Protein 1WGY (pdb70)

Secondary structure (DSSP, 8-state):
------SS---EEEE-SSS-EEEE---TT-BSHHHHHHHHHHHTS-GGGEEEEEE-SS----B--TTSBSS--SS-SS-EEEEEE--SSS--------------

Solvent-accessible surface area: 7558 Å² total; per-residue (Å²): 124,119,95,71,97,90,49,95,126,64,83,6,106,0,58,37,35,144,176,43,118,13,61,2,130,12,76,77,73,6,61,1,57,66,0,5,84,32,0,2,121,107,35,159,82,36,49,142,56,6,18,6,0,25,31,41,182,96,50,114,121,124,81,70,108,55,84,57,59,7,35,66,129,100,155,105,97,88,34,103,22,27,0,6,103,118,70,177,56,162,84,16,76,78,46,90,139,122,102,61,133,101,125,117

CATH classification: 3.10.20.90

Structure (mmCIF, N/CA/C/O backbone):
data_1WGY
#
_entry.id   1WGY
#
loop_
_atom_site.group_PDB
_atom_site.id
_atom_site.type_symbol
_atom_site.label_atom_id
_atom_site.label_alt_id
_atom_site.label_comp_id
_atom_site.label_asym_id
_atom_site.label_entity_id
_atom_site.label_seq_id
_atom_site.pdbx_PDB_ins_code
_atom_site.Cartn_x
_atom_site.Cartn_y
_atom_site.Cartn_z
_atom_site.occupancy
_atom_site.B_iso_or_equiv
_atom_site.auth_seq_id
_atom_site.auth_comp_id
_atom_site.auth_asym_id
_atom_site.auth_atom_id
_atom_site.pdbx_PDB_model_num
ATOM 1 N N . GLY A 1 1 ? -22.688 -6.578 -5.994 1.00 0.00 1 GLY A N 1
ATOM 2 C CA . GLY A 1 1 ? -22.685 -6.491 -4.543 1.00 0.00 1 GLY A CA 1
ATOM 3 C C . GLY A 1 1 ? -22.384 -7.852 -3.913 1.00 0.00 1 GLY A C 1
ATOM 4 O O . GLY A 1 1 ? -22.849 -8.882 -4.399 1.00 0.00 1 GLY A O 1
ATOM 8 N N . SER A 1 2 ? -21.607 -7.813 -2.840 1.00 0.00 2 SER A N 1
ATOM 9 C CA . SER A 1 2 ? -21.238 -9.030 -2.139 1.00 0.00 2 SER A CA 1
ATOM 10 C C . SER A 1 2 ? -20.325 -9.886 -3.019 1.00 0.00 2 SER A C 1
ATOM 11 O O . SER A 1 2 ? -20.364 -9.783 -4.244 1.00 0.00 2 SER A O 1
ATOM 19 N N . SER A 1 3 ? -19.525 -10.712 -2.360 1.00 0.00 3 SER A N 1
ATOM 20 C CA . SER A 1 3 ? -18.604 -11.584 -3.068 1.00 0.00 3 SER A CA 1
ATOM 21 C C . SER A 1 3 ? -18.048 -12.643 -2.113 1.00 0.00 3 SER A C 1
ATOM 22 O O . SER A 1 3 ? -17.154 -12.358 -1.317 1.00 0.00 3 SER A O 1
ATOM 30 N N . GLY A 1 4 ? -18.599 -13.842 -2.224 1.00 0.00 4 GLY A N 1
ATOM 31 C CA . GLY A 1 4 ? -18.169 -14.944 -1.380 1.00 0.00 4 GLY A CA 1
ATOM 32 C C . GLY A 1 4 ? -16.738 -15.367 -1.717 1.00 0.00 4 GLY A C 1
ATOM 33 O O . GLY A 1 4 ? -16.359 -15.413 -2.886 1.00 0.00 4 GLY A O 1
ATOM 37 N N . SER A 1 5 ? -15.981 -15.664 -0.671 1.00 0.00 5 SER A N 1
ATOM 38 C CA . SER A 1 5 ? -14.600 -16.081 -0.841 1.00 0.00 5 SER A CA 1
ATOM 39 C C . SER A 1 5 ? -14.536 -17.587 -1.104 1.00 0.00 5 SER A C 1
ATOM 40 O O . SER A 1 5 ? -15.019 -18.382 -0.300 1.00 0.00 5 SER A O 1
ATOM 48 N N . SER A 1 6 ? -13.936 -17.933 -2.233 1.00 0.00 6 SER A N 1
ATOM 49 C CA . SER A 1 6 ? -13.803 -19.330 -2.613 1.00 0.00 6 SER A CA 1
ATOM 50 C C . SER A 1 6 ? -12.759 -19.473 -3.722 1.00 0.00 6 SER A C 1
ATOM 51 O O . SER A 1 6 ? -12.889 -18.866 -4.783 1.00 0.00 6 SER A O 1
ATOM 59 N N . GLY A 1 7 ? -11.748 -20.281 -3.438 1.00 0.00 7 GLY A N 1
ATOM 60 C CA . GLY A 1 7 ? -10.682 -20.513 -4.398 1.00 0.00 7 GLY A CA 1
ATOM 61 C C . GLY A 1 7 ? -9.871 -19.237 -4.635 1.00 0.00 7 GLY A C 1
ATOM 62 O O . GLY A 1 7 ? -10.156 -18.197 -4.043 1.00 0.00 7 GLY A O 1
ATOM 66 N N . GLU A 1 8 ? -8.876 -19.359 -5.501 1.00 0.00 8 GLU A N 1
ATOM 67 C CA . GLU A 1 8 ? -8.021 -18.229 -5.823 1.00 0.00 8 GLU A CA 1
ATOM 68 C C . GLU A 1 8 ? -7.811 -17.353 -4.586 1.00 0.00 8 GLU A C 1
ATOM 69 O O . GLU A 1 8 ? -7.823 -16.127 -4.680 1.00 0.00 8 GLU A O 1
ATOM 81 N N . GLU A 1 9 ? -7.623 -18.017 -3.455 1.00 0.00 9 GLU A N 1
ATOM 82 C CA . GLU A 1 9 ? -7.411 -17.315 -2.201 1.00 0.00 9 GLU A CA 1
ATOM 83 C C . GLU A 1 9 ? -5.956 -16.853 -2.092 1.00 0.00 9 GLU A C 1
ATOM 84 O O . GLU A 1 9 ? -5.038 -17.672 -2.119 1.00 0.00 9 GLU A O 1
ATOM 96 N N . ILE A 1 10 ? -5.791 -15.544 -1.970 1.00 0.00 10 ILE A N 1
ATOM 97 C CA . ILE A 1 10 ? -4.464 -14.965 -1.856 1.00 0.00 10 ILE A CA 1
ATOM 98 C C . ILE A 1 10 ? -4.535 -13.706 -0.988 1.00 0.00 10 ILE A C 1
ATOM 99 O O . ILE A 1 10 ? -5.612 -13.317 -0.540 1.00 0.00 10 ILE A O 1
ATOM 115 N N . PHE A 1 11 ? -3.373 -13.105 -0.778 1.00 0.00 11 PHE A N 1
ATOM 116 C CA . PHE A 1 11 ? -3.289 -11.899 0.028 1.00 0.00 11 PHE A CA 1
ATOM 117 C C . PHE A 1 11 ? -2.401 -10.851 -0.645 1.00 0.00 11 PHE A C 1
ATOM 118 O O . PHE A 1 11 ? -1.478 -11.194 -1.382 1.00 0.00 11 PHE A O 1
ATOM 135 N N . CYS A 1 12 ? -2.710 -9.592 -0.367 1.00 0.00 12 CYS A N 1
ATOM 136 C CA . CYS A 1 12 ? -1.951 -8.492 -0.936 1.00 0.00 12 CYS A CA 1
ATOM 137 C C . CYS A 1 12 ? -1.172 -7.812 0.192 1.00 0.00 12 CYS A C 1
ATOM 138 O O . CYS A 1 12 ? -1.757 -7.385 1.186 1.00 0.00 12 CYS A O 1
ATOM 146 N N . HIS A 1 13 ? 0.136 -7.732 -0.001 1.00 0.00 13 HIS A N 1
ATOM 147 C CA . HIS A 1 13 ? 1.002 -7.112 0.988 1.00 0.00 13 HIS A CA 1
ATOM 148 C C . HIS A 1 13 ? 1.097 -5.609 0.715 1.00 0.00 13 HIS A C 1
ATOM 149 O O . HIS A 1 13 ? 1.538 -5.195 -0.356 1.00 0.00 13 HIS A O 1
ATOM 163 N N . VAL A 1 14 ? 0.675 -4.833 1.703 1.00 0.00 14 VAL A N 1
ATOM 164 C CA . VAL A 1 14 ? 0.708 -3.386 1.584 1.00 0.00 14 VAL A CA 1
ATOM 165 C C . VAL A 1 14 ? 1.562 -2.804 2.712 1.00 0.00 14 VAL A C 1
ATOM 166 O O . VAL A 1 14 ? 1.138 -2.778 3.866 1.00 0.00 14 VAL A O 1
ATOM 179 N N . TYR A 1 15 ? 2.750 -2.350 2.338 1.00 0.00 15 TYR A N 1
ATOM 180 C CA . TYR A 1 15 ? 3.667 -1.770 3.304 1.00 0.00 15 TYR A CA 1
ATOM 181 C C . TYR A 1 15 ? 3.314 -0.309 3.586 1.00 0.00 15 TYR A C 1
ATOM 182 O O . TYR A 1 15 ? 3.275 0.512 2.671 1.00 0.00 15 TYR A O 1
ATOM 200 N N . ILE A 1 16 ? 3.066 -0.028 4.857 1.00 0.00 16 ILE A N 1
ATOM 201 C CA . ILE A 1 16 ? 2.718 1.320 5.271 1.00 0.00 16 ILE A CA 1
ATOM 202 C C . ILE A 1 16 ? 3.996 2.146 5.433 1.00 0.00 16 ILE A C 1
ATOM 203 O O . ILE A 1 16 ? 4.151 3.188 4.799 1.00 0.00 16 ILE A O 1
ATOM 219 N N . THR A 1 17 ? 4.879 1.649 6.287 1.00 0.00 17 THR A N 1
ATOM 220 C CA . THR A 1 17 ? 6.139 2.327 6.541 1.00 0.00 17 THR A CA 1
ATOM 221 C C . THR A 1 17 ? 7.310 1.483 6.035 1.00 0.00 17 THR A C 1
ATOM 222 O O . THR A 1 17 ? 7.230 0.882 4.964 1.00 0.00 17 THR A O 1
ATOM 233 N N . GLU A 1 18 ? 8.371 1.464 6.829 1.00 0.00 18 GLU A N 1
ATOM 234 C CA . GLU A 1 18 ? 9.557 0.704 6.475 1.00 0.00 18 GLU A CA 1
ATOM 235 C C . GLU A 1 18 ? 9.449 -0.727 7.006 1.00 0.00 18 GLU A C 1
ATOM 236 O O . GLU A 1 18 ? 9.896 -1.670 6.356 1.00 0.00 18 GLU A O 1
ATOM 248 N N . HIS A 1 19 ? 8.853 -0.843 8.184 1.00 0.00 19 HIS A N 1
ATOM 249 C CA . HIS A 1 19 ? 8.680 -2.142 8.810 1.00 0.00 19 HIS A CA 1
ATOM 250 C C . HIS A 1 19 ? 7.224 -2.311 9.249 1.00 0.00 19 HIS A C 1
ATOM 251 O O . HIS A 1 19 ? 6.951 -2.886 10.301 1.00 0.00 19 HIS A O 1
ATOM 265 N N . SER A 1 20 ? 6.326 -1.800 8.419 1.00 0.00 20 SER A N 1
ATOM 266 C CA . SER A 1 20 ? 4.905 -1.887 8.708 1.00 0.00 20 SER A CA 1
ATOM 267 C C . SER A 1 20 ? 4.130 -2.209 7.428 1.00 0.00 20 SER A C 1
ATOM 268 O O . SER A 1 20 ? 4.501 -1.761 6.344 1.00 0.00 20 SER A O 1
ATOM 276 N N . TYR A 1 21 ? 3.068 -2.982 7.597 1.00 0.00 21 TYR A N 1
ATOM 277 C CA . TYR A 1 21 ? 2.237 -3.369 6.469 1.00 0.00 21 TYR A CA 1
ATOM 278 C C . TYR A 1 21 ? 0.847 -3.806 6.936 1.00 0.00 21 TYR A C 1
ATOM 279 O O . TYR A 1 21 ? 0.550 -3.773 8.129 1.00 0.00 21 TYR A O 1
ATOM 297 N N . VAL A 1 22 ? 0.032 -4.206 5.971 1.00 0.00 22 VAL A N 1
ATOM 298 C CA . VAL A 1 22 ? -1.319 -4.649 6.268 1.00 0.00 22 VAL A CA 1
ATOM 299 C C . VAL A 1 22 ? -1.688 -5.806 5.338 1.00 0.00 22 VAL A C 1
ATOM 300 O O . VAL A 1 22 ? -1.636 -5.667 4.117 1.00 0.00 22 VAL A O 1
ATOM 313 N N . SER A 1 23 ? -2.053 -6.923 5.951 1.00 0.00 23 SER A N 1
ATOM 314 C CA . SER A 1 23 ? -2.431 -8.104 5.193 1.00 0.00 23 SER A CA 1
ATOM 315 C C . SER A 1 23 ? -3.857 -7.949 4.660 1.00 0.00 23 SER A C 1
ATOM 316 O O . SER A 1 23 ? -4.801 -7.803 5.435 1.00 0.00 23 SER A O 1
ATOM 324 N N . VAL A 1 24 ? -3.968 -7.988 3.340 1.00 0.00 24 VAL A N 1
ATOM 325 C CA . VAL A 1 24 ? -5.263 -7.854 2.694 1.00 0.00 24 VAL A CA 1
ATOM 326 C C . VAL A 1 24 ? -5.562 -9.123 1.893 1.00 0.00 24 VAL A C 1
ATOM 327 O O . VAL A 1 24 ? -4.728 -9.579 1.113 1.00 0.00 24 VAL A O 1
ATOM 340 N N . LYS A 1 25 ? -6.754 -9.656 2.114 1.00 0.00 25 LYS A N 1
ATOM 341 C CA . LYS A 1 25 ? -7.173 -10.864 1.422 1.00 0.00 25 LYS A CA 1
ATOM 342 C C . LYS A 1 25 ? -8.032 -10.482 0.215 1.00 0.00 25 LYS A C 1
ATOM 343 O O . LYS A 1 25 ? -9.220 -10.200 0.357 1.00 0.00 25 LYS A O 1
ATOM 362 N N . ALA A 1 26 ? -7.396 -10.486 -0.948 1.00 0.00 26 ALA A N 1
ATOM 363 C CA . ALA A 1 26 ? -8.086 -10.144 -2.180 1.00 0.00 26 ALA A CA 1
ATOM 364 C C . ALA A 1 26 ? -7.953 -11.301 -3.172 1.00 0.00 26 ALA A C 1
ATOM 365 O O . ALA A 1 26 ? -7.318 -12.311 -2.872 1.00 0.00 26 ALA A O 1
ATOM 372 N N . LYS A 1 27 ? -8.561 -11.115 -4.334 1.00 0.00 27 LYS A N 1
ATOM 373 C CA . LYS A 1 27 ? -8.519 -12.131 -5.372 1.00 0.00 27 LYS A CA 1
ATOM 374 C C . LYS A 1 27 ? -7.124 -12.151 -6.002 1.00 0.00 27 LYS A C 1
ATOM 375 O O . LYS A 1 27 ? -6.273 -11.332 -5.661 1.00 0.00 27 LYS A O 1
ATOM 394 N N . VAL A 1 28 ? -6.935 -13.097 -6.911 1.00 0.00 28 VAL A N 1
ATOM 395 C CA . VAL A 1 28 ? -5.658 -13.235 -7.592 1.00 0.00 28 VAL A CA 1
ATOM 396 C C . VAL A 1 28 ? -5.582 -12.221 -8.734 1.00 0.00 28 VAL A C 1
ATOM 397 O O . VAL A 1 28 ? -4.519 -12.017 -9.318 1.00 0.00 28 VAL A O 1
ATOM 410 N N . SER A 1 29 ? -6.724 -11.612 -9.019 1.00 0.00 29 SER A N 1
ATOM 411 C CA . SER A 1 29 ? -6.800 -10.623 -10.082 1.00 0.00 29 SER A CA 1
ATOM 412 C C . SER A 1 29 ? -7.588 -9.402 -9.605 1.00 0.00 29 SER A C 1
ATOM 413 O O . SER A 1 29 ? -8.280 -8.759 -10.393 1.00 0.00 29 SER A O 1
ATOM 421 N N . SER A 1 30 ? -7.458 -9.119 -8.317 1.00 0.00 30 SER A N 1
ATOM 422 C CA . SER A 1 30 ? -8.150 -7.987 -7.726 1.00 0.00 30 SER A CA 1
ATOM 423 C C . SER A 1 30 ? -7.348 -6.705 -7.957 1.00 0.00 30 SER A C 1
ATOM 424 O O . SER A 1 30 ? -6.124 -6.705 -7.842 1.00 0.00 30 SER A O 1
ATOM 432 N N . ILE A 1 31 ? -8.071 -5.642 -8.280 1.00 0.00 31 ILE A N 1
ATOM 433 C CA . ILE A 1 31 ? -7.442 -4.356 -8.529 1.00 0.00 31 ILE A CA 1
ATOM 434 C C . ILE A 1 31 ? -6.854 -3.820 -7.222 1.00 0.00 31 ILE A C 1
ATOM 435 O O . ILE A 1 31 ? -7.194 -4.299 -6.141 1.00 0.00 31 ILE A O 1
ATOM 451 N N . ALA A 1 32 ? -5.982 -2.833 -7.364 1.00 0.00 32 ALA A N 1
ATOM 452 C CA . ALA A 1 32 ? -5.343 -2.226 -6.208 1.00 0.00 32 ALA A CA 1
ATOM 453 C C . ALA A 1 32 ? -6.414 -1.615 -5.302 1.00 0.00 32 ALA A C 1
ATOM 454 O O . ALA A 1 32 ? -6.366 -1.775 -4.083 1.00 0.00 32 ALA A O 1
ATOM 461 N N . GLN A 1 33 ? -7.355 -0.927 -5.932 1.00 0.00 33 GLN A N 1
ATOM 462 C CA . GLN A 1 33 ? -8.435 -0.292 -5.197 1.00 0.00 33 GLN A CA 1
ATOM 463 C C . GLN A 1 33 ? -9.046 -1.274 -4.196 1.00 0.00 33 GLN A C 1
ATOM 464 O O . GLN A 1 33 ? -9.327 -0.908 -3.055 1.00 0.00 33 GLN A O 1
ATOM 478 N N . GLU A 1 34 ? -9.234 -2.501 -4.658 1.00 0.00 34 GLU A N 1
ATOM 479 C CA . GLU A 1 34 ? -9.806 -3.538 -3.817 1.00 0.00 34 GLU A CA 1
ATOM 480 C C . GLU A 1 34 ? -8.971 -3.713 -2.547 1.00 0.00 34 GLU A C 1
ATOM 481 O O . GLU A 1 34 ? -9.457 -4.239 -1.547 1.00 0.00 34 GLU A O 1
ATOM 493 N N . ILE A 1 35 ? -7.728 -3.260 -2.627 1.00 0.00 35 ILE A N 1
ATOM 494 C CA . ILE A 1 35 ? -6.821 -3.360 -1.496 1.00 0.00 35 ILE A CA 1
ATOM 495 C C . ILE A 1 35 ? -6.812 -2.031 -0.737 1.00 0.00 35 ILE A C 1
ATOM 496 O O . ILE A 1 35 ? -6.916 -2.012 0.488 1.00 0.00 35 ILE A O 1
ATOM 512 N N . LEU A 1 36 ? -6.687 -0.953 -1.497 1.00 0.00 36 LEU A N 1
ATOM 513 C CA . LEU A 1 36 ? -6.663 0.376 -0.911 1.00 0.00 36 LEU A CA 1
ATOM 514 C C . LEU A 1 36 ? -7.918 0.576 -0.059 1.00 0.00 36 LEU A C 1
ATOM 515 O O . LEU A 1 36 ? -7.845 1.118 1.043 1.00 0.00 36 LEU A O 1
ATOM 531 N N . LYS A 1 37 ? -9.041 0.128 -0.602 1.00 0.00 37 LYS A N 1
ATOM 532 C CA . LYS A 1 37 ? -10.310 0.251 0.094 1.00 0.00 37 LYS A CA 1
ATOM 533 C C . LYS A 1 37 ? -10.241 -0.523 1.412 1.00 0.00 37 LYS A C 1
ATOM 534 O O . LYS A 1 37 ? -10.902 -0.161 2.384 1.00 0.00 37 LYS A O 1
ATOM 553 N N . VAL A 1 38 ? -9.435 -1.575 1.402 1.00 0.00 38 VAL A N 1
ATOM 554 C CA . VAL A 1 38 ? -9.271 -2.403 2.584 1.00 0.00 38 VAL A CA 1
ATOM 555 C C . VAL A 1 38 ? -8.242 -1.759 3.515 1.00 0.00 38 VAL A C 1
ATOM 556 O O . VAL A 1 38 ? -8.538 -1.479 4.675 1.00 0.00 38 VAL A O 1
ATOM 569 N N . VAL A 1 39 ? -7.053 -1.542 2.970 1.00 0.00 39 VAL A N 1
ATOM 570 C CA . VAL A 1 39 ? -5.978 -0.936 3.737 1.00 0.00 39 VAL A CA 1
ATOM 571 C C . VAL A 1 39 ? -6.480 0.363 4.372 1.00 0.00 39 VAL A C 1
ATOM 572 O O . VAL A 1 39 ? -6.359 0.554 5.581 1.00 0.00 39 VAL A O 1
ATOM 585 N N . ALA A 1 40 ? -7.033 1.222 3.528 1.00 0.00 40 ALA A N 1
ATOM 586 C CA . ALA A 1 40 ? -7.553 2.497 3.991 1.00 0.00 40 ALA A CA 1
ATOM 587 C C . ALA A 1 40 ? -8.211 2.307 5.359 1.00 0.00 40 ALA A C 1
ATOM 588 O O . ALA A 1 40 ? -7.959 3.077 6.285 1.00 0.00 40 ALA A O 1
ATOM 595 N N . GLU A 1 41 ? -9.041 1.278 5.444 1.00 0.00 41 GLU A N 1
ATOM 596 C CA . GLU A 1 41 ? -9.737 0.978 6.683 1.00 0.00 41 GLU A CA 1
ATOM 597 C C . GLU A 1 41 ? -8.763 0.404 7.713 1.00 0.00 41 GLU A C 1
ATOM 598 O O . GLU A 1 41 ? -8.800 0.777 8.885 1.00 0.00 41 GLU A O 1
ATOM 610 N N . LYS A 1 42 ? -7.913 -0.496 7.240 1.00 0.00 42 LYS A N 1
ATOM 611 C CA . LYS A 1 42 ? -6.930 -1.126 8.105 1.00 0.00 42 LYS A CA 1
ATOM 612 C C . LYS A 1 42 ? -6.020 -0.051 8.702 1.00 0.00 42 LYS A C 1
ATOM 613 O O . LYS A 1 42 ? -5.339 -0.292 9.698 1.00 0.00 42 LYS A O 1
ATOM 632 N N . ILE A 1 43 ? -6.037 1.113 8.069 1.00 0.00 43 ILE A N 1
ATOM 633 C CA . ILE A 1 43 ? -5.222 2.226 8.526 1.00 0.00 43 ILE A CA 1
ATOM 634 C C . ILE A 1 43 ? -6.131 3.329 9.071 1.00 0.00 43 ILE A C 1
ATOM 635 O O . ILE A 1 43 ? -5.669 4.231 9.767 1.00 0.00 43 ILE A O 1
ATOM 651 N N . GLN A 1 44 ? -7.408 3.220 8.733 1.00 0.00 44 GLN A N 1
ATOM 652 C CA . GLN A 1 44 ? -8.386 4.197 9.180 1.00 0.00 44 GLN A CA 1
ATOM 653 C C . GLN A 1 44 ? -8.222 5.505 8.404 1.00 0.00 44 GLN A C 1
ATOM 654 O O . GLN A 1 44 ? -7.966 6.554 8.994 1.00 0.00 44 GLN A O 1
ATOM 668 N N . TYR A 1 45 ? -8.376 5.401 7.092 1.00 0.00 45 TYR A N 1
ATOM 669 C CA . TYR A 1 45 ? -8.249 6.563 6.229 1.00 0.00 45 TYR A CA 1
ATOM 670 C C . TYR A 1 45 ? -9.250 6.500 5.074 1.00 0.00 45 TYR A C 1
ATOM 671 O O . TYR A 1 45 ? -10.227 5.756 5.134 1.00 0.00 45 TYR A O 1
ATOM 689 N N . ALA A 1 46 ? -8.972 7.292 4.049 1.00 0.00 46 ALA A N 1
ATOM 690 C CA . ALA A 1 46 ? -9.837 7.336 2.881 1.00 0.00 46 ALA A CA 1
ATOM 691 C C . ALA A 1 46 ? -9.064 6.832 1.661 1.00 0.00 46 ALA A C 1
ATOM 692 O O . ALA A 1 46 ? -8.170 7.515 1.162 1.00 0.00 46 ALA A O 1
ATOM 699 N N . GLU A 1 47 ? -9.436 5.642 1.215 1.00 0.00 47 GLU A N 1
ATOM 700 C CA . GLU A 1 47 ? -8.789 5.038 0.062 1.00 0.00 47 GLU A CA 1
ATOM 701 C C . GLU A 1 47 ? -8.658 6.061 -1.068 1.00 0.00 47 GLU A C 1
ATOM 702 O O . GLU A 1 47 ? -7.624 6.130 -1.731 1.00 0.00 47 GLU A O 1
ATOM 714 N N . GLU A 1 48 ? -9.720 6.830 -1.254 1.00 0.00 48 GLU A N 1
ATOM 715 C CA . GLU A 1 48 ? -9.737 7.846 -2.293 1.00 0.00 48 GLU A CA 1
ATOM 716 C C . GLU A 1 48 ? -8.627 8.872 -2.050 1.00 0.00 48 GLU A C 1
ATOM 717 O O . GLU A 1 48 ? -8.112 9.469 -2.993 1.00 0.00 48 GLU A O 1
ATOM 729 N N . ASP A 1 49 ? -8.292 9.043 -0.780 1.00 0.00 49 ASP A N 1
ATOM 730 C CA . ASP A 1 49 ? -7.254 9.986 -0.401 1.00 0.00 49 ASP A CA 1
ATOM 731 C C . ASP A 1 49 ? -5.907 9.261 -0.347 1.00 0.00 49 ASP A C 1
ATOM 732 O O . ASP A 1 49 ? -4.870 9.885 -0.128 1.00 0.00 49 ASP A O 1
ATOM 741 N N . LEU A 1 50 ? -5.967 7.953 -0.552 1.00 0.00 50 LEU A N 1
ATOM 742 C CA . LEU A 1 50 ? -4.766 7.137 -0.530 1.00 0.00 50 LEU A CA 1
ATOM 743 C C . LEU A 1 50 ? -4.434 6.686 -1.954 1.00 0.00 50 LEU A C 1
ATOM 744 O O . LEU A 1 50 ? -5.180 6.974 -2.889 1.00 0.00 50 LEU A O 1
ATOM 760 N N . ALA A 1 51 ? -3.316 5.987 -2.074 1.00 0.00 51 ALA A N 1
ATOM 761 C CA . ALA A 1 51 ? -2.877 5.493 -3.368 1.00 0.00 51 ALA A CA 1
ATOM 762 C C . ALA A 1 51 ? -1.832 4.394 -3.163 1.00 0.00 51 ALA A C 1
ATOM 763 O O . ALA A 1 51 ? -1.068 4.431 -2.200 1.00 0.00 51 ALA A O 1
ATOM 770 N N . LEU A 1 52 ? -1.833 3.442 -4.084 1.00 0.00 52 LEU A N 1
ATOM 771 C CA . LEU A 1 52 ? -0.895 2.334 -4.016 1.00 0.00 52 LEU A CA 1
ATOM 772 C C . LEU A 1 52 ? 0.436 2.759 -4.639 1.00 0.00 52 LEU A C 1
ATOM 773 O O . LEU A 1 52 ? 0.501 3.052 -5.832 1.00 0.00 52 LEU A O 1
ATOM 789 N N . VAL A 1 53 ? 1.464 2.780 -3.804 1.00 0.00 53 VAL A N 1
ATOM 790 C CA . VAL A 1 53 ? 2.789 3.165 -4.258 1.00 0.00 53 VAL A CA 1
ATOM 791 C C . VAL A 1 53 ? 3.642 1.909 -4.452 1.00 0.00 53 VAL A C 1
ATOM 792 O O . VAL A 1 53 ? 3.981 1.230 -3.485 1.00 0.00 53 VAL A O 1
ATOM 805 N N . ALA A 1 54 ? 3.962 1.639 -5.709 1.00 0.00 54 ALA A N 1
ATOM 806 C CA . ALA A 1 54 ? 4.768 0.477 -6.042 1.00 0.00 54 ALA A CA 1
ATOM 807 C C . ALA A 1 54 ? 6.242 0.885 -6.105 1.00 0.00 54 ALA A C 1
ATOM 808 O O . ALA A 1 54 ? 6.621 1.732 -6.911 1.00 0.00 54 ALA A O 1
ATOM 815 N N . ILE A 1 55 ? 7.032 0.262 -5.243 1.00 0.00 55 ILE A N 1
ATOM 816 C CA . ILE A 1 55 ? 8.455 0.549 -5.190 1.00 0.00 55 ILE A CA 1
ATOM 817 C C . ILE A 1 55 ? 9.239 -0.700 -5.598 1.00 0.00 55 ILE A C 1
ATOM 818 O O . ILE A 1 55 ? 8.745 -1.818 -5.464 1.00 0.00 55 ILE A O 1
ATOM 834 N N . THR A 1 56 ? 10.447 -0.467 -6.090 1.00 0.00 56 THR A N 1
ATOM 835 C CA . THR A 1 56 ? 11.304 -1.559 -6.519 1.00 0.00 56 THR A CA 1
ATOM 836 C C . THR A 1 56 ? 12.453 -1.757 -5.528 1.00 0.00 56 THR A C 1
ATOM 837 O O . THR A 1 56 ? 12.582 -1.005 -4.563 1.00 0.00 56 THR A O 1
ATOM 848 N N . PHE A 1 57 ? 13.259 -2.772 -5.801 1.00 0.00 57 PHE A N 1
ATOM 849 C CA . PHE A 1 57 ? 14.394 -3.078 -4.946 1.00 0.00 57 PHE A CA 1
ATOM 850 C C . PHE A 1 57 ? 15.349 -1.886 -4.855 1.00 0.00 57 PHE A C 1
ATOM 851 O O . PHE A 1 57 ? 15.635 -1.398 -3.762 1.00 0.00 57 PHE A O 1
ATOM 868 N N . SER A 1 58 ? 15.815 -1.452 -6.016 1.00 0.00 58 SER A N 1
ATOM 869 C CA . SER A 1 58 ? 16.732 -0.326 -6.081 1.00 0.00 58 SER A CA 1
ATOM 870 C C . SER A 1 58 ? 16.286 0.768 -5.110 1.00 0.00 58 SER A C 1
ATOM 871 O O . SER A 1 58 ? 17.105 1.333 -4.387 1.00 0.00 58 SER A O 1
ATOM 879 N N . GLY A 1 59 ? 14.988 1.035 -5.124 1.00 0.00 59 GLY A N 1
ATOM 880 C CA . GLY A 1 59 ? 14.424 2.052 -4.253 1.00 0.00 59 GLY A CA 1
ATOM 881 C C . GLY A 1 59 ? 13.899 3.239 -5.064 1.00 0.00 59 GLY A C 1
ATOM 882 O O . GLY A 1 59 ? 14.548 4.280 -5.139 1.00 0.00 59 GLY A O 1
ATOM 886 N N . GLU A 1 60 ? 12.727 3.041 -5.651 1.00 0.00 60 GLU A N 1
ATOM 887 C CA . GLU A 1 60 ? 12.108 4.081 -6.454 1.00 0.00 60 GLU A CA 1
ATOM 888 C C . GLU A 1 60 ? 10.589 4.064 -6.265 1.00 0.00 60 GLU A C 1
ATOM 889 O O . GLU A 1 60 ? 9.943 3.045 -6.501 1.00 0.00 60 GLU A O 1
ATOM 901 N N . LYS A 1 61 ? 10.065 5.204 -5.842 1.00 0.00 61 LYS A N 1
ATOM 902 C CA . LYS A 1 61 ? 8.635 5.333 -5.619 1.00 0.00 61 LYS A CA 1
ATOM 903 C C . LYS A 1 61 ? 7.912 5.350 -6.967 1.00 0.00 61 LYS A C 1
ATOM 904 O O . LYS A 1 61 ? 8.412 5.920 -7.936 1.00 0.00 61 LYS A O 1
ATOM 923 N N . HIS A 1 62 ? 6.747 4.719 -6.986 1.00 0.00 62 HIS A N 1
ATOM 924 C CA . HIS A 1 62 ? 5.951 4.655 -8.200 1.00 0.00 62 HIS A CA 1
ATOM 925 C C . HIS A 1 62 ? 4.467 4.564 -7.836 1.00 0.00 62 HIS A C 1
ATOM 926 O O . HIS A 1 62 ? 4.102 3.899 -6.868 1.00 0.00 62 HIS A O 1
ATOM 940 N N . GLU A 1 63 ? 3.653 5.242 -8.631 1.00 0.00 63 GLU A N 1
ATOM 941 C CA . GLU A 1 63 ? 2.218 5.246 -8.405 1.00 0.00 63 GLU A CA 1
ATOM 942 C C . GLU A 1 63 ? 1.488 4.661 -9.616 1.00 0.00 63 GLU A C 1
ATOM 943 O O . GLU A 1 63 ? 1.941 4.810 -10.750 1.00 0.00 63 GLU A O 1
ATOM 955 N N . LEU A 1 64 ? 0.371 4.006 -9.334 1.00 0.00 64 LEU A N 1
ATOM 956 C CA . LEU A 1 64 ? -0.425 3.398 -10.386 1.00 0.00 64 LEU A CA 1
ATOM 957 C C . LEU A 1 64 ? -1.874 3.875 -10.263 1.00 0.00 64 LEU A C 1
ATOM 958 O O . LEU A 1 64 ? -2.139 4.920 -9.671 1.00 0.00 64 LEU A O 1
ATOM 974 N N . GLN A 1 65 ? -2.773 3.086 -10.833 1.00 0.00 65 GLN A N 1
ATOM 975 C CA . GLN A 1 65 ? -4.188 3.414 -10.795 1.00 0.00 65 GLN A CA 1
ATOM 976 C C . GLN A 1 65 ? -4.918 2.504 -9.804 1.00 0.00 65 GLN A C 1
ATOM 977 O O . GLN A 1 65 ? -4.394 1.462 -9.411 1.00 0.00 65 GLN A O 1
ATOM 991 N N . PRO A 1 66 ? -6.147 2.941 -9.419 1.00 0.00 66 PRO A N 1
ATOM 992 C CA . PRO A 1 66 ? -6.953 2.178 -8.483 1.00 0.00 66 PRO A CA 1
ATOM 993 C C . PRO A 1 66 ? -7.565 0.949 -9.160 1.00 0.00 66 PRO A C 1
ATOM 994 O O . PRO A 1 66 ? -8.205 0.129 -8.504 1.00 0.00 66 PRO A O 1
ATOM 1005 N N . ASN A 1 67 ? -7.345 0.862 -10.463 1.00 0.00 67 ASN A N 1
ATOM 1006 C CA . ASN A 1 67 ? -7.866 -0.253 -11.237 1.00 0.00 67 ASN A CA 1
ATOM 1007 C C . ASN A 1 67 ? -6.713 -1.177 -11.633 1.00 0.00 67 ASN A C 1
ATOM 1008 O O . ASN A 1 67 ? -6.934 -2.233 -12.224 1.00 0.00 67 ASN A O 1
ATOM 1019 N N . ASP A 1 68 ? -5.508 -0.746 -11.291 1.00 0.00 68 ASP A N 1
ATOM 1020 C CA . ASP A 1 68 ? -4.319 -1.521 -11.604 1.00 0.00 68 ASP A CA 1
ATOM 1021 C C . ASP A 1 68 ? -4.243 -2.729 -10.667 1.00 0.00 68 ASP A C 1
ATOM 1022 O O . ASP A 1 68 ? -4.520 -2.613 -9.475 1.00 0.00 68 ASP A O 1
ATOM 1031 N N . LEU A 1 69 ? -3.866 -3.861 -11.243 1.00 0.00 69 LEU A N 1
ATOM 1032 C CA . LEU A 1 69 ? -3.749 -5.089 -10.475 1.00 0.00 69 LEU A CA 1
ATOM 1033 C C . LEU A 1 69 ? -2.731 -4.887 -9.351 1.00 0.00 69 LEU A C 1
ATOM 1034 O O . LEU A 1 69 ? -1.859 -4.026 -9.445 1.00 0.00 69 LEU A O 1
ATOM 1050 N N . VAL A 1 70 ? -2.877 -5.697 -8.312 1.00 0.00 70 VAL A N 1
ATOM 1051 C CA . VAL A 1 70 ? -1.982 -5.618 -7.170 1.00 0.00 70 VAL A CA 1
ATOM 1052 C C . VAL A 1 70 ? -1.101 -6.869 -7.132 1.00 0.00 70 VAL A C 1
ATOM 1053 O O . VAL A 1 70 ? 0.096 -6.781 -6.862 1.00 0.00 70 VAL A O 1
ATOM 1066 N N . ILE A 1 71 ? -1.727 -8.004 -7.405 1.00 0.00 71 ILE A N 1
ATOM 1067 C CA . ILE A 1 71 ? -1.015 -9.270 -7.405 1.00 0.00 71 ILE A CA 1
ATOM 1068 C C . ILE A 1 71 ? -0.973 -9.827 -8.830 1.00 0.00 71 ILE A C 1
ATOM 1069 O O . ILE A 1 71 ? -1.640 -10.815 -9.134 1.00 0.00 71 ILE A O 1
ATOM 1085 N N . SER A 1 72 ? -0.182 -9.168 -9.665 1.00 0.00 72 SER A N 1
ATOM 1086 C CA . SER A 1 72 ? -0.044 -9.585 -11.050 1.00 0.00 72 SER A CA 1
ATOM 1087 C C . SER A 1 72 ? 1.340 -10.196 -11.277 1.00 0.00 72 SER A C 1
ATOM 1088 O O . SER A 1 72 ? 1.453 -11.334 -11.730 1.00 0.00 72 SER A O 1
ATOM 1096 N N . LYS A 1 73 ? 2.358 -9.412 -10.953 1.00 0.00 73 LYS A N 1
ATOM 1097 C CA . LYS A 1 73 ? 3.730 -9.862 -11.116 1.00 0.00 73 LYS A CA 1
ATOM 1098 C C . LYS A 1 73 ? 3.941 -10.330 -12.557 1.00 0.00 73 LYS A C 1
ATOM 1099 O O . LYS A 1 73 ? 3.879 -11.525 -12.841 1.00 0.00 73 LYS A O 1
ATOM 1118 N N . SER A 1 74 ? 4.185 -9.363 -13.430 1.00 0.00 74 SER A N 1
ATOM 1119 C CA . SER A 1 74 ? 4.405 -9.661 -14.835 1.00 0.00 74 SER A CA 1
ATOM 1120 C C . SER A 1 74 ? 5.860 -10.079 -15.059 1.00 0.00 74 SER A C 1
ATOM 1121 O O . SER A 1 74 ? 6.125 -11.158 -15.588 1.00 0.00 74 SER A O 1
ATOM 1129 N N . LEU A 1 75 ? 6.764 -9.204 -14.645 1.00 0.00 75 LEU A N 1
ATOM 1130 C CA . LEU A 1 75 ? 8.185 -9.469 -14.795 1.00 0.00 75 LEU A CA 1
ATOM 1131 C C . LEU A 1 75 ? 8.972 -8.553 -13.855 1.00 0.00 75 LEU A C 1
ATOM 1132 O O . LEU A 1 75 ? 9.471 -7.510 -14.273 1.00 0.00 75 LEU A O 1
ATOM 1148 N N . GLU A 1 76 ? 9.058 -8.977 -12.603 1.00 0.00 76 GLU A N 1
ATOM 1149 C CA . GLU A 1 76 ? 9.775 -8.208 -11.600 1.00 0.00 76 GLU A CA 1
ATOM 1150 C C . GLU A 1 76 ? 10.110 -9.088 -10.395 1.00 0.00 76 GLU A C 1
ATOM 1151 O O . GLU A 1 76 ? 9.224 -9.455 -9.624 1.00 0.00 76 GLU A O 1
ATOM 1163 N N . ALA A 1 77 ? 11.391 -9.403 -10.269 1.00 0.00 77 ALA A N 1
ATOM 1164 C CA . ALA A 1 77 ? 11.854 -10.234 -9.171 1.00 0.00 77 ALA A CA 1
ATOM 1165 C C . ALA A 1 77 ? 11.627 -9.497 -7.849 1.00 0.00 77 ALA A C 1
ATOM 1166 O O . ALA A 1 77 ? 12.314 -8.522 -7.552 1.00 0.00 77 ALA A O 1
ATOM 1173 N N . SER A 1 78 ? 10.659 -9.993 -7.091 1.00 0.00 78 SER A N 1
ATOM 1174 C CA . SER A 1 78 ? 10.333 -9.394 -5.808 1.00 0.00 78 SER A CA 1
ATOM 1175 C C . SER A 1 78 ? 9.684 -8.025 -6.020 1.00 0.00 78 SER A C 1
ATOM 1176 O O . SER A 1 78 ? 9.871 -7.399 -7.062 1.00 0.00 78 SER A O 1
ATOM 1184 N N . GLY A 1 79 ? 8.933 -7.599 -5.014 1.00 0.00 79 GLY A N 1
ATOM 1185 C CA . GLY A 1 79 ? 8.255 -6.316 -5.077 1.00 0.00 79 GLY A CA 1
ATOM 1186 C C . GLY A 1 79 ? 7.407 -6.082 -3.826 1.00 0.00 79 GLY A C 1
ATOM 1187 O O . GLY A 1 79 ? 6.913 -7.032 -3.220 1.00 0.00 79 GLY A O 1
ATOM 1191 N N . ARG A 1 80 ? 7.263 -4.812 -3.475 1.00 0.00 80 ARG A N 1
ATOM 1192 C CA . ARG A 1 80 ? 6.482 -4.442 -2.307 1.00 0.00 80 ARG A CA 1
ATOM 1193 C C . ARG A 1 80 ? 5.734 -3.132 -2.563 1.00 0.00 80 ARG A C 1
ATOM 1194 O O . ARG A 1 80 ? 6.351 -2.102 -2.830 1.00 0.00 80 ARG A O 1
ATOM 1215 N N . ILE A 1 81 ? 4.414 -3.215 -2.471 1.00 0.00 81 ILE A N 1
ATOM 1216 C CA . ILE A 1 81 ? 3.575 -2.049 -2.689 1.00 0.00 81 ILE A CA 1
ATOM 1217 C C . ILE A 1 81 ? 3.427 -1.280 -1.374 1.00 0.00 81 ILE A C 1
ATOM 1218 O O . ILE A 1 81 ? 3.624 -1.840 -0.297 1.00 0.00 81 ILE A O 1
ATOM 1234 N N . TYR A 1 82 ? 3.081 -0.008 -1.506 1.00 0.00 82 TYR A N 1
ATOM 1235 C CA . TYR A 1 82 ? 2.904 0.844 -0.342 1.00 0.00 82 TYR A CA 1
ATOM 1236 C C . TYR A 1 82 ? 1.672 1.737 -0.498 1.00 0.00 82 TYR A C 1
ATOM 1237 O O . TYR A 1 82 ? 1.005 1.707 -1.532 1.00 0.00 82 TYR A O 1
ATOM 1255 N N . VAL A 1 83 ? 1.406 2.512 0.543 1.00 0.00 83 VAL A N 1
ATOM 1256 C CA . VAL A 1 83 ? 0.266 3.412 0.534 1.00 0.00 83 VAL A CA 1
ATOM 1257 C C . VAL A 1 83 ? 0.686 4.766 1.110 1.00 0.00 83 VAL A C 1
ATOM 1258 O O . VAL A 1 83 ? 1.246 4.833 2.204 1.00 0.00 83 VAL A O 1
ATOM 1271 N N . TYR A 1 84 ? 0.399 5.812 0.349 1.00 0.00 84 TYR A N 1
ATOM 1272 C CA . TYR A 1 84 ? 0.740 7.160 0.771 1.00 0.00 84 TYR A CA 1
ATOM 1273 C C . TYR A 1 84 ? -0.516 8.021 0.925 1.00 0.00 84 TYR A C 1
ATOM 1274 O O . TYR A 1 84 ? -1.568 7.694 0.376 1.00 0.00 84 TYR A O 1
ATOM 1292 N N . ARG A 1 85 ? -0.365 9.103 1.674 1.00 0.00 85 ARG A N 1
ATOM 1293 C CA . ARG A 1 85 ? -1.474 10.013 1.907 1.00 0.00 85 ARG A CA 1
ATOM 1294 C C . ARG A 1 85 ? -1.457 11.145 0.877 1.00 0.00 85 ARG A C 1
ATOM 1295 O O . ARG A 1 85 ? -0.456 11.845 0.736 1.00 0.00 85 ARG A O 1
ATOM 1316 N N . LYS A 1 86 ? -2.577 11.289 0.185 1.00 0.00 86 LYS A N 1
ATOM 1317 C CA . LYS A 1 86 ? -2.704 12.324 -0.827 1.00 0.00 86 LYS A CA 1
ATOM 1318 C C . LYS A 1 86 ? -2.617 13.697 -0.159 1.00 0.00 86 LYS A C 1
ATOM 1319 O O . LYS A 1 86 ? -3.506 14.080 0.600 1.00 0.00 86 LYS A O 1
ATOM 1338 N N . ASP A 1 87 ? -1.538 14.402 -0.466 1.00 0.00 87 ASP A N 1
ATOM 1339 C CA . ASP A 1 87 ? -1.323 15.725 0.095 1.00 0.00 87 ASP A CA 1
ATOM 1340 C C . ASP A 1 87 ? -1.775 16.782 -0.915 1.00 0.00 87 ASP A C 1
ATOM 1341 O O . ASP A 1 87 ? -2.467 16.466 -1.882 1.00 0.00 87 ASP A O 1
ATOM 1350 N N . LEU A 1 88 ? -1.366 18.015 -0.655 1.00 0.00 88 LEU A N 1
ATOM 1351 C CA . LEU A 1 88 ? -1.721 19.120 -1.529 1.00 0.00 88 LEU A CA 1
ATOM 1352 C C . LEU A 1 88 ? -0.590 19.355 -2.532 1.00 0.00 88 LEU A C 1
ATOM 1353 O O . LEU A 1 88 ? -0.605 20.338 -3.271 1.00 0.00 88 LEU A O 1
ATOM 1369 N N . ALA A 1 89 ? 0.364 18.435 -2.526 1.00 0.00 89 ALA A N 1
ATOM 1370 C CA . ALA A 1 89 ? 1.501 18.530 -3.426 1.00 0.00 89 ALA A CA 1
ATOM 1371 C C . ALA A 1 89 ? 1.579 17.261 -4.277 1.00 0.00 89 ALA A C 1
ATOM 1372 O O . ALA A 1 89 ? 1.290 16.167 -3.794 1.00 0.00 89 ALA A O 1
ATOM 1379 N N . ASP A 1 90 ? 1.970 17.450 -5.529 1.00 0.00 90 ASP A N 1
ATOM 1380 C CA . ASP A 1 90 ? 2.090 16.334 -6.451 1.00 0.00 90 ASP A CA 1
ATOM 1381 C C . ASP A 1 90 ? 2.691 15.133 -5.718 1.00 0.00 90 ASP A C 1
ATOM 1382 O O . ASP A 1 90 ? 2.257 13.999 -5.915 1.00 0.00 90 ASP A O 1
ATOM 1391 N N . THR A 1 91 ? 3.682 15.423 -4.887 1.00 0.00 91 THR A N 1
ATOM 1392 C CA . THR A 1 91 ? 4.348 14.382 -4.124 1.00 0.00 91 THR A CA 1
ATOM 1393 C C . THR A 1 91 ? 3.338 13.632 -3.252 1.00 0.00 91 THR A C 1
ATOM 1394 O O . THR A 1 91 ? 2.196 14.065 -3.106 1.00 0.00 91 THR A O 1
ATOM 1405 N N . LEU A 1 92 ? 3.796 12.520 -2.695 1.00 0.00 92 LEU A N 1
ATOM 1406 C CA . LEU A 1 92 ? 2.947 11.706 -1.842 1.00 0.00 92 LEU A CA 1
ATOM 1407 C C . LEU A 1 92 ? 3.555 11.641 -0.439 1.00 0.00 92 LEU A C 1
ATOM 1408 O O . LEU A 1 92 ? 2.878 11.923 0.548 1.00 0.00 92 LEU A O 1
ATOM 1424 N N . ASN A 1 93 ? 4.825 11.267 -0.396 1.00 0.00 93 ASN A N 1
ATOM 1425 C CA . ASN A 1 93 ? 5.532 11.161 0.869 1.00 0.00 93 ASN A CA 1
ATOM 1426 C C . ASN A 1 93 ? 4.853 10.102 1.740 1.00 0.00 93 ASN A C 1
ATOM 1427 O O . ASN A 1 93 ? 3.627 10.003 1.760 1.00 0.00 93 ASN A O 1
ATOM 1438 N N . PRO A 1 94 ? 5.701 9.318 2.457 1.00 0.00 94 PRO A N 1
ATOM 1439 C CA . PRO A 1 94 ? 5.195 8.270 3.328 1.00 0.00 94 PRO A CA 1
ATOM 1440 C C . PRO A 1 94 ? 4.603 8.861 4.609 1.00 0.00 94 PRO A C 1
ATOM 1441 O O . PRO A 1 94 ? 4.366 10.065 4.690 1.00 0.00 94 PRO A O 1
ATOM 1452 N N . PHE A 1 95 ? 4.380 7.985 5.579 1.00 0.00 95 PHE A N 1
ATOM 1453 C CA . PHE A 1 95 ? 3.820 8.405 6.852 1.00 0.00 95 PHE A CA 1
ATOM 1454 C C . PHE A 1 95 ? 4.890 8.415 7.945 1.00 0.00 95 PHE A C 1
ATOM 1455 O O . PHE A 1 95 ? 6.068 8.194 7.668 1.00 0.00 95 PHE A O 1
ATOM 1472 N N . ALA A 1 96 ? 4.442 8.675 9.165 1.00 0.00 96 ALA A N 1
ATOM 1473 C CA . ALA A 1 96 ? 5.347 8.716 10.301 1.00 0.00 96 ALA A CA 1
ATOM 1474 C C . ALA A 1 96 ? 4.991 7.589 11.272 1.00 0.00 96 ALA A C 1
ATOM 1475 O O . ALA A 1 96 ? 5.845 6.777 11.626 1.00 0.00 96 ALA A O 1
ATOM 1482 N N . GLU A 1 97 ? 3.730 7.575 11.677 1.00 0.00 97 GLU A N 1
ATOM 1483 C CA . GLU A 1 97 ? 3.251 6.560 12.600 1.00 0.00 97 GLU A CA 1
ATOM 1484 C C . GLU A 1 97 ? 1.742 6.703 12.810 1.00 0.00 97 GLU A C 1
ATOM 1485 O O . GLU A 1 97 ? 0.983 5.776 12.531 1.00 0.00 97 GLU A O 1
ATOM 1497 N N . ASN A 1 98 ? 1.352 7.871 13.299 1.00 0.00 98 ASN A N 1
ATOM 1498 C CA . ASN A 1 98 ? -0.052 8.147 13.549 1.00 0.00 98 ASN A CA 1
ATOM 1499 C C . ASN A 1 98 ? -0.709 6.909 14.164 1.00 0.00 98 ASN A C 1
ATOM 1500 O O . ASN A 1 98 ? -1.270 6.080 13.450 1.00 0.00 98 ASN A O 1
ATOM 1511 N N . SER A 1 99 ? -0.616 6.824 15.483 1.00 0.00 99 SER A N 1
ATOM 1512 C CA . SER A 1 99 ? -1.194 5.701 16.202 1.00 0.00 99 SER A CA 1
ATOM 1513 C C . SER A 1 99 ? -0.953 5.862 17.704 1.00 0.00 99 SER A C 1
ATOM 1514 O O . SER A 1 99 ? -0.160 6.704 18.123 1.00 0.00 99 SER A O 1
ATOM 1522 N N . GLY A 1 100 ? -1.652 5.042 18.475 1.00 0.00 100 GLY A N 1
ATOM 1523 C CA . GLY A 1 100 ? -1.523 5.082 19.922 1.00 0.00 100 GLY A CA 1
ATOM 1524 C C . GLY A 1 100 ? -1.015 3.745 20.465 1.00 0.00 100 GLY A C 1
ATOM 1525 O O . GLY A 1 100 ? -0.720 2.831 19.697 1.00 0.00 100 GLY A O 1
ATOM 1529 N N . PRO A 1 101 ? -0.924 3.673 21.820 1.00 0.00 101 PRO A N 1
ATOM 1530 C CA . PRO A 1 101 ? -0.456 2.463 22.475 1.00 0.00 101 PRO A CA 1
ATOM 1531 C C . PRO A 1 101 ? -1.533 1.376 22.454 1.00 0.00 101 PRO A C 1
ATOM 1532 O O . PRO A 1 101 ? -2.720 1.676 22.330 1.00 0.00 101 PRO A O 1
ATOM 1543 N N . SER A 1 102 ? -1.081 0.137 22.577 1.00 0.00 102 SER A N 1
ATOM 1544 C CA . SER A 1 102 ? -1.991 -0.996 22.573 1.00 0.00 102 SER A CA 1
ATOM 1545 C C . SER A 1 102 ? -1.429 -2.121 23.444 1.00 0.00 102 SER A C 1
ATOM 1546 O O . SER A 1 102 ? -0.215 -2.307 23.517 1.00 0.00 102 SER A O 1
ATOM 1554 N N . SER A 1 103 ? -2.339 -2.842 24.083 1.00 0.00 103 SER A N 1
ATOM 1555 C CA . SER A 1 103 ? -1.949 -3.944 24.946 1.00 0.00 103 SER A CA 1
ATOM 1556 C C . SER A 1 103 ? -0.697 -3.569 25.741 1.00 0.00 103 SER A C 1
ATOM 1557 O O . SER A 1 103 ? 0.423 -3.805 25.290 1.00 0.00 103 SER A O 1
ATOM 1565 N N . GLY A 1 104 ? -0.929 -2.990 26.910 1.00 0.00 104 GLY A N 1
ATOM 1566 C CA . GLY A 1 104 ? 0.167 -2.580 27.772 1.00 0.00 104 GLY A CA 1
ATOM 1567 C C . GLY A 1 104 ? 0.882 -1.353 27.203 1.00 0.00 104 GLY A C 1
ATOM 1568 O O . GLY A 1 104 ? 0.414 -0.227 27.364 1.00 0.00 104 GLY A O 1
ATOM 1572 N N . GLY A 1 1 ? -10.076 -12.494 -21.317 1.00 0.00 1 GLY A N 2
ATOM 1573 C CA . GLY A 1 1 ? -10.541 -13.172 -20.119 1.00 0.00 1 GLY A CA 2
ATOM 1574 C C . GLY A 1 1 ? -11.631 -14.192 -20.455 1.00 0.00 1 GLY A C 2
ATOM 1575 O O . GLY A 1 1 ? -12.693 -13.828 -20.958 1.00 0.00 1 GLY A O 2
ATOM 1579 N N . SER A 1 2 ? -11.331 -15.449 -20.162 1.00 0.00 2 SER A N 2
ATOM 1580 C CA . SER A 1 2 ? -12.272 -16.524 -20.426 1.00 0.00 2 SER A CA 2
ATOM 1581 C C . SER A 1 2 ? -12.229 -17.548 -19.290 1.00 0.00 2 SER A C 2
ATOM 1582 O O . SER A 1 2 ? -13.244 -17.810 -18.647 1.00 0.00 2 SER A O 2
ATOM 1590 N N . SER A 1 3 ? -11.043 -18.100 -19.079 1.00 0.00 3 SER A N 2
ATOM 1591 C CA . SER A 1 3 ? -10.854 -19.090 -18.032 1.00 0.00 3 SER A CA 2
ATOM 1592 C C . SER A 1 3 ? -10.873 -18.411 -16.661 1.00 0.00 3 SER A C 2
ATOM 1593 O O . SER A 1 3 ? -10.338 -17.316 -16.499 1.00 0.00 3 SER A O 2
ATOM 1601 N N . GLY A 1 4 ? -11.495 -19.091 -15.708 1.00 0.00 4 GLY A N 2
ATOM 1602 C CA . GLY A 1 4 ? -11.590 -18.568 -14.356 1.00 0.00 4 GLY A CA 2
ATOM 1603 C C . GLY A 1 4 ? -12.719 -19.251 -13.582 1.00 0.00 4 GLY A C 2
ATOM 1604 O O . GLY A 1 4 ? -13.050 -20.405 -13.850 1.00 0.00 4 GLY A O 2
ATOM 1608 N N . SER A 1 5 ? -13.279 -18.509 -12.638 1.00 0.00 5 SER A N 2
ATOM 1609 C CA . SER A 1 5 ? -14.364 -19.029 -11.823 1.00 0.00 5 SER A CA 2
ATOM 1610 C C . SER A 1 5 ? -13.874 -20.219 -10.996 1.00 0.00 5 SER A C 2
ATOM 1611 O O . SER A 1 5 ? -14.229 -21.363 -11.275 1.00 0.00 5 SER A O 2
ATOM 1619 N N . SER A 1 6 ? -13.064 -19.908 -9.994 1.00 0.00 6 SER A N 2
ATOM 1620 C CA . SER A 1 6 ? -12.521 -20.938 -9.124 1.00 0.00 6 SER A CA 2
ATOM 1621 C C . SER A 1 6 ? -11.823 -20.294 -7.924 1.00 0.00 6 SER A C 2
ATOM 1622 O O . SER A 1 6 ? -11.831 -19.072 -7.779 1.00 0.00 6 SER A O 2
ATOM 1630 N N . GLY A 1 7 ? -11.237 -21.144 -7.095 1.00 0.00 7 GLY A N 2
ATOM 1631 C CA . GLY A 1 7 ? -10.536 -20.674 -5.912 1.00 0.00 7 GLY A CA 2
ATOM 1632 C C . GLY A 1 7 ? -9.613 -19.502 -6.251 1.00 0.00 7 GLY A C 2
ATOM 1633 O O . GLY A 1 7 ? -8.978 -19.493 -7.305 1.00 0.00 7 GLY A O 2
ATOM 1637 N N . GLU A 1 8 ? -9.568 -18.542 -5.339 1.00 0.00 8 GLU A N 2
ATOM 1638 C CA . GLU A 1 8 ? -8.733 -17.368 -5.529 1.00 0.00 8 GLU A CA 2
ATOM 1639 C C . GLU A 1 8 ? -8.043 -16.990 -4.217 1.00 0.00 8 GLU A C 2
ATOM 1640 O O . GLU A 1 8 ? -8.259 -15.899 -3.690 1.00 0.00 8 GLU A O 2
ATOM 1652 N N . GLU A 1 9 ? -7.228 -17.912 -3.726 1.00 0.00 9 GLU A N 2
ATOM 1653 C CA . GLU A 1 9 ? -6.506 -17.688 -2.485 1.00 0.00 9 GLU A CA 2
ATOM 1654 C C . GLU A 1 9 ? -5.219 -16.905 -2.753 1.00 0.00 9 GLU A C 2
ATOM 1655 O O . GLU A 1 9 ? -4.307 -17.408 -3.407 1.00 0.00 9 GLU A O 2
ATOM 1667 N N . ILE A 1 10 ? -5.187 -15.686 -2.235 1.00 0.00 10 ILE A N 2
ATOM 1668 C CA . ILE A 1 10 ? -4.027 -14.829 -2.410 1.00 0.00 10 ILE A CA 2
ATOM 1669 C C . ILE A 1 10 ? -4.118 -13.651 -1.438 1.00 0.00 10 ILE A C 2
ATOM 1670 O O . ILE A 1 10 ? -5.198 -13.330 -0.944 1.00 0.00 10 ILE A O 2
ATOM 1686 N N . PHE A 1 11 ? -2.969 -13.037 -1.193 1.00 0.00 11 PHE A N 2
ATOM 1687 C CA . PHE A 1 11 ? -2.905 -11.902 -0.289 1.00 0.00 11 PHE A CA 2
ATOM 1688 C C . PHE A 1 11 ? -2.139 -10.739 -0.924 1.00 0.00 11 PHE A C 2
ATOM 1689 O O . PHE A 1 11 ? -1.164 -10.952 -1.642 1.00 0.00 11 PHE A O 2
ATOM 1706 N N . CYS A 1 12 ? -2.610 -9.534 -0.635 1.00 0.00 12 CYS A N 2
ATOM 1707 C CA . CYS A 1 12 ? -1.982 -8.338 -1.168 1.00 0.00 12 CYS A CA 2
ATOM 1708 C C . CYS A 1 12 ? -1.244 -7.634 -0.028 1.00 0.00 12 CYS A C 2
ATOM 1709 O O . CYS A 1 12 ? -1.864 -6.973 0.803 1.00 0.00 12 CYS A O 2
ATOM 1717 N N . HIS A 1 13 ? 0.071 -7.800 -0.025 1.00 0.00 13 HIS A N 2
ATOM 1718 C CA . HIS A 1 13 ? 0.900 -7.190 1.000 1.00 0.00 13 HIS A CA 2
ATOM 1719 C C . HIS A 1 13 ? 1.007 -5.685 0.744 1.00 0.00 13 HIS A C 2
ATOM 1720 O O . HIS A 1 13 ? 1.506 -5.262 -0.297 1.00 0.00 13 HIS A O 2
ATOM 1734 N N . VAL A 1 14 ? 0.529 -4.917 1.713 1.00 0.00 14 VAL A N 2
ATOM 1735 C CA . VAL A 1 14 ? 0.564 -3.469 1.606 1.00 0.00 14 VAL A CA 2
ATOM 1736 C C . VAL A 1 14 ? 1.404 -2.897 2.750 1.00 0.00 14 VAL A C 2
ATOM 1737 O O . VAL A 1 14 ? 0.941 -2.820 3.887 1.00 0.00 14 VAL A O 2
ATOM 1750 N N . TYR A 1 15 ? 2.625 -2.512 2.410 1.00 0.00 15 TYR A N 2
ATOM 1751 C CA . TYR A 1 15 ? 3.534 -1.950 3.394 1.00 0.00 15 TYR A CA 2
ATOM 1752 C C . TYR A 1 15 ? 3.181 -0.492 3.697 1.00 0.00 15 TYR A C 2
ATOM 1753 O O . TYR A 1 15 ? 3.057 0.323 2.784 1.00 0.00 15 TYR A O 2
ATOM 1771 N N . ILE A 1 16 ? 3.029 -0.208 4.982 1.00 0.00 16 ILE A N 2
ATOM 1772 C CA . ILE A 1 16 ? 2.693 1.137 5.417 1.00 0.00 16 ILE A CA 2
ATOM 1773 C C . ILE A 1 16 ? 3.979 1.943 5.608 1.00 0.00 16 ILE A C 2
ATOM 1774 O O . ILE A 1 16 ? 4.135 3.017 5.028 1.00 0.00 16 ILE A O 2
ATOM 1790 N N . THR A 1 17 ? 4.868 1.394 6.422 1.00 0.00 17 THR A N 2
ATOM 1791 C CA . THR A 1 17 ? 6.136 2.049 6.697 1.00 0.00 17 THR A CA 2
ATOM 1792 C C . THR A 1 17 ? 7.300 1.188 6.201 1.00 0.00 17 THR A C 2
ATOM 1793 O O . THR A 1 17 ? 7.223 0.594 5.126 1.00 0.00 17 THR A O 2
ATOM 1804 N N . GLU A 1 18 ? 8.349 1.146 7.008 1.00 0.00 18 GLU A N 2
ATOM 1805 C CA . GLU A 1 18 ? 9.527 0.368 6.664 1.00 0.00 18 GLU A CA 2
ATOM 1806 C C . GLU A 1 18 ? 9.350 -1.086 7.109 1.00 0.00 18 GLU A C 2
ATOM 1807 O O . GLU A 1 18 ? 9.689 -2.010 6.371 1.00 0.00 18 GLU A O 2
ATOM 1819 N N . HIS A 1 19 ? 8.820 -1.243 8.313 1.00 0.00 19 HIS A N 2
ATOM 1820 C CA . HIS A 1 19 ? 8.594 -2.568 8.864 1.00 0.00 19 HIS A CA 2
ATOM 1821 C C . HIS A 1 19 ? 7.131 -2.705 9.287 1.00 0.00 19 HIS A C 2
ATOM 1822 O O . HIS A 1 19 ? 6.827 -3.362 10.282 1.00 0.00 19 HIS A O 2
ATOM 1836 N N . SER A 1 20 ? 6.262 -2.075 8.511 1.00 0.00 20 SER A N 2
ATOM 1837 C CA . SER A 1 20 ? 4.837 -2.118 8.793 1.00 0.00 20 SER A CA 2
ATOM 1838 C C . SER A 1 20 ? 4.057 -2.402 7.507 1.00 0.00 20 SER A C 2
ATOM 1839 O O . SER A 1 20 ? 4.431 -1.932 6.434 1.00 0.00 20 SER A O 2
ATOM 1847 N N . TYR A 1 21 ? 2.988 -3.170 7.658 1.00 0.00 21 TYR A N 2
ATOM 1848 C CA . TYR A 1 21 ? 2.153 -3.521 6.523 1.00 0.00 21 TYR A CA 2
ATOM 1849 C C . TYR A 1 21 ? 0.759 -3.955 6.981 1.00 0.00 21 TYR A C 2
ATOM 1850 O O . TYR A 1 21 ? 0.462 -3.942 8.175 1.00 0.00 21 TYR A O 2
ATOM 1868 N N . VAL A 1 22 ? -0.060 -4.327 6.008 1.00 0.00 22 VAL A N 2
ATOM 1869 C CA . VAL A 1 22 ? -1.415 -4.763 6.297 1.00 0.00 22 VAL A CA 2
ATOM 1870 C C . VAL A 1 22 ? -1.802 -5.886 5.332 1.00 0.00 22 VAL A C 2
ATOM 1871 O O . VAL A 1 22 ? -1.769 -5.702 4.116 1.00 0.00 22 VAL A O 2
ATOM 1884 N N . SER A 1 23 ? -2.158 -7.023 5.910 1.00 0.00 23 SER A N 2
ATOM 1885 C CA . SER A 1 23 ? -2.550 -8.176 5.116 1.00 0.00 23 SER A CA 2
ATOM 1886 C C . SER A 1 23 ? -3.954 -7.965 4.546 1.00 0.00 23 SER A C 2
ATOM 1887 O O . SER A 1 23 ? -4.887 -7.649 5.283 1.00 0.00 23 SER A O 2
ATOM 1895 N N . VAL A 1 24 ? -4.061 -8.148 3.238 1.00 0.00 24 VAL A N 2
ATOM 1896 C CA . VAL A 1 24 ? -5.336 -7.983 2.561 1.00 0.00 24 VAL A CA 2
ATOM 1897 C C . VAL A 1 24 ? -5.606 -9.207 1.684 1.00 0.00 24 VAL A C 2
ATOM 1898 O O . VAL A 1 24 ? -4.803 -9.542 0.815 1.00 0.00 24 VAL A O 2
ATOM 1911 N N . LYS A 1 25 ? -6.739 -9.842 1.944 1.00 0.00 25 LYS A N 2
ATOM 1912 C CA . LYS A 1 25 ? -7.125 -11.023 1.189 1.00 0.00 25 LYS A CA 2
ATOM 1913 C C . LYS A 1 25 ? -7.992 -10.602 0.001 1.00 0.00 25 LYS A C 2
ATOM 1914 O O . LYS A 1 25 ? -9.191 -10.374 0.152 1.00 0.00 25 LYS A O 2
ATOM 1933 N N . ALA A 1 26 ? -7.351 -10.513 -1.156 1.00 0.00 26 ALA A N 2
ATOM 1934 C CA . ALA A 1 26 ? -8.048 -10.124 -2.370 1.00 0.00 26 ALA A CA 2
ATOM 1935 C C . ALA A 1 26 ? -8.098 -11.316 -3.328 1.00 0.00 26 ALA A C 2
ATOM 1936 O O . ALA A 1 26 ? -7.596 -12.393 -3.011 1.00 0.00 26 ALA A O 2
ATOM 1943 N N . LYS A 1 27 ? -8.710 -11.083 -4.480 1.00 0.00 27 LYS A N 2
ATOM 1944 C CA . LYS A 1 27 ? -8.832 -12.123 -5.486 1.00 0.00 27 LYS A CA 2
ATOM 1945 C C . LYS A 1 27 ? -7.539 -12.195 -6.300 1.00 0.00 27 LYS A C 2
ATOM 1946 O O . LYS A 1 27 ? -6.628 -11.394 -6.096 1.00 0.00 27 LYS A O 2
ATOM 1965 N N . VAL A 1 28 ? -7.500 -13.161 -7.206 1.00 0.00 28 VAL A N 2
ATOM 1966 C CA . VAL A 1 28 ? -6.333 -13.347 -8.052 1.00 0.00 28 VAL A CA 2
ATOM 1967 C C . VAL A 1 28 ? -6.294 -12.243 -9.111 1.00 0.00 28 VAL A C 2
ATOM 1968 O O . VAL A 1 28 ? -5.248 -11.980 -9.702 1.00 0.00 28 VAL A O 2
ATOM 1981 N N . SER A 1 29 ? -7.448 -11.625 -9.318 1.00 0.00 29 SER A N 2
ATOM 1982 C CA . SER A 1 29 ? -7.560 -10.556 -10.295 1.00 0.00 29 SER A CA 2
ATOM 1983 C C . SER A 1 29 ? -8.042 -9.273 -9.614 1.00 0.00 29 SER A C 2
ATOM 1984 O O . SER A 1 29 ? -8.483 -8.339 -10.283 1.00 0.00 29 SER A O 2
ATOM 1992 N N . SER A 1 30 ? -7.941 -9.269 -8.293 1.00 0.00 30 SER A N 2
ATOM 1993 C CA . SER A 1 30 ? -8.362 -8.116 -7.515 1.00 0.00 30 SER A CA 2
ATOM 1994 C C . SER A 1 30 ? -7.521 -6.895 -7.892 1.00 0.00 30 SER A C 2
ATOM 1995 O O . SER A 1 30 ? -6.330 -7.019 -8.172 1.00 0.00 30 SER A O 2
ATOM 2003 N N . ILE A 1 31 ? -8.174 -5.742 -7.888 1.00 0.00 31 ILE A N 2
ATOM 2004 C CA . ILE A 1 31 ? -7.502 -4.499 -8.226 1.00 0.00 31 ILE A CA 2
ATOM 2005 C C . ILE A 1 31 ? -6.893 -3.893 -6.960 1.00 0.00 31 ILE A C 2
ATOM 2006 O O . ILE A 1 31 ? -7.247 -4.283 -5.849 1.00 0.00 31 ILE A O 2
ATOM 2022 N N . ALA A 1 32 ? -5.988 -2.948 -7.171 1.00 0.00 32 ALA A N 2
ATOM 2023 C CA . ALA A 1 32 ? -5.327 -2.284 -6.061 1.00 0.00 32 ALA A CA 2
ATOM 2024 C C . ALA A 1 32 ? -6.380 -1.636 -5.160 1.00 0.00 32 ALA A C 2
ATOM 2025 O O . ALA A 1 32 ? -6.264 -1.675 -3.936 1.00 0.00 32 ALA A O 2
ATOM 2032 N N . GLN A 1 33 ? -7.384 -1.055 -5.800 1.00 0.00 33 GLN A N 2
ATOM 2033 C CA . GLN A 1 33 ? -8.457 -0.399 -5.072 1.00 0.00 33 GLN A CA 2
ATOM 2034 C C . GLN A 1 33 ? -9.069 -1.359 -4.051 1.00 0.00 33 GLN A C 2
ATOM 2035 O O . GLN A 1 33 ? -9.374 -0.964 -2.927 1.00 0.00 33 GLN A O 2
ATOM 2049 N N . GLU A 1 34 ? -9.232 -2.602 -4.479 1.00 0.00 34 GLU A N 2
ATOM 2050 C CA . GLU A 1 34 ? -9.803 -3.622 -3.616 1.00 0.00 34 GLU A CA 2
ATOM 2051 C C . GLU A 1 34 ? -8.952 -3.788 -2.355 1.00 0.00 34 GLU A C 2
ATOM 2052 O O . GLU A 1 34 ? -9.395 -4.389 -1.378 1.00 0.00 34 GLU A O 2
ATOM 2064 N N . ILE A 1 35 ? -7.745 -3.245 -2.419 1.00 0.00 35 ILE A N 2
ATOM 2065 C CA . ILE A 1 35 ? -6.828 -3.325 -1.295 1.00 0.00 35 ILE A CA 2
ATOM 2066 C C . ILE A 1 35 ? -6.794 -1.977 -0.572 1.00 0.00 35 ILE A C 2
ATOM 2067 O O . ILE A 1 35 ? -6.903 -1.922 0.652 1.00 0.00 35 ILE A O 2
ATOM 2083 N N . LEU A 1 36 ? -6.643 -0.923 -1.360 1.00 0.00 36 LEU A N 2
ATOM 2084 C CA . LEU A 1 36 ? -6.594 0.421 -0.810 1.00 0.00 36 LEU A CA 2
ATOM 2085 C C . LEU A 1 36 ? -7.874 0.691 -0.018 1.00 0.00 36 LEU A C 2
ATOM 2086 O O . LEU A 1 36 ? -7.834 1.317 1.040 1.00 0.00 36 LEU A O 2
ATOM 2102 N N . LYS A 1 37 ? -8.981 0.205 -0.560 1.00 0.00 37 LYS A N 2
ATOM 2103 C CA . LYS A 1 37 ? -10.272 0.386 0.083 1.00 0.00 37 LYS A CA 2
ATOM 2104 C C . LYS A 1 37 ? -10.275 -0.350 1.425 1.00 0.00 37 LYS A C 2
ATOM 2105 O O . LYS A 1 37 ? -10.955 0.065 2.362 1.00 0.00 37 LYS A O 2
ATOM 2124 N N . VAL A 1 38 ? -9.508 -1.429 1.474 1.00 0.00 38 VAL A N 2
ATOM 2125 C CA . VAL A 1 38 ? -9.414 -2.225 2.685 1.00 0.00 38 VAL A CA 2
ATOM 2126 C C . VAL A 1 38 ? -8.360 -1.616 3.611 1.00 0.00 38 VAL A C 2
ATOM 2127 O O . VAL A 1 38 ? -8.633 -1.353 4.782 1.00 0.00 38 VAL A O 2
ATOM 2140 N N . VAL A 1 39 ? -7.176 -1.407 3.053 1.00 0.00 39 VAL A N 2
ATOM 2141 C CA . VAL A 1 39 ? -6.080 -0.833 3.814 1.00 0.00 39 VAL A CA 2
ATOM 2142 C C . VAL A 1 39 ? -6.530 0.495 4.425 1.00 0.00 39 VAL A C 2
ATOM 2143 O O . VAL A 1 39 ? -6.398 0.704 5.630 1.00 0.00 39 VAL A O 2
ATOM 2156 N N . ALA A 1 40 ? -7.052 1.359 3.567 1.00 0.00 40 ALA A N 2
ATOM 2157 C CA . ALA A 1 40 ? -7.522 2.661 4.007 1.00 0.00 40 ALA A CA 2
ATOM 2158 C C . ALA A 1 40 ? -8.197 2.520 5.373 1.00 0.00 40 ALA A C 2
ATOM 2159 O O . ALA A 1 40 ? -7.937 3.306 6.282 1.00 0.00 40 ALA A O 2
ATOM 2166 N N . GLU A 1 41 ? -9.050 1.511 5.474 1.00 0.00 41 GLU A N 2
ATOM 2167 C CA . GLU A 1 41 ? -9.764 1.256 6.714 1.00 0.00 41 GLU A CA 2
ATOM 2168 C C . GLU A 1 41 ? -8.811 0.688 7.768 1.00 0.00 41 GLU A C 2
ATOM 2169 O O . GLU A 1 41 ? -8.863 1.080 8.933 1.00 0.00 41 GLU A O 2
ATOM 2181 N N . LYS A 1 42 ? -7.964 -0.227 7.321 1.00 0.00 42 LYS A N 2
ATOM 2182 C CA . LYS A 1 42 ? -7.001 -0.854 8.211 1.00 0.00 42 LYS A CA 2
ATOM 2183 C C . LYS A 1 42 ? -6.072 0.218 8.786 1.00 0.00 42 LYS A C 2
ATOM 2184 O O . LYS A 1 42 ? -5.408 -0.009 9.796 1.00 0.00 42 LYS A O 2
ATOM 2203 N N . ILE A 1 43 ? -6.055 1.361 8.118 1.00 0.00 43 ILE A N 2
ATOM 2204 C CA . ILE A 1 43 ? -5.219 2.468 8.549 1.00 0.00 43 ILE A CA 2
ATOM 2205 C C . ILE A 1 43 ? -6.108 3.606 9.055 1.00 0.00 43 ILE A C 2
ATOM 2206 O O . ILE A 1 43 ? -5.624 4.537 9.698 1.00 0.00 43 ILE A O 2
ATOM 2222 N N . GLN A 1 44 ? -7.391 3.495 8.746 1.00 0.00 44 GLN A N 2
ATOM 2223 C CA . GLN A 1 44 ? -8.352 4.503 9.161 1.00 0.00 44 GLN A CA 2
ATOM 2224 C C . GLN A 1 44 ? -8.156 5.787 8.352 1.00 0.00 44 GLN A C 2
ATOM 2225 O O . GLN A 1 44 ? -7.876 6.843 8.915 1.00 0.00 44 GLN A O 2
ATOM 2239 N N . TYR A 1 45 ? -8.313 5.653 7.043 1.00 0.00 45 TYR A N 2
ATOM 2240 C CA . TYR A 1 45 ? -8.158 6.789 6.151 1.00 0.00 45 TYR A CA 2
ATOM 2241 C C . TYR A 1 45 ? -9.150 6.714 4.989 1.00 0.00 45 TYR A C 2
ATOM 2242 O O . TYR A 1 45 ? -10.128 5.970 5.050 1.00 0.00 45 TYR A O 2
ATOM 2260 N N . ALA A 1 46 ? -8.865 7.495 3.957 1.00 0.00 46 ALA A N 2
ATOM 2261 C CA . ALA A 1 46 ? -9.721 7.527 2.783 1.00 0.00 46 ALA A CA 2
ATOM 2262 C C . ALA A 1 46 ? -8.948 6.984 1.580 1.00 0.00 46 ALA A C 2
ATOM 2263 O O . ALA A 1 46 ? -8.062 7.656 1.052 1.00 0.00 46 ALA A O 2
ATOM 2270 N N . GLU A 1 47 ? -9.311 5.775 1.180 1.00 0.00 47 GLU A N 2
ATOM 2271 C CA . GLU A 1 47 ? -8.663 5.135 0.048 1.00 0.00 47 GLU A CA 2
ATOM 2272 C C . GLU A 1 47 ? -8.513 6.126 -1.108 1.00 0.00 47 GLU A C 2
ATOM 2273 O O . GLU A 1 47 ? -7.478 6.157 -1.773 1.00 0.00 47 GLU A O 2
ATOM 2285 N N . GLU A 1 48 ? -9.561 6.910 -1.312 1.00 0.00 48 GLU A N 2
ATOM 2286 C CA . GLU A 1 48 ? -9.559 7.900 -2.376 1.00 0.00 48 GLU A CA 2
ATOM 2287 C C . GLU A 1 48 ? -8.431 8.911 -2.158 1.00 0.00 48 GLU A C 2
ATOM 2288 O O . GLU A 1 48 ? -7.850 9.414 -3.119 1.00 0.00 48 GLU A O 2
ATOM 2300 N N . ASP A 1 49 ? -8.157 9.179 -0.890 1.00 0.00 49 ASP A N 2
ATOM 2301 C CA . ASP A 1 49 ? -7.110 10.122 -0.534 1.00 0.00 49 ASP A CA 2
ATOM 2302 C C . ASP A 1 49 ? -5.771 9.385 -0.458 1.00 0.00 49 ASP A C 2
ATOM 2303 O O . ASP A 1 49 ? -4.728 10.005 -0.258 1.00 0.00 49 ASP A O 2
ATOM 2312 N N . LEU A 1 50 ? -5.844 8.072 -0.622 1.00 0.00 50 LEU A N 2
ATOM 2313 C CA . LEU A 1 50 ? -4.651 7.245 -0.574 1.00 0.00 50 LEU A CA 2
ATOM 2314 C C . LEU A 1 50 ? -4.313 6.763 -1.986 1.00 0.00 50 LEU A C 2
ATOM 2315 O O . LEU A 1 50 ? -5.012 7.093 -2.943 1.00 0.00 50 LEU A O 2
ATOM 2331 N N . ALA A 1 51 ? -3.240 5.991 -2.073 1.00 0.00 51 ALA A N 2
ATOM 2332 C CA . ALA A 1 51 ? -2.800 5.460 -3.352 1.00 0.00 51 ALA A CA 2
ATOM 2333 C C . ALA A 1 51 ? -1.778 4.348 -3.114 1.00 0.00 51 ALA A C 2
ATOM 2334 O O . ALA A 1 51 ? -1.026 4.388 -2.141 1.00 0.00 51 ALA A O 2
ATOM 2341 N N . LEU A 1 52 ? -1.782 3.380 -4.019 1.00 0.00 52 LEU A N 2
ATOM 2342 C CA . LEU A 1 52 ? -0.864 2.258 -3.919 1.00 0.00 52 LEU A CA 2
ATOM 2343 C C . LEU A 1 52 ? 0.484 2.653 -4.525 1.00 0.00 52 LEU A C 2
ATOM 2344 O O . LEU A 1 52 ? 0.581 2.895 -5.727 1.00 0.00 52 LEU A O 2
ATOM 2360 N N . VAL A 1 53 ? 1.491 2.705 -3.665 1.00 0.00 53 VAL A N 2
ATOM 2361 C CA . VAL A 1 53 ? 2.829 3.067 -4.101 1.00 0.00 53 VAL A CA 2
ATOM 2362 C C . VAL A 1 53 ? 3.669 1.798 -4.258 1.00 0.00 53 VAL A C 2
ATOM 2363 O O . VAL A 1 53 ? 3.922 1.092 -3.283 1.00 0.00 53 VAL A O 2
ATOM 2376 N N . ALA A 1 54 ? 4.078 1.547 -5.493 1.00 0.00 54 ALA A N 2
ATOM 2377 C CA . ALA A 1 54 ? 4.884 0.375 -5.791 1.00 0.00 54 ALA A CA 2
ATOM 2378 C C . ALA A 1 54 ? 6.342 0.800 -5.980 1.00 0.00 54 ALA A C 2
ATOM 2379 O O . ALA A 1 54 ? 6.689 1.407 -6.992 1.00 0.00 54 ALA A O 2
ATOM 2386 N N . ILE A 1 55 ? 7.157 0.463 -4.991 1.00 0.00 55 ILE A N 2
ATOM 2387 C CA . ILE A 1 55 ? 8.569 0.801 -5.036 1.00 0.00 55 ILE A CA 2
ATOM 2388 C C . ILE A 1 55 ? 9.327 -0.291 -5.792 1.00 0.00 55 ILE A C 2
ATOM 2389 O O . ILE A 1 55 ? 8.851 -1.421 -5.901 1.00 0.00 55 ILE A O 2
ATOM 2405 N N . THR A 1 56 ? 10.494 0.083 -6.296 1.00 0.00 56 THR A N 2
ATOM 2406 C CA . THR A 1 56 ? 11.323 -0.852 -7.039 1.00 0.00 56 THR A CA 2
ATOM 2407 C C . THR A 1 56 ? 12.536 -1.268 -6.205 1.00 0.00 56 THR A C 2
ATOM 2408 O O . THR A 1 56 ? 12.823 -0.661 -5.174 1.00 0.00 56 THR A O 2
ATOM 2419 N N . PHE A 1 57 ? 13.215 -2.301 -6.682 1.00 0.00 57 PHE A N 2
ATOM 2420 C CA . PHE A 1 57 ? 14.391 -2.806 -5.993 1.00 0.00 57 PHE A CA 2
ATOM 2421 C C . PHE A 1 57 ? 15.350 -1.667 -5.639 1.00 0.00 57 PHE A C 2
ATOM 2422 O O . PHE A 1 57 ? 15.635 -1.433 -4.466 1.00 0.00 57 PHE A O 2
ATOM 2439 N N . SER A 1 58 ? 15.821 -0.990 -6.676 1.00 0.00 58 SER A N 2
ATOM 2440 C CA . SER A 1 58 ? 16.743 0.118 -6.489 1.00 0.00 58 SER A CA 2
ATOM 2441 C C . SER A 1 58 ? 16.328 0.943 -5.269 1.00 0.00 58 SER A C 2
ATOM 2442 O O . SER A 1 58 ? 17.038 0.971 -4.264 1.00 0.00 58 SER A O 2
ATOM 2450 N N . GLY A 1 59 ? 15.182 1.594 -5.396 1.00 0.00 59 GLY A N 2
ATOM 2451 C CA . GLY A 1 59 ? 14.665 2.418 -4.316 1.00 0.00 59 GLY A CA 2
ATOM 2452 C C . GLY A 1 59 ? 13.982 3.673 -4.863 1.00 0.00 59 GLY A C 2
ATOM 2453 O O . GLY A 1 59 ? 14.516 4.775 -4.747 1.00 0.00 59 GLY A O 2
ATOM 2457 N N . GLU A 1 60 ? 12.811 3.465 -5.446 1.00 0.00 60 GLU A N 2
ATOM 2458 C CA . GLU A 1 60 ? 12.049 4.566 -6.011 1.00 0.00 60 GLU A CA 2
ATOM 2459 C C . GLU A 1 60 ? 10.552 4.256 -5.962 1.00 0.00 60 GLU A C 2
ATOM 2460 O O . GLU A 1 60 ? 10.121 3.188 -6.394 1.00 0.00 60 GLU A O 2
ATOM 2472 N N . LYS A 1 61 ? 9.800 5.209 -5.431 1.00 0.00 61 LYS A N 2
ATOM 2473 C CA . LYS A 1 61 ? 8.360 5.051 -5.320 1.00 0.00 61 LYS A CA 2
ATOM 2474 C C . LYS A 1 61 ? 7.730 5.162 -6.710 1.00 0.00 61 LYS A C 2
ATOM 2475 O O . LYS A 1 61 ? 8.262 5.845 -7.584 1.00 0.00 61 LYS A O 2
ATOM 2494 N N . HIS A 1 62 ? 6.606 4.479 -6.871 1.00 0.00 62 HIS A N 2
ATOM 2495 C CA . HIS A 1 62 ? 5.898 4.492 -8.140 1.00 0.00 62 HIS A CA 2
ATOM 2496 C C . HIS A 1 62 ? 4.401 4.288 -7.895 1.00 0.00 62 HIS A C 2
ATOM 2497 O O . HIS A 1 62 ? 3.991 3.257 -7.364 1.00 0.00 62 HIS A O 2
ATOM 2511 N N . GLU A 1 63 ? 3.627 5.287 -8.293 1.00 0.00 63 GLU A N 2
ATOM 2512 C CA . GLU A 1 63 ? 2.185 5.229 -8.123 1.00 0.00 63 GLU A CA 2
ATOM 2513 C C . GLU A 1 63 ? 1.527 4.643 -9.374 1.00 0.00 63 GLU A C 2
ATOM 2514 O O . GLU A 1 63 ? 2.036 4.804 -10.482 1.00 0.00 63 GLU A O 2
ATOM 2526 N N . LEU A 1 64 ? 0.404 3.974 -9.154 1.00 0.00 64 LEU A N 2
ATOM 2527 C CA . LEU A 1 64 ? -0.330 3.363 -10.249 1.00 0.00 64 LEU A CA 2
ATOM 2528 C C . LEU A 1 64 ? -1.802 3.767 -10.159 1.00 0.00 64 LEU A C 2
ATOM 2529 O O . LEU A 1 64 ? -2.138 4.763 -9.519 1.00 0.00 64 LEU A O 2
ATOM 2545 N N . GLN A 1 65 ? -2.641 2.974 -10.809 1.00 0.00 65 GLN A N 2
ATOM 2546 C CA . GLN A 1 65 ? -4.070 3.238 -10.811 1.00 0.00 65 GLN A CA 2
ATOM 2547 C C . GLN A 1 65 ? -4.783 2.303 -9.831 1.00 0.00 65 GLN A C 2
ATOM 2548 O O . GLN A 1 65 ? -4.215 1.302 -9.397 1.00 0.00 65 GLN A O 2
ATOM 2562 N N . PRO A 1 66 ? -6.050 2.674 -9.502 1.00 0.00 66 PRO A N 2
ATOM 2563 C CA . PRO A 1 66 ? -6.846 1.880 -8.581 1.00 0.00 66 PRO A CA 2
ATOM 2564 C C . PRO A 1 66 ? -7.357 0.606 -9.256 1.00 0.00 66 PRO A C 2
ATOM 2565 O O . PRO A 1 66 ? -8.014 -0.217 -8.620 1.00 0.00 66 PRO A O 2
ATOM 2576 N N . ASN A 1 67 ? -7.036 0.482 -10.535 1.00 0.00 67 ASN A N 2
ATOM 2577 C CA . ASN A 1 67 ? -7.454 -0.678 -11.303 1.00 0.00 67 ASN A CA 2
ATOM 2578 C C . ASN A 1 67 ? -6.291 -1.152 -12.177 1.00 0.00 67 ASN A C 2
ATOM 2579 O O . ASN A 1 67 ? -6.477 -1.452 -13.355 1.00 0.00 67 ASN A O 2
ATOM 2590 N N . ASP A 1 68 ? -5.117 -1.206 -11.565 1.00 0.00 68 ASP A N 2
ATOM 2591 C CA . ASP A 1 68 ? -3.924 -1.639 -12.272 1.00 0.00 68 ASP A CA 2
ATOM 2592 C C . ASP A 1 68 ? -3.690 -3.127 -12.006 1.00 0.00 68 ASP A C 2
ATOM 2593 O O . ASP A 1 68 ? -2.881 -3.763 -12.681 1.00 0.00 68 ASP A O 2
ATOM 2602 N N . LEU A 1 69 ? -4.412 -3.640 -11.021 1.00 0.00 69 LEU A N 2
ATOM 2603 C CA . LEU A 1 69 ? -4.293 -5.042 -10.657 1.00 0.00 69 LEU A CA 2
ATOM 2604 C C . LEU A 1 69 ? -3.120 -5.216 -9.691 1.00 0.00 69 LEU A C 2
ATOM 2605 O O . LEU A 1 69 ? -2.012 -4.756 -9.965 1.00 0.00 69 LEU A O 2
ATOM 2621 N N . VAL A 1 70 ? -3.402 -5.882 -8.581 1.00 0.00 70 VAL A N 2
ATOM 2622 C CA . VAL A 1 70 ? -2.384 -6.123 -7.573 1.00 0.00 70 VAL A CA 2
ATOM 2623 C C . VAL A 1 70 ? -1.973 -7.596 -7.611 1.00 0.00 70 VAL A C 2
ATOM 2624 O O . VAL A 1 70 ? -1.856 -8.239 -6.569 1.00 0.00 70 VAL A O 2
ATOM 2637 N N . ILE A 1 71 ? -1.765 -8.088 -8.824 1.00 0.00 71 ILE A N 2
ATOM 2638 C CA . ILE A 1 71 ? -1.370 -9.474 -9.011 1.00 0.00 71 ILE A CA 2
ATOM 2639 C C . ILE A 1 71 ? -1.246 -9.766 -10.508 1.00 0.00 71 ILE A C 2
ATOM 2640 O O . ILE A 1 71 ? -1.800 -10.748 -11.000 1.00 0.00 71 ILE A O 2
ATOM 2656 N N . SER A 1 72 ? -0.514 -8.897 -11.190 1.00 0.00 72 SER A N 2
ATOM 2657 C CA . SER A 1 72 ? -0.310 -9.050 -12.620 1.00 0.00 72 SER A CA 2
ATOM 2658 C C . SER A 1 72 ? 0.580 -7.922 -13.145 1.00 0.00 72 SER A C 2
ATOM 2659 O O . SER A 1 72 ? 0.108 -6.810 -13.376 1.00 0.00 72 SER A O 2
ATOM 2667 N N . LYS A 1 73 ? 1.853 -8.247 -13.318 1.00 0.00 73 LYS A N 2
ATOM 2668 C CA . LYS A 1 73 ? 2.813 -7.275 -13.812 1.00 0.00 73 LYS A CA 2
ATOM 2669 C C . LYS A 1 73 ? 3.906 -8.000 -14.599 1.00 0.00 73 LYS A C 2
ATOM 2670 O O . LYS A 1 73 ? 5.094 -7.755 -14.390 1.00 0.00 73 LYS A O 2
ATOM 2689 N N . SER A 1 74 ? 3.467 -8.878 -15.489 1.00 0.00 74 SER A N 2
ATOM 2690 C CA . SER A 1 74 ? 4.394 -9.639 -16.309 1.00 0.00 74 SER A CA 2
ATOM 2691 C C . SER A 1 74 ? 5.599 -10.072 -15.472 1.00 0.00 74 SER A C 2
ATOM 2692 O O . SER A 1 74 ? 6.734 -10.033 -15.946 1.00 0.00 74 SER A O 2
ATOM 2700 N N . LEU A 1 75 ? 5.312 -10.474 -14.243 1.00 0.00 75 LEU A N 2
ATOM 2701 C CA . LEU A 1 75 ? 6.359 -10.914 -13.336 1.00 0.00 75 LEU A CA 2
ATOM 2702 C C . LEU A 1 75 ? 5.731 -11.694 -12.179 1.00 0.00 75 LEU A C 2
ATOM 2703 O O . LEU A 1 75 ? 6.156 -12.807 -11.873 1.00 0.00 75 LEU A O 2
ATOM 2719 N N . GLU A 1 76 ? 4.729 -11.079 -11.568 1.00 0.00 76 GLU A N 2
ATOM 2720 C CA . GLU A 1 76 ? 4.038 -11.703 -10.452 1.00 0.00 76 GLU A CA 2
ATOM 2721 C C . GLU A 1 76 ? 4.994 -11.886 -9.272 1.00 0.00 76 GLU A C 2
ATOM 2722 O O . GLU A 1 76 ? 6.208 -11.957 -9.457 1.00 0.00 76 GLU A O 2
ATOM 2734 N N . ALA A 1 77 ? 4.410 -11.958 -8.084 1.00 0.00 77 ALA A N 2
ATOM 2735 C CA . ALA A 1 77 ? 5.195 -12.132 -6.874 1.00 0.00 77 ALA A CA 2
ATOM 2736 C C . ALA A 1 77 ? 6.300 -11.074 -6.831 1.00 0.00 77 ALA A C 2
ATOM 2737 O O . ALA A 1 77 ? 6.426 -10.266 -7.750 1.00 0.00 77 ALA A O 2
ATOM 2744 N N . SER A 1 78 ? 7.071 -11.114 -5.755 1.00 0.00 78 SER A N 2
ATOM 2745 C CA . SER A 1 78 ? 8.161 -10.169 -5.580 1.00 0.00 78 SER A CA 2
ATOM 2746 C C . SER A 1 78 ? 7.610 -8.743 -5.505 1.00 0.00 78 SER A C 2
ATOM 2747 O O . SER A 1 78 ? 6.455 -8.501 -5.852 1.00 0.00 78 SER A O 2
ATOM 2755 N N . GLY A 1 79 ? 8.463 -7.837 -5.049 1.00 0.00 79 GLY A N 2
ATOM 2756 C CA . GLY A 1 79 ? 8.076 -6.442 -4.924 1.00 0.00 79 GLY A CA 2
ATOM 2757 C C . GLY A 1 79 ? 7.310 -6.200 -3.621 1.00 0.00 79 GLY A C 2
ATOM 2758 O O . GLY A 1 79 ? 6.893 -7.148 -2.957 1.00 0.00 79 GLY A O 2
ATOM 2762 N N . ARG A 1 80 ? 7.147 -4.926 -3.296 1.00 0.00 80 ARG A N 2
ATOM 2763 C CA . ARG A 1 80 ? 6.438 -4.548 -2.085 1.00 0.00 80 ARG A CA 2
ATOM 2764 C C . ARG A 1 80 ? 5.631 -3.270 -2.320 1.00 0.00 80 ARG A C 2
ATOM 2765 O O . ARG A 1 80 ? 6.201 -2.193 -2.488 1.00 0.00 80 ARG A O 2
ATOM 2786 N N . ILE A 1 81 ? 4.316 -3.431 -2.323 1.00 0.00 81 ILE A N 2
ATOM 2787 C CA . ILE A 1 81 ? 3.424 -2.303 -2.534 1.00 0.00 81 ILE A CA 2
ATOM 2788 C C . ILE A 1 81 ? 3.316 -1.494 -1.240 1.00 0.00 81 ILE A C 2
ATOM 2789 O O . ILE A 1 81 ? 3.535 -2.025 -0.152 1.00 0.00 81 ILE A O 2
ATOM 2805 N N . TYR A 1 82 ? 2.978 -0.223 -1.400 1.00 0.00 82 TYR A N 2
ATOM 2806 C CA . TYR A 1 82 ? 2.838 0.664 -0.258 1.00 0.00 82 TYR A CA 2
ATOM 2807 C C . TYR A 1 82 ? 1.619 1.575 -0.417 1.00 0.00 82 TYR A C 2
ATOM 2808 O O . TYR A 1 82 ? 0.937 1.532 -1.440 1.00 0.00 82 TYR A O 2
ATOM 2826 N N . VAL A 1 83 ? 1.383 2.378 0.610 1.00 0.00 83 VAL A N 2
ATOM 2827 C CA . VAL A 1 83 ? 0.258 3.299 0.596 1.00 0.00 83 VAL A CA 2
ATOM 2828 C C . VAL A 1 83 ? 0.716 4.664 1.114 1.00 0.00 83 VAL A C 2
ATOM 2829 O O . VAL A 1 83 ? 1.405 4.747 2.129 1.00 0.00 83 VAL A O 2
ATOM 2842 N N . TYR A 1 84 ? 0.314 5.700 0.392 1.00 0.00 84 TYR A N 2
ATOM 2843 C CA . TYR A 1 84 ? 0.674 7.057 0.766 1.00 0.00 84 TYR A CA 2
ATOM 2844 C C . TYR A 1 84 ? -0.565 7.950 0.847 1.00 0.00 84 TYR A C 2
ATOM 2845 O O . TYR A 1 84 ? -1.652 7.550 0.432 1.00 0.00 84 TYR A O 2
ATOM 2863 N N . ARG A 1 85 ? -0.361 9.144 1.384 1.00 0.00 85 ARG A N 2
ATOM 2864 C CA . ARG A 1 85 ? -1.448 10.098 1.524 1.00 0.00 85 ARG A CA 2
ATOM 2865 C C . ARG A 1 85 ? -1.441 11.087 0.356 1.00 0.00 85 ARG A C 2
ATOM 2866 O O . ARG A 1 85 ? -0.384 11.569 -0.047 1.00 0.00 85 ARG A O 2
ATOM 2887 N N . LYS A 1 86 ? -2.633 11.360 -0.153 1.00 0.00 86 LYS A N 2
ATOM 2888 C CA . LYS A 1 86 ? -2.778 12.282 -1.267 1.00 0.00 86 LYS A CA 2
ATOM 2889 C C . LYS A 1 86 ? -3.405 13.585 -0.766 1.00 0.00 86 LYS A C 2
ATOM 2890 O O . LYS A 1 86 ? -4.428 13.563 -0.083 1.00 0.00 86 LYS A O 2
ATOM 2909 N N . ASP A 1 87 ? -2.765 14.688 -1.124 1.00 0.00 87 ASP A N 2
ATOM 2910 C CA . ASP A 1 87 ? -3.247 15.998 -0.720 1.00 0.00 87 ASP A CA 2
ATOM 2911 C C . ASP A 1 87 ? -2.405 17.079 -1.400 1.00 0.00 87 ASP A C 2
ATOM 2912 O O . ASP A 1 87 ? -1.450 16.771 -2.112 1.00 0.00 87 ASP A O 2
ATOM 2921 N N . LEU A 1 88 ? -2.789 18.323 -1.158 1.00 0.00 88 LEU A N 2
ATOM 2922 C CA . LEU A 1 88 ? -2.082 19.452 -1.738 1.00 0.00 88 LEU A CA 2
ATOM 2923 C C . LEU A 1 88 ? -0.575 19.192 -1.673 1.00 0.00 88 LEU A C 2
ATOM 2924 O O . LEU A 1 88 ? 0.048 19.389 -0.631 1.00 0.00 88 LEU A O 2
ATOM 2940 N N . ALA A 1 89 ? -0.034 18.753 -2.800 1.00 0.00 89 ALA A N 2
ATOM 2941 C CA . ALA A 1 89 ? 1.388 18.464 -2.884 1.00 0.00 89 ALA A CA 2
ATOM 2942 C C . ALA A 1 89 ? 1.651 17.564 -4.093 1.00 0.00 89 ALA A C 2
ATOM 2943 O O . ALA A 1 89 ? 2.739 17.589 -4.664 1.00 0.00 89 ALA A O 2
ATOM 2950 N N . ASP A 1 90 ? 0.634 16.791 -4.447 1.00 0.00 90 ASP A N 2
ATOM 2951 C CA . ASP A 1 90 ? 0.742 15.885 -5.578 1.00 0.00 90 ASP A CA 2
ATOM 2952 C C . ASP A 1 90 ? 1.643 14.709 -5.199 1.00 0.00 90 ASP A C 2
ATOM 2953 O O . ASP A 1 90 ? 1.213 13.557 -5.231 1.00 0.00 90 ASP A O 2
ATOM 2962 N N . THR A 1 91 ? 2.878 15.039 -4.849 1.00 0.00 91 THR A N 2
ATOM 2963 C CA . THR A 1 91 ? 3.844 14.024 -4.465 1.00 0.00 91 THR A CA 2
ATOM 2964 C C . THR A 1 91 ? 3.264 13.121 -3.374 1.00 0.00 91 THR A C 2
ATOM 2965 O O . THR A 1 91 ? 2.148 13.345 -2.907 1.00 0.00 91 THR A O 2
ATOM 2976 N N . LEU A 1 92 ? 4.047 12.120 -3.001 1.00 0.00 92 LEU A N 2
ATOM 2977 C CA . LEU A 1 92 ? 3.625 11.183 -1.974 1.00 0.00 92 LEU A CA 2
ATOM 2978 C C . LEU A 1 92 ? 4.773 10.964 -0.986 1.00 0.00 92 LEU A C 2
ATOM 2979 O O . LEU A 1 92 ? 5.881 10.610 -1.385 1.00 0.00 92 LEU A O 2
ATOM 2995 N N . ASN A 1 93 ? 4.469 11.185 0.284 1.00 0.00 93 ASN A N 2
ATOM 2996 C CA . ASN A 1 93 ? 5.461 11.017 1.332 1.00 0.00 93 ASN A CA 2
ATOM 2997 C C . ASN A 1 93 ? 5.137 9.758 2.138 1.00 0.00 93 ASN A C 2
ATOM 2998 O O . ASN A 1 93 ? 3.976 9.366 2.245 1.00 0.00 93 ASN A O 2
ATOM 3009 N N . PRO A 1 94 ? 6.212 9.142 2.700 1.00 0.00 94 PRO A N 2
ATOM 3010 C CA . PRO A 1 94 ? 6.053 7.935 3.493 1.00 0.00 94 PRO A CA 2
ATOM 3011 C C . PRO A 1 94 ? 5.474 8.258 4.872 1.00 0.00 94 PRO A C 2
ATOM 3012 O O . PRO A 1 94 ? 5.647 9.365 5.379 1.00 0.00 94 PRO A O 2
ATOM 3023 N N . PHE A 1 95 ? 4.797 7.270 5.440 1.00 0.00 95 PHE A N 2
ATOM 3024 C CA . PHE A 1 95 ? 4.191 7.435 6.750 1.00 0.00 95 PHE A CA 2
ATOM 3025 C C . PHE A 1 95 ? 5.238 7.310 7.858 1.00 0.00 95 PHE A C 2
ATOM 3026 O O . PHE A 1 95 ? 6.424 7.139 7.580 1.00 0.00 95 PHE A O 2
ATOM 3043 N N . ALA A 1 96 ? 4.762 7.399 9.091 1.00 0.00 96 ALA A N 2
ATOM 3044 C CA . ALA A 1 96 ? 5.643 7.297 10.243 1.00 0.00 96 ALA A CA 2
ATOM 3045 C C . ALA A 1 96 ? 6.901 8.131 9.992 1.00 0.00 96 ALA A C 2
ATOM 3046 O O . ALA A 1 96 ? 7.961 7.586 9.689 1.00 0.00 96 ALA A O 2
ATOM 3053 N N . GLU A 1 97 ? 6.742 9.440 10.128 1.00 0.00 97 GLU A N 2
ATOM 3054 C CA . GLU A 1 97 ? 7.851 10.354 9.920 1.00 0.00 97 GLU A CA 2
ATOM 3055 C C . GLU A 1 97 ? 8.469 10.753 11.262 1.00 0.00 97 GLU A C 2
ATOM 3056 O O . GLU A 1 97 ? 8.344 11.899 11.691 1.00 0.00 97 GLU A O 2
ATOM 3068 N N . ASN A 1 98 ? 9.123 9.785 11.887 1.00 0.00 98 ASN A N 2
ATOM 3069 C CA . ASN A 1 98 ? 9.761 10.021 13.171 1.00 0.00 98 ASN A CA 2
ATOM 3070 C C . ASN A 1 98 ? 11.144 9.367 13.177 1.00 0.00 98 ASN A C 2
ATOM 3071 O O . ASN A 1 98 ? 12.148 10.031 13.432 1.00 0.00 98 ASN A O 2
ATOM 3082 N N . SER A 1 99 ? 11.153 8.073 12.892 1.00 0.00 99 SER A N 2
ATOM 3083 C CA . SER A 1 99 ? 12.396 7.322 12.861 1.00 0.00 99 SER A CA 2
ATOM 3084 C C . SER A 1 99 ? 12.852 7.123 11.414 1.00 0.00 99 SER A C 2
ATOM 3085 O O . SER A 1 99 ? 12.049 7.226 10.487 1.00 0.00 99 SER A O 2
ATOM 3093 N N . GLY A 1 100 ? 14.138 6.843 11.265 1.00 0.00 100 GLY A N 2
ATOM 3094 C CA . GLY A 1 100 ? 14.710 6.629 9.946 1.00 0.00 100 GLY A CA 2
ATOM 3095 C C . GLY A 1 100 ? 15.818 7.644 9.658 1.00 0.00 100 GLY A C 2
ATOM 3096 O O . GLY A 1 100 ? 15.920 8.666 10.334 1.00 0.00 100 GLY A O 2
ATOM 3100 N N . PRO A 1 101 ? 16.642 7.317 8.627 1.00 0.00 101 PRO A N 2
ATOM 3101 C CA . PRO A 1 101 ? 17.740 8.188 8.241 1.00 0.00 101 PRO A CA 2
ATOM 3102 C C . PRO A 1 101 ? 17.226 9.416 7.486 1.00 0.00 101 PRO A C 2
ATOM 3103 O O . PRO A 1 101 ? 16.021 9.567 7.287 1.00 0.00 101 PRO A O 2
ATOM 3114 N N . SER A 1 102 ? 18.164 10.261 7.087 1.00 0.00 102 SER A N 2
ATOM 3115 C CA . SER A 1 102 ? 17.821 11.471 6.359 1.00 0.00 102 SER A CA 2
ATOM 3116 C C . SER A 1 102 ? 18.133 11.292 4.872 1.00 0.00 102 SER A C 2
ATOM 3117 O O . SER A 1 102 ? 19.160 10.720 4.513 1.00 0.00 102 SER A O 2
ATOM 3125 N N . SER A 1 103 ? 17.226 11.793 4.046 1.00 0.00 103 SER A N 2
ATOM 3126 C CA . SER A 1 103 ? 17.390 11.696 2.605 1.00 0.00 103 SER A CA 2
ATOM 3127 C C . SER A 1 103 ? 18.702 12.361 2.183 1.00 0.00 103 SER A C 2
ATOM 3128 O O . SER A 1 103 ? 19.035 13.444 2.660 1.00 0.00 103 SER A O 2
ATOM 3136 N N . GLY A 1 104 ? 19.411 11.683 1.292 1.00 0.00 104 GLY A N 2
ATOM 3137 C CA . GLY A 1 104 ? 20.679 12.194 0.800 1.00 0.00 104 GLY A CA 2
ATOM 3138 C C . GLY A 1 104 ? 21.028 11.581 -0.558 1.00 0.00 104 GLY A C 2
ATOM 3139 O O . GLY A 1 104 ? 21.726 10.570 -0.625 1.00 0.00 104 GLY A O 2
ATOM 3143 N N . GLY A 1 1 ? -11.337 -8.412 -12.361 1.00 0.00 1 GLY A N 3
ATOM 3144 C CA . GLY A 1 1 ? -12.131 -9.295 -13.198 1.00 0.00 1 GLY A CA 3
ATOM 3145 C C . GLY A 1 1 ? -12.212 -10.698 -12.591 1.00 0.00 1 GLY A C 3
ATOM 3146 O O . GLY A 1 1 ? -11.442 -11.583 -12.958 1.00 0.00 1 GLY A O 3
ATOM 3150 N N . SER A 1 2 ? -13.154 -10.856 -11.672 1.00 0.00 2 SER A N 3
ATOM 3151 C CA . SER A 1 2 ? -13.346 -12.135 -11.010 1.00 0.00 2 SER A CA 3
ATOM 3152 C C . SER A 1 2 ? -14.214 -13.048 -11.879 1.00 0.00 2 SER A C 3
ATOM 3153 O O . SER A 1 2 ? -15.203 -12.602 -12.459 1.00 0.00 2 SER A O 3
ATOM 3161 N N . SER A 1 3 ? -13.813 -14.309 -11.941 1.00 0.00 3 SER A N 3
ATOM 3162 C CA . SER A 1 3 ? -14.542 -15.288 -12.729 1.00 0.00 3 SER A CA 3
ATOM 3163 C C . SER A 1 3 ? -15.393 -16.169 -11.812 1.00 0.00 3 SER A C 3
ATOM 3164 O O . SER A 1 3 ? -16.611 -16.241 -11.969 1.00 0.00 3 SER A O 3
ATOM 3172 N N . GLY A 1 4 ? -14.718 -16.818 -10.874 1.00 0.00 4 GLY A N 3
ATOM 3173 C CA . GLY A 1 4 ? -15.397 -17.691 -9.932 1.00 0.00 4 GLY A CA 3
ATOM 3174 C C . GLY A 1 4 ? -14.678 -17.705 -8.582 1.00 0.00 4 GLY A C 3
ATOM 3175 O O . GLY A 1 4 ? -13.667 -18.387 -8.420 1.00 0.00 4 GLY A O 3
ATOM 3179 N N . SER A 1 5 ? -15.227 -16.944 -7.647 1.00 0.00 5 SER A N 3
ATOM 3180 C CA . SER A 1 5 ? -14.651 -16.861 -6.316 1.00 0.00 5 SER A CA 3
ATOM 3181 C C . SER A 1 5 ? -14.691 -18.233 -5.641 1.00 0.00 5 SER A C 3
ATOM 3182 O O . SER A 1 5 ? -15.719 -18.629 -5.093 1.00 0.00 5 SER A O 3
ATOM 3190 N N . SER A 1 6 ? -13.561 -18.921 -5.702 1.00 0.00 6 SER A N 3
ATOM 3191 C CA . SER A 1 6 ? -13.454 -20.241 -5.104 1.00 0.00 6 SER A CA 3
ATOM 3192 C C . SER A 1 6 ? -11.988 -20.674 -5.049 1.00 0.00 6 SER A C 3
ATOM 3193 O O . SER A 1 6 ? -11.457 -20.947 -3.974 1.00 0.00 6 SER A O 3
ATOM 3201 N N . GLY A 1 7 ? -11.374 -20.722 -6.223 1.00 0.00 7 GLY A N 3
ATOM 3202 C CA . GLY A 1 7 ? -9.979 -21.117 -6.322 1.00 0.00 7 GLY A CA 3
ATOM 3203 C C . GLY A 1 7 ? -9.112 -19.950 -6.798 1.00 0.00 7 GLY A C 3
ATOM 3204 O O . GLY A 1 7 ? -8.766 -19.869 -7.975 1.00 0.00 7 GLY A O 3
ATOM 3208 N N . GLU A 1 8 ? -8.785 -19.076 -5.857 1.00 0.00 8 GLU A N 3
ATOM 3209 C CA . GLU A 1 8 ? -7.964 -17.917 -6.166 1.00 0.00 8 GLU A CA 3
ATOM 3210 C C . GLU A 1 8 ? -7.516 -17.226 -4.876 1.00 0.00 8 GLU A C 3
ATOM 3211 O O . GLU A 1 8 ? -7.671 -16.015 -4.731 1.00 0.00 8 GLU A O 3
ATOM 3223 N N . GLU A 1 9 ? -6.969 -18.027 -3.973 1.00 0.00 9 GLU A N 3
ATOM 3224 C CA . GLU A 1 9 ? -6.497 -17.508 -2.701 1.00 0.00 9 GLU A CA 3
ATOM 3225 C C . GLU A 1 9 ? -5.191 -16.735 -2.894 1.00 0.00 9 GLU A C 3
ATOM 3226 O O . GLU A 1 9 ? -4.230 -17.264 -3.451 1.00 0.00 9 GLU A O 3
ATOM 3238 N N . ILE A 1 10 ? -5.198 -15.497 -2.424 1.00 0.00 10 ILE A N 3
ATOM 3239 C CA . ILE A 1 10 ? -4.025 -14.646 -2.538 1.00 0.00 10 ILE A CA 3
ATOM 3240 C C . ILE A 1 10 ? -4.166 -13.458 -1.584 1.00 0.00 10 ILE A C 3
ATOM 3241 O O . ILE A 1 10 ? -5.280 -13.049 -1.258 1.00 0.00 10 ILE A O 3
ATOM 3257 N N . PHE A 1 11 ? -3.023 -12.939 -1.163 1.00 0.00 11 PHE A N 3
ATOM 3258 C CA . PHE A 1 11 ? -3.005 -11.806 -0.253 1.00 0.00 11 PHE A CA 3
ATOM 3259 C C . PHE A 1 11 ? -2.212 -10.640 -0.844 1.00 0.00 11 PHE A C 3
ATOM 3260 O O . PHE A 1 11 ? -1.350 -10.840 -1.699 1.00 0.00 11 PHE A O 3
ATOM 3277 N N . CYS A 1 12 ? -2.530 -9.446 -0.366 1.00 0.00 12 CYS A N 3
ATOM 3278 C CA . CYS A 1 12 ? -1.858 -8.247 -0.837 1.00 0.00 12 CYS A CA 3
ATOM 3279 C C . CYS A 1 12 ? -1.243 -7.536 0.370 1.00 0.00 12 CYS A C 3
ATOM 3280 O O . CYS A 1 12 ? -1.963 -7.030 1.230 1.00 0.00 12 CYS A O 3
ATOM 3288 N N . HIS A 1 13 ? 0.081 -7.519 0.395 1.00 0.00 13 HIS A N 3
ATOM 3289 C CA . HIS A 1 13 ? 0.801 -6.878 1.483 1.00 0.00 13 HIS A CA 3
ATOM 3290 C C . HIS A 1 13 ? 0.975 -5.390 1.176 1.00 0.00 13 HIS A C 3
ATOM 3291 O O . HIS A 1 13 ? 1.573 -5.026 0.164 1.00 0.00 13 HIS A O 3
ATOM 3305 N N . VAL A 1 14 ? 0.442 -4.568 2.068 1.00 0.00 14 VAL A N 3
ATOM 3306 C CA . VAL A 1 14 ? 0.531 -3.127 1.906 1.00 0.00 14 VAL A CA 3
ATOM 3307 C C . VAL A 1 14 ? 1.396 -2.544 3.025 1.00 0.00 14 VAL A C 3
ATOM 3308 O O . VAL A 1 14 ? 0.919 -2.336 4.139 1.00 0.00 14 VAL A O 3
ATOM 3321 N N . TYR A 1 15 ? 2.654 -2.298 2.690 1.00 0.00 15 TYR A N 3
ATOM 3322 C CA . TYR A 1 15 ? 3.590 -1.743 3.652 1.00 0.00 15 TYR A CA 3
ATOM 3323 C C . TYR A 1 15 ? 3.301 -0.263 3.909 1.00 0.00 15 TYR A C 3
ATOM 3324 O O . TYR A 1 15 ? 3.603 0.587 3.072 1.00 0.00 15 TYR A O 3
ATOM 3342 N N . ILE A 1 16 ? 2.718 0.001 5.069 1.00 0.00 16 ILE A N 3
ATOM 3343 C CA . ILE A 1 16 ? 2.384 1.364 5.446 1.00 0.00 16 ILE A CA 3
ATOM 3344 C C . ILE A 1 16 ? 3.669 2.186 5.563 1.00 0.00 16 ILE A C 3
ATOM 3345 O O . ILE A 1 16 ? 3.836 3.186 4.867 1.00 0.00 16 ILE A O 3
ATOM 3361 N N . THR A 1 17 ? 4.544 1.733 6.449 1.00 0.00 17 THR A N 3
ATOM 3362 C CA . THR A 1 17 ? 5.809 2.414 6.666 1.00 0.00 17 THR A CA 3
ATOM 3363 C C . THR A 1 17 ? 6.977 1.515 6.255 1.00 0.00 17 THR A C 3
ATOM 3364 O O . THR A 1 17 ? 6.907 0.826 5.239 1.00 0.00 17 THR A O 3
ATOM 3375 N N . GLU A 1 18 ? 8.023 1.549 7.068 1.00 0.00 18 GLU A N 3
ATOM 3376 C CA . GLU A 1 18 ? 9.204 0.745 6.802 1.00 0.00 18 GLU A CA 3
ATOM 3377 C C . GLU A 1 18 ? 9.125 -0.580 7.562 1.00 0.00 18 GLU A C 3
ATOM 3378 O O . GLU A 1 18 ? 9.596 -1.607 7.076 1.00 0.00 18 GLU A O 3
ATOM 3390 N N . HIS A 1 19 ? 8.527 -0.514 8.742 1.00 0.00 19 HIS A N 3
ATOM 3391 C CA . HIS A 1 19 ? 8.381 -1.697 9.574 1.00 0.00 19 HIS A CA 3
ATOM 3392 C C . HIS A 1 19 ? 6.901 -1.923 9.889 1.00 0.00 19 HIS A C 3
ATOM 3393 O O . HIS A 1 19 ? 6.561 -2.435 10.955 1.00 0.00 19 HIS A O 3
ATOM 3407 N N . SER A 1 20 ? 6.061 -1.532 8.942 1.00 0.00 20 SER A N 3
ATOM 3408 C CA . SER A 1 20 ? 4.626 -1.686 9.105 1.00 0.00 20 SER A CA 3
ATOM 3409 C C . SER A 1 20 ? 3.995 -2.138 7.786 1.00 0.00 20 SER A C 3
ATOM 3410 O O . SER A 1 20 ? 4.438 -1.735 6.712 1.00 0.00 20 SER A O 3
ATOM 3418 N N . TYR A 1 21 ? 2.971 -2.969 7.911 1.00 0.00 21 TYR A N 3
ATOM 3419 C CA . TYR A 1 21 ? 2.275 -3.480 6.743 1.00 0.00 21 TYR A CA 3
ATOM 3420 C C . TYR A 1 21 ? 0.878 -3.983 7.113 1.00 0.00 21 TYR A C 3
ATOM 3421 O O . TYR A 1 21 ? 0.494 -3.955 8.281 1.00 0.00 21 TYR A O 3
ATOM 3439 N N . VAL A 1 22 ? 0.157 -4.433 6.096 1.00 0.00 22 VAL A N 3
ATOM 3440 C CA . VAL A 1 22 ? -1.188 -4.942 6.300 1.00 0.00 22 VAL A CA 3
ATOM 3441 C C . VAL A 1 22 ? -1.411 -6.159 5.400 1.00 0.00 22 VAL A C 3
ATOM 3442 O O . VAL A 1 22 ? -0.981 -6.169 4.247 1.00 0.00 22 VAL A O 3
ATOM 3455 N N . SER A 1 23 ? -2.081 -7.155 5.960 1.00 0.00 23 SER A N 3
ATOM 3456 C CA . SER A 1 23 ? -2.365 -8.374 5.223 1.00 0.00 23 SER A CA 3
ATOM 3457 C C . SER A 1 23 ? -3.767 -8.303 4.615 1.00 0.00 23 SER A C 3
ATOM 3458 O O . SER A 1 23 ? -4.753 -8.614 5.281 1.00 0.00 23 SER A O 3
ATOM 3466 N N . VAL A 1 24 ? -3.811 -7.892 3.356 1.00 0.00 24 VAL A N 3
ATOM 3467 C CA . VAL A 1 24 ? -5.076 -7.776 2.651 1.00 0.00 24 VAL A CA 3
ATOM 3468 C C . VAL A 1 24 ? -5.304 -9.034 1.810 1.00 0.00 24 VAL A C 3
ATOM 3469 O O . VAL A 1 24 ? -4.351 -9.643 1.327 1.00 0.00 24 VAL A O 3
ATOM 3482 N N . LYS A 1 25 ? -6.573 -9.386 1.662 1.00 0.00 25 LYS A N 3
ATOM 3483 C CA . LYS A 1 25 ? -6.938 -10.561 0.889 1.00 0.00 25 LYS A CA 3
ATOM 3484 C C . LYS A 1 25 ? -7.366 -10.129 -0.515 1.00 0.00 25 LYS A C 3
ATOM 3485 O O . LYS A 1 25 ? -8.503 -9.707 -0.719 1.00 0.00 25 LYS A O 3
ATOM 3504 N N . ALA A 1 26 ? -6.432 -10.250 -1.447 1.00 0.00 26 ALA A N 3
ATOM 3505 C CA . ALA A 1 26 ? -6.699 -9.878 -2.826 1.00 0.00 26 ALA A CA 3
ATOM 3506 C C . ALA A 1 26 ? -7.000 -11.137 -3.641 1.00 0.00 26 ALA A C 3
ATOM 3507 O O . ALA A 1 26 ? -6.986 -12.245 -3.106 1.00 0.00 26 ALA A O 3
ATOM 3514 N N . LYS A 1 27 ? -7.265 -10.925 -4.922 1.00 0.00 27 LYS A N 3
ATOM 3515 C CA . LYS A 1 27 ? -7.569 -12.030 -5.816 1.00 0.00 27 LYS A CA 3
ATOM 3516 C C . LYS A 1 27 ? -6.488 -12.119 -6.895 1.00 0.00 27 LYS A C 3
ATOM 3517 O O . LYS A 1 27 ? -5.575 -11.295 -6.935 1.00 0.00 27 LYS A O 3
ATOM 3536 N N . VAL A 1 28 ? -6.626 -13.127 -7.744 1.00 0.00 28 VAL A N 3
ATOM 3537 C CA . VAL A 1 28 ? -5.672 -13.335 -8.820 1.00 0.00 28 VAL A CA 3
ATOM 3538 C C . VAL A 1 28 ? -5.888 -12.272 -9.899 1.00 0.00 28 VAL A C 3
ATOM 3539 O O . VAL A 1 28 ? -5.068 -12.126 -10.804 1.00 0.00 28 VAL A O 3
ATOM 3552 N N . SER A 1 29 ? -6.995 -11.557 -9.767 1.00 0.00 29 SER A N 3
ATOM 3553 C CA . SER A 1 29 ? -7.329 -10.511 -10.719 1.00 0.00 29 SER A CA 3
ATOM 3554 C C . SER A 1 29 ? -8.077 -9.379 -10.013 1.00 0.00 29 SER A C 3
ATOM 3555 O O . SER A 1 29 ? -9.104 -8.910 -10.501 1.00 0.00 29 SER A O 3
ATOM 3563 N N . SER A 1 30 ? -7.533 -8.973 -8.875 1.00 0.00 30 SER A N 3
ATOM 3564 C CA . SER A 1 30 ? -8.136 -7.905 -8.096 1.00 0.00 30 SER A CA 3
ATOM 3565 C C . SER A 1 30 ? -7.360 -6.603 -8.305 1.00 0.00 30 SER A C 3
ATOM 3566 O O . SER A 1 30 ? -6.131 -6.609 -8.348 1.00 0.00 30 SER A O 3
ATOM 3574 N N . ILE A 1 31 ? -8.110 -5.518 -8.429 1.00 0.00 31 ILE A N 3
ATOM 3575 C CA . ILE A 1 31 ? -7.508 -4.211 -8.632 1.00 0.00 31 ILE A CA 3
ATOM 3576 C C . ILE A 1 31 ? -6.909 -3.720 -7.313 1.00 0.00 31 ILE A C 3
ATOM 3577 O O . ILE A 1 31 ? -7.242 -4.234 -6.247 1.00 0.00 31 ILE A O 3
ATOM 3593 N N . ALA A 1 32 ? -6.036 -2.730 -7.429 1.00 0.00 32 ALA A N 3
ATOM 3594 C CA . ALA A 1 32 ? -5.387 -2.164 -6.259 1.00 0.00 32 ALA A CA 3
ATOM 3595 C C . ALA A 1 32 ? -6.449 -1.578 -5.326 1.00 0.00 32 ALA A C 3
ATOM 3596 O O . ALA A 1 32 ? -6.367 -1.736 -4.109 1.00 0.00 32 ALA A O 3
ATOM 3603 N N . GLN A 1 33 ? -7.422 -0.913 -5.933 1.00 0.00 33 GLN A N 3
ATOM 3604 C CA . GLN A 1 33 ? -8.498 -0.302 -5.172 1.00 0.00 33 GLN A CA 3
ATOM 3605 C C . GLN A 1 33 ? -9.081 -1.307 -4.176 1.00 0.00 33 GLN A C 3
ATOM 3606 O O . GLN A 1 33 ? -9.333 -0.968 -3.021 1.00 0.00 33 GLN A O 3
ATOM 3620 N N . GLU A 1 34 ? -9.278 -2.525 -4.660 1.00 0.00 34 GLU A N 3
ATOM 3621 C CA . GLU A 1 34 ? -9.826 -3.582 -3.828 1.00 0.00 34 GLU A CA 3
ATOM 3622 C C . GLU A 1 34 ? -8.969 -3.769 -2.574 1.00 0.00 34 GLU A C 3
ATOM 3623 O O . GLU A 1 34 ? -9.427 -4.335 -1.583 1.00 0.00 34 GLU A O 3
ATOM 3635 N N . ILE A 1 35 ? -7.740 -3.281 -2.659 1.00 0.00 35 ILE A N 3
ATOM 3636 C CA . ILE A 1 35 ? -6.815 -3.387 -1.543 1.00 0.00 35 ILE A CA 3
ATOM 3637 C C . ILE A 1 35 ? -6.766 -2.052 -0.798 1.00 0.00 35 ILE A C 3
ATOM 3638 O O . ILE A 1 35 ? -6.859 -2.018 0.428 1.00 0.00 35 ILE A O 3
ATOM 3654 N N . LEU A 1 36 ? -6.620 -0.985 -1.569 1.00 0.00 36 LEU A N 3
ATOM 3655 C CA . LEU A 1 36 ? -6.558 0.349 -0.997 1.00 0.00 36 LEU A CA 3
ATOM 3656 C C . LEU A 1 36 ? -7.814 0.599 -0.160 1.00 0.00 36 LEU A C 3
ATOM 3657 O O . LEU A 1 36 ? -7.742 1.205 0.908 1.00 0.00 36 LEU A O 3
ATOM 3673 N N . LYS A 1 37 ? -8.936 0.120 -0.676 1.00 0.00 37 LYS A N 3
ATOM 3674 C CA . LYS A 1 37 ? -10.206 0.284 0.010 1.00 0.00 37 LYS A CA 3
ATOM 3675 C C . LYS A 1 37 ? -10.163 -0.471 1.340 1.00 0.00 37 LYS A C 3
ATOM 3676 O O . LYS A 1 37 ? -10.802 -0.065 2.310 1.00 0.00 37 LYS A O 3
ATOM 3695 N N . VAL A 1 38 ? -9.404 -1.557 1.343 1.00 0.00 38 VAL A N 3
ATOM 3696 C CA . VAL A 1 38 ? -9.269 -2.373 2.538 1.00 0.00 38 VAL A CA 3
ATOM 3697 C C . VAL A 1 38 ? -8.209 -1.757 3.454 1.00 0.00 38 VAL A C 3
ATOM 3698 O O . VAL A 1 38 ? -8.465 -1.518 4.632 1.00 0.00 38 VAL A O 3
ATOM 3711 N N . VAL A 1 39 ? -7.040 -1.520 2.876 1.00 0.00 39 VAL A N 3
ATOM 3712 C CA . VAL A 1 39 ? -5.940 -0.937 3.625 1.00 0.00 39 VAL A CA 3
ATOM 3713 C C . VAL A 1 39 ? -6.401 0.375 4.262 1.00 0.00 39 VAL A C 3
ATOM 3714 O O . VAL A 1 39 ? -6.247 0.572 5.467 1.00 0.00 39 VAL A O 3
ATOM 3727 N N . ALA A 1 40 ? -6.957 1.239 3.426 1.00 0.00 40 ALA A N 3
ATOM 3728 C CA . ALA A 1 40 ? -7.442 2.527 3.892 1.00 0.00 40 ALA A CA 3
ATOM 3729 C C . ALA A 1 40 ? -8.091 2.355 5.267 1.00 0.00 40 ALA A C 3
ATOM 3730 O O . ALA A 1 40 ? -7.837 3.140 6.180 1.00 0.00 40 ALA A O 3
ATOM 3737 N N . GLU A 1 41 ? -8.916 1.324 5.372 1.00 0.00 41 GLU A N 3
ATOM 3738 C CA . GLU A 1 41 ? -9.604 1.039 6.620 1.00 0.00 41 GLU A CA 3
ATOM 3739 C C . GLU A 1 41 ? -8.622 0.480 7.651 1.00 0.00 41 GLU A C 3
ATOM 3740 O O . GLU A 1 41 ? -8.654 0.868 8.818 1.00 0.00 41 GLU A O 3
ATOM 3752 N N . LYS A 1 42 ? -7.773 -0.423 7.183 1.00 0.00 42 LYS A N 3
ATOM 3753 C CA . LYS A 1 42 ? -6.784 -1.040 8.051 1.00 0.00 42 LYS A CA 3
ATOM 3754 C C . LYS A 1 42 ? -5.879 0.045 8.637 1.00 0.00 42 LYS A C 3
ATOM 3755 O O . LYS A 1 42 ? -5.201 -0.181 9.639 1.00 0.00 42 LYS A O 3
ATOM 3774 N N . ILE A 1 43 ? -5.896 1.200 7.988 1.00 0.00 43 ILE A N 3
ATOM 3775 C CA . ILE A 1 43 ? -5.086 2.321 8.433 1.00 0.00 43 ILE A CA 3
ATOM 3776 C C . ILE A 1 43 ? -6.000 3.426 8.965 1.00 0.00 43 ILE A C 3
ATOM 3777 O O . ILE A 1 43 ? -5.546 4.327 9.670 1.00 0.00 43 ILE A O 3
ATOM 3793 N N . GLN A 1 44 ? -7.271 3.322 8.608 1.00 0.00 44 GLN A N 3
ATOM 3794 C CA . GLN A 1 44 ? -8.253 4.302 9.040 1.00 0.00 44 GLN A CA 3
ATOM 3795 C C . GLN A 1 44 ? -8.074 5.610 8.268 1.00 0.00 44 GLN A C 3
ATOM 3796 O O . GLN A 1 44 ? -7.810 6.655 8.861 1.00 0.00 44 GLN A O 3
ATOM 3810 N N . TYR A 1 45 ? -8.223 5.510 6.955 1.00 0.00 45 TYR A N 3
ATOM 3811 C CA . TYR A 1 45 ? -8.081 6.673 6.095 1.00 0.00 45 TYR A CA 3
ATOM 3812 C C . TYR A 1 45 ? -9.093 6.634 4.948 1.00 0.00 45 TYR A C 3
ATOM 3813 O O . TYR A 1 45 ? -10.083 5.906 5.014 1.00 0.00 45 TYR A O 3
ATOM 3831 N N . ALA A 1 46 ? -8.811 7.426 3.925 1.00 0.00 46 ALA A N 3
ATOM 3832 C CA . ALA A 1 46 ? -9.685 7.491 2.766 1.00 0.00 46 ALA A CA 3
ATOM 3833 C C . ALA A 1 46 ? -8.945 6.943 1.544 1.00 0.00 46 ALA A C 3
ATOM 3834 O O . ALA A 1 46 ? -8.079 7.614 0.985 1.00 0.00 46 ALA A O 3
ATOM 3841 N N . GLU A 1 47 ? -9.314 5.728 1.164 1.00 0.00 47 GLU A N 3
ATOM 3842 C CA . GLU A 1 47 ? -8.696 5.082 0.019 1.00 0.00 47 GLU A CA 3
ATOM 3843 C C . GLU A 1 47 ? -8.575 6.068 -1.145 1.00 0.00 47 GLU A C 3
ATOM 3844 O O . GLU A 1 47 ? -7.565 6.085 -1.846 1.00 0.00 47 GLU A O 3
ATOM 3856 N N . GLU A 1 48 ? -9.620 6.865 -1.315 1.00 0.00 48 GLU A N 3
ATOM 3857 C CA . GLU A 1 48 ? -9.643 7.851 -2.382 1.00 0.00 48 GLU A CA 3
ATOM 3858 C C . GLU A 1 48 ? -8.493 8.845 -2.211 1.00 0.00 48 GLU A C 3
ATOM 3859 O O . GLU A 1 48 ? -7.911 9.302 -3.194 1.00 0.00 48 GLU A O 3
ATOM 3871 N N . ASP A 1 49 ? -8.199 9.152 -0.956 1.00 0.00 49 ASP A N 3
ATOM 3872 C CA . ASP A 1 49 ? -7.128 10.083 -0.644 1.00 0.00 49 ASP A CA 3
ATOM 3873 C C . ASP A 1 49 ? -5.805 9.320 -0.553 1.00 0.00 49 ASP A C 3
ATOM 3874 O O . ASP A 1 49 ? -4.746 9.924 -0.385 1.00 0.00 49 ASP A O 3
ATOM 3883 N N . LEU A 1 50 ? -5.908 8.004 -0.667 1.00 0.00 50 LEU A N 3
ATOM 3884 C CA . LEU A 1 50 ? -4.732 7.153 -0.600 1.00 0.00 50 LEU A CA 3
ATOM 3885 C C . LEU A 1 50 ? -4.425 6.604 -1.994 1.00 0.00 50 LEU A C 3
ATOM 3886 O O . LEU A 1 50 ? -5.127 6.913 -2.956 1.00 0.00 50 LEU A O 3
ATOM 3902 N N . ALA A 1 51 ? -3.374 5.799 -2.060 1.00 0.00 51 ALA A N 3
ATOM 3903 C CA . ALA A 1 51 ? -2.965 5.205 -3.321 1.00 0.00 51 ALA A CA 3
ATOM 3904 C C . ALA A 1 51 ? -1.918 4.122 -3.054 1.00 0.00 51 ALA A C 3
ATOM 3905 O O . ALA A 1 51 ? -1.114 4.246 -2.132 1.00 0.00 51 ALA A O 3
ATOM 3912 N N . LEU A 1 52 ? -1.962 3.085 -3.877 1.00 0.00 52 LEU A N 3
ATOM 3913 C CA . LEU A 1 52 ? -1.027 1.981 -3.741 1.00 0.00 52 LEU A CA 3
ATOM 3914 C C . LEU A 1 52 ? 0.282 2.337 -4.448 1.00 0.00 52 LEU A C 3
ATOM 3915 O O . LEU A 1 52 ? 0.319 2.453 -5.672 1.00 0.00 52 LEU A O 3
ATOM 3931 N N . VAL A 1 53 ? 1.325 2.500 -3.647 1.00 0.00 53 VAL A N 3
ATOM 3932 C CA . VAL A 1 53 ? 2.633 2.841 -4.182 1.00 0.00 53 VAL A CA 3
ATOM 3933 C C . VAL A 1 53 ? 3.508 1.587 -4.213 1.00 0.00 53 VAL A C 3
ATOM 3934 O O . VAL A 1 53 ? 3.648 0.898 -3.203 1.00 0.00 53 VAL A O 3
ATOM 3947 N N . ALA A 1 54 ? 4.075 1.328 -5.382 1.00 0.00 54 ALA A N 3
ATOM 3948 C CA . ALA A 1 54 ? 4.934 0.169 -5.558 1.00 0.00 54 ALA A CA 3
ATOM 3949 C C . ALA A 1 54 ? 6.391 0.627 -5.641 1.00 0.00 54 ALA A C 3
ATOM 3950 O O . ALA A 1 54 ? 6.676 1.714 -6.142 1.00 0.00 54 ALA A O 3
ATOM 3957 N N . ILE A 1 55 ? 7.275 -0.225 -5.144 1.00 0.00 55 ILE A N 3
ATOM 3958 C CA . ILE A 1 55 ? 8.696 0.079 -5.156 1.00 0.00 55 ILE A CA 3
ATOM 3959 C C . ILE A 1 55 ? 9.409 -0.875 -6.117 1.00 0.00 55 ILE A C 3
ATOM 3960 O O . ILE A 1 55 ? 8.978 -2.013 -6.301 1.00 0.00 55 ILE A O 3
ATOM 3976 N N . THR A 1 56 ? 10.487 -0.376 -6.704 1.00 0.00 56 THR A N 3
ATOM 3977 C CA . THR A 1 56 ? 11.263 -1.170 -7.641 1.00 0.00 56 THR A CA 3
ATOM 3978 C C . THR A 1 56 ? 12.707 -1.309 -7.154 1.00 0.00 56 THR A C 3
ATOM 3979 O O . THR A 1 56 ? 13.057 -0.808 -6.087 1.00 0.00 56 THR A O 3
ATOM 3990 N N . PHE A 1 57 ? 13.506 -1.992 -7.961 1.00 0.00 57 PHE A N 3
ATOM 3991 C CA . PHE A 1 57 ? 14.904 -2.204 -7.625 1.00 0.00 57 PHE A CA 3
ATOM 3992 C C . PHE A 1 57 ? 15.585 -0.885 -7.254 1.00 0.00 57 PHE A C 3
ATOM 3993 O O . PHE A 1 57 ? 15.074 0.190 -7.564 1.00 0.00 57 PHE A O 3
ATOM 4010 N N . SER A 1 58 ? 16.727 -1.010 -6.594 1.00 0.00 58 SER A N 3
ATOM 4011 C CA . SER A 1 58 ? 17.483 0.159 -6.177 1.00 0.00 58 SER A CA 3
ATOM 4012 C C . SER A 1 58 ? 16.751 0.877 -5.042 1.00 0.00 58 SER A C 3
ATOM 4013 O O . SER A 1 58 ? 17.249 0.939 -3.919 1.00 0.00 58 SER A O 3
ATOM 4021 N N . GLY A 1 59 ? 15.580 1.402 -5.374 1.00 0.00 59 GLY A N 3
ATOM 4022 C CA . GLY A 1 59 ? 14.775 2.114 -4.396 1.00 0.00 59 GLY A CA 3
ATOM 4023 C C . GLY A 1 59 ? 14.019 3.273 -5.048 1.00 0.00 59 GLY A C 3
ATOM 4024 O O . GLY A 1 59 ? 14.362 4.436 -4.844 1.00 0.00 59 GLY A O 3
ATOM 4028 N N . GLU A 1 60 ? 13.003 2.915 -5.821 1.00 0.00 60 GLU A N 3
ATOM 4029 C CA . GLU A 1 60 ? 12.196 3.911 -6.504 1.00 0.00 60 GLU A CA 3
ATOM 4030 C C . GLU A 1 60 ? 10.711 3.554 -6.398 1.00 0.00 60 GLU A C 3
ATOM 4031 O O . GLU A 1 60 ? 10.264 2.567 -6.979 1.00 0.00 60 GLU A O 3
ATOM 4043 N N . LYS A 1 61 ? 9.990 4.378 -5.652 1.00 0.00 61 LYS A N 3
ATOM 4044 C CA . LYS A 1 61 ? 8.565 4.161 -5.462 1.00 0.00 61 LYS A CA 3
ATOM 4045 C C . LYS A 1 61 ? 7.808 4.678 -6.688 1.00 0.00 61 LYS A C 3
ATOM 4046 O O . LYS A 1 61 ? 8.279 5.580 -7.378 1.00 0.00 61 LYS A O 3
ATOM 4065 N N . HIS A 1 62 ? 6.647 4.083 -6.920 1.00 0.00 62 HIS A N 3
ATOM 4066 C CA . HIS A 1 62 ? 5.820 4.472 -8.050 1.00 0.00 62 HIS A CA 3
ATOM 4067 C C . HIS A 1 62 ? 4.353 4.522 -7.618 1.00 0.00 62 HIS A C 3
ATOM 4068 O O . HIS A 1 62 ? 3.964 3.869 -6.652 1.00 0.00 62 HIS A O 3
ATOM 4082 N N . GLU A 1 63 ? 3.579 5.304 -8.357 1.00 0.00 63 GLU A N 3
ATOM 4083 C CA . GLU A 1 63 ? 2.163 5.448 -8.063 1.00 0.00 63 GLU A CA 3
ATOM 4084 C C . GLU A 1 63 ? 1.323 4.948 -9.239 1.00 0.00 63 GLU A C 3
ATOM 4085 O O . GLU A 1 63 ? 1.366 5.523 -10.326 1.00 0.00 63 GLU A O 3
ATOM 4097 N N . LEU A 1 64 ? 0.579 3.882 -8.983 1.00 0.00 64 LEU A N 3
ATOM 4098 C CA . LEU A 1 64 ? -0.270 3.298 -10.008 1.00 0.00 64 LEU A CA 3
ATOM 4099 C C . LEU A 1 64 ? -1.688 3.855 -9.868 1.00 0.00 64 LEU A C 3
ATOM 4100 O O . LEU A 1 64 ? -1.888 4.908 -9.266 1.00 0.00 64 LEU A O 3
ATOM 4116 N N . GLN A 1 65 ? -2.636 3.122 -10.433 1.00 0.00 65 GLN A N 3
ATOM 4117 C CA . GLN A 1 65 ? -4.029 3.529 -10.379 1.00 0.00 65 GLN A CA 3
ATOM 4118 C C . GLN A 1 65 ? -4.824 2.581 -9.478 1.00 0.00 65 GLN A C 3
ATOM 4119 O O . GLN A 1 65 ? -4.364 1.485 -9.164 1.00 0.00 65 GLN A O 3
ATOM 4133 N N . PRO A 1 66 ? -6.036 3.051 -9.077 1.00 0.00 66 PRO A N 3
ATOM 4134 C CA . PRO A 1 66 ? -6.900 2.258 -8.219 1.00 0.00 66 PRO A CA 3
ATOM 4135 C C . PRO A 1 66 ? -7.560 1.123 -9.004 1.00 0.00 66 PRO A C 3
ATOM 4136 O O . PRO A 1 66 ? -8.312 0.329 -8.440 1.00 0.00 66 PRO A O 3
ATOM 4147 N N . ASN A 1 67 ? -7.256 1.082 -10.293 1.00 0.00 67 ASN A N 3
ATOM 4148 C CA . ASN A 1 67 ? -7.811 0.058 -11.161 1.00 0.00 67 ASN A CA 3
ATOM 4149 C C . ASN A 1 67 ? -6.694 -0.890 -11.603 1.00 0.00 67 ASN A C 3
ATOM 4150 O O . ASN A 1 67 ? -6.958 -1.925 -12.213 1.00 0.00 67 ASN A O 3
ATOM 4161 N N . ASP A 1 68 ? -5.469 -0.502 -11.278 1.00 0.00 68 ASP A N 3
ATOM 4162 C CA . ASP A 1 68 ? -4.311 -1.304 -11.634 1.00 0.00 68 ASP A CA 3
ATOM 4163 C C . ASP A 1 68 ? -4.304 -2.583 -10.795 1.00 0.00 68 ASP A C 3
ATOM 4164 O O . ASP A 1 68 ? -4.415 -2.527 -9.571 1.00 0.00 68 ASP A O 3
ATOM 4173 N N . LEU A 1 69 ? -4.172 -3.705 -11.485 1.00 0.00 69 LEU A N 3
ATOM 4174 C CA . LEU A 1 69 ? -4.149 -4.996 -10.819 1.00 0.00 69 LEU A CA 3
ATOM 4175 C C . LEU A 1 69 ? -3.022 -5.011 -9.784 1.00 0.00 69 LEU A C 3
ATOM 4176 O O . LEU A 1 69 ? -1.977 -4.396 -9.991 1.00 0.00 69 LEU A O 3
ATOM 4192 N N . VAL A 1 70 ? -3.272 -5.720 -8.694 1.00 0.00 70 VAL A N 3
ATOM 4193 C CA . VAL A 1 70 ? -2.291 -5.823 -7.627 1.00 0.00 70 VAL A CA 3
ATOM 4194 C C . VAL A 1 70 ? -1.687 -7.229 -7.629 1.00 0.00 70 VAL A C 3
ATOM 4195 O O . VAL A 1 70 ? -1.368 -7.773 -6.573 1.00 0.00 70 VAL A O 3
ATOM 4208 N N . ILE A 1 71 ? -1.547 -7.776 -8.828 1.00 0.00 71 ILE A N 3
ATOM 4209 C CA . ILE A 1 71 ? -0.987 -9.108 -8.982 1.00 0.00 71 ILE A CA 3
ATOM 4210 C C . ILE A 1 71 ? -0.394 -9.248 -10.385 1.00 0.00 71 ILE A C 3
ATOM 4211 O O . ILE A 1 71 ? -0.692 -10.208 -11.095 1.00 0.00 71 ILE A O 3
ATOM 4227 N N . SER A 1 72 ? 0.433 -8.278 -10.743 1.00 0.00 72 SER A N 3
ATOM 4228 C CA . SER A 1 72 ? 1.070 -8.281 -12.050 1.00 0.00 72 SER A CA 3
ATOM 4229 C C . SER A 1 72 ? 2.218 -7.270 -12.075 1.00 0.00 72 SER A C 3
ATOM 4230 O O . SER A 1 72 ? 2.082 -6.158 -11.568 1.00 0.00 72 SER A O 3
ATOM 4238 N N . LYS A 1 73 ? 3.324 -7.693 -12.670 1.00 0.00 73 LYS A N 3
ATOM 4239 C CA . LYS A 1 73 ? 4.495 -6.839 -12.767 1.00 0.00 73 LYS A CA 3
ATOM 4240 C C . LYS A 1 73 ? 5.240 -7.148 -14.067 1.00 0.00 73 LYS A C 3
ATOM 4241 O O . LYS A 1 73 ? 5.046 -8.209 -14.660 1.00 0.00 73 LYS A O 3
ATOM 4260 N N . SER A 1 74 ? 6.076 -6.204 -14.472 1.00 0.00 74 SER A N 3
ATOM 4261 C CA . SER A 1 74 ? 6.851 -6.362 -15.691 1.00 0.00 74 SER A CA 3
ATOM 4262 C C . SER A 1 74 ? 7.596 -7.698 -15.667 1.00 0.00 74 SER A C 3
ATOM 4263 O O . SER A 1 74 ? 7.385 -8.547 -16.533 1.00 0.00 74 SER A O 3
ATOM 4271 N N . LEU A 1 75 ? 8.452 -7.844 -14.667 1.00 0.00 75 LEU A N 3
ATOM 4272 C CA . LEU A 1 75 ? 9.230 -9.062 -14.519 1.00 0.00 75 LEU A CA 3
ATOM 4273 C C . LEU A 1 75 ? 9.990 -9.019 -13.191 1.00 0.00 75 LEU A C 3
ATOM 4274 O O . LEU A 1 75 ? 11.189 -9.289 -13.150 1.00 0.00 75 LEU A O 3
ATOM 4290 N N . GLU A 1 76 ? 9.260 -8.677 -12.140 1.00 0.00 76 GLU A N 3
ATOM 4291 C CA . GLU A 1 76 ? 9.851 -8.595 -10.814 1.00 0.00 76 GLU A CA 3
ATOM 4292 C C . GLU A 1 76 ? 9.526 -9.855 -10.010 1.00 0.00 76 GLU A C 3
ATOM 4293 O O . GLU A 1 76 ? 8.563 -10.558 -10.313 1.00 0.00 76 GLU A O 3
ATOM 4305 N N . ALA A 1 77 ? 10.347 -10.102 -9.000 1.00 0.00 77 ALA A N 3
ATOM 4306 C CA . ALA A 1 77 ? 10.159 -11.264 -8.149 1.00 0.00 77 ALA A CA 3
ATOM 4307 C C . ALA A 1 77 ? 9.767 -10.805 -6.743 1.00 0.00 77 ALA A C 3
ATOM 4308 O O . ALA A 1 77 ? 8.633 -11.011 -6.313 1.00 0.00 77 ALA A O 3
ATOM 4315 N N . SER A 1 78 ? 10.726 -10.190 -6.067 1.00 0.00 78 SER A N 3
ATOM 4316 C CA . SER A 1 78 ? 10.495 -9.699 -4.719 1.00 0.00 78 SER A CA 3
ATOM 4317 C C . SER A 1 78 ? 9.953 -8.269 -4.769 1.00 0.00 78 SER A C 3
ATOM 4318 O O . SER A 1 78 ? 10.115 -7.575 -5.771 1.00 0.00 78 SER A O 3
ATOM 4326 N N . GLY A 1 79 ? 9.322 -7.871 -3.674 1.00 0.00 79 GLY A N 3
ATOM 4327 C CA . GLY A 1 79 ? 8.756 -6.537 -3.580 1.00 0.00 79 GLY A CA 3
ATOM 4328 C C . GLY A 1 79 ? 7.323 -6.585 -3.047 1.00 0.00 79 GLY A C 3
ATOM 4329 O O . GLY A 1 79 ? 6.665 -7.623 -3.119 1.00 0.00 79 GLY A O 3
ATOM 4333 N N . ARG A 1 80 ? 6.880 -5.451 -2.525 1.00 0.00 80 ARG A N 3
ATOM 4334 C CA . ARG A 1 80 ? 5.537 -5.351 -1.981 1.00 0.00 80 ARG A CA 3
ATOM 4335 C C . ARG A 1 80 ? 4.861 -4.068 -2.467 1.00 0.00 80 ARG A C 3
ATOM 4336 O O . ARG A 1 80 ? 5.318 -3.446 -3.425 1.00 0.00 80 ARG A O 3
ATOM 4357 N N . ILE A 1 81 ? 3.782 -3.710 -1.786 1.00 0.00 81 ILE A N 3
ATOM 4358 C CA . ILE A 1 81 ? 3.038 -2.512 -2.137 1.00 0.00 81 ILE A CA 3
ATOM 4359 C C . ILE A 1 81 ? 2.939 -1.602 -0.912 1.00 0.00 81 ILE A C 3
ATOM 4360 O O . ILE A 1 81 ? 2.942 -2.078 0.222 1.00 0.00 81 ILE A O 3
ATOM 4376 N N . TYR A 1 82 ? 2.853 -0.307 -1.182 1.00 0.00 82 TYR A N 3
ATOM 4377 C CA . TYR A 1 82 ? 2.752 0.674 -0.115 1.00 0.00 82 TYR A CA 3
ATOM 4378 C C . TYR A 1 82 ? 1.499 1.537 -0.280 1.00 0.00 82 TYR A C 3
ATOM 4379 O O . TYR A 1 82 ? 0.761 1.386 -1.252 1.00 0.00 82 TYR A O 3
ATOM 4397 N N . VAL A 1 83 ? 1.298 2.422 0.685 1.00 0.00 83 VAL A N 3
ATOM 4398 C CA . VAL A 1 83 ? 0.147 3.309 0.659 1.00 0.00 83 VAL A CA 3
ATOM 4399 C C . VAL A 1 83 ? 0.570 4.700 1.134 1.00 0.00 83 VAL A C 3
ATOM 4400 O O . VAL A 1 83 ? 1.224 4.835 2.167 1.00 0.00 83 VAL A O 3
ATOM 4413 N N . TYR A 1 84 ? 0.178 5.700 0.358 1.00 0.00 84 TYR A N 3
ATOM 4414 C CA . TYR A 1 84 ? 0.508 7.076 0.688 1.00 0.00 84 TYR A CA 3
ATOM 4415 C C . TYR A 1 84 ? -0.750 7.945 0.740 1.00 0.00 84 TYR A C 3
ATOM 4416 O O . TYR A 1 84 ? -1.732 7.664 0.053 1.00 0.00 84 TYR A O 3
ATOM 4434 N N . ARG A 1 85 ? -0.681 8.982 1.561 1.00 0.00 85 ARG A N 3
ATOM 4435 C CA . ARG A 1 85 ? -1.803 9.893 1.712 1.00 0.00 85 ARG A CA 3
ATOM 4436 C C . ARG A 1 85 ? -1.662 11.073 0.748 1.00 0.00 85 ARG A C 3
ATOM 4437 O O . ARG A 1 85 ? -0.586 11.655 0.627 1.00 0.00 85 ARG A O 3
ATOM 4458 N N . LYS A 1 86 ? -2.766 11.390 0.087 1.00 0.00 86 LYS A N 3
ATOM 4459 C CA . LYS A 1 86 ? -2.779 12.489 -0.863 1.00 0.00 86 LYS A CA 3
ATOM 4460 C C . LYS A 1 86 ? -3.047 13.798 -0.118 1.00 0.00 86 LYS A C 3
ATOM 4461 O O . LYS A 1 86 ? -3.840 13.831 0.822 1.00 0.00 86 LYS A O 3
ATOM 4480 N N . ASP A 1 87 ? -2.370 14.846 -0.565 1.00 0.00 87 ASP A N 3
ATOM 4481 C CA . ASP A 1 87 ? -2.525 16.154 0.048 1.00 0.00 87 ASP A CA 3
ATOM 4482 C C . ASP A 1 87 ? -1.786 17.197 -0.792 1.00 0.00 87 ASP A C 3
ATOM 4483 O O . ASP A 1 87 ? -2.409 17.966 -1.523 1.00 0.00 87 ASP A O 3
ATOM 4492 N N . LEU A 1 88 ? -0.467 17.189 -0.661 1.00 0.00 88 LEU A N 3
ATOM 4493 C CA . LEU A 1 88 ? 0.364 18.125 -1.399 1.00 0.00 88 LEU A CA 3
ATOM 4494 C C . LEU A 1 88 ? 0.361 17.744 -2.881 1.00 0.00 88 LEU A C 3
ATOM 4495 O O . LEU A 1 88 ? 1.140 16.892 -3.308 1.00 0.00 88 LEU A O 3
ATOM 4511 N N . ALA A 1 89 ? -0.523 18.393 -3.625 1.00 0.00 89 ALA A N 3
ATOM 4512 C CA . ALA A 1 89 ? -0.637 18.132 -5.050 1.00 0.00 89 ALA A CA 3
ATOM 4513 C C . ALA A 1 89 ? -0.791 16.627 -5.278 1.00 0.00 89 ALA A C 3
ATOM 4514 O O . ALA A 1 89 ? -1.439 15.939 -4.490 1.00 0.00 89 ALA A O 3
ATOM 4521 N N . ASP A 1 90 ? -0.184 16.159 -6.359 1.00 0.00 90 ASP A N 3
ATOM 4522 C CA . ASP A 1 90 ? -0.246 14.748 -6.700 1.00 0.00 90 ASP A CA 3
ATOM 4523 C C . ASP A 1 90 ? 1.008 14.046 -6.177 1.00 0.00 90 ASP A C 3
ATOM 4524 O O . ASP A 1 90 ? 1.476 13.077 -6.774 1.00 0.00 90 ASP A O 3
ATOM 4533 N N . THR A 1 91 ? 1.517 14.561 -5.068 1.00 0.00 91 THR A N 3
ATOM 4534 C CA . THR A 1 91 ? 2.708 13.996 -4.457 1.00 0.00 91 THR A CA 3
ATOM 4535 C C . THR A 1 91 ? 2.325 12.943 -3.415 1.00 0.00 91 THR A C 3
ATOM 4536 O O . THR A 1 91 ? 1.152 12.801 -3.074 1.00 0.00 91 THR A O 3
ATOM 4547 N N . LEU A 1 92 ? 3.336 12.232 -2.939 1.00 0.00 92 LEU A N 3
ATOM 4548 C CA . LEU A 1 92 ? 3.120 11.196 -1.943 1.00 0.00 92 LEU A CA 3
ATOM 4549 C C . LEU A 1 92 ? 4.379 11.047 -1.087 1.00 0.00 92 LEU A C 3
ATOM 4550 O O . LEU A 1 92 ? 5.472 10.843 -1.614 1.00 0.00 92 LEU A O 3
ATOM 4566 N N . ASN A 1 93 ? 4.184 11.154 0.219 1.00 0.00 93 ASN A N 3
ATOM 4567 C CA . ASN A 1 93 ? 5.290 11.034 1.153 1.00 0.00 93 ASN A CA 3
ATOM 4568 C C . ASN A 1 93 ? 5.027 9.861 2.100 1.00 0.00 93 ASN A C 3
ATOM 4569 O O . ASN A 1 93 ? 3.876 9.518 2.365 1.00 0.00 93 ASN A O 3
ATOM 4580 N N . PRO A 1 94 ? 6.143 9.262 2.596 1.00 0.00 94 PRO A N 3
ATOM 4581 C CA . PRO A 1 94 ? 6.044 8.135 3.508 1.00 0.00 94 PRO A CA 3
ATOM 4582 C C . PRO A 1 94 ? 5.627 8.595 4.906 1.00 0.00 94 PRO A C 3
ATOM 4583 O O . PRO A 1 94 ? 6.322 9.391 5.535 1.00 0.00 94 PRO A O 3
ATOM 4594 N N . PHE A 1 95 ? 4.493 8.073 5.351 1.00 0.00 95 PHE A N 3
ATOM 4595 C CA . PHE A 1 95 ? 3.975 8.420 6.664 1.00 0.00 95 PHE A CA 3
ATOM 4596 C C . PHE A 1 95 ? 5.101 8.489 7.697 1.00 0.00 95 PHE A C 3
ATOM 4597 O O . PHE A 1 95 ? 5.369 9.549 8.260 1.00 0.00 95 PHE A O 3
ATOM 4614 N N . ALA A 1 96 ? 5.730 7.343 7.917 1.00 0.00 96 ALA A N 3
ATOM 4615 C CA . ALA A 1 96 ? 6.820 7.260 8.873 1.00 0.00 96 ALA A CA 3
ATOM 4616 C C . ALA A 1 96 ? 7.951 6.418 8.279 1.00 0.00 96 ALA A C 3
ATOM 4617 O O . ALA A 1 96 ? 8.076 5.234 8.587 1.00 0.00 96 ALA A O 3
ATOM 4624 N N . GLU A 1 97 ? 8.746 7.062 7.436 1.00 0.00 97 GLU A N 3
ATOM 4625 C CA . GLU A 1 97 ? 9.862 6.387 6.796 1.00 0.00 97 GLU A CA 3
ATOM 4626 C C . GLU A 1 97 ? 10.831 5.848 7.849 1.00 0.00 97 GLU A C 3
ATOM 4627 O O . GLU A 1 97 ? 11.025 4.638 7.958 1.00 0.00 97 GLU A O 3
ATOM 4639 N N . ASN A 1 98 ? 11.415 6.771 8.599 1.00 0.00 98 ASN A N 3
ATOM 4640 C CA . ASN A 1 98 ? 12.359 6.403 9.640 1.00 0.00 98 ASN A CA 3
ATOM 4641 C C . ASN A 1 98 ? 11.634 6.354 10.986 1.00 0.00 98 ASN A C 3
ATOM 4642 O O . ASN A 1 98 ? 11.328 7.393 11.569 1.00 0.00 98 ASN A O 3
ATOM 4653 N N . SER A 1 99 ? 11.381 5.135 11.440 1.00 0.00 99 SER A N 3
ATOM 4654 C CA . SER A 1 99 ? 10.697 4.936 12.707 1.00 0.00 99 SER A CA 3
ATOM 4655 C C . SER A 1 99 ? 10.472 3.443 12.951 1.00 0.00 99 SER A C 3
ATOM 4656 O O . SER A 1 99 ? 9.547 2.853 12.395 1.00 0.00 99 SER A O 3
ATOM 4664 N N . GLY A 1 100 ? 11.332 2.875 13.783 1.00 0.00 100 GLY A N 3
ATOM 4665 C CA . GLY A 1 100 ? 11.238 1.462 14.107 1.00 0.00 100 GLY A CA 3
ATOM 4666 C C . GLY A 1 100 ? 12.230 1.085 15.210 1.00 0.00 100 GLY A C 3
ATOM 4667 O O . GLY A 1 100 ? 12.971 1.935 15.701 1.00 0.00 100 GLY A O 3
ATOM 4671 N N . PRO A 1 101 ? 12.212 -0.225 15.576 1.00 0.00 101 PRO A N 3
ATOM 4672 C CA . PRO A 1 101 ? 13.100 -0.724 16.612 1.00 0.00 101 PRO A CA 3
ATOM 4673 C C . PRO A 1 101 ? 14.532 -0.855 16.089 1.00 0.00 101 PRO A C 3
ATOM 4674 O O . PRO A 1 101 ? 15.485 -0.516 16.789 1.00 0.00 101 PRO A O 3
ATOM 4685 N N . SER A 1 102 ? 14.638 -1.347 14.864 1.00 0.00 102 SER A N 3
ATOM 4686 C CA . SER A 1 102 ? 15.938 -1.527 14.240 1.00 0.00 102 SER A CA 3
ATOM 4687 C C . SER A 1 102 ? 16.250 -0.338 13.329 1.00 0.00 102 SER A C 3
ATOM 4688 O O . SER A 1 102 ? 15.351 0.411 12.951 1.00 0.00 102 SER A O 3
ATOM 4696 N N . SER A 1 103 ? 17.527 -0.202 13.002 1.00 0.00 103 SER A N 3
ATOM 4697 C CA . SER A 1 103 ? 17.968 0.883 12.143 1.00 0.00 103 SER A CA 3
ATOM 4698 C C . SER A 1 103 ? 17.268 2.184 12.541 1.00 0.00 103 SER A C 3
ATOM 4699 O O . SER A 1 103 ? 16.277 2.573 11.925 1.00 0.00 103 SER A O 3
ATOM 4707 N N . GLY A 1 104 ? 17.812 2.820 13.568 1.00 0.00 104 GLY A N 3
ATOM 4708 C CA . GLY A 1 104 ? 17.252 4.069 14.056 1.00 0.00 104 GLY A CA 3
ATOM 4709 C C . GLY A 1 104 ? 17.312 4.137 15.583 1.00 0.00 104 GLY A C 3
ATOM 4710 O O . GLY A 1 104 ? 16.459 3.575 16.267 1.00 0.00 104 GLY A O 3
ATOM 4714 N N . GLY A 1 1 ? -22.464 -10.946 -5.310 1.00 0.00 1 GLY A N 4
ATOM 4715 C CA . GLY A 1 1 ? -22.308 -11.568 -6.614 1.00 0.00 1 GLY A CA 4
ATOM 4716 C C . GLY A 1 1 ? -23.204 -12.801 -6.745 1.00 0.00 1 GLY A C 4
ATOM 4717 O O . GLY A 1 1 ? -24.411 -12.723 -6.518 1.00 0.00 1 GLY A O 4
ATOM 4721 N N . SER A 1 2 ? -22.579 -13.911 -7.110 1.00 0.00 2 SER A N 4
ATOM 4722 C CA . SER A 1 2 ? -23.305 -15.159 -7.273 1.00 0.00 2 SER A CA 4
ATOM 4723 C C . SER A 1 2 ? -23.007 -16.095 -6.100 1.00 0.00 2 SER A C 4
ATOM 4724 O O . SER A 1 2 ? -22.120 -15.822 -5.293 1.00 0.00 2 SER A O 4
ATOM 4732 N N . SER A 1 3 ? -23.764 -17.181 -6.043 1.00 0.00 3 SER A N 4
ATOM 4733 C CA . SER A 1 3 ? -23.592 -18.159 -4.983 1.00 0.00 3 SER A CA 4
ATOM 4734 C C . SER A 1 3 ? -23.115 -19.489 -5.570 1.00 0.00 3 SER A C 4
ATOM 4735 O O . SER A 1 3 ? -23.928 -20.332 -5.948 1.00 0.00 3 SER A O 4
ATOM 4743 N N . GLY A 1 4 ? -21.800 -19.636 -5.629 1.00 0.00 4 GLY A N 4
ATOM 4744 C CA . GLY A 1 4 ? -21.206 -20.849 -6.163 1.00 0.00 4 GLY A CA 4
ATOM 4745 C C . GLY A 1 4 ? -20.002 -21.285 -5.326 1.00 0.00 4 GLY A C 4
ATOM 4746 O O . GLY A 1 4 ? -19.975 -21.075 -4.114 1.00 0.00 4 GLY A O 4
ATOM 4750 N N . SER A 1 5 ? -19.035 -21.884 -6.005 1.00 0.00 5 SER A N 4
ATOM 4751 C CA . SER A 1 5 ? -17.831 -22.352 -5.338 1.00 0.00 5 SER A CA 4
ATOM 4752 C C . SER A 1 5 ? -16.609 -22.088 -6.220 1.00 0.00 5 SER A C 4
ATOM 4753 O O . SER A 1 5 ? -16.263 -22.907 -7.070 1.00 0.00 5 SER A O 4
ATOM 4761 N N . SER A 1 6 ? -15.988 -20.940 -5.987 1.00 0.00 6 SER A N 4
ATOM 4762 C CA . SER A 1 6 ? -14.811 -20.558 -6.750 1.00 0.00 6 SER A CA 4
ATOM 4763 C C . SER A 1 6 ? -13.576 -20.570 -5.847 1.00 0.00 6 SER A C 4
ATOM 4764 O O . SER A 1 6 ? -13.670 -20.275 -4.656 1.00 0.00 6 SER A O 4
ATOM 4772 N N . GLY A 1 7 ? -12.447 -20.913 -6.448 1.00 0.00 7 GLY A N 4
ATOM 4773 C CA . GLY A 1 7 ? -11.194 -20.967 -5.713 1.00 0.00 7 GLY A CA 4
ATOM 4774 C C . GLY A 1 7 ? -10.201 -19.933 -6.246 1.00 0.00 7 GLY A C 4
ATOM 4775 O O . GLY A 1 7 ? -9.859 -19.946 -7.427 1.00 0.00 7 GLY A O 4
ATOM 4779 N N . GLU A 1 8 ? -9.765 -19.061 -5.348 1.00 0.00 8 GLU A N 4
ATOM 4780 C CA . GLU A 1 8 ? -8.818 -18.021 -5.714 1.00 0.00 8 GLU A CA 4
ATOM 4781 C C . GLU A 1 8 ? -8.504 -17.140 -4.503 1.00 0.00 8 GLU A C 4
ATOM 4782 O O . GLU A 1 8 ? -8.749 -15.935 -4.528 1.00 0.00 8 GLU A O 4
ATOM 4794 N N . GLU A 1 9 ? -7.968 -17.775 -3.471 1.00 0.00 9 GLU A N 4
ATOM 4795 C CA . GLU A 1 9 ? -7.619 -17.064 -2.254 1.00 0.00 9 GLU A CA 4
ATOM 4796 C C . GLU A 1 9 ? -6.172 -16.570 -2.324 1.00 0.00 9 GLU A C 4
ATOM 4797 O O . GLU A 1 9 ? -5.265 -17.337 -2.641 1.00 0.00 9 GLU A O 4
ATOM 4809 N N . ILE A 1 10 ? -6.002 -15.291 -2.022 1.00 0.00 10 ILE A N 4
ATOM 4810 C CA . ILE A 1 10 ? -4.681 -14.685 -2.047 1.00 0.00 10 ILE A CA 4
ATOM 4811 C C . ILE A 1 10 ? -4.659 -13.482 -1.102 1.00 0.00 10 ILE A C 4
ATOM 4812 O O . ILE A 1 10 ? -5.704 -13.046 -0.622 1.00 0.00 10 ILE A O 4
ATOM 4828 N N . PHE A 1 11 ? -3.457 -12.979 -0.864 1.00 0.00 11 PHE A N 4
ATOM 4829 C CA . PHE A 1 11 ? -3.284 -11.834 0.014 1.00 0.00 11 PHE A CA 4
ATOM 4830 C C . PHE A 1 11 ? -2.339 -10.804 -0.607 1.00 0.00 11 PHE A C 4
ATOM 4831 O O . PHE A 1 11 ? -1.316 -11.165 -1.187 1.00 0.00 11 PHE A O 4
ATOM 4848 N N . CYS A 1 12 ? -2.715 -9.541 -0.465 1.00 0.00 12 CYS A N 4
ATOM 4849 C CA . CYS A 1 12 ? -1.913 -8.456 -1.005 1.00 0.00 12 CYS A CA 4
ATOM 4850 C C . CYS A 1 12 ? -1.157 -7.797 0.151 1.00 0.00 12 CYS A C 4
ATOM 4851 O O . CYS A 1 12 ? -1.757 -7.426 1.158 1.00 0.00 12 CYS A O 4
ATOM 4859 N N . HIS A 1 13 ? 0.148 -7.671 -0.034 1.00 0.00 13 HIS A N 4
ATOM 4860 C CA . HIS A 1 13 ? 0.993 -7.062 0.980 1.00 0.00 13 HIS A CA 4
ATOM 4861 C C . HIS A 1 13 ? 1.108 -5.559 0.717 1.00 0.00 13 HIS A C 4
ATOM 4862 O O . HIS A 1 13 ? 1.755 -5.141 -0.242 1.00 0.00 13 HIS A O 4
ATOM 4876 N N . VAL A 1 14 ? 0.471 -4.789 1.587 1.00 0.00 14 VAL A N 4
ATOM 4877 C CA . VAL A 1 14 ? 0.495 -3.341 1.461 1.00 0.00 14 VAL A CA 4
ATOM 4878 C C . VAL A 1 14 ? 1.295 -2.746 2.621 1.00 0.00 14 VAL A C 4
ATOM 4879 O O . VAL A 1 14 ? 0.803 -2.674 3.746 1.00 0.00 14 VAL A O 4
ATOM 4892 N N . TYR A 1 15 ? 2.514 -2.333 2.307 1.00 0.00 15 TYR A N 4
ATOM 4893 C CA . TYR A 1 15 ? 3.387 -1.746 3.310 1.00 0.00 15 TYR A CA 4
ATOM 4894 C C . TYR A 1 15 ? 3.000 -0.293 3.590 1.00 0.00 15 TYR A C 4
ATOM 4895 O O . TYR A 1 15 ? 2.586 0.429 2.684 1.00 0.00 15 TYR A O 4
ATOM 4913 N N . ILE A 1 16 ? 3.148 0.093 4.849 1.00 0.00 16 ILE A N 4
ATOM 4914 C CA . ILE A 1 16 ? 2.819 1.448 5.260 1.00 0.00 16 ILE A CA 4
ATOM 4915 C C . ILE A 1 16 ? 4.111 2.225 5.521 1.00 0.00 16 ILE A C 4
ATOM 4916 O O . ILE A 1 16 ? 4.341 3.273 4.920 1.00 0.00 16 ILE A O 4
ATOM 4932 N N . THR A 1 17 ? 4.920 1.681 6.417 1.00 0.00 17 THR A N 4
ATOM 4933 C CA . THR A 1 17 ? 6.183 2.310 6.765 1.00 0.00 17 THR A CA 4
ATOM 4934 C C . THR A 1 17 ? 7.356 1.466 6.261 1.00 0.00 17 THR A C 4
ATOM 4935 O O . THR A 1 17 ? 7.322 0.953 5.144 1.00 0.00 17 THR A O 4
ATOM 4946 N N . GLU A 1 18 ? 8.366 1.348 7.111 1.00 0.00 18 GLU A N 4
ATOM 4947 C CA . GLU A 1 18 ? 9.547 0.575 6.766 1.00 0.00 18 GLU A CA 4
ATOM 4948 C C . GLU A 1 18 ? 9.391 -0.872 7.238 1.00 0.00 18 GLU A C 4
ATOM 4949 O O . GLU A 1 18 ? 9.931 -1.791 6.624 1.00 0.00 18 GLU A O 4
ATOM 4961 N N . HIS A 1 19 ? 8.650 -1.030 8.325 1.00 0.00 19 HIS A N 4
ATOM 4962 C CA . HIS A 1 19 ? 8.416 -2.349 8.887 1.00 0.00 19 HIS A CA 4
ATOM 4963 C C . HIS A 1 19 ? 6.944 -2.486 9.281 1.00 0.00 19 HIS A C 4
ATOM 4964 O O . HIS A 1 19 ? 6.628 -3.042 10.331 1.00 0.00 19 HIS A O 4
ATOM 4978 N N . SER A 1 20 ? 6.083 -1.969 8.416 1.00 0.00 20 SER A N 4
ATOM 4979 C CA . SER A 1 20 ? 4.652 -2.026 8.661 1.00 0.00 20 SER A CA 4
ATOM 4980 C C . SER A 1 20 ? 3.912 -2.351 7.362 1.00 0.00 20 SER A C 4
ATOM 4981 O O . SER A 1 20 ? 4.287 -1.871 6.293 1.00 0.00 20 SER A O 4
ATOM 4989 N N . TYR A 1 21 ? 2.874 -3.164 7.497 1.00 0.00 21 TYR A N 4
ATOM 4990 C CA . TYR A 1 21 ? 2.079 -3.558 6.347 1.00 0.00 21 TYR A CA 4
ATOM 4991 C C . TYR A 1 21 ? 0.694 -4.045 6.779 1.00 0.00 21 TYR A C 4
ATOM 4992 O O . TYR A 1 21 ? 0.371 -4.035 7.966 1.00 0.00 21 TYR A O 4
ATOM 5010 N N . VAL A 1 22 ? -0.087 -4.461 5.793 1.00 0.00 22 VAL A N 4
ATOM 5011 C CA . VAL A 1 22 ? -1.429 -4.951 6.057 1.00 0.00 22 VAL A CA 4
ATOM 5012 C C . VAL A 1 22 ? -1.732 -6.124 5.122 1.00 0.00 22 VAL A C 4
ATOM 5013 O O . VAL A 1 22 ? -1.473 -6.048 3.922 1.00 0.00 22 VAL A O 4
ATOM 5026 N N . SER A 1 23 ? -2.276 -7.180 5.708 1.00 0.00 23 SER A N 4
ATOM 5027 C CA . SER A 1 23 ? -2.617 -8.367 4.943 1.00 0.00 23 SER A CA 4
ATOM 5028 C C . SER A 1 23 ? -4.050 -8.258 4.419 1.00 0.00 23 SER A C 4
ATOM 5029 O O . SER A 1 23 ? -5.005 -8.485 5.160 1.00 0.00 23 SER A O 4
ATOM 5037 N N . VAL A 1 24 ? -4.156 -7.912 3.144 1.00 0.00 24 VAL A N 4
ATOM 5038 C CA . VAL A 1 24 ? -5.457 -7.770 2.512 1.00 0.00 24 VAL A CA 4
ATOM 5039 C C . VAL A 1 24 ? -5.772 -9.037 1.715 1.00 0.00 24 VAL A C 4
ATOM 5040 O O . VAL A 1 24 ? -5.008 -9.426 0.833 1.00 0.00 24 VAL A O 4
ATOM 5053 N N . LYS A 1 25 ? -6.899 -9.646 2.054 1.00 0.00 25 LYS A N 4
ATOM 5054 C CA . LYS A 1 25 ? -7.325 -10.861 1.381 1.00 0.00 25 LYS A CA 4
ATOM 5055 C C . LYS A 1 25 ? -8.240 -10.496 0.210 1.00 0.00 25 LYS A C 4
ATOM 5056 O O . LYS A 1 25 ? -9.430 -10.249 0.401 1.00 0.00 25 LYS A O 4
ATOM 5075 N N . ALA A 1 26 ? -7.650 -10.474 -0.976 1.00 0.00 26 ALA A N 4
ATOM 5076 C CA . ALA A 1 26 ? -8.397 -10.143 -2.177 1.00 0.00 26 ALA A CA 4
ATOM 5077 C C . ALA A 1 26 ? -8.384 -11.342 -3.127 1.00 0.00 26 ALA A C 4
ATOM 5078 O O . ALA A 1 26 ? -7.801 -12.379 -2.815 1.00 0.00 26 ALA A O 4
ATOM 5085 N N . LYS A 1 27 ? -9.033 -11.161 -4.268 1.00 0.00 27 LYS A N 4
ATOM 5086 C CA . LYS A 1 27 ? -9.103 -12.215 -5.266 1.00 0.00 27 LYS A CA 4
ATOM 5087 C C . LYS A 1 27 ? -7.756 -12.322 -5.984 1.00 0.00 27 LYS A C 4
ATOM 5088 O O . LYS A 1 27 ? -6.846 -11.535 -5.724 1.00 0.00 27 LYS A O 4
ATOM 5107 N N . VAL A 1 28 ? -7.671 -13.301 -6.872 1.00 0.00 28 VAL A N 4
ATOM 5108 C CA . VAL A 1 28 ? -6.451 -13.520 -7.630 1.00 0.00 28 VAL A CA 4
ATOM 5109 C C . VAL A 1 28 ? -6.398 -12.537 -8.800 1.00 0.00 28 VAL A C 4
ATOM 5110 O O . VAL A 1 28 ? -5.416 -12.499 -9.540 1.00 0.00 28 VAL A O 4
ATOM 5123 N N . SER A 1 29 ? -7.466 -11.764 -8.931 1.00 0.00 29 SER A N 4
ATOM 5124 C CA . SER A 1 29 ? -7.554 -10.783 -9.999 1.00 0.00 29 SER A CA 4
ATOM 5125 C C . SER A 1 29 ? -8.146 -9.478 -9.463 1.00 0.00 29 SER A C 4
ATOM 5126 O O . SER A 1 29 ? -8.754 -8.714 -10.212 1.00 0.00 29 SER A O 4
ATOM 5134 N N . SER A 1 30 ? -7.946 -9.262 -8.171 1.00 0.00 30 SER A N 4
ATOM 5135 C CA . SER A 1 30 ? -8.452 -8.062 -7.526 1.00 0.00 30 SER A CA 4
ATOM 5136 C C . SER A 1 30 ? -7.584 -6.860 -7.903 1.00 0.00 30 SER A C 4
ATOM 5137 O O . SER A 1 30 ? -6.381 -7.001 -8.116 1.00 0.00 30 SER A O 4
ATOM 5145 N N . ILE A 1 31 ? -8.228 -5.704 -7.972 1.00 0.00 31 ILE A N 4
ATOM 5146 C CA . ILE A 1 31 ? -7.529 -4.478 -8.319 1.00 0.00 31 ILE A CA 4
ATOM 5147 C C . ILE A 1 31 ? -6.948 -3.850 -7.050 1.00 0.00 31 ILE A C 4
ATOM 5148 O O . ILE A 1 31 ? -7.338 -4.212 -5.941 1.00 0.00 31 ILE A O 4
ATOM 5164 N N . ALA A 1 32 ? -6.026 -2.922 -7.256 1.00 0.00 32 ALA A N 4
ATOM 5165 C CA . ALA A 1 32 ? -5.388 -2.241 -6.143 1.00 0.00 32 ALA A CA 4
ATOM 5166 C C . ALA A 1 32 ? -6.461 -1.602 -5.258 1.00 0.00 32 ALA A C 4
ATOM 5167 O O . ALA A 1 32 ? -6.375 -1.659 -4.033 1.00 0.00 32 ALA A O 4
ATOM 5174 N N . GLN A 1 33 ? -7.448 -1.009 -5.915 1.00 0.00 33 GLN A N 4
ATOM 5175 C CA . GLN A 1 33 ? -8.536 -0.361 -5.203 1.00 0.00 33 GLN A CA 4
ATOM 5176 C C . GLN A 1 33 ? -9.177 -1.334 -4.212 1.00 0.00 33 GLN A C 4
ATOM 5177 O O . GLN A 1 33 ? -9.534 -0.947 -3.100 1.00 0.00 33 GLN A O 4
ATOM 5191 N N . GLU A 1 34 ? -9.302 -2.578 -4.650 1.00 0.00 34 GLU A N 4
ATOM 5192 C CA . GLU A 1 34 ? -9.893 -3.610 -3.814 1.00 0.00 34 GLU A CA 4
ATOM 5193 C C . GLU A 1 34 ? -9.040 -3.834 -2.564 1.00 0.00 34 GLU A C 4
ATOM 5194 O O . GLU A 1 34 ? -9.471 -4.502 -1.626 1.00 0.00 34 GLU A O 4
ATOM 5206 N N . ILE A 1 35 ? -7.845 -3.262 -2.592 1.00 0.00 35 ILE A N 4
ATOM 5207 C CA . ILE A 1 35 ? -6.928 -3.391 -1.472 1.00 0.00 35 ILE A CA 4
ATOM 5208 C C . ILE A 1 35 ? -6.845 -2.056 -0.730 1.00 0.00 35 ILE A C 4
ATOM 5209 O O . ILE A 1 35 ? -6.880 -2.022 0.500 1.00 0.00 35 ILE A O 4
ATOM 5225 N N . LEU A 1 36 ? -6.738 -0.988 -1.507 1.00 0.00 36 LEU A N 4
ATOM 5226 C CA . LEU A 1 36 ? -6.650 0.346 -0.938 1.00 0.00 36 LEU A CA 4
ATOM 5227 C C . LEU A 1 36 ? -7.894 0.616 -0.088 1.00 0.00 36 LEU A C 4
ATOM 5228 O O . LEU A 1 36 ? -7.801 1.215 0.982 1.00 0.00 36 LEU A O 4
ATOM 5244 N N . LYS A 1 37 ? -9.029 0.160 -0.597 1.00 0.00 37 LYS A N 4
ATOM 5245 C CA . LYS A 1 37 ? -10.290 0.345 0.102 1.00 0.00 37 LYS A CA 4
ATOM 5246 C C . LYS A 1 37 ? -10.226 -0.364 1.456 1.00 0.00 37 LYS A C 4
ATOM 5247 O O . LYS A 1 37 ? -10.856 0.071 2.419 1.00 0.00 37 LYS A O 4
ATOM 5266 N N . VAL A 1 38 ? -9.458 -1.444 1.487 1.00 0.00 38 VAL A N 4
ATOM 5267 C CA . VAL A 1 38 ? -9.304 -2.217 2.708 1.00 0.00 38 VAL A CA 4
ATOM 5268 C C . VAL A 1 38 ? -8.248 -1.555 3.596 1.00 0.00 38 VAL A C 4
ATOM 5269 O O . VAL A 1 38 ? -8.529 -1.199 4.739 1.00 0.00 38 VAL A O 4
ATOM 5282 N N . VAL A 1 39 ? -7.057 -1.410 3.035 1.00 0.00 39 VAL A N 4
ATOM 5283 C CA . VAL A 1 39 ? -5.958 -0.797 3.762 1.00 0.00 39 VAL A CA 4
ATOM 5284 C C . VAL A 1 39 ? -6.444 0.497 4.417 1.00 0.00 39 VAL A C 4
ATOM 5285 O O . VAL A 1 39 ? -6.314 0.672 5.628 1.00 0.00 39 VAL A O 4
ATOM 5298 N N . ALA A 1 40 ? -6.995 1.372 3.588 1.00 0.00 40 ALA A N 4
ATOM 5299 C CA . ALA A 1 40 ? -7.502 2.645 4.072 1.00 0.00 40 ALA A CA 4
ATOM 5300 C C . ALA A 1 40 ? -8.192 2.435 5.421 1.00 0.00 40 ALA A C 4
ATOM 5301 O O . ALA A 1 40 ? -8.013 3.228 6.344 1.00 0.00 40 ALA A O 4
ATOM 5308 N N . GLU A 1 41 ? -8.967 1.363 5.492 1.00 0.00 41 GLU A N 4
ATOM 5309 C CA . GLU A 1 41 ? -9.685 1.039 6.713 1.00 0.00 41 GLU A CA 4
ATOM 5310 C C . GLU A 1 41 ? -8.716 0.518 7.776 1.00 0.00 41 GLU A C 4
ATOM 5311 O O . GLU A 1 41 ? -8.806 0.898 8.943 1.00 0.00 41 GLU A O 4
ATOM 5323 N N . LYS A 1 42 ? -7.811 -0.344 7.336 1.00 0.00 42 LYS A N 4
ATOM 5324 C CA . LYS A 1 42 ? -6.827 -0.921 8.235 1.00 0.00 42 LYS A CA 4
ATOM 5325 C C . LYS A 1 42 ? -6.041 0.203 8.913 1.00 0.00 42 LYS A C 4
ATOM 5326 O O . LYS A 1 42 ? -5.505 0.020 10.004 1.00 0.00 42 LYS A O 4
ATOM 5345 N N . ILE A 1 43 ? -5.997 1.342 8.237 1.00 0.00 43 ILE A N 4
ATOM 5346 C CA . ILE A 1 43 ? -5.285 2.495 8.760 1.00 0.00 43 ILE A CA 4
ATOM 5347 C C . ILE A 1 43 ? -6.297 3.542 9.231 1.00 0.00 43 ILE A C 4
ATOM 5348 O O . ILE A 1 43 ? -5.953 4.442 9.996 1.00 0.00 43 ILE A O 4
ATOM 5364 N N . GLN A 1 44 ? -7.523 3.390 8.753 1.00 0.00 44 GLN A N 4
ATOM 5365 C CA . GLN A 1 44 ? -8.587 4.312 9.116 1.00 0.00 44 GLN A CA 4
ATOM 5366 C C . GLN A 1 44 ? -8.413 5.640 8.377 1.00 0.00 44 GLN A C 4
ATOM 5367 O O . GLN A 1 44 ? -8.284 6.691 9.004 1.00 0.00 44 GLN A O 4
ATOM 5381 N N . TYR A 1 45 ? -8.415 5.550 7.055 1.00 0.00 45 TYR A N 4
ATOM 5382 C CA . TYR A 1 45 ? -8.260 6.732 6.224 1.00 0.00 45 TYR A CA 4
ATOM 5383 C C . TYR A 1 45 ? -9.228 6.701 5.040 1.00 0.00 45 TYR A C 4
ATOM 5384 O O . TYR A 1 45 ? -10.206 5.954 5.052 1.00 0.00 45 TYR A O 4
ATOM 5402 N N . ALA A 1 46 ? -8.923 7.521 4.045 1.00 0.00 46 ALA A N 4
ATOM 5403 C CA . ALA A 1 46 ? -9.754 7.597 2.856 1.00 0.00 46 ALA A CA 4
ATOM 5404 C C . ALA A 1 46 ? -8.987 7.019 1.665 1.00 0.00 46 ALA A C 4
ATOM 5405 O O . ALA A 1 46 ? -8.094 7.669 1.123 1.00 0.00 46 ALA A O 4
ATOM 5412 N N . GLU A 1 47 ? -9.363 5.804 1.294 1.00 0.00 47 GLU A N 4
ATOM 5413 C CA . GLU A 1 47 ? -8.721 5.131 0.177 1.00 0.00 47 GLU A CA 4
ATOM 5414 C C . GLU A 1 47 ? -8.533 6.102 -0.991 1.00 0.00 47 GLU A C 4
ATOM 5415 O O . GLU A 1 47 ? -7.493 6.094 -1.647 1.00 0.00 47 GLU A O 4
ATOM 5427 N N . GLU A 1 48 ? -9.555 6.915 -1.214 1.00 0.00 48 GLU A N 4
ATOM 5428 C CA . GLU A 1 48 ? -9.515 7.889 -2.291 1.00 0.00 48 GLU A CA 4
ATOM 5429 C C . GLU A 1 48 ? -8.349 8.859 -2.086 1.00 0.00 48 GLU A C 4
ATOM 5430 O O . GLU A 1 48 ? -7.700 9.266 -3.048 1.00 0.00 48 GLU A O 4
ATOM 5442 N N . ASP A 1 49 ? -8.119 9.200 -0.827 1.00 0.00 49 ASP A N 4
ATOM 5443 C CA . ASP A 1 49 ? -7.043 10.114 -0.483 1.00 0.00 49 ASP A CA 4
ATOM 5444 C C . ASP A 1 49 ? -5.717 9.350 -0.465 1.00 0.00 49 ASP A C 4
ATOM 5445 O O . ASP A 1 49 ? -4.652 9.952 -0.339 1.00 0.00 49 ASP A O 4
ATOM 5454 N N . LEU A 1 50 ? -5.827 8.036 -0.592 1.00 0.00 50 LEU A N 4
ATOM 5455 C CA . LEU A 1 50 ? -4.650 7.183 -0.591 1.00 0.00 50 LEU A CA 4
ATOM 5456 C C . LEU A 1 50 ? -4.407 6.655 -2.006 1.00 0.00 50 LEU A C 4
ATOM 5457 O O . LEU A 1 50 ? -5.199 6.911 -2.913 1.00 0.00 50 LEU A O 4
ATOM 5473 N N . ALA A 1 51 ? -3.309 5.928 -2.152 1.00 0.00 51 ALA A N 4
ATOM 5474 C CA . ALA A 1 51 ? -2.952 5.362 -3.442 1.00 0.00 51 ALA A CA 4
ATOM 5475 C C . ALA A 1 51 ? -1.905 4.265 -3.240 1.00 0.00 51 ALA A C 4
ATOM 5476 O O . ALA A 1 51 ? -1.014 4.399 -2.403 1.00 0.00 51 ALA A O 4
ATOM 5483 N N . LEU A 1 52 ? -2.048 3.204 -4.021 1.00 0.00 52 LEU A N 4
ATOM 5484 C CA . LEU A 1 52 ? -1.126 2.084 -3.938 1.00 0.00 52 LEU A CA 4
ATOM 5485 C C . LEU A 1 52 ? 0.109 2.382 -4.792 1.00 0.00 52 LEU A C 4
ATOM 5486 O O . LEU A 1 52 ? 0.016 2.470 -6.015 1.00 0.00 52 LEU A O 4
ATOM 5502 N N . VAL A 1 53 ? 1.237 2.529 -4.112 1.00 0.00 53 VAL A N 4
ATOM 5503 C CA . VAL A 1 53 ? 2.488 2.816 -4.793 1.00 0.00 53 VAL A CA 4
ATOM 5504 C C . VAL A 1 53 ? 3.456 1.650 -4.583 1.00 0.00 53 VAL A C 4
ATOM 5505 O O . VAL A 1 53 ? 3.623 1.170 -3.462 1.00 0.00 53 VAL A O 4
ATOM 5518 N N . ALA A 1 54 ? 4.070 1.227 -5.678 1.00 0.00 54 ALA A N 4
ATOM 5519 C CA . ALA A 1 54 ? 5.017 0.126 -5.628 1.00 0.00 54 ALA A CA 4
ATOM 5520 C C . ALA A 1 54 ? 6.432 0.666 -5.840 1.00 0.00 54 ALA A C 4
ATOM 5521 O O . ALA A 1 54 ? 6.648 1.540 -6.678 1.00 0.00 54 ALA A O 4
ATOM 5528 N N . ILE A 1 55 ? 7.360 0.125 -5.065 1.00 0.00 55 ILE A N 4
ATOM 5529 C CA . ILE A 1 55 ? 8.749 0.542 -5.157 1.00 0.00 55 ILE A CA 4
ATOM 5530 C C . ILE A 1 55 ? 9.553 -0.536 -5.887 1.00 0.00 55 ILE A C 4
ATOM 5531 O O . ILE A 1 55 ? 9.184 -1.709 -5.871 1.00 0.00 55 ILE A O 4
ATOM 5547 N N . THR A 1 56 ? 10.638 -0.099 -6.509 1.00 0.00 56 THR A N 4
ATOM 5548 C CA . THR A 1 56 ? 11.498 -1.012 -7.244 1.00 0.00 56 THR A CA 4
ATOM 5549 C C . THR A 1 56 ? 12.885 -1.071 -6.601 1.00 0.00 56 THR A C 4
ATOM 5550 O O . THR A 1 56 ? 13.116 -0.466 -5.555 1.00 0.00 56 THR A O 4
ATOM 5561 N N . PHE A 1 57 ? 13.774 -1.806 -7.254 1.00 0.00 57 PHE A N 4
ATOM 5562 C CA . PHE A 1 57 ? 15.132 -1.952 -6.760 1.00 0.00 57 PHE A CA 4
ATOM 5563 C C . PHE A 1 57 ? 15.759 -0.587 -6.468 1.00 0.00 57 PHE A C 4
ATOM 5564 O O . PHE A 1 57 ? 15.250 0.441 -6.909 1.00 0.00 57 PHE A O 4
ATOM 5581 N N . SER A 1 58 ? 16.856 -0.622 -5.725 1.00 0.00 58 SER A N 4
ATOM 5582 C CA . SER A 1 58 ? 17.558 0.599 -5.368 1.00 0.00 58 SER A CA 4
ATOM 5583 C C . SER A 1 58 ? 16.716 1.419 -4.388 1.00 0.00 58 SER A C 4
ATOM 5584 O O . SER A 1 58 ? 17.101 1.599 -3.234 1.00 0.00 58 SER A O 4
ATOM 5592 N N . GLY A 1 59 ? 15.583 1.895 -4.885 1.00 0.00 59 GLY A N 4
ATOM 5593 C CA . GLY A 1 59 ? 14.684 2.691 -4.067 1.00 0.00 59 GLY A CA 4
ATOM 5594 C C . GLY A 1 59 ? 13.996 3.773 -4.903 1.00 0.00 59 GLY A C 4
ATOM 5595 O O . GLY A 1 59 ? 14.474 4.904 -4.976 1.00 0.00 59 GLY A O 4
ATOM 5599 N N . GLU A 1 60 ? 12.885 3.386 -5.513 1.00 0.00 60 GLU A N 4
ATOM 5600 C CA . GLU A 1 60 ? 12.127 4.309 -6.341 1.00 0.00 60 GLU A CA 4
ATOM 5601 C C . GLU A 1 60 ? 10.630 4.010 -6.234 1.00 0.00 60 GLU A C 4
ATOM 5602 O O . GLU A 1 60 ? 10.184 2.920 -6.587 1.00 0.00 60 GLU A O 4
ATOM 5614 N N . LYS A 1 61 ? 9.896 4.999 -5.745 1.00 0.00 61 LYS A N 4
ATOM 5615 C CA . LYS A 1 61 ? 8.459 4.856 -5.587 1.00 0.00 61 LYS A CA 4
ATOM 5616 C C . LYS A 1 61 ? 7.797 4.846 -6.966 1.00 0.00 61 LYS A C 4
ATOM 5617 O O . LYS A 1 61 ? 8.323 5.424 -7.916 1.00 0.00 61 LYS A O 4
ATOM 5636 N N . HIS A 1 62 ? 6.652 4.181 -7.033 1.00 0.00 62 HIS A N 4
ATOM 5637 C CA . HIS A 1 62 ? 5.913 4.087 -8.281 1.00 0.00 62 HIS A CA 4
ATOM 5638 C C . HIS A 1 62 ? 4.417 3.974 -7.983 1.00 0.00 62 HIS A C 4
ATOM 5639 O O . HIS A 1 62 ? 3.956 2.953 -7.475 1.00 0.00 62 HIS A O 4
ATOM 5653 N N . GLU A 1 63 ? 3.699 5.038 -8.313 1.00 0.00 63 GLU A N 4
ATOM 5654 C CA . GLU A 1 63 ? 2.264 5.071 -8.087 1.00 0.00 63 GLU A CA 4
ATOM 5655 C C . GLU A 1 63 ? 1.524 4.470 -9.284 1.00 0.00 63 GLU A C 4
ATOM 5656 O O . GLU A 1 63 ? 1.801 4.821 -10.430 1.00 0.00 63 GLU A O 4
ATOM 5668 N N . LEU A 1 64 ? 0.597 3.574 -8.977 1.00 0.00 64 LEU A N 4
ATOM 5669 C CA . LEU A 1 64 ? -0.184 2.921 -10.013 1.00 0.00 64 LEU A CA 4
ATOM 5670 C C . LEU A 1 64 ? -1.616 3.460 -9.983 1.00 0.00 64 LEU A C 4
ATOM 5671 O O . LEU A 1 64 ? -1.862 4.548 -9.465 1.00 0.00 64 LEU A O 4
ATOM 5687 N N . GLN A 1 65 ? -2.522 2.674 -10.545 1.00 0.00 65 GLN A N 4
ATOM 5688 C CA . GLN A 1 65 ? -3.922 3.058 -10.589 1.00 0.00 65 GLN A CA 4
ATOM 5689 C C . GLN A 1 65 ? -4.739 2.199 -9.621 1.00 0.00 65 GLN A C 4
ATOM 5690 O O . GLN A 1 65 ? -4.277 1.151 -9.175 1.00 0.00 65 GLN A O 4
ATOM 5704 N N . PRO A 1 66 ? -5.971 2.689 -9.318 1.00 0.00 66 PRO A N 4
ATOM 5705 C CA . PRO A 1 66 ? -6.857 1.978 -8.412 1.00 0.00 66 PRO A CA 4
ATOM 5706 C C . PRO A 1 66 ? -7.473 0.755 -9.094 1.00 0.00 66 PRO A C 4
ATOM 5707 O O . PRO A 1 66 ? -8.194 -0.015 -8.462 1.00 0.00 66 PRO A O 4
ATOM 5718 N N . ASN A 1 67 ? -7.166 0.614 -10.375 1.00 0.00 67 ASN A N 4
ATOM 5719 C CA . ASN A 1 67 ? -7.680 -0.502 -11.150 1.00 0.00 67 ASN A CA 4
ATOM 5720 C C . ASN A 1 67 ? -6.523 -1.427 -11.534 1.00 0.00 67 ASN A C 4
ATOM 5721 O O . ASN A 1 67 ? -6.729 -2.442 -12.197 1.00 0.00 67 ASN A O 4
ATOM 5732 N N . ASP A 1 68 ? -5.331 -1.042 -11.100 1.00 0.00 68 ASP A N 4
ATOM 5733 C CA . ASP A 1 68 ? -4.142 -1.825 -11.390 1.00 0.00 68 ASP A CA 4
ATOM 5734 C C . ASP A 1 68 ? -4.188 -3.130 -10.594 1.00 0.00 68 ASP A C 4
ATOM 5735 O O . ASP A 1 68 ? -4.624 -3.145 -9.444 1.00 0.00 68 ASP A O 4
ATOM 5744 N N . LEU A 1 69 ? -3.733 -4.195 -11.237 1.00 0.00 69 LEU A N 4
ATOM 5745 C CA . LEU A 1 69 ? -3.717 -5.502 -10.603 1.00 0.00 69 LEU A CA 4
ATOM 5746 C C . LEU A 1 69 ? -2.652 -5.519 -9.505 1.00 0.00 69 LEU A C 4
ATOM 5747 O O . LEU A 1 69 ? -1.533 -5.052 -9.714 1.00 0.00 69 LEU A O 4
ATOM 5763 N N . VAL A 1 70 ? -3.037 -6.063 -8.360 1.00 0.00 70 VAL A N 4
ATOM 5764 C CA . VAL A 1 70 ? -2.128 -6.147 -7.229 1.00 0.00 70 VAL A CA 4
ATOM 5765 C C . VAL A 1 70 ? -1.677 -7.598 -7.050 1.00 0.00 70 VAL A C 4
ATOM 5766 O O . VAL A 1 70 ? -1.405 -8.034 -5.932 1.00 0.00 70 VAL A O 4
ATOM 5779 N N . ILE A 1 71 ? -1.610 -8.306 -8.168 1.00 0.00 71 ILE A N 4
ATOM 5780 C CA . ILE A 1 71 ? -1.196 -9.699 -8.148 1.00 0.00 71 ILE A CA 4
ATOM 5781 C C . ILE A 1 71 ? -0.928 -10.167 -9.580 1.00 0.00 71 ILE A C 4
ATOM 5782 O O . ILE A 1 71 ? -1.632 -11.034 -10.095 1.00 0.00 71 ILE A O 4
ATOM 5798 N N . SER A 1 72 ? 0.091 -9.572 -10.182 1.00 0.00 72 SER A N 4
ATOM 5799 C CA . SER A 1 72 ? 0.461 -9.917 -11.544 1.00 0.00 72 SER A CA 4
ATOM 5800 C C . SER A 1 72 ? 1.983 -10.002 -11.668 1.00 0.00 72 SER A C 4
ATOM 5801 O O . SER A 1 72 ? 2.514 -10.982 -12.189 1.00 0.00 72 SER A O 4
ATOM 5809 N N . LYS A 1 73 ? 2.644 -8.963 -11.179 1.00 0.00 73 LYS A N 4
ATOM 5810 C CA . LYS A 1 73 ? 4.095 -8.907 -11.228 1.00 0.00 73 LYS A CA 4
ATOM 5811 C C . LYS A 1 73 ? 4.670 -10.209 -10.666 1.00 0.00 73 LYS A C 4
ATOM 5812 O O . LYS A 1 73 ? 4.499 -10.508 -9.485 1.00 0.00 73 LYS A O 4
ATOM 5831 N N . SER A 1 74 ? 5.339 -10.949 -11.538 1.00 0.00 74 SER A N 4
ATOM 5832 C CA . SER A 1 74 ? 5.940 -12.211 -11.144 1.00 0.00 74 SER A CA 4
ATOM 5833 C C . SER A 1 74 ? 7.260 -12.418 -11.889 1.00 0.00 74 SER A C 4
ATOM 5834 O O . SER A 1 74 ? 7.422 -13.401 -12.611 1.00 0.00 74 SER A O 4
ATOM 5842 N N . LEU A 1 75 ? 8.169 -11.476 -11.689 1.00 0.00 75 LEU A N 4
ATOM 5843 C CA . LEU A 1 75 ? 9.470 -11.543 -12.333 1.00 0.00 75 LEU A CA 4
ATOM 5844 C C . LEU A 1 75 ? 10.448 -10.629 -11.593 1.00 0.00 75 LEU A C 4
ATOM 5845 O O . LEU A 1 75 ? 10.900 -9.624 -12.140 1.00 0.00 75 LEU A O 4
ATOM 5861 N N . GLU A 1 76 ? 10.747 -11.010 -10.360 1.00 0.00 76 GLU A N 4
ATOM 5862 C CA . GLU A 1 76 ? 11.664 -10.237 -9.539 1.00 0.00 76 GLU A CA 4
ATOM 5863 C C . GLU A 1 76 ? 11.797 -10.870 -8.152 1.00 0.00 76 GLU A C 4
ATOM 5864 O O . GLU A 1 76 ? 12.907 -11.128 -7.688 1.00 0.00 76 GLU A O 4
ATOM 5876 N N . ALA A 1 77 ? 10.651 -11.102 -7.530 1.00 0.00 77 ALA A N 4
ATOM 5877 C CA . ALA A 1 77 ? 10.626 -11.699 -6.206 1.00 0.00 77 ALA A CA 4
ATOM 5878 C C . ALA A 1 77 ? 11.369 -10.789 -5.226 1.00 0.00 77 ALA A C 4
ATOM 5879 O O . ALA A 1 77 ? 12.288 -11.231 -4.538 1.00 0.00 77 ALA A O 4
ATOM 5886 N N . SER A 1 78 ? 10.944 -9.535 -5.194 1.00 0.00 78 SER A N 4
ATOM 5887 C CA . SER A 1 78 ? 11.558 -8.559 -4.309 1.00 0.00 78 SER A CA 4
ATOM 5888 C C . SER A 1 78 ? 10.859 -7.206 -4.458 1.00 0.00 78 SER A C 4
ATOM 5889 O O . SER A 1 78 ? 11.468 -6.234 -4.901 1.00 0.00 78 SER A O 4
ATOM 5897 N N . GLY A 1 79 ? 9.589 -7.187 -4.078 1.00 0.00 79 GLY A N 4
ATOM 5898 C CA . GLY A 1 79 ? 8.801 -5.969 -4.164 1.00 0.00 79 GLY A CA 4
ATOM 5899 C C . GLY A 1 79 ? 7.665 -5.979 -3.138 1.00 0.00 79 GLY A C 4
ATOM 5900 O O . GLY A 1 79 ? 7.469 -6.967 -2.433 1.00 0.00 79 GLY A O 4
ATOM 5904 N N . ARG A 1 80 ? 6.947 -4.866 -3.088 1.00 0.00 80 ARG A N 4
ATOM 5905 C CA . ARG A 1 80 ? 5.836 -4.734 -2.161 1.00 0.00 80 ARG A CA 4
ATOM 5906 C C . ARG A 1 80 ? 5.071 -3.437 -2.432 1.00 0.00 80 ARG A C 4
ATOM 5907 O O . ARG A 1 80 ? 5.675 -2.390 -2.656 1.00 0.00 80 ARG A O 4
ATOM 5928 N N . ILE A 1 81 ? 3.751 -3.550 -2.403 1.00 0.00 81 ILE A N 4
ATOM 5929 C CA . ILE A 1 81 ? 2.896 -2.400 -2.643 1.00 0.00 81 ILE A CA 4
ATOM 5930 C C . ILE A 1 81 ? 2.822 -1.551 -1.372 1.00 0.00 81 ILE A C 4
ATOM 5931 O O . ILE A 1 81 ? 2.774 -2.086 -0.265 1.00 0.00 81 ILE A O 4
ATOM 5947 N N . TYR A 1 82 ? 2.815 -0.241 -1.573 1.00 0.00 82 TYR A N 4
ATOM 5948 C CA . TYR A 1 82 ? 2.748 0.687 -0.457 1.00 0.00 82 TYR A CA 4
ATOM 5949 C C . TYR A 1 82 ? 1.543 1.620 -0.591 1.00 0.00 82 TYR A C 4
ATOM 5950 O O . TYR A 1 82 ? 0.811 1.556 -1.578 1.00 0.00 82 TYR A O 4
ATOM 5968 N N . VAL A 1 83 ? 1.373 2.464 0.416 1.00 0.00 83 VAL A N 4
ATOM 5969 C CA . VAL A 1 83 ? 0.269 3.409 0.422 1.00 0.00 83 VAL A CA 4
ATOM 5970 C C . VAL A 1 83 ? 0.740 4.732 1.028 1.00 0.00 83 VAL A C 4
ATOM 5971 O O . VAL A 1 83 ? 1.288 4.755 2.129 1.00 0.00 83 VAL A O 4
ATOM 5984 N N . TYR A 1 84 ? 0.509 5.803 0.283 1.00 0.00 84 TYR A N 4
ATOM 5985 C CA . TYR A 1 84 ? 0.903 7.128 0.733 1.00 0.00 84 TYR A CA 4
ATOM 5986 C C . TYR A 1 84 ? -0.314 8.045 0.868 1.00 0.00 84 TYR A C 4
ATOM 5987 O O . TYR A 1 84 ? -1.337 7.824 0.222 1.00 0.00 84 TYR A O 4
ATOM 6005 N N . ARG A 1 85 ? -0.162 9.055 1.712 1.00 0.00 85 ARG A N 4
ATOM 6006 C CA . ARG A 1 85 ? -1.236 10.007 1.940 1.00 0.00 85 ARG A CA 4
ATOM 6007 C C . ARG A 1 85 ? -1.153 11.153 0.929 1.00 0.00 85 ARG A C 4
ATOM 6008 O O . ARG A 1 85 ? -0.085 11.724 0.719 1.00 0.00 85 ARG A O 4
ATOM 6029 N N . LYS A 1 86 ? -2.296 11.454 0.330 1.00 0.00 86 LYS A N 4
ATOM 6030 C CA . LYS A 1 86 ? -2.366 12.521 -0.654 1.00 0.00 86 LYS A CA 4
ATOM 6031 C C . LYS A 1 86 ? -2.400 13.871 0.066 1.00 0.00 86 LYS A C 4
ATOM 6032 O O . LYS A 1 86 ? -3.037 14.006 1.110 1.00 0.00 86 LYS A O 4
ATOM 6051 N N . ASP A 1 87 ? -1.707 14.836 -0.521 1.00 0.00 87 ASP A N 4
ATOM 6052 C CA . ASP A 1 87 ? -1.650 16.170 0.051 1.00 0.00 87 ASP A CA 4
ATOM 6053 C C . ASP A 1 87 ? -2.625 17.083 -0.694 1.00 0.00 87 ASP A C 4
ATOM 6054 O O . ASP A 1 87 ? -3.542 17.640 -0.093 1.00 0.00 87 ASP A O 4
ATOM 6063 N N . LEU A 1 88 ? -2.395 17.207 -1.993 1.00 0.00 88 LEU A N 4
ATOM 6064 C CA . LEU A 1 88 ? -3.242 18.042 -2.827 1.00 0.00 88 LEU A CA 4
ATOM 6065 C C . LEU A 1 88 ? -2.782 17.934 -4.283 1.00 0.00 88 LEU A C 4
ATOM 6066 O O . LEU A 1 88 ? -3.604 17.913 -5.197 1.00 0.00 88 LEU A O 4
ATOM 6082 N N . ALA A 1 89 ? -1.470 17.870 -4.452 1.00 0.00 89 ALA A N 4
ATOM 6083 C CA . ALA A 1 89 ? -0.891 17.766 -5.781 1.00 0.00 89 ALA A CA 4
ATOM 6084 C C . ALA A 1 89 ? -0.627 16.293 -6.103 1.00 0.00 89 ALA A C 4
ATOM 6085 O O . ALA A 1 89 ? -1.343 15.413 -5.629 1.00 0.00 89 ALA A O 4
ATOM 6092 N N . ASP A 1 90 ? 0.402 16.071 -6.907 1.00 0.00 90 ASP A N 4
ATOM 6093 C CA . ASP A 1 90 ? 0.769 14.721 -7.298 1.00 0.00 90 ASP A CA 4
ATOM 6094 C C . ASP A 1 90 ? 1.976 14.266 -6.475 1.00 0.00 90 ASP A C 4
ATOM 6095 O O . ASP A 1 90 ? 2.924 13.701 -7.018 1.00 0.00 90 ASP A O 4
ATOM 6104 N N . THR A 1 91 ? 1.900 14.529 -5.179 1.00 0.00 91 THR A N 4
ATOM 6105 C CA . THR A 1 91 ? 2.975 14.154 -4.275 1.00 0.00 91 THR A CA 4
ATOM 6106 C C . THR A 1 91 ? 2.478 13.131 -3.252 1.00 0.00 91 THR A C 4
ATOM 6107 O O . THR A 1 91 ? 1.302 13.128 -2.892 1.00 0.00 91 THR A O 4
ATOM 6118 N N . LEU A 1 92 ? 3.399 12.286 -2.812 1.00 0.00 92 LEU A N 4
ATOM 6119 C CA . LEU A 1 92 ? 3.070 11.261 -1.837 1.00 0.00 92 LEU A CA 4
ATOM 6120 C C . LEU A 1 92 ? 4.109 11.278 -0.714 1.00 0.00 92 LEU A C 4
ATOM 6121 O O . LEU A 1 92 ? 5.310 11.311 -0.975 1.00 0.00 92 LEU A O 4
ATOM 6137 N N . ASN A 1 93 ? 3.608 11.254 0.513 1.00 0.00 93 ASN A N 4
ATOM 6138 C CA . ASN A 1 93 ? 4.478 11.267 1.676 1.00 0.00 93 ASN A CA 4
ATOM 6139 C C . ASN A 1 93 ? 4.409 9.907 2.374 1.00 0.00 93 ASN A C 4
ATOM 6140 O O . ASN A 1 93 ? 3.323 9.374 2.598 1.00 0.00 93 ASN A O 4
ATOM 6151 N N . PRO A 1 94 ? 5.613 9.370 2.706 1.00 0.00 94 PRO A N 4
ATOM 6152 C CA . PRO A 1 94 ? 5.700 8.082 3.373 1.00 0.00 94 PRO A CA 4
ATOM 6153 C C . PRO A 1 94 ? 5.308 8.201 4.847 1.00 0.00 94 PRO A C 4
ATOM 6154 O O . PRO A 1 94 ? 5.793 9.083 5.553 1.00 0.00 94 PRO A O 4
ATOM 6165 N N . PHE A 1 95 ? 4.433 7.299 5.268 1.00 0.00 95 PHE A N 4
ATOM 6166 C CA . PHE A 1 95 ? 3.970 7.292 6.646 1.00 0.00 95 PHE A CA 4
ATOM 6167 C C . PHE A 1 95 ? 5.149 7.323 7.620 1.00 0.00 95 PHE A C 4
ATOM 6168 O O . PHE A 1 95 ? 6.226 6.815 7.314 1.00 0.00 95 PHE A O 4
ATOM 6185 N N . ALA A 1 96 ? 4.904 7.924 8.776 1.00 0.00 96 ALA A N 4
ATOM 6186 C CA . ALA A 1 96 ? 5.932 8.029 9.797 1.00 0.00 96 ALA A CA 4
ATOM 6187 C C . ALA A 1 96 ? 5.621 7.048 10.930 1.00 0.00 96 ALA A C 4
ATOM 6188 O O . ALA A 1 96 ? 4.523 7.062 11.484 1.00 0.00 96 ALA A O 4
ATOM 6195 N N . GLU A 1 97 ? 6.607 6.219 11.239 1.00 0.00 97 GLU A N 4
ATOM 6196 C CA . GLU A 1 97 ? 6.452 5.233 12.295 1.00 0.00 97 GLU A CA 4
ATOM 6197 C C . GLU A 1 97 ? 5.910 5.895 13.564 1.00 0.00 97 GLU A C 4
ATOM 6198 O O . GLU A 1 97 ? 6.300 7.011 13.901 1.00 0.00 97 GLU A O 4
ATOM 6210 N N . ASN A 1 98 ? 5.018 5.178 14.232 1.00 0.00 98 ASN A N 4
ATOM 6211 C CA . ASN A 1 98 ? 4.418 5.682 15.456 1.00 0.00 98 ASN A CA 4
ATOM 6212 C C . ASN A 1 98 ? 3.941 4.504 16.307 1.00 0.00 98 ASN A C 4
ATOM 6213 O O . ASN A 1 98 ? 3.180 3.660 15.836 1.00 0.00 98 ASN A O 4
ATOM 6224 N N . SER A 1 99 ? 4.408 4.483 17.547 1.00 0.00 99 SER A N 4
ATOM 6225 C CA . SER A 1 99 ? 4.039 3.423 18.469 1.00 0.00 99 SER A CA 4
ATOM 6226 C C . SER A 1 99 ? 4.594 2.085 17.976 1.00 0.00 99 SER A C 4
ATOM 6227 O O . SER A 1 99 ? 4.241 1.624 16.891 1.00 0.00 99 SER A O 4
ATOM 6235 N N . GLY A 1 100 ? 5.453 1.498 18.797 1.00 0.00 100 GLY A N 4
ATOM 6236 C CA . GLY A 1 100 ? 6.059 0.222 18.458 1.00 0.00 100 GLY A CA 4
ATOM 6237 C C . GLY A 1 100 ? 5.718 -0.842 19.503 1.00 0.00 100 GLY A C 4
ATOM 6238 O O . GLY A 1 100 ? 4.799 -0.662 20.300 1.00 0.00 100 GLY A O 4
ATOM 6242 N N . PRO A 1 101 ? 6.497 -1.956 19.464 1.00 0.00 101 PRO A N 4
ATOM 6243 C CA . PRO A 1 101 ? 6.286 -3.050 20.397 1.00 0.00 101 PRO A CA 4
ATOM 6244 C C . PRO A 1 101 ? 6.809 -2.690 21.790 1.00 0.00 101 PRO A C 4
ATOM 6245 O O . PRO A 1 101 ? 7.652 -1.805 21.931 1.00 0.00 101 PRO A O 4
ATOM 6256 N N . SER A 1 102 ? 6.289 -3.396 22.783 1.00 0.00 102 SER A N 4
ATOM 6257 C CA . SER A 1 102 ? 6.693 -3.163 24.159 1.00 0.00 102 SER A CA 4
ATOM 6258 C C . SER A 1 102 ? 6.334 -1.735 24.575 1.00 0.00 102 SER A C 4
ATOM 6259 O O . SER A 1 102 ? 7.001 -0.782 24.175 1.00 0.00 102 SER A O 4
ATOM 6267 N N . SER A 1 103 ? 5.281 -1.632 25.372 1.00 0.00 103 SER A N 4
ATOM 6268 C CA . SER A 1 103 ? 4.826 -0.336 25.847 1.00 0.00 103 SER A CA 4
ATOM 6269 C C . SER A 1 103 ? 5.928 0.338 26.666 1.00 0.00 103 SER A C 4
ATOM 6270 O O . SER A 1 103 ? 6.372 1.435 26.331 1.00 0.00 103 SER A O 4
ATOM 6278 N N . GLY A 1 104 ? 6.337 -0.346 27.724 1.00 0.00 104 GLY A N 4
ATOM 6279 C CA . GLY A 1 104 ? 7.378 0.173 28.594 1.00 0.00 104 GLY A CA 4
ATOM 6280 C C . GLY A 1 104 ? 8.413 -0.907 28.916 1.00 0.00 104 GLY A C 4
ATOM 6281 O O . GLY A 1 104 ? 9.349 -0.668 29.677 1.00 0.00 104 GLY A O 4
ATOM 6285 N N . GLY A 1 1 ? -18.188 -6.466 0.759 1.00 0.00 1 GLY A N 5
ATOM 6286 C CA . GLY A 1 1 ? -17.883 -6.942 2.098 1.00 0.00 1 GLY A CA 5
ATOM 6287 C C . GLY A 1 1 ? -16.903 -8.116 2.051 1.00 0.00 1 GLY A C 5
ATOM 6288 O O . GLY A 1 1 ? -16.501 -8.552 0.974 1.00 0.00 1 GLY A O 5
ATOM 6292 N N . SER A 1 2 ? -16.546 -8.595 3.234 1.00 0.00 2 SER A N 5
ATOM 6293 C CA . SER A 1 2 ? -15.621 -9.710 3.342 1.00 0.00 2 SER A CA 5
ATOM 6294 C C . SER A 1 2 ? -16.135 -10.718 4.372 1.00 0.00 2 SER A C 5
ATOM 6295 O O . SER A 1 2 ? -15.944 -10.536 5.574 1.00 0.00 2 SER A O 5
ATOM 6303 N N . SER A 1 3 ? -16.778 -11.760 3.865 1.00 0.00 3 SER A N 5
ATOM 6304 C CA . SER A 1 3 ? -17.320 -12.797 4.725 1.00 0.00 3 SER A CA 5
ATOM 6305 C C . SER A 1 3 ? -17.325 -14.138 3.990 1.00 0.00 3 SER A C 5
ATOM 6306 O O . SER A 1 3 ? -17.994 -14.288 2.969 1.00 0.00 3 SER A O 5
ATOM 6314 N N . GLY A 1 4 ? -16.570 -15.080 4.538 1.00 0.00 4 GLY A N 5
ATOM 6315 C CA . GLY A 1 4 ? -16.478 -16.404 3.946 1.00 0.00 4 GLY A CA 5
ATOM 6316 C C . GLY A 1 4 ? -15.658 -16.372 2.655 1.00 0.00 4 GLY A C 5
ATOM 6317 O O . GLY A 1 4 ? -14.582 -15.777 2.613 1.00 0.00 4 GLY A O 5
ATOM 6321 N N . SER A 1 5 ? -16.197 -17.020 1.633 1.00 0.00 5 SER A N 5
ATOM 6322 C CA . SER A 1 5 ? -15.529 -17.073 0.344 1.00 0.00 5 SER A CA 5
ATOM 6323 C C . SER A 1 5 ? -14.251 -17.907 0.452 1.00 0.00 5 SER A C 5
ATOM 6324 O O . SER A 1 5 ? -13.697 -18.064 1.539 1.00 0.00 5 SER A O 5
ATOM 6332 N N . SER A 1 6 ? -13.820 -18.421 -0.691 1.00 0.00 6 SER A N 5
ATOM 6333 C CA . SER A 1 6 ? -12.617 -19.235 -0.739 1.00 0.00 6 SER A CA 5
ATOM 6334 C C . SER A 1 6 ? -12.140 -19.379 -2.185 1.00 0.00 6 SER A C 5
ATOM 6335 O O . SER A 1 6 ? -12.837 -18.977 -3.116 1.00 0.00 6 SER A O 5
ATOM 6343 N N . GLY A 1 7 ? -10.955 -19.954 -2.330 1.00 0.00 7 GLY A N 5
ATOM 6344 C CA . GLY A 1 7 ? -10.376 -20.156 -3.647 1.00 0.00 7 GLY A CA 5
ATOM 6345 C C . GLY A 1 7 ? -9.250 -19.154 -3.910 1.00 0.00 7 GLY A C 5
ATOM 6346 O O . GLY A 1 7 ? -9.090 -18.185 -3.170 1.00 0.00 7 GLY A O 5
ATOM 6350 N N . GLU A 1 8 ? -8.497 -19.423 -4.967 1.00 0.00 8 GLU A N 5
ATOM 6351 C CA . GLU A 1 8 ? -7.390 -18.558 -5.337 1.00 0.00 8 GLU A CA 5
ATOM 6352 C C . GLU A 1 8 ? -6.294 -18.613 -4.271 1.00 0.00 8 GLU A C 5
ATOM 6353 O O . GLU A 1 8 ? -5.196 -19.105 -4.530 1.00 0.00 8 GLU A O 5
ATOM 6365 N N . GLU A 1 9 ? -6.629 -18.102 -3.096 1.00 0.00 9 GLU A N 5
ATOM 6366 C CA . GLU A 1 9 ? -5.687 -18.087 -1.990 1.00 0.00 9 GLU A CA 5
ATOM 6367 C C . GLU A 1 9 ? -4.512 -17.158 -2.306 1.00 0.00 9 GLU A C 5
ATOM 6368 O O . GLU A 1 9 ? -3.543 -17.572 -2.940 1.00 0.00 9 GLU A O 5
ATOM 6380 N N . ILE A 1 10 ? -4.638 -15.921 -1.850 1.00 0.00 10 ILE A N 5
ATOM 6381 C CA . ILE A 1 10 ? -3.599 -14.931 -2.076 1.00 0.00 10 ILE A CA 5
ATOM 6382 C C . ILE A 1 10 ? -3.853 -13.718 -1.179 1.00 0.00 10 ILE A C 5
ATOM 6383 O O . ILE A 1 10 ? -4.988 -13.463 -0.780 1.00 0.00 10 ILE A O 5
ATOM 6399 N N . PHE A 1 11 ? -2.776 -13.002 -0.888 1.00 0.00 11 PHE A N 5
ATOM 6400 C CA . PHE A 1 11 ? -2.868 -11.821 -0.045 1.00 0.00 11 PHE A CA 5
ATOM 6401 C C . PHE A 1 11 ? -2.121 -10.642 -0.671 1.00 0.00 11 PHE A C 5
ATOM 6402 O O . PHE A 1 11 ? -1.133 -10.833 -1.377 1.00 0.00 11 PHE A O 5
ATOM 6419 N N . CYS A 1 12 ? -2.623 -9.448 -0.389 1.00 0.00 12 CYS A N 5
ATOM 6420 C CA . CYS A 1 12 ? -2.015 -8.238 -0.915 1.00 0.00 12 CYS A CA 5
ATOM 6421 C C . CYS A 1 12 ? -1.332 -7.502 0.240 1.00 0.00 12 CYS A C 5
ATOM 6422 O O . CYS A 1 12 ? -1.989 -6.813 1.018 1.00 0.00 12 CYS A O 5
ATOM 6430 N N . HIS A 1 13 ? -0.020 -7.674 0.315 1.00 0.00 13 HIS A N 5
ATOM 6431 C CA . HIS A 1 13 ? 0.760 -7.035 1.361 1.00 0.00 13 HIS A CA 5
ATOM 6432 C C . HIS A 1 13 ? 0.977 -5.562 1.012 1.00 0.00 13 HIS A C 5
ATOM 6433 O O . HIS A 1 13 ? 1.675 -5.243 0.051 1.00 0.00 13 HIS A O 5
ATOM 6447 N N . VAL A 1 14 ? 0.365 -4.701 1.813 1.00 0.00 14 VAL A N 5
ATOM 6448 C CA . VAL A 1 14 ? 0.482 -3.268 1.601 1.00 0.00 14 VAL A CA 5
ATOM 6449 C C . VAL A 1 14 ? 1.329 -2.659 2.721 1.00 0.00 14 VAL A C 5
ATOM 6450 O O . VAL A 1 14 ? 0.827 -2.400 3.813 1.00 0.00 14 VAL A O 5
ATOM 6463 N N . TYR A 1 15 ? 2.600 -2.449 2.410 1.00 0.00 15 TYR A N 5
ATOM 6464 C CA . TYR A 1 15 ? 3.521 -1.875 3.376 1.00 0.00 15 TYR A CA 5
ATOM 6465 C C . TYR A 1 15 ? 3.231 -0.389 3.595 1.00 0.00 15 TYR A C 5
ATOM 6466 O O . TYR A 1 15 ? 3.551 0.442 2.747 1.00 0.00 15 TYR A O 5
ATOM 6484 N N . ILE A 1 16 ? 2.626 -0.100 4.738 1.00 0.00 16 ILE A N 5
ATOM 6485 C CA . ILE A 1 16 ? 2.289 1.271 5.080 1.00 0.00 16 ILE A CA 5
ATOM 6486 C C . ILE A 1 16 ? 3.574 2.090 5.213 1.00 0.00 16 ILE A C 5
ATOM 6487 O O . ILE A 1 16 ? 3.753 3.087 4.515 1.00 0.00 16 ILE A O 5
ATOM 6503 N N . THR A 1 17 ? 4.435 1.639 6.113 1.00 0.00 17 THR A N 5
ATOM 6504 C CA . THR A 1 17 ? 5.699 2.318 6.346 1.00 0.00 17 THR A CA 5
ATOM 6505 C C . THR A 1 17 ? 6.869 1.416 5.949 1.00 0.00 17 THR A C 5
ATOM 6506 O O . THR A 1 17 ? 6.814 0.735 4.927 1.00 0.00 17 THR A O 5
ATOM 6517 N N . GLU A 1 18 ? 7.902 1.442 6.780 1.00 0.00 18 GLU A N 5
ATOM 6518 C CA . GLU A 1 18 ? 9.084 0.635 6.528 1.00 0.00 18 GLU A CA 5
ATOM 6519 C C . GLU A 1 18 ? 8.979 -0.703 7.262 1.00 0.00 18 GLU A C 5
ATOM 6520 O O . GLU A 1 18 ? 9.458 -1.724 6.770 1.00 0.00 18 GLU A O 5
ATOM 6532 N N . HIS A 1 19 ? 8.349 -0.656 8.427 1.00 0.00 19 HIS A N 5
ATOM 6533 C CA . HIS A 1 19 ? 8.175 -1.852 9.233 1.00 0.00 19 HIS A CA 5
ATOM 6534 C C . HIS A 1 19 ? 6.690 -2.053 9.540 1.00 0.00 19 HIS A C 5
ATOM 6535 O O . HIS A 1 19 ? 6.335 -2.561 10.602 1.00 0.00 19 HIS A O 5
ATOM 6549 N N . SER A 1 20 ? 5.861 -1.642 8.590 1.00 0.00 20 SER A N 5
ATOM 6550 C CA . SER A 1 20 ? 4.422 -1.770 8.746 1.00 0.00 20 SER A CA 5
ATOM 6551 C C . SER A 1 20 ? 3.790 -2.206 7.423 1.00 0.00 20 SER A C 5
ATOM 6552 O O . SER A 1 20 ? 4.229 -1.788 6.353 1.00 0.00 20 SER A O 5
ATOM 6560 N N . TYR A 1 21 ? 2.768 -3.042 7.539 1.00 0.00 21 TYR A N 5
ATOM 6561 C CA . TYR A 1 21 ? 2.071 -3.539 6.365 1.00 0.00 21 TYR A CA 5
ATOM 6562 C C . TYR A 1 21 ? 0.677 -4.053 6.732 1.00 0.00 21 TYR A C 5
ATOM 6563 O O . TYR A 1 21 ? 0.292 -4.032 7.900 1.00 0.00 21 TYR A O 5
ATOM 6581 N N . VAL A 1 22 ? -0.041 -4.501 5.713 1.00 0.00 22 VAL A N 5
ATOM 6582 C CA . VAL A 1 22 ? -1.383 -5.019 5.913 1.00 0.00 22 VAL A CA 5
ATOM 6583 C C . VAL A 1 22 ? -1.635 -6.166 4.932 1.00 0.00 22 VAL A C 5
ATOM 6584 O O . VAL A 1 22 ? -1.442 -6.010 3.727 1.00 0.00 22 VAL A O 5
ATOM 6597 N N . SER A 1 23 ? -2.062 -7.292 5.485 1.00 0.00 23 SER A N 5
ATOM 6598 C CA . SER A 1 23 ? -2.342 -8.464 4.673 1.00 0.00 23 SER A CA 5
ATOM 6599 C C . SER A 1 23 ? -3.809 -8.462 4.239 1.00 0.00 23 SER A C 5
ATOM 6600 O O . SER A 1 23 ? -4.684 -8.879 4.996 1.00 0.00 23 SER A O 5
ATOM 6608 N N . VAL A 1 24 ? -4.032 -7.989 3.022 1.00 0.00 24 VAL A N 5
ATOM 6609 C CA . VAL A 1 24 ? -5.378 -7.927 2.478 1.00 0.00 24 VAL A CA 5
ATOM 6610 C C . VAL A 1 24 ? -5.624 -9.153 1.597 1.00 0.00 24 VAL A C 5
ATOM 6611 O O . VAL A 1 24 ? -4.894 -9.387 0.634 1.00 0.00 24 VAL A O 5
ATOM 6624 N N . LYS A 1 25 ? -6.654 -9.904 1.957 1.00 0.00 25 LYS A N 5
ATOM 6625 C CA . LYS A 1 25 ? -7.005 -11.100 1.211 1.00 0.00 25 LYS A CA 5
ATOM 6626 C C . LYS A 1 25 ? -7.909 -10.717 0.037 1.00 0.00 25 LYS A C 5
ATOM 6627 O O . LYS A 1 25 ? -9.113 -10.534 0.210 1.00 0.00 25 LYS A O 5
ATOM 6646 N N . ALA A 1 26 ? -7.294 -10.608 -1.131 1.00 0.00 26 ALA A N 5
ATOM 6647 C CA . ALA A 1 26 ? -8.027 -10.250 -2.333 1.00 0.00 26 ALA A CA 5
ATOM 6648 C C . ALA A 1 26 ? -7.972 -11.413 -3.324 1.00 0.00 26 ALA A C 5
ATOM 6649 O O . ALA A 1 26 ? -7.367 -12.446 -3.042 1.00 0.00 26 ALA A O 5
ATOM 6656 N N . LYS A 1 27 ? -8.612 -11.207 -4.466 1.00 0.00 27 LYS A N 5
ATOM 6657 C CA . LYS A 1 27 ? -8.644 -12.226 -5.501 1.00 0.00 27 LYS A CA 5
ATOM 6658 C C . LYS A 1 27 ? -7.295 -12.255 -6.223 1.00 0.00 27 LYS A C 5
ATOM 6659 O O . LYS A 1 27 ? -6.417 -11.443 -5.938 1.00 0.00 27 LYS A O 5
ATOM 6678 N N . VAL A 1 28 ? -7.174 -13.200 -7.144 1.00 0.00 28 VAL A N 5
ATOM 6679 C CA . VAL A 1 28 ? -5.947 -13.346 -7.909 1.00 0.00 28 VAL A CA 5
ATOM 6680 C C . VAL A 1 28 ? -5.930 -12.314 -9.038 1.00 0.00 28 VAL A C 5
ATOM 6681 O O . VAL A 1 28 ? -4.905 -12.118 -9.690 1.00 0.00 28 VAL A O 5
ATOM 6694 N N . SER A 1 29 ? -7.077 -11.681 -9.236 1.00 0.00 29 SER A N 5
ATOM 6695 C CA . SER A 1 29 ? -7.206 -10.674 -10.275 1.00 0.00 29 SER A CA 5
ATOM 6696 C C . SER A 1 29 ? -7.902 -9.431 -9.716 1.00 0.00 29 SER A C 5
ATOM 6697 O O . SER A 1 29 ? -8.599 -8.725 -10.443 1.00 0.00 29 SER A O 5
ATOM 6705 N N . SER A 1 30 ? -7.689 -9.201 -8.429 1.00 0.00 30 SER A N 5
ATOM 6706 C CA . SER A 1 30 ? -8.286 -8.056 -7.764 1.00 0.00 30 SER A CA 5
ATOM 6707 C C . SER A 1 30 ? -7.460 -6.799 -8.042 1.00 0.00 30 SER A C 5
ATOM 6708 O O . SER A 1 30 ? -6.240 -6.872 -8.181 1.00 0.00 30 SER A O 5
ATOM 6716 N N . ILE A 1 31 ? -8.158 -5.675 -8.114 1.00 0.00 31 ILE A N 5
ATOM 6717 C CA . ILE A 1 31 ? -7.504 -4.403 -8.374 1.00 0.00 31 ILE A CA 5
ATOM 6718 C C . ILE A 1 31 ? -6.926 -3.856 -7.067 1.00 0.00 31 ILE A C 5
ATOM 6719 O O . ILE A 1 31 ? -7.282 -4.320 -5.984 1.00 0.00 31 ILE A O 5
ATOM 6735 N N . ALA A 1 32 ? -6.046 -2.876 -7.210 1.00 0.00 32 ALA A N 5
ATOM 6736 C CA . ALA A 1 32 ? -5.417 -2.260 -6.054 1.00 0.00 32 ALA A CA 5
ATOM 6737 C C . ALA A 1 32 ? -6.490 -1.601 -5.185 1.00 0.00 32 ALA A C 5
ATOM 6738 O O . ALA A 1 32 ? -6.452 -1.707 -3.960 1.00 0.00 32 ALA A O 5
ATOM 6745 N N . GLN A 1 33 ? -7.421 -0.936 -5.853 1.00 0.00 33 GLN A N 5
ATOM 6746 C CA . GLN A 1 33 ? -8.503 -0.261 -5.157 1.00 0.00 33 GLN A CA 5
ATOM 6747 C C . GLN A 1 33 ? -9.144 -1.200 -4.134 1.00 0.00 33 GLN A C 5
ATOM 6748 O O . GLN A 1 33 ? -9.431 -0.796 -3.008 1.00 0.00 33 GLN A O 5
ATOM 6762 N N . GLU A 1 34 ? -9.351 -2.437 -4.562 1.00 0.00 34 GLU A N 5
ATOM 6763 C CA . GLU A 1 34 ? -9.954 -3.437 -3.698 1.00 0.00 34 GLU A CA 5
ATOM 6764 C C . GLU A 1 34 ? -9.130 -3.599 -2.419 1.00 0.00 34 GLU A C 5
ATOM 6765 O O . GLU A 1 34 ? -9.651 -4.027 -1.390 1.00 0.00 34 GLU A O 5
ATOM 6777 N N . ILE A 1 35 ? -7.857 -3.248 -2.525 1.00 0.00 35 ILE A N 5
ATOM 6778 C CA . ILE A 1 35 ? -6.956 -3.349 -1.389 1.00 0.00 35 ILE A CA 5
ATOM 6779 C C . ILE A 1 35 ? -6.912 -2.006 -0.657 1.00 0.00 35 ILE A C 5
ATOM 6780 O O . ILE A 1 35 ? -7.086 -1.952 0.559 1.00 0.00 35 ILE A O 5
ATOM 6796 N N . LEU A 1 36 ? -6.679 -0.955 -1.429 1.00 0.00 36 LEU A N 5
ATOM 6797 C CA . LEU A 1 36 ? -6.610 0.384 -0.869 1.00 0.00 36 LEU A CA 5
ATOM 6798 C C . LEU A 1 36 ? -7.848 0.635 -0.006 1.00 0.00 36 LEU A C 5
ATOM 6799 O O . LEU A 1 36 ? -7.742 1.174 1.094 1.00 0.00 36 LEU A O 5
ATOM 6815 N N . LYS A 1 37 ? -8.993 0.233 -0.539 1.00 0.00 37 LYS A N 5
ATOM 6816 C CA . LYS A 1 37 ? -10.249 0.408 0.169 1.00 0.00 37 LYS A CA 5
ATOM 6817 C C . LYS A 1 37 ? -10.184 -0.333 1.506 1.00 0.00 37 LYS A C 5
ATOM 6818 O O . LYS A 1 37 ? -10.805 0.085 2.482 1.00 0.00 37 LYS A O 5
ATOM 6837 N N . VAL A 1 38 ? -9.427 -1.420 1.507 1.00 0.00 38 VAL A N 5
ATOM 6838 C CA . VAL A 1 38 ? -9.273 -2.224 2.708 1.00 0.00 38 VAL A CA 5
ATOM 6839 C C . VAL A 1 38 ? -8.253 -1.558 3.634 1.00 0.00 38 VAL A C 5
ATOM 6840 O O . VAL A 1 38 ? -8.594 -1.138 4.739 1.00 0.00 38 VAL A O 5
ATOM 6853 N N . VAL A 1 39 ? -7.022 -1.483 3.150 1.00 0.00 39 VAL A N 5
ATOM 6854 C CA . VAL A 1 39 ? -5.951 -0.876 3.920 1.00 0.00 39 VAL A CA 5
ATOM 6855 C C . VAL A 1 39 ? -6.451 0.430 4.541 1.00 0.00 39 VAL A C 5
ATOM 6856 O O . VAL A 1 39 ? -6.349 0.625 5.752 1.00 0.00 39 VAL A O 5
ATOM 6869 N N . ALA A 1 40 ? -6.982 1.290 3.685 1.00 0.00 40 ALA A N 5
ATOM 6870 C CA . ALA A 1 40 ? -7.499 2.571 4.134 1.00 0.00 40 ALA A CA 5
ATOM 6871 C C . ALA A 1 40 ? -8.235 2.382 5.462 1.00 0.00 40 ALA A C 5
ATOM 6872 O O . ALA A 1 40 ? -8.080 3.184 6.382 1.00 0.00 40 ALA A O 5
ATOM 6879 N N . GLU A 1 41 ? -9.020 1.316 5.520 1.00 0.00 41 GLU A N 5
ATOM 6880 C CA . GLU A 1 41 ? -9.781 1.012 6.720 1.00 0.00 41 GLU A CA 5
ATOM 6881 C C . GLU A 1 41 ? -8.851 0.502 7.823 1.00 0.00 41 GLU A C 5
ATOM 6882 O O . GLU A 1 41 ? -8.963 0.917 8.975 1.00 0.00 41 GLU A O 5
ATOM 6894 N N . LYS A 1 42 ? -7.953 -0.390 7.431 1.00 0.00 42 LYS A N 5
ATOM 6895 C CA . LYS A 1 42 ? -7.004 -0.961 8.371 1.00 0.00 42 LYS A CA 5
ATOM 6896 C C . LYS A 1 42 ? -6.255 0.168 9.081 1.00 0.00 42 LYS A C 5
ATOM 6897 O O . LYS A 1 42 ? -5.768 -0.010 10.197 1.00 0.00 42 LYS A O 5
ATOM 6916 N N . ILE A 1 43 ? -6.185 1.306 8.405 1.00 0.00 43 ILE A N 5
ATOM 6917 C CA . ILE A 1 43 ? -5.503 2.464 8.957 1.00 0.00 43 ILE A CA 5
ATOM 6918 C C . ILE A 1 43 ? -6.538 3.513 9.367 1.00 0.00 43 ILE A C 5
ATOM 6919 O O . ILE A 1 43 ? -6.240 4.411 10.153 1.00 0.00 43 ILE A O 5
ATOM 6935 N N . GLN A 1 44 ? -7.734 3.364 8.816 1.00 0.00 44 GLN A N 5
ATOM 6936 C CA . GLN A 1 44 ? -8.816 4.288 9.115 1.00 0.00 44 GLN A CA 5
ATOM 6937 C C . GLN A 1 44 ? -8.596 5.615 8.386 1.00 0.00 44 GLN A C 5
ATOM 6938 O O . GLN A 1 44 ? -8.528 6.669 9.017 1.00 0.00 44 GLN A O 5
ATOM 6952 N N . TYR A 1 45 ? -8.492 5.521 7.069 1.00 0.00 45 TYR A N 5
ATOM 6953 C CA . TYR A 1 45 ? -8.282 6.701 6.248 1.00 0.00 45 TYR A CA 5
ATOM 6954 C C . TYR A 1 45 ? -9.217 6.700 5.037 1.00 0.00 45 TYR A C 5
ATOM 6955 O O . TYR A 1 45 ? -10.221 5.989 5.023 1.00 0.00 45 TYR A O 5
ATOM 6973 N N . ALA A 1 46 ? -8.853 7.504 4.048 1.00 0.00 46 ALA A N 5
ATOM 6974 C CA . ALA A 1 46 ? -9.647 7.605 2.835 1.00 0.00 46 ALA A CA 5
ATOM 6975 C C . ALA A 1 46 ? -8.854 7.024 1.663 1.00 0.00 46 ALA A C 5
ATOM 6976 O O . ALA A 1 46 ? -7.953 7.675 1.135 1.00 0.00 46 ALA A O 5
ATOM 6983 N N . GLU A 1 47 ? -9.217 5.806 1.290 1.00 0.00 47 GLU A N 5
ATOM 6984 C CA . GLU A 1 47 ? -8.551 5.130 0.190 1.00 0.00 47 GLU A CA 5
ATOM 6985 C C . GLU A 1 47 ? -8.288 6.111 -0.955 1.00 0.00 47 GLU A C 5
ATOM 6986 O O . GLU A 1 47 ? -7.211 6.103 -1.549 1.00 0.00 47 GLU A O 5
ATOM 6998 N N . GLU A 1 48 ? -9.291 6.932 -1.230 1.00 0.00 48 GLU A N 5
ATOM 6999 C CA . GLU A 1 48 ? -9.182 7.917 -2.292 1.00 0.00 48 GLU A CA 5
ATOM 7000 C C . GLU A 1 48 ? -7.996 8.848 -2.033 1.00 0.00 48 GLU A C 5
ATOM 7001 O O . GLU A 1 48 ? -7.258 9.191 -2.957 1.00 0.00 48 GLU A O 5
ATOM 7013 N N . ASP A 1 49 ? -7.848 9.230 -0.773 1.00 0.00 49 ASP A N 5
ATOM 7014 C CA . ASP A 1 49 ? -6.764 10.115 -0.382 1.00 0.00 49 ASP A CA 5
ATOM 7015 C C . ASP A 1 49 ? -5.458 9.320 -0.327 1.00 0.00 49 ASP A C 5
ATOM 7016 O O . ASP A 1 49 ? -4.385 9.893 -0.142 1.00 0.00 49 ASP A O 5
ATOM 7025 N N . LEU A 1 50 ? -5.591 8.012 -0.492 1.00 0.00 50 LEU A N 5
ATOM 7026 C CA . LEU A 1 50 ? -4.434 7.132 -0.463 1.00 0.00 50 LEU A CA 5
ATOM 7027 C C . LEU A 1 50 ? -4.139 6.640 -1.881 1.00 0.00 50 LEU A C 5
ATOM 7028 O O . LEU A 1 50 ? -4.878 6.945 -2.815 1.00 0.00 50 LEU A O 5
ATOM 7044 N N . ALA A 1 51 ? -3.056 5.885 -1.997 1.00 0.00 51 ALA A N 5
ATOM 7045 C CA . ALA A 1 51 ? -2.653 5.347 -3.286 1.00 0.00 51 ALA A CA 5
ATOM 7046 C C . ALA A 1 51 ? -1.643 4.219 -3.069 1.00 0.00 51 ALA A C 5
ATOM 7047 O O . ALA A 1 51 ? -0.860 4.255 -2.121 1.00 0.00 51 ALA A O 5
ATOM 7054 N N . LEU A 1 52 ? -1.692 3.244 -3.965 1.00 0.00 52 LEU A N 5
ATOM 7055 C CA . LEU A 1 52 ? -0.790 2.107 -3.883 1.00 0.00 52 LEU A CA 5
ATOM 7056 C C . LEU A 1 52 ? 0.549 2.477 -4.525 1.00 0.00 52 LEU A C 5
ATOM 7057 O O . LEU A 1 52 ? 0.620 2.713 -5.730 1.00 0.00 52 LEU A O 5
ATOM 7073 N N . VAL A 1 53 ? 1.578 2.516 -3.691 1.00 0.00 53 VAL A N 5
ATOM 7074 C CA . VAL A 1 53 ? 2.910 2.853 -4.162 1.00 0.00 53 VAL A CA 5
ATOM 7075 C C . VAL A 1 53 ? 3.731 1.572 -4.318 1.00 0.00 53 VAL A C 5
ATOM 7076 O O . VAL A 1 53 ? 3.950 0.849 -3.347 1.00 0.00 53 VAL A O 5
ATOM 7089 N N . ALA A 1 54 ? 4.162 1.329 -5.547 1.00 0.00 54 ALA A N 5
ATOM 7090 C CA . ALA A 1 54 ? 4.954 0.147 -5.842 1.00 0.00 54 ALA A CA 5
ATOM 7091 C C . ALA A 1 54 ? 6.409 0.559 -6.078 1.00 0.00 54 ALA A C 5
ATOM 7092 O O . ALA A 1 54 ? 6.729 1.163 -7.100 1.00 0.00 54 ALA A O 5
ATOM 7099 N N . ILE A 1 55 ? 7.251 0.214 -5.115 1.00 0.00 55 ILE A N 5
ATOM 7100 C CA . ILE A 1 55 ? 8.664 0.540 -5.205 1.00 0.00 55 ILE A CA 5
ATOM 7101 C C . ILE A 1 55 ? 9.408 -0.615 -5.878 1.00 0.00 55 ILE A C 5
ATOM 7102 O O . ILE A 1 55 ? 8.930 -1.749 -5.879 1.00 0.00 55 ILE A O 5
ATOM 7118 N N . THR A 1 56 ? 10.565 -0.288 -6.434 1.00 0.00 56 THR A N 5
ATOM 7119 C CA . THR A 1 56 ? 11.380 -1.285 -7.108 1.00 0.00 56 THR A CA 5
ATOM 7120 C C . THR A 1 56 ? 12.739 -1.418 -6.419 1.00 0.00 56 THR A C 5
ATOM 7121 O O . THR A 1 56 ? 13.048 -0.666 -5.496 1.00 0.00 56 THR A O 5
ATOM 7132 N N . PHE A 1 57 ? 13.515 -2.382 -6.893 1.00 0.00 57 PHE A N 5
ATOM 7133 C CA . PHE A 1 57 ? 14.834 -2.624 -6.333 1.00 0.00 57 PHE A CA 5
ATOM 7134 C C . PHE A 1 57 ? 15.786 -1.469 -6.653 1.00 0.00 57 PHE A C 5
ATOM 7135 O O . PHE A 1 57 ? 16.821 -1.670 -7.286 1.00 0.00 57 PHE A O 5
ATOM 7152 N N . SER A 1 58 ? 15.400 -0.285 -6.201 1.00 0.00 58 SER A N 5
ATOM 7153 C CA . SER A 1 58 ? 16.206 0.902 -6.431 1.00 0.00 58 SER A CA 5
ATOM 7154 C C . SER A 1 58 ? 15.595 2.100 -5.701 1.00 0.00 58 SER A C 5
ATOM 7155 O O . SER A 1 58 ? 15.660 3.228 -6.188 1.00 0.00 58 SER A O 5
ATOM 7163 N N . GLY A 1 59 ? 15.014 1.814 -4.546 1.00 0.00 59 GLY A N 5
ATOM 7164 C CA . GLY A 1 59 ? 14.391 2.853 -3.744 1.00 0.00 59 GLY A CA 5
ATOM 7165 C C . GLY A 1 59 ? 13.690 3.884 -4.631 1.00 0.00 59 GLY A C 5
ATOM 7166 O O . GLY A 1 59 ? 13.916 5.085 -4.491 1.00 0.00 59 GLY A O 5
ATOM 7170 N N . GLU A 1 60 ? 12.853 3.377 -5.524 1.00 0.00 60 GLU A N 5
ATOM 7171 C CA . GLU A 1 60 ? 12.117 4.239 -6.434 1.00 0.00 60 GLU A CA 5
ATOM 7172 C C . GLU A 1 60 ? 10.614 3.982 -6.310 1.00 0.00 60 GLU A C 5
ATOM 7173 O O . GLU A 1 60 ? 10.132 2.912 -6.677 1.00 0.00 60 GLU A O 5
ATOM 7185 N N . LYS A 1 61 ? 9.916 4.981 -5.792 1.00 0.00 61 LYS A N 5
ATOM 7186 C CA . LYS A 1 61 ? 8.477 4.877 -5.615 1.00 0.00 61 LYS A CA 5
ATOM 7187 C C . LYS A 1 61 ? 7.796 4.911 -6.984 1.00 0.00 61 LYS A C 5
ATOM 7188 O O . LYS A 1 61 ? 8.191 5.680 -7.859 1.00 0.00 61 LYS A O 5
ATOM 7207 N N . HIS A 1 62 ? 6.783 4.069 -7.127 1.00 0.00 62 HIS A N 5
ATOM 7208 C CA . HIS A 1 62 ? 6.043 3.993 -8.375 1.00 0.00 62 HIS A CA 5
ATOM 7209 C C . HIS A 1 62 ? 4.546 3.884 -8.078 1.00 0.00 62 HIS A C 5
ATOM 7210 O O . HIS A 1 62 ? 4.100 2.912 -7.470 1.00 0.00 62 HIS A O 5
ATOM 7224 N N . GLU A 1 63 ? 3.812 4.894 -8.521 1.00 0.00 63 GLU A N 5
ATOM 7225 C CA . GLU A 1 63 ? 2.375 4.924 -8.311 1.00 0.00 63 GLU A CA 5
ATOM 7226 C C . GLU A 1 63 ? 1.651 4.298 -9.504 1.00 0.00 63 GLU A C 5
ATOM 7227 O O . GLU A 1 63 ? 2.165 4.308 -10.622 1.00 0.00 63 GLU A O 5
ATOM 7239 N N . LEU A 1 64 ? 0.467 3.770 -9.227 1.00 0.00 64 LEU A N 5
ATOM 7240 C CA . LEU A 1 64 ? -0.333 3.142 -10.265 1.00 0.00 64 LEU A CA 5
ATOM 7241 C C . LEU A 1 64 ? -1.771 3.656 -10.175 1.00 0.00 64 LEU A C 5
ATOM 7242 O O . LEU A 1 64 ? -2.021 4.712 -9.597 1.00 0.00 64 LEU A O 5
ATOM 7258 N N . GLN A 1 65 ? -2.679 2.884 -10.755 1.00 0.00 65 GLN A N 5
ATOM 7259 C CA . GLN A 1 65 ? -4.085 3.249 -10.748 1.00 0.00 65 GLN A CA 5
ATOM 7260 C C . GLN A 1 65 ? -4.859 2.358 -9.773 1.00 0.00 65 GLN A C 5
ATOM 7261 O O . GLN A 1 65 ? -4.372 1.304 -9.369 1.00 0.00 65 GLN A O 5
ATOM 7275 N N . PRO A 1 66 ? -6.084 2.828 -9.414 1.00 0.00 66 PRO A N 5
ATOM 7276 C CA . PRO A 1 66 ? -6.930 2.086 -8.494 1.00 0.00 66 PRO A CA 5
ATOM 7277 C C . PRO A 1 66 ? -7.558 0.874 -9.184 1.00 0.00 66 PRO A C 5
ATOM 7278 O O . PRO A 1 66 ? -8.261 0.089 -8.549 1.00 0.00 66 PRO A O 5
ATOM 7289 N N . ASN A 1 67 ? -7.283 0.759 -10.475 1.00 0.00 67 ASN A N 5
ATOM 7290 C CA . ASN A 1 67 ? -7.813 -0.344 -11.258 1.00 0.00 67 ASN A CA 5
ATOM 7291 C C . ASN A 1 67 ? -6.665 -1.262 -11.681 1.00 0.00 67 ASN A C 5
ATOM 7292 O O . ASN A 1 67 ? -6.882 -2.256 -12.372 1.00 0.00 67 ASN A O 5
ATOM 7303 N N . ASP A 1 68 ? -5.467 -0.896 -11.247 1.00 0.00 68 ASP A N 5
ATOM 7304 C CA . ASP A 1 68 ? -4.284 -1.675 -11.572 1.00 0.00 68 ASP A CA 5
ATOM 7305 C C . ASP A 1 68 ? -4.212 -2.894 -10.650 1.00 0.00 68 ASP A C 5
ATOM 7306 O O . ASP A 1 68 ? -4.293 -2.760 -9.430 1.00 0.00 68 ASP A O 5
ATOM 7315 N N . LEU A 1 69 ? -4.061 -4.056 -11.269 1.00 0.00 69 LEU A N 5
ATOM 7316 C CA . LEU A 1 69 ? -3.977 -5.298 -10.519 1.00 0.00 69 LEU A CA 5
ATOM 7317 C C . LEU A 1 69 ? -2.896 -5.168 -9.444 1.00 0.00 69 LEU A C 5
ATOM 7318 O O . LEU A 1 69 ? -1.920 -4.441 -9.625 1.00 0.00 69 LEU A O 5
ATOM 7334 N N . VAL A 1 70 ? -3.106 -5.884 -8.349 1.00 0.00 70 VAL A N 5
ATOM 7335 C CA . VAL A 1 70 ? -2.161 -5.858 -7.246 1.00 0.00 70 VAL A CA 5
ATOM 7336 C C . VAL A 1 70 ? -1.474 -7.220 -7.136 1.00 0.00 70 VAL A C 5
ATOM 7337 O O . VAL A 1 70 ? -0.686 -7.450 -6.220 1.00 0.00 70 VAL A O 5
ATOM 7350 N N . ILE A 1 71 ? -1.799 -8.089 -8.082 1.00 0.00 71 ILE A N 5
ATOM 7351 C CA . ILE A 1 71 ? -1.222 -9.423 -8.103 1.00 0.00 71 ILE A CA 5
ATOM 7352 C C . ILE A 1 71 ? -0.314 -9.562 -9.327 1.00 0.00 71 ILE A C 5
ATOM 7353 O O . ILE A 1 71 ? 0.887 -9.789 -9.190 1.00 0.00 71 ILE A O 5
ATOM 7369 N N . SER A 1 72 ? -0.923 -9.420 -10.495 1.00 0.00 72 SER A N 5
ATOM 7370 C CA . SER A 1 72 ? -0.185 -9.527 -11.742 1.00 0.00 72 SER A CA 5
ATOM 7371 C C . SER A 1 72 ? 0.637 -10.818 -11.753 1.00 0.00 72 SER A C 5
ATOM 7372 O O . SER A 1 72 ? 0.413 -11.709 -10.936 1.00 0.00 72 SER A O 5
ATOM 7380 N N . LYS A 1 73 ? 1.573 -10.877 -12.690 1.00 0.00 73 LYS A N 5
ATOM 7381 C CA . LYS A 1 73 ? 2.430 -12.044 -12.819 1.00 0.00 73 LYS A CA 5
ATOM 7382 C C . LYS A 1 73 ? 3.575 -11.944 -11.809 1.00 0.00 73 LYS A C 5
ATOM 7383 O O . LYS A 1 73 ? 3.582 -11.055 -10.959 1.00 0.00 73 LYS A O 5
ATOM 7402 N N . SER A 1 74 ? 4.515 -12.869 -11.936 1.00 0.00 74 SER A N 5
ATOM 7403 C CA . SER A 1 74 ? 5.663 -12.896 -11.045 1.00 0.00 74 SER A CA 5
ATOM 7404 C C . SER A 1 74 ? 6.958 -12.860 -11.859 1.00 0.00 74 SER A C 5
ATOM 7405 O O . SER A 1 74 ? 7.722 -13.824 -11.860 1.00 0.00 74 SER A O 5
ATOM 7413 N N . LEU A 1 75 ? 7.165 -11.738 -12.533 1.00 0.00 75 LEU A N 5
ATOM 7414 C CA . LEU A 1 75 ? 8.354 -11.563 -13.349 1.00 0.00 75 LEU A CA 5
ATOM 7415 C C . LEU A 1 75 ? 9.147 -10.359 -12.837 1.00 0.00 75 LEU A C 5
ATOM 7416 O O . LEU A 1 75 ? 9.797 -9.663 -13.615 1.00 0.00 75 LEU A O 5
ATOM 7432 N N . GLU A 1 76 ? 9.066 -10.150 -11.531 1.00 0.00 76 GLU A N 5
ATOM 7433 C CA . GLU A 1 76 ? 9.768 -9.042 -10.906 1.00 0.00 76 GLU A CA 5
ATOM 7434 C C . GLU A 1 76 ? 10.355 -9.476 -9.561 1.00 0.00 76 GLU A C 5
ATOM 7435 O O . GLU A 1 76 ? 9.918 -10.468 -8.980 1.00 0.00 76 GLU A O 5
ATOM 7447 N N . ALA A 1 77 ? 11.337 -8.712 -9.106 1.00 0.00 77 ALA A N 5
ATOM 7448 C CA . ALA A 1 77 ? 11.989 -9.005 -7.841 1.00 0.00 77 ALA A CA 5
ATOM 7449 C C . ALA A 1 77 ? 10.940 -9.043 -6.728 1.00 0.00 77 ALA A C 5
ATOM 7450 O O . ALA A 1 77 ? 9.756 -8.820 -6.978 1.00 0.00 77 ALA A O 5
ATOM 7457 N N . SER A 1 78 ? 11.412 -9.328 -5.523 1.00 0.00 78 SER A N 5
ATOM 7458 C CA . SER A 1 78 ? 10.529 -9.398 -4.371 1.00 0.00 78 SER A CA 5
ATOM 7459 C C . SER A 1 78 ? 9.482 -8.285 -4.446 1.00 0.00 78 SER A C 5
ATOM 7460 O O . SER A 1 78 ? 8.283 -8.549 -4.356 1.00 0.00 78 SER A O 5
ATOM 7468 N N . GLY A 1 79 ? 9.971 -7.065 -4.611 1.00 0.00 79 GLY A N 5
ATOM 7469 C CA . GLY A 1 79 ? 9.093 -5.912 -4.699 1.00 0.00 79 GLY A CA 5
ATOM 7470 C C . GLY A 1 79 ? 8.207 -5.801 -3.456 1.00 0.00 79 GLY A C 5
ATOM 7471 O O . GLY A 1 79 ? 8.251 -6.663 -2.580 1.00 0.00 79 GLY A O 5
ATOM 7475 N N . ARG A 1 80 ? 7.424 -4.732 -3.420 1.00 0.00 80 ARG A N 5
ATOM 7476 C CA . ARG A 1 80 ? 6.530 -4.497 -2.299 1.00 0.00 80 ARG A CA 5
ATOM 7477 C C . ARG A 1 80 ? 5.661 -3.266 -2.563 1.00 0.00 80 ARG A C 5
ATOM 7478 O O . ARG A 1 80 ? 6.153 -2.244 -3.039 1.00 0.00 80 ARG A O 5
ATOM 7499 N N . ILE A 1 81 ? 4.383 -3.404 -2.242 1.00 0.00 81 ILE A N 5
ATOM 7500 C CA . ILE A 1 81 ? 3.440 -2.316 -2.438 1.00 0.00 81 ILE A CA 5
ATOM 7501 C C . ILE A 1 81 ? 3.307 -1.521 -1.137 1.00 0.00 81 ILE A C 5
ATOM 7502 O O . ILE A 1 81 ? 3.429 -2.081 -0.048 1.00 0.00 81 ILE A O 5
ATOM 7518 N N . TYR A 1 82 ? 3.060 -0.229 -1.293 1.00 0.00 82 TYR A N 5
ATOM 7519 C CA . TYR A 1 82 ? 2.909 0.648 -0.145 1.00 0.00 82 TYR A CA 5
ATOM 7520 C C . TYR A 1 82 ? 1.708 1.580 -0.320 1.00 0.00 82 TYR A C 5
ATOM 7521 O O . TYR A 1 82 ? 1.049 1.560 -1.358 1.00 0.00 82 TYR A O 5
ATOM 7539 N N . VAL A 1 83 ? 1.461 2.374 0.711 1.00 0.00 83 VAL A N 5
ATOM 7540 C CA . VAL A 1 83 ? 0.351 3.312 0.684 1.00 0.00 83 VAL A CA 5
ATOM 7541 C C . VAL A 1 83 ? 0.807 4.652 1.264 1.00 0.00 83 VAL A C 5
ATOM 7542 O O . VAL A 1 83 ? 1.341 4.704 2.371 1.00 0.00 83 VAL A O 5
ATOM 7555 N N . TYR A 1 84 ? 0.580 5.703 0.490 1.00 0.00 84 TYR A N 5
ATOM 7556 C CA . TYR A 1 84 ? 0.961 7.040 0.913 1.00 0.00 84 TYR A CA 5
ATOM 7557 C C . TYR A 1 84 ? -0.253 7.971 0.947 1.00 0.00 84 TYR A C 5
ATOM 7558 O O . TYR A 1 84 ? -1.244 7.730 0.260 1.00 0.00 84 TYR A O 5
ATOM 7576 N N . ARG A 1 85 ? -0.135 9.015 1.754 1.00 0.00 85 ARG A N 5
ATOM 7577 C CA . ARG A 1 85 ? -1.211 9.983 1.887 1.00 0.00 85 ARG A CA 5
ATOM 7578 C C . ARG A 1 85 ? -1.113 11.040 0.785 1.00 0.00 85 ARG A C 5
ATOM 7579 O O . ARG A 1 85 ? -0.145 11.797 0.730 1.00 0.00 85 ARG A O 5
ATOM 7600 N N . LYS A 1 86 ? -2.128 11.057 -0.066 1.00 0.00 86 LYS A N 5
ATOM 7601 C CA . LYS A 1 86 ? -2.168 12.008 -1.164 1.00 0.00 86 LYS A CA 5
ATOM 7602 C C . LYS A 1 86 ? -2.268 13.427 -0.600 1.00 0.00 86 LYS A C 5
ATOM 7603 O O . LYS A 1 86 ? -3.086 13.694 0.279 1.00 0.00 86 LYS A O 5
ATOM 7622 N N . ASP A 1 87 ? -1.424 14.300 -1.130 1.00 0.00 87 ASP A N 5
ATOM 7623 C CA . ASP A 1 87 ? -1.406 15.685 -0.690 1.00 0.00 87 ASP A CA 5
ATOM 7624 C C . ASP A 1 87 ? -1.200 16.597 -1.901 1.00 0.00 87 ASP A C 5
ATOM 7625 O O . ASP A 1 87 ? -1.271 16.145 -3.043 1.00 0.00 87 ASP A O 5
ATOM 7634 N N . LEU A 1 88 ? -0.948 17.865 -1.610 1.00 0.00 88 LEU A N 5
ATOM 7635 C CA . LEU A 1 88 ? -0.731 18.845 -2.661 1.00 0.00 88 LEU A CA 5
ATOM 7636 C C . LEU A 1 88 ? 0.766 19.136 -2.780 1.00 0.00 88 LEU A C 5
ATOM 7637 O O . LEU A 1 88 ? 1.350 19.774 -1.906 1.00 0.00 88 LEU A O 5
ATOM 7653 N N . ALA A 1 89 ? 1.345 18.653 -3.870 1.00 0.00 89 ALA A N 5
ATOM 7654 C CA . ALA A 1 89 ? 2.763 18.853 -4.115 1.00 0.00 89 ALA A CA 5
ATOM 7655 C C . ALA A 1 89 ? 3.155 18.152 -5.417 1.00 0.00 89 ALA A C 5
ATOM 7656 O O . ALA A 1 89 ? 3.320 18.800 -6.450 1.00 0.00 89 ALA A O 5
ATOM 7663 N N . ASP A 1 90 ? 3.293 16.838 -5.326 1.00 0.00 90 ASP A N 5
ATOM 7664 C CA . ASP A 1 90 ? 3.663 16.042 -6.484 1.00 0.00 90 ASP A CA 5
ATOM 7665 C C . ASP A 1 90 ? 4.108 14.653 -6.022 1.00 0.00 90 ASP A C 5
ATOM 7666 O O . ASP A 1 90 ? 3.717 13.645 -6.608 1.00 0.00 90 ASP A O 5
ATOM 7675 N N . THR A 1 91 ? 4.920 14.645 -4.975 1.00 0.00 91 THR A N 5
ATOM 7676 C CA . THR A 1 91 ? 5.423 13.396 -4.427 1.00 0.00 91 THR A CA 5
ATOM 7677 C C . THR A 1 91 ? 4.518 12.909 -3.294 1.00 0.00 91 THR A C 5
ATOM 7678 O O . THR A 1 91 ? 3.745 13.685 -2.735 1.00 0.00 91 THR A O 5
ATOM 7689 N N . LEU A 1 92 ? 4.645 11.626 -2.988 1.00 0.00 92 LEU A N 5
ATOM 7690 C CA . LEU A 1 92 ? 3.849 11.025 -1.931 1.00 0.00 92 LEU A CA 5
ATOM 7691 C C . LEU A 1 92 ? 4.661 11.007 -0.635 1.00 0.00 92 LEU A C 5
ATOM 7692 O O . LEU A 1 92 ? 5.889 10.953 -0.668 1.00 0.00 92 LEU A O 5
ATOM 7708 N N . ASN A 1 93 ? 3.941 11.054 0.477 1.00 0.00 93 ASN A N 5
ATOM 7709 C CA . ASN A 1 93 ? 4.580 11.043 1.782 1.00 0.00 93 ASN A CA 5
ATOM 7710 C C . ASN A 1 93 ? 3.968 9.930 2.635 1.00 0.00 93 ASN A C 5
ATOM 7711 O O . ASN A 1 93 ? 2.748 9.782 2.687 1.00 0.00 93 ASN A O 5
ATOM 7722 N N . PRO A 1 94 ? 4.867 9.156 3.301 1.00 0.00 94 PRO A N 5
ATOM 7723 C CA . PRO A 1 94 ? 4.428 8.062 4.150 1.00 0.00 94 PRO A CA 5
ATOM 7724 C C . PRO A 1 94 ? 3.851 8.585 5.466 1.00 0.00 94 PRO A C 5
ATOM 7725 O O . PRO A 1 94 ? 3.533 9.768 5.582 1.00 0.00 94 PRO A O 5
ATOM 7736 N N . PHE A 1 95 ? 3.734 7.679 6.426 1.00 0.00 95 PHE A N 5
ATOM 7737 C CA . PHE A 1 95 ? 3.201 8.035 7.730 1.00 0.00 95 PHE A CA 5
ATOM 7738 C C . PHE A 1 95 ? 4.261 7.866 8.820 1.00 0.00 95 PHE A C 5
ATOM 7739 O O . PHE A 1 95 ? 5.428 7.617 8.522 1.00 0.00 95 PHE A O 5
ATOM 7756 N N . ALA A 1 96 ? 3.817 8.010 10.060 1.00 0.00 96 ALA A N 5
ATOM 7757 C CA . ALA A 1 96 ? 4.713 7.877 11.196 1.00 0.00 96 ALA A CA 5
ATOM 7758 C C . ALA A 1 96 ? 4.611 6.457 11.757 1.00 0.00 96 ALA A C 5
ATOM 7759 O O . ALA A 1 96 ? 3.515 5.917 11.893 1.00 0.00 96 ALA A O 5
ATOM 7766 N N . GLU A 1 97 ? 5.769 5.893 12.067 1.00 0.00 97 GLU A N 5
ATOM 7767 C CA . GLU A 1 97 ? 5.824 4.546 12.610 1.00 0.00 97 GLU A CA 5
ATOM 7768 C C . GLU A 1 97 ? 7.273 4.056 12.668 1.00 0.00 97 GLU A C 5
ATOM 7769 O O . GLU A 1 97 ? 8.176 4.718 12.160 1.00 0.00 97 GLU A O 5
ATOM 7781 N N . ASN A 1 98 ? 7.448 2.900 13.291 1.00 0.00 98 ASN A N 5
ATOM 7782 C CA . ASN A 1 98 ? 8.771 2.313 13.422 1.00 0.00 98 ASN A CA 5
ATOM 7783 C C . ASN A 1 98 ? 8.669 1.006 14.211 1.00 0.00 98 ASN A C 5
ATOM 7784 O O . ASN A 1 98 ? 7.629 0.712 14.799 1.00 0.00 98 ASN A O 5
ATOM 7795 N N . SER A 1 99 ? 9.762 0.258 14.198 1.00 0.00 99 SER A N 5
ATOM 7796 C CA . SER A 1 99 ? 9.808 -1.011 14.905 1.00 0.00 99 SER A CA 5
ATOM 7797 C C . SER A 1 99 ? 8.807 -1.990 14.289 1.00 0.00 99 SER A C 5
ATOM 7798 O O . SER A 1 99 ? 7.785 -1.578 13.745 1.00 0.00 99 SER A O 5
ATOM 7806 N N . GLY A 1 100 ? 9.138 -3.269 14.396 1.00 0.00 100 GLY A N 5
ATOM 7807 C CA . GLY A 1 100 ? 8.280 -4.311 13.856 1.00 0.00 100 GLY A CA 5
ATOM 7808 C C . GLY A 1 100 ? 9.110 -5.455 13.271 1.00 0.00 100 GLY A C 5
ATOM 7809 O O . GLY A 1 100 ? 10.293 -5.284 12.981 1.00 0.00 100 GLY A O 5
ATOM 7813 N N . PRO A 1 101 ? 8.440 -6.628 13.111 1.00 0.00 101 PRO A N 5
ATOM 7814 C CA . PRO A 1 101 ? 9.102 -7.800 12.566 1.00 0.00 101 PRO A CA 5
ATOM 7815 C C . PRO A 1 101 ? 9.299 -7.666 11.054 1.00 0.00 101 PRO A C 5
ATOM 7816 O O . PRO A 1 101 ? 9.179 -6.573 10.504 1.00 0.00 101 PRO A O 5
ATOM 7827 N N . SER A 1 102 ? 9.597 -8.794 10.426 1.00 0.00 102 SER A N 5
ATOM 7828 C CA . SER A 1 102 ? 9.811 -8.817 8.989 1.00 0.00 102 SER A CA 5
ATOM 7829 C C . SER A 1 102 ? 9.725 -10.253 8.470 1.00 0.00 102 SER A C 5
ATOM 7830 O O . SER A 1 102 ? 9.766 -11.203 9.250 1.00 0.00 102 SER A O 5
ATOM 7838 N N . SER A 1 103 ? 9.607 -10.367 7.155 1.00 0.00 103 SER A N 5
ATOM 7839 C CA . SER A 1 103 ? 9.515 -11.671 6.522 1.00 0.00 103 SER A CA 5
ATOM 7840 C C . SER A 1 103 ? 9.698 -11.533 5.009 1.00 0.00 103 SER A C 5
ATOM 7841 O O . SER A 1 103 ? 9.270 -10.544 4.416 1.00 0.00 103 SER A O 5
ATOM 7849 N N . GLY A 1 104 ? 10.334 -12.539 4.427 1.00 0.00 104 GLY A N 5
ATOM 7850 C CA . GLY A 1 104 ? 10.578 -12.542 2.995 1.00 0.00 104 GLY A CA 5
ATOM 7851 C C . GLY A 1 104 ? 12.030 -12.171 2.686 1.00 0.00 104 GLY A C 5
ATOM 7852 O O . GLY A 1 104 ? 12.502 -11.109 3.089 1.00 0.00 104 GLY A O 5
ATOM 7856 N N . GLY A 1 1 ? -29.005 -5.344 -2.925 1.00 0.00 1 GLY A N 6
ATOM 7857 C CA . GLY A 1 1 ? -28.061 -6.121 -3.710 1.00 0.00 1 GLY A CA 6
ATOM 7858 C C . GLY A 1 1 ? -26.870 -6.563 -2.856 1.00 0.00 1 GLY A C 6
ATOM 7859 O O . GLY A 1 1 ? -26.192 -5.732 -2.255 1.00 0.00 1 GLY A O 6
ATOM 7863 N N . SER A 1 2 ? -26.653 -7.869 -2.831 1.00 0.00 2 SER A N 6
ATOM 7864 C CA . SER A 1 2 ? -25.557 -8.431 -2.061 1.00 0.00 2 SER A CA 6
ATOM 7865 C C . SER A 1 2 ? -24.567 -9.132 -2.994 1.00 0.00 2 SER A C 6
ATOM 7866 O O . SER A 1 2 ? -24.947 -9.606 -4.064 1.00 0.00 2 SER A O 6
ATOM 7874 N N . SER A 1 3 ? -23.318 -9.175 -2.555 1.00 0.00 3 SER A N 6
ATOM 7875 C CA . SER A 1 3 ? -22.271 -9.810 -3.338 1.00 0.00 3 SER A CA 6
ATOM 7876 C C . SER A 1 3 ? -21.367 -10.642 -2.426 1.00 0.00 3 SER A C 6
ATOM 7877 O O . SER A 1 3 ? -21.224 -10.338 -1.242 1.00 0.00 3 SER A O 6
ATOM 7885 N N . GLY A 1 4 ? -20.781 -11.676 -3.010 1.00 0.00 4 GLY A N 6
ATOM 7886 C CA . GLY A 1 4 ? -19.895 -12.554 -2.265 1.00 0.00 4 GLY A CA 6
ATOM 7887 C C . GLY A 1 4 ? -19.692 -13.881 -3.000 1.00 0.00 4 GLY A C 6
ATOM 7888 O O . GLY A 1 4 ? -20.660 -14.548 -3.362 1.00 0.00 4 GLY A O 6
ATOM 7892 N N . SER A 1 5 ? -18.428 -14.223 -3.198 1.00 0.00 5 SER A N 6
ATOM 7893 C CA . SER A 1 5 ? -18.085 -15.458 -3.884 1.00 0.00 5 SER A CA 6
ATOM 7894 C C . SER A 1 5 ? -16.726 -15.966 -3.399 1.00 0.00 5 SER A C 6
ATOM 7895 O O . SER A 1 5 ? -15.885 -15.181 -2.964 1.00 0.00 5 SER A O 6
ATOM 7903 N N . SER A 1 6 ? -16.553 -17.276 -3.489 1.00 0.00 6 SER A N 6
ATOM 7904 C CA . SER A 1 6 ? -15.310 -17.898 -3.065 1.00 0.00 6 SER A CA 6
ATOM 7905 C C . SER A 1 6 ? -14.515 -18.365 -4.287 1.00 0.00 6 SER A C 6
ATOM 7906 O O . SER A 1 6 ? -14.982 -18.245 -5.418 1.00 0.00 6 SER A O 6
ATOM 7914 N N . GLY A 1 7 ? -13.328 -18.886 -4.016 1.00 0.00 7 GLY A N 6
ATOM 7915 C CA . GLY A 1 7 ? -12.463 -19.370 -5.078 1.00 0.00 7 GLY A CA 6
ATOM 7916 C C . GLY A 1 7 ? -11.482 -18.285 -5.525 1.00 0.00 7 GLY A C 6
ATOM 7917 O O . GLY A 1 7 ? -11.852 -17.118 -5.640 1.00 0.00 7 GLY A O 6
ATOM 7921 N N . GLU A 1 8 ? -10.249 -18.708 -5.764 1.00 0.00 8 GLU A N 6
ATOM 7922 C CA . GLU A 1 8 ? -9.212 -17.787 -6.195 1.00 0.00 8 GLU A CA 6
ATOM 7923 C C . GLU A 1 8 ? -8.998 -16.698 -5.142 1.00 0.00 8 GLU A C 6
ATOM 7924 O O . GLU A 1 8 ? -9.437 -15.562 -5.319 1.00 0.00 8 GLU A O 6
ATOM 7936 N N . GLU A 1 9 ? -8.323 -17.082 -4.068 1.00 0.00 9 GLU A N 6
ATOM 7937 C CA . GLU A 1 9 ? -8.046 -16.152 -2.986 1.00 0.00 9 GLU A CA 6
ATOM 7938 C C . GLU A 1 9 ? -6.536 -16.009 -2.783 1.00 0.00 9 GLU A C 6
ATOM 7939 O O . GLU A 1 9 ? -5.789 -16.970 -2.958 1.00 0.00 9 GLU A O 6
ATOM 7951 N N . ILE A 1 10 ? -6.133 -14.801 -2.418 1.00 0.00 10 ILE A N 6
ATOM 7952 C CA . ILE A 1 10 ? -4.726 -14.520 -2.189 1.00 0.00 10 ILE A CA 6
ATOM 7953 C C . ILE A 1 10 ? -4.595 -13.393 -1.163 1.00 0.00 10 ILE A C 6
ATOM 7954 O O . ILE A 1 10 ? -5.598 -12.863 -0.687 1.00 0.00 10 ILE A O 6
ATOM 7970 N N . PHE A 1 11 ? -3.351 -13.059 -0.852 1.00 0.00 11 PHE A N 6
ATOM 7971 C CA . PHE A 1 11 ? -3.077 -12.005 0.109 1.00 0.00 11 PHE A CA 6
ATOM 7972 C C . PHE A 1 11 ? -2.238 -10.892 -0.522 1.00 0.00 11 PHE A C 6
ATOM 7973 O O . PHE A 1 11 ? -1.294 -11.165 -1.262 1.00 0.00 11 PHE A O 6
ATOM 7990 N N . CYS A 1 12 ? -2.614 -9.661 -0.208 1.00 0.00 12 CYS A N 6
ATOM 7991 C CA . CYS A 1 12 ? -1.908 -8.505 -0.735 1.00 0.00 12 CYS A CA 6
ATOM 7992 C C . CYS A 1 12 ? -1.172 -7.824 0.420 1.00 0.00 12 CYS A C 6
ATOM 7993 O O . CYS A 1 12 ? -1.791 -7.419 1.402 1.00 0.00 12 CYS A O 6
ATOM 8001 N N . HIS A 1 13 ? 0.140 -7.718 0.263 1.00 0.00 13 HIS A N 6
ATOM 8002 C CA . HIS A 1 13 ? 0.967 -7.092 1.280 1.00 0.00 13 HIS A CA 6
ATOM 8003 C C . HIS A 1 13 ? 1.093 -5.595 0.990 1.00 0.00 13 HIS A C 6
ATOM 8004 O O . HIS A 1 13 ? 1.687 -5.201 -0.012 1.00 0.00 13 HIS A O 6
ATOM 8018 N N . VAL A 1 14 ? 0.524 -4.802 1.886 1.00 0.00 14 VAL A N 6
ATOM 8019 C CA . VAL A 1 14 ? 0.565 -3.357 1.739 1.00 0.00 14 VAL A CA 6
ATOM 8020 C C . VAL A 1 14 ? 1.333 -2.750 2.915 1.00 0.00 14 VAL A C 6
ATOM 8021 O O . VAL A 1 14 ? 0.782 -2.585 4.002 1.00 0.00 14 VAL A O 6
ATOM 8034 N N . TYR A 1 15 ? 2.594 -2.435 2.658 1.00 0.00 15 TYR A N 6
ATOM 8035 C CA . TYR A 1 15 ? 3.443 -1.851 3.682 1.00 0.00 15 TYR A CA 6
ATOM 8036 C C . TYR A 1 15 ? 3.082 -0.383 3.922 1.00 0.00 15 TYR A C 6
ATOM 8037 O O . TYR A 1 15 ? 3.052 0.414 2.986 1.00 0.00 15 TYR A O 6
ATOM 8055 N N . ILE A 1 16 ? 2.816 -0.071 5.182 1.00 0.00 16 ILE A N 6
ATOM 8056 C CA . ILE A 1 16 ? 2.458 1.286 5.557 1.00 0.00 16 ILE A CA 6
ATOM 8057 C C . ILE A 1 16 ? 3.733 2.091 5.821 1.00 0.00 16 ILE A C 6
ATOM 8058 O O . ILE A 1 16 ? 3.949 3.136 5.209 1.00 0.00 16 ILE A O 6
ATOM 8074 N N . THR A 1 17 ? 4.543 1.573 6.733 1.00 0.00 17 THR A N 6
ATOM 8075 C CA . THR A 1 17 ? 5.790 2.231 7.085 1.00 0.00 17 THR A CA 6
ATOM 8076 C C . THR A 1 17 ? 6.982 1.342 6.724 1.00 0.00 17 THR A C 6
ATOM 8077 O O . THR A 1 17 ? 7.008 0.737 5.653 1.00 0.00 17 THR A O 6
ATOM 8088 N N . GLU A 1 18 ? 7.939 1.291 7.639 1.00 0.00 18 GLU A N 6
ATOM 8089 C CA . GLU A 1 18 ? 9.131 0.486 7.430 1.00 0.00 18 GLU A CA 6
ATOM 8090 C C . GLU A 1 18 ? 8.881 -0.957 7.873 1.00 0.00 18 GLU A C 6
ATOM 8091 O O . GLU A 1 18 ? 9.273 -1.899 7.185 1.00 0.00 18 GLU A O 6
ATOM 8103 N N . HIS A 1 19 ? 8.230 -1.086 9.020 1.00 0.00 19 HIS A N 6
ATOM 8104 C CA . HIS A 1 19 ? 7.923 -2.399 9.563 1.00 0.00 19 HIS A CA 6
ATOM 8105 C C . HIS A 1 19 ? 6.427 -2.489 9.872 1.00 0.00 19 HIS A C 6
ATOM 8106 O O . HIS A 1 19 ? 6.036 -3.010 10.915 1.00 0.00 19 HIS A O 6
ATOM 8120 N N . SER A 1 20 ? 5.632 -1.975 8.945 1.00 0.00 20 SER A N 6
ATOM 8121 C CA . SER A 1 20 ? 4.188 -1.991 9.105 1.00 0.00 20 SER A CA 6
ATOM 8122 C C . SER A 1 20 ? 3.517 -2.324 7.771 1.00 0.00 20 SER A C 6
ATOM 8123 O O . SER A 1 20 ? 3.947 -1.849 6.721 1.00 0.00 20 SER A O 6
ATOM 8131 N N . TYR A 1 21 ? 2.475 -3.138 7.856 1.00 0.00 21 TYR A N 6
ATOM 8132 C CA . TYR A 1 21 ? 1.741 -3.540 6.668 1.00 0.00 21 TYR A CA 6
ATOM 8133 C C . TYR A 1 21 ? 0.338 -4.031 7.031 1.00 0.00 21 TYR A C 6
ATOM 8134 O O . TYR A 1 21 ? -0.044 -4.021 8.200 1.00 0.00 21 TYR A O 6
ATOM 8152 N N . VAL A 1 22 ? -0.391 -4.448 6.007 1.00 0.00 22 VAL A N 6
ATOM 8153 C CA . VAL A 1 22 ? -1.744 -4.942 6.203 1.00 0.00 22 VAL A CA 6
ATOM 8154 C C . VAL A 1 22 ? -1.999 -6.111 5.250 1.00 0.00 22 VAL A C 6
ATOM 8155 O O . VAL A 1 22 ? -1.751 -6.003 4.049 1.00 0.00 22 VAL A O 6
ATOM 8168 N N . SER A 1 23 ? -2.490 -7.201 5.820 1.00 0.00 23 SER A N 6
ATOM 8169 C CA . SER A 1 23 ? -2.780 -8.390 5.036 1.00 0.00 23 SER A CA 6
ATOM 8170 C C . SER A 1 23 ? -4.201 -8.312 4.475 1.00 0.00 23 SER A C 6
ATOM 8171 O O . SER A 1 23 ? -5.172 -8.528 5.199 1.00 0.00 23 SER A O 6
ATOM 8179 N N . VAL A 1 24 ? -4.280 -8.001 3.189 1.00 0.00 24 VAL A N 6
ATOM 8180 C CA . VAL A 1 24 ? -5.566 -7.892 2.522 1.00 0.00 24 VAL A CA 6
ATOM 8181 C C . VAL A 1 24 ? -5.779 -9.116 1.630 1.00 0.00 24 VAL A C 6
ATOM 8182 O O . VAL A 1 24 ? -4.953 -9.411 0.767 1.00 0.00 24 VAL A O 6
ATOM 8195 N N . LYS A 1 25 ? -6.890 -9.796 1.868 1.00 0.00 25 LYS A N 6
ATOM 8196 C CA . LYS A 1 25 ? -7.222 -10.982 1.096 1.00 0.00 25 LYS A CA 6
ATOM 8197 C C . LYS A 1 25 ? -7.836 -10.560 -0.240 1.00 0.00 25 LYS A C 6
ATOM 8198 O O . LYS A 1 25 ? -9.021 -10.240 -0.310 1.00 0.00 25 LYS A O 6
ATOM 8217 N N . ALA A 1 26 ? -7.001 -10.573 -1.269 1.00 0.00 26 ALA A N 6
ATOM 8218 C CA . ALA A 1 26 ? -7.446 -10.196 -2.600 1.00 0.00 26 ALA A CA 6
ATOM 8219 C C . ALA A 1 26 ? -7.551 -11.449 -3.472 1.00 0.00 26 ALA A C 6
ATOM 8220 O O . ALA A 1 26 ? -7.139 -12.532 -3.060 1.00 0.00 26 ALA A O 6
ATOM 8227 N N . LYS A 1 27 ? -8.106 -11.259 -4.660 1.00 0.00 27 LYS A N 6
ATOM 8228 C CA . LYS A 1 27 ? -8.270 -12.360 -5.594 1.00 0.00 27 LYS A CA 6
ATOM 8229 C C . LYS A 1 27 ? -7.009 -12.490 -6.450 1.00 0.00 27 LYS A C 6
ATOM 8230 O O . LYS A 1 27 ? -6.093 -11.677 -6.339 1.00 0.00 27 LYS A O 6
ATOM 8249 N N . VAL A 1 28 ? -7.003 -13.518 -7.285 1.00 0.00 28 VAL A N 6
ATOM 8250 C CA . VAL A 1 28 ? -5.869 -13.765 -8.160 1.00 0.00 28 VAL A CA 6
ATOM 8251 C C . VAL A 1 28 ? -5.856 -12.720 -9.277 1.00 0.00 28 VAL A C 6
ATOM 8252 O O . VAL A 1 28 ? -4.870 -12.593 -10.001 1.00 0.00 28 VAL A O 6
ATOM 8265 N N . SER A 1 29 ? -6.963 -11.999 -9.383 1.00 0.00 29 SER A N 6
ATOM 8266 C CA . SER A 1 29 ? -7.091 -10.970 -10.400 1.00 0.00 29 SER A CA 6
ATOM 8267 C C . SER A 1 29 ? -7.835 -9.760 -9.830 1.00 0.00 29 SER A C 6
ATOM 8268 O O . SER A 1 29 ? -8.698 -9.188 -10.494 1.00 0.00 29 SER A O 6
ATOM 8276 N N . SER A 1 30 ? -7.474 -9.407 -8.605 1.00 0.00 30 SER A N 6
ATOM 8277 C CA . SER A 1 30 ? -8.096 -8.276 -7.938 1.00 0.00 30 SER A CA 6
ATOM 8278 C C . SER A 1 30 ? -7.302 -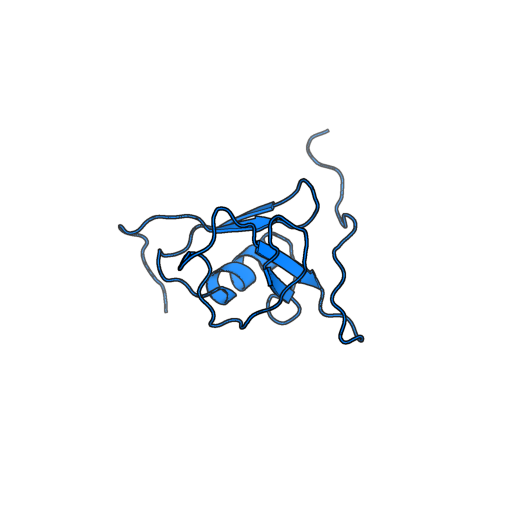7.000 -8.220 1.00 0.00 30 SER A C 6
ATOM 8279 O O . SER A 1 30 ? -6.104 -7.058 -8.497 1.00 0.00 30 SER A O 6
ATOM 8287 N N . ILE A 1 31 ? -7.999 -5.876 -8.140 1.00 0.00 31 ILE A N 6
ATOM 8288 C CA . ILE A 1 31 ? -7.374 -4.588 -8.383 1.00 0.00 31 ILE A CA 6
ATOM 8289 C C . ILE A 1 31 ? -6.796 -4.051 -7.072 1.00 0.00 31 ILE A C 6
ATOM 8290 O O . ILE A 1 31 ? -7.127 -4.544 -5.995 1.00 0.00 31 ILE A O 6
ATOM 8306 N N . ALA A 1 32 ? -5.942 -3.047 -7.207 1.00 0.00 32 ALA A N 6
ATOM 8307 C CA . ALA A 1 32 ? -5.315 -2.437 -6.046 1.00 0.00 32 ALA A CA 6
ATOM 8308 C C . ALA A 1 32 ? -6.392 -1.800 -5.166 1.00 0.00 32 ALA A C 6
ATOM 8309 O O . ALA A 1 32 ? -6.348 -1.917 -3.942 1.00 0.00 32 ALA A O 6
ATOM 8316 N N . GLN A 1 33 ? -7.334 -1.139 -5.823 1.00 0.00 33 GLN A N 6
ATOM 8317 C CA . GLN A 1 33 ? -8.420 -0.483 -5.116 1.00 0.00 33 GLN A CA 6
ATOM 8318 C C . GLN A 1 33 ? -9.037 -1.435 -4.089 1.00 0.00 33 GLN A C 6
ATOM 8319 O O . GLN A 1 33 ? -9.332 -1.035 -2.964 1.00 0.00 33 GLN A O 6
ATOM 8333 N N . GLU A 1 34 ? -9.214 -2.678 -4.514 1.00 0.00 34 GLU A N 6
ATOM 8334 C CA . GLU A 1 34 ? -9.790 -3.691 -3.646 1.00 0.00 34 GLU A CA 6
ATOM 8335 C C . GLU A 1 34 ? -8.961 -3.829 -2.368 1.00 0.00 34 GLU A C 6
ATOM 8336 O O . GLU A 1 34 ? -9.427 -4.392 -1.379 1.00 0.00 34 GLU A O 6
ATOM 8348 N N . ILE A 1 35 ? -7.746 -3.304 -2.429 1.00 0.00 35 ILE A N 6
ATOM 8349 C CA . ILE A 1 35 ? -6.847 -3.362 -1.289 1.00 0.00 35 ILE A CA 6
ATOM 8350 C C . ILE A 1 35 ? -6.821 -1.998 -0.596 1.00 0.00 35 ILE A C 6
ATOM 8351 O O . ILE A 1 35 ? -6.985 -1.912 0.620 1.00 0.00 35 ILE A O 6
ATOM 8367 N N . LEU A 1 36 ? -6.613 -0.966 -1.400 1.00 0.00 36 LEU A N 6
ATOM 8368 C CA . LEU A 1 36 ? -6.563 0.390 -0.880 1.00 0.00 36 LEU A CA 6
ATOM 8369 C C . LEU A 1 36 ? -7.851 0.684 -0.109 1.00 0.00 36 LEU A C 6
ATOM 8370 O O . LEU A 1 36 ? -7.820 1.334 0.935 1.00 0.00 36 LEU A O 6
ATOM 8386 N N . LYS A 1 37 ? -8.954 0.191 -0.654 1.00 0.00 37 LYS A N 6
ATOM 8387 C CA . LYS A 1 37 ? -10.251 0.393 -0.030 1.00 0.00 37 LYS A CA 6
ATOM 8388 C C . LYS A 1 37 ? -10.266 -0.293 1.337 1.00 0.00 37 LYS A C 6
ATOM 8389 O O . LYS A 1 37 ? -10.936 0.170 2.260 1.00 0.00 37 LYS A O 6
ATOM 8408 N N . VAL A 1 38 ? -9.521 -1.384 1.425 1.00 0.00 38 VAL A N 6
ATOM 8409 C CA . VAL A 1 38 ? -9.440 -2.138 2.665 1.00 0.00 38 VAL A CA 6
ATOM 8410 C C . VAL A 1 38 ? -8.392 -1.499 3.578 1.00 0.00 38 VAL A C 6
ATOM 8411 O O . VAL A 1 38 ? -8.681 -1.175 4.729 1.00 0.00 38 VAL A O 6
ATOM 8424 N N . VAL A 1 39 ? -7.197 -1.338 3.030 1.00 0.00 39 VAL A N 6
ATOM 8425 C CA . VAL A 1 39 ? -6.104 -0.743 3.781 1.00 0.00 39 VAL A CA 6
ATOM 8426 C C . VAL A 1 39 ? -6.579 0.565 4.416 1.00 0.00 39 VAL A C 6
ATOM 8427 O O . VAL A 1 39 ? -6.474 0.745 5.628 1.00 0.00 39 VAL A O 6
ATOM 8440 N N . ALA A 1 40 ? -7.092 1.445 3.568 1.00 0.00 40 ALA A N 6
ATOM 8441 C CA . ALA A 1 40 ? -7.583 2.731 4.031 1.00 0.00 40 ALA A CA 6
ATOM 8442 C C . ALA A 1 40 ? -8.317 2.544 5.361 1.00 0.00 40 ALA A C 6
ATOM 8443 O O . ALA A 1 40 ? -8.072 3.276 6.318 1.00 0.00 40 ALA A O 6
ATOM 8450 N N . GLU A 1 41 ? -9.203 1.559 5.377 1.00 0.00 41 GLU A N 6
ATOM 8451 C CA . GLU A 1 41 ? -9.974 1.265 6.573 1.00 0.00 41 GLU A CA 6
ATOM 8452 C C . GLU A 1 41 ? -9.069 0.675 7.657 1.00 0.00 41 GLU A C 6
ATOM 8453 O O . GLU A 1 41 ? -9.160 1.057 8.822 1.00 0.00 41 GLU A O 6
ATOM 8465 N N . LYS A 1 42 ? -8.217 -0.247 7.233 1.00 0.00 42 LYS A N 6
ATOM 8466 C CA . LYS A 1 42 ? -7.297 -0.894 8.153 1.00 0.00 42 LYS A CA 6
ATOM 8467 C C . LYS A 1 42 ? -6.507 0.174 8.912 1.00 0.00 42 LYS A C 6
ATOM 8468 O O . LYS A 1 42 ? -6.006 -0.080 10.006 1.00 0.00 42 LYS A O 6
ATOM 8487 N N . ILE A 1 43 ? -6.419 1.346 8.301 1.00 0.00 43 ILE A N 6
ATOM 8488 C CA . ILE A 1 43 ? -5.698 2.453 8.905 1.00 0.00 43 ILE A CA 6
ATOM 8489 C C . ILE A 1 43 ? -6.695 3.532 9.334 1.00 0.00 43 ILE A C 6
ATOM 8490 O O . ILE A 1 43 ? -6.373 4.389 10.156 1.00 0.00 43 ILE A O 6
ATOM 8506 N N . GLN A 1 44 ? -7.886 3.455 8.758 1.00 0.00 44 GLN A N 6
ATOM 8507 C CA . GLN A 1 44 ? -8.932 4.414 9.070 1.00 0.00 44 GLN A CA 6
ATOM 8508 C C . GLN A 1 44 ? -8.693 5.724 8.316 1.00 0.00 44 GLN A C 6
ATOM 8509 O O . GLN A 1 44 ? -8.615 6.789 8.926 1.00 0.00 44 GLN A O 6
ATOM 8523 N N . TYR A 1 45 ? -8.583 5.601 7.001 1.00 0.00 45 TYR A N 6
ATOM 8524 C CA . TYR A 1 45 ? -8.355 6.762 6.158 1.00 0.00 45 TYR A CA 6
ATOM 8525 C C . TYR A 1 45 ? -9.284 6.749 4.943 1.00 0.00 45 TYR A C 6
ATOM 8526 O O . TYR A 1 45 ? -10.294 6.046 4.937 1.00 0.00 45 TYR A O 6
ATOM 8544 N N . ALA A 1 46 ? -8.910 7.533 3.943 1.00 0.00 46 ALA A N 6
ATOM 8545 C CA . ALA A 1 46 ? -9.697 7.620 2.725 1.00 0.00 46 ALA A CA 6
ATOM 8546 C C . ALA A 1 46 ? -8.897 7.030 1.562 1.00 0.00 46 ALA A C 6
ATOM 8547 O O . ALA A 1 46 ? -7.977 7.667 1.050 1.00 0.00 46 ALA A O 6
ATOM 8554 N N . GLU A 1 47 ? -9.275 5.819 1.179 1.00 0.00 47 GLU A N 6
ATOM 8555 C CA . GLU A 1 47 ? -8.604 5.136 0.086 1.00 0.00 47 GLU A CA 6
ATOM 8556 C C . GLU A 1 47 ? -8.401 6.091 -1.092 1.00 0.00 47 GLU A C 6
ATOM 8557 O O . GLU A 1 47 ? -7.361 6.060 -1.749 1.00 0.00 47 GLU A O 6
ATOM 8569 N N . GLU A 1 48 ? -9.410 6.918 -1.323 1.00 0.00 48 GLU A N 6
ATOM 8570 C CA . GLU A 1 48 ? -9.355 7.881 -2.410 1.00 0.00 48 GLU A CA 6
ATOM 8571 C C . GLU A 1 48 ? -8.197 8.857 -2.197 1.00 0.00 48 GLU A C 6
ATOM 8572 O O . GLU A 1 48 ? -7.569 9.301 -3.157 1.00 0.00 48 GLU A O 6
ATOM 8584 N N . ASP A 1 49 ? -7.948 9.163 -0.932 1.00 0.00 49 ASP A N 6
ATOM 8585 C CA . ASP A 1 49 ? -6.876 10.079 -0.580 1.00 0.00 49 ASP A CA 6
ATOM 8586 C C . ASP A 1 49 ? -5.556 9.309 -0.506 1.00 0.00 49 ASP A C 6
ATOM 8587 O O . ASP A 1 49 ? -4.498 9.902 -0.304 1.00 0.00 49 ASP A O 6
ATOM 8596 N N . LEU A 1 50 ? -5.662 7.999 -0.675 1.00 0.00 50 LEU A N 6
ATOM 8597 C CA . LEU A 1 50 ? -4.490 7.141 -0.630 1.00 0.00 50 LEU A CA 6
ATOM 8598 C C . LEU A 1 50 ? -4.174 6.644 -2.042 1.00 0.00 50 LEU A C 6
ATOM 8599 O O . LEU A 1 50 ? -4.870 6.987 -2.996 1.00 0.00 50 LEU A O 6
ATOM 8615 N N . ALA A 1 51 ? -3.122 5.843 -2.131 1.00 0.00 51 ALA A N 6
ATOM 8616 C CA . ALA A 1 51 ? -2.704 5.296 -3.411 1.00 0.00 51 ALA A CA 6
ATOM 8617 C C . ALA A 1 51 ? -1.653 4.208 -3.176 1.00 0.00 51 ALA A C 6
ATOM 8618 O O . ALA A 1 51 ? -0.897 4.269 -2.208 1.00 0.00 51 ALA A O 6
ATOM 8625 N N . LEU A 1 52 ? -1.640 3.239 -4.080 1.00 0.00 52 LEU A N 6
ATOM 8626 C CA . LEU A 1 52 ? -0.695 2.140 -3.984 1.00 0.00 52 LEU A CA 6
ATOM 8627 C C . LEU A 1 52 ? 0.639 2.564 -4.602 1.00 0.00 52 LEU A C 6
ATOM 8628 O O . LEU A 1 52 ? 0.710 2.855 -5.795 1.00 0.00 52 LEU A O 6
ATOM 8644 N N . VAL A 1 53 ? 1.664 2.586 -3.762 1.00 0.00 53 VAL A N 6
ATOM 8645 C CA . VAL A 1 53 ? 2.991 2.970 -4.211 1.00 0.00 53 VAL A CA 6
ATOM 8646 C C . VAL A 1 53 ? 3.876 1.725 -4.298 1.00 0.00 53 VAL A C 6
ATOM 8647 O O . VAL A 1 53 ? 3.991 0.972 -3.331 1.00 0.00 53 VAL A O 6
ATOM 8660 N N . ALA A 1 54 ? 4.477 1.545 -5.464 1.00 0.00 54 ALA A N 6
ATOM 8661 C CA . ALA A 1 54 ? 5.348 0.404 -5.690 1.00 0.00 54 ALA A CA 6
ATOM 8662 C C . ALA A 1 54 ? 6.802 0.877 -5.728 1.00 0.00 54 ALA A C 6
ATOM 8663 O O . ALA A 1 54 ? 7.102 1.930 -6.289 1.00 0.00 54 ALA A O 6
ATOM 8670 N N . ILE A 1 55 ? 7.668 0.076 -5.125 1.00 0.00 55 ILE A N 6
ATOM 8671 C CA . ILE A 1 55 ? 9.084 0.399 -5.084 1.00 0.00 55 ILE A CA 6
ATOM 8672 C C . ILE A 1 55 ? 9.856 -0.596 -5.952 1.00 0.00 55 ILE A C 6
ATOM 8673 O O . ILE A 1 55 ? 9.739 -1.807 -5.768 1.00 0.00 55 ILE A O 6
ATOM 8689 N N . THR A 1 56 ? 10.628 -0.049 -6.879 1.00 0.00 56 THR A N 6
ATOM 8690 C CA . THR A 1 56 ? 11.419 -0.874 -7.777 1.00 0.00 56 THR A CA 6
ATOM 8691 C C . THR A 1 56 ? 12.795 -1.156 -7.168 1.00 0.00 56 THR A C 6
ATOM 8692 O O . THR A 1 56 ? 13.103 -0.683 -6.076 1.00 0.00 56 THR A O 6
ATOM 8703 N N . PHE A 1 57 ? 13.584 -1.926 -7.903 1.00 0.00 57 PHE A N 6
ATOM 8704 C CA . PHE A 1 57 ? 14.920 -2.276 -7.449 1.00 0.00 57 PHE A CA 6
ATOM 8705 C C . PHE A 1 57 ? 15.786 -1.027 -7.276 1.00 0.00 57 PHE A C 6
ATOM 8706 O O . PHE A 1 57 ? 16.544 -0.921 -6.313 1.00 0.00 57 PHE A O 6
ATOM 8723 N N . SER A 1 58 ? 15.644 -0.112 -8.224 1.00 0.00 58 SER A N 6
ATOM 8724 C CA . SER A 1 58 ? 16.404 1.126 -8.189 1.00 0.00 58 SER A CA 6
ATOM 8725 C C . SER A 1 58 ? 16.160 1.852 -6.864 1.00 0.00 58 SER A C 6
ATOM 8726 O O . SER A 1 58 ? 16.971 2.677 -6.446 1.00 0.00 58 SER A O 6
ATOM 8734 N N . GLY A 1 59 ? 15.038 1.520 -6.242 1.00 0.00 59 GLY A N 6
ATOM 8735 C CA . GLY A 1 59 ? 14.677 2.130 -4.974 1.00 0.00 59 GLY A CA 6
ATOM 8736 C C . GLY A 1 59 ? 13.558 3.157 -5.159 1.00 0.00 59 GLY A C 6
ATOM 8737 O O . GLY A 1 59 ? 12.840 3.475 -4.212 1.00 0.00 59 GLY A O 6
ATOM 8741 N N . GLU A 1 60 ? 13.445 3.647 -6.384 1.00 0.00 60 GLU A N 6
ATOM 8742 C CA . GLU A 1 60 ? 12.425 4.631 -6.705 1.00 0.00 60 GLU A CA 6
ATOM 8743 C C . GLU A 1 60 ? 11.030 4.043 -6.481 1.00 0.00 60 GLU A C 6
ATOM 8744 O O . GLU A 1 60 ? 10.844 2.830 -6.561 1.00 0.00 60 GLU A O 6
ATOM 8756 N N . LYS A 1 61 ? 10.086 4.931 -6.205 1.00 0.00 61 LYS A N 6
ATOM 8757 C CA . LYS A 1 61 ? 8.714 4.515 -5.969 1.00 0.00 61 LYS A CA 6
ATOM 8758 C C . LYS A 1 61 ? 7.847 4.932 -7.159 1.00 0.00 61 LYS A C 6
ATOM 8759 O O . LYS A 1 61 ? 8.227 5.812 -7.930 1.00 0.00 61 LYS A O 6
ATOM 8778 N N . HIS A 1 62 ? 6.699 4.280 -7.271 1.00 0.00 62 HIS A N 6
ATOM 8779 C CA . HIS A 1 62 ? 5.775 4.572 -8.354 1.00 0.00 62 HIS A CA 6
ATOM 8780 C C . HIS A 1 62 ? 4.337 4.457 -7.846 1.00 0.00 62 HIS A C 6
ATOM 8781 O O . HIS A 1 62 ? 4.020 3.560 -7.067 1.00 0.00 62 HIS A O 6
ATOM 8795 N N . GLU A 1 63 ? 3.504 5.378 -8.309 1.00 0.00 63 GLU A N 6
ATOM 8796 C CA . GLU A 1 63 ? 2.106 5.391 -7.912 1.00 0.00 63 GLU A CA 6
ATOM 8797 C C . GLU A 1 63 ? 1.228 4.850 -9.042 1.00 0.00 63 GLU A C 6
ATOM 8798 O O . GLU A 1 63 ? 0.957 5.554 -10.013 1.00 0.00 63 GLU A O 6
ATOM 8810 N N . LEU A 1 64 ? 0.809 3.604 -8.878 1.00 0.00 64 LEU A N 6
ATOM 8811 C CA . LEU A 1 64 ? -0.033 2.960 -9.873 1.00 0.00 64 LEU A CA 6
ATOM 8812 C C . LEU A 1 64 ? -1.453 3.520 -9.771 1.00 0.00 64 LEU A C 6
ATOM 8813 O O . LEU A 1 64 ? -1.665 4.583 -9.190 1.00 0.00 64 LEU A O 6
ATOM 8829 N N . GLN A 1 65 ? -2.389 2.778 -10.345 1.00 0.00 65 GLN A N 6
ATOM 8830 C CA . GLN A 1 65 ? -3.783 3.187 -10.327 1.00 0.00 65 GLN A CA 6
ATOM 8831 C C . GLN A 1 65 ? -4.594 2.268 -9.410 1.00 0.00 65 GLN A C 6
ATOM 8832 O O . GLN A 1 65 ? -4.139 1.181 -9.056 1.00 0.00 65 GLN A O 6
ATOM 8846 N N . PRO A 1 66 ? -5.811 2.750 -9.043 1.00 0.00 66 PRO A N 6
ATOM 8847 C CA . PRO A 1 66 ? -6.689 1.984 -8.175 1.00 0.00 66 PRO A CA 6
ATOM 8848 C C . PRO A 1 66 ? -7.338 0.826 -8.936 1.00 0.00 66 PRO A C 6
ATOM 8849 O O . PRO A 1 66 ? -8.103 0.053 -8.361 1.00 0.00 66 PRO A O 6
ATOM 8860 N N . ASN A 1 67 ? -7.010 0.744 -10.217 1.00 0.00 67 ASN A N 6
ATOM 8861 C CA . ASN A 1 67 ? -7.552 -0.306 -11.062 1.00 0.00 67 ASN A CA 6
ATOM 8862 C C . ASN A 1 67 ? -6.440 -1.296 -11.414 1.00 0.00 67 ASN A C 6
ATOM 8863 O O . ASN A 1 67 ? -6.698 -2.335 -12.021 1.00 0.00 67 ASN A O 6
ATOM 8874 N N . ASP A 1 68 ? -5.227 -0.939 -11.019 1.00 0.00 68 ASP A N 6
ATOM 8875 C CA . ASP A 1 68 ? -4.075 -1.783 -11.285 1.00 0.00 68 ASP A CA 6
ATOM 8876 C C . ASP A 1 68 ? -4.183 -3.064 -10.456 1.00 0.00 68 ASP A C 6
ATOM 8877 O O . ASP A 1 68 ? -4.567 -3.021 -9.288 1.00 0.00 68 ASP A O 6
ATOM 8886 N N . LEU A 1 69 ? -3.838 -4.174 -11.092 1.00 0.00 69 LEU A N 6
ATOM 8887 C CA . LEU A 1 69 ? -3.893 -5.465 -10.427 1.00 0.00 69 LEU A CA 6
ATOM 8888 C C . LEU A 1 69 ? -2.812 -5.523 -9.345 1.00 0.00 69 LEU A C 6
ATOM 8889 O O . LEU A 1 69 ? -1.721 -4.983 -9.523 1.00 0.00 69 LEU A O 6
ATOM 8905 N N . VAL A 1 70 ? -3.153 -6.182 -8.248 1.00 0.00 70 VAL A N 6
ATOM 8906 C CA . VAL A 1 70 ? -2.226 -6.318 -7.137 1.00 0.00 70 VAL A CA 6
ATOM 8907 C C . VAL A 1 70 ? -1.767 -7.774 -7.036 1.00 0.00 70 VAL A C 6
ATOM 8908 O O . VAL A 1 70 ? -1.577 -8.294 -5.938 1.00 0.00 70 VAL A O 6
ATOM 8921 N N . ILE A 1 71 ? -1.602 -8.391 -8.197 1.00 0.00 71 ILE A N 6
ATOM 8922 C CA . ILE A 1 71 ? -1.168 -9.776 -8.253 1.00 0.00 71 ILE A CA 6
ATOM 8923 C C . ILE A 1 71 ? -0.576 -10.066 -9.634 1.00 0.00 71 ILE A C 6
ATOM 8924 O O . ILE A 1 71 ? -1.034 -10.968 -10.333 1.00 0.00 71 ILE A O 6
ATOM 8940 N N . SER A 1 72 ? 0.434 -9.283 -9.985 1.00 0.00 72 SER A N 6
ATOM 8941 C CA . SER A 1 72 ? 1.094 -9.444 -11.269 1.00 0.00 72 SER A CA 6
ATOM 8942 C C . SER A 1 72 ? 2.519 -8.893 -11.198 1.00 0.00 72 SER A C 6
ATOM 8943 O O . SER A 1 72 ? 2.803 -7.997 -10.405 1.00 0.00 72 SER A O 6
ATOM 8951 N N . LYS A 1 73 ? 3.379 -9.452 -12.038 1.00 0.00 73 LYS A N 6
ATOM 8952 C CA . LYS A 1 73 ? 4.768 -9.027 -12.080 1.00 0.00 73 LYS A CA 6
ATOM 8953 C C . LYS A 1 73 ? 5.089 -8.487 -13.475 1.00 0.00 73 LYS A C 6
ATOM 8954 O O . LYS A 1 73 ? 5.177 -9.251 -14.435 1.00 0.00 73 LYS A O 6
ATOM 8973 N N . SER A 1 74 ? 5.256 -7.174 -13.542 1.00 0.00 74 SER A N 6
ATOM 8974 C CA . SER A 1 74 ? 5.566 -6.523 -14.803 1.00 0.00 74 SER A CA 6
ATOM 8975 C C . SER A 1 74 ? 6.936 -6.982 -15.307 1.00 0.00 74 SER A C 6
ATOM 8976 O O . SER A 1 74 ? 7.029 -7.672 -16.320 1.00 0.00 74 SER A O 6
ATOM 8984 N N . LEU A 1 75 ? 7.964 -6.580 -14.575 1.00 0.00 75 LEU A N 6
ATOM 8985 C CA . LEU A 1 75 ? 9.325 -6.942 -14.934 1.00 0.00 75 LEU A CA 6
ATOM 8986 C C . LEU A 1 75 ? 10.209 -6.889 -13.686 1.00 0.00 75 LEU A C 6
ATOM 8987 O O . LEU A 1 75 ? 11.024 -5.981 -13.536 1.00 0.00 75 LEU A O 6
ATOM 9003 N N . GLU A 1 76 ? 10.017 -7.876 -12.822 1.00 0.00 76 GLU A N 6
ATOM 9004 C CA . GLU A 1 76 ? 10.786 -7.953 -11.592 1.00 0.00 76 GLU A CA 6
ATOM 9005 C C . GLU A 1 76 ? 10.584 -9.315 -10.925 1.00 0.00 76 GLU A C 6
ATOM 9006 O O . GLU A 1 76 ? 9.659 -10.049 -11.270 1.00 0.00 76 GLU A O 6
ATOM 9018 N N . ALA A 1 77 ? 11.465 -9.612 -9.981 1.00 0.00 77 ALA A N 6
ATOM 9019 C CA . ALA A 1 77 ? 11.395 -10.873 -9.262 1.00 0.00 77 ALA A CA 6
ATOM 9020 C C . ALA A 1 77 ? 10.369 -10.755 -8.132 1.00 0.00 77 ALA A C 6
ATOM 9021 O O . ALA A 1 77 ? 9.381 -11.488 -8.107 1.00 0.00 77 ALA A O 6
ATOM 9028 N N . SER A 1 78 ? 10.639 -9.828 -7.226 1.00 0.00 78 SER A N 6
ATOM 9029 C CA . SER A 1 78 ? 9.752 -9.604 -6.097 1.00 0.00 78 SER A CA 6
ATOM 9030 C C . SER A 1 78 ? 9.919 -8.176 -5.575 1.00 0.00 78 SER A C 6
ATOM 9031 O O . SER A 1 78 ? 10.964 -7.558 -5.770 1.00 0.00 78 SER A O 6
ATOM 9039 N N . GLY A 1 79 ? 8.872 -7.692 -4.922 1.00 0.00 79 GLY A N 6
ATOM 9040 C CA . GLY A 1 79 ? 8.889 -6.348 -4.370 1.00 0.00 79 GLY A CA 6
ATOM 9041 C C . GLY A 1 79 ? 7.872 -6.208 -3.236 1.00 0.00 79 GLY A C 6
ATOM 9042 O O . GLY A 1 79 ? 7.417 -7.205 -2.678 1.00 0.00 79 GLY A O 6
ATOM 9046 N N . ARG A 1 80 ? 7.545 -4.961 -2.929 1.00 0.00 80 ARG A N 6
ATOM 9047 C CA . ARG A 1 80 ? 6.590 -4.677 -1.871 1.00 0.00 80 ARG A CA 6
ATOM 9048 C C . ARG A 1 80 ? 5.842 -3.376 -2.167 1.00 0.00 80 ARG A C 6
ATOM 9049 O O . ARG A 1 80 ? 6.462 -2.340 -2.404 1.00 0.00 80 ARG A O 6
ATOM 9070 N N . ILE A 1 81 ? 4.521 -3.471 -2.143 1.00 0.00 81 ILE A N 6
ATOM 9071 C CA . ILE A 1 81 ? 3.682 -2.314 -2.405 1.00 0.00 81 ILE A CA 6
ATOM 9072 C C . ILE A 1 81 ? 3.493 -1.522 -1.110 1.00 0.00 81 ILE A C 6
ATOM 9073 O O . ILE A 1 81 ? 3.649 -2.066 -0.017 1.00 0.00 81 ILE A O 6
ATOM 9089 N N . TYR A 1 82 ? 3.160 -0.250 -1.274 1.00 0.00 82 TYR A N 6
ATOM 9090 C CA . TYR A 1 82 ? 2.949 0.622 -0.132 1.00 0.00 82 TYR A CA 6
ATOM 9091 C C . TYR A 1 82 ? 1.759 1.555 -0.367 1.00 0.00 82 TYR A C 6
ATOM 9092 O O . TYR A 1 82 ? 1.154 1.538 -1.438 1.00 0.00 82 TYR A O 6
ATOM 9110 N N . VAL A 1 83 ? 1.460 2.348 0.651 1.00 0.00 83 VAL A N 6
ATOM 9111 C CA . VAL A 1 83 ? 0.354 3.287 0.569 1.00 0.00 83 VAL A CA 6
ATOM 9112 C C . VAL A 1 83 ? 0.787 4.632 1.156 1.00 0.00 83 VAL A C 6
ATOM 9113 O O . VAL A 1 83 ? 1.308 4.688 2.268 1.00 0.00 83 VAL A O 6
ATOM 9126 N N . TYR A 1 84 ? 0.554 5.682 0.382 1.00 0.00 84 TYR A N 6
ATOM 9127 C CA . TYR A 1 84 ? 0.914 7.022 0.812 1.00 0.00 84 TYR A CA 6
ATOM 9128 C C . TYR A 1 84 ? -0.322 7.920 0.898 1.00 0.00 84 TYR A C 6
ATOM 9129 O O . TYR A 1 84 ? -1.349 7.630 0.286 1.00 0.00 84 TYR A O 6
ATOM 9147 N N . ARG A 1 85 ? -0.182 8.994 1.662 1.00 0.00 85 ARG A N 6
ATOM 9148 C CA . ARG A 1 85 ? -1.274 9.936 1.836 1.00 0.00 85 ARG A CA 6
ATOM 9149 C C . ARG A 1 85 ? -1.193 11.043 0.783 1.00 0.00 85 ARG A C 6
ATOM 9150 O O . ARG A 1 85 ? -0.104 11.404 0.339 1.00 0.00 85 ARG A O 6
ATOM 9171 N N . LYS A 1 86 ? -2.359 11.551 0.413 1.00 0.00 86 LYS A N 6
ATOM 9172 C CA . LYS A 1 86 ? -2.434 12.610 -0.580 1.00 0.00 86 LYS A CA 6
ATOM 9173 C C . LYS A 1 86 ? -2.775 13.930 0.114 1.00 0.00 86 LYS A C 6
ATOM 9174 O O . LYS A 1 86 ? -3.854 14.073 0.688 1.00 0.00 86 LYS A O 6
ATOM 9193 N N . ASP A 1 87 ? -1.837 14.862 0.037 1.00 0.00 87 ASP A N 6
ATOM 9194 C CA . ASP A 1 87 ? -2.025 16.166 0.651 1.00 0.00 87 ASP A CA 6
ATOM 9195 C C . ASP A 1 87 ? -2.303 17.202 -0.440 1.00 0.00 87 ASP A C 6
ATOM 9196 O O . ASP A 1 87 ? -3.288 17.936 -0.367 1.00 0.00 87 ASP A O 6
ATOM 9205 N N . LEU A 1 88 ? -1.418 17.229 -1.426 1.00 0.00 88 LEU A N 6
ATOM 9206 C CA . LEU A 1 88 ? -1.557 18.163 -2.530 1.00 0.00 88 LEU A CA 6
ATOM 9207 C C . LEU A 1 88 ? -0.548 17.806 -3.624 1.00 0.00 88 LEU A C 6
ATOM 9208 O O . LEU A 1 88 ? 0.448 17.135 -3.360 1.00 0.00 88 LEU A O 6
ATOM 9224 N N . ALA A 1 89 ? -0.843 18.270 -4.830 1.00 0.00 89 ALA A N 6
ATOM 9225 C CA . ALA A 1 89 ? 0.026 18.008 -5.965 1.00 0.00 89 ALA A CA 6
ATOM 9226 C C . ALA A 1 89 ? 0.069 16.502 -6.231 1.00 0.00 89 ALA A C 6
ATOM 9227 O O . ALA A 1 89 ? -0.798 15.761 -5.770 1.00 0.00 89 ALA A O 6
ATOM 9234 N N . ASP A 1 90 ? 1.088 16.093 -6.973 1.00 0.00 90 ASP A N 6
ATOM 9235 C CA . ASP A 1 90 ? 1.255 14.689 -7.306 1.00 0.00 90 ASP A CA 6
ATOM 9236 C C . ASP A 1 90 ? 2.401 14.106 -6.477 1.00 0.00 90 ASP A C 6
ATOM 9237 O O . ASP A 1 90 ? 3.185 13.300 -6.975 1.00 0.00 90 ASP A O 6
ATOM 9246 N N . THR A 1 91 ? 2.462 14.536 -5.225 1.00 0.00 91 THR A N 6
ATOM 9247 C CA . THR A 1 91 ? 3.498 14.067 -4.322 1.00 0.00 91 THR A CA 6
ATOM 9248 C C . THR A 1 91 ? 2.911 13.099 -3.293 1.00 0.00 91 THR A C 6
ATOM 9249 O O . THR A 1 91 ? 1.714 13.134 -3.014 1.00 0.00 91 THR A O 6
ATOM 9260 N N . LEU A 1 92 ? 3.782 12.257 -2.756 1.00 0.00 92 LEU A N 6
ATOM 9261 C CA . LEU A 1 92 ? 3.364 11.281 -1.763 1.00 0.00 92 LEU A CA 6
ATOM 9262 C C . LEU A 1 92 ? 4.411 11.213 -0.650 1.00 0.00 92 LEU A C 6
ATOM 9263 O O . LEU A 1 92 ? 5.611 11.250 -0.917 1.00 0.00 92 LEU A O 6
ATOM 9279 N N . ASN A 1 93 ? 3.918 11.115 0.576 1.00 0.00 93 ASN A N 6
ATOM 9280 C CA . ASN A 1 93 ? 4.796 11.041 1.732 1.00 0.00 93 ASN A CA 6
ATOM 9281 C C . ASN A 1 93 ? 4.864 9.594 2.224 1.00 0.00 93 ASN A C 6
ATOM 9282 O O . ASN A 1 93 ? 3.837 8.934 2.367 1.00 0.00 93 ASN A O 6
ATOM 9293 N N . PRO A 1 94 ? 6.118 9.132 2.476 1.00 0.00 94 PRO A N 6
ATOM 9294 C CA . PRO A 1 94 ? 6.334 7.775 2.949 1.00 0.00 94 PRO A CA 6
ATOM 9295 C C . PRO A 1 94 ? 5.951 7.641 4.424 1.00 0.00 94 PRO A C 6
ATOM 9296 O O . PRO A 1 94 ? 6.761 7.210 5.243 1.00 0.00 94 PRO A O 6
ATOM 9307 N N . PHE A 1 95 ? 4.715 8.018 4.718 1.00 0.00 95 PHE A N 6
ATOM 9308 C CA . PHE A 1 95 ? 4.214 7.945 6.080 1.00 0.00 95 PHE A CA 6
ATOM 9309 C C . PHE A 1 95 ? 5.285 8.380 7.082 1.00 0.00 95 PHE A C 6
ATOM 9310 O O . PHE A 1 95 ? 6.261 9.031 6.710 1.00 0.00 95 PHE A O 6
ATOM 9327 N N . ALA A 1 96 ? 5.067 8.003 8.333 1.00 0.00 96 ALA A N 6
ATOM 9328 C CA . ALA A 1 96 ? 6.002 8.346 9.392 1.00 0.00 96 ALA A CA 6
ATOM 9329 C C . ALA A 1 96 ? 6.396 9.819 9.260 1.00 0.00 96 ALA A C 6
ATOM 9330 O O . ALA A 1 96 ? 7.562 10.135 9.031 1.00 0.00 96 ALA A O 6
ATOM 9337 N N . GLU A 1 97 ? 5.401 10.680 9.411 1.00 0.00 97 GLU A N 6
ATOM 9338 C CA . GLU A 1 97 ? 5.629 12.112 9.313 1.00 0.00 97 GLU A CA 6
ATOM 9339 C C . GLU A 1 97 ? 4.779 12.858 10.343 1.00 0.00 97 GLU A C 6
ATOM 9340 O O . GLU A 1 97 ? 3.625 13.190 10.077 1.00 0.00 97 GLU A O 6
ATOM 9352 N N . ASN A 1 98 ? 5.381 13.098 11.498 1.00 0.00 98 ASN A N 6
ATOM 9353 C CA . ASN A 1 98 ? 4.694 13.798 12.570 1.00 0.00 98 ASN A CA 6
ATOM 9354 C C . ASN A 1 98 ? 3.500 12.962 13.035 1.00 0.00 98 ASN A C 6
ATOM 9355 O O . ASN A 1 98 ? 2.496 12.861 12.331 1.00 0.00 98 ASN A O 6
ATOM 9366 N N . SER A 1 99 ? 3.648 12.384 14.218 1.00 0.00 99 SER A N 6
ATOM 9367 C CA . SER A 1 99 ? 2.594 11.560 14.786 1.00 0.00 99 SER A CA 6
ATOM 9368 C C . SER A 1 99 ? 1.429 12.442 15.242 1.00 0.00 99 SER A C 6
ATOM 9369 O O . SER A 1 99 ? 1.392 12.881 16.391 1.00 0.00 99 SER A O 6
ATOM 9377 N N . GLY A 1 100 ? 0.507 12.674 14.320 1.00 0.00 100 GLY A N 6
ATOM 9378 C CA . GLY A 1 100 ? -0.655 13.494 14.613 1.00 0.00 100 GLY A CA 6
ATOM 9379 C C . GLY A 1 100 ? -1.531 12.842 15.684 1.00 0.00 100 GLY A C 6
ATOM 9380 O O . GLY A 1 100 ? -1.026 12.152 16.569 1.00 0.00 100 GLY A O 6
ATOM 9384 N N . PRO A 1 101 ? -2.863 13.089 15.567 1.00 0.00 101 PRO A N 6
ATOM 9385 C CA . PRO A 1 101 ? -3.814 12.534 16.515 1.00 0.00 101 PRO A CA 6
ATOM 9386 C C . PRO A 1 101 ? -4.034 11.041 16.260 1.00 0.00 101 PRO A C 6
ATOM 9387 O O . PRO A 1 101 ? -4.626 10.661 15.251 1.00 0.00 101 PRO A O 6
ATOM 9398 N N . SER A 1 102 ? -3.545 10.236 17.192 1.00 0.00 102 SER A N 6
ATOM 9399 C CA . SER A 1 102 ? -3.680 8.794 17.080 1.00 0.00 102 SER A CA 6
ATOM 9400 C C . SER A 1 102 ? -2.956 8.295 15.829 1.00 0.00 102 SER A C 6
ATOM 9401 O O . SER A 1 102 ? -3.529 8.278 14.741 1.00 0.00 102 SER A O 6
ATOM 9409 N N . SER A 1 103 ? -1.706 7.901 16.024 1.00 0.00 103 SER A N 6
ATOM 9410 C CA . SER A 1 103 ? -0.897 7.403 14.925 1.00 0.00 103 SER A CA 6
ATOM 9411 C C . SER A 1 103 ? -1.477 6.088 14.402 1.00 0.00 103 SER A C 6
ATOM 9412 O O . SER A 1 103 ? -1.064 5.010 14.827 1.00 0.00 103 SER A O 6
ATOM 9420 N N . GLY A 1 104 ? -2.427 6.219 13.487 1.00 0.00 104 GLY A N 6
ATOM 9421 C CA . GLY A 1 104 ? -3.068 5.054 12.902 1.00 0.00 104 GLY A CA 6
ATOM 9422 C C . GLY A 1 104 ? -3.655 5.384 11.528 1.00 0.00 104 GLY A C 6
ATOM 9423 O O . GLY A 1 104 ? -4.471 6.295 11.399 1.00 0.00 104 GLY A O 6
ATOM 9427 N N . GLY A 1 1 ? -2.798 -25.113 -2.607 1.00 0.00 1 GLY A N 7
ATOM 9428 C CA . GLY A 1 1 ? -2.624 -24.162 -3.692 1.00 0.00 1 GLY A CA 7
ATOM 9429 C C . GLY A 1 1 ? -3.398 -24.603 -4.936 1.00 0.00 1 GLY A C 7
ATOM 9430 O O . GLY A 1 1 ? -3.908 -25.721 -4.990 1.00 0.00 1 GLY A O 7
ATOM 9434 N N . SER A 1 2 ? -3.460 -23.702 -5.905 1.00 0.00 2 SER A N 7
ATOM 9435 C CA . SER A 1 2 ? -4.163 -23.984 -7.145 1.00 0.00 2 SER A CA 7
ATOM 9436 C C . SER A 1 2 ? -3.765 -22.965 -8.215 1.00 0.00 2 SER A C 7
ATOM 9437 O O . SER A 1 2 ? -3.141 -21.950 -7.910 1.00 0.00 2 SER A O 7
ATOM 9445 N N . SER A 1 3 ? -4.143 -23.271 -9.448 1.00 0.00 3 SER A N 7
ATOM 9446 C CA . SER A 1 3 ? -3.834 -22.394 -10.565 1.00 0.00 3 SER A CA 7
ATOM 9447 C C . SER A 1 3 ? -4.873 -22.573 -11.673 1.00 0.00 3 SER A C 7
ATOM 9448 O O . SER A 1 3 ? -5.544 -23.601 -11.740 1.00 0.00 3 SER A O 7
ATOM 9456 N N . GLY A 1 4 ? -4.973 -21.555 -12.516 1.00 0.00 4 GLY A N 7
ATOM 9457 C CA . GLY A 1 4 ? -5.920 -21.586 -13.618 1.00 0.00 4 GLY A CA 7
ATOM 9458 C C . GLY A 1 4 ? -7.328 -21.222 -13.142 1.00 0.00 4 GLY A C 7
ATOM 9459 O O . GLY A 1 4 ? -7.530 -20.169 -12.540 1.00 0.00 4 GLY A O 7
ATOM 9463 N N . SER A 1 5 ? -8.264 -22.114 -13.431 1.00 0.00 5 SER A N 7
ATOM 9464 C CA . SER A 1 5 ? -9.647 -21.900 -13.040 1.00 0.00 5 SER A CA 7
ATOM 9465 C C . SER A 1 5 ? -9.905 -22.521 -11.666 1.00 0.00 5 SER A C 7
ATOM 9466 O O . SER A 1 5 ? -10.036 -23.738 -11.545 1.00 0.00 5 SER A O 7
ATOM 9474 N N . SER A 1 6 ? -9.969 -21.656 -10.664 1.00 0.00 6 SER A N 7
ATOM 9475 C CA . SER A 1 6 ? -10.209 -22.105 -9.302 1.00 0.00 6 SER A CA 7
ATOM 9476 C C . SER A 1 6 ? -10.361 -20.899 -8.373 1.00 0.00 6 SER A C 7
ATOM 9477 O O . SER A 1 6 ? -10.203 -19.757 -8.802 1.00 0.00 6 SER A O 7
ATOM 9485 N N . GLY A 1 7 ? -10.667 -21.194 -7.118 1.00 0.00 7 GLY A N 7
ATOM 9486 C CA . GLY A 1 7 ? -10.842 -20.148 -6.125 1.00 0.00 7 GLY A CA 7
ATOM 9487 C C . GLY A 1 7 ? -9.826 -19.023 -6.328 1.00 0.00 7 GLY A C 7
ATOM 9488 O O . GLY A 1 7 ? -10.194 -17.851 -6.380 1.00 0.00 7 GLY A O 7
ATOM 9492 N N . GLU A 1 8 ? -8.566 -19.419 -6.437 1.00 0.00 8 GLU A N 7
ATOM 9493 C CA . GLU A 1 8 ? -7.493 -18.459 -6.633 1.00 0.00 8 GLU A CA 7
ATOM 9494 C C . GLU A 1 8 ? -7.414 -17.501 -5.443 1.00 0.00 8 GLU A C 7
ATOM 9495 O O . GLU A 1 8 ? -7.621 -16.298 -5.595 1.00 0.00 8 GLU A O 7
ATOM 9507 N N . GLU A 1 9 ? -7.115 -18.071 -4.285 1.00 0.00 9 GLU A N 7
ATOM 9508 C CA . GLU A 1 9 ? -7.006 -17.283 -3.069 1.00 0.00 9 GLU A CA 7
ATOM 9509 C C . GLU A 1 9 ? -5.573 -16.778 -2.891 1.00 0.00 9 GLU A C 7
ATOM 9510 O O . GLU A 1 9 ? -4.618 -17.475 -3.230 1.00 0.00 9 GLU A O 7
ATOM 9522 N N . ILE A 1 10 ? -5.467 -15.569 -2.358 1.00 0.00 10 ILE A N 7
ATOM 9523 C CA . ILE A 1 10 ? -4.166 -14.962 -2.131 1.00 0.00 10 ILE A CA 7
ATOM 9524 C C . ILE A 1 10 ? -4.326 -13.756 -1.204 1.00 0.00 10 ILE A C 7
ATOM 9525 O O . ILE A 1 10 ? -5.439 -13.423 -0.798 1.00 0.00 10 ILE A O 7
ATOM 9541 N N . PHE A 1 11 ? -3.198 -13.133 -0.895 1.00 0.00 11 PHE A N 7
ATOM 9542 C CA . PHE A 1 11 ? -3.199 -11.971 -0.024 1.00 0.00 11 PHE A CA 7
ATOM 9543 C C . PHE A 1 11 ? -2.313 -10.859 -0.590 1.00 0.00 11 PHE A C 7
ATOM 9544 O O . PHE A 1 11 ? -1.314 -11.134 -1.254 1.00 0.00 11 PHE A O 7
ATOM 9561 N N . CYS A 1 12 ? -2.711 -9.627 -0.309 1.00 0.00 12 CYS A N 7
ATOM 9562 C CA . CYS A 1 12 ? -1.966 -8.474 -0.782 1.00 0.00 12 CYS A CA 7
ATOM 9563 C C . CYS A 1 12 ? -1.302 -7.803 0.423 1.00 0.00 12 CYS A C 7
ATOM 9564 O O . CYS A 1 12 ? -1.986 -7.322 1.325 1.00 0.00 12 CYS A O 7
ATOM 9572 N N . HIS A 1 13 ? 0.023 -7.793 0.398 1.00 0.00 13 HIS A N 7
ATOM 9573 C CA . HIS A 1 13 ? 0.787 -7.190 1.477 1.00 0.00 13 HIS A CA 7
ATOM 9574 C C . HIS A 1 13 ? 1.186 -5.765 1.089 1.00 0.00 13 HIS A C 7
ATOM 9575 O O . HIS A 1 13 ? 1.978 -5.568 0.169 1.00 0.00 13 HIS A O 7
ATOM 9589 N N . VAL A 1 14 ? 0.619 -4.808 1.809 1.00 0.00 14 VAL A N 7
ATOM 9590 C CA . VAL A 1 14 ? 0.906 -3.408 1.551 1.00 0.00 14 VAL A CA 7
ATOM 9591 C C . VAL A 1 14 ? 1.619 -2.806 2.764 1.00 0.00 14 VAL A C 7
ATOM 9592 O O . VAL A 1 14 ? 1.022 -2.658 3.829 1.00 0.00 14 VAL A O 7
ATOM 9605 N N . TYR A 1 15 ? 2.886 -2.475 2.562 1.00 0.00 15 TYR A N 7
ATOM 9606 C CA . TYR A 1 15 ? 3.686 -1.893 3.625 1.00 0.00 15 TYR A CA 7
ATOM 9607 C C . TYR A 1 15 ? 3.518 -0.373 3.669 1.00 0.00 15 TYR A C 7
ATOM 9608 O O . TYR A 1 15 ? 3.591 0.293 2.637 1.00 0.00 15 TYR A O 7
ATOM 9626 N N . ILE A 1 16 ? 3.297 0.132 4.874 1.00 0.00 16 ILE A N 7
ATOM 9627 C CA . ILE A 1 16 ? 3.118 1.561 5.065 1.00 0.00 16 ILE A CA 7
ATOM 9628 C C . ILE A 1 16 ? 4.465 2.197 5.414 1.00 0.00 16 ILE A C 7
ATOM 9629 O O . ILE A 1 16 ? 4.813 3.252 4.886 1.00 0.00 16 ILE A O 7
ATOM 9645 N N . THR A 1 17 ? 5.186 1.529 6.302 1.00 0.00 17 THR A N 7
ATOM 9646 C CA . THR A 1 17 ? 6.487 2.016 6.728 1.00 0.00 17 THR A CA 7
ATOM 9647 C C . THR A 1 17 ? 7.510 0.877 6.725 1.00 0.00 17 THR A C 7
ATOM 9648 O O . THR A 1 17 ? 7.513 0.043 5.821 1.00 0.00 17 THR A O 7
ATOM 9659 N N . GLU A 1 18 ? 8.353 0.879 7.748 1.00 0.00 18 GLU A N 7
ATOM 9660 C CA . GLU A 1 18 ? 9.378 -0.143 7.874 1.00 0.00 18 GLU A CA 7
ATOM 9661 C C . GLU A 1 18 ? 8.841 -1.337 8.666 1.00 0.00 18 GLU A C 7
ATOM 9662 O O . GLU A 1 18 ? 9.241 -2.475 8.427 1.00 0.00 18 GLU A O 7
ATOM 9674 N N . HIS A 1 19 ? 7.944 -1.037 9.594 1.00 0.00 19 HIS A N 7
ATOM 9675 C CA . HIS A 1 19 ? 7.349 -2.071 10.422 1.00 0.00 19 HIS A CA 7
ATOM 9676 C C . HIS A 1 19 ? 5.825 -1.934 10.399 1.00 0.00 19 HIS A C 7
ATOM 9677 O O . HIS A 1 19 ? 5.160 -2.195 11.401 1.00 0.00 19 HIS A O 7
ATOM 9691 N N . SER A 1 20 ? 5.317 -1.524 9.247 1.00 0.00 20 SER A N 7
ATOM 9692 C CA . SER A 1 20 ? 3.884 -1.348 9.080 1.00 0.00 20 SER A CA 7
ATOM 9693 C C . SER A 1 20 ? 3.437 -1.939 7.742 1.00 0.00 20 SER A C 7
ATOM 9694 O O . SER A 1 20 ? 4.057 -1.688 6.710 1.00 0.00 20 SER A O 7
ATOM 9702 N N . TYR A 1 21 ? 2.363 -2.713 7.802 1.00 0.00 21 TYR A N 7
ATOM 9703 C CA . TYR A 1 21 ? 1.825 -3.341 6.608 1.00 0.00 21 TYR A CA 7
ATOM 9704 C C . TYR A 1 21 ? 0.375 -3.780 6.824 1.00 0.00 21 TYR A C 7
ATOM 9705 O O . TYR A 1 21 ? -0.168 -3.624 7.917 1.00 0.00 21 TYR A O 7
ATOM 9723 N N . VAL A 1 22 ? -0.211 -4.320 5.766 1.00 0.00 22 VAL A N 7
ATOM 9724 C CA . VAL A 1 22 ? -1.587 -4.782 5.826 1.00 0.00 22 VAL A CA 7
ATOM 9725 C C . VAL A 1 22 ? -1.749 -6.008 4.925 1.00 0.00 22 VAL A C 7
ATOM 9726 O O . VAL A 1 22 ? -1.275 -6.015 3.790 1.00 0.00 22 VAL A O 7
ATOM 9739 N N . SER A 1 23 ? -2.420 -7.015 5.464 1.00 0.00 23 SER A N 7
ATOM 9740 C CA . SER A 1 23 ? -2.650 -8.243 4.723 1.00 0.00 23 SER A CA 7
ATOM 9741 C C . SER A 1 23 ? -4.092 -8.283 4.213 1.00 0.00 23 SER A C 7
ATOM 9742 O O . SER A 1 23 ? -4.995 -8.719 4.926 1.00 0.00 23 SER A O 7
ATOM 9750 N N . VAL A 1 24 ? -4.264 -7.823 2.982 1.00 0.00 24 VAL A N 7
ATOM 9751 C CA . VAL A 1 24 ? -5.581 -7.801 2.368 1.00 0.00 24 VAL A CA 7
ATOM 9752 C C . VAL A 1 24 ? -5.763 -9.060 1.518 1.00 0.00 24 VAL A C 7
ATOM 9753 O O . VAL A 1 24 ? -5.016 -9.286 0.568 1.00 0.00 24 VAL A O 7
ATOM 9766 N N . LYS A 1 25 ? -6.762 -9.848 1.891 1.00 0.00 25 LYS A N 7
ATOM 9767 C CA . LYS A 1 25 ? -7.052 -11.078 1.175 1.00 0.00 25 LYS A CA 7
ATOM 9768 C C . LYS A 1 25 ? -7.934 -10.763 -0.035 1.00 0.00 25 LYS A C 7
ATOM 9769 O O . LYS A 1 25 ? -9.148 -10.614 0.100 1.00 0.00 25 LYS A O 7
ATOM 9788 N N . ALA A 1 26 ? -7.291 -10.672 -1.189 1.00 0.00 26 ALA A N 7
ATOM 9789 C CA . ALA A 1 26 ? -8.002 -10.377 -2.421 1.00 0.00 26 ALA A CA 7
ATOM 9790 C C . ALA A 1 26 ? -7.792 -11.523 -3.413 1.00 0.00 26 ALA A C 7
ATOM 9791 O O . ALA A 1 26 ? -7.114 -12.501 -3.102 1.00 0.00 26 ALA A O 7
ATOM 9798 N N . LYS A 1 27 ? -8.386 -11.364 -4.586 1.00 0.00 27 LYS A N 7
ATOM 9799 C CA . LYS A 1 27 ? -8.273 -12.374 -5.625 1.00 0.00 27 LYS A CA 7
ATOM 9800 C C . LYS A 1 27 ? -6.906 -12.251 -6.302 1.00 0.00 27 LYS A C 7
ATOM 9801 O O . LYS A 1 27 ? -6.128 -11.355 -5.980 1.00 0.00 27 LYS A O 7
ATOM 9820 N N . VAL A 1 28 ? -6.656 -13.165 -7.228 1.00 0.00 28 VAL A N 7
ATOM 9821 C CA . VAL A 1 28 ? -5.397 -13.171 -7.953 1.00 0.00 28 VAL A CA 7
ATOM 9822 C C . VAL A 1 28 ? -5.481 -12.186 -9.121 1.00 0.00 28 VAL A C 7
ATOM 9823 O O . VAL A 1 28 ? -4.483 -11.924 -9.790 1.00 0.00 28 VAL A O 7
ATOM 9836 N N . SER A 1 29 ? -6.682 -11.667 -9.330 1.00 0.00 29 SER A N 7
ATOM 9837 C CA . SER A 1 29 ? -6.910 -10.717 -10.406 1.00 0.00 29 SER A CA 7
ATOM 9838 C C . SER A 1 29 ? -7.690 -9.510 -9.880 1.00 0.00 29 SER A C 7
ATOM 9839 O O . SER A 1 29 ? -8.438 -8.878 -10.625 1.00 0.00 29 SER A O 7
ATOM 9847 N N . SER A 1 30 ? -7.487 -9.225 -8.602 1.00 0.00 30 SER A N 7
ATOM 9848 C CA . SER A 1 30 ? -8.161 -8.105 -7.969 1.00 0.00 30 SER A CA 7
ATOM 9849 C C . SER A 1 30 ? -7.402 -6.807 -8.255 1.00 0.00 30 SER A C 7
ATOM 9850 O O . SER A 1 30 ? -6.211 -6.836 -8.562 1.00 0.00 30 SER A O 7
ATOM 9858 N N . ILE A 1 31 ? -8.122 -5.701 -8.144 1.00 0.00 31 ILE A N 7
ATOM 9859 C CA . ILE A 1 31 ? -7.531 -4.396 -8.386 1.00 0.00 31 ILE A CA 7
ATOM 9860 C C . ILE A 1 31 ? -6.968 -3.844 -7.075 1.00 0.00 31 ILE A C 7
ATOM 9861 O O . ILE A 1 31 ? -7.279 -4.352 -5.999 1.00 0.00 31 ILE A O 7
ATOM 9877 N N . ALA A 1 32 ? -6.148 -2.812 -7.208 1.00 0.00 32 ALA A N 7
ATOM 9878 C CA . ALA A 1 32 ? -5.538 -2.186 -6.047 1.00 0.00 32 ALA A CA 7
ATOM 9879 C C . ALA A 1 32 ? -6.636 -1.625 -5.140 1.00 0.00 32 ALA A C 7
ATOM 9880 O O . ALA A 1 32 ? -6.581 -1.785 -3.922 1.00 0.00 32 ALA A O 7
ATOM 9887 N N . GLN A 1 33 ? -7.606 -0.979 -5.770 1.00 0.00 33 GLN A N 7
ATOM 9888 C CA . GLN A 1 33 ? -8.714 -0.393 -5.035 1.00 0.00 33 GLN A CA 7
ATOM 9889 C C . GLN A 1 33 ? -9.273 -1.399 -4.026 1.00 0.00 33 GLN A C 7
ATOM 9890 O O . GLN A 1 33 ? -9.527 -1.051 -2.874 1.00 0.00 33 GLN A O 7
ATOM 9904 N N . GLU A 1 34 ? -9.447 -2.625 -4.496 1.00 0.00 34 GLU A N 7
ATOM 9905 C CA . GLU A 1 34 ? -9.970 -3.684 -3.649 1.00 0.00 34 GLU A CA 7
ATOM 9906 C C . GLU A 1 34 ? -9.104 -3.839 -2.397 1.00 0.00 34 GLU A C 7
ATOM 9907 O O . GLU A 1 34 ? -9.558 -4.372 -1.386 1.00 0.00 34 GLU A O 7
ATOM 9919 N N . ILE A 1 35 ? -7.872 -3.365 -2.507 1.00 0.00 35 ILE A N 7
ATOM 9920 C CA . ILE A 1 35 ? -6.938 -3.444 -1.396 1.00 0.00 35 ILE A CA 7
ATOM 9921 C C . ILE A 1 35 ? -6.888 -2.094 -0.679 1.00 0.00 35 ILE A C 7
ATOM 9922 O O . ILE A 1 35 ? -7.010 -2.031 0.543 1.00 0.00 35 ILE A O 7
ATOM 9938 N N . LEU A 1 36 ? -6.710 -1.046 -1.470 1.00 0.00 36 LEU A N 7
ATOM 9939 C CA . LEU A 1 36 ? -6.643 0.299 -0.926 1.00 0.00 36 LEU A CA 7
ATOM 9940 C C . LEU A 1 36 ? -7.901 0.575 -0.101 1.00 0.00 36 LEU A C 7
ATOM 9941 O O . LEU A 1 36 ? -7.828 1.178 0.969 1.00 0.00 36 LEU A O 7
ATOM 9957 N N . LYS A 1 37 ? -9.028 0.119 -0.630 1.00 0.00 37 LYS A N 7
ATOM 9958 C CA . LYS A 1 37 ? -10.301 0.309 0.044 1.00 0.00 37 LYS A CA 7
ATOM 9959 C C . LYS A 1 37 ? -10.266 -0.399 1.400 1.00 0.00 37 LYS A C 7
ATOM 9960 O O . LYS A 1 37 ? -10.897 0.050 2.356 1.00 0.00 37 LYS A O 7
ATOM 9979 N N . VAL A 1 38 ? -9.522 -1.495 1.441 1.00 0.00 38 VAL A N 7
ATOM 9980 C CA . VAL A 1 38 ? -9.396 -2.269 2.663 1.00 0.00 38 VAL A CA 7
ATOM 9981 C C . VAL A 1 38 ? -8.341 -1.625 3.564 1.00 0.00 38 VAL A C 7
ATOM 9982 O O . VAL A 1 38 ? -8.635 -1.244 4.696 1.00 0.00 38 VAL A O 7
ATOM 9995 N N . VAL A 1 39 ? -7.134 -1.523 3.028 1.00 0.00 39 VAL A N 7
ATOM 9996 C CA . VAL A 1 39 ? -6.033 -0.931 3.769 1.00 0.00 39 VAL A CA 7
ATOM 9997 C C . VAL A 1 39 ? -6.499 0.380 4.405 1.00 0.00 39 VAL A C 7
ATOM 9998 O O . VAL A 1 39 ? -6.376 0.566 5.614 1.00 0.00 39 VAL A O 7
ATOM 10011 N N . ALA A 1 40 ? -7.023 1.256 3.561 1.00 0.00 40 ALA A N 7
ATOM 10012 C CA . ALA A 1 40 ? -7.508 2.545 4.025 1.00 0.00 40 ALA A CA 7
ATOM 10013 C C . ALA A 1 40 ? -8.222 2.364 5.366 1.00 0.00 40 ALA A C 7
ATOM 10014 O O . ALA A 1 40 ? -8.005 3.137 6.298 1.00 0.00 40 ALA A O 7
ATOM 10021 N N . GLU A 1 41 ? -9.059 1.338 5.421 1.00 0.00 41 GLU A N 7
ATOM 10022 C CA . GLU A 1 41 ? -9.806 1.045 6.632 1.00 0.00 41 GLU A CA 7
ATOM 10023 C C . GLU A 1 41 ? -8.864 0.542 7.728 1.00 0.00 41 GLU A C 7
ATOM 10024 O O . GLU A 1 41 ? -8.958 0.971 8.877 1.00 0.00 41 GLU A O 7
ATOM 10036 N N . LYS A 1 42 ? -7.977 -0.360 7.333 1.00 0.00 42 LYS A N 7
ATOM 10037 C CA . LYS A 1 42 ? -7.019 -0.926 8.268 1.00 0.00 42 LYS A CA 7
ATOM 10038 C C . LYS A 1 42 ? -6.284 0.207 8.986 1.00 0.00 42 LYS A C 7
ATOM 10039 O O . LYS A 1 42 ? -5.860 0.049 10.130 1.00 0.00 42 LYS A O 7
ATOM 10058 N N . ILE A 1 43 ? -6.154 1.323 8.285 1.00 0.00 43 ILE A N 7
ATOM 10059 C CA . ILE A 1 43 ? -5.477 2.482 8.841 1.00 0.00 43 ILE A CA 7
ATOM 10060 C C . ILE A 1 43 ? -6.518 3.518 9.271 1.00 0.00 43 ILE A C 7
ATOM 10061 O O . ILE A 1 43 ? -6.219 4.412 10.063 1.00 0.00 43 ILE A O 7
ATOM 10077 N N . GLN A 1 44 ? -7.717 3.364 8.731 1.00 0.00 44 GLN A N 7
ATOM 10078 C CA . GLN A 1 44 ? -8.804 4.275 9.049 1.00 0.00 44 GLN A CA 7
ATOM 10079 C C . GLN A 1 44 ? -8.633 5.591 8.288 1.00 0.00 44 GLN A C 7
ATOM 10080 O O . GLN A 1 44 ? -8.609 6.663 8.891 1.00 0.00 44 GLN A O 7
ATOM 10094 N N . TYR A 1 45 ? -8.520 5.467 6.973 1.00 0.00 45 TYR A N 7
ATOM 10095 C CA . TYR A 1 45 ? -8.352 6.633 6.123 1.00 0.00 45 TYR A CA 7
ATOM 10096 C C . TYR A 1 45 ? -9.286 6.569 4.914 1.00 0.00 45 TYR A C 7
ATOM 10097 O O . TYR A 1 45 ? -10.231 5.782 4.896 1.00 0.00 45 TYR A O 7
ATOM 10115 N N . ALA A 1 46 ? -8.990 7.409 3.932 1.00 0.00 46 ALA A N 7
ATOM 10116 C CA . ALA A 1 46 ? -9.792 7.457 2.722 1.00 0.00 46 ALA A CA 7
ATOM 10117 C C . ALA A 1 46 ? -8.970 6.922 1.548 1.00 0.00 46 ALA A C 7
ATOM 10118 O O . ALA A 1 46 ? -8.096 7.616 1.031 1.00 0.00 46 ALA A O 7
ATOM 10125 N N . GLU A 1 47 ? -9.279 5.693 1.162 1.00 0.00 47 GLU A N 7
ATOM 10126 C CA . GLU A 1 47 ? -8.579 5.056 0.060 1.00 0.00 47 GLU A CA 7
ATOM 10127 C C . GLU A 1 47 ? -8.309 6.071 -1.054 1.00 0.00 47 GLU A C 7
ATOM 10128 O O . GLU A 1 47 ? -7.275 6.009 -1.718 1.00 0.00 47 GLU A O 7
ATOM 10140 N N . GLU A 1 48 ? -9.256 6.981 -1.224 1.00 0.00 48 GLU A N 7
ATOM 10141 C CA . GLU A 1 48 ? -9.134 8.007 -2.245 1.00 0.00 48 GLU A CA 7
ATOM 10142 C C . GLU A 1 48 ? -7.893 8.865 -1.989 1.00 0.00 48 GLU A C 7
ATOM 10143 O O . GLU A 1 48 ? -7.101 9.105 -2.900 1.00 0.00 48 GLU A O 7
ATOM 10155 N N . ASP A 1 49 ? -7.763 9.304 -0.746 1.00 0.00 49 ASP A N 7
ATOM 10156 C CA . ASP A 1 49 ? -6.632 10.131 -0.359 1.00 0.00 49 ASP A CA 7
ATOM 10157 C C . ASP A 1 49 ? -5.371 9.267 -0.301 1.00 0.00 49 ASP A C 7
ATOM 10158 O O . ASP A 1 49 ? -4.272 9.779 -0.095 1.00 0.00 49 ASP A O 7
ATOM 10167 N N . LEU A 1 50 ? -5.571 7.970 -0.486 1.00 0.00 50 LEU A N 7
ATOM 10168 C CA . LEU A 1 50 ? -4.464 7.030 -0.457 1.00 0.00 50 LEU A CA 7
ATOM 10169 C C . LEU A 1 50 ? -4.178 6.542 -1.879 1.00 0.00 50 LEU A C 7
ATOM 10170 O O . LEU A 1 50 ? -4.899 6.885 -2.814 1.00 0.00 50 LEU A O 7
ATOM 10186 N N . ALA A 1 51 ? -3.123 5.749 -1.997 1.00 0.00 51 ALA A N 7
ATOM 10187 C CA . ALA A 1 51 ? -2.732 5.210 -3.288 1.00 0.00 51 ALA A CA 7
ATOM 10188 C C . ALA A 1 51 ? -1.672 4.126 -3.085 1.00 0.00 51 ALA A C 7
ATOM 10189 O O . ALA A 1 51 ? -0.882 4.194 -2.144 1.00 0.00 51 ALA A O 7
ATOM 10196 N N . LEU A 1 52 ? -1.690 3.150 -3.981 1.00 0.00 52 LEU A N 7
ATOM 10197 C CA . LEU A 1 52 ? -0.740 2.053 -3.912 1.00 0.00 52 LEU A CA 7
ATOM 10198 C C . LEU A 1 52 ? 0.572 2.477 -4.575 1.00 0.00 52 LEU A C 7
ATOM 10199 O O . LEU A 1 52 ? 0.613 2.720 -5.780 1.00 0.00 52 LEU A O 7
ATOM 10215 N N . VAL A 1 53 ? 1.613 2.553 -3.759 1.00 0.00 53 VAL A N 7
ATOM 10216 C CA . VAL A 1 53 ? 2.923 2.943 -4.251 1.00 0.00 53 VAL A CA 7
ATOM 10217 C C . VAL A 1 53 ? 3.813 1.703 -4.357 1.00 0.00 53 VAL A C 7
ATOM 10218 O O . VAL A 1 53 ? 4.214 1.133 -3.343 1.00 0.00 53 VAL A O 7
ATOM 10231 N N . ALA A 1 54 ? 4.097 1.322 -5.594 1.00 0.00 54 ALA A N 7
ATOM 10232 C CA . ALA A 1 54 ? 4.933 0.160 -5.846 1.00 0.00 54 ALA A CA 7
ATOM 10233 C C . ALA A 1 54 ? 6.350 0.622 -6.191 1.00 0.00 54 ALA A C 7
ATOM 10234 O O . ALA A 1 54 ? 6.572 1.223 -7.241 1.00 0.00 54 ALA A O 7
ATOM 10241 N N . ILE A 1 55 ? 7.272 0.323 -5.288 1.00 0.00 55 ILE A N 7
ATOM 10242 C CA . ILE A 1 55 ? 8.661 0.700 -5.483 1.00 0.00 55 ILE A CA 7
ATOM 10243 C C . ILE A 1 55 ? 9.434 -0.494 -6.050 1.00 0.00 55 ILE A C 7
ATOM 10244 O O . ILE A 1 55 ? 9.062 -1.643 -5.820 1.00 0.00 55 ILE A O 7
ATOM 10260 N N . THR A 1 56 ? 10.495 -0.179 -6.778 1.00 0.00 56 THR A N 7
ATOM 10261 C CA . THR A 1 56 ? 11.323 -1.211 -7.379 1.00 0.00 56 THR A CA 7
ATOM 10262 C C . THR A 1 56 ? 12.721 -1.200 -6.759 1.00 0.00 56 THR A C 7
ATOM 10263 O O . THR A 1 56 ? 13.015 -0.376 -5.895 1.00 0.00 56 THR A O 7
ATOM 10274 N N . PHE A 1 57 ? 13.548 -2.125 -7.226 1.00 0.00 57 PHE A N 7
ATOM 10275 C CA . PHE A 1 57 ? 14.909 -2.232 -6.728 1.00 0.00 57 PHE A CA 7
ATOM 10276 C C . PHE A 1 57 ? 15.557 -0.852 -6.602 1.00 0.00 57 PHE A C 7
ATOM 10277 O O . PHE A 1 57 ? 15.043 0.130 -7.136 1.00 0.00 57 PHE A O 7
ATOM 10294 N N . SER A 1 58 ? 16.676 -0.822 -5.893 1.00 0.00 58 SER A N 7
ATOM 10295 C CA . SER A 1 58 ? 17.400 0.422 -5.691 1.00 0.00 58 SER A CA 7
ATOM 10296 C C . SER A 1 58 ? 16.572 1.374 -4.825 1.00 0.00 58 SER A C 7
ATOM 10297 O O . SER A 1 58 ? 16.919 1.630 -3.672 1.00 0.00 58 SER A O 7
ATOM 10305 N N . GLY A 1 59 ? 15.495 1.872 -5.413 1.00 0.00 59 GLY A N 7
ATOM 10306 C CA . GLY A 1 59 ? 14.615 2.790 -4.709 1.00 0.00 59 GLY A CA 7
ATOM 10307 C C . GLY A 1 59 ? 13.963 3.777 -5.680 1.00 0.00 59 GLY A C 7
ATOM 10308 O O . GLY A 1 59 ? 14.479 4.871 -5.899 1.00 0.00 59 GLY A O 7
ATOM 10312 N N . GLU A 1 60 ? 12.837 3.354 -6.236 1.00 0.00 60 GLU A N 7
ATOM 10313 C CA . GLU A 1 60 ? 12.108 4.186 -7.178 1.00 0.00 60 GLU A CA 7
ATOM 10314 C C . GLU A 1 60 ? 10.601 4.035 -6.965 1.00 0.00 60 GLU A C 7
ATOM 10315 O O . GLU A 1 60 ? 10.053 2.946 -7.130 1.00 0.00 60 GLU A O 7
ATOM 10327 N N . LYS A 1 61 ? 9.972 5.143 -6.601 1.00 0.00 61 LYS A N 7
ATOM 10328 C CA . LYS A 1 61 ? 8.539 5.147 -6.364 1.00 0.00 61 LYS A CA 7
ATOM 10329 C C . LYS A 1 61 ? 7.805 4.978 -7.696 1.00 0.00 61 LYS A C 7
ATOM 10330 O O . LYS A 1 61 ? 8.283 5.434 -8.734 1.00 0.00 61 LYS A O 7
ATOM 10349 N N . HIS A 1 62 ? 6.656 4.322 -7.623 1.00 0.00 62 HIS A N 7
ATOM 10350 C CA . HIS A 1 62 ? 5.852 4.088 -8.810 1.00 0.00 62 HIS A CA 7
ATOM 10351 C C . HIS A 1 62 ? 4.375 4.001 -8.420 1.00 0.00 62 HIS A C 7
ATOM 10352 O O . HIS A 1 62 ? 3.955 3.043 -7.773 1.00 0.00 62 HIS A O 7
ATOM 10366 N N . GLU A 1 63 ? 3.628 5.015 -8.831 1.00 0.00 63 GLU A N 7
ATOM 10367 C CA . GLU A 1 63 ? 2.206 5.066 -8.533 1.00 0.00 63 GLU A CA 7
ATOM 10368 C C . GLU A 1 63 ? 1.399 4.482 -9.694 1.00 0.00 63 GLU A C 7
ATOM 10369 O O . GLU A 1 63 ? 1.795 4.604 -10.853 1.00 0.00 63 GLU A O 7
ATOM 10381 N N . LEU A 1 64 ? 0.282 3.862 -9.344 1.00 0.00 64 LEU A N 7
ATOM 10382 C CA . LEU A 1 64 ? -0.584 3.259 -10.343 1.00 0.00 64 LEU A CA 7
ATOM 10383 C C . LEU A 1 64 ? -2.016 3.754 -10.135 1.00 0.00 64 LEU A C 7
ATOM 10384 O O . LEU A 1 64 ? -2.236 4.776 -9.487 1.00 0.00 64 LEU A O 7
ATOM 10400 N N . GLN A 1 65 ? -2.954 3.005 -10.695 1.00 0.00 65 GLN A N 7
ATOM 10401 C CA . GLN A 1 65 ? -4.360 3.354 -10.579 1.00 0.00 65 GLN A CA 7
ATOM 10402 C C . GLN A 1 65 ? -5.050 2.445 -9.560 1.00 0.00 65 GLN A C 7
ATOM 10403 O O . GLN A 1 65 ? -4.521 1.395 -9.200 1.00 0.00 65 GLN A O 7
ATOM 10417 N N . PRO A 1 66 ? -6.254 2.894 -9.113 1.00 0.00 66 PRO A N 7
ATOM 10418 C CA . PRO A 1 66 ? -7.022 2.133 -8.142 1.00 0.00 66 PRO A CA 7
ATOM 10419 C C . PRO A 1 66 ? -7.680 0.916 -8.796 1.00 0.00 66 PRO A C 7
ATOM 10420 O O . PRO A 1 66 ? -8.302 0.102 -8.116 1.00 0.00 66 PRO A O 7
ATOM 10431 N N . ASN A 1 67 ? -7.520 0.831 -10.109 1.00 0.00 67 ASN A N 7
ATOM 10432 C CA . ASN A 1 67 ? -8.091 -0.272 -10.862 1.00 0.00 67 ASN A CA 7
ATOM 10433 C C . ASN A 1 67 ? -6.964 -1.169 -11.377 1.00 0.00 67 ASN A C 7
ATOM 10434 O O . ASN A 1 67 ? -7.221 -2.207 -11.986 1.00 0.00 67 ASN A O 7
ATOM 10445 N N . ASP A 1 68 ? -5.739 -0.737 -11.113 1.00 0.00 68 ASP A N 7
ATOM 10446 C CA . ASP A 1 68 ? -4.572 -1.489 -11.542 1.00 0.00 68 ASP A CA 7
ATOM 10447 C C . ASP A 1 68 ? -4.374 -2.689 -10.614 1.00 0.00 68 ASP A C 7
ATOM 10448 O O . ASP A 1 68 ? -4.254 -2.527 -9.401 1.00 0.00 68 ASP A O 7
ATOM 10457 N N . LEU A 1 69 ? -4.347 -3.867 -11.220 1.00 0.00 69 LEU A N 7
ATOM 10458 C CA . LEU A 1 69 ? -4.166 -5.094 -10.464 1.00 0.00 69 LEU A CA 7
ATOM 10459 C C . LEU A 1 69 ? -3.119 -4.865 -9.372 1.00 0.00 69 LEU A C 7
ATOM 10460 O O . LEU A 1 69 ? -2.238 -4.019 -9.519 1.00 0.00 69 LEU A O 7
ATOM 10476 N N . VAL A 1 70 ? -3.250 -5.633 -8.300 1.00 0.00 70 VAL A N 7
ATOM 10477 C CA . VAL A 1 70 ? -2.327 -5.524 -7.184 1.00 0.00 70 VAL A CA 7
ATOM 10478 C C . VAL A 1 70 ? -1.302 -6.658 -7.262 1.00 0.00 70 VAL A C 7
ATOM 10479 O O . VAL A 1 70 ? -0.213 -6.478 -7.804 1.00 0.00 70 VAL A O 7
ATOM 10492 N N . ILE A 1 71 ? -1.688 -7.800 -6.713 1.00 0.00 71 ILE A N 7
ATOM 10493 C CA . ILE A 1 71 ? -0.817 -8.963 -6.715 1.00 0.00 71 ILE A CA 7
ATOM 10494 C C . ILE A 1 71 ? -0.144 -9.089 -8.083 1.00 0.00 71 ILE A C 7
ATOM 10495 O O . ILE A 1 71 ? 1.060 -8.871 -8.209 1.00 0.00 71 ILE A O 7
ATOM 10511 N N . SER A 1 72 ? -0.951 -9.441 -9.073 1.00 0.00 72 SER A N 7
ATOM 10512 C CA . SER A 1 72 ? -0.448 -9.599 -10.427 1.00 0.00 72 SER A CA 7
ATOM 10513 C C . SER A 1 72 ? 0.957 -10.204 -10.397 1.00 0.00 72 SER A C 7
ATOM 10514 O O . SER A 1 72 ? 1.943 -9.504 -10.625 1.00 0.00 72 SER A O 7
ATOM 10522 N N . LYS A 1 73 ? 1.004 -11.497 -10.114 1.00 0.00 73 LYS A N 7
ATOM 10523 C CA . LYS A 1 73 ? 2.272 -12.204 -10.051 1.00 0.00 73 LYS A CA 7
ATOM 10524 C C . LYS A 1 73 ? 2.489 -12.970 -11.357 1.00 0.00 73 LYS A C 7
ATOM 10525 O O . LYS A 1 73 ? 3.349 -12.607 -12.158 1.00 0.00 73 LYS A O 7
ATOM 10544 N N . SER A 1 74 ? 1.695 -14.016 -11.532 1.00 0.00 74 SER A N 7
ATOM 10545 C CA . SER A 1 74 ? 1.790 -14.837 -12.727 1.00 0.00 74 SER A CA 7
ATOM 10546 C C . SER A 1 74 ? 3.120 -15.592 -12.739 1.00 0.00 74 SER A C 7
ATOM 10547 O O . SER A 1 74 ? 3.147 -16.812 -12.586 1.00 0.00 74 SER A O 7
ATOM 10555 N N . LEU A 1 75 ? 4.193 -14.836 -12.922 1.00 0.00 75 LEU A N 7
ATOM 10556 C CA . LEU A 1 75 ? 5.523 -15.419 -12.956 1.00 0.00 75 LEU A CA 7
ATOM 10557 C C . LEU A 1 75 ? 6.485 -14.530 -12.166 1.00 0.00 75 LEU A C 7
ATOM 10558 O O . LEU A 1 75 ? 7.141 -14.993 -11.234 1.00 0.00 75 LEU A O 7
ATOM 10574 N N . GLU A 1 76 ? 6.539 -13.268 -12.566 1.00 0.00 76 GLU A N 7
ATOM 10575 C CA . GLU A 1 76 ? 7.409 -12.309 -11.907 1.00 0.00 76 GLU A CA 7
ATOM 10576 C C . GLU A 1 76 ? 7.333 -12.480 -10.388 1.00 0.00 76 GLU A C 7
ATOM 10577 O O . GLU A 1 76 ? 6.376 -13.055 -9.872 1.00 0.00 76 GLU A O 7
ATOM 10589 N N . ALA A 1 77 ? 8.354 -11.969 -9.715 1.00 0.00 77 ALA A N 7
ATOM 10590 C CA . ALA A 1 77 ? 8.414 -12.058 -8.266 1.00 0.00 77 ALA A CA 7
ATOM 10591 C C . ALA A 1 77 ? 9.181 -10.854 -7.717 1.00 0.00 77 ALA A C 7
ATOM 10592 O O . ALA A 1 77 ? 9.636 -10.003 -8.481 1.00 0.00 77 ALA A O 7
ATOM 10599 N N . SER A 1 78 ? 9.301 -10.820 -6.398 1.00 0.00 78 SER A N 7
ATOM 10600 C CA . SER A 1 78 ? 10.006 -9.733 -5.739 1.00 0.00 78 SER A CA 7
ATOM 10601 C C . SER A 1 78 ? 9.202 -8.437 -5.862 1.00 0.00 78 SER A C 7
ATOM 10602 O O . SER A 1 78 ? 8.281 -8.348 -6.673 1.00 0.00 78 SER A O 7
ATOM 10610 N N . GLY A 1 79 ? 9.579 -7.465 -5.044 1.00 0.00 79 GLY A N 7
ATOM 10611 C CA . GLY A 1 79 ? 8.904 -6.178 -5.051 1.00 0.00 79 GLY A CA 7
ATOM 10612 C C . GLY A 1 79 ? 8.043 -6.003 -3.799 1.00 0.00 79 GLY A C 7
ATOM 10613 O O . GLY A 1 79 ? 7.710 -6.980 -3.129 1.00 0.00 79 GLY A O 7
ATOM 10617 N N . ARG A 1 80 ? 7.708 -4.752 -3.520 1.00 0.00 80 ARG A N 7
ATOM 10618 C CA . ARG A 1 80 ? 6.892 -4.437 -2.359 1.00 0.00 80 ARG A CA 7
ATOM 10619 C C . ARG A 1 80 ? 6.083 -3.163 -2.610 1.00 0.00 80 ARG A C 7
ATOM 10620 O O . ARG A 1 80 ? 6.643 -2.127 -2.964 1.00 0.00 80 ARG A O 7
ATOM 10641 N N . ILE A 1 81 ? 4.777 -3.282 -2.416 1.00 0.00 81 ILE A N 7
ATOM 10642 C CA . ILE A 1 81 ? 3.885 -2.153 -2.617 1.00 0.00 81 ILE A CA 7
ATOM 10643 C C . ILE A 1 81 ? 3.720 -1.398 -1.296 1.00 0.00 81 ILE A C 7
ATOM 10644 O O . ILE A 1 81 ? 3.954 -1.955 -0.225 1.00 0.00 81 ILE A O 7
ATOM 10660 N N . TYR A 1 82 ? 3.318 -0.141 -1.416 1.00 0.00 82 TYR A N 7
ATOM 10661 C CA . TYR A 1 82 ? 3.119 0.696 -0.245 1.00 0.00 82 TYR A CA 7
ATOM 10662 C C . TYR A 1 82 ? 1.913 1.619 -0.430 1.00 0.00 82 TYR A C 7
ATOM 10663 O O . TYR A 1 82 ? 1.282 1.618 -1.486 1.00 0.00 82 TYR A O 7
ATOM 10681 N N . VAL A 1 83 ? 1.630 2.386 0.613 1.00 0.00 83 VAL A N 7
ATOM 10682 C CA . VAL A 1 83 ? 0.512 3.313 0.579 1.00 0.00 83 VAL A CA 7
ATOM 10683 C C . VAL A 1 83 ? 0.983 4.692 1.043 1.00 0.00 83 VAL A C 7
ATOM 10684 O O . VAL A 1 83 ? 1.705 4.805 2.033 1.00 0.00 83 VAL A O 7
ATOM 10697 N N . TYR A 1 84 ? 0.556 5.707 0.307 1.00 0.00 84 TYR A N 7
ATOM 10698 C CA . TYR A 1 84 ? 0.926 7.075 0.630 1.00 0.00 84 TYR A CA 7
ATOM 10699 C C . TYR A 1 84 ? -0.316 7.952 0.805 1.00 0.00 84 TYR A C 7
ATOM 10700 O O . TYR A 1 84 ? -1.362 7.676 0.219 1.00 0.00 84 TYR A O 7
ATOM 10718 N N . ARG A 1 85 ? -0.158 8.990 1.612 1.00 0.00 85 ARG A N 7
ATOM 10719 C CA . ARG A 1 85 ? -1.254 9.909 1.871 1.00 0.00 85 ARG A CA 7
ATOM 10720 C C . ARG A 1 85 ? -1.280 11.015 0.814 1.00 0.00 85 ARG A C 7
ATOM 10721 O O . ARG A 1 85 ? -0.236 11.402 0.289 1.00 0.00 85 ARG A O 7
ATOM 10742 N N . LYS A 1 86 ? -2.483 11.493 0.533 1.00 0.00 86 LYS A N 7
ATOM 10743 C CA . LYS A 1 86 ? -2.659 12.546 -0.452 1.00 0.00 86 LYS A CA 7
ATOM 10744 C C . LYS A 1 86 ? -2.778 13.893 0.264 1.00 0.00 86 LYS A C 7
ATOM 10745 O O . LYS A 1 86 ? -3.472 14.004 1.274 1.00 0.00 86 LYS A O 7
ATOM 10764 N N . ASP A 1 87 ? -2.092 14.884 -0.287 1.00 0.00 87 ASP A N 7
ATOM 10765 C CA . ASP A 1 87 ? -2.113 16.218 0.286 1.00 0.00 87 ASP A CA 7
ATOM 10766 C C . ASP A 1 87 ? -2.876 17.159 -0.649 1.00 0.00 87 ASP A C 7
ATOM 10767 O O . ASP A 1 87 ? -3.514 16.711 -1.601 1.00 0.00 87 ASP A O 7
ATOM 10776 N N . LEU A 1 88 ? -2.785 18.445 -0.346 1.00 0.00 88 LEU A N 7
ATOM 10777 C CA . LEU A 1 88 ? -3.459 19.453 -1.148 1.00 0.00 88 LEU A CA 7
ATOM 10778 C C . LEU A 1 88 ? -2.936 19.388 -2.584 1.00 0.00 88 LEU A C 7
ATOM 10779 O O . LEU A 1 88 ? -3.566 19.911 -3.502 1.00 0.00 88 LEU A O 7
ATOM 10795 N N . ALA A 1 89 ? -1.789 18.742 -2.734 1.00 0.00 89 ALA A N 7
ATOM 10796 C CA . ALA A 1 89 ? -1.175 18.602 -4.044 1.00 0.00 89 ALA A CA 7
ATOM 10797 C C . ALA A 1 89 ? -1.126 17.121 -4.424 1.00 0.00 89 ALA A C 7
ATOM 10798 O O . ALA A 1 89 ? -1.467 16.258 -3.617 1.00 0.00 89 ALA A O 7
ATOM 10805 N N . ASP A 1 90 ? -0.698 16.872 -5.653 1.00 0.00 90 ASP A N 7
ATOM 10806 C CA . ASP A 1 90 ? -0.600 15.511 -6.150 1.00 0.00 90 ASP A CA 7
ATOM 10807 C C . ASP A 1 90 ? 0.747 14.916 -5.733 1.00 0.00 90 ASP A C 7
ATOM 10808 O O . ASP A 1 90 ? 1.464 14.355 -6.560 1.00 0.00 90 ASP A O 7
ATOM 10817 N N . THR A 1 91 ? 1.050 15.060 -4.451 1.00 0.00 91 THR A N 7
ATOM 10818 C CA . THR A 1 91 ? 2.297 14.544 -3.915 1.00 0.00 91 THR A CA 7
ATOM 10819 C C . THR A 1 91 ? 2.030 13.345 -3.002 1.00 0.00 91 THR A C 7
ATOM 10820 O O . THR A 1 91 ? 0.898 13.127 -2.574 1.00 0.00 91 THR A O 7
ATOM 10831 N N . LEU A 1 92 ? 3.092 12.600 -2.731 1.00 0.00 92 LEU A N 7
ATOM 10832 C CA . LEU A 1 92 ? 2.987 11.430 -1.877 1.00 0.00 92 LEU A CA 7
ATOM 10833 C C . LEU A 1 92 ? 4.238 11.327 -1.002 1.00 0.00 92 LEU A C 7
ATOM 10834 O O . LEU A 1 92 ? 5.358 11.404 -1.504 1.00 0.00 92 LEU A O 7
ATOM 10850 N N . ASN A 1 93 ? 4.005 11.157 0.291 1.00 0.00 93 ASN A N 7
ATOM 10851 C CA . ASN A 1 93 ? 5.099 11.043 1.240 1.00 0.00 93 ASN A CA 7
ATOM 10852 C C . ASN A 1 93 ? 4.900 9.789 2.093 1.00 0.00 93 ASN A C 7
ATOM 10853 O O . ASN A 1 93 ? 3.769 9.389 2.361 1.00 0.00 93 ASN A O 7
ATOM 10864 N N . PRO A 1 94 ? 6.048 9.188 2.507 1.00 0.00 94 PRO A N 7
ATOM 10865 C CA . PRO A 1 94 ? 6.011 7.987 3.324 1.00 0.00 94 PRO A CA 7
ATOM 10866 C C . PRO A 1 94 ? 5.623 8.317 4.767 1.00 0.00 94 PRO A C 7
ATOM 10867 O O . PRO A 1 94 ? 6.171 9.242 5.365 1.00 0.00 94 PRO A O 7
ATOM 10878 N N . PHE A 1 95 ? 4.681 7.543 5.285 1.00 0.00 95 PHE A N 7
ATOM 10879 C CA . PHE A 1 95 ? 4.214 7.742 6.646 1.00 0.00 95 PHE A CA 7
ATOM 10880 C C . PHE A 1 95 ? 5.333 7.475 7.655 1.00 0.00 95 PHE A C 7
ATOM 10881 O O . PHE A 1 95 ? 6.348 6.869 7.315 1.00 0.00 95 PHE A O 7
ATOM 10898 N N . ALA A 1 96 ? 5.109 7.940 8.875 1.00 0.00 96 ALA A N 7
ATOM 10899 C CA . ALA A 1 96 ? 6.086 7.759 9.935 1.00 0.00 96 ALA A CA 7
ATOM 10900 C C . ALA A 1 96 ? 7.465 8.191 9.432 1.00 0.00 96 ALA A C 7
ATOM 10901 O O . ALA A 1 96 ? 8.278 7.353 9.045 1.00 0.00 96 ALA A O 7
ATOM 10908 N N . GLU A 1 97 ? 7.685 9.497 9.452 1.00 0.00 97 GLU A N 7
ATOM 10909 C CA . GLU A 1 97 ? 8.951 10.050 9.002 1.00 0.00 97 GLU A CA 7
ATOM 10910 C C . GLU A 1 97 ? 10.117 9.246 9.583 1.00 0.00 97 GLU A C 7
ATOM 10911 O O . GLU A 1 97 ? 10.127 8.930 10.771 1.00 0.00 97 GLU A O 7
ATOM 10923 N N . ASN A 1 98 ? 11.071 8.939 8.716 1.00 0.00 98 ASN A N 7
ATOM 10924 C CA . ASN A 1 98 ? 12.239 8.179 9.128 1.00 0.00 98 ASN A CA 7
ATOM 10925 C C . ASN A 1 98 ? 13.504 8.966 8.780 1.00 0.00 98 ASN A C 7
ATOM 10926 O O . ASN A 1 98 ? 13.516 9.736 7.820 1.00 0.00 98 ASN A O 7
ATOM 10937 N N . SER A 1 99 ? 14.538 8.747 9.579 1.00 0.00 99 SER A N 7
ATOM 10938 C CA . SER A 1 99 ? 15.804 9.427 9.367 1.00 0.00 99 SER A CA 7
ATOM 10939 C C . SER A 1 99 ? 16.740 8.543 8.540 1.00 0.00 99 SER A C 7
ATOM 10940 O O . SER A 1 99 ? 17.210 8.953 7.479 1.00 0.00 99 SER A O 7
ATOM 10948 N N . GLY A 1 100 ? 16.984 7.348 9.057 1.00 0.00 100 GLY A N 7
ATOM 10949 C CA . GLY A 1 100 ? 17.856 6.403 8.380 1.00 0.00 100 GLY A CA 7
ATOM 10950 C C . GLY A 1 100 ? 17.345 4.970 8.545 1.00 0.00 100 GLY A C 7
ATOM 10951 O O . GLY A 1 100 ? 16.648 4.663 9.511 1.00 0.00 100 GLY A O 7
ATOM 10955 N N . PRO A 1 101 ? 17.720 4.109 7.561 1.00 0.00 101 PRO A N 7
ATOM 10956 C CA . PRO A 1 101 ? 17.308 2.716 7.588 1.00 0.00 101 PRO A CA 7
ATOM 10957 C C . PRO A 1 101 ? 18.105 1.929 8.630 1.00 0.00 101 PRO A C 7
ATOM 10958 O O . PRO A 1 101 ? 19.011 2.469 9.263 1.00 0.00 101 PRO A O 7
ATOM 10969 N N . SER A 1 102 ? 17.739 0.664 8.776 1.00 0.00 102 SER A N 7
ATOM 10970 C CA . SER A 1 102 ? 18.408 -0.204 9.730 1.00 0.00 102 SER A CA 7
ATOM 10971 C C . SER A 1 102 ? 18.429 -1.641 9.206 1.00 0.00 102 SER A C 7
ATOM 10972 O O . SER A 1 102 ? 17.732 -2.508 9.733 1.00 0.00 102 SER A O 7
ATOM 10980 N N . SER A 1 103 ? 19.234 -1.850 8.175 1.00 0.00 103 SER A N 7
ATOM 10981 C CA . SER A 1 103 ? 19.354 -3.167 7.574 1.00 0.00 103 SER A CA 7
ATOM 10982 C C . SER A 1 103 ? 19.941 -4.153 8.586 1.00 0.00 103 SER A C 7
ATOM 10983 O O . SER A 1 103 ? 20.679 -3.757 9.488 1.00 0.00 103 SER A O 7
ATOM 10991 N N . GLY A 1 104 ? 19.593 -5.418 8.403 1.00 0.00 104 GLY A N 7
ATOM 10992 C CA . GLY A 1 104 ? 20.076 -6.463 9.289 1.00 0.00 104 GLY A CA 7
ATOM 10993 C C . GLY A 1 104 ? 21.131 -7.326 8.594 1.00 0.00 104 GLY A C 7
ATOM 10994 O O . GLY A 1 104 ? 20.890 -8.499 8.310 1.00 0.00 104 GLY A O 7
ATOM 10998 N N . GLY A 1 1 ? -24.816 -14.432 5.767 1.00 0.00 1 GLY A N 8
ATOM 10999 C CA . GLY A 1 1 ? -24.078 -15.089 6.833 1.00 0.00 1 GLY A CA 8
ATOM 11000 C C . GLY A 1 1 ? -22.655 -14.537 6.935 1.00 0.00 1 GLY A C 8
ATOM 11001 O O . GLY A 1 1 ? -22.432 -13.493 7.545 1.00 0.00 1 GLY A O 8
ATOM 11005 N N . SER A 1 2 ? -21.728 -15.264 6.327 1.00 0.00 2 SER A N 8
ATOM 11006 C CA . SER A 1 2 ? -20.332 -14.860 6.342 1.00 0.00 2 SER A CA 8
ATOM 11007 C C . SER A 1 2 ? -19.756 -14.918 4.926 1.00 0.00 2 SER A C 8
ATOM 11008 O O . SER A 1 2 ? -19.869 -15.937 4.247 1.00 0.00 2 SER A O 8
ATOM 11016 N N . SER A 1 3 ? -19.149 -13.811 4.523 1.00 0.00 3 SER A N 8
ATOM 11017 C CA . SER A 1 3 ? -18.555 -13.723 3.200 1.00 0.00 3 SER A CA 8
ATOM 11018 C C . SER A 1 3 ? -17.081 -14.132 3.260 1.00 0.00 3 SER A C 8
ATOM 11019 O O . SER A 1 3 ? -16.365 -13.751 4.185 1.00 0.00 3 SER A O 8
ATOM 11027 N N . GLY A 1 4 ? -16.672 -14.901 2.262 1.00 0.00 4 GLY A N 8
ATOM 11028 C CA . GLY A 1 4 ? -15.297 -15.365 2.190 1.00 0.00 4 GLY A CA 8
ATOM 11029 C C . GLY A 1 4 ? -15.234 -16.824 1.735 1.00 0.00 4 GLY A C 8
ATOM 11030 O O . GLY A 1 4 ? -15.651 -17.724 2.463 1.00 0.00 4 GLY A O 8
ATOM 11034 N N . SER A 1 5 ? -14.709 -17.014 0.533 1.00 0.00 5 SER A N 8
ATOM 11035 C CA . SER A 1 5 ? -14.586 -18.349 -0.027 1.00 0.00 5 SER A CA 8
ATOM 11036 C C . SER A 1 5 ? -13.184 -18.546 -0.607 1.00 0.00 5 SER A C 8
ATOM 11037 O O . SER A 1 5 ? -12.536 -17.583 -1.014 1.00 0.00 5 SER A O 8
ATOM 11045 N N . SER A 1 6 ? -12.757 -19.800 -0.627 1.00 0.00 6 SER A N 8
ATOM 11046 C CA . SER A 1 6 ? -11.444 -20.136 -1.150 1.00 0.00 6 SER A CA 8
ATOM 11047 C C . SER A 1 6 ? -11.499 -20.239 -2.675 1.00 0.00 6 SER A C 8
ATOM 11048 O O . SER A 1 6 ? -12.579 -20.228 -3.263 1.00 0.00 6 SER A O 8
ATOM 11056 N N . GLY A 1 7 ? -10.320 -20.336 -3.273 1.00 0.00 7 GLY A N 8
ATOM 11057 C CA . GLY A 1 7 ? -10.221 -20.441 -4.719 1.00 0.00 7 GLY A CA 8
ATOM 11058 C C . GLY A 1 7 ? -8.958 -19.746 -5.233 1.00 0.00 7 GLY A C 8
ATOM 11059 O O . GLY A 1 7 ? -8.025 -20.405 -5.689 1.00 0.00 7 GLY A O 8
ATOM 11063 N N . GLU A 1 8 ? -8.971 -18.425 -5.142 1.00 0.00 8 GLU A N 8
ATOM 11064 C CA . GLU A 1 8 ? -7.839 -17.633 -5.593 1.00 0.00 8 GLU A CA 8
ATOM 11065 C C . GLU A 1 8 ? -6.976 -17.214 -4.401 1.00 0.00 8 GLU A C 8
ATOM 11066 O O . GLU A 1 8 ? -6.724 -16.027 -4.199 1.00 0.00 8 GLU A O 8
ATOM 11078 N N . GLU A 1 9 ? -6.547 -18.211 -3.642 1.00 0.00 9 GLU A N 8
ATOM 11079 C CA . GLU A 1 9 ? -5.717 -17.961 -2.476 1.00 0.00 9 GLU A CA 8
ATOM 11080 C C . GLU A 1 9 ? -4.578 -17.003 -2.830 1.00 0.00 9 GLU A C 8
ATOM 11081 O O . GLU A 1 9 ? -3.692 -17.349 -3.610 1.00 0.00 9 GLU A O 8
ATOM 11093 N N . ILE A 1 10 ? -4.638 -15.819 -2.239 1.00 0.00 10 ILE A N 8
ATOM 11094 C CA . ILE A 1 10 ? -3.622 -14.809 -2.483 1.00 0.00 10 ILE A CA 8
ATOM 11095 C C . ILE A 1 10 ? -3.875 -13.607 -1.570 1.00 0.00 10 ILE A C 8
ATOM 11096 O O . ILE A 1 10 ? -5.015 -13.334 -1.198 1.00 0.00 10 ILE A O 8
ATOM 11112 N N . PHE A 1 11 ? -2.792 -12.922 -1.234 1.00 0.00 11 PHE A N 8
ATOM 11113 C CA . PHE A 1 11 ? -2.881 -11.756 -0.372 1.00 0.00 11 PHE A CA 8
ATOM 11114 C C . PHE A 1 11 ? -2.103 -10.577 -0.960 1.00 0.00 11 PHE A C 8
ATOM 11115 O O . PHE A 1 11 ? -1.266 -10.760 -1.842 1.00 0.00 11 PHE A O 8
ATOM 11132 N N . CYS A 1 12 ? -2.408 -9.394 -0.449 1.00 0.00 12 CYS A N 8
ATOM 11133 C CA . CYS A 1 12 ? -1.749 -8.185 -0.913 1.00 0.00 12 CYS A CA 8
ATOM 11134 C C . CYS A 1 12 ? -1.134 -7.479 0.297 1.00 0.00 12 CYS A C 8
ATOM 11135 O O . CYS A 1 12 ? -1.841 -6.833 1.069 1.00 0.00 12 CYS A O 8
ATOM 11143 N N . HIS A 1 13 ? 0.177 -7.625 0.424 1.00 0.00 13 HIS A N 8
ATOM 11144 C CA . HIS A 1 13 ? 0.895 -7.009 1.527 1.00 0.00 13 HIS A CA 8
ATOM 11145 C C . HIS A 1 13 ? 1.335 -5.599 1.129 1.00 0.00 13 HIS A C 8
ATOM 11146 O O . HIS A 1 13 ? 2.246 -5.434 0.319 1.00 0.00 13 HIS A O 8
ATOM 11160 N N . VAL A 1 14 ? 0.668 -4.617 1.717 1.00 0.00 14 VAL A N 8
ATOM 11161 C CA . VAL A 1 14 ? 0.978 -3.226 1.434 1.00 0.00 14 VAL A CA 8
ATOM 11162 C C . VAL A 1 14 ? 1.794 -2.644 2.591 1.00 0.00 14 VAL A C 8
ATOM 11163 O O . VAL A 1 14 ? 1.380 -2.722 3.747 1.00 0.00 14 VAL A O 8
ATOM 11176 N N . TYR A 1 15 ? 2.937 -2.075 2.239 1.00 0.00 15 TYR A N 8
ATOM 11177 C CA . TYR A 1 15 ? 3.814 -1.481 3.233 1.00 0.00 15 TYR A CA 8
ATOM 11178 C C . TYR A 1 15 ? 3.595 0.031 3.325 1.00 0.00 15 TYR A C 8
ATOM 11179 O O . TYR A 1 15 ? 3.804 0.752 2.350 1.00 0.00 15 TYR A O 8
ATOM 11197 N N . ILE A 1 16 ? 3.177 0.466 4.504 1.00 0.00 16 ILE A N 8
ATOM 11198 C CA . ILE A 1 16 ? 2.927 1.878 4.735 1.00 0.00 16 ILE A CA 8
ATOM 11199 C C . ILE A 1 16 ? 4.261 2.627 4.778 1.00 0.00 16 ILE A C 8
ATOM 11200 O O . ILE A 1 16 ? 4.509 3.508 3.956 1.00 0.00 16 ILE A O 8
ATOM 11216 N N . THR A 1 17 ? 5.084 2.250 5.746 1.00 0.00 17 THR A N 8
ATOM 11217 C CA . THR A 1 17 ? 6.385 2.875 5.907 1.00 0.00 17 THR A CA 8
ATOM 11218 C C . THR A 1 17 ? 7.499 1.884 5.562 1.00 0.00 17 THR A C 8
ATOM 11219 O O . THR A 1 17 ? 7.404 1.156 4.575 1.00 0.00 17 THR A O 8
ATOM 11230 N N . GLU A 1 18 ? 8.529 1.887 6.396 1.00 0.00 18 GLU A N 8
ATOM 11231 C CA . GLU A 1 18 ? 9.660 0.998 6.192 1.00 0.00 18 GLU A CA 8
ATOM 11232 C C . GLU A 1 18 ? 9.436 -0.323 6.930 1.00 0.00 18 GLU A C 8
ATOM 11233 O O . GLU A 1 18 ? 9.813 -1.386 6.438 1.00 0.00 18 GLU A O 8
ATOM 11245 N N . HIS A 1 19 ? 8.822 -0.214 8.099 1.00 0.00 19 HIS A N 8
ATOM 11246 C CA . HIS A 1 19 ? 8.543 -1.387 8.911 1.00 0.00 19 HIS A CA 8
ATOM 11247 C C . HIS A 1 19 ? 7.053 -1.430 9.256 1.00 0.00 19 HIS A C 8
ATOM 11248 O O . HIS A 1 19 ? 6.677 -1.864 10.344 1.00 0.00 19 HIS A O 8
ATOM 11262 N N . SER A 1 20 ? 6.246 -0.973 8.310 1.00 0.00 20 SER A N 8
ATOM 11263 C CA . SER A 1 20 ? 4.806 -0.953 8.501 1.00 0.00 20 SER A CA 8
ATOM 11264 C C . SER A 1 20 ? 4.101 -1.382 7.212 1.00 0.00 20 SER A C 8
ATOM 11265 O O . SER A 1 20 ? 4.433 -0.902 6.130 1.00 0.00 20 SER A O 8
ATOM 11273 N N . TYR A 1 21 ? 3.142 -2.282 7.371 1.00 0.00 21 TYR A N 8
ATOM 11274 C CA . TYR A 1 21 ? 2.388 -2.781 6.234 1.00 0.00 21 TYR A CA 8
ATOM 11275 C C . TYR A 1 21 ? 1.072 -3.417 6.685 1.00 0.00 21 TYR A C 8
ATOM 11276 O O . TYR A 1 21 ? 0.840 -3.592 7.881 1.00 0.00 21 TYR A O 8
ATOM 11294 N N . VAL A 1 22 ? 0.243 -3.746 5.704 1.00 0.00 22 VAL A N 8
ATOM 11295 C CA . VAL A 1 22 ? -1.044 -4.359 5.986 1.00 0.00 22 VAL A CA 8
ATOM 11296 C C . VAL A 1 22 ? -1.427 -5.283 4.829 1.00 0.00 22 VAL A C 8
ATOM 11297 O O . VAL A 1 22 ? -1.439 -4.864 3.672 1.00 0.00 22 VAL A O 8
ATOM 11310 N N . SER A 1 23 ? -1.730 -6.524 5.180 1.00 0.00 23 SER A N 8
ATOM 11311 C CA . SER A 1 23 ? -2.113 -7.512 4.185 1.00 0.00 23 SER A CA 8
ATOM 11312 C C . SER A 1 23 ? -3.607 -7.394 3.879 1.00 0.00 23 SER A C 8
ATOM 11313 O O . SER A 1 23 ? -4.378 -6.911 4.707 1.00 0.00 23 SER A O 8
ATOM 11321 N N . VAL A 1 24 ? -3.972 -7.844 2.687 1.00 0.00 24 VAL A N 8
ATOM 11322 C CA . VAL A 1 24 ? -5.360 -7.795 2.261 1.00 0.00 24 VAL A CA 8
ATOM 11323 C C . VAL A 1 24 ? -5.651 -8.988 1.348 1.00 0.00 24 VAL A C 8
ATOM 11324 O O . VAL A 1 24 ? -4.903 -9.252 0.408 1.00 0.00 24 VAL A O 8
ATOM 11337 N N . LYS A 1 25 ? -6.740 -9.677 1.658 1.00 0.00 25 LYS A N 8
ATOM 11338 C CA . LYS A 1 25 ? -7.139 -10.836 0.877 1.00 0.00 25 LYS A CA 8
ATOM 11339 C C . LYS A 1 25 ? -7.610 -10.377 -0.505 1.00 0.00 25 LYS A C 8
ATOM 11340 O O . LYS A 1 25 ? -8.749 -9.942 -0.664 1.00 0.00 25 LYS A O 8
ATOM 11359 N N . ALA A 1 26 ? -6.708 -10.488 -1.469 1.00 0.00 26 ALA A N 8
ATOM 11360 C CA . ALA A 1 26 ? -7.017 -10.090 -2.832 1.00 0.00 26 ALA A CA 8
ATOM 11361 C C . ALA A 1 26 ? -7.335 -11.335 -3.663 1.00 0.00 26 ALA A C 8
ATOM 11362 O O . ALA A 1 26 ? -7.311 -12.452 -3.148 1.00 0.00 26 ALA A O 8
ATOM 11369 N N . LYS A 1 27 ? -7.627 -11.100 -4.934 1.00 0.00 27 LYS A N 8
ATOM 11370 C CA . LYS A 1 27 ? -7.950 -12.189 -5.841 1.00 0.00 27 LYS A CA 8
ATOM 11371 C C . LYS A 1 27 ? -6.837 -12.327 -6.881 1.00 0.00 27 LYS A C 8
ATOM 11372 O O . LYS A 1 27 ? -5.895 -11.536 -6.897 1.00 0.00 27 LYS A O 8
ATOM 11391 N N . VAL A 1 28 ? -6.983 -13.337 -7.726 1.00 0.00 28 VAL A N 8
ATOM 11392 C CA . VAL A 1 28 ? -6.002 -13.589 -8.768 1.00 0.00 28 VAL A CA 8
ATOM 11393 C C . VAL A 1 28 ? -6.189 -12.571 -9.896 1.00 0.00 28 VAL A C 8
ATOM 11394 O O . VAL A 1 28 ? -5.391 -12.521 -10.830 1.00 0.00 28 VAL A O 8
ATOM 11407 N N . SER A 1 29 ? -7.249 -11.786 -9.771 1.00 0.00 29 SER A N 8
ATOM 11408 C CA . SER A 1 29 ? -7.551 -10.773 -10.768 1.00 0.00 29 SER A CA 8
ATOM 11409 C C . SER A 1 29 ? -8.248 -9.581 -10.108 1.00 0.00 29 SER A C 8
ATOM 11410 O O . SER A 1 29 ? -9.196 -9.028 -10.662 1.00 0.00 29 SER A O 8
ATOM 11418 N N . SER A 1 30 ? -7.750 -9.221 -8.934 1.00 0.00 30 SER A N 8
ATOM 11419 C CA . SER A 1 30 ? -8.313 -8.105 -8.193 1.00 0.00 30 SER A CA 8
ATOM 11420 C C . SER A 1 30 ? -7.493 -6.839 -8.450 1.00 0.00 30 SER A C 8
ATOM 11421 O O . SER A 1 30 ? -6.307 -6.918 -8.767 1.00 0.00 30 SER A O 8
ATOM 11429 N N . ILE A 1 31 ? -8.157 -5.702 -8.304 1.00 0.00 31 ILE A N 8
ATOM 11430 C CA . ILE A 1 31 ? -7.505 -4.422 -8.516 1.00 0.00 31 ILE A CA 8
ATOM 11431 C C . ILE A 1 31 ? -6.911 -3.931 -7.194 1.00 0.00 31 ILE A C 8
ATOM 11432 O O . ILE A 1 31 ? -7.225 -4.467 -6.132 1.00 0.00 31 ILE A O 8
ATOM 11448 N N . ALA A 1 32 ? -6.063 -2.919 -7.302 1.00 0.00 32 ALA A N 8
ATOM 11449 C CA . ALA A 1 32 ? -5.423 -2.350 -6.128 1.00 0.00 32 ALA A CA 8
ATOM 11450 C C . ALA A 1 32 ? -6.479 -1.669 -5.256 1.00 0.00 32 ALA A C 8
ATOM 11451 O O . ALA A 1 32 ? -6.435 -1.767 -4.031 1.00 0.00 32 ALA A O 8
ATOM 11458 N N . GLN A 1 33 ? -7.404 -0.993 -5.922 1.00 0.00 33 GLN A N 8
ATOM 11459 C CA . GLN A 1 33 ? -8.470 -0.295 -5.222 1.00 0.00 33 GLN A CA 8
ATOM 11460 C C . GLN A 1 33 ? -9.137 -1.226 -4.207 1.00 0.00 33 GLN A C 8
ATOM 11461 O O . GLN A 1 33 ? -9.461 -0.809 -3.097 1.00 0.00 33 GLN A O 8
ATOM 11475 N N . GLU A 1 34 ? -9.321 -2.470 -4.625 1.00 0.00 34 GLU A N 8
ATOM 11476 C CA . GLU A 1 34 ? -9.943 -3.463 -3.767 1.00 0.00 34 GLU A CA 8
ATOM 11477 C C . GLU A 1 34 ? -9.096 -3.686 -2.512 1.00 0.00 34 GLU A C 8
ATOM 11478 O O . GLU A 1 34 ? -9.552 -4.308 -1.554 1.00 0.00 34 GLU A O 8
ATOM 11490 N N . ILE A 1 35 ? -7.879 -3.165 -2.559 1.00 0.00 35 ILE A N 8
ATOM 11491 C CA . ILE A 1 35 ? -6.964 -3.299 -1.438 1.00 0.00 35 ILE A CA 8
ATOM 11492 C C . ILE A 1 35 ? -6.926 -1.985 -0.656 1.00 0.00 35 ILE A C 8
ATOM 11493 O O . ILE A 1 35 ? -7.033 -1.984 0.570 1.00 0.00 35 ILE A O 8
ATOM 11509 N N . LEU A 1 36 ? -6.775 -0.897 -1.397 1.00 0.00 36 LEU A N 8
ATOM 11510 C CA . LEU A 1 36 ? -6.722 0.422 -0.788 1.00 0.00 36 LEU A CA 8
ATOM 11511 C C . LEU A 1 36 ? -7.990 0.649 0.037 1.00 0.00 36 LEU A C 8
ATOM 11512 O O . LEU A 1 36 ? -7.926 1.171 1.149 1.00 0.00 36 LEU A O 8
ATOM 11528 N N . LYS A 1 37 ? -9.113 0.247 -0.540 1.00 0.00 37 LYS A N 8
ATOM 11529 C CA . LYS A 1 37 ? -10.394 0.401 0.128 1.00 0.00 37 LYS A CA 8
ATOM 11530 C C . LYS A 1 37 ? -10.384 -0.400 1.432 1.00 0.00 37 LYS A C 8
ATOM 11531 O O . LYS A 1 37 ? -11.049 -0.029 2.397 1.00 0.00 37 LYS A O 8
ATOM 11550 N N . VAL A 1 38 ? -9.621 -1.483 1.418 1.00 0.00 38 VAL A N 8
ATOM 11551 C CA . VAL A 1 38 ? -9.515 -2.339 2.587 1.00 0.00 38 VAL A CA 8
ATOM 11552 C C . VAL A 1 38 ? -8.474 -1.759 3.546 1.00 0.00 38 VAL A C 8
ATOM 11553 O O . VAL A 1 38 ? -8.742 -1.598 4.735 1.00 0.00 38 VAL A O 8
ATOM 11566 N N . VAL A 1 39 ? -7.307 -1.462 2.992 1.00 0.00 39 VAL A N 8
ATOM 11567 C CA . VAL A 1 39 ? -6.224 -0.903 3.783 1.00 0.00 39 VAL A CA 8
ATOM 11568 C C . VAL A 1 39 ? -6.710 0.371 4.478 1.00 0.00 39 VAL A C 8
ATOM 11569 O O . VAL A 1 39 ? -6.581 0.508 5.693 1.00 0.00 39 VAL A O 8
ATOM 11582 N N . ALA A 1 40 ? -7.259 1.271 3.675 1.00 0.00 40 ALA A N 8
ATOM 11583 C CA . ALA A 1 40 ? -7.765 2.530 4.198 1.00 0.00 40 ALA A CA 8
ATOM 11584 C C . ALA A 1 40 ? -8.454 2.279 5.540 1.00 0.00 40 ALA A C 8
ATOM 11585 O O . ALA A 1 40 ? -8.292 3.056 6.480 1.00 0.00 40 ALA A O 8
ATOM 11592 N N . GLU A 1 41 ? -9.209 1.191 5.588 1.00 0.00 41 GLU A N 8
ATOM 11593 C CA . GLU A 1 41 ? -9.924 0.829 6.800 1.00 0.00 41 GLU A CA 8
ATOM 11594 C C . GLU A 1 41 ? -8.951 0.279 7.845 1.00 0.00 41 GLU A C 8
ATOM 11595 O O . GLU A 1 41 ? -9.059 0.601 9.028 1.00 0.00 41 GLU A O 8
ATOM 11607 N N . LYS A 1 42 ? -8.024 -0.540 7.372 1.00 0.00 42 LYS A N 8
ATOM 11608 C CA . LYS A 1 42 ? -7.034 -1.138 8.251 1.00 0.00 42 LYS A CA 8
ATOM 11609 C C . LYS A 1 42 ? -6.230 -0.030 8.934 1.00 0.00 42 LYS A C 8
ATOM 11610 O O . LYS A 1 42 ? -5.782 -0.192 10.068 1.00 0.00 42 LYS A O 8
ATOM 11629 N N . ILE A 1 43 ? -6.072 1.072 8.216 1.00 0.00 43 ILE A N 8
ATOM 11630 C CA . ILE A 1 43 ? -5.331 2.207 8.739 1.00 0.00 43 ILE A CA 8
ATOM 11631 C C . ILE A 1 43 ? -6.314 3.279 9.211 1.00 0.00 43 ILE A C 8
ATOM 11632 O O . ILE A 1 43 ? -5.924 4.231 9.886 1.00 0.00 43 ILE A O 8
ATOM 11648 N N . GLN A 1 44 ? -7.571 3.090 8.838 1.00 0.00 44 GLN A N 8
ATOM 11649 C CA . GLN A 1 44 ? -8.614 4.030 9.215 1.00 0.00 44 GLN A CA 8
ATOM 11650 C C . GLN A 1 44 ? -8.383 5.380 8.533 1.00 0.00 44 GLN A C 8
ATOM 11651 O O . GLN A 1 44 ? -8.172 6.389 9.203 1.00 0.00 44 GLN A O 8
ATOM 11665 N N . TYR A 1 45 ? -8.431 5.354 7.209 1.00 0.00 45 TYR A N 8
ATOM 11666 C CA . TYR A 1 45 ? -8.231 6.564 6.429 1.00 0.00 45 TYR A CA 8
ATOM 11667 C C . TYR A 1 45 ? -9.216 6.633 5.261 1.00 0.00 45 TYR A C 8
ATOM 11668 O O . TYR A 1 45 ? -10.250 5.967 5.276 1.00 0.00 45 TYR A O 8
ATOM 11686 N N . ALA A 1 46 ? -8.860 7.443 4.275 1.00 0.00 46 ALA A N 8
ATOM 11687 C CA . ALA A 1 46 ? -9.700 7.608 3.101 1.00 0.00 46 ALA A CA 8
ATOM 11688 C C . ALA A 1 46 ? -8.978 7.037 1.879 1.00 0.00 46 ALA A C 8
ATOM 11689 O O . ALA A 1 46 ? -8.068 7.665 1.341 1.00 0.00 46 ALA A O 8
ATOM 11696 N N . GLU A 1 47 ? -9.412 5.851 1.476 1.00 0.00 47 GLU A N 8
ATOM 11697 C CA . GLU A 1 47 ? -8.819 5.188 0.328 1.00 0.00 47 GLU A CA 8
ATOM 11698 C C . GLU A 1 47 ? -8.619 6.185 -0.816 1.00 0.00 47 GLU A C 8
ATOM 11699 O O . GLU A 1 47 ? -7.576 6.186 -1.468 1.00 0.00 47 GLU A O 8
ATOM 11711 N N . GLU A 1 48 ? -9.635 7.009 -1.025 1.00 0.00 48 GLU A N 8
ATOM 11712 C CA . GLU A 1 48 ? -9.584 8.008 -2.078 1.00 0.00 48 GLU A CA 8
ATOM 11713 C C . GLU A 1 48 ? -8.414 8.966 -1.845 1.00 0.00 48 GLU A C 8
ATOM 11714 O O . GLU A 1 48 ? -7.824 9.474 -2.797 1.00 0.00 48 GLU A O 8
ATOM 11726 N N . ASP A 1 49 ? -8.112 9.183 -0.573 1.00 0.00 49 ASP A N 8
ATOM 11727 C CA . ASP A 1 49 ? -7.023 10.070 -0.203 1.00 0.00 49 ASP A CA 8
ATOM 11728 C C . ASP A 1 49 ? -5.712 9.282 -0.187 1.00 0.00 49 ASP A C 8
ATOM 11729 O O . ASP A 1 49 ? -4.639 9.858 -0.012 1.00 0.00 49 ASP A O 8
ATOM 11738 N N . LEU A 1 50 ? -5.841 7.976 -0.371 1.00 0.00 50 LEU A N 8
ATOM 11739 C CA . LEU A 1 50 ? -4.680 7.103 -0.379 1.00 0.00 50 LEU A CA 8
ATOM 11740 C C . LEU A 1 50 ? -4.401 6.646 -1.813 1.00 0.00 50 LEU A C 8
ATOM 11741 O O . LEU A 1 50 ? -5.113 7.029 -2.740 1.00 0.00 50 LEU A O 8
ATOM 11757 N N . ALA A 1 51 ? -3.362 5.835 -1.950 1.00 0.00 51 ALA A N 8
ATOM 11758 C CA . ALA A 1 51 ? -2.980 5.322 -3.255 1.00 0.00 51 ALA A CA 8
ATOM 11759 C C . ALA A 1 51 ? -1.987 4.172 -3.075 1.00 0.00 51 ALA A C 8
ATOM 11760 O O . ALA A 1 51 ? -1.190 4.176 -2.139 1.00 0.00 51 ALA A O 8
ATOM 11767 N N . LEU A 1 52 ? -2.068 3.215 -3.988 1.00 0.00 52 LEU A N 8
ATOM 11768 C CA . LEU A 1 52 ? -1.185 2.061 -3.942 1.00 0.00 52 LEU A CA 8
ATOM 11769 C C . LEU A 1 52 ? 0.147 2.417 -4.605 1.00 0.00 52 LEU A C 8
ATOM 11770 O O . LEU A 1 52 ? 0.186 2.754 -5.787 1.00 0.00 52 LEU A O 8
ATOM 11786 N N . VAL A 1 53 ? 1.206 2.330 -3.814 1.00 0.00 53 VAL A N 8
ATOM 11787 C CA . VAL A 1 53 ? 2.537 2.638 -4.309 1.00 0.00 53 VAL A CA 8
ATOM 11788 C C . VAL A 1 53 ? 3.294 1.335 -4.572 1.00 0.00 53 VAL A C 8
ATOM 11789 O O . VAL A 1 53 ? 3.002 0.309 -3.959 1.00 0.00 53 VAL A O 8
ATOM 11802 N N . ALA A 1 54 ? 4.251 1.417 -5.484 1.00 0.00 54 ALA A N 8
ATOM 11803 C CA . ALA A 1 54 ? 5.051 0.257 -5.836 1.00 0.00 54 ALA A CA 8
ATOM 11804 C C . ALA A 1 54 ? 6.534 0.632 -5.788 1.00 0.00 54 ALA A C 8
ATOM 11805 O O . ALA A 1 54 ? 6.958 1.586 -6.437 1.00 0.00 54 ALA A O 8
ATOM 11812 N N . ILE A 1 55 ? 7.282 -0.140 -5.013 1.00 0.00 55 ILE A N 8
ATOM 11813 C CA . ILE A 1 55 ? 8.708 0.099 -4.871 1.00 0.00 55 ILE A CA 8
ATOM 11814 C C . ILE A 1 55 ? 9.472 -0.825 -5.822 1.00 0.00 55 ILE A C 8
ATOM 11815 O O . ILE A 1 55 ? 9.129 -1.997 -5.963 1.00 0.00 55 ILE A O 8
ATOM 11831 N N . THR A 1 56 ? 10.494 -0.261 -6.450 1.00 0.00 56 THR A N 8
ATOM 11832 C CA . THR A 1 56 ? 11.310 -1.019 -7.383 1.00 0.00 56 THR A CA 8
ATOM 11833 C C . THR A 1 56 ? 12.532 -1.602 -6.671 1.00 0.00 56 THR A C 8
ATOM 11834 O O . THR A 1 56 ? 12.845 -1.212 -5.547 1.00 0.00 56 THR A O 8
ATOM 11845 N N . PHE A 1 57 ? 13.190 -2.527 -7.354 1.00 0.00 57 PHE A N 8
ATOM 11846 C CA . PHE A 1 57 ? 14.371 -3.167 -6.801 1.00 0.00 57 PHE A CA 8
ATOM 11847 C C . PHE A 1 57 ? 15.517 -2.165 -6.648 1.00 0.00 57 PHE A C 8
ATOM 11848 O O . PHE A 1 57 ? 16.512 -2.240 -7.367 1.00 0.00 57 PHE A O 8
ATOM 11865 N N . SER A 1 58 ? 15.339 -1.251 -5.706 1.00 0.00 58 SER A N 8
ATOM 11866 C CA . SER A 1 58 ? 16.345 -0.235 -5.449 1.00 0.00 58 SER A CA 8
ATOM 11867 C C . SER A 1 58 ? 15.908 0.651 -4.281 1.00 0.00 58 SER A C 8
ATOM 11868 O O . SER A 1 58 ? 16.733 1.059 -3.464 1.00 0.00 58 SER A O 8
ATOM 11876 N N . GLY A 1 59 ? 14.612 0.923 -4.238 1.00 0.00 59 GLY A N 8
ATOM 11877 C CA . GLY A 1 59 ? 14.055 1.753 -3.184 1.00 0.00 59 GLY A CA 8
ATOM 11878 C C . GLY A 1 59 ? 13.010 2.720 -3.742 1.00 0.00 59 GLY A C 8
ATOM 11879 O O . GLY A 1 59 ? 12.001 2.991 -3.093 1.00 0.00 59 GLY A O 8
ATOM 11883 N N . GLU A 1 60 ? 13.287 3.215 -4.940 1.00 0.00 60 GLU A N 8
ATOM 11884 C CA . GLU A 1 60 ? 12.383 4.146 -5.592 1.00 0.00 60 GLU A CA 8
ATOM 11885 C C . GLU A 1 60 ? 10.946 3.625 -5.527 1.00 0.00 60 GLU A C 8
ATOM 11886 O O . GLU A 1 60 ? 10.702 2.438 -5.737 1.00 0.00 60 GLU A O 8
ATOM 11898 N N . LYS A 1 61 ? 10.032 4.539 -5.234 1.00 0.00 61 LYS A N 8
ATOM 11899 C CA . LYS A 1 61 ? 8.625 4.186 -5.138 1.00 0.00 61 LYS A CA 8
ATOM 11900 C C . LYS A 1 61 ? 7.880 4.744 -6.353 1.00 0.00 61 LYS A C 8
ATOM 11901 O O . LYS A 1 61 ? 8.330 5.706 -6.973 1.00 0.00 61 LYS A O 8
ATOM 11920 N N . HIS A 1 62 ? 6.754 4.115 -6.656 1.00 0.00 62 HIS A N 8
ATOM 11921 C CA . HIS A 1 62 ? 5.942 4.537 -7.785 1.00 0.00 62 HIS A CA 8
ATOM 11922 C C . HIS A 1 62 ? 4.461 4.451 -7.412 1.00 0.00 62 HIS A C 8
ATOM 11923 O O . HIS A 1 62 ? 4.078 3.661 -6.551 1.00 0.00 62 HIS A O 8
ATOM 11937 N N . GLU A 1 63 ? 3.667 5.275 -8.080 1.00 0.00 63 GLU A N 8
ATOM 11938 C CA . GLU A 1 63 ? 2.236 5.303 -7.830 1.00 0.00 63 GLU A CA 8
ATOM 11939 C C . GLU A 1 63 ? 1.479 4.684 -9.008 1.00 0.00 63 GLU A C 8
ATOM 11940 O O . GLU A 1 63 ? 1.514 5.212 -10.118 1.00 0.00 63 GLU A O 8
ATOM 11952 N N . LEU A 1 64 ? 0.814 3.574 -8.724 1.00 0.00 64 LEU A N 8
ATOM 11953 C CA . LEU A 1 64 ? 0.050 2.878 -9.746 1.00 0.00 64 LEU A CA 8
ATOM 11954 C C . LEU A 1 64 ? -1.375 3.434 -9.778 1.00 0.00 64 LEU A C 8
ATOM 11955 O O . LEU A 1 64 ? -1.626 4.538 -9.298 1.00 0.00 64 LEU A O 8
ATOM 11971 N N . GLN A 1 65 ? -2.272 2.643 -10.350 1.00 0.00 65 GLN A N 8
ATOM 11972 C CA . GLN A 1 65 ? -3.665 3.042 -10.451 1.00 0.00 65 GLN A CA 8
ATOM 11973 C C . GLN A 1 65 ? -4.530 2.192 -9.519 1.00 0.00 65 GLN A C 8
ATOM 11974 O O . GLN A 1 65 ? -4.098 1.138 -9.055 1.00 0.00 65 GLN A O 8
ATOM 11988 N N . PRO A 1 66 ? -5.768 2.694 -9.266 1.00 0.00 66 PRO A N 8
ATOM 11989 C CA . PRO A 1 66 ? -6.698 1.992 -8.398 1.00 0.00 66 PRO A CA 8
ATOM 11990 C C . PRO A 1 66 ? -7.298 0.775 -9.106 1.00 0.00 66 PRO A C 8
ATOM 11991 O O . PRO A 1 66 ? -8.084 0.035 -8.517 1.00 0.00 66 PRO A O 8
ATOM 12002 N N . ASN A 1 67 ? -6.904 0.607 -10.360 1.00 0.00 67 ASN A N 8
ATOM 12003 C CA . ASN A 1 67 ? -7.394 -0.506 -11.155 1.00 0.00 67 ASN A CA 8
ATOM 12004 C C . ASN A 1 67 ? -6.240 -1.472 -11.437 1.00 0.00 67 ASN A C 8
ATOM 12005 O O . ASN A 1 67 ? -6.448 -2.544 -12.003 1.00 0.00 67 ASN A O 8
ATOM 12016 N N . ASP A 1 68 ? -5.050 -1.056 -11.030 1.00 0.00 68 ASP A N 8
ATOM 12017 C CA . ASP A 1 68 ? -3.864 -1.870 -11.231 1.00 0.00 68 ASP A CA 8
ATOM 12018 C C . ASP A 1 68 ? -4.030 -3.199 -10.491 1.00 0.00 68 ASP A C 8
ATOM 12019 O O . ASP A 1 68 ? -4.270 -3.215 -9.284 1.00 0.00 68 ASP A O 8
ATOM 12028 N N . LEU A 1 69 ? -3.896 -4.280 -11.244 1.00 0.00 69 LEU A N 8
ATOM 12029 C CA . LEU A 1 69 ? -4.028 -5.610 -10.674 1.00 0.00 69 LEU A CA 8
ATOM 12030 C C . LEU A 1 69 ? -2.957 -5.809 -9.599 1.00 0.00 69 LEU A C 8
ATOM 12031 O O . LEU A 1 69 ? -1.782 -5.531 -9.830 1.00 0.00 69 LEU A O 8
ATOM 12047 N N . VAL A 1 70 ? -3.402 -6.288 -8.447 1.00 0.00 70 VAL A N 8
ATOM 12048 C CA . VAL A 1 70 ? -2.497 -6.526 -7.336 1.00 0.00 70 VAL A CA 8
ATOM 12049 C C . VAL A 1 70 ? -2.239 -8.029 -7.208 1.00 0.00 70 VAL A C 8
ATOM 12050 O O . VAL A 1 70 ? -2.740 -8.673 -6.287 1.00 0.00 70 VAL A O 8
ATOM 12063 N N . ILE A 1 71 ? -1.456 -8.544 -8.145 1.00 0.00 71 ILE A N 8
ATOM 12064 C CA . ILE A 1 71 ? -1.125 -9.959 -8.149 1.00 0.00 71 ILE A CA 8
ATOM 12065 C C . ILE A 1 71 ? -0.063 -10.227 -9.216 1.00 0.00 71 ILE A C 8
ATOM 12066 O O . ILE A 1 71 ? 0.880 -10.983 -8.983 1.00 0.00 71 ILE A O 8
ATOM 12082 N N . SER A 1 72 ? -0.250 -9.593 -10.364 1.00 0.00 72 SER A N 8
ATOM 12083 C CA . SER A 1 72 ? 0.681 -9.753 -11.468 1.00 0.00 72 SER A CA 8
ATOM 12084 C C . SER A 1 72 ? 1.899 -8.850 -11.262 1.00 0.00 72 SER A C 8
ATOM 12085 O O . SER A 1 72 ? 1.783 -7.768 -10.688 1.00 0.00 72 SER A O 8
ATOM 12093 N N . LYS A 1 73 ? 3.038 -9.327 -11.741 1.00 0.00 73 LYS A N 8
ATOM 12094 C CA . LYS A 1 73 ? 4.276 -8.577 -11.616 1.00 0.00 73 LYS A CA 8
ATOM 12095 C C . LYS A 1 73 ? 4.783 -8.202 -13.009 1.00 0.00 73 LYS A C 8
ATOM 12096 O O . LYS A 1 73 ? 5.049 -9.076 -13.833 1.00 0.00 73 LYS A O 8
ATOM 12115 N N . SER A 1 74 ? 4.902 -6.901 -13.231 1.00 0.00 74 SER A N 8
ATOM 12116 C CA . SER A 1 74 ? 5.373 -6.400 -14.511 1.00 0.00 74 SER A CA 8
ATOM 12117 C C . SER A 1 74 ? 6.631 -7.158 -14.939 1.00 0.00 74 SER A C 8
ATOM 12118 O O . SER A 1 74 ? 6.608 -7.903 -15.917 1.00 0.00 74 SER A O 8
ATOM 12126 N N . LEU A 1 75 ? 7.699 -6.941 -14.185 1.00 0.00 75 LEU A N 8
ATOM 12127 C CA . LEU A 1 75 ? 8.964 -7.595 -14.474 1.00 0.00 75 LEU A CA 8
ATOM 12128 C C . LEU A 1 75 ? 9.949 -7.315 -13.338 1.00 0.00 75 LEU A C 8
ATOM 12129 O O . LEU A 1 75 ? 11.124 -7.043 -13.583 1.00 0.00 75 LEU A O 8
ATOM 12145 N N . GLU A 1 76 ? 9.435 -7.391 -12.119 1.00 0.00 76 GLU A N 8
ATOM 12146 C CA . GLU A 1 76 ? 10.255 -7.149 -10.944 1.00 0.00 76 GLU A CA 8
ATOM 12147 C C . GLU A 1 76 ? 10.303 -8.399 -10.064 1.00 0.00 76 GLU A C 8
ATOM 12148 O O . GLU A 1 76 ? 9.282 -8.822 -9.523 1.00 0.00 76 GLU A O 8
ATOM 12160 N N . ALA A 1 77 ? 11.500 -8.956 -9.948 1.00 0.00 77 ALA A N 8
ATOM 12161 C CA . ALA A 1 77 ? 11.694 -10.149 -9.142 1.00 0.00 77 ALA A CA 8
ATOM 12162 C C . ALA A 1 77 ? 11.406 -9.823 -7.676 1.00 0.00 77 ALA A C 8
ATOM 12163 O O . ALA A 1 77 ? 12.277 -9.323 -6.965 1.00 0.00 77 ALA A O 8
ATOM 12170 N N . SER A 1 78 ? 10.181 -10.118 -7.267 1.00 0.00 78 SER A N 8
ATOM 12171 C CA . SER A 1 78 ? 9.767 -9.862 -5.898 1.00 0.00 78 SER A CA 8
ATOM 12172 C C . SER A 1 78 ? 9.606 -8.357 -5.672 1.00 0.00 78 SER A C 8
ATOM 12173 O O . SER A 1 78 ? 10.576 -7.664 -5.367 1.00 0.00 78 SER A O 8
ATOM 12181 N N . GLY A 1 79 ? 8.375 -7.895 -5.833 1.00 0.00 79 GLY A N 8
ATOM 12182 C CA . GLY A 1 79 ? 8.075 -6.485 -5.650 1.00 0.00 79 GLY A CA 8
ATOM 12183 C C . GLY A 1 79 ? 7.458 -6.229 -4.274 1.00 0.00 79 GLY A C 8
ATOM 12184 O O . GLY A 1 79 ? 7.676 -6.997 -3.339 1.00 0.00 79 GLY A O 8
ATOM 12188 N N . ARG A 1 80 ? 6.699 -5.146 -4.194 1.00 0.00 80 ARG A N 8
ATOM 12189 C CA . ARG A 1 80 ? 6.048 -4.779 -2.947 1.00 0.00 80 ARG A CA 8
ATOM 12190 C C . ARG A 1 80 ? 5.126 -3.577 -3.163 1.00 0.00 80 ARG A C 8
ATOM 12191 O O . ARG A 1 80 ? 5.501 -2.615 -3.832 1.00 0.00 80 ARG A O 8
ATOM 12212 N N . ILE A 1 81 ? 3.938 -3.671 -2.584 1.00 0.00 81 ILE A N 8
ATOM 12213 C CA . ILE A 1 81 ? 2.960 -2.603 -2.705 1.00 0.00 81 ILE A CA 8
ATOM 12214 C C . ILE A 1 81 ? 2.997 -1.739 -1.443 1.00 0.00 81 ILE A C 8
ATOM 12215 O O . ILE A 1 81 ? 3.309 -2.230 -0.359 1.00 0.00 81 ILE A O 8
ATOM 12231 N N . TYR A 1 82 ? 2.673 -0.467 -1.626 1.00 0.00 82 TYR A N 8
ATOM 12232 C CA . TYR A 1 82 ? 2.665 0.470 -0.515 1.00 0.00 82 TYR A CA 8
ATOM 12233 C C . TYR A 1 82 ? 1.409 1.344 -0.545 1.00 0.00 82 TYR A C 8
ATOM 12234 O O . TYR A 1 82 ? 0.608 1.255 -1.474 1.00 0.00 82 TYR A O 8
ATOM 12252 N N . VAL A 1 83 ? 1.278 2.170 0.482 1.00 0.00 83 VAL A N 8
ATOM 12253 C CA . VAL A 1 83 ? 0.133 3.060 0.586 1.00 0.00 83 VAL A CA 8
ATOM 12254 C C . VAL A 1 83 ? 0.593 4.413 1.131 1.00 0.00 83 VAL A C 8
ATOM 12255 O O . VAL A 1 83 ? 1.181 4.485 2.209 1.00 0.00 83 VAL A O 8
ATOM 12268 N N . TYR A 1 84 ? 0.308 5.453 0.361 1.00 0.00 84 TYR A N 8
ATOM 12269 C CA . TYR A 1 84 ? 0.685 6.800 0.754 1.00 0.00 84 TYR A CA 8
ATOM 12270 C C . TYR A 1 84 ? -0.550 7.687 0.927 1.00 0.00 84 TYR A C 8
ATOM 12271 O O . TYR A 1 84 ? -1.645 7.322 0.502 1.00 0.00 84 TYR A O 8
ATOM 12289 N N . ARG A 1 85 ? -0.333 8.834 1.553 1.00 0.00 85 ARG A N 8
ATOM 12290 C CA . ARG A 1 85 ? -1.414 9.776 1.787 1.00 0.00 85 ARG A CA 8
ATOM 12291 C C . ARG A 1 85 ? -1.406 10.871 0.719 1.00 0.00 85 ARG A C 8
ATOM 12292 O O . ARG A 1 85 ? -0.349 11.238 0.210 1.00 0.00 85 ARG A O 8
ATOM 12313 N N . LYS A 1 86 ? -2.598 11.361 0.410 1.00 0.00 86 LYS A N 8
ATOM 12314 C CA . LYS A 1 86 ? -2.741 12.406 -0.588 1.00 0.00 86 LYS A CA 8
ATOM 12315 C C . LYS A 1 86 ? -3.013 13.740 0.111 1.00 0.00 86 LYS A C 8
ATOM 12316 O O . LYS A 1 86 ? -4.024 13.891 0.796 1.00 0.00 86 LYS A O 8
ATOM 12335 N N . ASP A 1 87 ? -2.094 14.673 -0.086 1.00 0.00 87 ASP A N 8
ATOM 12336 C CA . ASP A 1 87 ? -2.221 15.989 0.517 1.00 0.00 87 ASP A CA 8
ATOM 12337 C C . ASP A 1 87 ? -2.509 17.020 -0.576 1.00 0.00 87 ASP A C 8
ATOM 12338 O O . ASP A 1 87 ? -3.503 17.741 -0.509 1.00 0.00 87 ASP A O 8
ATOM 12347 N N . LEU A 1 88 ? -1.619 17.058 -1.558 1.00 0.00 88 LEU A N 8
ATOM 12348 C CA . LEU A 1 88 ? -1.765 17.990 -2.663 1.00 0.00 88 LEU A CA 8
ATOM 12349 C C . LEU A 1 88 ? -0.673 17.718 -3.700 1.00 0.00 88 LEU A C 8
ATOM 12350 O O . LEU A 1 88 ? 0.213 16.896 -3.473 1.00 0.00 88 LEU A O 8
ATOM 12366 N N . ALA A 1 89 ? -0.772 18.426 -4.816 1.00 0.00 89 ALA A N 8
ATOM 12367 C CA . ALA A 1 89 ? 0.197 18.272 -5.888 1.00 0.00 89 ALA A CA 8
ATOM 12368 C C . ALA A 1 89 ? 0.397 16.783 -6.178 1.00 0.00 89 ALA A C 8
ATOM 12369 O O . ALA A 1 89 ? -0.286 15.937 -5.603 1.00 0.00 89 ALA A O 8
ATOM 12376 N N . ASP A 1 90 ? 1.338 16.508 -7.070 1.00 0.00 90 ASP A N 8
ATOM 12377 C CA . ASP A 1 90 ? 1.636 15.136 -7.444 1.00 0.00 90 ASP A CA 8
ATOM 12378 C C . ASP A 1 90 ? 2.674 14.563 -6.476 1.00 0.00 90 ASP A C 8
ATOM 12379 O O . ASP A 1 90 ? 3.713 14.060 -6.901 1.00 0.00 90 ASP A O 8
ATOM 12388 N N . THR A 1 91 ? 2.357 14.658 -5.194 1.00 0.00 91 THR A N 8
ATOM 12389 C CA . THR A 1 91 ? 3.249 14.156 -4.162 1.00 0.00 91 THR A CA 8
ATOM 12390 C C . THR A 1 91 ? 2.508 13.179 -3.247 1.00 0.00 91 THR A C 8
ATOM 12391 O O . THR A 1 91 ? 1.282 13.213 -3.158 1.00 0.00 91 THR A O 8
ATOM 12402 N N . LEU A 1 92 ? 3.285 12.330 -2.589 1.00 0.00 92 LEU A N 8
ATOM 12403 C CA . LEU A 1 92 ? 2.718 11.345 -1.684 1.00 0.00 92 LEU A CA 8
ATOM 12404 C C . LEU A 1 92 ? 3.445 11.418 -0.339 1.00 0.00 92 LEU A C 8
ATOM 12405 O O . LEU A 1 92 ? 2.825 11.673 0.692 1.00 0.00 92 LEU A O 8
ATOM 12421 N N . ASN A 1 93 ? 4.749 11.188 -0.394 1.00 0.00 93 ASN A N 8
ATOM 12422 C CA . ASN A 1 93 ? 5.566 11.225 0.807 1.00 0.00 93 ASN A CA 8
ATOM 12423 C C . ASN A 1 93 ? 5.100 10.130 1.769 1.00 0.00 93 ASN A C 8
ATOM 12424 O O . ASN A 1 93 ? 3.902 9.884 1.902 1.00 0.00 93 ASN A O 8
ATOM 12435 N N . PRO A 1 94 ? 6.097 9.485 2.433 1.00 0.00 94 PRO A N 8
ATOM 12436 C CA . PRO A 1 94 ? 5.801 8.423 3.378 1.00 0.00 94 PRO A CA 8
ATOM 12437 C C . PRO A 1 94 ? 5.250 8.992 4.688 1.00 0.00 94 PRO A C 8
ATOM 12438 O O . PRO A 1 94 ? 5.660 10.067 5.122 1.00 0.00 94 PRO A O 8
ATOM 12449 N N . PHE A 1 95 ? 4.331 8.244 5.280 1.00 0.00 95 PHE A N 8
ATOM 12450 C CA . PHE A 1 95 ? 3.720 8.661 6.531 1.00 0.00 95 PHE A CA 8
ATOM 12451 C C . PHE A 1 95 ? 4.774 8.824 7.628 1.00 0.00 95 PHE A C 8
ATOM 12452 O O . PHE A 1 95 ? 5.936 8.470 7.435 1.00 0.00 95 PHE A O 8
ATOM 12469 N N . ALA A 1 96 ? 4.330 9.359 8.756 1.00 0.00 96 ALA A N 8
ATOM 12470 C CA . ALA A 1 96 ? 5.221 9.573 9.884 1.00 0.00 96 ALA A CA 8
ATOM 12471 C C . ALA A 1 96 ? 4.630 8.906 11.128 1.00 0.00 96 ALA A C 8
ATOM 12472 O O . ALA A 1 96 ? 3.545 8.330 11.072 1.00 0.00 96 ALA A O 8
ATOM 12479 N N . GLU A 1 97 ? 5.371 9.006 12.222 1.00 0.00 97 GLU A N 8
ATOM 12480 C CA . GLU A 1 97 ? 4.934 8.420 13.478 1.00 0.00 97 GLU A CA 8
ATOM 12481 C C . GLU A 1 97 ? 3.658 9.106 13.969 1.00 0.00 97 GLU A C 8
ATOM 12482 O O . GLU A 1 97 ? 3.711 10.210 14.509 1.00 0.00 97 GLU A O 8
ATOM 12494 N N . ASN A 1 98 ? 2.541 8.424 13.763 1.00 0.00 98 ASN A N 8
ATOM 12495 C CA . ASN A 1 98 ? 1.253 8.954 14.178 1.00 0.00 98 ASN A CA 8
ATOM 12496 C C . ASN A 1 98 ? 0.517 7.901 15.009 1.00 0.00 98 ASN A C 8
ATOM 12497 O O . ASN A 1 98 ? 0.525 6.720 14.668 1.00 0.00 98 ASN A O 8
ATOM 12508 N N . SER A 1 99 ? -0.102 8.369 16.083 1.00 0.00 99 SER A N 8
ATOM 12509 C CA . SER A 1 99 ? -0.842 7.482 16.966 1.00 0.00 99 SER A CA 8
ATOM 12510 C C . SER A 1 99 ? -2.309 7.422 16.536 1.00 0.00 99 SER A C 8
ATOM 12511 O O . SER A 1 99 ? -2.892 8.437 16.160 1.00 0.00 99 SER A O 8
ATOM 12519 N N . GLY A 1 100 ? -2.864 6.220 16.607 1.00 0.00 100 GLY A N 8
ATOM 12520 C CA . GLY A 1 100 ? -4.252 6.014 16.230 1.00 0.00 100 GLY A CA 8
ATOM 12521 C C . GLY A 1 100 ? -4.856 4.830 16.988 1.00 0.00 100 GLY A C 8
ATOM 12522 O O . GLY A 1 100 ? -4.134 3.935 17.424 1.00 0.00 100 GLY A O 8
ATOM 12526 N N . PRO A 1 101 ? -6.209 4.865 17.125 1.00 0.00 101 PRO A N 8
ATOM 12527 C CA . PRO A 1 101 ? -6.918 3.806 17.823 1.00 0.00 101 PRO A CA 8
ATOM 12528 C C . PRO A 1 101 ? -7.003 2.544 16.962 1.00 0.00 101 PRO A C 8
ATOM 12529 O O . PRO A 1 101 ? -8.094 2.112 16.593 1.00 0.00 101 PRO A O 8
ATOM 12540 N N . SER A 1 102 ? -5.837 1.987 16.667 1.00 0.00 102 SER A N 8
ATOM 12541 C CA . SER A 1 102 ? -5.766 0.783 15.857 1.00 0.00 102 SER A CA 8
ATOM 12542 C C . SER A 1 102 ? -6.340 -0.404 16.632 1.00 0.00 102 SER A C 8
ATOM 12543 O O . SER A 1 102 ? -5.752 -0.850 17.616 1.00 0.00 102 SER A O 8
ATOM 12551 N N . SER A 1 103 ? -7.482 -0.882 16.160 1.00 0.00 103 SER A N 8
ATOM 12552 C CA . SER A 1 103 ? -8.142 -2.009 16.796 1.00 0.00 103 SER A CA 8
ATOM 12553 C C . SER A 1 103 ? -7.879 -3.288 15.999 1.00 0.00 103 SER A C 8
ATOM 12554 O O . SER A 1 103 ? -8.717 -3.713 15.205 1.00 0.00 103 SER A O 8
ATOM 12562 N N . GLY A 1 104 ? -6.711 -3.867 16.239 1.00 0.00 104 GLY A N 8
ATOM 12563 C CA . GLY A 1 104 ? -6.327 -5.089 15.553 1.00 0.00 104 GLY A CA 8
ATOM 12564 C C . GLY A 1 104 ? -5.173 -4.833 14.581 1.00 0.00 104 GLY A C 8
ATOM 12565 O O . GLY A 1 104 ? -4.400 -3.895 14.764 1.00 0.00 104 GLY A O 8
ATOM 12569 N N . GLY A 1 1 ? -6.289 -18.529 -12.011 1.00 0.00 1 GLY A N 9
ATOM 12570 C CA . GLY A 1 1 ? -7.741 -18.557 -11.954 1.00 0.00 1 GLY A CA 9
ATOM 12571 C C . GLY A 1 1 ? -8.350 -18.160 -13.301 1.00 0.00 1 GLY A C 9
ATOM 12572 O O . GLY A 1 1 ? -7.816 -17.298 -13.997 1.00 0.00 1 GLY A O 9
ATOM 12576 N N . SER A 1 2 ? -9.459 -18.807 -13.626 1.00 0.00 2 SER A N 9
ATOM 12577 C CA . SER A 1 2 ? -10.146 -18.532 -14.877 1.00 0.00 2 SER A CA 9
ATOM 12578 C C . SER A 1 2 ? -11.604 -18.988 -14.784 1.00 0.00 2 SER A C 9
ATOM 12579 O O . SER A 1 2 ? -11.924 -20.128 -15.119 1.00 0.00 2 SER A O 9
ATOM 12587 N N . SER A 1 3 ? -12.448 -18.075 -14.327 1.00 0.00 3 SER A N 9
ATOM 12588 C CA . SER A 1 3 ? -13.864 -18.369 -14.186 1.00 0.00 3 SER A CA 9
ATOM 12589 C C . SER A 1 3 ? -14.098 -19.231 -12.944 1.00 0.00 3 SER A C 9
ATOM 12590 O O . SER A 1 3 ? -14.821 -18.830 -12.033 1.00 0.00 3 SER A O 9
ATOM 12598 N N . GLY A 1 4 ? -13.473 -20.399 -12.947 1.00 0.00 4 GLY A N 9
ATOM 12599 C CA . GLY A 1 4 ? -13.604 -21.321 -11.831 1.00 0.00 4 GLY A CA 9
ATOM 12600 C C . GLY A 1 4 ? -12.557 -22.434 -11.914 1.00 0.00 4 GLY A C 9
ATOM 12601 O O . GLY A 1 4 ? -12.891 -23.587 -12.183 1.00 0.00 4 GLY A O 9
ATOM 12605 N N . SER A 1 5 ? -11.312 -22.049 -11.677 1.00 0.00 5 SER A N 9
ATOM 12606 C CA . SER A 1 5 ? -10.214 -23.000 -11.721 1.00 0.00 5 SER A CA 9
ATOM 12607 C C . SER A 1 5 ? -9.343 -22.853 -10.472 1.00 0.00 5 SER A C 9
ATOM 12608 O O . SER A 1 5 ? -8.476 -21.982 -10.414 1.00 0.00 5 SER A O 9
ATOM 12616 N N . SER A 1 6 ? -9.605 -23.717 -9.502 1.00 0.00 6 SER A N 9
ATOM 12617 C CA . SER A 1 6 ? -8.856 -23.694 -8.257 1.00 0.00 6 SER A CA 9
ATOM 12618 C C . SER A 1 6 ? -9.056 -22.351 -7.551 1.00 0.00 6 SER A C 9
ATOM 12619 O O . SER A 1 6 ? -9.133 -21.309 -8.201 1.00 0.00 6 SER A O 9
ATOM 12627 N N . GLY A 1 7 ? -9.133 -22.419 -6.230 1.00 0.00 7 GLY A N 9
ATOM 12628 C CA . GLY A 1 7 ? -9.322 -21.221 -5.429 1.00 0.00 7 GLY A CA 9
ATOM 12629 C C . GLY A 1 7 ? -8.220 -20.197 -5.706 1.00 0.00 7 GLY A C 9
ATOM 12630 O O . GLY A 1 7 ? -7.042 -20.546 -5.756 1.00 0.00 7 GLY A O 9
ATOM 12634 N N . GLU A 1 8 ? -8.642 -18.953 -5.878 1.00 0.00 8 GLU A N 9
ATOM 12635 C CA . GLU A 1 8 ? -7.705 -17.875 -6.148 1.00 0.00 8 GLU A CA 9
ATOM 12636 C C . GLU A 1 8 ? -7.082 -17.374 -4.844 1.00 0.00 8 GLU A C 9
ATOM 12637 O O . GLU A 1 8 ? -7.302 -16.232 -4.445 1.00 0.00 8 GLU A O 9
ATOM 12649 N N . GLU A 1 9 ? -6.316 -18.254 -4.215 1.00 0.00 9 GLU A N 9
ATOM 12650 C CA . GLU A 1 9 ? -5.660 -17.916 -2.964 1.00 0.00 9 GLU A CA 9
ATOM 12651 C C . GLU A 1 9 ? -4.476 -16.981 -3.222 1.00 0.00 9 GLU A C 9
ATOM 12652 O O . GLU A 1 9 ? -3.540 -17.341 -3.934 1.00 0.00 9 GLU A O 9
ATOM 12664 N N . ILE A 1 10 ? -4.556 -15.799 -2.628 1.00 0.00 10 ILE A N 9
ATOM 12665 C CA . ILE A 1 10 ? -3.503 -14.810 -2.784 1.00 0.00 10 ILE A CA 9
ATOM 12666 C C . ILE A 1 10 ? -3.754 -13.648 -1.821 1.00 0.00 10 ILE A C 9
ATOM 12667 O O . ILE A 1 10 ? -4.887 -13.416 -1.405 1.00 0.00 10 ILE A O 9
ATOM 12683 N N . PHE A 1 11 ? -2.676 -12.949 -1.496 1.00 0.00 11 PHE A N 9
ATOM 12684 C CA . PHE A 1 11 ? -2.765 -11.816 -0.590 1.00 0.00 11 PHE A CA 9
ATOM 12685 C C . PHE A 1 11 ? -2.100 -10.577 -1.194 1.00 0.00 11 PHE A C 9
ATOM 12686 O O . PHE A 1 11 ? -1.328 -10.685 -2.145 1.00 0.00 11 PHE A O 9
ATOM 12703 N N . CYS A 1 12 ? -2.425 -9.430 -0.616 1.00 0.00 12 CYS A N 9
ATOM 12704 C CA . CYS A 1 12 ? -1.868 -8.172 -1.085 1.00 0.00 12 CYS A CA 9
ATOM 12705 C C . CYS A 1 12 ? -1.228 -7.456 0.106 1.00 0.00 12 CYS A C 9
ATOM 12706 O O . CYS A 1 12 ? -1.930 -6.922 0.964 1.00 0.00 12 CYS A O 9
ATOM 12714 N N . HIS A 1 13 ? 0.097 -7.468 0.121 1.00 0.00 13 HIS A N 9
ATOM 12715 C CA . HIS A 1 13 ? 0.839 -6.827 1.192 1.00 0.00 13 HIS A CA 9
ATOM 12716 C C . HIS A 1 13 ? 0.996 -5.336 0.887 1.00 0.00 13 HIS A C 9
ATOM 12717 O O . HIS A 1 13 ? 1.612 -4.964 -0.111 1.00 0.00 13 HIS A O 9
ATOM 12731 N N . VAL A 1 14 ? 0.428 -4.522 1.764 1.00 0.00 14 VAL A N 9
ATOM 12732 C CA . VAL A 1 14 ? 0.497 -3.080 1.601 1.00 0.00 14 VAL A CA 9
ATOM 12733 C C . VAL A 1 14 ? 1.271 -2.474 2.774 1.00 0.00 14 VAL A C 9
ATOM 12734 O O . VAL A 1 14 ? 0.718 -2.286 3.856 1.00 0.00 14 VAL A O 9
ATOM 12747 N N . TYR A 1 15 ? 2.538 -2.186 2.518 1.00 0.00 15 TYR A N 9
ATOM 12748 C CA . TYR A 1 15 ? 3.394 -1.605 3.539 1.00 0.00 15 TYR A CA 9
ATOM 12749 C C . TYR A 1 15 ? 3.088 -0.119 3.731 1.00 0.00 15 TYR A C 9
ATOM 12750 O O . TYR A 1 15 ? 2.976 0.626 2.759 1.00 0.00 15 TYR A O 9
ATOM 12768 N N . ILE A 1 16 ? 2.962 0.269 4.992 1.00 0.00 16 ILE A N 9
ATOM 12769 C CA . ILE A 1 16 ? 2.672 1.654 5.324 1.00 0.00 16 ILE A CA 9
ATOM 12770 C C . ILE A 1 16 ? 3.984 2.400 5.572 1.00 0.00 16 ILE A C 9
ATOM 12771 O O . ILE A 1 16 ? 4.313 3.341 4.850 1.00 0.00 16 ILE A O 9
ATOM 12787 N N . THR A 1 17 ? 4.698 1.953 6.594 1.00 0.00 17 THR A N 9
ATOM 12788 C CA . THR A 1 17 ? 5.967 2.567 6.947 1.00 0.00 17 THR A CA 9
ATOM 12789 C C . THR A 1 17 ? 7.130 1.677 6.507 1.00 0.00 17 THR A C 9
ATOM 12790 O O . THR A 1 17 ? 7.140 1.170 5.387 1.00 0.00 17 THR A O 9
ATOM 12801 N N . GLU A 1 18 ? 8.083 1.513 7.413 1.00 0.00 18 GLU A N 9
ATOM 12802 C CA . GLU A 1 18 ? 9.249 0.692 7.134 1.00 0.00 18 GLU A CA 9
ATOM 12803 C C . GLU A 1 18 ? 9.072 -0.704 7.735 1.00 0.00 18 GLU A C 9
ATOM 12804 O O . GLU A 1 18 ? 9.682 -1.666 7.270 1.00 0.00 18 GLU A O 9
ATOM 12816 N N . HIS A 1 19 ? 8.235 -0.770 8.759 1.00 0.00 19 HIS A N 9
ATOM 12817 C CA . HIS A 1 19 ? 7.970 -2.032 9.429 1.00 0.00 19 HIS A CA 9
ATOM 12818 C C . HIS A 1 19 ? 6.469 -2.168 9.692 1.00 0.00 19 HIS A C 9
ATOM 12819 O O . HIS A 1 19 ? 6.061 -2.654 10.746 1.00 0.00 19 HIS A O 9
ATOM 12833 N N . SER A 1 20 ? 5.687 -1.731 8.716 1.00 0.00 20 SER A N 9
ATOM 12834 C CA . SER A 1 20 ? 4.240 -1.797 8.829 1.00 0.00 20 SER A CA 9
ATOM 12835 C C . SER A 1 20 ? 3.629 -2.211 7.489 1.00 0.00 20 SER A C 9
ATOM 12836 O O . SER A 1 20 ? 4.036 -1.717 6.439 1.00 0.00 20 SER A O 9
ATOM 12844 N N . TYR A 1 21 ? 2.662 -3.112 7.569 1.00 0.00 21 TYR A N 9
ATOM 12845 C CA . TYR A 1 21 ? 1.990 -3.597 6.375 1.00 0.00 21 TYR A CA 9
ATOM 12846 C C . TYR A 1 21 ? 0.638 -4.224 6.722 1.00 0.00 21 TYR A C 9
ATOM 12847 O O . TYR A 1 21 ? 0.304 -4.376 7.896 1.00 0.00 21 TYR A O 9
ATOM 12865 N N . VAL A 1 22 ? -0.102 -4.571 5.680 1.00 0.00 22 VAL A N 9
ATOM 12866 C CA . VAL A 1 22 ? -1.410 -5.177 5.860 1.00 0.00 22 VAL A CA 9
ATOM 12867 C C . VAL A 1 22 ? -1.535 -6.392 4.939 1.00 0.00 22 VAL A C 9
ATOM 12868 O O . VAL A 1 22 ? -1.102 -6.351 3.789 1.00 0.00 22 VAL A O 9
ATOM 12881 N N . SER A 1 23 ? -2.131 -7.446 5.479 1.00 0.00 23 SER A N 9
ATOM 12882 C CA . SER A 1 23 ? -2.318 -8.670 4.720 1.00 0.00 23 SER A CA 9
ATOM 12883 C C . SER A 1 23 ? -3.759 -8.756 4.212 1.00 0.00 23 SER A C 9
ATOM 12884 O O . SER A 1 23 ? -4.619 -9.341 4.869 1.00 0.00 23 SER A O 9
ATOM 12892 N N . VAL A 1 24 ? -3.978 -8.164 3.047 1.00 0.00 24 VAL A N 9
ATOM 12893 C CA . VAL A 1 24 ? -5.300 -8.166 2.444 1.00 0.00 24 VAL A CA 9
ATOM 12894 C C . VAL A 1 24 ? -5.419 -9.358 1.492 1.00 0.00 24 VAL A C 9
ATOM 12895 O O . VAL A 1 24 ? -4.468 -9.691 0.786 1.00 0.00 24 VAL A O 9
ATOM 12908 N N . LYS A 1 25 ? -6.596 -9.967 1.502 1.00 0.00 25 LYS A N 9
ATOM 12909 C CA . LYS A 1 25 ? -6.852 -11.114 0.649 1.00 0.00 25 LYS A CA 9
ATOM 12910 C C . LYS A 1 25 ? -7.526 -10.644 -0.642 1.00 0.00 25 LYS A C 9
ATOM 12911 O O . LYS A 1 25 ? -8.736 -10.422 -0.670 1.00 0.00 25 LYS A O 9
ATOM 12930 N N . ALA A 1 26 ? -6.714 -10.505 -1.680 1.00 0.00 26 ALA A N 9
ATOM 12931 C CA . ALA A 1 26 ? -7.217 -10.065 -2.970 1.00 0.00 26 ALA A CA 9
ATOM 12932 C C . ALA A 1 26 ? -7.329 -11.270 -3.906 1.00 0.00 26 ALA A C 9
ATOM 12933 O O . ALA A 1 26 ? -6.723 -12.312 -3.659 1.00 0.00 26 ALA A O 9
ATOM 12940 N N . LYS A 1 27 ? -8.107 -11.088 -4.963 1.00 0.00 27 LYS A N 9
ATOM 12941 C CA . LYS A 1 27 ? -8.306 -12.146 -5.938 1.00 0.00 27 LYS A CA 9
ATOM 12942 C C . LYS A 1 27 ? -7.076 -12.237 -6.843 1.00 0.00 27 LYS A C 9
ATOM 12943 O O . LYS A 1 27 ? -6.152 -11.436 -6.723 1.00 0.00 27 LYS A O 9
ATOM 12962 N N . VAL A 1 28 ? -7.106 -13.221 -7.730 1.00 0.00 28 VAL A N 9
ATOM 12963 C CA . VAL A 1 28 ? -6.005 -13.428 -8.656 1.00 0.00 28 VAL A CA 9
ATOM 12964 C C . VAL A 1 28 ? -5.996 -12.300 -9.690 1.00 0.00 28 VAL A C 9
ATOM 12965 O O . VAL A 1 28 ? -5.040 -12.160 -10.452 1.00 0.00 28 VAL A O 9
ATOM 12978 N N . SER A 1 29 ? -7.070 -11.524 -9.682 1.00 0.00 29 SER A N 9
ATOM 12979 C CA . SER A 1 29 ? -7.197 -10.412 -10.609 1.00 0.00 29 SER A CA 9
ATOM 12980 C C . SER A 1 29 ? -7.921 -9.247 -9.933 1.00 0.00 29 SER A C 9
ATOM 12981 O O . SER A 1 29 ? -8.773 -8.602 -10.544 1.00 0.00 29 SER A O 9
ATOM 12989 N N . SER A 1 30 ? -7.557 -9.012 -8.681 1.00 0.00 30 SER A N 9
ATOM 12990 C CA . SER A 1 30 ? -8.162 -7.935 -7.915 1.00 0.00 30 SER A CA 9
ATOM 12991 C C . SER A 1 30 ? -7.393 -6.633 -8.146 1.00 0.00 30 SER A C 9
ATOM 12992 O O . SER A 1 30 ? -6.188 -6.655 -8.395 1.00 0.00 30 SER A O 9
ATOM 13000 N N . ILE A 1 31 ? -8.120 -5.529 -8.056 1.00 0.00 31 ILE A N 9
ATOM 13001 C CA . ILE A 1 31 ? -7.521 -4.220 -8.252 1.00 0.00 31 ILE A CA 9
ATOM 13002 C C . ILE A 1 31 ? -6.995 -3.699 -6.913 1.00 0.00 31 ILE A C 9
ATOM 13003 O O . ILE A 1 31 ? -7.361 -4.211 -5.856 1.00 0.00 31 ILE A O 9
ATOM 13019 N N . ALA A 1 32 ? -6.143 -2.688 -7.002 1.00 0.00 32 ALA A N 9
ATOM 13020 C CA . ALA A 1 32 ? -5.562 -2.093 -5.810 1.00 0.00 32 ALA A CA 9
ATOM 13021 C C . ALA A 1 32 ? -6.669 -1.439 -4.980 1.00 0.00 32 ALA A C 9
ATOM 13022 O O . ALA A 1 32 ? -6.665 -1.530 -3.754 1.00 0.00 32 ALA A O 9
ATOM 13029 N N . GLN A 1 33 ? -7.589 -0.795 -5.682 1.00 0.00 33 GLN A N 9
ATOM 13030 C CA . GLN A 1 33 ? -8.700 -0.127 -5.026 1.00 0.00 33 GLN A CA 9
ATOM 13031 C C . GLN A 1 33 ? -9.354 -1.062 -4.007 1.00 0.00 33 GLN A C 9
ATOM 13032 O O . GLN A 1 33 ? -9.669 -0.649 -2.892 1.00 0.00 33 GLN A O 9
ATOM 13046 N N . GLU A 1 34 ? -9.541 -2.305 -4.426 1.00 0.00 34 GLU A N 9
ATOM 13047 C CA . GLU A 1 34 ? -10.152 -3.302 -3.564 1.00 0.00 34 GLU A CA 9
ATOM 13048 C C . GLU A 1 34 ? -9.363 -3.432 -2.260 1.00 0.00 34 GLU A C 9
ATOM 13049 O O . GLU A 1 34 ? -9.944 -3.655 -1.199 1.00 0.00 34 GLU A O 9
ATOM 13061 N N . ILE A 1 35 ? -8.052 -3.287 -2.382 1.00 0.00 35 ILE A N 9
ATOM 13062 C CA . ILE A 1 35 ? -7.177 -3.385 -1.226 1.00 0.00 35 ILE A CA 9
ATOM 13063 C C . ILE A 1 35 ? -7.099 -2.023 -0.534 1.00 0.00 35 ILE A C 9
ATOM 13064 O O . ILE A 1 35 ? -7.081 -1.946 0.694 1.00 0.00 35 ILE A O 9
ATOM 13080 N N . LEU A 1 36 ? -7.056 -0.981 -1.351 1.00 0.00 36 LEU A N 9
ATOM 13081 C CA . LEU A 1 36 ? -6.980 0.374 -0.833 1.00 0.00 36 LEU A CA 9
ATOM 13082 C C . LEU A 1 36 ? -8.166 0.626 0.101 1.00 0.00 36 LEU A C 9
ATOM 13083 O O . LEU A 1 36 ? -7.994 1.148 1.201 1.00 0.00 36 LEU A O 9
ATOM 13099 N N . LYS A 1 37 ? -9.342 0.241 -0.372 1.00 0.00 37 LYS A N 9
ATOM 13100 C CA . LYS A 1 37 ? -10.556 0.418 0.407 1.00 0.00 37 LYS A CA 9
ATOM 13101 C C . LYS A 1 37 ? -10.408 -0.309 1.745 1.00 0.00 37 LYS A C 9
ATOM 13102 O O . LYS A 1 37 ? -10.967 0.119 2.754 1.00 0.00 37 LYS A O 9
ATOM 13121 N N . VAL A 1 38 ? -9.653 -1.397 1.711 1.00 0.00 38 VAL A N 9
ATOM 13122 C CA . VAL A 1 38 ? -9.425 -2.188 2.908 1.00 0.00 38 VAL A CA 9
ATOM 13123 C C . VAL A 1 38 ? -8.339 -1.522 3.755 1.00 0.00 38 VAL A C 9
ATOM 13124 O O . VAL A 1 38 ? -8.606 -1.068 4.867 1.00 0.00 38 VAL A O 9
ATOM 13137 N N . VAL A 1 39 ? -7.138 -1.485 3.198 1.00 0.00 39 VAL A N 9
ATOM 13138 C CA . VAL A 1 39 ? -6.011 -0.881 3.888 1.00 0.00 39 VAL A CA 9
ATOM 13139 C C . VAL A 1 39 ? -6.451 0.443 4.515 1.00 0.00 39 VAL A C 9
ATOM 13140 O O . VAL A 1 39 ? -6.257 0.664 5.709 1.00 0.00 39 VAL A O 9
ATOM 13153 N N . ALA A 1 40 ? -7.037 1.289 3.681 1.00 0.00 40 ALA A N 9
ATOM 13154 C CA . ALA A 1 40 ? -7.507 2.586 4.139 1.00 0.00 40 ALA A CA 9
ATOM 13155 C C . ALA A 1 40 ? -8.146 2.434 5.521 1.00 0.00 40 ALA A C 9
ATOM 13156 O O . ALA A 1 40 ? -7.897 3.240 6.416 1.00 0.00 40 ALA A O 9
ATOM 13163 N N . GLU A 1 41 ? -8.957 1.394 5.651 1.00 0.00 41 GLU A N 9
ATOM 13164 C CA . GLU A 1 41 ? -9.633 1.125 6.909 1.00 0.00 41 GLU A CA 9
ATOM 13165 C C . GLU A 1 41 ? -8.634 0.614 7.950 1.00 0.00 41 GLU A C 9
ATOM 13166 O O . GLU A 1 41 ? -8.647 1.056 9.097 1.00 0.00 41 GLU A O 9
ATOM 13178 N N . LYS A 1 42 ? -7.793 -0.311 7.511 1.00 0.00 42 LYS A N 9
ATOM 13179 C CA . LYS A 1 42 ? -6.790 -0.887 8.391 1.00 0.00 42 LYS A CA 9
ATOM 13180 C C . LYS A 1 42 ? -5.973 0.237 9.031 1.00 0.00 42 LYS A C 9
ATOM 13181 O O . LYS A 1 42 ? -5.457 0.081 10.137 1.00 0.00 42 LYS A O 9
ATOM 13200 N N . ILE A 1 43 ? -5.883 1.345 8.310 1.00 0.00 43 ILE A N 9
ATOM 13201 C CA . ILE A 1 43 ? -5.138 2.494 8.794 1.00 0.00 43 ILE A CA 9
ATOM 13202 C C . ILE A 1 43 ? -6.118 3.567 9.272 1.00 0.00 43 ILE A C 9
ATOM 13203 O O . ILE A 1 43 ? -5.744 4.463 10.028 1.00 0.00 43 ILE A O 9
ATOM 13219 N N . GLN A 1 44 ? -7.354 3.442 8.812 1.00 0.00 44 GLN A N 9
ATOM 13220 C CA . GLN A 1 44 ? -8.391 4.389 9.183 1.00 0.00 44 GLN A CA 9
ATOM 13221 C C . GLN A 1 44 ? -8.211 5.701 8.415 1.00 0.00 44 GLN A C 9
ATOM 13222 O O . GLN A 1 44 ? -8.052 6.761 9.019 1.00 0.00 44 GLN A O 9
ATOM 13236 N N . TYR A 1 45 ? -8.242 5.586 7.096 1.00 0.00 45 TYR A N 9
ATOM 13237 C CA . TYR A 1 45 ? -8.084 6.750 6.240 1.00 0.00 45 TYR A CA 9
ATOM 13238 C C . TYR A 1 45 ? -9.098 6.730 5.094 1.00 0.00 45 TYR A C 9
ATOM 13239 O O . TYR A 1 45 ? -10.111 6.035 5.170 1.00 0.00 45 TYR A O 9
ATOM 13257 N N . ALA A 1 46 ? -8.791 7.500 4.061 1.00 0.00 46 ALA A N 9
ATOM 13258 C CA . ALA A 1 46 ? -9.663 7.579 2.902 1.00 0.00 46 ALA A CA 9
ATOM 13259 C C . ALA A 1 46 ? -8.950 6.977 1.690 1.00 0.00 46 ALA A C 9
ATOM 13260 O O . ALA A 1 46 ? -8.063 7.605 1.112 1.00 0.00 46 ALA A O 9
ATOM 13267 N N . GLU A 1 47 ? -9.362 5.768 1.340 1.00 0.00 47 GLU A N 9
ATOM 13268 C CA . GLU A 1 47 ? -8.773 5.074 0.207 1.00 0.00 47 GLU A CA 9
ATOM 13269 C C . GLU A 1 47 ? -8.634 6.025 -0.983 1.00 0.00 47 GLU A C 9
ATOM 13270 O O . GLU A 1 47 ? -7.617 6.015 -1.675 1.00 0.00 47 GLU A O 9
ATOM 13282 N N . GLU A 1 48 ? -9.671 6.825 -1.186 1.00 0.00 48 GLU A N 9
ATOM 13283 C CA . GLU A 1 48 ? -9.678 7.780 -2.281 1.00 0.00 48 GLU A CA 9
ATOM 13284 C C . GLU A 1 48 ? -8.503 8.751 -2.144 1.00 0.00 48 GLU A C 9
ATOM 13285 O O . GLU A 1 48 ? -7.944 9.198 -3.144 1.00 0.00 48 GLU A O 9
ATOM 13297 N N . ASP A 1 49 ? -8.164 9.049 -0.899 1.00 0.00 49 ASP A N 9
ATOM 13298 C CA . ASP A 1 49 ? -7.066 9.959 -0.619 1.00 0.00 49 ASP A CA 9
ATOM 13299 C C . ASP A 1 49 ? -5.757 9.169 -0.562 1.00 0.00 49 ASP A C 9
ATOM 13300 O O . ASP A 1 49 ? -4.684 9.750 -0.404 1.00 0.00 49 ASP A O 9
ATOM 13309 N N . LEU A 1 50 ? -5.888 7.857 -0.695 1.00 0.00 50 LEU A N 9
ATOM 13310 C CA . LEU A 1 50 ? -4.729 6.982 -0.661 1.00 0.00 50 LEU A CA 9
ATOM 13311 C C . LEU A 1 50 ? -4.447 6.461 -2.072 1.00 0.00 50 LEU A C 9
ATOM 13312 O O . LEU A 1 50 ? -5.159 6.800 -3.016 1.00 0.00 50 LEU A O 9
ATOM 13328 N N . ALA A 1 51 ? -3.409 5.644 -2.170 1.00 0.00 51 ALA A N 9
ATOM 13329 C CA . ALA A 1 51 ? -3.025 5.072 -3.449 1.00 0.00 51 ALA A CA 9
ATOM 13330 C C . ALA A 1 51 ? -1.900 4.058 -3.233 1.00 0.00 51 ALA A C 9
ATOM 13331 O O . ALA A 1 51 ? -1.008 4.280 -2.415 1.00 0.00 51 ALA A O 9
ATOM 13338 N N . LEU A 1 52 ? -1.979 2.966 -3.980 1.00 0.00 52 LEU A N 9
ATOM 13339 C CA . LEU A 1 52 ? -0.979 1.917 -3.879 1.00 0.00 52 LEU A CA 9
ATOM 13340 C C . LEU A 1 52 ? 0.224 2.280 -4.753 1.00 0.00 52 LEU A C 9
ATOM 13341 O O . LEU A 1 52 ? 0.100 2.389 -5.972 1.00 0.00 52 LEU A O 9
ATOM 13357 N N . VAL A 1 53 ? 1.361 2.456 -4.096 1.00 0.00 53 VAL A N 9
ATOM 13358 C CA . VAL A 1 53 ? 2.584 2.804 -4.797 1.00 0.00 53 VAL A CA 9
ATOM 13359 C C . VAL A 1 53 ? 3.586 1.655 -4.668 1.00 0.00 53 VAL A C 9
ATOM 13360 O O . VAL A 1 53 ? 3.869 1.195 -3.562 1.00 0.00 53 VAL A O 9
ATOM 13373 N N . ALA A 1 54 ? 4.096 1.224 -5.812 1.00 0.00 54 ALA A N 9
ATOM 13374 C CA . ALA A 1 54 ? 5.060 0.138 -5.840 1.00 0.00 54 ALA A CA 9
ATOM 13375 C C . ALA A 1 54 ? 6.474 0.718 -5.917 1.00 0.00 54 ALA A C 9
ATOM 13376 O O . ALA A 1 54 ? 6.666 1.832 -6.401 1.00 0.00 54 ALA A O 9
ATOM 13383 N N . ILE A 1 55 ? 7.427 -0.064 -5.433 1.00 0.00 55 ILE A N 9
ATOM 13384 C CA . ILE A 1 55 ? 8.817 0.358 -5.441 1.00 0.00 55 ILE A CA 9
ATOM 13385 C C . ILE A 1 55 ? 9.689 -0.782 -5.972 1.00 0.00 55 ILE A C 9
ATOM 13386 O O . ILE A 1 55 ? 9.317 -1.950 -5.873 1.00 0.00 55 ILE A O 9
ATOM 13402 N N . THR A 1 56 ? 10.832 -0.402 -6.524 1.00 0.00 56 THR A N 9
ATOM 13403 C CA . THR A 1 56 ? 11.759 -1.377 -7.071 1.00 0.00 56 THR A CA 9
ATOM 13404 C C . THR A 1 56 ? 12.900 -1.639 -6.086 1.00 0.00 56 THR A C 9
ATOM 13405 O O . THR A 1 56 ? 13.022 -0.951 -5.075 1.00 0.00 56 THR A O 9
ATOM 13416 N N . PHE A 1 57 ? 13.708 -2.637 -6.417 1.00 0.00 57 PHE A N 9
ATOM 13417 C CA . PHE A 1 57 ? 14.835 -2.998 -5.574 1.00 0.00 57 PHE A CA 9
ATOM 13418 C C . PHE A 1 57 ? 15.727 -1.785 -5.302 1.00 0.00 57 PHE A C 9
ATOM 13419 O O . PHE A 1 57 ? 15.915 -1.394 -4.151 1.00 0.00 57 PHE A O 9
ATOM 13436 N N . SER A 1 58 ? 16.253 -1.224 -6.381 1.00 0.00 58 SER A N 9
ATOM 13437 C CA . SER A 1 58 ? 17.121 -0.064 -6.273 1.00 0.00 58 SER A CA 9
ATOM 13438 C C . SER A 1 58 ? 16.595 0.885 -5.194 1.00 0.00 58 SER A C 9
ATOM 13439 O O . SER A 1 58 ? 17.273 1.137 -4.200 1.00 0.00 58 SER A O 9
ATOM 13447 N N . GLY A 1 59 ? 15.390 1.385 -5.428 1.00 0.00 59 GLY A N 9
ATOM 13448 C CA . GLY A 1 59 ? 14.765 2.301 -4.489 1.00 0.00 59 GLY A CA 9
ATOM 13449 C C . GLY A 1 59 ? 14.109 3.474 -5.220 1.00 0.00 59 GLY A C 9
ATOM 13450 O O . GLY A 1 59 ? 14.607 4.597 -5.172 1.00 0.00 59 GLY A O 9
ATOM 13454 N N . GLU A 1 60 ? 13.001 3.172 -5.881 1.00 0.00 60 GLU A N 9
ATOM 13455 C CA . GLU A 1 60 ? 12.271 4.187 -6.621 1.00 0.00 60 GLU A CA 9
ATOM 13456 C C . GLU A 1 60 ? 10.764 3.978 -6.465 1.00 0.00 60 GLU A C 9
ATOM 13457 O O . GLU A 1 60 ? 10.252 2.894 -6.742 1.00 0.00 60 GLU A O 9
ATOM 13469 N N . LYS A 1 61 ? 10.095 5.032 -6.021 1.00 0.00 61 LYS A N 9
ATOM 13470 C CA . LYS A 1 61 ? 8.657 4.977 -5.825 1.00 0.00 61 LYS A CA 9
ATOM 13471 C C . LYS A 1 61 ? 7.960 4.953 -7.187 1.00 0.00 61 LYS A C 9
ATOM 13472 O O . LYS A 1 61 ? 8.461 5.525 -8.154 1.00 0.00 61 LYS A O 9
ATOM 13491 N N . HIS A 1 62 ? 6.816 4.285 -7.219 1.00 0.00 62 HIS A N 9
ATOM 13492 C CA . HIS A 1 62 ? 6.046 4.179 -8.447 1.00 0.00 62 HIS A CA 9
ATOM 13493 C C . HIS A 1 62 ? 4.561 4.039 -8.110 1.00 0.00 62 HIS A C 9
ATOM 13494 O O . HIS A 1 62 ? 4.148 3.051 -7.506 1.00 0.00 62 HIS A O 9
ATOM 13508 N N . GLU A 1 63 ? 3.797 5.043 -8.517 1.00 0.00 63 GLU A N 9
ATOM 13509 C CA . GLU A 1 63 ? 2.366 5.044 -8.266 1.00 0.00 63 GLU A CA 9
ATOM 13510 C C . GLU A 1 63 ? 1.622 4.399 -9.436 1.00 0.00 63 GLU A C 9
ATOM 13511 O O . GLU A 1 63 ? 2.116 4.391 -10.563 1.00 0.00 63 GLU A O 9
ATOM 13523 N N . LEU A 1 64 ? 0.445 3.873 -9.130 1.00 0.00 64 LEU A N 9
ATOM 13524 C CA . LEU A 1 64 ? -0.373 3.227 -10.142 1.00 0.00 64 LEU A CA 9
ATOM 13525 C C . LEU A 1 64 ? -1.800 3.772 -10.063 1.00 0.00 64 LEU A C 9
ATOM 13526 O O . LEU A 1 64 ? -2.019 4.881 -9.578 1.00 0.00 64 LEU A O 9
ATOM 13542 N N . GLN A 1 65 ? -2.735 2.968 -10.548 1.00 0.00 65 GLN A N 9
ATOM 13543 C CA . GLN A 1 65 ? -4.135 3.356 -10.538 1.00 0.00 65 GLN A CA 9
ATOM 13544 C C . GLN A 1 65 ? -4.925 2.469 -9.574 1.00 0.00 65 GLN A C 9
ATOM 13545 O O . GLN A 1 65 ? -4.455 1.403 -9.179 1.00 0.00 65 GLN A O 9
ATOM 13559 N N . PRO A 1 66 ? -6.143 2.955 -9.213 1.00 0.00 66 PRO A N 9
ATOM 13560 C CA . PRO A 1 66 ? -7.002 2.218 -8.302 1.00 0.00 66 PRO A CA 9
ATOM 13561 C C . PRO A 1 66 ? -7.649 1.023 -9.004 1.00 0.00 66 PRO A C 9
ATOM 13562 O O . PRO A 1 66 ? -8.361 0.240 -8.377 1.00 0.00 66 PRO A O 9
ATOM 13573 N N . ASN A 1 67 ? -7.378 0.919 -10.297 1.00 0.00 67 ASN A N 9
ATOM 13574 C CA . ASN A 1 67 ? -7.925 -0.168 -11.092 1.00 0.00 67 ASN A CA 9
ATOM 13575 C C . ASN A 1 67 ? -6.798 -1.129 -11.477 1.00 0.00 67 ASN A C 9
ATOM 13576 O O . ASN A 1 67 ? -7.041 -2.149 -12.120 1.00 0.00 67 ASN A O 9
ATOM 13587 N N . ASP A 1 68 ? -5.591 -0.769 -11.067 1.00 0.00 68 ASP A N 9
ATOM 13588 C CA . ASP A 1 68 ? -4.426 -1.587 -11.361 1.00 0.00 68 ASP A CA 9
ATOM 13589 C C . ASP A 1 68 ? -4.491 -2.874 -10.537 1.00 0.00 68 ASP A C 9
ATOM 13590 O O . ASP A 1 68 ? -5.118 -2.906 -9.479 1.00 0.00 68 ASP A O 9
ATOM 13599 N N . LEU A 1 69 ? -3.834 -3.903 -11.052 1.00 0.00 69 LEU A N 9
ATOM 13600 C CA . LEU A 1 69 ? -3.809 -5.189 -10.376 1.00 0.00 69 LEU A CA 9
ATOM 13601 C C . LEU A 1 69 ? -2.795 -5.139 -9.232 1.00 0.00 69 LEU A C 9
ATOM 13602 O O . LEU A 1 69 ? -1.728 -4.542 -9.368 1.00 0.00 69 LEU A O 9
ATOM 13618 N N . VAL A 1 70 ? -3.164 -5.774 -8.129 1.00 0.00 70 VAL A N 9
ATOM 13619 C CA . VAL A 1 70 ? -2.300 -5.809 -6.961 1.00 0.00 70 VAL A CA 9
ATOM 13620 C C . VAL A 1 70 ? -1.739 -7.222 -6.790 1.00 0.00 70 VAL A C 9
ATOM 13621 O O . VAL A 1 70 ? -1.573 -7.696 -5.667 1.00 0.00 70 VAL A O 9
ATOM 13634 N N . ILE A 1 71 ? -1.464 -7.856 -7.920 1.00 0.00 71 ILE A N 9
ATOM 13635 C CA . ILE A 1 71 ? -0.925 -9.206 -7.909 1.00 0.00 71 ILE A CA 9
ATOM 13636 C C . ILE A 1 71 ? 0.144 -9.333 -8.996 1.00 0.00 71 ILE A C 9
ATOM 13637 O O . ILE A 1 71 ? 1.237 -9.837 -8.741 1.00 0.00 71 ILE A O 9
ATOM 13653 N N . SER A 1 72 ? -0.208 -8.866 -10.185 1.00 0.00 72 SER A N 9
ATOM 13654 C CA . SER A 1 72 ? 0.708 -8.921 -11.312 1.00 0.00 72 SER A CA 9
ATOM 13655 C C . SER A 1 72 ? 1.950 -8.077 -11.018 1.00 0.00 72 SER A C 9
ATOM 13656 O O . SER A 1 72 ? 1.844 -6.977 -10.478 1.00 0.00 72 SER A O 9
ATOM 13664 N N . LYS A 1 73 ? 3.099 -8.625 -11.386 1.00 0.00 73 LYS A N 9
ATOM 13665 C CA . LYS A 1 73 ? 4.360 -7.936 -11.169 1.00 0.00 73 LYS A CA 9
ATOM 13666 C C . LYS A 1 73 ? 5.307 -8.237 -12.332 1.00 0.00 73 LYS A C 9
ATOM 13667 O O . LYS A 1 73 ? 4.933 -8.927 -13.279 1.00 0.00 73 LYS A O 9
ATOM 13686 N N . SER A 1 74 ? 6.515 -7.704 -12.223 1.00 0.00 74 SER A N 9
ATOM 13687 C CA . SER A 1 74 ? 7.519 -7.906 -13.254 1.00 0.00 74 SER A CA 9
ATOM 13688 C C . SER A 1 74 ? 7.875 -9.391 -13.353 1.00 0.00 74 SER A C 9
ATOM 13689 O O . SER A 1 74 ? 7.228 -10.141 -14.082 1.00 0.00 74 SER A O 9
ATOM 13697 N N . LEU A 1 75 ? 8.903 -9.771 -12.609 1.00 0.00 75 LEU A N 9
ATOM 13698 C CA . LEU A 1 75 ? 9.353 -11.152 -12.603 1.00 0.00 75 LEU A CA 9
ATOM 13699 C C . LEU A 1 75 ? 10.304 -11.370 -11.425 1.00 0.00 75 LEU A C 9
ATOM 13700 O O . LEU A 1 75 ? 11.215 -12.193 -11.501 1.00 0.00 75 LEU A O 9
ATOM 13716 N N . GLU A 1 76 ? 10.060 -10.618 -10.362 1.00 0.00 76 GLU A N 9
ATOM 13717 C CA . GLU A 1 76 ? 10.883 -10.718 -9.168 1.00 0.00 76 GLU A CA 9
ATOM 13718 C C . GLU A 1 76 ? 10.009 -10.990 -7.942 1.00 0.00 76 GLU A C 9
ATOM 13719 O O . GLU A 1 76 ? 10.327 -10.549 -6.839 1.00 0.00 76 GLU A O 9
ATOM 13731 N N . ALA A 1 77 ? 8.925 -11.715 -8.177 1.00 0.00 77 ALA A N 9
ATOM 13732 C CA . ALA A 1 77 ? 8.003 -12.051 -7.105 1.00 0.00 77 ALA A CA 9
ATOM 13733 C C . ALA A 1 77 ? 7.429 -10.764 -6.510 1.00 0.00 77 ALA A C 9
ATOM 13734 O O . ALA A 1 77 ? 7.832 -9.666 -6.891 1.00 0.00 77 ALA A O 9
ATOM 13741 N N . SER A 1 78 ? 6.498 -10.941 -5.584 1.00 0.00 78 SER A N 9
ATOM 13742 C CA . SER A 1 78 ? 5.865 -9.808 -4.932 1.00 0.00 78 SER A CA 9
ATOM 13743 C C . SER A 1 78 ? 6.930 -8.856 -4.386 1.00 0.00 78 SER A C 9
ATOM 13744 O O . SER A 1 78 ? 7.479 -9.085 -3.309 1.00 0.00 78 SER A O 9
ATOM 13752 N N . GLY A 1 79 ? 7.191 -7.807 -5.153 1.00 0.00 79 GLY A N 9
ATOM 13753 C CA . GLY A 1 79 ? 8.181 -6.820 -4.759 1.00 0.00 79 GLY A CA 9
ATOM 13754 C C . GLY A 1 79 ? 7.808 -6.171 -3.424 1.00 0.00 79 GLY A C 9
ATOM 13755 O O . GLY A 1 79 ? 7.674 -6.857 -2.412 1.00 0.00 79 GLY A O 9
ATOM 13759 N N . ARG A 1 80 ? 7.650 -4.856 -3.466 1.00 0.00 80 ARG A N 9
ATOM 13760 C CA . ARG A 1 80 ? 7.295 -4.107 -2.272 1.00 0.00 80 ARG A CA 9
ATOM 13761 C C . ARG A 1 80 ? 6.354 -2.954 -2.630 1.00 0.00 80 ARG A C 9
ATOM 13762 O O . ARG A 1 80 ? 6.765 -1.991 -3.275 1.00 0.00 80 ARG A O 9
ATOM 13783 N N . ILE A 1 81 ? 5.111 -3.091 -2.194 1.00 0.00 81 ILE A N 9
ATOM 13784 C CA . ILE A 1 81 ? 4.109 -2.073 -2.460 1.00 0.00 81 ILE A CA 9
ATOM 13785 C C . ILE A 1 81 ? 3.806 -1.312 -1.168 1.00 0.00 81 ILE A C 9
ATOM 13786 O O . ILE A 1 81 ? 4.044 -1.820 -0.073 1.00 0.00 81 ILE A O 9
ATOM 13802 N N . TYR A 1 82 ? 3.285 -0.105 -1.337 1.00 0.00 82 TYR A N 9
ATOM 13803 C CA . TYR A 1 82 ? 2.946 0.731 -0.198 1.00 0.00 82 TYR A CA 9
ATOM 13804 C C . TYR A 1 82 ? 1.744 1.623 -0.511 1.00 0.00 82 TYR A C 9
ATOM 13805 O O . TYR A 1 82 ? 1.242 1.623 -1.633 1.00 0.00 82 TYR A O 9
ATOM 13823 N N . VAL A 1 83 ? 1.317 2.363 0.502 1.00 0.00 83 VAL A N 9
ATOM 13824 C CA . VAL A 1 83 ? 0.183 3.259 0.350 1.00 0.00 83 VAL A CA 9
ATOM 13825 C C . VAL A 1 83 ? 0.543 4.632 0.919 1.00 0.00 83 VAL A C 9
ATOM 13826 O O . VAL A 1 83 ? 1.042 4.733 2.039 1.00 0.00 83 VAL A O 9
ATOM 13839 N N . TYR A 1 84 ? 0.277 5.656 0.121 1.00 0.00 84 TYR A N 9
ATOM 13840 C CA . TYR A 1 84 ? 0.567 7.020 0.531 1.00 0.00 84 TYR A CA 9
ATOM 13841 C C . TYR A 1 84 ? -0.712 7.857 0.594 1.00 0.00 84 TYR A C 9
ATOM 13842 O O . TYR A 1 84 ? -1.688 7.558 -0.092 1.00 0.00 84 TYR A O 9
ATOM 13860 N N . ARG A 1 85 ? -0.665 8.889 1.423 1.00 0.00 85 ARG A N 9
ATOM 13861 C CA . ARG A 1 85 ? -1.807 9.772 1.585 1.00 0.00 85 ARG A CA 9
ATOM 13862 C C . ARG A 1 85 ? -1.672 10.989 0.667 1.00 0.00 85 ARG A C 9
ATOM 13863 O O . ARG A 1 85 ? -0.610 11.605 0.600 1.00 0.00 85 ARG A O 9
ATOM 13884 N N . LYS A 1 86 ? -2.764 11.298 -0.017 1.00 0.00 86 LYS A N 9
ATOM 13885 C CA . LYS A 1 86 ? -2.780 12.430 -0.928 1.00 0.00 86 LYS A CA 9
ATOM 13886 C C . LYS A 1 86 ? -2.805 13.729 -0.120 1.00 0.00 86 LYS A C 9
ATOM 13887 O O . LYS A 1 86 ? -3.204 13.733 1.044 1.00 0.00 86 LYS A O 9
ATOM 13906 N N . ASP A 1 87 ? -2.371 14.800 -0.768 1.00 0.00 87 ASP A N 9
ATOM 13907 C CA . ASP A 1 87 ? -2.338 16.102 -0.124 1.00 0.00 87 ASP A CA 9
ATOM 13908 C C . ASP A 1 87 ? -3.068 17.120 -1.003 1.00 0.00 87 ASP A C 9
ATOM 13909 O O . ASP A 1 87 ? -3.704 16.751 -1.989 1.00 0.00 87 ASP A O 9
ATOM 13918 N N . LEU A 1 88 ? -2.951 18.381 -0.615 1.00 0.00 88 LEU A N 9
ATOM 13919 C CA . LEU A 1 88 ? -3.591 19.455 -1.356 1.00 0.00 88 LEU A CA 9
ATOM 13920 C C . LEU A 1 88 ? -3.438 19.195 -2.856 1.00 0.00 88 LEU A C 9
ATOM 13921 O O . LEU A 1 88 ? -4.305 19.567 -3.645 1.00 0.00 88 LEU A O 9
ATOM 13937 N N . ALA A 1 89 ? -2.330 18.559 -3.204 1.00 0.00 89 ALA A N 9
ATOM 13938 C CA . ALA A 1 89 ? -2.053 18.245 -4.596 1.00 0.00 89 ALA A CA 9
ATOM 13939 C C . ALA A 1 89 ? -1.995 16.726 -4.770 1.00 0.00 89 ALA A C 9
ATOM 13940 O O . ALA A 1 89 ? -2.428 15.980 -3.893 1.00 0.00 89 ALA A O 9
ATOM 13947 N N . ASP A 1 90 ? -1.455 16.313 -5.907 1.00 0.00 90 ASP A N 9
ATOM 13948 C CA . ASP A 1 90 ? -1.334 14.896 -6.207 1.00 0.00 90 ASP A CA 9
ATOM 13949 C C . ASP A 1 90 ? 0.029 14.392 -5.727 1.00 0.00 90 ASP A C 9
ATOM 13950 O O . ASP A 1 90 ? 0.666 13.582 -6.398 1.00 0.00 90 ASP A O 9
ATOM 13959 N N . THR A 1 91 ? 0.435 14.892 -4.570 1.00 0.00 91 THR A N 9
ATOM 13960 C CA . THR A 1 91 ? 1.710 14.503 -3.993 1.00 0.00 91 THR A CA 9
ATOM 13961 C C . THR A 1 91 ? 1.515 13.370 -2.983 1.00 0.00 91 THR A C 9
ATOM 13962 O O . THR A 1 91 ? 0.438 13.226 -2.406 1.00 0.00 91 THR A O 9
ATOM 13973 N N . LEU A 1 92 ? 2.573 12.594 -2.800 1.00 0.00 92 LEU A N 9
ATOM 13974 C CA . LEU A 1 92 ? 2.532 11.478 -1.870 1.00 0.00 92 LEU A CA 9
ATOM 13975 C C . LEU A 1 92 ? 3.767 11.525 -0.969 1.00 0.00 92 LEU A C 9
ATOM 13976 O O . LEU A 1 92 ? 4.873 11.790 -1.439 1.00 0.00 92 LEU A O 9
ATOM 13992 N N . ASN A 1 93 ? 3.538 11.263 0.310 1.00 0.00 93 ASN A N 9
ATOM 13993 C CA . ASN A 1 93 ? 4.619 11.272 1.281 1.00 0.00 93 ASN A CA 9
ATOM 13994 C C . ASN A 1 93 ? 4.611 9.955 2.059 1.00 0.00 93 ASN A C 9
ATOM 13995 O O . ASN A 1 93 ? 3.558 9.345 2.242 1.00 0.00 93 ASN A O 9
ATOM 14006 N N . PRO A 1 94 ? 5.827 9.544 2.507 1.00 0.00 94 PRO A N 9
ATOM 14007 C CA . PRO A 1 94 ? 5.969 8.310 3.261 1.00 0.00 94 PRO A CA 9
ATOM 14008 C C . PRO A 1 94 ? 5.460 8.482 4.694 1.00 0.00 94 PRO A C 9
ATOM 14009 O O . PRO A 1 94 ? 6.060 9.205 5.487 1.00 0.00 94 PRO A O 9
ATOM 14020 N N . PHE A 1 95 ? 4.359 7.804 4.982 1.00 0.00 95 PHE A N 9
ATOM 14021 C CA . PHE A 1 95 ? 3.763 7.872 6.305 1.00 0.00 95 PHE A CA 9
ATOM 14022 C C . PHE A 1 95 ? 4.831 7.759 7.394 1.00 0.00 95 PHE A C 9
ATOM 14023 O O . PHE A 1 95 ? 5.972 7.393 7.115 1.00 0.00 95 PHE A O 9
ATOM 14040 N N . ALA A 1 96 ? 4.424 8.081 8.614 1.00 0.00 96 ALA A N 9
ATOM 14041 C CA . ALA A 1 96 ? 5.332 8.020 9.746 1.00 0.00 96 ALA A CA 9
ATOM 14042 C C . ALA A 1 96 ? 6.450 9.048 9.554 1.00 0.00 96 ALA A C 9
ATOM 14043 O O . ALA A 1 96 ? 6.568 9.650 8.487 1.00 0.00 96 ALA A O 9
ATOM 14050 N N . GLU A 1 97 ? 7.242 9.217 10.602 1.00 0.00 97 GLU A N 9
ATOM 14051 C CA . GLU A 1 97 ? 8.345 10.161 10.562 1.00 0.00 97 GLU A CA 9
ATOM 14052 C C . GLU A 1 97 ? 7.817 11.596 10.585 1.00 0.00 97 GLU A C 9
ATOM 14053 O O . GLU A 1 97 ? 7.896 12.307 9.584 1.00 0.00 97 GLU A O 9
ATOM 14065 N N . ASN A 1 98 ? 7.290 11.981 11.738 1.00 0.00 98 ASN A N 9
ATOM 14066 C CA . ASN A 1 98 ? 6.748 13.319 11.905 1.00 0.00 98 ASN A CA 9
ATOM 14067 C C . ASN A 1 98 ? 6.336 13.520 13.364 1.00 0.00 98 ASN A C 9
ATOM 14068 O O . ASN A 1 98 ? 5.949 12.568 14.040 1.00 0.00 98 ASN A O 9
ATOM 14079 N N . SER A 1 99 ? 6.433 14.765 13.807 1.00 0.00 99 SER A N 9
ATOM 14080 C CA . SER A 1 99 ? 6.075 15.103 15.174 1.00 0.00 99 SER A CA 9
ATOM 14081 C C . SER A 1 99 ? 4.575 14.894 15.389 1.00 0.00 99 SER A C 9
ATOM 14082 O O . SER A 1 99 ? 3.780 15.085 14.470 1.00 0.00 99 SER A O 9
ATOM 14090 N N . GLY A 1 100 ? 4.233 14.504 16.608 1.00 0.00 100 GLY A N 9
ATOM 14091 C CA . GLY A 1 100 ? 2.842 14.267 16.955 1.00 0.00 100 GLY A CA 9
ATOM 14092 C C . GLY A 1 100 ? 2.632 14.351 18.469 1.00 0.00 100 GLY A C 9
ATOM 14093 O O . GLY A 1 100 ? 3.577 14.187 19.240 1.00 0.00 100 GLY A O 9
ATOM 14097 N N . PRO A 1 101 ? 1.356 14.612 18.859 1.00 0.00 101 PRO A N 9
ATOM 14098 C CA . PRO A 1 101 ? 1.011 14.720 20.266 1.00 0.00 101 PRO A CA 9
ATOM 14099 C C . PRO A 1 101 ? 0.967 13.341 20.927 1.00 0.00 101 PRO A C 9
ATOM 14100 O O . PRO A 1 101 ? 0.181 12.482 20.528 1.00 0.00 101 PRO A O 9
ATOM 14111 N N . SER A 1 102 ? 1.820 13.172 21.926 1.00 0.00 102 SER A N 9
ATOM 14112 C CA . SER A 1 102 ? 1.889 11.912 22.646 1.00 0.00 102 SER A CA 9
ATOM 14113 C C . SER A 1 102 ? 2.271 10.781 21.688 1.00 0.00 102 SER A C 9
ATOM 14114 O O . SER A 1 102 ? 2.259 10.963 20.472 1.00 0.00 102 SER A O 9
ATOM 14122 N N . SER A 1 103 ? 2.602 9.640 22.273 1.00 0.00 103 SER A N 9
ATOM 14123 C CA . SER A 1 103 ? 2.988 8.480 21.487 1.00 0.00 103 SER A CA 9
ATOM 14124 C C . SER A 1 103 ? 1.757 7.628 21.173 1.00 0.00 103 SER A C 9
ATOM 14125 O O . SER A 1 103 ? 1.445 7.387 20.007 1.00 0.00 103 SER A O 9
ATOM 14133 N N . GLY A 1 104 ? 1.090 7.195 22.232 1.00 0.00 104 GLY A N 9
ATOM 14134 C CA . GLY A 1 104 ? -0.101 6.375 22.084 1.00 0.00 104 GLY A CA 9
ATOM 14135 C C . GLY A 1 104 ? -1.264 7.194 21.520 1.00 0.00 104 GLY A C 9
ATOM 14136 O O . GLY A 1 104 ? -1.293 8.416 21.660 1.00 0.00 104 GLY A O 9
ATOM 14140 N N . GLY A 1 1 ? -6.857 -10.530 -17.427 1.00 0.00 1 GLY A N 10
ATOM 14141 C CA . GLY A 1 1 ? -6.180 -11.427 -18.348 1.00 0.00 1 GLY A CA 10
ATOM 14142 C C . GLY A 1 1 ? -6.330 -12.883 -17.905 1.00 0.00 1 GLY A C 10
ATOM 14143 O O . GLY A 1 1 ? -5.786 -13.281 -16.876 1.00 0.00 1 GLY A O 10
ATOM 14147 N N . SER A 1 2 ? -7.069 -13.639 -18.704 1.00 0.00 2 SER A N 10
ATOM 14148 C CA . SER A 1 2 ? -7.297 -15.043 -18.406 1.00 0.00 2 SER A CA 10
ATOM 14149 C C . SER A 1 2 ? -8.051 -15.181 -17.082 1.00 0.00 2 SER A C 10
ATOM 14150 O O . SER A 1 2 ? -7.481 -14.964 -16.014 1.00 0.00 2 SER A O 10
ATOM 14158 N N . SER A 1 3 ? -9.321 -15.543 -17.196 1.00 0.00 3 SER A N 10
ATOM 14159 C CA . SER A 1 3 ? -10.158 -15.713 -16.021 1.00 0.00 3 SER A CA 10
ATOM 14160 C C . SER A 1 3 ? -10.850 -17.077 -16.065 1.00 0.00 3 SER A C 10
ATOM 14161 O O . SER A 1 3 ? -10.998 -17.668 -17.133 1.00 0.00 3 SER A O 10
ATOM 14169 N N . GLY A 1 4 ? -11.257 -17.537 -14.891 1.00 0.00 4 GLY A N 10
ATOM 14170 C CA . GLY A 1 4 ? -11.930 -18.820 -14.782 1.00 0.00 4 GLY A CA 10
ATOM 14171 C C . GLY A 1 4 ? -11.294 -19.682 -13.689 1.00 0.00 4 GLY A C 10
ATOM 14172 O O . GLY A 1 4 ? -10.532 -19.181 -12.863 1.00 0.00 4 GLY A O 10
ATOM 14176 N N . SER A 1 5 ? -11.630 -20.963 -13.719 1.00 0.00 5 SER A N 10
ATOM 14177 C CA . SER A 1 5 ? -11.101 -21.899 -12.742 1.00 0.00 5 SER A CA 10
ATOM 14178 C C . SER A 1 5 ? -11.612 -21.540 -11.345 1.00 0.00 5 SER A C 10
ATOM 14179 O O . SER A 1 5 ? -12.002 -20.401 -11.096 1.00 0.00 5 SER A O 10
ATOM 14187 N N . SER A 1 6 ? -11.592 -22.535 -10.469 1.00 0.00 6 SER A N 10
ATOM 14188 C CA . SER A 1 6 ? -12.048 -22.338 -9.103 1.00 0.00 6 SER A CA 10
ATOM 14189 C C . SER A 1 6 ? -10.919 -22.662 -8.123 1.00 0.00 6 SER A C 10
ATOM 14190 O O . SER A 1 6 ? -10.399 -23.777 -8.116 1.00 0.00 6 SER A O 10
ATOM 14198 N N . GLY A 1 7 ? -10.573 -21.668 -7.319 1.00 0.00 7 GLY A N 10
ATOM 14199 C CA . GLY A 1 7 ? -9.515 -21.833 -6.337 1.00 0.00 7 GLY A CA 10
ATOM 14200 C C . GLY A 1 7 ? -8.426 -20.774 -6.521 1.00 0.00 7 GLY A C 10
ATOM 14201 O O . GLY A 1 7 ? -7.309 -21.091 -6.927 1.00 0.00 7 GLY A O 10
ATOM 14205 N N . GLU A 1 8 ? -8.789 -19.537 -6.213 1.00 0.00 8 GLU A N 10
ATOM 14206 C CA . GLU A 1 8 ? -7.857 -18.430 -6.340 1.00 0.00 8 GLU A CA 10
ATOM 14207 C C . GLU A 1 8 ? -7.732 -17.686 -5.009 1.00 0.00 8 GLU A C 10
ATOM 14208 O O . GLU A 1 8 ? -8.678 -17.036 -4.566 1.00 0.00 8 GLU A O 10
ATOM 14220 N N . GLU A 1 9 ? -6.558 -17.807 -4.407 1.00 0.00 9 GLU A N 10
ATOM 14221 C CA . GLU A 1 9 ? -6.298 -17.154 -3.136 1.00 0.00 9 GLU A CA 10
ATOM 14222 C C . GLU A 1 9 ? -4.913 -16.502 -3.147 1.00 0.00 9 GLU A C 10
ATOM 14223 O O . GLU A 1 9 ? -3.949 -17.094 -3.630 1.00 0.00 9 GLU A O 10
ATOM 14235 N N . ILE A 1 10 ? -4.860 -15.293 -2.609 1.00 0.00 10 ILE A N 10
ATOM 14236 C CA . ILE A 1 10 ? -3.609 -14.554 -2.551 1.00 0.00 10 ILE A CA 10
ATOM 14237 C C . ILE A 1 10 ? -3.756 -13.388 -1.572 1.00 0.00 10 ILE A C 10
ATOM 14238 O O . ILE A 1 10 ? -4.862 -13.077 -1.132 1.00 0.00 10 ILE A O 10
ATOM 14254 N N . PHE A 1 11 ? -2.624 -12.775 -1.259 1.00 0.00 11 PHE A N 10
ATOM 14255 C CA . PHE A 1 11 ? -2.612 -11.649 -0.339 1.00 0.00 11 PHE A CA 10
ATOM 14256 C C . PHE A 1 11 ? -1.907 -10.442 -0.960 1.00 0.00 11 PHE A C 10
ATOM 14257 O O . PHE A 1 11 ? -0.913 -10.595 -1.669 1.00 0.00 11 PHE A O 10
ATOM 14274 N N . CYS A 1 12 ? -2.448 -9.268 -0.670 1.00 0.00 12 CYS A N 10
ATOM 14275 C CA . CYS A 1 12 ? -1.882 -8.034 -1.190 1.00 0.00 12 CYS A CA 10
ATOM 14276 C C . CYS A 1 12 ? -1.292 -7.245 -0.020 1.00 0.00 12 CYS A C 10
ATOM 14277 O O . CYS A 1 12 ? -1.963 -6.392 0.559 1.00 0.00 12 CYS A O 10
ATOM 14285 N N . HIS A 1 13 ? -0.043 -7.557 0.293 1.00 0.00 13 HIS A N 10
ATOM 14286 C CA . HIS A 1 13 ? 0.645 -6.888 1.383 1.00 0.00 13 HIS A CA 10
ATOM 14287 C C . HIS A 1 13 ? 0.988 -5.455 0.971 1.00 0.00 13 HIS A C 10
ATOM 14288 O O . HIS A 1 13 ? 1.641 -5.238 -0.048 1.00 0.00 13 HIS A O 10
ATOM 14302 N N . VAL A 1 14 ? 0.531 -4.514 1.784 1.00 0.00 14 VAL A N 10
ATOM 14303 C CA . VAL A 1 14 ? 0.782 -3.108 1.517 1.00 0.00 14 VAL A CA 10
ATOM 14304 C C . VAL A 1 14 ? 1.649 -2.527 2.636 1.00 0.00 14 VAL A C 10
ATOM 14305 O O . VAL A 1 14 ? 1.198 -2.401 3.773 1.00 0.00 14 VAL A O 10
ATOM 14318 N N . TYR A 1 15 ? 2.877 -2.188 2.273 1.00 0.00 15 TYR A N 10
ATOM 14319 C CA . TYR A 1 15 ? 3.811 -1.623 3.232 1.00 0.00 15 TYR A CA 10
ATOM 14320 C C . TYR A 1 15 ? 3.577 -0.121 3.407 1.00 0.00 15 TYR A C 10
ATOM 14321 O O . TYR A 1 15 ? 3.809 0.659 2.485 1.00 0.00 15 TYR A O 10
ATOM 14339 N N . ILE A 1 16 ? 3.120 0.239 4.598 1.00 0.00 16 ILE A N 10
ATOM 14340 C CA . ILE A 1 16 ? 2.851 1.634 4.905 1.00 0.00 16 ILE A CA 10
ATOM 14341 C C . ILE A 1 16 ? 4.177 2.385 5.043 1.00 0.00 16 ILE A C 10
ATOM 14342 O O . ILE A 1 16 ? 4.444 3.321 4.291 1.00 0.00 16 ILE A O 10
ATOM 14358 N N . THR A 1 17 ? 4.971 1.948 6.008 1.00 0.00 17 THR A N 10
ATOM 14359 C CA . THR A 1 17 ? 6.262 2.568 6.254 1.00 0.00 17 THR A CA 10
ATOM 14360 C C . THR A 1 17 ? 7.394 1.632 5.823 1.00 0.00 17 THR A C 10
ATOM 14361 O O . THR A 1 17 ? 7.319 1.008 4.766 1.00 0.00 17 THR A O 10
ATOM 14372 N N . GLU A 1 18 ? 8.416 1.565 6.663 1.00 0.00 18 GLU A N 10
ATOM 14373 C CA . GLU A 1 18 ? 9.561 0.716 6.382 1.00 0.00 18 GLU A CA 10
ATOM 14374 C C . GLU A 1 18 ? 9.378 -0.655 7.036 1.00 0.00 18 GLU A C 10
ATOM 14375 O O . GLU A 1 18 ? 9.763 -1.675 6.465 1.00 0.00 18 GLU A O 10
ATOM 14387 N N . HIS A 1 19 ? 8.791 -0.636 8.223 1.00 0.00 19 HIS A N 10
ATOM 14388 C CA . HIS A 1 19 ? 8.553 -1.866 8.960 1.00 0.00 19 HIS A CA 10
ATOM 14389 C C . HIS A 1 19 ? 7.064 -1.984 9.292 1.00 0.00 19 HIS A C 10
ATOM 14390 O O . HIS A 1 19 ? 6.698 -2.532 10.331 1.00 0.00 19 HIS A O 10
ATOM 14404 N N . SER A 1 20 ? 6.246 -1.462 8.390 1.00 0.00 20 SER A N 10
ATOM 14405 C CA . SER A 1 20 ? 4.805 -1.503 8.575 1.00 0.00 20 SER A CA 10
ATOM 14406 C C . SER A 1 20 ? 4.116 -1.820 7.246 1.00 0.00 20 SER A C 10
ATOM 14407 O O . SER A 1 20 ? 4.498 -1.290 6.203 1.00 0.00 20 SER A O 10
ATOM 14415 N N . TYR A 1 21 ? 3.114 -2.682 7.326 1.00 0.00 21 TYR A N 10
ATOM 14416 C CA . TYR A 1 21 ? 2.368 -3.076 6.143 1.00 0.00 21 TYR A CA 10
ATOM 14417 C C . TYR A 1 21 ? 1.009 -3.666 6.522 1.00 0.00 21 TYR A C 10
ATOM 14418 O O . TYR A 1 21 ? 0.707 -3.829 7.703 1.00 0.00 21 TYR A O 10
ATOM 14436 N N . VAL A 1 22 ? 0.224 -3.969 5.498 1.00 0.00 22 VAL A N 10
ATOM 14437 C CA . VAL A 1 22 ? -1.096 -4.537 5.709 1.00 0.00 22 VAL A CA 10
ATOM 14438 C C . VAL A 1 22 ? -1.335 -5.653 4.690 1.00 0.00 22 VAL A C 10
ATOM 14439 O O . VAL A 1 22 ? -1.158 -5.451 3.490 1.00 0.00 22 VAL A O 10
ATOM 14452 N N . SER A 1 23 ? -1.735 -6.806 5.206 1.00 0.00 23 SER A N 10
ATOM 14453 C CA . SER A 1 23 ? -2.000 -7.955 4.356 1.00 0.00 23 SER A CA 10
ATOM 14454 C C . SER A 1 23 ? -3.478 -7.984 3.963 1.00 0.00 23 SER A C 10
ATOM 14455 O O . SER A 1 23 ? -4.340 -8.260 4.796 1.00 0.00 23 SER A O 10
ATOM 14463 N N . VAL A 1 24 ? -3.726 -7.695 2.694 1.00 0.00 24 VAL A N 10
ATOM 14464 C CA . VAL A 1 24 ? -5.085 -7.685 2.180 1.00 0.00 24 VAL A CA 10
ATOM 14465 C C . VAL A 1 24 ? -5.304 -8.922 1.306 1.00 0.00 24 VAL A C 10
ATOM 14466 O O . VAL A 1 24 ? -4.763 -9.012 0.205 1.00 0.00 24 VAL A O 10
ATOM 14479 N N . LYS A 1 25 ? -6.099 -9.843 1.829 1.00 0.00 25 LYS A N 10
ATOM 14480 C CA . LYS A 1 25 ? -6.397 -11.070 1.111 1.00 0.00 25 LYS A CA 10
ATOM 14481 C C . LYS A 1 25 ? -7.433 -10.781 0.023 1.00 0.00 25 LYS A C 10
ATOM 14482 O O . LYS A 1 25 ? -8.630 -10.727 0.299 1.00 0.00 25 LYS A O 10
ATOM 14501 N N . ALA A 1 26 ? -6.934 -10.602 -1.192 1.00 0.00 26 ALA A N 10
ATOM 14502 C CA . ALA A 1 26 ? -7.802 -10.319 -2.323 1.00 0.00 26 ALA A CA 10
ATOM 14503 C C . ALA A 1 26 ? -7.720 -11.473 -3.324 1.00 0.00 26 ALA A C 10
ATOM 14504 O O . ALA A 1 26 ? -6.999 -12.444 -3.100 1.00 0.00 26 ALA A O 10
ATOM 14511 N N . LYS A 1 27 ? -8.470 -11.329 -4.406 1.00 0.00 27 LYS A N 10
ATOM 14512 C CA . LYS A 1 27 ? -8.492 -12.348 -5.442 1.00 0.00 27 LYS A CA 10
ATOM 14513 C C . LYS A 1 27 ? -7.209 -12.255 -6.270 1.00 0.00 27 LYS A C 10
ATOM 14514 O O . LYS A 1 27 ? -6.388 -11.365 -6.051 1.00 0.00 27 LYS A O 10
ATOM 14533 N N . VAL A 1 28 ? -7.076 -13.185 -7.204 1.00 0.00 28 VAL A N 10
ATOM 14534 C CA . VAL A 1 28 ? -5.906 -13.219 -8.065 1.00 0.00 28 VAL A CA 10
ATOM 14535 C C . VAL A 1 28 ? -6.102 -12.239 -9.223 1.00 0.00 28 VAL A C 10
ATOM 14536 O O . VAL A 1 28 ? -5.206 -12.056 -10.045 1.00 0.00 28 VAL A O 10
ATOM 14549 N N . SER A 1 29 ? -7.281 -11.635 -9.252 1.00 0.00 29 SER A N 10
ATOM 14550 C CA . SER A 1 29 ? -7.606 -10.678 -10.295 1.00 0.00 29 SER A CA 10
ATOM 14551 C C . SER A 1 29 ? -8.217 -9.418 -9.679 1.00 0.00 29 SER A C 10
ATOM 14552 O O . SER A 1 29 ? -8.949 -8.688 -10.345 1.00 0.00 29 SER A O 10
ATOM 14560 N N . SER A 1 30 ? -7.892 -9.201 -8.412 1.00 0.00 30 SER A N 10
ATOM 14561 C CA . SER A 1 30 ? -8.399 -8.041 -7.698 1.00 0.00 30 SER A CA 10
ATOM 14562 C C . SER A 1 30 ? -7.536 -6.817 -8.009 1.00 0.00 30 SER A C 10
ATOM 14563 O O . SER A 1 30 ? -6.316 -6.925 -8.122 1.00 0.00 30 SER A O 10
ATOM 14571 N N . ILE A 1 31 ? -8.204 -5.679 -8.137 1.00 0.00 31 ILE A N 10
ATOM 14572 C CA . ILE A 1 31 ? -7.513 -4.436 -8.433 1.00 0.00 31 ILE A CA 10
ATOM 14573 C C . ILE A 1 31 ? -6.958 -3.845 -7.135 1.00 0.00 31 ILE A C 10
ATOM 14574 O O . ILE A 1 31 ? -7.366 -4.241 -6.044 1.00 0.00 31 ILE A O 10
ATOM 14590 N N . ALA A 1 32 ? -6.036 -2.907 -7.296 1.00 0.00 32 ALA A N 10
ATOM 14591 C CA . ALA A 1 32 ? -5.421 -2.258 -6.151 1.00 0.00 32 ALA A CA 10
ATOM 14592 C C . ALA A 1 32 ? -6.507 -1.593 -5.303 1.00 0.00 32 ALA A C 10
ATOM 14593 O O . ALA A 1 32 ? -6.480 -1.676 -4.076 1.00 0.00 32 ALA A O 10
ATOM 14600 N N . GLN A 1 33 ? -7.437 -0.947 -5.991 1.00 0.00 33 GLN A N 10
ATOM 14601 C CA . GLN A 1 33 ? -8.530 -0.267 -5.317 1.00 0.00 33 GLN A CA 10
ATOM 14602 C C . GLN A 1 33 ? -9.194 -1.204 -4.305 1.00 0.00 33 GLN A C 10
ATOM 14603 O O . GLN A 1 33 ? -9.519 -0.792 -3.193 1.00 0.00 33 GLN A O 10
ATOM 14617 N N . GLU A 1 34 ? -9.375 -2.446 -4.728 1.00 0.00 34 GLU A N 10
ATOM 14618 C CA . GLU A 1 34 ? -9.995 -3.445 -3.873 1.00 0.00 34 GLU A CA 10
ATOM 14619 C C . GLU A 1 34 ? -9.142 -3.677 -2.624 1.00 0.00 34 GLU A C 10
ATOM 14620 O O . GLU A 1 34 ? -9.595 -4.302 -1.667 1.00 0.00 34 GLU A O 10
ATOM 14632 N N . ILE A 1 35 ? -7.923 -3.160 -2.674 1.00 0.00 35 ILE A N 10
ATOM 14633 C CA . ILE A 1 35 ? -7.003 -3.302 -1.559 1.00 0.00 35 ILE A CA 10
ATOM 14634 C C . ILE A 1 35 ? -6.953 -1.990 -0.773 1.00 0.00 35 ILE A C 10
ATOM 14635 O O . ILE A 1 35 ? -7.157 -1.981 0.440 1.00 0.00 35 ILE A O 10
ATOM 14651 N N . LEU A 1 36 ? -6.681 -0.915 -1.497 1.00 0.00 36 LEU A N 10
ATOM 14652 C CA . LEU A 1 36 ? -6.601 0.400 -0.883 1.00 0.00 36 LEU A CA 10
ATOM 14653 C C . LEU A 1 36 ? -7.835 0.624 -0.007 1.00 0.00 36 LEU A C 10
ATOM 14654 O O . LEU A 1 36 ? -7.731 1.177 1.087 1.00 0.00 36 LEU A O 10
ATOM 14670 N N . LYS A 1 37 ? -8.974 0.185 -0.521 1.00 0.00 37 LYS A N 10
ATOM 14671 C CA . LYS A 1 37 ? -10.227 0.331 0.201 1.00 0.00 37 LYS A CA 10
ATOM 14672 C C . LYS A 1 37 ? -10.134 -0.421 1.531 1.00 0.00 37 LYS A C 10
ATOM 14673 O O . LYS A 1 37 ? -10.758 -0.027 2.515 1.00 0.00 37 LYS A O 10
ATOM 14692 N N . VAL A 1 38 ? -9.351 -1.490 1.517 1.00 0.00 38 VAL A N 10
ATOM 14693 C CA . VAL A 1 38 ? -9.169 -2.300 2.709 1.00 0.00 38 VAL A CA 10
ATOM 14694 C C . VAL A 1 38 ? -8.142 -1.630 3.624 1.00 0.00 38 VAL A C 10
ATOM 14695 O O . VAL A 1 38 ? -8.461 -1.254 4.751 1.00 0.00 38 VAL A O 10
ATOM 14708 N N . VAL A 1 39 ? -6.930 -1.501 3.104 1.00 0.00 39 VAL A N 10
ATOM 14709 C CA . VAL A 1 39 ? -5.854 -0.883 3.860 1.00 0.00 39 VAL A CA 10
ATOM 14710 C C . VAL A 1 39 ? -6.371 0.396 4.522 1.00 0.00 39 VAL A C 10
ATOM 14711 O O . VAL A 1 39 ? -6.264 0.558 5.737 1.00 0.00 39 VAL A O 10
ATOM 14724 N N . ALA A 1 40 ? -6.920 1.272 3.694 1.00 0.00 40 ALA A N 10
ATOM 14725 C CA . ALA A 1 40 ? -7.454 2.532 4.184 1.00 0.00 40 ALA A CA 10
ATOM 14726 C C . ALA A 1 40 ? -8.152 2.298 5.525 1.00 0.00 40 ALA A C 10
ATOM 14727 O O . ALA A 1 40 ? -7.987 3.081 6.459 1.00 0.00 40 ALA A O 10
ATOM 14734 N N . GLU A 1 41 ? -8.917 1.218 5.577 1.00 0.00 41 GLU A N 10
ATOM 14735 C CA . GLU A 1 41 ? -9.641 0.871 6.788 1.00 0.00 41 GLU A CA 10
ATOM 14736 C C . GLU A 1 41 ? -8.673 0.361 7.858 1.00 0.00 41 GLU A C 10
ATOM 14737 O O . GLU A 1 41 ? -8.764 0.752 9.020 1.00 0.00 41 GLU A O 10
ATOM 14749 N N . LYS A 1 42 ? -7.767 -0.505 7.426 1.00 0.00 42 LYS A N 10
ATOM 14750 C CA . LYS A 1 42 ? -6.783 -1.073 8.332 1.00 0.00 42 LYS A CA 10
ATOM 14751 C C . LYS A 1 42 ? -6.056 0.058 9.062 1.00 0.00 42 LYS A C 10
ATOM 14752 O O . LYS A 1 42 ? -5.611 -0.116 10.196 1.00 0.00 42 LYS A O 10
ATOM 14771 N N . ILE A 1 43 ? -5.959 1.191 8.383 1.00 0.00 43 ILE A N 10
ATOM 14772 C CA . ILE A 1 43 ? -5.293 2.350 8.953 1.00 0.00 43 ILE A CA 10
ATOM 14773 C C . ILE A 1 43 ? -6.345 3.364 9.407 1.00 0.00 43 ILE A C 10
ATOM 14774 O O . ILE A 1 43 ? -6.053 4.249 10.211 1.00 0.00 43 ILE A O 10
ATOM 14790 N N . GLN A 1 44 ? -7.546 3.203 8.873 1.00 0.00 44 GLN A N 10
ATOM 14791 C CA . GLN A 1 44 ? -8.643 4.093 9.214 1.00 0.00 44 GLN A CA 10
ATOM 14792 C C . GLN A 1 44 ? -8.467 5.443 8.516 1.00 0.00 44 GLN A C 10
ATOM 14793 O O . GLN A 1 44 ? -8.418 6.483 9.171 1.00 0.00 44 GLN A O 10
ATOM 14807 N N . TYR A 1 45 ? -8.376 5.384 7.196 1.00 0.00 45 TYR A N 10
ATOM 14808 C CA . TYR A 1 45 ? -8.206 6.589 6.402 1.00 0.00 45 TYR A CA 10
ATOM 14809 C C . TYR A 1 45 ? -9.197 6.622 5.237 1.00 0.00 45 TYR A C 10
ATOM 14810 O O . TYR A 1 45 ? -10.209 5.924 5.258 1.00 0.00 45 TYR A O 10
ATOM 14828 N N . ALA A 1 46 ? -8.870 7.441 4.247 1.00 0.00 46 ALA A N 10
ATOM 14829 C CA . ALA A 1 46 ? -9.719 7.574 3.076 1.00 0.00 46 ALA A CA 10
ATOM 14830 C C . ALA A 1 46 ? -8.989 7.010 1.855 1.00 0.00 46 ALA A C 10
ATOM 14831 O O . ALA A 1 46 ? -8.147 7.685 1.264 1.00 0.00 46 ALA A O 10
ATOM 14838 N N . GLU A 1 47 ? -9.337 5.778 1.514 1.00 0.00 47 GLU A N 10
ATOM 14839 C CA . GLU A 1 47 ? -8.725 5.115 0.375 1.00 0.00 47 GLU A CA 10
ATOM 14840 C C . GLU A 1 47 ? -8.577 6.094 -0.791 1.00 0.00 47 GLU A C 10
ATOM 14841 O O . GLU A 1 47 ? -7.544 6.118 -1.459 1.00 0.00 47 GLU A O 10
ATOM 14853 N N . GLU A 1 48 ? -9.624 6.878 -1.001 1.00 0.00 48 GLU A N 10
ATOM 14854 C CA . GLU A 1 48 ? -9.623 7.856 -2.075 1.00 0.00 48 GLU A CA 10
ATOM 14855 C C . GLU A 1 48 ? -8.457 8.832 -1.904 1.00 0.00 48 GLU A C 10
ATOM 14856 O O . GLU A 1 48 ? -7.812 9.211 -2.881 1.00 0.00 48 GLU A O 10
ATOM 14868 N N . ASP A 1 49 ? -8.222 9.210 -0.656 1.00 0.00 49 ASP A N 10
ATOM 14869 C CA . ASP A 1 49 ? -7.145 10.135 -0.345 1.00 0.00 49 ASP A CA 10
ATOM 14870 C C . ASP A 1 49 ? -5.816 9.376 -0.331 1.00 0.00 49 ASP A C 10
ATOM 14871 O O . ASP A 1 49 ? -4.754 9.979 -0.182 1.00 0.00 49 ASP A O 10
ATOM 14880 N N . LEU A 1 50 ? -5.918 8.064 -0.487 1.00 0.00 50 LEU A N 10
ATOM 14881 C CA . LEU A 1 50 ? -4.738 7.217 -0.493 1.00 0.00 50 LEU A CA 10
ATOM 14882 C C . LEU A 1 50 ? -4.461 6.748 -1.923 1.00 0.00 50 LEU A C 10
ATOM 14883 O O . LEU A 1 50 ? -5.183 7.109 -2.850 1.00 0.00 50 LEU A O 10
ATOM 14899 N N . ALA A 1 51 ? -3.412 5.949 -2.056 1.00 0.00 51 ALA A N 10
ATOM 14900 C CA . ALA A 1 51 ? -3.030 5.426 -3.357 1.00 0.00 51 ALA A CA 10
ATOM 14901 C C . ALA A 1 51 ? -1.992 4.318 -3.172 1.00 0.00 51 ALA A C 10
ATOM 14902 O O . ALA A 1 51 ? -1.198 4.357 -2.233 1.00 0.00 51 ALA A O 10
ATOM 14909 N N . LEU A 1 52 ? -2.031 3.356 -4.082 1.00 0.00 52 LEU A N 10
ATOM 14910 C CA . LEU A 1 52 ? -1.104 2.239 -4.031 1.00 0.00 52 LEU A CA 10
ATOM 14911 C C . LEU A 1 52 ? 0.215 2.646 -4.691 1.00 0.00 52 LEU A C 10
ATOM 14912 O O . LEU A 1 52 ? 0.239 3.012 -5.866 1.00 0.00 52 LEU A O 10
ATOM 14928 N N . VAL A 1 53 ? 1.281 2.568 -3.908 1.00 0.00 53 VAL A N 10
ATOM 14929 C CA . VAL A 1 53 ? 2.600 2.924 -4.402 1.00 0.00 53 VAL A CA 10
ATOM 14930 C C . VAL A 1 53 ? 3.431 1.653 -4.587 1.00 0.00 53 VAL A C 10
ATOM 14931 O O . VAL A 1 53 ? 3.279 0.693 -3.833 1.00 0.00 53 VAL A O 10
ATOM 14944 N N . ALA A 1 54 ? 4.291 1.687 -5.594 1.00 0.00 54 ALA A N 10
ATOM 14945 C CA . ALA A 1 54 ? 5.146 0.550 -5.887 1.00 0.00 54 ALA A CA 10
ATOM 14946 C C . ALA A 1 54 ? 6.609 0.956 -5.703 1.00 0.00 54 ALA A C 10
ATOM 14947 O O . ALA A 1 54 ? 7.035 1.999 -6.199 1.00 0.00 54 ALA A O 10
ATOM 14954 N N . ILE A 1 55 ? 7.340 0.112 -4.990 1.00 0.00 55 ILE A N 10
ATOM 14955 C CA . ILE A 1 55 ? 8.747 0.370 -4.734 1.00 0.00 55 ILE A CA 10
ATOM 14956 C C . ILE A 1 55 ? 9.583 -0.775 -5.308 1.00 0.00 55 ILE A C 10
ATOM 14957 O O . ILE A 1 55 ? 9.667 -1.847 -4.712 1.00 0.00 55 ILE A O 10
ATOM 14973 N N . THR A 1 56 ? 10.182 -0.508 -6.460 1.00 0.00 56 THR A N 10
ATOM 14974 C CA . THR A 1 56 ? 11.009 -1.503 -7.122 1.00 0.00 56 THR A CA 10
ATOM 14975 C C . THR A 1 56 ? 12.210 -1.865 -6.246 1.00 0.00 56 THR A C 10
ATOM 14976 O O . THR A 1 56 ? 12.626 -1.075 -5.400 1.00 0.00 56 THR A O 10
ATOM 14987 N N . PHE A 1 57 ? 12.735 -3.059 -6.481 1.00 0.00 57 PHE A N 10
ATOM 14988 C CA . PHE A 1 57 ? 13.880 -3.535 -5.724 1.00 0.00 57 PHE A CA 10
ATOM 14989 C C . PHE A 1 57 ? 15.060 -2.568 -5.849 1.00 0.00 57 PHE A C 10
ATOM 14990 O O . PHE A 1 57 ? 15.795 -2.604 -6.834 1.00 0.00 57 PHE A O 10
ATOM 15007 N N . SER A 1 58 ? 15.204 -1.727 -4.836 1.00 0.00 58 SER A N 10
ATOM 15008 C CA . SER A 1 58 ? 16.281 -0.752 -4.820 1.00 0.00 58 SER A CA 10
ATOM 15009 C C . SER A 1 58 ? 15.894 0.442 -3.945 1.00 0.00 58 SER A C 10
ATOM 15010 O O . SER A 1 58 ? 16.469 0.646 -2.877 1.00 0.00 58 SER A O 10
ATOM 15018 N N . GLY A 1 59 ? 14.921 1.199 -4.430 1.00 0.00 59 GLY A N 10
ATOM 15019 C CA . GLY A 1 59 ? 14.450 2.368 -3.706 1.00 0.00 59 GLY A CA 10
ATOM 15020 C C . GLY A 1 59 ? 13.844 3.398 -4.662 1.00 0.00 59 GLY A C 10
ATOM 15021 O O . GLY A 1 59 ? 14.383 4.491 -4.824 1.00 0.00 59 GLY A O 10
ATOM 15025 N N . GLU A 1 60 ? 12.732 3.012 -5.270 1.00 0.00 60 GLU A N 10
ATOM 15026 C CA . GLU A 1 60 ? 12.048 3.888 -6.205 1.00 0.00 60 GLU A CA 10
ATOM 15027 C C . GLU A 1 60 ? 10.534 3.691 -6.106 1.00 0.00 60 GLU A C 10
ATOM 15028 O O . GLU A 1 60 ? 9.998 2.703 -6.606 1.00 0.00 60 GLU A O 10
ATOM 15040 N N . LYS A 1 61 ? 9.886 4.648 -5.457 1.00 0.00 61 LYS A N 10
ATOM 15041 C CA . LYS A 1 61 ? 8.444 4.592 -5.286 1.00 0.00 61 LYS A CA 10
ATOM 15042 C C . LYS A 1 61 ? 7.764 5.092 -6.562 1.00 0.00 61 LYS A C 10
ATOM 15043 O O . LYS A 1 61 ? 8.282 5.978 -7.240 1.00 0.00 61 LYS A O 10
ATOM 15062 N N . HIS A 1 62 ? 6.613 4.502 -6.851 1.00 0.00 62 HIS A N 10
ATOM 15063 C CA . HIS A 1 62 ? 5.856 4.877 -8.033 1.00 0.00 62 HIS A CA 10
ATOM 15064 C C . HIS A 1 62 ? 4.359 4.799 -7.730 1.00 0.00 62 HIS A C 10
ATOM 15065 O O . HIS A 1 62 ? 3.945 4.105 -6.803 1.00 0.00 62 HIS A O 10
ATOM 15079 N N . GLU A 1 63 ? 3.587 5.520 -8.530 1.00 0.00 63 GLU A N 10
ATOM 15080 C CA . GLU A 1 63 ? 2.145 5.542 -8.360 1.00 0.00 63 GLU A CA 10
ATOM 15081 C C . GLU A 1 63 ? 1.461 4.829 -9.528 1.00 0.00 63 GLU A C 10
ATOM 15082 O O . GLU A 1 63 ? 1.763 5.103 -10.689 1.00 0.00 63 GLU A O 10
ATOM 15094 N N . LEU A 1 64 ? 0.553 3.929 -9.181 1.00 0.00 64 LEU A N 10
ATOM 15095 C CA . LEU A 1 64 ? -0.176 3.175 -10.187 1.00 0.00 64 LEU A CA 10
ATOM 15096 C C . LEU A 1 64 ? -1.630 3.650 -10.220 1.00 0.00 64 LEU A C 10
ATOM 15097 O O . LEU A 1 64 ? -1.932 4.765 -9.798 1.00 0.00 64 LEU A O 10
ATOM 15113 N N . GLN A 1 65 ? -2.492 2.780 -10.725 1.00 0.00 65 GLN A N 10
ATOM 15114 C CA . GLN A 1 65 ? -3.907 3.096 -10.819 1.00 0.00 65 GLN A CA 10
ATOM 15115 C C . GLN A 1 65 ? -4.707 2.249 -9.827 1.00 0.00 65 GLN A C 10
ATOM 15116 O O . GLN A 1 65 ? -4.213 1.239 -9.328 1.00 0.00 65 GLN A O 10
ATOM 15130 N N . PRO A 1 66 ? -5.961 2.704 -9.564 1.00 0.00 66 PRO A N 10
ATOM 15131 C CA . PRO A 1 66 ? -6.834 1.999 -8.641 1.00 0.00 66 PRO A CA 10
ATOM 15132 C C . PRO A 1 66 ? -7.392 0.725 -9.278 1.00 0.00 66 PRO A C 10
ATOM 15133 O O . PRO A 1 66 ? -8.080 -0.053 -8.619 1.00 0.00 66 PRO A O 10
ATOM 15144 N N . ASN A 1 67 ? -7.074 0.550 -10.552 1.00 0.00 67 ASN A N 10
ATOM 15145 C CA . ASN A 1 67 ? -7.534 -0.617 -11.286 1.00 0.00 67 ASN A CA 10
ATOM 15146 C C . ASN A 1 67 ? -6.333 -1.490 -11.652 1.00 0.00 67 ASN A C 10
ATOM 15147 O O . ASN A 1 67 ? -6.403 -2.288 -12.586 1.00 0.00 67 ASN A O 10
ATOM 15158 N N . ASP A 1 68 ? -5.259 -1.310 -10.898 1.00 0.00 68 ASP A N 10
ATOM 15159 C CA . ASP A 1 68 ? -4.044 -2.072 -11.132 1.00 0.00 68 ASP A CA 10
ATOM 15160 C C . ASP A 1 68 ? -4.087 -3.359 -10.306 1.00 0.00 68 ASP A C 10
ATOM 15161 O O . ASP A 1 68 ? -4.293 -3.317 -9.094 1.00 0.00 68 ASP A O 10
ATOM 15170 N N . LEU A 1 69 ? -3.891 -4.473 -10.996 1.00 0.00 69 LEU A N 10
ATOM 15171 C CA . LEU A 1 69 ? -3.905 -5.771 -10.341 1.00 0.00 69 LEU A CA 10
ATOM 15172 C C . LEU A 1 69 ? -2.747 -5.847 -9.345 1.00 0.00 69 LEU A C 10
ATOM 15173 O O . LEU A 1 69 ? -1.639 -6.242 -9.705 1.00 0.00 69 LEU A O 10
ATOM 15189 N N . VAL A 1 70 ? -3.043 -5.464 -8.112 1.00 0.00 70 VAL A N 10
ATOM 15190 C CA . VAL A 1 70 ? -2.040 -5.484 -7.061 1.00 0.00 70 VAL A CA 10
ATOM 15191 C C . VAL A 1 70 ? -1.156 -6.722 -7.229 1.00 0.00 70 VAL A C 10
ATOM 15192 O O . VAL A 1 70 ? 0.066 -6.636 -7.121 1.00 0.00 70 VAL A O 10
ATOM 15205 N N . ILE A 1 71 ? -1.809 -7.845 -7.490 1.00 0.00 71 ILE A N 10
ATOM 15206 C CA . ILE A 1 71 ? -1.098 -9.098 -7.674 1.00 0.00 71 ILE A CA 10
ATOM 15207 C C . ILE A 1 71 ? -0.152 -8.972 -8.870 1.00 0.00 71 ILE A C 10
ATOM 15208 O O . ILE A 1 71 ? 1.044 -9.235 -8.750 1.00 0.00 71 ILE A O 10
ATOM 15224 N N . SER A 1 72 ? -0.722 -8.570 -9.996 1.00 0.00 72 SER A N 10
ATOM 15225 C CA . SER A 1 72 ? 0.056 -8.406 -11.212 1.00 0.00 72 SER A CA 10
ATOM 15226 C C . SER A 1 72 ? 1.346 -7.642 -10.908 1.00 0.00 72 SER A C 10
ATOM 15227 O O . SER A 1 72 ? 1.394 -6.843 -9.974 1.00 0.00 72 SER A O 10
ATOM 15235 N N . LYS A 1 73 ? 2.361 -7.914 -11.715 1.00 0.00 73 LYS A N 10
ATOM 15236 C CA . LYS A 1 73 ? 3.648 -7.262 -11.545 1.00 0.00 73 LYS A CA 10
ATOM 15237 C C . LYS A 1 73 ? 4.600 -7.725 -12.650 1.00 0.00 73 LYS A C 10
ATOM 15238 O O . LYS A 1 73 ? 4.915 -8.910 -12.747 1.00 0.00 73 LYS A O 10
ATOM 15257 N N . SER A 1 74 ? 5.031 -6.765 -13.456 1.00 0.00 74 SER A N 10
ATOM 15258 C CA . SER A 1 74 ? 5.940 -7.059 -14.551 1.00 0.00 74 SER A CA 10
ATOM 15259 C C . SER A 1 74 ? 7.056 -7.989 -14.069 1.00 0.00 74 SER A C 10
ATOM 15260 O O . SER A 1 74 ? 7.065 -9.175 -14.396 1.00 0.00 74 SER A O 10
ATOM 15268 N N . LEU A 1 75 ? 7.969 -7.415 -13.300 1.00 0.00 75 LEU A N 10
ATOM 15269 C CA . LEU A 1 75 ? 9.087 -8.178 -12.770 1.00 0.00 75 LEU A CA 10
ATOM 15270 C C . LEU A 1 75 ? 9.888 -7.298 -11.809 1.00 0.00 75 LEU A C 10
ATOM 15271 O O . LEU A 1 75 ? 10.172 -6.140 -12.111 1.00 0.00 75 LEU A O 10
ATOM 15287 N N . GLU A 1 76 ? 10.231 -7.881 -10.669 1.00 0.00 76 GLU A N 10
ATOM 15288 C CA . GLU A 1 76 ? 10.994 -7.165 -9.662 1.00 0.00 76 GLU A CA 10
ATOM 15289 C C . GLU A 1 76 ? 11.301 -8.082 -8.476 1.00 0.00 76 GLU A C 10
ATOM 15290 O O . GLU A 1 76 ? 10.488 -8.934 -8.119 1.00 0.00 76 GLU A O 10
ATOM 15302 N N . ALA A 1 77 ? 12.476 -7.878 -7.899 1.00 0.00 77 ALA A N 10
ATOM 15303 C CA . ALA A 1 77 ? 12.900 -8.676 -6.762 1.00 0.00 77 ALA A CA 10
ATOM 15304 C C . ALA A 1 77 ? 12.027 -8.337 -5.553 1.00 0.00 77 ALA A C 10
ATOM 15305 O O . ALA A 1 77 ? 12.104 -7.233 -5.016 1.00 0.00 77 ALA A O 10
ATOM 15312 N N . SER A 1 78 ? 11.215 -9.308 -5.159 1.00 0.00 78 SER A N 10
ATOM 15313 C CA . SER A 1 78 ? 10.327 -9.126 -4.023 1.00 0.00 78 SER A CA 10
ATOM 15314 C C . SER A 1 78 ? 9.525 -7.834 -4.187 1.00 0.00 78 SER A C 10
ATOM 15315 O O . SER A 1 78 ? 10.010 -6.752 -3.861 1.00 0.00 78 SER A O 10
ATOM 15323 N N . GLY A 1 79 ? 8.310 -7.990 -4.692 1.00 0.00 79 GLY A N 10
ATOM 15324 C CA . GLY A 1 79 ? 7.435 -6.849 -4.903 1.00 0.00 79 GLY A CA 10
ATOM 15325 C C . GLY A 1 79 ? 6.685 -6.488 -3.620 1.00 0.00 79 GLY A C 10
ATOM 15326 O O . GLY A 1 79 ? 6.081 -7.352 -2.985 1.00 0.00 79 GLY A O 10
ATOM 15330 N N . ARG A 1 80 ? 6.748 -5.210 -3.275 1.00 0.00 80 ARG A N 10
ATOM 15331 C CA . ARG A 1 80 ? 6.082 -4.724 -2.078 1.00 0.00 80 ARG A CA 10
ATOM 15332 C C . ARG A 1 80 ? 5.281 -3.460 -2.393 1.00 0.00 80 ARG A C 10
ATOM 15333 O O . ARG A 1 80 ? 5.855 -2.419 -2.709 1.00 0.00 80 ARG A O 10
ATOM 15354 N N . ILE A 1 81 ? 3.966 -3.592 -2.297 1.00 0.00 81 ILE A N 10
ATOM 15355 C CA . ILE A 1 81 ? 3.079 -2.473 -2.567 1.00 0.00 81 ILE A CA 10
ATOM 15356 C C . ILE A 1 81 ? 3.016 -1.568 -1.335 1.00 0.00 81 ILE A C 10
ATOM 15357 O O . ILE A 1 81 ? 3.106 -2.046 -0.205 1.00 0.00 81 ILE A O 10
ATOM 15373 N N . TYR A 1 82 ? 2.862 -0.278 -1.595 1.00 0.00 82 TYR A N 10
ATOM 15374 C CA . TYR A 1 82 ? 2.785 0.697 -0.520 1.00 0.00 82 TYR A CA 10
ATOM 15375 C C . TYR A 1 82 ? 1.495 1.514 -0.612 1.00 0.00 82 TYR A C 10
ATOM 15376 O O . TYR A 1 82 ? 0.730 1.368 -1.564 1.00 0.00 82 TYR A O 10
ATOM 15394 N N . VAL A 1 83 ? 1.292 2.356 0.390 1.00 0.00 83 VAL A N 10
ATOM 15395 C CA . VAL A 1 83 ? 0.108 3.196 0.435 1.00 0.00 83 VAL A CA 10
ATOM 15396 C C . VAL A 1 83 ? 0.486 4.576 0.976 1.00 0.00 83 VAL A C 10
ATOM 15397 O O . VAL A 1 83 ? 0.986 4.692 2.094 1.00 0.00 83 VAL A O 10
ATOM 15410 N N . TYR A 1 84 ? 0.233 5.588 0.159 1.00 0.00 84 TYR A N 10
ATOM 15411 C CA . TYR A 1 84 ? 0.541 6.955 0.542 1.00 0.00 84 TYR A CA 10
ATOM 15412 C C . TYR A 1 84 ? -0.738 7.768 0.748 1.00 0.00 84 TYR A C 10
ATOM 15413 O O . TYR A 1 84 ? -1.810 7.371 0.293 1.00 0.00 84 TYR A O 10
ATOM 15431 N N . ARG A 1 85 ? -0.584 8.891 1.434 1.00 0.00 85 ARG A N 10
ATOM 15432 C CA . ARG A 1 85 ? -1.714 9.763 1.705 1.00 0.00 85 ARG A CA 10
ATOM 15433 C C . ARG A 1 85 ? -1.603 11.048 0.881 1.00 0.00 85 ARG A C 10
ATOM 15434 O O . ARG A 1 85 ? -0.597 11.752 0.955 1.00 0.00 85 ARG A O 10
ATOM 15455 N N . LYS A 1 86 ? -2.650 11.314 0.114 1.00 0.00 86 LYS A N 10
ATOM 15456 C CA . LYS A 1 86 ? -2.683 12.501 -0.723 1.00 0.00 86 LYS A CA 10
ATOM 15457 C C . LYS A 1 86 ? -2.877 13.736 0.159 1.00 0.00 86 LYS A C 10
ATOM 15458 O O . LYS A 1 86 ? -3.840 13.815 0.920 1.00 0.00 86 LYS A O 10
ATOM 15477 N N . ASP A 1 87 ? -1.946 14.670 0.026 1.00 0.00 87 ASP A N 10
ATOM 15478 C CA . ASP A 1 87 ? -2.003 15.898 0.801 1.00 0.00 87 ASP A CA 10
ATOM 15479 C C . ASP A 1 87 ? -0.826 16.795 0.413 1.00 0.00 87 ASP A C 10
ATOM 15480 O O . ASP A 1 87 ? 0.278 16.309 0.173 1.00 0.00 87 ASP A O 10
ATOM 15489 N N . LEU A 1 88 ? -1.103 18.090 0.362 1.00 0.00 88 LEU A N 10
ATOM 15490 C CA . LEU A 1 88 ? -0.081 19.060 0.007 1.00 0.00 88 LEU A CA 10
ATOM 15491 C C . LEU A 1 88 ? 0.423 18.768 -1.408 1.00 0.00 88 LEU A C 10
ATOM 15492 O O . LEU A 1 88 ? 0.934 17.682 -1.677 1.00 0.00 88 LEU A O 10
ATOM 15508 N N . ALA A 1 89 ? 0.261 19.757 -2.275 1.00 0.00 89 ALA A N 10
ATOM 15509 C CA . ALA A 1 89 ? 0.694 19.620 -3.655 1.00 0.00 89 ALA A CA 10
ATOM 15510 C C . ALA A 1 89 ? 0.102 18.338 -4.246 1.00 0.00 89 ALA A C 10
ATOM 15511 O O . ALA A 1 89 ? -0.696 17.663 -3.598 1.00 0.00 89 ALA A O 10
ATOM 15518 N N . ASP A 1 90 ? 0.515 18.043 -5.469 1.00 0.00 90 ASP A N 10
ATOM 15519 C CA . ASP A 1 90 ? 0.035 16.854 -6.154 1.00 0.00 90 ASP A CA 10
ATOM 15520 C C . ASP A 1 90 ? 1.056 15.727 -5.986 1.00 0.00 90 ASP A C 10
ATOM 15521 O O . ASP A 1 90 ? 1.434 15.077 -6.960 1.00 0.00 90 ASP A O 10
ATOM 15530 N N . THR A 1 91 ? 1.473 15.530 -4.744 1.00 0.00 91 THR A N 10
ATOM 15531 C CA . THR A 1 91 ? 2.443 14.493 -4.436 1.00 0.00 91 THR A CA 10
ATOM 15532 C C . THR A 1 91 ? 1.811 13.419 -3.548 1.00 0.00 91 THR A C 10
ATOM 15533 O O . THR A 1 91 ? 0.588 13.302 -3.484 1.00 0.00 91 THR A O 10
ATOM 15544 N N . LEU A 1 92 ? 2.673 12.663 -2.884 1.00 0.00 92 LEU A N 10
ATOM 15545 C CA . LEU A 1 92 ? 2.214 11.602 -2.003 1.00 0.00 92 LEU A CA 10
ATOM 15546 C C . LEU A 1 92 ? 3.074 11.590 -0.737 1.00 0.00 92 LEU A C 10
ATOM 15547 O O . LEU A 1 92 ? 2.591 11.907 0.349 1.00 0.00 92 LEU A O 10
ATOM 15563 N N . ASN A 1 93 ? 4.333 11.221 -0.920 1.00 0.00 93 ASN A N 10
ATOM 15564 C CA . ASN A 1 93 ? 5.265 11.163 0.194 1.00 0.00 93 ASN A CA 10
ATOM 15565 C C . ASN A 1 93 ? 4.864 10.020 1.129 1.00 0.00 93 ASN A C 10
ATOM 15566 O O . ASN A 1 93 ? 3.682 9.829 1.411 1.00 0.00 93 ASN A O 10
ATOM 15577 N N . PRO A 1 94 ? 5.898 9.271 1.598 1.00 0.00 94 PRO A N 10
ATOM 15578 C CA . PRO A 1 94 ? 5.666 8.153 2.496 1.00 0.00 94 PRO A CA 10
ATOM 15579 C C . PRO A 1 94 ? 5.336 8.642 3.907 1.00 0.00 94 PRO A C 10
ATOM 15580 O O . PRO A 1 94 ? 5.743 9.734 4.300 1.00 0.00 94 PRO A O 10
ATOM 15591 N N . PHE A 1 95 ? 4.601 7.810 4.631 1.00 0.00 95 PHE A N 10
ATOM 15592 C CA . PHE A 1 95 ? 4.212 8.144 5.990 1.00 0.00 95 PHE A CA 10
ATOM 15593 C C . PHE A 1 95 ? 5.427 8.159 6.921 1.00 0.00 95 PHE A C 10
ATOM 15594 O O . PHE A 1 95 ? 6.523 7.769 6.522 1.00 0.00 95 PHE A O 10
ATOM 15611 N N . ALA A 1 96 ? 5.190 8.614 8.142 1.00 0.00 96 ALA A N 10
ATOM 15612 C CA . ALA A 1 96 ? 6.251 8.685 9.133 1.00 0.00 96 ALA A CA 10
ATOM 15613 C C . ALA A 1 96 ? 7.248 9.773 8.729 1.00 0.00 96 ALA A C 10
ATOM 15614 O O . ALA A 1 96 ? 8.300 9.478 8.164 1.00 0.00 96 ALA A O 10
ATOM 15621 N N . GLU A 1 97 ? 6.881 11.009 9.035 1.00 0.00 97 GLU A N 10
ATOM 15622 C CA . GLU A 1 97 ? 7.730 12.143 8.712 1.00 0.00 97 GLU A CA 10
ATOM 15623 C C . GLU A 1 97 ? 7.694 13.173 9.843 1.00 0.00 97 GLU A C 10
ATOM 15624 O O . GLU A 1 97 ? 6.830 13.111 10.716 1.00 0.00 97 GLU A O 10
ATOM 15636 N N . ASN A 1 98 ? 8.644 14.095 9.791 1.00 0.00 98 ASN A N 10
ATOM 15637 C CA . ASN A 1 98 ? 8.732 15.136 10.800 1.00 0.00 98 ASN A CA 10
ATOM 15638 C C . ASN A 1 98 ? 7.403 15.891 10.865 1.00 0.00 98 ASN A C 10
ATOM 15639 O O . ASN A 1 98 ? 7.102 16.701 9.989 1.00 0.00 98 ASN A O 10
ATOM 15650 N N . SER A 1 99 ? 6.644 15.600 11.911 1.00 0.00 99 SER A N 10
ATOM 15651 C CA . SER A 1 99 ? 5.354 16.241 12.102 1.00 0.00 99 SER A CA 10
ATOM 15652 C C . SER A 1 99 ? 4.797 15.894 13.484 1.00 0.00 99 SER A C 10
ATOM 15653 O O . SER A 1 99 ? 5.327 15.022 14.170 1.00 0.00 99 SER A O 10
ATOM 15661 N N . GLY A 1 100 ? 3.733 16.594 13.850 1.00 0.00 100 GLY A N 10
ATOM 15662 C CA . GLY A 1 100 ? 3.097 16.370 15.138 1.00 0.00 100 GLY A CA 10
ATOM 15663 C C . GLY A 1 100 ? 2.211 15.124 15.102 1.00 0.00 100 GLY A C 10
ATOM 15664 O O . GLY A 1 100 ? 1.938 14.582 14.032 1.00 0.00 100 GLY A O 10
ATOM 15668 N N . PRO A 1 101 ? 1.775 14.694 16.317 1.00 0.00 101 PRO A N 10
ATOM 15669 C CA . PRO A 1 101 ? 0.925 13.521 16.435 1.00 0.00 101 PRO A CA 10
ATOM 15670 C C . PRO A 1 101 ? -0.506 13.835 15.993 1.00 0.00 101 PRO A C 10
ATOM 15671 O O . PRO A 1 101 ? -0.936 14.986 16.039 1.00 0.00 101 PRO A O 10
ATOM 15682 N N . SER A 1 102 ? -1.205 12.790 15.574 1.00 0.00 102 SER A N 10
ATOM 15683 C CA . SER A 1 102 ? -2.578 12.939 15.124 1.00 0.00 102 SER A CA 10
ATOM 15684 C C . SER A 1 102 ? -3.514 12.130 16.024 1.00 0.00 102 SER A C 10
ATOM 15685 O O . SER A 1 102 ? -3.061 11.299 16.810 1.00 0.00 102 SER A O 10
ATOM 15693 N N . SER A 1 103 ? -4.803 12.401 15.879 1.00 0.00 103 SER A N 10
ATOM 15694 C CA . SER A 1 103 ? -5.807 11.708 16.669 1.00 0.00 103 SER A CA 10
ATOM 15695 C C . SER A 1 103 ? -7.207 12.160 16.249 1.00 0.00 103 SER A C 10
ATOM 15696 O O . SER A 1 103 ? -8.028 11.345 15.832 1.00 0.00 103 SER A O 10
ATOM 15704 N N . GLY A 1 104 ? -7.437 13.459 16.373 1.00 0.00 104 GLY A N 10
ATOM 15705 C CA . GLY A 1 104 ? -8.723 14.030 16.012 1.00 0.00 104 GLY A CA 10
ATOM 15706 C C . GLY A 1 104 ? -8.610 15.539 15.785 1.00 0.00 104 GLY A C 10
ATOM 15707 O O . GLY A 1 104 ? -9.005 16.044 14.735 1.00 0.00 104 GLY A O 10
ATOM 15711 N N . GLY A 1 1 ? -22.194 -7.539 6.987 1.00 0.00 1 GLY A N 11
ATOM 15712 C CA . GLY A 1 1 ? -21.862 -8.352 5.829 1.00 0.00 1 GLY A CA 11
ATOM 15713 C C . GLY A 1 1 ? -20.568 -9.135 6.060 1.00 0.00 1 GLY A C 11
ATOM 15714 O O . GLY A 1 1 ? -19.820 -8.843 6.992 1.00 0.00 1 GLY A O 11
ATOM 15718 N N . SER A 1 2 ? -20.345 -10.115 5.197 1.00 0.00 2 SER A N 11
ATOM 15719 C CA . SER A 1 2 ? -19.154 -10.942 5.296 1.00 0.00 2 SER A CA 11
ATOM 15720 C C . SER A 1 2 ? -18.711 -11.390 3.901 1.00 0.00 2 SER A C 11
ATOM 15721 O O . SER A 1 2 ? -17.593 -11.100 3.478 1.00 0.00 2 SER A O 11
ATOM 15729 N N . SER A 1 3 ? -19.611 -12.091 3.226 1.00 0.00 3 SER A N 11
ATOM 15730 C CA . SER A 1 3 ? -19.327 -12.582 1.889 1.00 0.00 3 SER A CA 11
ATOM 15731 C C . SER A 1 3 ? -18.167 -13.579 1.933 1.00 0.00 3 SER A C 11
ATOM 15732 O O . SER A 1 3 ? -17.113 -13.286 2.495 1.00 0.00 3 SER A O 11
ATOM 15740 N N . GLY A 1 4 ? -18.401 -14.737 1.332 1.00 0.00 4 GLY A N 11
ATOM 15741 C CA . GLY A 1 4 ? -17.389 -15.779 1.295 1.00 0.00 4 GLY A CA 11
ATOM 15742 C C . GLY A 1 4 ? -16.480 -15.618 0.076 1.00 0.00 4 GLY A C 11
ATOM 15743 O O . GLY A 1 4 ? -16.446 -14.554 -0.542 1.00 0.00 4 GLY A O 11
ATOM 15747 N N . SER A 1 5 ? -15.766 -16.690 -0.236 1.00 0.00 5 SER A N 11
ATOM 15748 C CA . SER A 1 5 ? -14.859 -16.681 -1.371 1.00 0.00 5 SER A CA 11
ATOM 15749 C C . SER A 1 5 ? -14.251 -18.071 -1.566 1.00 0.00 5 SER A C 11
ATOM 15750 O O . SER A 1 5 ? -14.249 -18.886 -0.645 1.00 0.00 5 SER A O 11
ATOM 15758 N N . SER A 1 6 ? -13.749 -18.299 -2.771 1.00 0.00 6 SER A N 11
ATOM 15759 C CA . SER A 1 6 ? -13.140 -19.577 -3.098 1.00 0.00 6 SER A CA 11
ATOM 15760 C C . SER A 1 6 ? -12.422 -19.484 -4.446 1.00 0.00 6 SER A C 11
ATOM 15761 O O . SER A 1 6 ? -12.654 -18.551 -5.214 1.00 0.00 6 SER A O 11
ATOM 15769 N N . GLY A 1 7 ? -11.565 -20.464 -4.693 1.00 0.00 7 GLY A N 11
ATOM 15770 C CA . GLY A 1 7 ? -10.812 -20.504 -5.935 1.00 0.00 7 GLY A CA 11
ATOM 15771 C C . GLY A 1 7 ? -9.591 -19.585 -5.866 1.00 0.00 7 GLY A C 11
ATOM 15772 O O . GLY A 1 7 ? -8.645 -19.857 -5.129 1.00 0.00 7 GLY A O 11
ATOM 15776 N N . GLU A 1 8 ? -9.651 -18.514 -6.644 1.00 0.00 8 GLU A N 11
ATOM 15777 C CA . GLU A 1 8 ? -8.562 -17.553 -6.681 1.00 0.00 8 GLU A CA 11
ATOM 15778 C C . GLU A 1 8 ? -8.329 -16.961 -5.289 1.00 0.00 8 GLU A C 11
ATOM 15779 O O . GLU A 1 8 ? -9.062 -16.073 -4.858 1.00 0.00 8 GLU A O 11
ATOM 15791 N N . GLU A 1 9 ? -7.306 -17.479 -4.625 1.00 0.00 9 GLU A N 11
ATOM 15792 C CA . GLU A 1 9 ? -6.967 -17.013 -3.291 1.00 0.00 9 GLU A CA 11
ATOM 15793 C C . GLU A 1 9 ? -5.543 -16.454 -3.270 1.00 0.00 9 GLU A C 11
ATOM 15794 O O . GLU A 1 9 ? -4.641 -17.021 -3.884 1.00 0.00 9 GLU A O 11
ATOM 15806 N N . ILE A 1 10 ? -5.386 -15.348 -2.557 1.00 0.00 10 ILE A N 11
ATOM 15807 C CA . ILE A 1 10 ? -4.087 -14.706 -2.448 1.00 0.00 10 ILE A CA 11
ATOM 15808 C C . ILE A 1 10 ? -4.192 -13.511 -1.498 1.00 0.00 10 ILE A C 11
ATOM 15809 O O . ILE A 1 10 ? -5.289 -13.134 -1.087 1.00 0.00 10 ILE A O 11
ATOM 15825 N N . PHE A 1 11 ? -3.037 -12.948 -1.177 1.00 0.00 11 PHE A N 11
ATOM 15826 C CA . PHE A 1 11 ? -2.985 -11.803 -0.284 1.00 0.00 11 PHE A CA 11
ATOM 15827 C C . PHE A 1 11 ? -2.254 -10.629 -0.938 1.00 0.00 11 PHE A C 11
ATOM 15828 O O . PHE A 1 11 ? -1.466 -10.822 -1.863 1.00 0.00 11 PHE A O 11
ATOM 15845 N N . CYS A 1 12 ? -2.541 -9.439 -0.433 1.00 0.00 12 CYS A N 11
ATOM 15846 C CA . CYS A 1 12 ? -1.921 -8.234 -0.957 1.00 0.00 12 CYS A CA 11
ATOM 15847 C C . CYS A 1 12 ? -1.149 -7.558 0.178 1.00 0.00 12 CYS A C 11
ATOM 15848 O O . CYS A 1 12 ? -1.746 -6.929 1.051 1.00 0.00 12 CYS A O 11
ATOM 15856 N N . HIS A 1 13 ? 0.166 -7.710 0.130 1.00 0.00 13 HIS A N 11
ATOM 15857 C CA . HIS A 1 13 ? 1.025 -7.122 1.144 1.00 0.00 13 HIS A CA 11
ATOM 15858 C C . HIS A 1 13 ? 1.189 -5.625 0.872 1.00 0.00 13 HIS A C 11
ATOM 15859 O O . HIS A 1 13 ? 1.878 -5.233 -0.068 1.00 0.00 13 HIS A O 11
ATOM 15873 N N . VAL A 1 14 ? 0.544 -4.830 1.713 1.00 0.00 14 VAL A N 11
ATOM 15874 C CA . VAL A 1 14 ? 0.609 -3.385 1.576 1.00 0.00 14 VAL A CA 11
ATOM 15875 C C . VAL A 1 14 ? 1.349 -2.796 2.779 1.00 0.00 14 VAL A C 11
ATOM 15876 O O . VAL A 1 14 ? 0.818 -2.773 3.888 1.00 0.00 14 VAL A O 11
ATOM 15889 N N . TYR A 1 15 ? 2.563 -2.333 2.518 1.00 0.00 15 TYR A N 11
ATOM 15890 C CA . TYR A 1 15 ? 3.380 -1.746 3.565 1.00 0.00 15 TYR A CA 11
ATOM 15891 C C . TYR A 1 15 ? 3.018 -0.275 3.784 1.00 0.00 15 TYR A C 11
ATOM 15892 O O . TYR A 1 15 ? 2.964 0.502 2.832 1.00 0.00 15 TYR A O 11
ATOM 15910 N N . ILE A 1 16 ? 2.779 0.062 5.043 1.00 0.00 16 ILE A N 11
ATOM 15911 C CA . ILE A 1 16 ? 2.423 1.425 5.398 1.00 0.00 16 ILE A CA 11
ATOM 15912 C C . ILE A 1 16 ? 3.699 2.231 5.651 1.00 0.00 16 ILE A C 11
ATOM 15913 O O . ILE A 1 16 ? 3.921 3.263 5.019 1.00 0.00 16 ILE A O 11
ATOM 15929 N N . THR A 1 17 ? 4.504 1.729 6.576 1.00 0.00 17 THR A N 11
ATOM 15930 C CA . THR A 1 17 ? 5.752 2.390 6.920 1.00 0.00 17 THR A CA 11
ATOM 15931 C C . THR A 1 17 ? 6.944 1.516 6.525 1.00 0.00 17 THR A C 11
ATOM 15932 O O . THR A 1 17 ? 6.946 0.909 5.455 1.00 0.00 17 THR A O 11
ATOM 15943 N N . GLU A 1 18 ? 7.930 1.481 7.410 1.00 0.00 18 GLU A N 11
ATOM 15944 C CA . GLU A 1 18 ? 9.125 0.692 7.167 1.00 0.00 18 GLU A CA 11
ATOM 15945 C C . GLU A 1 18 ? 8.956 -0.718 7.737 1.00 0.00 18 GLU A C 11
ATOM 15946 O O . GLU A 1 18 ? 9.497 -1.680 7.195 1.00 0.00 18 GLU A O 11
ATOM 15958 N N . HIS A 1 19 ? 8.201 -0.796 8.824 1.00 0.00 19 HIS A N 11
ATOM 15959 C CA . HIS A 1 19 ? 7.954 -2.072 9.473 1.00 0.00 19 HIS A CA 11
ATOM 15960 C C . HIS A 1 19 ? 6.459 -2.217 9.765 1.00 0.00 19 HIS A C 11
ATOM 15961 O O . HIS A 1 19 ? 6.075 -2.737 10.811 1.00 0.00 19 HIS A O 11
ATOM 15975 N N . SER A 1 20 ? 5.656 -1.749 8.821 1.00 0.00 20 SER A N 11
ATOM 15976 C CA . SER A 1 20 ? 4.212 -1.821 8.963 1.00 0.00 20 SER A CA 11
ATOM 15977 C C . SER A 1 20 ? 3.572 -2.199 7.626 1.00 0.00 20 SER A C 11
ATOM 15978 O O . SER A 1 20 ? 4.002 -1.730 6.573 1.00 0.00 20 SER A O 11
ATOM 15986 N N . TYR A 1 21 ? 2.555 -3.045 7.711 1.00 0.00 21 TYR A N 11
ATOM 15987 C CA . TYR A 1 21 ? 1.852 -3.492 6.520 1.00 0.00 21 TYR A CA 11
ATOM 15988 C C . TYR A 1 21 ? 0.453 -4.004 6.870 1.00 0.00 21 TYR A C 11
ATOM 15989 O O . TYR A 1 21 ? 0.052 -3.979 8.032 1.00 0.00 21 TYR A O 11
ATOM 16007 N N . VAL A 1 22 ? -0.250 -4.456 5.842 1.00 0.00 22 VAL A N 11
ATOM 16008 C CA . VAL A 1 22 ? -1.595 -4.974 6.026 1.00 0.00 22 VAL A CA 11
ATOM 16009 C C . VAL A 1 22 ? -1.805 -6.175 5.102 1.00 0.00 22 VAL A C 11
ATOM 16010 O O . VAL A 1 22 ? -1.514 -6.104 3.909 1.00 0.00 22 VAL A O 11
ATOM 16023 N N . SER A 1 23 ? -2.310 -7.251 5.689 1.00 0.00 23 SER A N 11
ATOM 16024 C CA . SER A 1 23 ? -2.562 -8.466 4.933 1.00 0.00 23 SER A CA 11
ATOM 16025 C C . SER A 1 23 ? -3.997 -8.463 4.402 1.00 0.00 23 SER A C 11
ATOM 16026 O O . SER A 1 23 ? -4.918 -8.902 5.090 1.00 0.00 23 SER A O 11
ATOM 16034 N N . VAL A 1 24 ? -4.142 -7.965 3.183 1.00 0.00 24 VAL A N 11
ATOM 16035 C CA . VAL A 1 24 ? -5.449 -7.899 2.552 1.00 0.00 24 VAL A CA 11
ATOM 16036 C C . VAL A 1 24 ? -5.621 -9.099 1.619 1.00 0.00 24 VAL A C 11
ATOM 16037 O O . VAL A 1 24 ? -4.711 -9.438 0.863 1.00 0.00 24 VAL A O 11
ATOM 16050 N N . LYS A 1 25 ? -6.793 -9.710 1.702 1.00 0.00 25 LYS A N 11
ATOM 16051 C CA . LYS A 1 25 ? -7.096 -10.865 0.874 1.00 0.00 25 LYS A CA 11
ATOM 16052 C C . LYS A 1 25 ? -7.469 -10.395 -0.534 1.00 0.00 25 LYS A C 11
ATOM 16053 O O . LYS A 1 25 ? -8.605 -9.990 -0.776 1.00 0.00 25 LYS A O 11
ATOM 16072 N N . ALA A 1 26 ? -6.491 -10.465 -1.425 1.00 0.00 26 ALA A N 11
ATOM 16073 C CA . ALA A 1 26 ? -6.703 -10.051 -2.802 1.00 0.00 26 ALA A CA 11
ATOM 16074 C C . ALA A 1 26 ? -6.959 -11.287 -3.667 1.00 0.00 26 ALA A C 11
ATOM 16075 O O . ALA A 1 26 ? -6.952 -12.411 -3.168 1.00 0.00 26 ALA A O 11
ATOM 16082 N N . LYS A 1 27 ? -7.179 -11.036 -4.949 1.00 0.00 27 LYS A N 11
ATOM 16083 C CA . LYS A 1 27 ? -7.437 -12.114 -5.889 1.00 0.00 27 LYS A CA 11
ATOM 16084 C C . LYS A 1 27 ? -6.318 -12.154 -6.932 1.00 0.00 27 LYS A C 11
ATOM 16085 O O . LYS A 1 27 ? -5.425 -11.308 -6.923 1.00 0.00 27 LYS A O 11
ATOM 16104 N N . VAL A 1 28 ? -6.404 -13.146 -7.807 1.00 0.00 28 VAL A N 11
ATOM 16105 C CA . VAL A 1 28 ? -5.410 -13.307 -8.855 1.00 0.00 28 VAL A CA 11
ATOM 16106 C C . VAL A 1 28 ? -5.621 -12.231 -9.921 1.00 0.00 28 VAL A C 11
ATOM 16107 O O . VAL A 1 28 ? -4.771 -12.038 -10.790 1.00 0.00 28 VAL A O 11
ATOM 16120 N N . SER A 1 29 ? -6.758 -11.558 -9.821 1.00 0.00 29 SER A N 11
ATOM 16121 C CA . SER A 1 29 ? -7.091 -10.506 -10.767 1.00 0.00 29 SER A CA 11
ATOM 16122 C C . SER A 1 29 ? -7.865 -9.392 -10.059 1.00 0.00 29 SER A C 11
ATOM 16123 O O . SER A 1 29 ? -8.866 -8.901 -10.578 1.00 0.00 29 SER A O 11
ATOM 16131 N N . SER A 1 30 ? -7.371 -9.026 -8.885 1.00 0.00 30 SER A N 11
ATOM 16132 C CA . SER A 1 30 ? -8.004 -7.979 -8.101 1.00 0.00 30 SER A CA 11
ATOM 16133 C C . SER A 1 30 ? -7.284 -6.649 -8.326 1.00 0.00 30 SER A C 11
ATOM 16134 O O . SER A 1 30 ? -6.075 -6.623 -8.551 1.00 0.00 30 SER A O 11
ATOM 16142 N N . ILE A 1 31 ? -8.057 -5.575 -8.258 1.00 0.00 31 ILE A N 11
ATOM 16143 C CA . ILE A 1 31 ? -7.508 -4.244 -8.452 1.00 0.00 31 ILE A CA 11
ATOM 16144 C C . ILE A 1 31 ? -6.949 -3.729 -7.124 1.00 0.00 31 ILE A C 11
ATOM 16145 O O . ILE A 1 31 ? -7.223 -4.298 -6.069 1.00 0.00 31 ILE A O 11
ATOM 16161 N N . ALA A 1 32 ? -6.177 -2.656 -7.220 1.00 0.00 32 ALA A N 11
ATOM 16162 C CA . ALA A 1 32 ? -5.578 -2.058 -6.039 1.00 0.00 32 ALA A CA 11
ATOM 16163 C C . ALA A 1 32 ? -6.682 -1.507 -5.135 1.00 0.00 32 ALA A C 11
ATOM 16164 O O . ALA A 1 32 ? -6.639 -1.682 -3.918 1.00 0.00 32 ALA A O 11
ATOM 16171 N N . GLN A 1 33 ? -7.646 -0.852 -5.765 1.00 0.00 33 GLN A N 11
ATOM 16172 C CA . GLN A 1 33 ? -8.761 -0.274 -5.033 1.00 0.00 33 GLN A CA 11
ATOM 16173 C C . GLN A 1 33 ? -9.321 -1.287 -4.033 1.00 0.00 33 GLN A C 11
ATOM 16174 O O . GLN A 1 33 ? -9.609 -0.940 -2.888 1.00 0.00 33 GLN A O 11
ATOM 16188 N N . GLU A 1 34 ? -9.458 -2.519 -4.500 1.00 0.00 34 GLU A N 11
ATOM 16189 C CA . GLU A 1 34 ? -9.979 -3.585 -3.661 1.00 0.00 34 GLU A CA 11
ATOM 16190 C C . GLU A 1 34 ? -9.128 -3.729 -2.398 1.00 0.00 34 GLU A C 11
ATOM 16191 O O . GLU A 1 34 ? -9.609 -4.206 -1.372 1.00 0.00 34 GLU A O 11
ATOM 16203 N N . ILE A 1 35 ? -7.877 -3.307 -2.514 1.00 0.00 35 ILE A N 11
ATOM 16204 C CA . ILE A 1 35 ? -6.954 -3.384 -1.394 1.00 0.00 35 ILE A CA 11
ATOM 16205 C C . ILE A 1 35 ? -6.898 -2.026 -0.692 1.00 0.00 35 ILE A C 11
ATOM 16206 O O . ILE A 1 35 ? -7.015 -1.950 0.531 1.00 0.00 35 ILE A O 11
ATOM 16222 N N . LEU A 1 36 ? -6.720 -0.987 -1.494 1.00 0.00 36 LEU A N 11
ATOM 16223 C CA . LEU A 1 36 ? -6.647 0.364 -0.965 1.00 0.00 36 LEU A CA 11
ATOM 16224 C C . LEU A 1 36 ? -7.896 0.647 -0.127 1.00 0.00 36 LEU A C 11
ATOM 16225 O O . LEU A 1 36 ? -7.808 1.254 0.939 1.00 0.00 36 LEU A O 11
ATOM 16241 N N . LYS A 1 37 ? -9.030 0.195 -0.642 1.00 0.00 37 LYS A N 11
ATOM 16242 C CA . LYS A 1 37 ? -10.295 0.392 0.045 1.00 0.00 37 LYS A CA 11
ATOM 16243 C C . LYS A 1 37 ? -10.241 -0.297 1.410 1.00 0.00 37 LYS A C 11
ATOM 16244 O O . LYS A 1 37 ? -10.847 0.175 2.371 1.00 0.00 37 LYS A O 11
ATOM 16263 N N . VAL A 1 38 ? -9.511 -1.401 1.452 1.00 0.00 38 VAL A N 11
ATOM 16264 C CA . VAL A 1 38 ? -9.370 -2.159 2.683 1.00 0.00 38 VAL A CA 11
ATOM 16265 C C . VAL A 1 38 ? -8.316 -1.494 3.570 1.00 0.00 38 VAL A C 11
ATOM 16266 O O . VAL A 1 38 ? -8.619 -1.051 4.676 1.00 0.00 38 VAL A O 11
ATOM 16279 N N . VAL A 1 39 ? -7.098 -1.444 3.050 1.00 0.00 39 VAL A N 11
ATOM 16280 C CA . VAL A 1 39 ? -5.997 -0.840 3.780 1.00 0.00 39 VAL A CA 11
ATOM 16281 C C . VAL A 1 39 ? -6.471 0.466 4.422 1.00 0.00 39 VAL A C 11
ATOM 16282 O O . VAL A 1 39 ? -6.339 0.651 5.630 1.00 0.00 39 VAL A O 11
ATOM 16295 N N . ALA A 1 40 ? -7.014 1.337 3.584 1.00 0.00 40 ALA A N 11
ATOM 16296 C CA . ALA A 1 40 ? -7.509 2.619 4.054 1.00 0.00 40 ALA A CA 11
ATOM 16297 C C . ALA A 1 40 ? -8.222 2.425 5.394 1.00 0.00 40 ALA A C 11
ATOM 16298 O O . ALA A 1 40 ? -8.030 3.209 6.323 1.00 0.00 40 ALA A O 11
ATOM 16305 N N . GLU A 1 41 ? -9.031 1.377 5.451 1.00 0.00 41 GLU A N 11
ATOM 16306 C CA . GLU A 1 41 ? -9.774 1.071 6.661 1.00 0.00 41 GLU A CA 11
ATOM 16307 C C . GLU A 1 41 ? -8.835 0.516 7.735 1.00 0.00 41 GLU A C 11
ATOM 16308 O O . GLU A 1 41 ? -8.929 0.893 8.902 1.00 0.00 41 GLU A O 11
ATOM 16320 N N . LYS A 1 42 ? -7.951 -0.371 7.301 1.00 0.00 42 LYS A N 11
ATOM 16321 C CA . LYS A 1 42 ? -6.996 -0.981 8.210 1.00 0.00 42 LYS A CA 11
ATOM 16322 C C . LYS A 1 42 ? -6.198 0.116 8.917 1.00 0.00 42 LYS A C 11
ATOM 16323 O O . LYS A 1 42 ? -5.654 -0.105 9.998 1.00 0.00 42 LYS A O 11
ATOM 16342 N N . ILE A 1 43 ? -6.154 1.276 8.278 1.00 0.00 43 ILE A N 11
ATOM 16343 C CA . ILE A 1 43 ? -5.432 2.409 8.833 1.00 0.00 43 ILE A CA 11
ATOM 16344 C C . ILE A 1 43 ? -6.431 3.485 9.262 1.00 0.00 43 ILE A C 11
ATOM 16345 O O . ILE A 1 43 ? -6.093 4.377 10.039 1.00 0.00 43 ILE A O 11
ATOM 16361 N N . GLN A 1 44 ? -7.642 3.365 8.738 1.00 0.00 44 GLN A N 11
ATOM 16362 C CA . GLN A 1 44 ? -8.693 4.317 9.058 1.00 0.00 44 GLN A CA 11
ATOM 16363 C C . GLN A 1 44 ? -8.452 5.639 8.327 1.00 0.00 44 GLN A C 11
ATOM 16364 O O . GLN A 1 44 ? -8.333 6.688 8.958 1.00 0.00 44 GLN A O 11
ATOM 16378 N N . TYR A 1 45 ? -8.388 5.545 7.007 1.00 0.00 45 TYR A N 11
ATOM 16379 C CA . TYR A 1 45 ? -8.164 6.721 6.183 1.00 0.00 45 TYR A CA 11
ATOM 16380 C C . TYR A 1 45 ? -9.126 6.750 4.994 1.00 0.00 45 TYR A C 11
ATOM 16381 O O . TYR A 1 45 ? -10.162 6.087 5.014 1.00 0.00 45 TYR A O 11
ATOM 16399 N N . ALA A 1 46 ? -8.749 7.524 3.987 1.00 0.00 46 ALA A N 11
ATOM 16400 C CA . ALA A 1 46 ? -9.566 7.647 2.791 1.00 0.00 46 ALA A CA 11
ATOM 16401 C C . ALA A 1 46 ? -8.825 7.024 1.606 1.00 0.00 46 ALA A C 11
ATOM 16402 O O . ALA A 1 46 ? -7.922 7.640 1.041 1.00 0.00 46 ALA A O 11
ATOM 16409 N N . GLU A 1 47 ? -9.233 5.811 1.265 1.00 0.00 47 GLU A N 11
ATOM 16410 C CA . GLU A 1 47 ? -8.619 5.098 0.158 1.00 0.00 47 GLU A CA 11
ATOM 16411 C C . GLU A 1 47 ? -8.404 6.042 -1.027 1.00 0.00 47 GLU A C 11
ATOM 16412 O O . GLU A 1 47 ? -7.366 5.992 -1.685 1.00 0.00 47 GLU A O 11
ATOM 16424 N N . GLU A 1 48 ? -9.403 6.881 -1.263 1.00 0.00 48 GLU A N 11
ATOM 16425 C CA . GLU A 1 48 ? -9.336 7.835 -2.357 1.00 0.00 48 GLU A CA 11
ATOM 16426 C C . GLU A 1 48 ? -8.139 8.770 -2.173 1.00 0.00 48 GLU A C 11
ATOM 16427 O O . GLU A 1 48 ? -7.464 9.117 -3.141 1.00 0.00 48 GLU A O 11
ATOM 16439 N N . ASP A 1 49 ? -7.913 9.152 -0.925 1.00 0.00 49 ASP A N 11
ATOM 16440 C CA . ASP A 1 49 ? -6.809 10.040 -0.602 1.00 0.00 49 ASP A CA 11
ATOM 16441 C C . ASP A 1 49 ? -5.512 9.231 -0.535 1.00 0.00 49 ASP A C 11
ATOM 16442 O O . ASP A 1 49 ? -4.434 9.794 -0.346 1.00 0.00 49 ASP A O 11
ATOM 16451 N N . LEU A 1 50 ? -5.658 7.924 -0.694 1.00 0.00 50 LEU A N 11
ATOM 16452 C CA . LEU A 1 50 ? -4.512 7.032 -0.654 1.00 0.00 50 LEU A CA 11
ATOM 16453 C C . LEU A 1 50 ? -4.208 6.535 -2.069 1.00 0.00 50 LEU A C 11
ATOM 16454 O O . LEU A 1 50 ? -4.894 6.904 -3.021 1.00 0.00 50 LEU A O 11
ATOM 16470 N N . ALA A 1 51 ? -3.179 5.706 -2.162 1.00 0.00 51 ALA A N 11
ATOM 16471 C CA . ALA A 1 51 ? -2.776 5.155 -3.445 1.00 0.00 51 ALA A CA 11
ATOM 16472 C C . ALA A 1 51 ? -1.655 4.136 -3.228 1.00 0.00 51 ALA A C 11
ATOM 16473 O O . ALA A 1 51 ? -0.762 4.355 -2.410 1.00 0.00 51 ALA A O 11
ATOM 16480 N N . LEU A 1 52 ? -1.738 3.045 -3.974 1.00 0.00 52 LEU A N 11
ATOM 16481 C CA . LEU A 1 52 ? -0.742 1.992 -3.874 1.00 0.00 52 LEU A CA 11
ATOM 16482 C C . LEU A 1 52 ? 0.472 2.360 -4.730 1.00 0.00 52 LEU A C 11
ATOM 16483 O O . LEU A 1 52 ? 0.375 2.427 -5.955 1.00 0.00 52 LEU A O 11
ATOM 16499 N N . VAL A 1 53 ? 1.587 2.590 -4.052 1.00 0.00 53 VAL A N 11
ATOM 16500 C CA . VAL A 1 53 ? 2.817 2.950 -4.736 1.00 0.00 53 VAL A CA 11
ATOM 16501 C C . VAL A 1 53 ? 3.837 1.822 -4.568 1.00 0.00 53 VAL A C 11
ATOM 16502 O O . VAL A 1 53 ? 4.287 1.546 -3.457 1.00 0.00 53 VAL A O 11
ATOM 16515 N N . ALA A 1 54 ? 4.173 1.200 -5.689 1.00 0.00 54 ALA A N 11
ATOM 16516 C CA . ALA A 1 54 ? 5.131 0.108 -5.681 1.00 0.00 54 ALA A CA 11
ATOM 16517 C C . ALA A 1 54 ? 6.541 0.671 -5.872 1.00 0.00 54 ALA A C 11
ATOM 16518 O O . ALA A 1 54 ? 6.723 1.682 -6.548 1.00 0.00 54 ALA A O 11
ATOM 16525 N N . ILE A 1 55 ? 7.502 -0.009 -5.263 1.00 0.00 55 ILE A N 11
ATOM 16526 C CA . ILE A 1 55 ? 8.890 0.411 -5.358 1.00 0.00 55 ILE A CA 11
ATOM 16527 C C . ILE A 1 55 ? 9.747 -0.772 -5.813 1.00 0.00 55 ILE A C 11
ATOM 16528 O O . ILE A 1 55 ? 9.373 -1.927 -5.611 1.00 0.00 55 ILE A O 11
ATOM 16544 N N . THR A 1 56 ? 10.879 -0.445 -6.418 1.00 0.00 56 THR A N 11
ATOM 16545 C CA . THR A 1 56 ? 11.791 -1.466 -6.903 1.00 0.00 56 THR A CA 11
ATOM 16546 C C . THR A 1 56 ? 13.059 -1.499 -6.048 1.00 0.00 56 THR A C 11
ATOM 16547 O O . THR A 1 56 ? 13.147 -0.805 -5.036 1.00 0.00 56 THR A O 11
ATOM 16558 N N . PHE A 1 57 ? 14.009 -2.312 -6.485 1.00 0.00 57 PHE A N 11
ATOM 16559 C CA . PHE A 1 57 ? 15.268 -2.444 -5.772 1.00 0.00 57 PHE A CA 11
ATOM 16560 C C . PHE A 1 57 ? 16.108 -1.172 -5.903 1.00 0.00 57 PHE A C 11
ATOM 16561 O O . PHE A 1 57 ? 16.662 -0.686 -4.918 1.00 0.00 57 PHE A O 11
ATOM 16578 N N . SER A 1 58 ? 16.177 -0.671 -7.127 1.00 0.00 58 SER A N 11
ATOM 16579 C CA . SER A 1 58 ? 16.941 0.535 -7.400 1.00 0.00 58 SER A CA 11
ATOM 16580 C C . SER A 1 58 ? 16.563 1.631 -6.401 1.00 0.00 58 SER A C 11
ATOM 16581 O O . SER A 1 58 ? 17.398 2.457 -6.035 1.00 0.00 58 SER A O 11
ATOM 16589 N N . GLY A 1 59 ? 15.304 1.603 -5.989 1.00 0.00 59 GLY A N 11
ATOM 16590 C CA . GLY A 1 59 ? 14.805 2.584 -5.041 1.00 0.00 59 GLY A CA 11
ATOM 16591 C C . GLY A 1 59 ? 14.072 3.719 -5.759 1.00 0.00 59 GLY A C 11
ATOM 16592 O O . GLY A 1 59 ? 14.530 4.860 -5.753 1.00 0.00 59 GLY A O 11
ATOM 16596 N N . GLU A 1 60 ? 12.946 3.365 -6.362 1.00 0.00 60 GLU A N 11
ATOM 16597 C CA . GLU A 1 60 ? 12.145 4.339 -7.083 1.00 0.00 60 GLU A CA 11
ATOM 16598 C C . GLU A 1 60 ? 10.658 4.118 -6.799 1.00 0.00 60 GLU A C 11
ATOM 16599 O O . GLU A 1 60 ? 10.169 2.992 -6.872 1.00 0.00 60 GLU A O 11
ATOM 16611 N N . LYS A 1 61 ? 9.980 5.212 -6.482 1.00 0.00 61 LYS A N 11
ATOM 16612 C CA . LYS A 1 61 ? 8.559 5.152 -6.187 1.00 0.00 61 LYS A CA 11
ATOM 16613 C C . LYS A 1 61 ? 7.774 5.063 -7.497 1.00 0.00 61 LYS A C 11
ATOM 16614 O O . LYS A 1 61 ? 8.191 5.616 -8.514 1.00 0.00 61 LYS A O 11
ATOM 16633 N N . HIS A 1 62 ? 6.651 4.363 -7.431 1.00 0.00 62 HIS A N 11
ATOM 16634 C CA . HIS A 1 62 ? 5.804 4.194 -8.599 1.00 0.00 62 HIS A CA 11
ATOM 16635 C C . HIS A 1 62 ? 4.348 4.029 -8.158 1.00 0.00 62 HIS A C 11
ATOM 16636 O O . HIS A 1 62 ? 3.987 3.014 -7.564 1.00 0.00 62 HIS A O 11
ATOM 16650 N N . GLU A 1 63 ? 3.551 5.042 -8.465 1.00 0.00 63 GLU A N 11
ATOM 16651 C CA . GLU A 1 63 ? 2.143 5.022 -8.108 1.00 0.00 63 GLU A CA 11
ATOM 16652 C C . GLU A 1 63 ? 1.318 4.399 -9.236 1.00 0.00 63 GLU A C 11
ATOM 16653 O O . GLU A 1 63 ? 1.383 4.850 -10.379 1.00 0.00 63 GLU A O 11
ATOM 16665 N N . LEU A 1 64 ? 0.562 3.373 -8.876 1.00 0.00 64 LEU A N 11
ATOM 16666 C CA . LEU A 1 64 ? -0.275 2.684 -9.844 1.00 0.00 64 LEU A CA 11
ATOM 16667 C C . LEU A 1 64 ? -1.616 3.411 -9.961 1.00 0.00 64 LEU A C 11
ATOM 16668 O O . LEU A 1 64 ? -1.654 4.611 -10.227 1.00 0.00 64 LEU A O 11
ATOM 16684 N N . GLN A 1 65 ? -2.683 2.653 -9.757 1.00 0.00 65 GLN A N 11
ATOM 16685 C CA . GLN A 1 65 ? -4.023 3.209 -9.836 1.00 0.00 65 GLN A CA 11
ATOM 16686 C C . GLN A 1 65 ? -5.003 2.352 -9.033 1.00 0.00 65 GLN A C 11
ATOM 16687 O O . GLN A 1 65 ? -4.649 1.270 -8.568 1.00 0.00 65 GLN A O 11
ATOM 16701 N N . PRO A 1 66 ? -6.247 2.882 -8.890 1.00 0.00 66 PRO A N 11
ATOM 16702 C CA . PRO A 1 66 ? -7.281 2.177 -8.151 1.00 0.00 66 PRO A CA 11
ATOM 16703 C C . PRO A 1 66 ? -7.835 1.006 -8.965 1.00 0.00 66 PRO A C 11
ATOM 16704 O O . PRO A 1 66 ? -8.853 0.420 -8.601 1.00 0.00 66 PRO A O 11
ATOM 16715 N N . ASN A 1 67 ? -7.140 0.700 -10.051 1.00 0.00 67 ASN A N 11
ATOM 16716 C CA . ASN A 1 67 ? -7.550 -0.390 -10.919 1.00 0.00 67 ASN A CA 11
ATOM 16717 C C . ASN A 1 67 ? -6.367 -1.337 -11.135 1.00 0.00 67 ASN A C 11
ATOM 16718 O O . ASN A 1 67 ? -6.543 -2.553 -11.193 1.00 0.00 67 ASN A O 11
ATOM 16729 N N . ASP A 1 68 ? -5.189 -0.743 -11.248 1.00 0.00 68 ASP A N 11
ATOM 16730 C CA . ASP A 1 68 ? -3.977 -1.518 -11.457 1.00 0.00 68 ASP A CA 11
ATOM 16731 C C . ASP A 1 68 ? -3.982 -2.726 -10.518 1.00 0.00 68 ASP A C 11
ATOM 16732 O O . ASP A 1 68 ? -4.090 -2.572 -9.303 1.00 0.00 68 ASP A O 11
ATOM 16741 N N . LEU A 1 69 ? -3.863 -3.901 -11.118 1.00 0.00 69 LEU A N 11
ATOM 16742 C CA . LEU A 1 69 ? -3.853 -5.135 -10.351 1.00 0.00 69 LEU A CA 11
ATOM 16743 C C . LEU A 1 69 ? -2.783 -5.044 -9.260 1.00 0.00 69 LEU A C 11
ATOM 16744 O O . LEU A 1 69 ? -1.747 -4.410 -9.454 1.00 0.00 69 LEU A O 11
ATOM 16760 N N . VAL A 1 70 ? -3.072 -5.685 -8.138 1.00 0.00 70 VAL A N 11
ATOM 16761 C CA . VAL A 1 70 ? -2.148 -5.684 -7.016 1.00 0.00 70 VAL A CA 11
ATOM 16762 C C . VAL A 1 70 ? -1.532 -7.077 -6.867 1.00 0.00 70 VAL A C 11
ATOM 16763 O O . VAL A 1 70 ? -1.362 -7.568 -5.753 1.00 0.00 70 VAL A O 11
ATOM 16776 N N . ILE A 1 71 ? -1.214 -7.673 -8.007 1.00 0.00 71 ILE A N 11
ATOM 16777 C CA . ILE A 1 71 ? -0.620 -8.999 -8.017 1.00 0.00 71 ILE A CA 11
ATOM 16778 C C . ILE A 1 71 ? 0.492 -9.047 -9.067 1.00 0.00 71 ILE A C 11
ATOM 16779 O O . ILE A 1 71 ? 1.604 -9.488 -8.779 1.00 0.00 71 ILE A O 11
ATOM 16795 N N . SER A 1 72 ? 0.154 -8.587 -10.262 1.00 0.00 72 SER A N 11
ATOM 16796 C CA . SER A 1 72 ? 1.110 -8.572 -11.356 1.00 0.00 72 SER A CA 11
ATOM 16797 C C . SER A 1 72 ? 2.414 -7.913 -10.902 1.00 0.00 72 SER A C 11
ATOM 16798 O O . SER A 1 72 ? 2.396 -6.837 -10.308 1.00 0.00 72 SER A O 11
ATOM 16806 N N . LYS A 1 73 ? 3.516 -8.588 -11.199 1.00 0.00 73 LYS A N 11
ATOM 16807 C CA . LYS A 1 73 ? 4.826 -8.081 -10.829 1.00 0.00 73 LYS A CA 11
ATOM 16808 C C . LYS A 1 73 ? 5.906 -8.928 -11.507 1.00 0.00 73 LYS A C 11
ATOM 16809 O O . LYS A 1 73 ? 6.090 -10.095 -11.164 1.00 0.00 73 LYS A O 11
ATOM 16828 N N . SER A 1 74 ? 6.591 -8.307 -12.456 1.00 0.00 74 SER A N 11
ATOM 16829 C CA . SER A 1 74 ? 7.647 -8.989 -13.184 1.00 0.00 74 SER A CA 11
ATOM 16830 C C . SER A 1 74 ? 9.014 -8.541 -12.664 1.00 0.00 74 SER A C 11
ATOM 16831 O O . SER A 1 74 ? 9.696 -9.295 -11.970 1.00 0.00 74 SER A O 11
ATOM 16839 N N . LEU A 1 75 ? 9.375 -7.317 -13.020 1.00 0.00 75 LEU A N 11
ATOM 16840 C CA . LEU A 1 75 ? 10.649 -6.760 -12.598 1.00 0.00 75 LEU A CA 11
ATOM 16841 C C . LEU A 1 75 ? 10.487 -5.260 -12.346 1.00 0.00 75 LEU A C 11
ATOM 16842 O O . LEU A 1 75 ? 10.852 -4.762 -11.282 1.00 0.00 75 LEU A O 11
ATOM 16858 N N . GLU A 1 76 ? 9.939 -4.581 -13.343 1.00 0.00 76 GLU A N 11
ATOM 16859 C CA . GLU A 1 76 ? 9.723 -3.147 -13.243 1.00 0.00 76 GLU A CA 11
ATOM 16860 C C . GLU A 1 76 ? 9.039 -2.804 -11.918 1.00 0.00 76 GLU A C 11
ATOM 16861 O O . GLU A 1 76 ? 9.467 -1.893 -11.212 1.00 0.00 76 GLU A O 11
ATOM 16873 N N . ALA A 1 77 ? 7.988 -3.553 -11.621 1.00 0.00 77 ALA A N 11
ATOM 16874 C CA . ALA A 1 77 ? 7.240 -3.340 -10.393 1.00 0.00 77 ALA A CA 11
ATOM 16875 C C . ALA A 1 77 ? 7.162 -4.654 -9.614 1.00 0.00 77 ALA A C 11
ATOM 16876 O O . ALA A 1 77 ? 6.679 -5.660 -10.133 1.00 0.00 77 ALA A O 11
ATOM 16883 N N . SER A 1 78 ? 7.644 -4.604 -8.381 1.00 0.00 78 SER A N 11
ATOM 16884 C CA . SER A 1 78 ? 7.634 -5.778 -7.525 1.00 0.00 78 SER A CA 11
ATOM 16885 C C . SER A 1 78 ? 8.299 -5.455 -6.185 1.00 0.00 78 SER A C 11
ATOM 16886 O O . SER A 1 78 ? 8.886 -4.386 -6.022 1.00 0.00 78 SER A O 11
ATOM 16894 N N . GLY A 1 79 ? 8.184 -6.397 -5.261 1.00 0.00 79 GLY A N 11
ATOM 16895 C CA . GLY A 1 79 ? 8.766 -6.226 -3.941 1.00 0.00 79 GLY A CA 11
ATOM 16896 C C . GLY A 1 79 ? 7.677 -6.107 -2.873 1.00 0.00 79 GLY A C 11
ATOM 16897 O O . GLY A 1 79 ? 7.198 -7.114 -2.355 1.00 0.00 79 GLY A O 11
ATOM 16901 N N . ARG A 1 80 ? 7.317 -4.866 -2.575 1.00 0.00 80 ARG A N 11
ATOM 16902 C CA . ARG A 1 80 ? 6.294 -4.603 -1.578 1.00 0.00 80 ARG A CA 11
ATOM 16903 C C . ARG A 1 80 ? 5.521 -3.331 -1.934 1.00 0.00 80 ARG A C 11
ATOM 16904 O O . ARG A 1 80 ? 6.115 -2.266 -2.103 1.00 0.00 80 ARG A O 11
ATOM 16925 N N . ILE A 1 81 ? 4.209 -3.483 -2.039 1.00 0.00 81 ILE A N 11
ATOM 16926 C CA . ILE A 1 81 ? 3.350 -2.360 -2.372 1.00 0.00 81 ILE A CA 11
ATOM 16927 C C . ILE A 1 81 ? 3.186 -1.466 -1.141 1.00 0.00 81 ILE A C 11
ATOM 16928 O O . ILE A 1 81 ? 3.031 -1.961 -0.026 1.00 0.00 81 ILE A O 11
ATOM 16944 N N . TYR A 1 82 ? 3.226 -0.164 -1.385 1.00 0.00 82 TYR A N 11
ATOM 16945 C CA . TYR A 1 82 ? 3.084 0.803 -0.310 1.00 0.00 82 TYR A CA 11
ATOM 16946 C C . TYR A 1 82 ? 1.899 1.736 -0.565 1.00 0.00 82 TYR A C 11
ATOM 16947 O O . TYR A 1 82 ? 1.420 1.844 -1.694 1.00 0.00 82 TYR A O 11
ATOM 16965 N N . VAL A 1 83 ? 1.459 2.387 0.501 1.00 0.00 83 VAL A N 11
ATOM 16966 C CA . VAL A 1 83 ? 0.338 3.307 0.407 1.00 0.00 83 VAL A CA 11
ATOM 16967 C C . VAL A 1 83 ? 0.733 4.649 1.027 1.00 0.00 83 VAL A C 11
ATOM 16968 O O . VAL A 1 83 ? 1.289 4.691 2.123 1.00 0.00 83 VAL A O 11
ATOM 16981 N N . TYR A 1 84 ? 0.429 5.713 0.298 1.00 0.00 84 TYR A N 11
ATOM 16982 C CA . TYR A 1 84 ? 0.744 7.054 0.763 1.00 0.00 84 TYR A CA 11
ATOM 16983 C C . TYR A 1 84 ? -0.523 7.899 0.899 1.00 0.00 84 TYR A C 11
ATOM 16984 O O . TYR A 1 84 ? -1.512 7.659 0.208 1.00 0.00 84 TYR A O 11
ATOM 17002 N N . ARG A 1 85 ? -0.453 8.873 1.796 1.00 0.00 85 ARG A N 11
ATOM 17003 C CA . ARG A 1 85 ? -1.582 9.755 2.032 1.00 0.00 85 ARG A CA 11
ATOM 17004 C C . ARG A 1 85 ? -1.427 11.045 1.223 1.00 0.00 85 ARG A C 11
ATOM 17005 O O . ARG A 1 85 ? -0.431 11.753 1.364 1.00 0.00 85 ARG A O 11
ATOM 17026 N N . LYS A 1 86 ? -2.425 11.310 0.394 1.00 0.00 86 LYS A N 11
ATOM 17027 C CA . LYS A 1 86 ? -2.412 12.502 -0.437 1.00 0.00 86 LYS A CA 11
ATOM 17028 C C . LYS A 1 86 ? -2.452 13.743 0.458 1.00 0.00 86 LYS A C 11
ATOM 17029 O O . LYS A 1 86 ? -2.980 13.695 1.567 1.00 0.00 86 LYS A O 11
ATOM 17048 N N . ASP A 1 87 ? -1.887 14.824 -0.059 1.00 0.00 87 ASP A N 11
ATOM 17049 C CA . ASP A 1 87 ? -1.851 16.075 0.679 1.00 0.00 87 ASP A CA 11
ATOM 17050 C C . ASP A 1 87 ? -0.900 17.048 -0.021 1.00 0.00 87 ASP A C 11
ATOM 17051 O O . ASP A 1 87 ? -1.337 18.047 -0.590 1.00 0.00 87 ASP A O 11
ATOM 17060 N N . LEU A 1 88 ? 0.382 16.721 0.044 1.00 0.00 88 LEU A N 11
ATOM 17061 C CA . LEU A 1 88 ? 1.399 17.554 -0.577 1.00 0.00 88 LEU A CA 11
ATOM 17062 C C . LEU A 1 88 ? 1.269 17.461 -2.099 1.00 0.00 88 LEU A C 11
ATOM 17063 O O . LEU A 1 88 ? 2.171 16.966 -2.773 1.00 0.00 88 LEU A O 11
ATOM 17079 N N . ALA A 1 89 ? 0.140 17.944 -2.595 1.00 0.00 89 ALA A N 11
ATOM 17080 C CA . ALA A 1 89 ? -0.119 17.922 -4.025 1.00 0.00 89 ALA A CA 11
ATOM 17081 C C . ALA A 1 89 ? -0.189 16.470 -4.503 1.00 0.00 89 ALA A C 11
ATOM 17082 O O . ALA A 1 89 ? -0.369 15.556 -3.700 1.00 0.00 89 ALA A O 11
ATOM 17089 N N . ASP A 1 90 ? -0.044 16.304 -5.809 1.00 0.00 90 ASP A N 11
ATOM 17090 C CA . ASP A 1 90 ? -0.089 14.979 -6.404 1.00 0.00 90 ASP A CA 11
ATOM 17091 C C . ASP A 1 90 ? 0.980 14.097 -5.756 1.00 0.00 90 ASP A C 11
ATOM 17092 O O . ASP A 1 90 ? 0.842 12.875 -5.715 1.00 0.00 90 ASP A O 11
ATOM 17101 N N . THR A 1 91 ? 2.022 14.750 -5.264 1.00 0.00 91 THR A N 11
ATOM 17102 C CA . THR A 1 91 ? 3.115 14.041 -4.619 1.00 0.00 91 THR A CA 11
ATOM 17103 C C . THR A 1 91 ? 2.579 13.132 -3.511 1.00 0.00 91 THR A C 11
ATOM 17104 O O . THR A 1 91 ? 1.396 13.181 -3.180 1.00 0.00 91 THR A O 11
ATOM 17115 N N . LEU A 1 92 ? 3.477 12.322 -2.969 1.00 0.00 92 LEU A N 11
ATOM 17116 C CA . LEU A 1 92 ? 3.110 11.403 -1.905 1.00 0.00 92 LEU A CA 11
ATOM 17117 C C . LEU A 1 92 ? 4.239 11.346 -0.874 1.00 0.00 92 LEU A C 11
ATOM 17118 O O . LEU A 1 92 ? 5.413 11.299 -1.237 1.00 0.00 92 LEU A O 11
ATOM 17134 N N . ASN A 1 93 ? 3.843 11.351 0.390 1.00 0.00 93 ASN A N 11
ATOM 17135 C CA . ASN A 1 93 ? 4.807 11.301 1.476 1.00 0.00 93 ASN A CA 11
ATOM 17136 C C . ASN A 1 93 ? 4.676 9.963 2.207 1.00 0.00 93 ASN A C 11
ATOM 17137 O O . ASN A 1 93 ? 3.573 9.442 2.363 1.00 0.00 93 ASN A O 11
ATOM 17148 N N . PRO A 1 94 ? 5.848 9.430 2.646 1.00 0.00 94 PRO A N 11
ATOM 17149 C CA . PRO A 1 94 ? 5.875 8.163 3.356 1.00 0.00 94 PRO A CA 11
ATOM 17150 C C . PRO A 1 94 ? 5.372 8.328 4.791 1.00 0.00 94 PRO A C 11
ATOM 17151 O O . PRO A 1 94 ? 5.807 9.231 5.505 1.00 0.00 94 PRO A O 11
ATOM 17162 N N . PHE A 1 95 ? 4.464 7.442 5.172 1.00 0.00 95 PHE A N 11
ATOM 17163 C CA . PHE A 1 95 ? 3.897 7.479 6.510 1.00 0.00 95 PHE A CA 11
ATOM 17164 C C . PHE A 1 95 ? 4.995 7.396 7.572 1.00 0.00 95 PHE A C 11
ATOM 17165 O O . PHE A 1 95 ? 6.161 7.174 7.249 1.00 0.00 95 PHE A O 11
ATOM 17182 N N . ALA A 1 96 ? 4.583 7.578 8.818 1.00 0.00 96 ALA A N 11
ATOM 17183 C CA . ALA A 1 96 ? 5.517 7.527 9.930 1.00 0.00 96 ALA A CA 11
ATOM 17184 C C . ALA A 1 96 ? 6.744 8.380 9.601 1.00 0.00 96 ALA A C 11
ATOM 17185 O O . ALA A 1 96 ? 7.818 7.849 9.324 1.00 0.00 96 ALA A O 11
ATOM 17192 N N . GLU A 1 97 ? 6.542 9.689 9.642 1.00 0.00 97 GLU A N 11
ATOM 17193 C CA . GLU A 1 97 ? 7.618 10.621 9.351 1.00 0.00 97 GLU A CA 11
ATOM 17194 C C . GLU A 1 97 ? 8.886 10.222 10.110 1.00 0.00 97 GLU A C 11
ATOM 17195 O O . GLU A 1 97 ? 9.898 9.881 9.500 1.00 0.00 97 GLU A O 11
ATOM 17207 N N . ASN A 1 98 ? 8.788 10.278 11.430 1.00 0.00 98 ASN A N 11
ATOM 17208 C CA . ASN A 1 98 ? 9.914 9.927 12.279 1.00 0.00 98 ASN A CA 11
ATOM 17209 C C . ASN A 1 98 ? 10.200 8.430 12.147 1.00 0.00 98 ASN A C 11
ATOM 17210 O O . ASN A 1 98 ? 9.275 7.622 12.076 1.00 0.00 98 ASN A O 11
ATOM 17221 N N . SER A 1 99 ? 11.484 8.105 12.117 1.00 0.00 99 SER A N 11
ATOM 17222 C CA . SER A 1 99 ? 11.903 6.719 11.995 1.00 0.00 99 SER A CA 11
ATOM 17223 C C . SER A 1 99 ? 11.720 5.997 13.331 1.00 0.00 99 SER A C 11
ATOM 17224 O O . SER A 1 99 ? 12.092 6.522 14.380 1.00 0.00 99 SER A O 11
ATOM 17232 N N . GLY A 1 100 ? 11.148 4.805 13.250 1.00 0.00 100 GLY A N 11
ATOM 17233 C CA . GLY A 1 100 ? 10.911 4.006 14.441 1.00 0.00 100 GLY A CA 11
ATOM 17234 C C . GLY A 1 100 ? 11.245 2.535 14.188 1.00 0.00 100 GLY A C 11
ATOM 17235 O O . GLY A 1 100 ? 10.600 1.879 13.372 1.00 0.00 100 GLY A O 11
ATOM 17239 N N . PRO A 1 101 ? 12.280 2.046 14.923 1.00 0.00 101 PRO A N 11
ATOM 17240 C CA . PRO A 1 101 ? 12.708 0.664 14.787 1.00 0.00 101 PRO A CA 11
ATOM 17241 C C . PRO A 1 101 ? 11.725 -0.284 15.477 1.00 0.00 101 PRO A C 11
ATOM 17242 O O . PRO A 1 101 ? 11.071 0.092 16.448 1.00 0.00 101 PRO A O 11
ATOM 17253 N N . SER A 1 102 ? 11.652 -1.497 14.947 1.00 0.00 102 SER A N 11
ATOM 17254 C CA . SER A 1 102 ? 10.760 -2.502 15.500 1.00 0.00 102 SER A CA 11
ATOM 17255 C C . SER A 1 102 ? 11.038 -3.860 14.853 1.00 0.00 102 SER A C 11
ATOM 17256 O O . SER A 1 102 ? 10.509 -4.163 13.784 1.00 0.00 102 SER A O 11
ATOM 17264 N N . SER A 1 103 ? 11.867 -4.643 15.527 1.00 0.00 103 SER A N 11
ATOM 17265 C CA . SER A 1 103 ? 12.221 -5.962 15.032 1.00 0.00 103 SER A CA 11
ATOM 17266 C C . SER A 1 103 ? 12.503 -6.904 16.204 1.00 0.00 103 SER A C 11
ATOM 17267 O O . SER A 1 103 ? 13.597 -6.890 16.767 1.00 0.00 103 SER A O 11
ATOM 17275 N N . GLY A 1 104 ? 11.498 -7.699 16.538 1.00 0.00 104 GLY A N 11
ATOM 17276 C CA . GLY A 1 104 ? 11.624 -8.645 17.634 1.00 0.00 104 GLY A CA 11
ATOM 17277 C C . GLY A 1 104 ? 12.439 -9.869 17.210 1.00 0.00 104 GLY A C 11
ATOM 17278 O O . GLY A 1 104 ? 13.196 -9.811 16.242 1.00 0.00 104 GLY A O 11
ATOM 17282 N N . GLY A 1 1 ? 0.023 -19.545 14.554 1.00 0.00 1 GLY A N 12
ATOM 17283 C CA . GLY A 1 1 ? -0.867 -19.019 13.533 1.00 0.00 1 GLY A CA 12
ATOM 17284 C C . GLY A 1 1 ? -0.472 -19.528 12.146 1.00 0.00 1 GLY A C 12
ATOM 17285 O O . GLY A 1 1 ? 0.691 -19.436 11.755 1.00 0.00 1 GLY A O 12
ATOM 17289 N N . SER A 1 2 ? -1.462 -20.054 11.439 1.00 0.00 2 SER A N 12
ATOM 17290 C CA . SER A 1 2 ? -1.232 -20.578 10.104 1.00 0.00 2 SER A CA 12
ATOM 17291 C C . SER A 1 2 ? -2.511 -21.226 9.569 1.00 0.00 2 SER A C 12
ATOM 17292 O O . SER A 1 2 ? -2.955 -22.250 10.086 1.00 0.00 2 SER A O 12
ATOM 17300 N N . SER A 1 3 ? -3.066 -20.603 8.540 1.00 0.00 3 SER A N 12
ATOM 17301 C CA . SER A 1 3 ? -4.285 -21.107 7.929 1.00 0.00 3 SER A CA 12
ATOM 17302 C C . SER A 1 3 ? -4.510 -20.430 6.575 1.00 0.00 3 SER A C 12
ATOM 17303 O O . SER A 1 3 ? -4.272 -19.232 6.429 1.00 0.00 3 SER A O 12
ATOM 17311 N N . GLY A 1 4 ? -4.965 -21.227 5.620 1.00 0.00 4 GLY A N 12
ATOM 17312 C CA . GLY A 1 4 ? -5.225 -20.720 4.283 1.00 0.00 4 GLY A CA 12
ATOM 17313 C C . GLY A 1 4 ? -4.799 -21.734 3.220 1.00 0.00 4 GLY A C 12
ATOM 17314 O O . GLY A 1 4 ? -3.671 -22.224 3.241 1.00 0.00 4 GLY A O 12
ATOM 17318 N N . SER A 1 5 ? -5.724 -22.019 2.315 1.00 0.00 5 SER A N 12
ATOM 17319 C CA . SER A 1 5 ? -5.458 -22.966 1.245 1.00 0.00 5 SER A CA 12
ATOM 17320 C C . SER A 1 5 ? -6.746 -23.258 0.473 1.00 0.00 5 SER A C 12
ATOM 17321 O O . SER A 1 5 ? -7.843 -23.057 0.991 1.00 0.00 5 SER A O 12
ATOM 17329 N N . SER A 1 6 ? -6.569 -23.729 -0.753 1.00 0.00 6 SER A N 12
ATOM 17330 C CA . SER A 1 6 ? -7.704 -24.051 -1.601 1.00 0.00 6 SER A CA 12
ATOM 17331 C C . SER A 1 6 ? -8.265 -22.775 -2.232 1.00 0.00 6 SER A C 12
ATOM 17332 O O . SER A 1 6 ? -8.634 -21.839 -1.524 1.00 0.00 6 SER A O 12
ATOM 17340 N N . GLY A 1 7 ? -8.310 -22.778 -3.556 1.00 0.00 7 GLY A N 12
ATOM 17341 C CA . GLY A 1 7 ? -8.820 -21.632 -4.290 1.00 0.00 7 GLY A CA 12
ATOM 17342 C C . GLY A 1 7 ? -7.784 -20.508 -4.339 1.00 0.00 7 GLY A C 12
ATOM 17343 O O . GLY A 1 7 ? -6.618 -20.718 -4.008 1.00 0.00 7 GLY A O 12
ATOM 17347 N N . GLU A 1 8 ? -8.246 -19.338 -4.756 1.00 0.00 8 GLU A N 12
ATOM 17348 C CA . GLU A 1 8 ? -7.374 -18.180 -4.853 1.00 0.00 8 GLU A CA 12
ATOM 17349 C C . GLU A 1 8 ? -6.439 -18.117 -3.644 1.00 0.00 8 GLU A C 12
ATOM 17350 O O . GLU A 1 8 ? -5.223 -18.233 -3.788 1.00 0.00 8 GLU A O 12
ATOM 17362 N N . GLU A 1 9 ? -7.043 -17.932 -2.479 1.00 0.00 9 GLU A N 12
ATOM 17363 C CA . GLU A 1 9 ? -6.279 -17.852 -1.245 1.00 0.00 9 GLU A CA 12
ATOM 17364 C C . GLU A 1 9 ? -4.986 -17.066 -1.471 1.00 0.00 9 GLU A C 12
ATOM 17365 O O . GLU A 1 9 ? -3.901 -17.646 -1.504 1.00 0.00 9 GLU A O 12
ATOM 17377 N N . ILE A 1 10 ? -5.144 -15.760 -1.621 1.00 0.00 10 ILE A N 12
ATOM 17378 C CA . ILE A 1 10 ? -4.002 -14.889 -1.843 1.00 0.00 10 ILE A CA 12
ATOM 17379 C C . ILE A 1 10 ? -4.150 -13.632 -0.983 1.00 0.00 10 ILE A C 12
ATOM 17380 O O . ILE A 1 10 ? -5.263 -13.164 -0.748 1.00 0.00 10 ILE A O 12
ATOM 17396 N N . PHE A 1 11 ? -3.012 -13.121 -0.537 1.00 0.00 11 PHE A N 12
ATOM 17397 C CA . PHE A 1 11 ? -3.001 -11.927 0.291 1.00 0.00 11 PHE A CA 12
ATOM 17398 C C . PHE A 1 11 ? -2.085 -10.855 -0.304 1.00 0.00 11 PHE A C 12
ATOM 17399 O O . PHE A 1 11 ? -0.986 -11.159 -0.765 1.00 0.00 11 PHE A O 12
ATOM 17416 N N . CYS A 1 12 ? -2.573 -9.624 -0.274 1.00 0.00 12 CYS A N 12
ATOM 17417 C CA . CYS A 1 12 ? -1.812 -8.505 -0.805 1.00 0.00 12 CYS A CA 12
ATOM 17418 C C . CYS A 1 12 ? -1.123 -7.796 0.363 1.00 0.00 12 CYS A C 12
ATOM 17419 O O . CYS A 1 12 ? -1.784 -7.183 1.199 1.00 0.00 12 CYS A O 12
ATOM 17427 N N . HIS A 1 13 ? 0.198 -7.903 0.381 1.00 0.00 13 HIS A N 12
ATOM 17428 C CA . HIS A 1 13 ? 0.984 -7.280 1.432 1.00 0.00 13 HIS A CA 12
ATOM 17429 C C . HIS A 1 13 ? 1.132 -5.784 1.144 1.00 0.00 13 HIS A C 12
ATOM 17430 O O . HIS A 1 13 ? 1.807 -5.395 0.193 1.00 0.00 13 HIS A O 12
ATOM 17444 N N . VAL A 1 14 ? 0.489 -4.987 1.985 1.00 0.00 14 VAL A N 12
ATOM 17445 C CA . VAL A 1 14 ? 0.540 -3.542 1.833 1.00 0.00 14 VAL A CA 12
ATOM 17446 C C . VAL A 1 14 ? 1.396 -2.946 2.952 1.00 0.00 14 VAL A C 12
ATOM 17447 O O . VAL A 1 14 ? 0.920 -2.764 4.072 1.00 0.00 14 VAL A O 12
ATOM 17460 N N . TYR A 1 15 ? 2.643 -2.659 2.611 1.00 0.00 15 TYR A N 12
ATOM 17461 C CA . TYR A 1 15 ? 3.569 -2.087 3.574 1.00 0.00 15 TYR A CA 12
ATOM 17462 C C . TYR A 1 15 ? 3.335 -0.583 3.733 1.00 0.00 15 TYR A C 12
ATOM 17463 O O . TYR A 1 15 ? 3.569 0.187 2.803 1.00 0.00 15 TYR A O 12
ATOM 17481 N N . ILE A 1 16 ? 2.877 -0.210 4.919 1.00 0.00 16 ILE A N 12
ATOM 17482 C CA . ILE A 1 16 ? 2.608 1.187 5.212 1.00 0.00 16 ILE A CA 12
ATOM 17483 C C . ILE A 1 16 ? 3.927 1.964 5.222 1.00 0.00 16 ILE A C 12
ATOM 17484 O O . ILE A 1 16 ? 4.104 2.901 4.445 1.00 0.00 16 ILE A O 12
ATOM 17500 N N . THR A 1 17 ? 4.817 1.545 6.109 1.00 0.00 17 THR A N 12
ATOM 17501 C CA . THR A 1 17 ? 6.113 2.190 6.230 1.00 0.00 17 THR A CA 12
ATOM 17502 C C . THR A 1 17 ? 7.235 1.154 6.134 1.00 0.00 17 THR A C 12
ATOM 17503 O O . THR A 1 17 ? 7.226 0.304 5.245 1.00 0.00 17 THR A O 12
ATOM 17514 N N . GLU A 1 18 ? 8.175 1.259 7.062 1.00 0.00 18 GLU A N 12
ATOM 17515 C CA . GLU A 1 18 ? 9.301 0.342 7.094 1.00 0.00 18 GLU A CA 12
ATOM 17516 C C . GLU A 1 18 ? 8.852 -1.034 7.591 1.00 0.00 18 GLU A C 12
ATOM 17517 O O . GLU A 1 18 ? 8.685 -1.960 6.799 1.00 0.00 18 GLU A O 12
ATOM 17529 N N . HIS A 1 19 ? 8.669 -1.123 8.900 1.00 0.00 19 HIS A N 12
ATOM 17530 C CA . HIS A 1 19 ? 8.242 -2.370 9.512 1.00 0.00 19 HIS A CA 12
ATOM 17531 C C . HIS A 1 19 ? 6.747 -2.300 9.832 1.00 0.00 19 HIS A C 12
ATOM 17532 O O . HIS A 1 19 ? 6.327 -2.653 10.932 1.00 0.00 19 HIS A O 12
ATOM 17546 N N . SER A 1 20 ? 5.986 -1.842 8.849 1.00 0.00 20 SER A N 12
ATOM 17547 C CA . SER A 1 20 ? 4.547 -1.721 9.011 1.00 0.00 20 SER A CA 12
ATOM 17548 C C . SER A 1 20 ? 3.838 -2.148 7.724 1.00 0.00 20 SER A C 12
ATOM 17549 O O . SER A 1 20 ? 4.261 -1.784 6.628 1.00 0.00 20 SER A O 12
ATOM 17557 N N . TYR A 1 21 ? 2.771 -2.913 7.901 1.00 0.00 21 TYR A N 12
ATOM 17558 C CA . TYR A 1 21 ? 1.999 -3.393 6.768 1.00 0.00 21 TYR A CA 12
ATOM 17559 C C . TYR A 1 21 ? 0.591 -3.810 7.200 1.00 0.00 21 TYR A C 12
ATOM 17560 O O . TYR A 1 21 ? 0.232 -3.676 8.369 1.00 0.00 21 TYR A O 12
ATOM 17578 N N . VAL A 1 22 ? -0.167 -4.307 6.234 1.00 0.00 22 VAL A N 12
ATOM 17579 C CA . VAL A 1 22 ? -1.527 -4.744 6.500 1.00 0.00 22 VAL A CA 12
ATOM 17580 C C . VAL A 1 22 ? -1.891 -5.878 5.539 1.00 0.00 22 VAL A C 12
ATOM 17581 O O . VAL A 1 22 ? -1.811 -5.715 4.323 1.00 0.00 22 VAL A O 12
ATOM 17594 N N . SER A 1 23 ? -2.283 -7.001 6.122 1.00 0.00 23 SER A N 12
ATOM 17595 C CA . SER A 1 23 ? -2.659 -8.162 5.332 1.00 0.00 23 SER A CA 12
ATOM 17596 C C . SER A 1 23 ? -4.047 -7.953 4.724 1.00 0.00 23 SER A C 12
ATOM 17597 O O . SER A 1 23 ? -5.011 -7.693 5.442 1.00 0.00 23 SER A O 12
ATOM 17605 N N . VAL A 1 24 ? -4.105 -8.075 3.406 1.00 0.00 24 VAL A N 12
ATOM 17606 C CA . VAL A 1 24 ? -5.359 -7.903 2.693 1.00 0.00 24 VAL A CA 12
ATOM 17607 C C . VAL A 1 24 ? -5.639 -9.151 1.853 1.00 0.00 24 VAL A C 12
ATOM 17608 O O . VAL A 1 24 ? -4.835 -9.523 1.000 1.00 0.00 24 VAL A O 12
ATOM 17621 N N . LYS A 1 25 ? -6.782 -9.763 2.124 1.00 0.00 25 LYS A N 12
ATOM 17622 C CA . LYS A 1 25 ? -7.178 -10.962 1.405 1.00 0.00 25 LYS A CA 12
ATOM 17623 C C . LYS A 1 25 ? -8.013 -10.567 0.185 1.00 0.00 25 LYS A C 12
ATOM 17624 O O . LYS A 1 25 ? -9.209 -10.309 0.304 1.00 0.00 25 LYS A O 12
ATOM 17643 N N . ALA A 1 26 ? -7.348 -10.532 -0.961 1.00 0.00 26 ALA A N 12
ATOM 17644 C CA . ALA A 1 26 ? -8.014 -10.172 -2.201 1.00 0.00 26 ALA A CA 12
ATOM 17645 C C . ALA A 1 26 ? -7.938 -11.350 -3.175 1.00 0.00 26 ALA A C 12
ATOM 17646 O O . ALA A 1 26 ? -7.378 -12.395 -2.849 1.00 0.00 26 ALA A O 12
ATOM 17653 N N . LYS A 1 27 ? -8.511 -11.141 -4.352 1.00 0.00 27 LYS A N 12
ATOM 17654 C CA . LYS A 1 27 ? -8.515 -12.172 -5.376 1.00 0.00 27 LYS A CA 12
ATOM 17655 C C . LYS A 1 27 ? -7.156 -12.193 -6.078 1.00 0.00 27 LYS A C 12
ATOM 17656 O O . LYS A 1 27 ? -6.406 -11.221 -6.016 1.00 0.00 27 LYS A O 12
ATOM 17675 N N . VAL A 1 28 ? -6.880 -13.314 -6.729 1.00 0.00 28 VAL A N 12
ATOM 17676 C CA . VAL A 1 28 ? -5.624 -13.475 -7.442 1.00 0.00 28 VAL A CA 12
ATOM 17677 C C . VAL A 1 28 ? -5.588 -12.507 -8.627 1.00 0.00 28 VAL A C 12
ATOM 17678 O O . VAL A 1 28 ? -4.538 -12.303 -9.234 1.00 0.00 28 VAL A O 12
ATOM 17691 N N . SER A 1 29 ? -6.747 -11.937 -8.920 1.00 0.00 29 SER A N 12
ATOM 17692 C CA . SER A 1 29 ? -6.861 -10.995 -10.021 1.00 0.00 29 SER A CA 12
ATOM 17693 C C . SER A 1 29 ? -7.569 -9.723 -9.550 1.00 0.00 29 SER A C 12
ATOM 17694 O O . SER A 1 29 ? -8.286 -9.086 -10.321 1.00 0.00 29 SER A O 12
ATOM 17702 N N . SER A 1 30 ? -7.343 -9.391 -8.288 1.00 0.00 30 SER A N 12
ATOM 17703 C CA . SER A 1 30 ? -7.951 -8.206 -7.706 1.00 0.00 30 SER A CA 12
ATOM 17704 C C . SER A 1 30 ? -7.108 -6.972 -8.031 1.00 0.00 30 SER A C 12
ATOM 17705 O O . SER A 1 30 ? -5.904 -7.081 -8.262 1.00 0.00 30 SER A O 12
ATOM 17713 N N . ILE A 1 31 ? -7.772 -5.826 -8.038 1.00 0.00 31 ILE A N 12
ATOM 17714 C CA . ILE A 1 31 ? -7.098 -4.572 -8.331 1.00 0.00 31 ILE A CA 12
ATOM 17715 C C . ILE A 1 31 ? -6.561 -3.971 -7.031 1.00 0.00 31 ILE A C 12
ATOM 17716 O O . ILE A 1 31 ? -6.978 -4.363 -5.942 1.00 0.00 31 ILE A O 12
ATOM 17732 N N . ALA A 1 32 ? -5.642 -3.029 -7.187 1.00 0.00 32 ALA A N 12
ATOM 17733 C CA . ALA A 1 32 ? -5.043 -2.370 -6.039 1.00 0.00 32 ALA A CA 12
ATOM 17734 C C . ALA A 1 32 ? -6.145 -1.737 -5.187 1.00 0.00 32 ALA A C 12
ATOM 17735 O O . ALA A 1 32 ? -6.115 -1.825 -3.961 1.00 0.00 32 ALA A O 12
ATOM 17742 N N . GLN A 1 33 ? -7.093 -1.113 -5.871 1.00 0.00 33 GLN A N 12
ATOM 17743 C CA . GLN A 1 33 ? -8.203 -0.465 -5.193 1.00 0.00 33 GLN A CA 12
ATOM 17744 C C . GLN A 1 33 ? -8.849 -1.428 -4.195 1.00 0.00 33 GLN A C 12
ATOM 17745 O O . GLN A 1 33 ? -9.166 -1.042 -3.070 1.00 0.00 33 GLN A O 12
ATOM 17759 N N . GLU A 1 34 ? -9.026 -2.663 -4.641 1.00 0.00 34 GLU A N 12
ATOM 17760 C CA . GLU A 1 34 ? -9.628 -3.684 -3.801 1.00 0.00 34 GLU A CA 12
ATOM 17761 C C . GLU A 1 34 ? -8.840 -3.833 -2.499 1.00 0.00 34 GLU A C 12
ATOM 17762 O O . GLU A 1 34 ? -9.342 -4.392 -1.525 1.00 0.00 34 GLU A O 12
ATOM 17774 N N . ILE A 1 35 ? -7.617 -3.324 -2.523 1.00 0.00 35 ILE A N 12
ATOM 17775 C CA . ILE A 1 35 ? -6.754 -3.394 -1.357 1.00 0.00 35 ILE A CA 12
ATOM 17776 C C . ILE A 1 35 ? -6.780 -2.049 -0.626 1.00 0.00 35 ILE A C 12
ATOM 17777 O O . ILE A 1 35 ? -6.949 -2.004 0.591 1.00 0.00 35 ILE A O 12
ATOM 17793 N N . LEU A 1 36 ? -6.611 -0.988 -1.401 1.00 0.00 36 LEU A N 12
ATOM 17794 C CA . LEU A 1 36 ? -6.614 0.354 -0.843 1.00 0.00 36 LEU A CA 12
ATOM 17795 C C . LEU A 1 36 ? -7.920 0.581 -0.080 1.00 0.00 36 LEU A C 12
ATOM 17796 O O . LEU A 1 36 ? -7.918 1.177 0.996 1.00 0.00 36 LEU A O 12
ATOM 17812 N N . LYS A 1 37 ? -9.004 0.095 -0.666 1.00 0.00 37 LYS A N 12
ATOM 17813 C CA . LYS A 1 37 ? -10.314 0.238 -0.054 1.00 0.00 37 LYS A CA 12
ATOM 17814 C C . LYS A 1 37 ? -10.330 -0.502 1.285 1.00 0.00 37 LYS A C 12
ATOM 17815 O O . LYS A 1 37 ? -11.063 -0.124 2.198 1.00 0.00 37 LYS A O 12
ATOM 17834 N N . VAL A 1 38 ? -9.513 -1.543 1.360 1.00 0.00 38 VAL A N 12
ATOM 17835 C CA . VAL A 1 38 ? -9.425 -2.339 2.572 1.00 0.00 38 VAL A CA 12
ATOM 17836 C C . VAL A 1 38 ? -8.421 -1.693 3.529 1.00 0.00 38 VAL A C 12
ATOM 17837 O O . VAL A 1 38 ? -8.752 -1.397 4.676 1.00 0.00 38 VAL A O 12
ATOM 17850 N N . VAL A 1 39 ? -7.213 -1.493 3.022 1.00 0.00 39 VAL A N 12
ATOM 17851 C CA . VAL A 1 39 ? -6.158 -0.887 3.817 1.00 0.00 39 VAL A CA 12
ATOM 17852 C C . VAL A 1 39 ? -6.672 0.419 4.427 1.00 0.00 39 VAL A C 12
ATOM 17853 O O . VAL A 1 39 ? -6.592 0.615 5.639 1.00 0.00 39 VAL A O 12
ATOM 17866 N N . ALA A 1 40 ? -7.187 1.277 3.560 1.00 0.00 40 ALA A N 12
ATOM 17867 C CA . ALA A 1 40 ? -7.713 2.559 3.999 1.00 0.00 40 ALA A CA 12
ATOM 17868 C C . ALA A 1 40 ? -8.448 2.375 5.328 1.00 0.00 40 ALA A C 12
ATOM 17869 O O . ALA A 1 40 ? -8.254 3.153 6.261 1.00 0.00 40 ALA A O 12
ATOM 17876 N N . GLU A 1 41 ? -9.277 1.343 5.372 1.00 0.00 41 GLU A N 12
ATOM 17877 C CA . GLU A 1 41 ? -10.042 1.048 6.571 1.00 0.00 41 GLU A CA 12
ATOM 17878 C C . GLU A 1 41 ? -9.122 0.511 7.669 1.00 0.00 41 GLU A C 12
ATOM 17879 O O . GLU A 1 41 ? -9.272 0.865 8.838 1.00 0.00 41 GLU A O 12
ATOM 17891 N N . LYS A 1 42 ? -8.189 -0.333 7.255 1.00 0.00 42 LYS A N 12
ATOM 17892 C CA . LYS A 1 42 ? -7.244 -0.922 8.189 1.00 0.00 42 LYS A CA 12
ATOM 17893 C C . LYS A 1 42 ? -6.368 0.182 8.785 1.00 0.00 42 LYS A C 12
ATOM 17894 O O . LYS A 1 42 ? -5.725 -0.019 9.814 1.00 0.00 42 LYS A O 12
ATOM 17913 N N . ILE A 1 43 ? -6.372 1.324 8.114 1.00 0.00 43 ILE A N 12
ATOM 17914 C CA . ILE A 1 43 ? -5.586 2.460 8.564 1.00 0.00 43 ILE A CA 12
ATOM 17915 C C . ILE A 1 43 ? -6.527 3.598 8.965 1.00 0.00 43 ILE A C 12
ATOM 17916 O O . ILE A 1 43 ? -6.080 4.632 9.460 1.00 0.00 43 ILE A O 12
ATOM 17932 N N . GLN A 1 44 ? -7.812 3.370 8.738 1.00 0.00 44 GLN A N 12
ATOM 17933 C CA . GLN A 1 44 ? -8.819 4.363 9.069 1.00 0.00 44 GLN A CA 12
ATOM 17934 C C . GLN A 1 44 ? -8.595 5.638 8.253 1.00 0.00 44 GLN A C 12
ATOM 17935 O O . GLN A 1 44 ? -8.305 6.695 8.813 1.00 0.00 44 GLN A O 12
ATOM 17949 N N . TYR A 1 45 ? -8.739 5.497 6.944 1.00 0.00 45 TYR A N 12
ATOM 17950 C CA . TYR A 1 45 ? -8.556 6.625 6.045 1.00 0.00 45 TYR A CA 12
ATOM 17951 C C . TYR A 1 45 ? -9.492 6.522 4.839 1.00 0.00 45 TYR A C 12
ATOM 17952 O O . TYR A 1 45 ? -10.423 5.718 4.838 1.00 0.00 45 TYR A O 12
ATOM 17970 N N . ALA A 1 46 ? -9.213 7.348 3.842 1.00 0.00 46 ALA A N 12
ATOM 17971 C CA . ALA A 1 46 ? -10.018 7.360 2.633 1.00 0.00 46 ALA A CA 12
ATOM 17972 C C . ALA A 1 46 ? -9.181 6.842 1.462 1.00 0.00 46 ALA A C 12
ATOM 17973 O O . ALA A 1 46 ? -8.313 7.550 0.953 1.00 0.00 46 ALA A O 12
ATOM 17980 N N . GLU A 1 47 ? -9.469 5.610 1.070 1.00 0.00 47 GLU A N 12
ATOM 17981 C CA . GLU A 1 47 ? -8.753 4.988 -0.031 1.00 0.00 47 GLU A CA 12
ATOM 17982 C C . GLU A 1 47 ? -8.439 6.024 -1.113 1.00 0.00 47 GLU A C 12
ATOM 17983 O O . GLU A 1 47 ? -7.314 6.091 -1.605 1.00 0.00 47 GLU A O 12
ATOM 17995 N N . GLU A 1 48 ? -9.453 6.807 -1.450 1.00 0.00 48 GLU A N 12
ATOM 17996 C CA . GLU A 1 48 ? -9.300 7.836 -2.464 1.00 0.00 48 GLU A CA 12
ATOM 17997 C C . GLU A 1 48 ? -8.137 8.764 -2.106 1.00 0.00 48 GLU A C 12
ATOM 17998 O O . GLU A 1 48 ? -7.295 9.064 -2.951 1.00 0.00 48 GLU A O 12
ATOM 18010 N N . ASP A 1 49 ? -8.127 9.192 -0.852 1.00 0.00 49 ASP A N 12
ATOM 18011 C CA . ASP A 1 49 ? -7.082 10.080 -0.372 1.00 0.00 49 ASP A CA 12
ATOM 18012 C C . ASP A 1 49 ? -5.759 9.313 -0.306 1.00 0.00 49 ASP A C 12
ATOM 18013 O O . ASP A 1 49 ? -4.703 9.908 -0.099 1.00 0.00 49 ASP A O 12
ATOM 18022 N N . LEU A 1 50 ? -5.861 8.005 -0.486 1.00 0.00 50 LEU A N 12
ATOM 18023 C CA . LEU A 1 50 ? -4.685 7.151 -0.449 1.00 0.00 50 LEU A CA 12
ATOM 18024 C C . LEU A 1 50 ? -4.299 6.761 -1.877 1.00 0.00 50 LEU A C 12
ATOM 18025 O O . LEU A 1 50 ? -4.959 7.162 -2.835 1.00 0.00 50 LEU A O 12
ATOM 18041 N N . ALA A 1 51 ? -3.229 5.985 -1.976 1.00 0.00 51 ALA A N 12
ATOM 18042 C CA . ALA A 1 51 ? -2.747 5.537 -3.271 1.00 0.00 51 ALA A CA 12
ATOM 18043 C C . ALA A 1 51 ? -1.711 4.429 -3.070 1.00 0.00 51 ALA A C 12
ATOM 18044 O O . ALA A 1 51 ? -0.929 4.471 -2.122 1.00 0.00 51 ALA A O 12
ATOM 18051 N N . LEU A 1 52 ? -1.741 3.463 -3.976 1.00 0.00 52 LEU A N 12
ATOM 18052 C CA . LEU A 1 52 ? -0.815 2.346 -3.910 1.00 0.00 52 LEU A CA 12
ATOM 18053 C C . LEU A 1 52 ? 0.523 2.760 -4.525 1.00 0.00 52 LEU A C 12
ATOM 18054 O O . LEU A 1 52 ? 0.604 3.023 -5.724 1.00 0.00 52 LEU A O 12
ATOM 18070 N N . VAL A 1 53 ? 1.540 2.807 -3.676 1.00 0.00 53 VAL A N 12
ATOM 18071 C CA . VAL A 1 53 ? 2.870 3.185 -4.122 1.00 0.00 53 VAL A CA 12
ATOM 18072 C C . VAL A 1 53 ? 3.712 1.924 -4.328 1.00 0.00 53 VAL A C 12
ATOM 18073 O O . VAL A 1 53 ? 3.779 1.068 -3.447 1.00 0.00 53 VAL A O 12
ATOM 18086 N N . ALA A 1 54 ? 4.333 1.850 -5.496 1.00 0.00 54 ALA A N 12
ATOM 18087 C CA . ALA A 1 54 ? 5.168 0.708 -5.828 1.00 0.00 54 ALA A CA 12
ATOM 18088 C C . ALA A 1 54 ? 6.637 1.136 -5.819 1.00 0.00 54 ALA A C 12
ATOM 18089 O O . ALA A 1 54 ? 6.995 2.151 -6.413 1.00 0.00 54 ALA A O 12
ATOM 18096 N N . ILE A 1 55 ? 7.448 0.340 -5.137 1.00 0.00 55 ILE A N 12
ATOM 18097 C CA . ILE A 1 55 ? 8.870 0.624 -5.042 1.00 0.00 55 ILE A CA 12
ATOM 18098 C C . ILE A 1 55 ? 9.649 -0.429 -5.833 1.00 0.00 55 ILE A C 12
ATOM 18099 O O . ILE A 1 55 ? 9.671 -1.601 -5.460 1.00 0.00 55 ILE A O 12
ATOM 18115 N N . THR A 1 56 ? 10.269 0.027 -6.912 1.00 0.00 56 THR A N 12
ATOM 18116 C CA . THR A 1 56 ? 11.048 -0.861 -7.759 1.00 0.00 56 THR A CA 12
ATOM 18117 C C . THR A 1 56 ? 12.232 -1.437 -6.981 1.00 0.00 56 THR A C 12
ATOM 18118 O O . THR A 1 56 ? 12.598 -0.919 -5.926 1.00 0.00 56 THR A O 12
ATOM 18129 N N . PHE A 1 57 ? 12.799 -2.501 -7.531 1.00 0.00 57 PHE A N 12
ATOM 18130 C CA . PHE A 1 57 ? 13.935 -3.153 -6.901 1.00 0.00 57 PHE A CA 12
ATOM 18131 C C . PHE A 1 57 ? 14.998 -2.131 -6.495 1.00 0.00 57 PHE A C 12
ATOM 18132 O O . PHE A 1 57 ? 15.286 -1.966 -5.311 1.00 0.00 57 PHE A O 12
ATOM 18149 N N . SER A 1 58 ? 15.553 -1.470 -7.501 1.00 0.00 58 SER A N 12
ATOM 18150 C CA . SER A 1 58 ? 16.578 -0.469 -7.264 1.00 0.00 58 SER A CA 12
ATOM 18151 C C . SER A 1 58 ? 16.233 0.349 -6.017 1.00 0.00 58 SER A C 12
ATOM 18152 O O . SER A 1 58 ? 16.876 0.205 -4.979 1.00 0.00 58 SER A O 12
ATOM 18160 N N . GLY A 1 59 ? 15.218 1.188 -6.161 1.00 0.00 59 GLY A N 12
ATOM 18161 C CA . GLY A 1 59 ? 14.780 2.028 -5.060 1.00 0.00 59 GLY A CA 12
ATOM 18162 C C . GLY A 1 59 ? 14.105 3.301 -5.576 1.00 0.00 59 GLY A C 12
ATOM 18163 O O . GLY A 1 59 ? 14.665 4.391 -5.472 1.00 0.00 59 GLY A O 12
ATOM 18167 N N . GLU A 1 60 ? 12.911 3.119 -6.121 1.00 0.00 60 GLU A N 12
ATOM 18168 C CA . GLU A 1 60 ? 12.154 4.239 -6.654 1.00 0.00 60 GLU A CA 12
ATOM 18169 C C . GLU A 1 60 ? 10.652 3.972 -6.528 1.00 0.00 60 GLU A C 12
ATOM 18170 O O . GLU A 1 60 ? 10.136 3.021 -7.112 1.00 0.00 60 GLU A O 12
ATOM 18182 N N . LYS A 1 61 ? 9.993 4.829 -5.762 1.00 0.00 61 LYS A N 12
ATOM 18183 C CA . LYS A 1 61 ? 8.562 4.698 -5.552 1.00 0.00 61 LYS A CA 12
ATOM 18184 C C . LYS A 1 61 ? 7.821 5.185 -6.799 1.00 0.00 61 LYS A C 12
ATOM 18185 O O . LYS A 1 61 ? 8.350 5.988 -7.565 1.00 0.00 61 LYS A O 12
ATOM 18204 N N . HIS A 1 62 ? 6.608 4.677 -6.964 1.00 0.00 62 HIS A N 12
ATOM 18205 C CA . HIS A 1 62 ? 5.790 5.050 -8.105 1.00 0.00 62 HIS A CA 12
ATOM 18206 C C . HIS A 1 62 ? 4.310 4.946 -7.731 1.00 0.00 62 HIS A C 12
ATOM 18207 O O . HIS A 1 62 ? 3.928 4.103 -6.921 1.00 0.00 62 HIS A O 12
ATOM 18221 N N . GLU A 1 63 ? 3.516 5.816 -8.339 1.00 0.00 63 GLU A N 12
ATOM 18222 C CA . GLU A 1 63 ? 2.086 5.832 -8.080 1.00 0.00 63 GLU A CA 12
ATOM 18223 C C . GLU A 1 63 ? 1.323 5.272 -9.281 1.00 0.00 63 GLU A C 12
ATOM 18224 O O . GLU A 1 63 ? 1.308 5.880 -10.350 1.00 0.00 63 GLU A O 12
ATOM 18236 N N . LEU A 1 64 ? 0.707 4.119 -9.065 1.00 0.00 64 LEU A N 12
ATOM 18237 C CA . LEU A 1 64 ? -0.057 3.470 -10.117 1.00 0.00 64 LEU A CA 12
ATOM 18238 C C . LEU A 1 64 ? -1.519 3.913 -10.028 1.00 0.00 64 LEU A C 12
ATOM 18239 O O . LEU A 1 64 ? -1.824 4.941 -9.424 1.00 0.00 64 LEU A O 12
ATOM 18255 N N . GLN A 1 65 ? -2.384 3.117 -10.638 1.00 0.00 65 GLN A N 12
ATOM 18256 C CA . GLN A 1 65 ? -3.806 3.414 -10.634 1.00 0.00 65 GLN A CA 12
ATOM 18257 C C . GLN A 1 65 ? -4.548 2.448 -9.709 1.00 0.00 65 GLN A C 12
ATOM 18258 O O . GLN A 1 65 ? -4.010 1.408 -9.330 1.00 0.00 65 GLN A O 12
ATOM 18272 N N . PRO A 1 66 ? -5.805 2.835 -9.362 1.00 0.00 66 PRO A N 12
ATOM 18273 C CA . PRO A 1 66 ? -6.627 2.015 -8.488 1.00 0.00 66 PRO A CA 12
ATOM 18274 C C . PRO A 1 66 ? -7.171 0.794 -9.232 1.00 0.00 66 PRO A C 12
ATOM 18275 O O . PRO A 1 66 ? -7.861 -0.038 -8.646 1.00 0.00 66 PRO A O 12
ATOM 18286 N N . ASN A 1 67 ? -6.840 0.727 -10.514 1.00 0.00 67 ASN A N 12
ATOM 18287 C CA . ASN A 1 67 ? -7.287 -0.378 -11.345 1.00 0.00 67 ASN A CA 12
ATOM 18288 C C . ASN A 1 67 ? -6.079 -1.224 -11.754 1.00 0.00 67 ASN A C 12
ATOM 18289 O O . ASN A 1 67 ? -6.187 -2.087 -12.624 1.00 0.00 67 ASN A O 12
ATOM 18300 N N . ASP A 1 68 ? -4.957 -0.947 -11.107 1.00 0.00 68 ASP A N 12
ATOM 18301 C CA . ASP A 1 68 ? -3.730 -1.672 -11.392 1.00 0.00 68 ASP A CA 12
ATOM 18302 C C . ASP A 1 68 ? -3.667 -2.924 -10.515 1.00 0.00 68 ASP A C 12
ATOM 18303 O O . ASP A 1 68 ? -3.559 -2.826 -9.294 1.00 0.00 68 ASP A O 12
ATOM 18312 N N . LEU A 1 69 ? -3.736 -4.072 -11.173 1.00 0.00 69 LEU A N 12
ATOM 18313 C CA . LEU A 1 69 ? -3.688 -5.342 -10.468 1.00 0.00 69 LEU A CA 12
ATOM 18314 C C . LEU A 1 69 ? -2.609 -5.279 -9.385 1.00 0.00 69 LEU A C 12
ATOM 18315 O O . LEU A 1 69 ? -1.600 -4.594 -9.548 1.00 0.00 69 LEU A O 12
ATOM 18331 N N . VAL A 1 70 ? -2.857 -6.003 -8.304 1.00 0.00 70 VAL A N 12
ATOM 18332 C CA . VAL A 1 70 ? -1.920 -6.038 -7.194 1.00 0.00 70 VAL A CA 12
ATOM 18333 C C . VAL A 1 70 ? -1.260 -7.417 -7.133 1.00 0.00 70 VAL A C 12
ATOM 18334 O O . VAL A 1 70 ? -0.221 -7.584 -6.496 1.00 0.00 70 VAL A O 12
ATOM 18347 N N . ILE A 1 71 ? -1.890 -8.369 -7.804 1.00 0.00 71 ILE A N 12
ATOM 18348 C CA . ILE A 1 71 ? -1.377 -9.729 -7.834 1.00 0.00 71 ILE A CA 12
ATOM 18349 C C . ILE A 1 71 ? -1.121 -10.141 -9.285 1.00 0.00 71 ILE A C 12
ATOM 18350 O O . ILE A 1 71 ? -1.816 -11.003 -9.821 1.00 0.00 71 ILE A O 12
ATOM 18366 N N . SER A 1 72 ? -0.123 -9.504 -9.880 1.00 0.00 72 SER A N 12
ATOM 18367 C CA . SER A 1 72 ? 0.233 -9.794 -11.259 1.00 0.00 72 SER A CA 12
ATOM 18368 C C . SER A 1 72 ? 1.313 -8.821 -11.736 1.00 0.00 72 SER A C 12
ATOM 18369 O O . SER A 1 72 ? 1.695 -7.906 -11.007 1.00 0.00 72 SER A O 12
ATOM 18377 N N . LYS A 1 73 ? 1.774 -9.051 -12.956 1.00 0.00 73 LYS A N 12
ATOM 18378 C CA . LYS A 1 73 ? 2.802 -8.206 -13.539 1.00 0.00 73 LYS A CA 12
ATOM 18379 C C . LYS A 1 73 ? 4.141 -8.494 -12.857 1.00 0.00 73 LYS A C 12
ATOM 18380 O O . LYS A 1 73 ? 4.253 -8.396 -11.636 1.00 0.00 73 LYS A O 12
ATOM 18399 N N . SER A 1 74 ? 5.123 -8.845 -13.675 1.00 0.00 74 SER A N 12
ATOM 18400 C CA . SER A 1 74 ? 6.449 -9.149 -13.166 1.00 0.00 74 SER A CA 12
ATOM 18401 C C . SER A 1 74 ? 7.502 -8.352 -13.939 1.00 0.00 74 SER A C 12
ATOM 18402 O O . SER A 1 74 ? 8.569 -8.873 -14.258 1.00 0.00 74 SER A O 12
ATOM 18410 N N . LEU A 1 75 ? 7.164 -7.102 -14.219 1.00 0.00 75 LEU A N 12
ATOM 18411 C CA . LEU A 1 75 ? 8.066 -6.228 -14.950 1.00 0.00 75 LEU A CA 12
ATOM 18412 C C . LEU A 1 75 ? 8.003 -4.822 -14.352 1.00 0.00 75 LEU A C 12
ATOM 18413 O O . LEU A 1 75 ? 9.016 -4.287 -13.904 1.00 0.00 75 LEU A O 12
ATOM 18429 N N . GLU A 1 76 ? 6.802 -4.262 -14.363 1.00 0.00 76 GLU A N 12
ATOM 18430 C CA . GLU A 1 76 ? 6.593 -2.928 -13.827 1.00 0.00 76 GLU A CA 12
ATOM 18431 C C . GLU A 1 76 ? 7.400 -2.740 -12.541 1.00 0.00 76 GLU A C 12
ATOM 18432 O O . GLU A 1 76 ? 8.350 -1.959 -12.509 1.00 0.00 76 GLU A O 12
ATOM 18444 N N . ALA A 1 77 ? 6.992 -3.468 -11.512 1.00 0.00 77 ALA A N 12
ATOM 18445 C CA . ALA A 1 77 ? 7.665 -3.391 -10.227 1.00 0.00 77 ALA A CA 12
ATOM 18446 C C . ALA A 1 77 ? 7.617 -4.762 -9.548 1.00 0.00 77 ALA A C 12
ATOM 18447 O O . ALA A 1 77 ? 8.638 -5.439 -9.438 1.00 0.00 77 ALA A O 12
ATOM 18454 N N . SER A 1 78 ? 6.421 -5.129 -9.112 1.00 0.00 78 SER A N 12
ATOM 18455 C CA . SER A 1 78 ? 6.227 -6.406 -8.447 1.00 0.00 78 SER A CA 12
ATOM 18456 C C . SER A 1 78 ? 7.384 -6.675 -7.483 1.00 0.00 78 SER A C 12
ATOM 18457 O O . SER A 1 78 ? 8.395 -7.262 -7.868 1.00 0.00 78 SER A O 12
ATOM 18465 N N . GLY A 1 79 ? 7.197 -6.234 -6.247 1.00 0.00 79 GLY A N 12
ATOM 18466 C CA . GLY A 1 79 ? 8.213 -6.420 -5.225 1.00 0.00 79 GLY A CA 12
ATOM 18467 C C . GLY A 1 79 ? 7.686 -6.009 -3.848 1.00 0.00 79 GLY A C 12
ATOM 18468 O O . GLY A 1 79 ? 7.710 -6.802 -2.908 1.00 0.00 79 GLY A O 12
ATOM 18472 N N . ARG A 1 80 ? 7.224 -4.769 -3.773 1.00 0.00 80 ARG A N 12
ATOM 18473 C CA . ARG A 1 80 ? 6.693 -4.243 -2.527 1.00 0.00 80 ARG A CA 12
ATOM 18474 C C . ARG A 1 80 ? 5.868 -2.982 -2.793 1.00 0.00 80 ARG A C 12
ATOM 18475 O O . ARG A 1 80 ? 6.377 -2.009 -3.347 1.00 0.00 80 ARG A O 12
ATOM 18496 N N . ILE A 1 81 ? 4.609 -3.040 -2.384 1.00 0.00 81 ILE A N 12
ATOM 18497 C CA . ILE A 1 81 ? 3.709 -1.915 -2.571 1.00 0.00 81 ILE A CA 12
ATOM 18498 C C . ILE A 1 81 ? 3.480 -1.222 -1.226 1.00 0.00 81 ILE A C 12
ATOM 18499 O O . ILE A 1 81 ? 3.675 -1.825 -0.172 1.00 0.00 81 ILE A O 12
ATOM 18515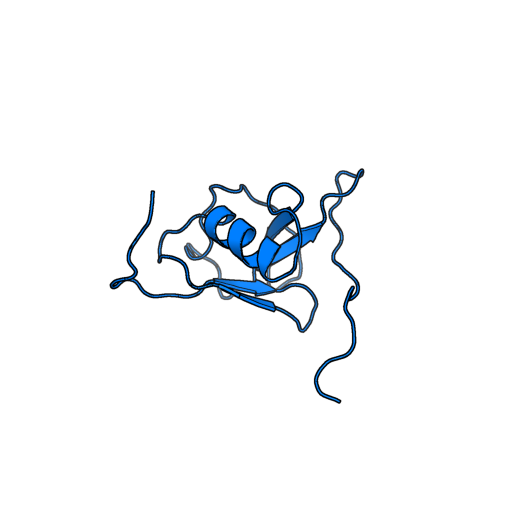 N N . TYR A 1 82 ? 3.070 0.035 -1.307 1.00 0.00 82 TYR A N 12
ATOM 18516 C CA . TYR A 1 82 ? 2.812 0.817 -0.109 1.00 0.00 82 TYR A CA 12
ATOM 18517 C C . TYR A 1 82 ? 1.624 1.759 -0.315 1.00 0.00 82 TYR A C 12
ATOM 18518 O O . TYR A 1 82 ? 1.085 1.853 -1.416 1.00 0.00 82 TYR A O 12
ATOM 18536 N N . VAL A 1 83 ? 1.252 2.434 0.763 1.00 0.00 83 VAL A N 12
ATOM 18537 C CA . VAL A 1 83 ? 0.138 3.366 0.715 1.00 0.00 83 VAL A CA 12
ATOM 18538 C C . VAL A 1 83 ? 0.572 4.704 1.318 1.00 0.00 83 VAL A C 12
ATOM 18539 O O . VAL A 1 83 ? 1.051 4.753 2.450 1.00 0.00 83 VAL A O 12
ATOM 18552 N N . TYR A 1 84 ? 0.389 5.756 0.534 1.00 0.00 84 TYR A N 12
ATOM 18553 C CA . TYR A 1 84 ? 0.756 7.091 0.976 1.00 0.00 84 TYR A CA 12
ATOM 18554 C C . TYR A 1 84 ? -0.485 7.967 1.162 1.00 0.00 84 TYR A C 12
ATOM 18555 O O . TYR A 1 84 ? -1.596 7.552 0.836 1.00 0.00 84 TYR A O 12
ATOM 18573 N N . ARG A 1 85 ? -0.253 9.162 1.684 1.00 0.00 85 ARG A N 12
ATOM 18574 C CA . ARG A 1 85 ? -1.338 10.101 1.916 1.00 0.00 85 ARG A CA 12
ATOM 18575 C C . ARG A 1 85 ? -1.284 11.239 0.895 1.00 0.00 85 ARG A C 12
ATOM 18576 O O . ARG A 1 85 ? -0.206 11.736 0.571 1.00 0.00 85 ARG A O 12
ATOM 18597 N N . LYS A 1 86 ? -2.460 11.618 0.417 1.00 0.00 86 LYS A N 12
ATOM 18598 C CA . LYS A 1 86 ? -2.560 12.688 -0.561 1.00 0.00 86 LYS A CA 12
ATOM 18599 C C . LYS A 1 86 ? -2.906 13.996 0.154 1.00 0.00 86 LYS A C 12
ATOM 18600 O O . LYS A 1 86 ? -3.970 14.114 0.759 1.00 0.00 86 LYS A O 12
ATOM 18619 N N . ASP A 1 87 ? -1.986 14.945 0.061 1.00 0.00 87 ASP A N 12
ATOM 18620 C CA . ASP A 1 87 ? -2.181 16.240 0.691 1.00 0.00 87 ASP A CA 12
ATOM 18621 C C . ASP A 1 87 ? -2.285 17.318 -0.389 1.00 0.00 87 ASP A C 12
ATOM 18622 O O . ASP A 1 87 ? -2.699 17.037 -1.513 1.00 0.00 87 ASP A O 12
ATOM 18631 N N . LEU A 1 88 ? -1.903 18.529 -0.011 1.00 0.00 88 LEU A N 12
ATOM 18632 C CA . LEU A 1 88 ? -1.948 19.650 -0.933 1.00 0.00 88 LEU A CA 12
ATOM 18633 C C . LEU A 1 88 ? -0.658 19.682 -1.755 1.00 0.00 88 LEU A C 12
ATOM 18634 O O . LEU A 1 88 ? -0.499 20.526 -2.636 1.00 0.00 88 LEU A O 12
ATOM 18650 N N . ALA A 1 89 ? 0.230 18.752 -1.438 1.00 0.00 89 ALA A N 12
ATOM 18651 C CA . ALA A 1 89 ? 1.502 18.662 -2.136 1.00 0.00 89 ALA A CA 12
ATOM 18652 C C . ALA A 1 89 ? 1.460 17.486 -3.114 1.00 0.00 89 ALA A C 12
ATOM 18653 O O . ALA A 1 89 ? 1.190 16.353 -2.717 1.00 0.00 89 ALA A O 12
ATOM 18660 N N . ASP A 1 90 ? 1.731 17.795 -4.373 1.00 0.00 90 ASP A N 12
ATOM 18661 C CA . ASP A 1 90 ? 1.728 16.778 -5.411 1.00 0.00 90 ASP A CA 12
ATOM 18662 C C . ASP A 1 90 ? 2.387 15.506 -4.874 1.00 0.00 90 ASP A C 12
ATOM 18663 O O . ASP A 1 90 ? 2.000 14.399 -5.243 1.00 0.00 90 ASP A O 12
ATOM 18672 N N . THR A 1 91 ? 3.373 15.707 -4.012 1.00 0.00 91 THR A N 12
ATOM 18673 C CA . THR A 1 91 ? 4.090 14.590 -3.420 1.00 0.00 91 THR A CA 12
ATOM 18674 C C . THR A 1 91 ? 3.134 13.712 -2.610 1.00 0.00 91 THR A C 12
ATOM 18675 O O . THR A 1 91 ? 2.052 14.155 -2.227 1.00 0.00 91 THR A O 12
ATOM 18686 N N . LEU A 1 92 ? 3.568 12.483 -2.373 1.00 0.00 92 LEU A N 12
ATOM 18687 C CA . LEU A 1 92 ? 2.765 11.539 -1.616 1.00 0.00 92 LEU A CA 12
ATOM 18688 C C . LEU A 1 92 ? 3.331 11.415 -0.200 1.00 0.00 92 LEU A C 12
ATOM 18689 O O . LEU A 1 92 ? 2.582 11.432 0.776 1.00 0.00 92 LEU A O 12
ATOM 18705 N N . ASN A 1 93 ? 4.649 11.294 -0.132 1.00 0.00 93 ASN A N 12
ATOM 18706 C CA . ASN A 1 93 ? 5.324 11.167 1.148 1.00 0.00 93 ASN A CA 12
ATOM 18707 C C . ASN A 1 93 ? 4.862 9.883 1.839 1.00 0.00 93 ASN A C 12
ATOM 18708 O O . ASN A 1 93 ? 3.666 9.600 1.896 1.00 0.00 93 ASN A O 12
ATOM 18719 N N . PRO A 1 94 ? 5.859 9.119 2.359 1.00 0.00 94 PRO A N 12
ATOM 18720 C CA . PRO A 1 94 ? 5.567 7.871 3.044 1.00 0.00 94 PRO A CA 12
ATOM 18721 C C . PRO A 1 94 ? 4.992 8.132 4.438 1.00 0.00 94 PRO A C 12
ATOM 18722 O O . PRO A 1 94 ? 4.851 9.282 4.849 1.00 0.00 94 PRO A O 12
ATOM 18733 N N . PHE A 1 95 ? 4.677 7.045 5.126 1.00 0.00 95 PHE A N 12
ATOM 18734 C CA . PHE A 1 95 ? 4.121 7.141 6.465 1.00 0.00 95 PHE A CA 12
ATOM 18735 C C . PHE A 1 95 ? 5.230 7.147 7.520 1.00 0.00 95 PHE A C 12
ATOM 18736 O O . PHE A 1 95 ? 6.409 7.250 7.186 1.00 0.00 95 PHE A O 12
ATOM 18753 N N . ALA A 1 96 ? 4.812 7.034 8.772 1.00 0.00 96 ALA A N 12
ATOM 18754 C CA . ALA A 1 96 ? 5.754 7.024 9.878 1.00 0.00 96 ALA A CA 12
ATOM 18755 C C . ALA A 1 96 ? 6.616 8.287 9.819 1.00 0.00 96 ALA A C 12
ATOM 18756 O O . ALA A 1 96 ? 6.396 9.154 8.974 1.00 0.00 96 ALA A O 12
ATOM 18763 N N . GLU A 1 97 ? 7.578 8.351 10.727 1.00 0.00 97 GLU A N 12
ATOM 18764 C CA . GLU A 1 97 ? 8.474 9.494 10.789 1.00 0.00 97 GLU A CA 12
ATOM 18765 C C . GLU A 1 97 ? 9.907 9.031 11.057 1.00 0.00 97 GLU A C 12
ATOM 18766 O O . GLU A 1 97 ? 10.808 9.297 10.262 1.00 0.00 97 GLU A O 12
ATOM 18778 N N . ASN A 1 98 ? 10.074 8.346 12.178 1.00 0.00 98 ASN A N 12
ATOM 18779 C CA . ASN A 1 98 ? 11.383 7.843 12.560 1.00 0.00 98 ASN A CA 12
ATOM 18780 C C . ASN A 1 98 ? 11.344 6.315 12.606 1.00 0.00 98 ASN A C 12
ATOM 18781 O O . ASN A 1 98 ? 10.303 5.725 12.891 1.00 0.00 98 ASN A O 12
ATOM 18792 N N . SER A 1 99 ? 12.491 5.716 12.321 1.00 0.00 99 SER A N 12
ATOM 18793 C CA . SER A 1 99 ? 12.602 4.267 12.327 1.00 0.00 99 SER A CA 12
ATOM 18794 C C . SER A 1 99 ? 12.529 3.743 13.762 1.00 0.00 99 SER A C 12
ATOM 18795 O O . SER A 1 99 ? 12.845 4.463 14.707 1.00 0.00 99 SER A O 12
ATOM 18803 N N . GLY A 1 100 ? 12.110 2.491 13.880 1.00 0.00 100 GLY A N 12
ATOM 18804 C CA . GLY A 1 100 ? 11.991 1.861 15.184 1.00 0.00 100 GLY A CA 12
ATOM 18805 C C . GLY A 1 100 ? 11.568 0.397 15.049 1.00 0.00 100 GLY A C 12
ATOM 18806 O O . GLY A 1 100 ? 10.993 0.004 14.036 1.00 0.00 100 GLY A O 12
ATOM 18810 N N . PRO A 1 101 ? 11.878 -0.391 16.114 1.00 0.00 101 PRO A N 12
ATOM 18811 C CA . PRO A 1 101 ? 11.536 -1.803 16.124 1.00 0.00 101 PRO A CA 12
ATOM 18812 C C . PRO A 1 101 ? 10.039 -2.003 16.367 1.00 0.00 101 PRO A C 12
ATOM 18813 O O . PRO A 1 101 ? 9.359 -1.100 16.854 1.00 0.00 101 PRO A O 12
ATOM 18824 N N . SER A 1 102 ? 9.569 -3.191 16.017 1.00 0.00 102 SER A N 12
ATOM 18825 C CA . SER A 1 102 ? 8.164 -3.521 16.191 1.00 0.00 102 SER A CA 12
ATOM 18826 C C . SER A 1 102 ? 7.966 -5.035 16.093 1.00 0.00 102 SER A C 12
ATOM 18827 O O . SER A 1 102 ? 7.575 -5.678 17.066 1.00 0.00 102 SER A O 12
ATOM 18835 N N . SER A 1 103 ? 8.245 -5.560 14.909 1.00 0.00 103 SER A N 12
ATOM 18836 C CA . SER A 1 103 ? 8.103 -6.987 14.671 1.00 0.00 103 SER A CA 12
ATOM 18837 C C . SER A 1 103 ? 9.417 -7.703 14.985 1.00 0.00 103 SER A C 12
ATOM 18838 O O . SER A 1 103 ? 10.461 -7.065 15.116 1.00 0.00 103 SER A O 12
ATOM 18846 N N . GLY A 1 104 ? 9.324 -9.020 15.096 1.00 0.00 104 GLY A N 12
ATOM 18847 C CA . GLY A 1 104 ? 10.494 -9.831 15.392 1.00 0.00 104 GLY A CA 12
ATOM 18848 C C . GLY A 1 104 ? 10.572 -11.041 14.459 1.00 0.00 104 GLY A C 12
ATOM 18849 O O . GLY A 1 104 ? 10.828 -12.158 14.906 1.00 0.00 104 GLY A O 12
ATOM 18853 N N . GLY A 1 1 ? -20.208 -9.673 -20.222 1.00 0.00 1 GLY A N 13
ATOM 18854 C CA . GLY A 1 1 ? -18.916 -9.972 -19.629 1.00 0.00 1 GLY A CA 13
ATOM 18855 C C . GLY A 1 1 ? -19.081 -10.641 -18.263 1.00 0.00 1 GLY A C 13
ATOM 18856 O O . GLY A 1 1 ? -19.288 -9.964 -17.257 1.00 0.00 1 GLY A O 13
ATOM 18860 N N . SER A 1 2 ? -18.984 -11.962 -18.271 1.00 0.00 2 SER A N 13
ATOM 18861 C CA . SER A 1 2 ? -19.120 -12.730 -17.045 1.00 0.00 2 SER A CA 13
ATOM 18862 C C . SER A 1 2 ? -18.328 -12.062 -15.919 1.00 0.00 2 SER A C 13
ATOM 18863 O O . SER A 1 2 ? -18.890 -11.716 -14.881 1.00 0.00 2 SER A O 13
ATOM 18871 N N . SER A 1 3 ? -17.035 -11.902 -16.161 1.00 0.00 3 SER A N 13
ATOM 18872 C CA . SER A 1 3 ? -16.161 -11.282 -15.181 1.00 0.00 3 SER A CA 13
ATOM 18873 C C . SER A 1 3 ? -16.476 -11.821 -13.784 1.00 0.00 3 SER A C 13
ATOM 18874 O O . SER A 1 3 ? -17.161 -11.165 -13.001 1.00 0.00 3 SER A O 13
ATOM 18882 N N . GLY A 1 4 ? -15.961 -13.012 -13.513 1.00 0.00 4 GLY A N 13
ATOM 18883 C CA . GLY A 1 4 ? -16.179 -13.646 -12.225 1.00 0.00 4 GLY A CA 13
ATOM 18884 C C . GLY A 1 4 ? -15.712 -15.103 -12.245 1.00 0.00 4 GLY A C 13
ATOM 18885 O O . GLY A 1 4 ? -16.391 -15.969 -12.795 1.00 0.00 4 GLY A O 13
ATOM 18889 N N . SER A 1 5 ? -14.556 -15.329 -11.638 1.00 0.00 5 SER A N 13
ATOM 18890 C CA . SER A 1 5 ? -13.990 -16.666 -11.579 1.00 0.00 5 SER A CA 13
ATOM 18891 C C . SER A 1 5 ? -13.869 -17.119 -10.123 1.00 0.00 5 SER A C 13
ATOM 18892 O O . SER A 1 5 ? -14.133 -16.346 -9.204 1.00 0.00 5 SER A O 13
ATOM 18900 N N . SER A 1 6 ? -13.469 -18.372 -9.958 1.00 0.00 6 SER A N 13
ATOM 18901 C CA . SER A 1 6 ? -13.309 -18.937 -8.629 1.00 0.00 6 SER A CA 13
ATOM 18902 C C . SER A 1 6 ? -11.935 -19.600 -8.504 1.00 0.00 6 SER A C 13
ATOM 18903 O O . SER A 1 6 ? -11.276 -19.865 -9.509 1.00 0.00 6 SER A O 13
ATOM 18911 N N . GLY A 1 7 ? -11.545 -19.849 -7.263 1.00 0.00 7 GLY A N 13
ATOM 18912 C CA . GLY A 1 7 ? -10.261 -20.475 -6.994 1.00 0.00 7 GLY A CA 13
ATOM 18913 C C . GLY A 1 7 ? -9.107 -19.536 -7.348 1.00 0.00 7 GLY A C 13
ATOM 18914 O O . GLY A 1 7 ? -8.498 -19.667 -8.409 1.00 0.00 7 GLY A O 13
ATOM 18918 N N . GLU A 1 8 ? -8.841 -18.608 -6.440 1.00 0.00 8 GLU A N 13
ATOM 18919 C CA . GLU A 1 8 ? -7.770 -17.647 -6.644 1.00 0.00 8 GLU A CA 13
ATOM 18920 C C . GLU A 1 8 ? -7.571 -16.800 -5.386 1.00 0.00 8 GLU A C 13
ATOM 18921 O O . GLU A 1 8 ? -7.782 -15.588 -5.409 1.00 0.00 8 GLU A O 13
ATOM 18933 N N . GLU A 1 9 ? -7.168 -17.471 -4.317 1.00 0.00 9 GLU A N 13
ATOM 18934 C CA . GLU A 1 9 ? -6.938 -16.794 -3.051 1.00 0.00 9 GLU A CA 13
ATOM 18935 C C . GLU A 1 9 ? -5.487 -16.320 -2.959 1.00 0.00 9 GLU A C 13
ATOM 18936 O O . GLU A 1 9 ? -4.562 -17.081 -3.241 1.00 0.00 9 GLU A O 13
ATOM 18948 N N . ILE A 1 10 ? -5.331 -15.066 -2.561 1.00 0.00 10 ILE A N 13
ATOM 18949 C CA . ILE A 1 10 ? -4.007 -14.482 -2.428 1.00 0.00 10 ILE A CA 13
ATOM 18950 C C . ILE A 1 10 ? -4.076 -13.285 -1.477 1.00 0.00 10 ILE A C 13
ATOM 18951 O O . ILE A 1 10 ? -5.163 -12.850 -1.099 1.00 0.00 10 ILE A O 13
ATOM 18967 N N . PHE A 1 11 ? -2.902 -12.788 -1.117 1.00 0.00 11 PHE A N 13
ATOM 18968 C CA . PHE A 1 11 ? -2.816 -11.650 -0.217 1.00 0.00 11 PHE A CA 13
ATOM 18969 C C . PHE A 1 11 ? -2.085 -10.481 -0.880 1.00 0.00 11 PHE A C 13
ATOM 18970 O O . PHE A 1 11 ? -1.233 -10.686 -1.743 1.00 0.00 11 PHE A O 13
ATOM 18987 N N . CYS A 1 12 ? -2.446 -9.280 -0.452 1.00 0.00 12 CYS A N 13
ATOM 18988 C CA . CYS A 1 12 ? -1.835 -8.078 -0.994 1.00 0.00 12 CYS A CA 13
ATOM 18989 C C . CYS A 1 12 ? -1.119 -7.348 0.145 1.00 0.00 12 CYS A C 13
ATOM 18990 O O . CYS A 1 12 ? -1.747 -6.624 0.915 1.00 0.00 12 CYS A O 13
ATOM 18998 N N . HIS A 1 13 ? 0.187 -7.565 0.215 1.00 0.00 13 HIS A N 13
ATOM 18999 C CA . HIS A 1 13 ? 0.995 -6.937 1.246 1.00 0.00 13 HIS A CA 13
ATOM 19000 C C . HIS A 1 13 ? 1.178 -5.453 0.922 1.00 0.00 13 HIS A C 13
ATOM 19001 O O . HIS A 1 13 ? 1.873 -5.104 -0.032 1.00 0.00 13 HIS A O 13
ATOM 19015 N N . VAL A 1 14 ? 0.543 -4.620 1.733 1.00 0.00 14 VAL A N 13
ATOM 19016 C CA . VAL A 1 14 ? 0.628 -3.182 1.544 1.00 0.00 14 VAL A CA 13
ATOM 19017 C C . VAL A 1 14 ? 1.433 -2.568 2.691 1.00 0.00 14 VAL A C 13
ATOM 19018 O O . VAL A 1 14 ? 0.901 -2.347 3.778 1.00 0.00 14 VAL A O 13
ATOM 19031 N N . TYR A 1 15 ? 2.701 -2.310 2.409 1.00 0.00 15 TYR A N 13
ATOM 19032 C CA . TYR A 1 15 ? 3.585 -1.726 3.404 1.00 0.00 15 TYR A CA 13
ATOM 19033 C C . TYR A 1 15 ? 3.349 -0.219 3.529 1.00 0.00 15 TYR A C 13
ATOM 19034 O O . TYR A 1 15 ? 3.673 0.541 2.618 1.00 0.00 15 TYR A O 13
ATOM 19052 N N . ILE A 1 16 ? 2.787 0.167 4.665 1.00 0.00 16 ILE A N 13
ATOM 19053 C CA . ILE A 1 16 ? 2.505 1.569 4.921 1.00 0.00 16 ILE A CA 13
ATOM 19054 C C . ILE A 1 16 ? 3.823 2.334 5.059 1.00 0.00 16 ILE A C 13
ATOM 19055 O O . ILE A 1 16 ? 4.068 3.292 4.329 1.00 0.00 16 ILE A O 13
ATOM 19071 N N . THR A 1 17 ? 4.637 1.881 6.002 1.00 0.00 17 THR A N 13
ATOM 19072 C CA . THR A 1 17 ? 5.924 2.510 6.245 1.00 0.00 17 THR A CA 13
ATOM 19073 C C . THR A 1 17 ? 7.060 1.522 5.977 1.00 0.00 17 THR A C 13
ATOM 19074 O O . THR A 1 17 ? 7.036 0.797 4.983 1.00 0.00 17 THR A O 13
ATOM 19085 N N . GLU A 1 18 ? 8.028 1.524 6.881 1.00 0.00 18 GLU A N 13
ATOM 19086 C CA . GLU A 1 18 ? 9.172 0.636 6.755 1.00 0.00 18 GLU A CA 13
ATOM 19087 C C . GLU A 1 18 ? 8.951 -0.634 7.580 1.00 0.00 18 GLU A C 13
ATOM 19088 O O . GLU A 1 18 ? 9.426 -1.708 7.212 1.00 0.00 18 GLU A O 13
ATOM 19100 N N . HIS A 1 19 ? 8.230 -0.470 8.679 1.00 0.00 19 HIS A N 13
ATOM 19101 C CA . HIS A 1 19 ? 7.941 -1.589 9.559 1.00 0.00 19 HIS A CA 13
ATOM 19102 C C . HIS A 1 19 ? 6.431 -1.690 9.782 1.00 0.00 19 HIS A C 13
ATOM 19103 O O . HIS A 1 19 ? 5.984 -2.092 10.855 1.00 0.00 19 HIS A O 13
ATOM 19117 N N . SER A 1 20 ? 5.686 -1.317 8.751 1.00 0.00 20 SER A N 13
ATOM 19118 C CA . SER A 1 20 ? 4.236 -1.360 8.822 1.00 0.00 20 SER A CA 13
ATOM 19119 C C . SER A 1 20 ? 3.663 -1.879 7.501 1.00 0.00 20 SER A C 13
ATOM 19120 O O . SER A 1 20 ? 4.124 -1.496 6.427 1.00 0.00 20 SER A O 13
ATOM 19128 N N . TYR A 1 21 ? 2.667 -2.744 7.625 1.00 0.00 21 TYR A N 13
ATOM 19129 C CA . TYR A 1 21 ? 2.026 -3.320 6.455 1.00 0.00 21 TYR A CA 13
ATOM 19130 C C . TYR A 1 21 ? 0.645 -3.876 6.804 1.00 0.00 21 TYR A C 13
ATOM 19131 O O . TYR A 1 21 ? 0.236 -3.851 7.964 1.00 0.00 21 TYR A O 13
ATOM 19149 N N . VAL A 1 22 ? -0.037 -4.366 5.779 1.00 0.00 22 VAL A N 13
ATOM 19150 C CA . VAL A 1 22 ? -1.364 -4.928 5.963 1.00 0.00 22 VAL A CA 13
ATOM 19151 C C . VAL A 1 22 ? -1.567 -6.081 4.978 1.00 0.00 22 VAL A C 13
ATOM 19152 O O . VAL A 1 22 ? -1.297 -5.939 3.786 1.00 0.00 22 VAL A O 13
ATOM 19165 N N . SER A 1 23 ? -2.039 -7.198 5.512 1.00 0.00 23 SER A N 13
ATOM 19166 C CA . SER A 1 23 ? -2.281 -8.375 4.695 1.00 0.00 23 SER A CA 13
ATOM 19167 C C . SER A 1 23 ? -3.735 -8.393 4.220 1.00 0.00 23 SER A C 13
ATOM 19168 O O . SER A 1 23 ? -4.609 -8.922 4.905 1.00 0.00 23 SER A O 13
ATOM 19176 N N . VAL A 1 24 ? -3.950 -7.808 3.051 1.00 0.00 24 VAL A N 13
ATOM 19177 C CA . VAL A 1 24 ? -5.283 -7.751 2.477 1.00 0.00 24 VAL A CA 13
ATOM 19178 C C . VAL A 1 24 ? -5.486 -8.949 1.547 1.00 0.00 24 VAL A C 13
ATOM 19179 O O . VAL A 1 24 ? -4.645 -9.224 0.691 1.00 0.00 24 VAL A O 13
ATOM 19192 N N . LYS A 1 25 ? -6.605 -9.629 1.746 1.00 0.00 25 LYS A N 13
ATOM 19193 C CA . LYS A 1 25 ? -6.928 -10.791 0.935 1.00 0.00 25 LYS A CA 13
ATOM 19194 C C . LYS A 1 25 ? -7.327 -10.334 -0.469 1.00 0.00 25 LYS A C 13
ATOM 19195 O O . LYS A 1 25 ? -8.466 -9.928 -0.693 1.00 0.00 25 LYS A O 13
ATOM 19214 N N . ALA A 1 26 ? -6.367 -10.415 -1.378 1.00 0.00 26 ALA A N 13
ATOM 19215 C CA . ALA A 1 26 ? -6.603 -10.014 -2.754 1.00 0.00 26 ALA A CA 13
ATOM 19216 C C . ALA A 1 26 ? -6.830 -11.260 -3.612 1.00 0.00 26 ALA A C 13
ATOM 19217 O O . ALA A 1 26 ? -6.777 -12.382 -3.110 1.00 0.00 26 ALA A O 13
ATOM 19224 N N . LYS A 1 27 ? -7.077 -11.022 -4.892 1.00 0.00 27 LYS A N 13
ATOM 19225 C CA . LYS A 1 27 ? -7.311 -12.111 -5.824 1.00 0.00 27 LYS A CA 13
ATOM 19226 C C . LYS A 1 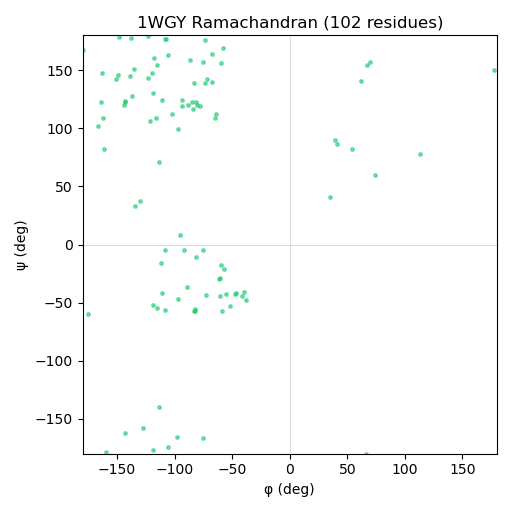27 ? -6.221 -12.101 -6.898 1.00 0.00 27 LYS A C 13
ATOM 19227 O O . LYS A 1 27 ? -5.354 -11.229 -6.899 1.00 0.00 27 LYS A O 13
ATOM 19246 N N . VAL A 1 28 ? -6.302 -13.081 -7.787 1.00 0.00 28 VAL A N 13
ATOM 19247 C CA . VAL A 1 28 ? -5.333 -13.196 -8.864 1.00 0.00 28 VAL A CA 13
ATOM 19248 C C . VAL A 1 28 ? -5.730 -12.255 -10.003 1.00 0.00 28 VAL A C 13
ATOM 19249 O O . VAL A 1 28 ? -5.095 -12.249 -11.057 1.00 0.00 28 VAL A O 13
ATOM 19262 N N . SER A 1 29 ? -6.777 -11.483 -9.753 1.00 0.00 29 SER A N 13
ATOM 19263 C CA . SER A 1 29 ? -7.265 -10.541 -10.745 1.00 0.00 29 SER A CA 13
ATOM 19264 C C . SER A 1 29 ? -7.924 -9.346 -10.052 1.00 0.00 29 SER A C 13
ATOM 19265 O O . SER A 1 29 ? -8.777 -8.678 -10.634 1.00 0.00 29 SER A O 13
ATOM 19273 N N . SER A 1 30 ? -7.502 -9.113 -8.817 1.00 0.00 30 SER A N 13
ATOM 19274 C CA . SER A 1 30 ? -8.040 -8.010 -8.038 1.00 0.00 30 SER A CA 13
ATOM 19275 C C . SER A 1 30 ? -7.241 -6.735 -8.315 1.00 0.00 30 SER A C 13
ATOM 19276 O O . SER A 1 30 ? -6.043 -6.796 -8.586 1.00 0.00 30 SER A O 13
ATOM 19284 N N . ILE A 1 31 ? -7.937 -5.610 -8.238 1.00 0.00 31 ILE A N 13
ATOM 19285 C CA . ILE A 1 31 ? -7.308 -4.323 -8.477 1.00 0.00 31 ILE A CA 13
ATOM 19286 C C . ILE A 1 31 ? -6.742 -3.785 -7.161 1.00 0.00 31 ILE A C 13
ATOM 19287 O O . ILE A 1 31 ? -7.011 -4.334 -6.094 1.00 0.00 31 ILE A O 13
ATOM 19303 N N . ALA A 1 32 ? -5.967 -2.716 -7.280 1.00 0.00 32 ALA A N 13
ATOM 19304 C CA . ALA A 1 32 ? -5.361 -2.098 -6.114 1.00 0.00 32 ALA A CA 13
ATOM 19305 C C . ALA A 1 32 ? -6.458 -1.493 -5.235 1.00 0.00 32 ALA A C 13
ATOM 19306 O O . ALA A 1 32 ? -6.426 -1.631 -4.013 1.00 0.00 32 ALA A O 13
ATOM 19313 N N . GLN A 1 33 ? -7.402 -0.835 -5.891 1.00 0.00 33 GLN A N 13
ATOM 19314 C CA . GLN A 1 33 ? -8.506 -0.208 -5.185 1.00 0.00 33 GLN A CA 13
ATOM 19315 C C . GLN A 1 33 ? -9.128 -1.192 -4.192 1.00 0.00 33 GLN A C 13
ATOM 19316 O O . GLN A 1 33 ? -9.505 -0.808 -3.086 1.00 0.00 33 GLN A O 13
ATOM 19330 N N . GLU A 1 34 ? -9.215 -2.442 -4.622 1.00 0.00 34 GLU A N 13
ATOM 19331 C CA . GLU A 1 34 ? -9.785 -3.484 -3.784 1.00 0.00 34 GLU A CA 13
ATOM 19332 C C . GLU A 1 34 ? -8.965 -3.641 -2.502 1.00 0.00 34 GLU A C 13
ATOM 19333 O O . GLU A 1 34 ? -9.456 -4.173 -1.508 1.00 0.00 34 GLU A O 13
ATOM 19345 N N . ILE A 1 35 ? -7.728 -3.170 -2.567 1.00 0.00 35 ILE A N 13
ATOM 19346 C CA . ILE A 1 35 ? -6.835 -3.251 -1.423 1.00 0.00 35 ILE A CA 13
ATOM 19347 C C . ILE A 1 35 ? -6.826 -1.907 -0.692 1.00 0.00 35 ILE A C 13
ATOM 19348 O O . ILE A 1 35 ? -6.943 -1.862 0.531 1.00 0.00 35 ILE A O 13
ATOM 19364 N N . LEU A 1 36 ? -6.686 -0.846 -1.473 1.00 0.00 36 LEU A N 13
ATOM 19365 C CA . LEU A 1 36 ? -6.659 0.495 -0.915 1.00 0.00 36 LEU A CA 13
ATOM 19366 C C . LEU A 1 36 ? -7.923 0.722 -0.083 1.00 0.00 36 LEU A C 13
ATOM 19367 O O . LEU A 1 36 ? -7.859 1.283 1.010 1.00 0.00 36 LEU A O 13
ATOM 19383 N N . LYS A 1 37 ? -9.042 0.273 -0.631 1.00 0.00 37 LYS A N 13
ATOM 19384 C CA . LYS A 1 37 ? -10.319 0.419 0.047 1.00 0.00 37 LYS A CA 13
ATOM 19385 C C . LYS A 1 37 ? -10.266 -0.314 1.389 1.00 0.00 37 LYS A C 13
ATOM 19386 O O . LYS A 1 37 ? -10.906 0.102 2.354 1.00 0.00 37 LYS A O 13
ATOM 19405 N N . VAL A 1 38 ? -9.496 -1.392 1.408 1.00 0.00 38 VAL A N 13
ATOM 19406 C CA . VAL A 1 38 ? -9.351 -2.187 2.616 1.00 0.00 38 VAL A CA 13
ATOM 19407 C C . VAL A 1 38 ? -8.293 -1.548 3.517 1.00 0.00 38 VAL A C 13
ATOM 19408 O O . VAL A 1 38 ? -8.589 -1.152 4.644 1.00 0.00 38 VAL A O 13
ATOM 19421 N N . VAL A 1 39 ? -7.081 -1.468 2.988 1.00 0.00 39 VAL A N 13
ATOM 19422 C CA . VAL A 1 39 ? -5.977 -0.884 3.731 1.00 0.00 39 VAL A CA 13
ATOM 19423 C C . VAL A 1 39 ? -6.448 0.407 4.405 1.00 0.00 39 VAL A C 13
ATOM 19424 O O . VAL A 1 39 ? -6.279 0.578 5.611 1.00 0.00 39 VAL A O 13
ATOM 19437 N N . ALA A 1 40 ? -7.028 1.281 3.597 1.00 0.00 40 ALA A N 13
ATOM 19438 C CA . ALA A 1 40 ? -7.524 2.551 4.100 1.00 0.00 40 ALA A CA 13
ATOM 19439 C C . ALA A 1 40 ? -8.233 2.323 5.437 1.00 0.00 40 ALA A C 13
ATOM 19440 O O . ALA A 1 40 ? -7.994 3.047 6.402 1.00 0.00 40 ALA A O 13
ATOM 19447 N N . GLU A 1 41 ? -9.091 1.313 5.451 1.00 0.00 41 GLU A N 13
ATOM 19448 C CA . GLU A 1 41 ? -9.836 0.980 6.653 1.00 0.00 41 GLU A CA 13
ATOM 19449 C C . GLU A 1 41 ? -8.902 0.383 7.708 1.00 0.00 41 GLU A C 13
ATOM 19450 O O . GLU A 1 41 ? -8.989 0.727 8.885 1.00 0.00 41 GLU A O 13
ATOM 19462 N N . LYS A 1 42 ? -8.031 -0.502 7.246 1.00 0.00 42 LYS A N 13
ATOM 19463 C CA . LYS A 1 42 ? -7.082 -1.151 8.135 1.00 0.00 42 LYS A CA 13
ATOM 19464 C C . LYS A 1 42 ? -6.313 -0.086 8.919 1.00 0.00 42 LYS A C 13
ATOM 19465 O O . LYS A 1 42 ? -5.885 -0.328 10.047 1.00 0.00 42 LYS A O 13
ATOM 19484 N N . ILE A 1 43 ? -6.161 1.071 8.291 1.00 0.00 43 ILE A N 13
ATOM 19485 C CA . ILE A 1 43 ? -5.452 2.174 8.916 1.00 0.00 43 ILE A CA 13
ATOM 19486 C C . ILE A 1 43 ? -6.460 3.233 9.368 1.00 0.00 43 ILE A C 13
ATOM 19487 O O . ILE A 1 43 ? -6.136 4.095 10.184 1.00 0.00 43 ILE A O 13
ATOM 19503 N N . GLN A 1 44 ? -7.661 3.133 8.818 1.00 0.00 44 GLN A N 13
ATOM 19504 C CA . GLN A 1 44 ? -8.718 4.071 9.155 1.00 0.00 44 GLN A CA 13
ATOM 19505 C C . GLN A 1 44 ? -8.483 5.411 8.454 1.00 0.00 44 GLN A C 13
ATOM 19506 O O . GLN A 1 44 ? -8.420 6.453 9.104 1.00 0.00 44 GLN A O 13
ATOM 19520 N N . TYR A 1 45 ? -8.358 5.339 7.137 1.00 0.00 45 TYR A N 13
ATOM 19521 C CA . TYR A 1 45 ? -8.130 6.533 6.341 1.00 0.00 45 TYR A CA 13
ATOM 19522 C C . TYR A 1 45 ? -9.088 6.589 5.149 1.00 0.00 45 TYR A C 13
ATOM 19523 O O . TYR A 1 45 ? -10.114 5.910 5.140 1.00 0.00 45 TYR A O 13
ATOM 19541 N N . ALA A 1 46 ? -8.718 7.402 4.171 1.00 0.00 46 ALA A N 13
ATOM 19542 C CA . ALA A 1 46 ? -9.531 7.555 2.976 1.00 0.00 46 ALA A CA 13
ATOM 19543 C C . ALA A 1 46 ? -8.777 6.982 1.774 1.00 0.00 46 ALA A C 13
ATOM 19544 O O . ALA A 1 46 ? -7.844 7.604 1.268 1.00 0.00 46 ALA A O 13
ATOM 19551 N N . GLU A 1 47 ? -9.208 5.802 1.353 1.00 0.00 47 GLU A N 13
ATOM 19552 C CA . GLU A 1 47 ? -8.585 5.139 0.220 1.00 0.00 47 GLU A CA 13
ATOM 19553 C C . GLU A 1 47 ? -8.320 6.143 -0.903 1.00 0.00 47 GLU A C 13
ATOM 19554 O O . GLU A 1 47 ? -7.244 6.143 -1.499 1.00 0.00 47 GLU A O 13
ATOM 19566 N N . GLU A 1 48 ? -9.320 6.974 -1.158 1.00 0.00 48 GLU A N 13
ATOM 19567 C CA . GLU A 1 48 ? -9.208 7.981 -2.200 1.00 0.00 48 GLU A CA 13
ATOM 19568 C C . GLU A 1 48 ? -8.024 8.908 -1.917 1.00 0.00 48 GLU A C 13
ATOM 19569 O O . GLU A 1 48 ? -7.349 9.359 -2.841 1.00 0.00 48 GLU A O 13
ATOM 19581 N N . ASP A 1 49 ? -7.808 9.166 -0.635 1.00 0.00 49 ASP A N 13
ATOM 19582 C CA . ASP A 1 49 ? -6.717 10.031 -0.219 1.00 0.00 49 ASP A CA 13
ATOM 19583 C C . ASP A 1 49 ? -5.410 9.236 -0.229 1.00 0.00 49 ASP A C 13
ATOM 19584 O O . ASP A 1 49 ? -4.334 9.803 -0.041 1.00 0.00 49 ASP A O 13
ATOM 19593 N N . LEU A 1 50 ? -5.546 7.937 -0.449 1.00 0.00 50 LEU A N 13
ATOM 19594 C CA . LEU A 1 50 ? -4.389 7.059 -0.486 1.00 0.00 50 LEU A CA 13
ATOM 19595 C C . LEU A 1 50 ? -4.129 6.625 -1.930 1.00 0.00 50 LEU A C 13
ATOM 19596 O O . LEU A 1 50 ? -4.850 7.027 -2.842 1.00 0.00 50 LEU A O 13
ATOM 19612 N N . ALA A 1 51 ? -3.097 5.810 -2.092 1.00 0.00 51 ALA A N 13
ATOM 19613 C CA . ALA A 1 51 ? -2.733 5.316 -3.409 1.00 0.00 51 ALA A CA 13
ATOM 19614 C C . ALA A 1 51 ? -1.657 4.239 -3.266 1.00 0.00 51 ALA A C 13
ATOM 19615 O O . ALA A 1 51 ? -0.762 4.357 -2.430 1.00 0.00 51 ALA A O 13
ATOM 19622 N N . LEU A 1 52 ? -1.778 3.212 -4.094 1.00 0.00 52 LEU A N 13
ATOM 19623 C CA . LEU A 1 52 ? -0.827 2.114 -4.071 1.00 0.00 52 LEU A CA 13
ATOM 19624 C C . LEU A 1 52 ? 0.403 2.493 -4.899 1.00 0.00 52 LEU A C 13
ATOM 19625 O O . LEU A 1 52 ? 0.283 2.837 -6.073 1.00 0.00 52 LEU A O 13
ATOM 19641 N N . VAL A 1 53 ? 1.558 2.416 -4.254 1.00 0.00 53 VAL A N 13
ATOM 19642 C CA . VAL A 1 53 ? 2.808 2.746 -4.916 1.00 0.00 53 VAL A CA 13
ATOM 19643 C C . VAL A 1 53 ? 3.782 1.575 -4.772 1.00 0.00 53 VAL A C 13
ATOM 19644 O O . VAL A 1 53 ? 4.029 1.102 -3.664 1.00 0.00 53 VAL A O 13
ATOM 19657 N N . ALA A 1 54 ? 4.307 1.140 -5.908 1.00 0.00 54 ALA A N 13
ATOM 19658 C CA . ALA A 1 54 ? 5.248 0.033 -5.922 1.00 0.00 54 ALA A CA 13
ATOM 19659 C C . ALA A 1 54 ? 6.670 0.576 -5.772 1.00 0.00 54 ALA A C 13
ATOM 19660 O O . ALA A 1 54 ? 7.028 1.571 -6.400 1.00 0.00 54 ALA A O 13
ATOM 19667 N N . ILE A 1 55 ? 7.443 -0.102 -4.936 1.00 0.00 55 ILE A N 13
ATOM 19668 C CA . ILE A 1 55 ? 8.818 0.300 -4.695 1.00 0.00 55 ILE A CA 13
ATOM 19669 C C . ILE A 1 55 ? 9.760 -0.653 -5.434 1.00 0.00 55 ILE A C 13
ATOM 19670 O O . ILE A 1 55 ? 9.915 -1.807 -5.040 1.00 0.00 55 ILE A O 13
ATOM 19686 N N . THR A 1 56 ? 10.364 -0.134 -6.493 1.00 0.00 56 THR A N 13
ATOM 19687 C CA . THR A 1 56 ? 11.287 -0.924 -7.290 1.00 0.00 56 THR A CA 13
ATOM 19688 C C . THR A 1 56 ? 12.494 -1.343 -6.449 1.00 0.00 56 THR A C 13
ATOM 19689 O O . THR A 1 56 ? 12.735 -0.785 -5.380 1.00 0.00 56 THR A O 13
ATOM 19700 N N . PHE A 1 57 ? 13.222 -2.324 -6.964 1.00 0.00 57 PHE A N 13
ATOM 19701 C CA . PHE A 1 57 ? 14.398 -2.825 -6.274 1.00 0.00 57 PHE A CA 13
ATOM 19702 C C . PHE A 1 57 ? 15.279 -1.673 -5.785 1.00 0.00 57 PHE A C 13
ATOM 19703 O O . PHE A 1 57 ? 15.442 -1.480 -4.581 1.00 0.00 57 PHE A O 13
ATOM 19720 N N . SER A 1 58 ? 15.823 -0.938 -6.744 1.00 0.00 58 SER A N 13
ATOM 19721 C CA . SER A 1 58 ? 16.682 0.189 -6.425 1.00 0.00 58 SER A CA 13
ATOM 19722 C C . SER A 1 58 ? 16.125 0.948 -5.219 1.00 0.00 58 SER A C 13
ATOM 19723 O O . SER A 1 58 ? 16.656 0.841 -4.115 1.00 0.00 58 SER A O 13
ATOM 19731 N N . GLY A 1 59 ? 15.063 1.698 -5.472 1.00 0.00 59 GLY A N 13
ATOM 19732 C CA . GLY A 1 59 ? 14.428 2.474 -4.421 1.00 0.00 59 GLY A CA 13
ATOM 19733 C C . GLY A 1 59 ? 13.657 3.660 -5.004 1.00 0.00 59 GLY A C 13
ATOM 19734 O O . GLY A 1 59 ? 14.035 4.813 -4.798 1.00 0.00 59 GLY A O 13
ATOM 19738 N N . GLU A 1 60 ? 12.591 3.337 -5.721 1.00 0.00 60 GLU A N 13
ATOM 19739 C CA . GLU A 1 60 ? 11.763 4.361 -6.336 1.00 0.00 60 GLU A CA 13
ATOM 19740 C C . GLU A 1 60 ? 10.293 3.940 -6.312 1.00 0.00 60 GLU A C 13
ATOM 19741 O O . GLU A 1 60 ? 9.906 2.982 -6.980 1.00 0.00 60 GLU A O 13
ATOM 19753 N N . LYS A 1 61 ? 9.512 4.677 -5.535 1.00 0.00 61 LYS A N 13
ATOM 19754 C CA . LYS A 1 61 ? 8.092 4.392 -5.415 1.00 0.00 61 LYS A CA 13
ATOM 19755 C C . LYS A 1 61 ? 7.366 4.910 -6.658 1.00 0.00 61 LYS A C 13
ATOM 19756 O O . LYS A 1 61 ? 7.766 5.917 -7.241 1.00 0.00 61 LYS A O 13
ATOM 19775 N N . HIS A 1 62 ? 6.311 4.199 -7.028 1.00 0.00 62 HIS A N 13
ATOM 19776 C CA . HIS A 1 62 ? 5.525 4.574 -8.191 1.00 0.00 62 HIS A CA 13
ATOM 19777 C C . HIS A 1 62 ? 4.047 4.282 -7.928 1.00 0.00 62 HIS A C 13
ATOM 19778 O O . HIS A 1 62 ? 3.643 3.122 -7.858 1.00 0.00 62 HIS A O 13
ATOM 19792 N N . GLU A 1 63 ? 3.280 5.353 -7.789 1.00 0.00 63 GLU A N 13
ATOM 19793 C CA . GLU A 1 63 ? 1.855 5.226 -7.535 1.00 0.00 63 GLU A CA 13
ATOM 19794 C C . GLU A 1 63 ? 1.153 4.611 -8.747 1.00 0.00 63 GLU A C 13
ATOM 19795 O O . GLU A 1 63 ? 1.198 5.167 -9.843 1.00 0.00 63 GLU A O 13
ATOM 19807 N N . LEU A 1 64 ? 0.520 3.471 -8.509 1.00 0.00 64 LEU A N 13
ATOM 19808 C CA . LEU A 1 64 ? -0.191 2.775 -9.567 1.00 0.00 64 LEU A CA 13
ATOM 19809 C C . LEU A 1 64 ? -1.550 3.442 -9.788 1.00 0.00 64 LEU A C 13
ATOM 19810 O O . LEU A 1 64 ? -1.618 4.624 -10.124 1.00 0.00 64 LEU A O 13
ATOM 19826 N N . GLN A 1 65 ? -2.599 2.657 -9.591 1.00 0.00 65 GLN A N 13
ATOM 19827 C CA . GLN A 1 65 ? -3.952 3.157 -9.764 1.00 0.00 65 GLN A CA 13
ATOM 19828 C C . GLN A 1 65 ? -4.944 2.283 -8.994 1.00 0.00 65 GLN A C 13
ATOM 19829 O O . GLN A 1 65 ? -4.584 1.214 -8.504 1.00 0.00 65 GLN A O 13
ATOM 19843 N N . PRO A 1 66 ? -6.205 2.784 -8.909 1.00 0.00 66 PRO A N 13
ATOM 19844 C CA . PRO A 1 66 ? -7.251 2.061 -8.206 1.00 0.00 66 PRO A CA 13
ATOM 19845 C C . PRO A 1 66 ? -7.743 0.869 -9.031 1.00 0.00 66 PRO A C 13
ATOM 19846 O O . PRO A 1 66 ? -8.714 0.212 -8.660 1.00 0.00 66 PRO A O 13
ATOM 19857 N N . ASN A 1 67 ? -7.049 0.627 -10.133 1.00 0.00 67 ASN A N 13
ATOM 19858 C CA . ASN A 1 67 ? -7.403 -0.473 -11.014 1.00 0.00 67 ASN A CA 13
ATOM 19859 C C . ASN A 1 67 ? -6.174 -1.357 -11.238 1.00 0.00 67 ASN A C 13
ATOM 19860 O O . ASN A 1 67 ? -6.297 -2.572 -11.380 1.00 0.00 67 ASN A O 13
ATOM 19871 N N . ASP A 1 68 ? -5.017 -0.711 -11.261 1.00 0.00 68 ASP A N 13
ATOM 19872 C CA . ASP A 1 68 ? -3.767 -1.423 -11.465 1.00 0.00 68 ASP A CA 13
ATOM 19873 C C . ASP A 1 68 ? -3.732 -2.654 -10.557 1.00 0.00 68 ASP A C 13
ATOM 19874 O O . ASP A 1 68 ? -3.626 -2.527 -9.338 1.00 0.00 68 ASP A O 13
ATOM 19883 N N . LEU A 1 69 ? -3.823 -3.817 -11.186 1.00 0.00 69 LEU A N 13
ATOM 19884 C CA . LEU A 1 69 ? -3.803 -5.069 -10.450 1.00 0.00 69 LEU A CA 13
ATOM 19885 C C . LEU A 1 69 ? -2.745 -4.990 -9.347 1.00 0.00 69 LEU A C 13
ATOM 19886 O O . LEU A 1 69 ? -1.744 -4.290 -9.491 1.00 0.00 69 LEU A O 13
ATOM 19902 N N . VAL A 1 70 ? -3.002 -5.719 -8.271 1.00 0.00 70 VAL A N 13
ATOM 19903 C CA . VAL A 1 70 ? -2.084 -5.741 -7.145 1.00 0.00 70 VAL A CA 13
ATOM 19904 C C . VAL A 1 70 ? -1.404 -7.109 -7.074 1.00 0.00 70 VAL A C 13
ATOM 19905 O O . VAL A 1 70 ? -1.037 -7.569 -5.993 1.00 0.00 70 VAL A O 13
ATOM 19918 N N . ILE A 1 71 ? -1.254 -7.722 -8.239 1.00 0.00 71 ILE A N 13
ATOM 19919 C CA . ILE A 1 71 ? -0.624 -9.028 -8.322 1.00 0.00 71 ILE A CA 13
ATOM 19920 C C . ILE A 1 71 ? -0.332 -9.356 -9.788 1.00 0.00 71 ILE A C 13
ATOM 19921 O O . ILE A 1 71 ? -0.965 -10.237 -10.368 1.00 0.00 71 ILE A O 13
ATOM 19937 N N . SER A 1 72 ? 0.626 -8.630 -10.344 1.00 0.00 72 SER A N 13
ATOM 19938 C CA . SER A 1 72 ? 1.010 -8.833 -11.731 1.00 0.00 72 SER A CA 13
ATOM 19939 C C . SER A 1 72 ? 1.892 -7.676 -12.205 1.00 0.00 72 SER A C 13
ATOM 19940 O O . SER A 1 72 ? 1.491 -6.516 -12.134 1.00 0.00 72 SER A O 13
ATOM 19948 N N . LYS A 1 73 ? 3.077 -8.033 -12.677 1.00 0.00 73 LYS A N 13
ATOM 19949 C CA . LYS A 1 73 ? 4.020 -7.040 -13.162 1.00 0.00 73 LYS A CA 13
ATOM 19950 C C . LYS A 1 73 ? 5.371 -7.709 -13.422 1.00 0.00 73 LYS A C 13
ATOM 19951 O O . LYS A 1 73 ? 5.715 -8.695 -12.773 1.00 0.00 73 LYS A O 13
ATOM 19970 N N . SER A 1 74 ? 6.100 -7.146 -14.375 1.00 0.00 74 SER A N 13
ATOM 19971 C CA . SER A 1 74 ? 7.406 -7.676 -14.729 1.00 0.00 74 SER A CA 13
ATOM 19972 C C . SER A 1 74 ? 8.387 -7.467 -13.574 1.00 0.00 74 SER A C 13
ATOM 19973 O O . SER A 1 74 ? 8.628 -8.381 -12.787 1.00 0.00 74 SER A O 13
ATOM 19981 N N . LEU A 1 75 ? 8.926 -6.258 -13.508 1.00 0.00 75 LEU A N 13
ATOM 19982 C CA . LEU A 1 75 ? 9.875 -5.918 -12.462 1.00 0.00 75 LEU A CA 13
ATOM 19983 C C . LEU A 1 75 ? 9.596 -4.496 -11.969 1.00 0.00 75 LEU A C 13
ATOM 19984 O O . LEU A 1 75 ? 10.214 -3.541 -12.437 1.00 0.00 75 LEU A O 13
ATOM 20000 N N . GLU A 1 76 ? 8.666 -4.401 -11.031 1.00 0.00 76 GLU A N 13
ATOM 20001 C CA . GLU A 1 76 ? 8.298 -3.113 -10.470 1.00 0.00 76 GLU A CA 13
ATOM 20002 C C . GLU A 1 76 ? 7.339 -3.301 -9.292 1.00 0.00 76 GLU A C 13
ATOM 20003 O O . GLU A 1 76 ? 7.653 -2.922 -8.165 1.00 0.00 76 GLU A O 13
ATOM 20015 N N . ALA A 1 77 ? 6.189 -3.886 -9.594 1.00 0.00 77 ALA A N 13
ATOM 20016 C CA . ALA A 1 77 ? 5.183 -4.128 -8.575 1.00 0.00 77 ALA A CA 13
ATOM 20017 C C . ALA A 1 77 ? 5.493 -5.446 -7.861 1.00 0.00 77 ALA A C 13
ATOM 20018 O O . ALA A 1 77 ? 5.166 -5.612 -6.687 1.00 0.00 77 ALA A O 13
ATOM 20025 N N . SER A 1 78 ? 6.121 -6.349 -8.600 1.00 0.00 78 SER A N 13
ATOM 20026 C CA . SER A 1 78 ? 6.480 -7.646 -8.053 1.00 0.00 78 SER A CA 13
ATOM 20027 C C . SER A 1 78 ? 7.513 -7.476 -6.937 1.00 0.00 78 SER A C 13
ATOM 20028 O O . SER A 1 78 ? 8.716 -7.544 -7.184 1.00 0.00 78 SER A O 13
ATOM 20036 N N . GLY A 1 79 ? 7.005 -7.258 -5.733 1.00 0.00 79 GLY A N 13
ATOM 20037 C CA . GLY A 1 79 ? 7.869 -7.078 -4.578 1.00 0.00 79 GLY A CA 13
ATOM 20038 C C . GLY A 1 79 ? 7.053 -6.727 -3.332 1.00 0.00 79 GLY A C 13
ATOM 20039 O O . GLY A 1 79 ? 6.640 -7.613 -2.587 1.00 0.00 79 GLY A O 13
ATOM 20043 N N . ARG A 1 80 ? 6.845 -5.432 -3.146 1.00 0.00 80 ARG A N 13
ATOM 20044 C CA . ARG A 1 80 ? 6.086 -4.953 -2.003 1.00 0.00 80 ARG A CA 13
ATOM 20045 C C . ARG A 1 80 ? 5.337 -3.668 -2.364 1.00 0.00 80 ARG A C 13
ATOM 20046 O O . ARG A 1 80 ? 5.951 -2.678 -2.760 1.00 0.00 80 ARG A O 13
ATOM 20067 N N . ILE A 1 81 ? 4.022 -3.726 -2.214 1.00 0.00 81 ILE A N 13
ATOM 20068 C CA . ILE A 1 81 ? 3.183 -2.579 -2.519 1.00 0.00 81 ILE A CA 13
ATOM 20069 C C . ILE A 1 81 ? 3.093 -1.676 -1.287 1.00 0.00 81 ILE A C 13
ATOM 20070 O O . ILE A 1 81 ? 3.030 -2.164 -0.159 1.00 0.00 81 ILE A O 13
ATOM 20086 N N . TYR A 1 82 ? 3.089 -0.377 -1.544 1.00 0.00 82 TYR A N 13
ATOM 20087 C CA . TYR A 1 82 ? 3.007 0.599 -0.470 1.00 0.00 82 TYR A CA 13
ATOM 20088 C C . TYR A 1 82 ? 1.772 1.488 -0.629 1.00 0.00 82 TYR A C 13
ATOM 20089 O O . TYR A 1 82 ? 1.030 1.357 -1.602 1.00 0.00 82 TYR A O 13
ATOM 20107 N N . VAL A 1 83 ? 1.590 2.372 0.340 1.00 0.00 83 VAL A N 13
ATOM 20108 C CA . VAL A 1 83 ? 0.458 3.282 0.320 1.00 0.00 83 VAL A CA 13
ATOM 20109 C C . VAL A 1 83 ? 0.863 4.608 0.967 1.00 0.00 83 VAL A C 13
ATOM 20110 O O . VAL A 1 83 ? 1.291 4.635 2.120 1.00 0.00 83 VAL A O 13
ATOM 20123 N N . TYR A 1 84 ? 0.714 5.676 0.197 1.00 0.00 84 TYR A N 13
ATOM 20124 C CA . TYR A 1 84 ? 1.059 7.002 0.681 1.00 0.00 84 TYR A CA 13
ATOM 20125 C C . TYR A 1 84 ? -0.190 7.873 0.830 1.00 0.00 84 TYR A C 13
ATOM 20126 O O . TYR A 1 84 ? -1.291 7.450 0.483 1.00 0.00 84 TYR A O 13
ATOM 20144 N N . ARG A 1 85 ? 0.024 9.074 1.348 1.00 0.00 85 ARG A N 13
ATOM 20145 C CA . ARG A 1 85 ? -1.070 10.009 1.547 1.00 0.00 85 ARG A CA 13
ATOM 20146 C C . ARG A 1 85 ? -1.106 11.035 0.412 1.00 0.00 85 ARG A C 13
ATOM 20147 O O . ARG A 1 85 ? -0.077 11.608 0.057 1.00 0.00 85 ARG A O 13
ATOM 20168 N N . LYS A 1 86 ? -2.300 11.235 -0.125 1.00 0.00 86 LYS A N 13
ATOM 20169 C CA . LYS A 1 86 ? -2.483 12.182 -1.212 1.00 0.00 86 LYS A CA 13
ATOM 20170 C C . LYS A 1 86 ? -2.951 13.522 -0.641 1.00 0.00 86 LYS A C 13
ATOM 20171 O O . LYS A 1 86 ? -4.075 13.634 -0.154 1.00 0.00 86 LYS A O 13
ATOM 20190 N N . ASP A 1 87 ? -2.066 14.505 -0.722 1.00 0.00 87 ASP A N 13
ATOM 20191 C CA . ASP A 1 87 ? -2.375 15.833 -0.220 1.00 0.00 87 ASP A CA 13
ATOM 20192 C C . ASP A 1 87 ? -1.079 16.632 -0.073 1.00 0.00 87 ASP A C 13
ATOM 20193 O O . ASP A 1 87 ? -0.017 16.183 -0.501 1.00 0.00 87 ASP A O 13
ATOM 20202 N N . LEU A 1 88 ? -1.208 17.803 0.533 1.00 0.00 88 LEU A N 13
ATOM 20203 C CA . LEU A 1 88 ? -0.060 18.669 0.741 1.00 0.00 88 LEU A CA 13
ATOM 20204 C C . LEU A 1 88 ? 0.535 19.055 -0.615 1.00 0.00 88 LEU A C 13
ATOM 20205 O O . LEU A 1 88 ? 0.034 19.959 -1.281 1.00 0.00 88 LEU A O 13
ATOM 20221 N N . ALA A 1 89 ? 1.595 18.350 -0.982 1.00 0.00 89 ALA A N 13
ATOM 20222 C CA . ALA A 1 89 ? 2.263 18.608 -2.246 1.00 0.00 89 ALA A CA 13
ATOM 20223 C C . ALA A 1 89 ? 1.972 17.460 -3.215 1.00 0.00 89 ALA A C 13
ATOM 20224 O O . ALA A 1 89 ? 1.529 16.390 -2.801 1.00 0.00 89 ALA A O 13
ATOM 20231 N N . ASP A 1 90 ? 2.232 17.722 -4.488 1.00 0.00 90 ASP A N 13
ATOM 20232 C CA . ASP A 1 90 ? 2.003 16.724 -5.519 1.00 0.00 90 ASP A CA 13
ATOM 20233 C C . ASP A 1 90 ? 2.637 15.399 -5.090 1.00 0.00 90 ASP A C 13
ATOM 20234 O O . ASP A 1 90 ? 2.232 14.335 -5.555 1.00 0.00 90 ASP A O 13
ATOM 20243 N N . THR A 1 91 ? 3.621 15.508 -4.209 1.00 0.00 91 THR A N 13
ATOM 20244 C CA . THR A 1 91 ? 4.315 14.332 -3.713 1.00 0.00 91 THR A CA 13
ATOM 20245 C C . THR A 1 91 ? 3.347 13.423 -2.952 1.00 0.00 91 THR A C 13
ATOM 20246 O O . THR A 1 91 ? 2.167 13.743 -2.815 1.00 0.00 91 THR A O 13
ATOM 20257 N N . LEU A 1 92 ? 3.882 12.308 -2.477 1.00 0.00 92 LEU A N 13
ATOM 20258 C CA . LEU A 1 92 ? 3.080 11.351 -1.734 1.00 0.00 92 LEU A CA 13
ATOM 20259 C C . LEU A 1 92 ? 3.629 11.229 -0.311 1.00 0.00 92 LEU A C 13
ATOM 20260 O O . LEU A 1 92 ? 2.865 11.112 0.645 1.00 0.00 92 LEU A O 13
ATOM 20276 N N . ASN A 1 93 ? 4.951 11.261 -0.216 1.00 0.00 93 ASN A N 13
ATOM 20277 C CA . ASN A 1 93 ? 5.611 11.155 1.074 1.00 0.00 93 ASN A CA 13
ATOM 20278 C C . ASN A 1 93 ? 5.284 9.798 1.700 1.00 0.00 93 ASN A C 13
ATOM 20279 O O . ASN A 1 93 ? 4.119 9.409 1.775 1.00 0.00 93 ASN A O 13
ATOM 20290 N N . PRO A 1 94 ? 6.360 9.095 2.144 1.00 0.00 94 PRO A N 13
ATOM 20291 C CA . PRO A 1 94 ? 6.199 7.790 2.761 1.00 0.00 94 PRO A CA 13
ATOM 20292 C C . PRO A 1 94 ? 5.652 7.919 4.184 1.00 0.00 94 PRO A C 13
ATOM 20293 O O . PRO A 1 94 ? 6.252 7.415 5.132 1.00 0.00 94 PRO A O 13
ATOM 20304 N N . PHE A 1 95 ? 4.519 8.598 4.289 1.00 0.00 95 PHE A N 13
ATOM 20305 C CA . PHE A 1 95 ? 3.885 8.801 5.581 1.00 0.00 95 PHE A CA 13
ATOM 20306 C C . PHE A 1 95 ? 4.928 9.063 6.669 1.00 0.00 95 PHE A C 13
ATOM 20307 O O . PHE A 1 95 ? 6.056 9.454 6.371 1.00 0.00 95 PHE A O 13
ATOM 20324 N N . ALA A 1 96 ? 4.514 8.838 7.907 1.00 0.00 96 ALA A N 13
ATOM 20325 C CA . ALA A 1 96 ? 5.398 9.045 9.041 1.00 0.00 96 ALA A CA 13
ATOM 20326 C C . ALA A 1 96 ? 6.077 10.410 8.910 1.00 0.00 96 ALA A C 13
ATOM 20327 O O . ALA A 1 96 ? 7.167 10.515 8.350 1.00 0.00 96 ALA A O 13
ATOM 20334 N N . GLU A 1 97 ? 5.404 11.423 9.437 1.00 0.00 97 GLU A N 13
ATOM 20335 C CA . GLU A 1 97 ? 5.928 12.777 9.387 1.00 0.00 97 GLU A CA 13
ATOM 20336 C C . GLU A 1 97 ? 6.707 13.093 10.665 1.00 0.00 97 GLU A C 13
ATOM 20337 O O . GLU A 1 97 ? 6.236 12.819 11.767 1.00 0.00 97 GLU A O 13
ATOM 20349 N N . ASN A 1 98 ? 7.887 13.665 10.474 1.00 0.00 98 ASN A N 13
ATOM 20350 C CA . ASN A 1 98 ? 8.737 14.021 11.598 1.00 0.00 98 ASN A CA 13
ATOM 20351 C C . ASN A 1 98 ? 7.973 14.963 12.531 1.00 0.00 98 ASN A C 13
ATOM 20352 O O . ASN A 1 98 ? 7.009 15.605 12.116 1.00 0.00 98 ASN A O 13
ATOM 20363 N N . SER A 1 99 ? 8.432 15.015 13.772 1.00 0.00 99 SER A N 13
ATOM 20364 C CA . SER A 1 99 ? 7.805 15.868 14.767 1.00 0.00 99 SER A CA 13
ATOM 20365 C C . SER A 1 99 ? 8.680 17.094 15.032 1.00 0.00 99 SER A C 13
ATOM 20366 O O . SER A 1 99 ? 9.845 17.126 14.640 1.00 0.00 99 SER A O 13
ATOM 20374 N N . GLY A 1 100 ? 8.085 18.074 15.698 1.00 0.00 100 GLY A N 13
ATOM 20375 C CA . GLY A 1 100 ? 8.797 19.299 16.020 1.00 0.00 100 GLY A CA 13
ATOM 20376 C C . GLY A 1 100 ? 7.853 20.503 15.998 1.00 0.00 100 GLY A C 13
ATOM 20377 O O . GLY A 1 100 ? 6.809 20.466 15.349 1.00 0.00 100 GLY A O 13
ATOM 20381 N N . PRO A 1 101 ? 8.265 21.570 16.734 1.00 0.00 101 PRO A N 13
ATOM 20382 C CA . PRO A 1 101 ? 7.468 22.783 16.805 1.00 0.00 101 PRO A CA 13
ATOM 20383 C C . PRO A 1 101 ? 7.581 23.589 15.509 1.00 0.00 101 PRO A C 13
ATOM 20384 O O . PRO A 1 101 ? 7.953 24.761 15.534 1.00 0.00 101 PRO A O 13
ATOM 20395 N N . SER A 1 102 ? 7.252 22.929 14.408 1.00 0.00 102 SER A N 13
ATOM 20396 C CA . SER A 1 102 ? 7.311 23.570 13.106 1.00 0.00 102 SER A CA 13
ATOM 20397 C C . SER A 1 102 ? 6.139 24.540 12.945 1.00 0.00 102 SER A C 13
ATOM 20398 O O . SER A 1 102 ? 5.003 24.117 12.737 1.00 0.00 102 SER A O 13
ATOM 20406 N N . SER A 1 103 ? 6.455 25.822 13.049 1.00 0.00 103 SER A N 13
ATOM 20407 C CA . SER A 1 103 ? 5.442 26.856 12.918 1.00 0.00 103 SER A CA 13
ATOM 20408 C C . SER A 1 103 ? 6.098 28.187 12.547 1.00 0.00 103 SER A C 13
ATOM 20409 O O . SER A 1 103 ? 7.306 28.356 12.711 1.00 0.00 103 SER A O 13
ATOM 20417 N N . GLY A 1 104 ? 5.273 29.100 12.055 1.00 0.00 104 GLY A N 13
ATOM 20418 C CA . GLY A 1 104 ? 5.758 30.411 11.659 1.00 0.00 104 GLY A CA 13
ATOM 20419 C C . GLY A 1 104 ? 6.024 31.290 12.884 1.00 0.00 104 GLY A C 13
ATOM 20420 O O . GLY A 1 104 ? 5.805 32.499 12.843 1.00 0.00 104 GLY A O 13
ATOM 20424 N N . GLY A 1 1 ? -13.462 -5.907 -12.533 1.00 0.00 1 GLY A N 14
ATOM 20425 C CA . GLY A 1 1 ? -14.137 -6.950 -13.285 1.00 0.00 1 GLY A CA 14
ATOM 20426 C C . GLY A 1 1 ? -14.389 -8.180 -12.411 1.00 0.00 1 GLY A C 14
ATOM 20427 O O . GLY A 1 1 ? -13.912 -8.251 -11.279 1.00 0.00 1 GLY A O 14
ATOM 20431 N N . SER A 1 2 ? -15.139 -9.120 -12.969 1.00 0.00 2 SER A N 14
ATOM 20432 C CA . SER A 1 2 ? -15.460 -10.343 -12.254 1.00 0.00 2 SER A CA 14
ATOM 20433 C C . SER A 1 2 ? -14.741 -11.530 -12.899 1.00 0.00 2 SER A C 14
ATOM 20434 O O . SER A 1 2 ? -14.541 -11.555 -14.112 1.00 0.00 2 SER A O 14
ATOM 20442 N N . SER A 1 3 ? -14.371 -12.485 -12.058 1.00 0.00 3 SER A N 14
ATOM 20443 C CA . SER A 1 3 ? -13.678 -13.671 -12.531 1.00 0.00 3 SER A CA 14
ATOM 20444 C C . SER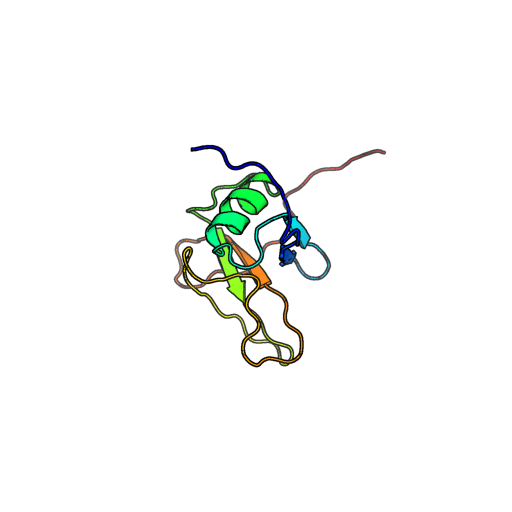 A 1 3 ? -13.458 -14.645 -11.371 1.00 0.00 3 SER A C 14
ATOM 20445 O O . SER A 1 3 ? -12.633 -14.395 -10.494 1.00 0.00 3 SER A O 14
ATOM 20453 N N . GLY A 1 4 ? -14.209 -15.736 -11.405 1.00 0.00 4 GLY A N 14
ATOM 20454 C CA . GLY A 1 4 ? -14.106 -16.748 -10.369 1.00 0.00 4 GLY A CA 14
ATOM 20455 C C . GLY A 1 4 ? -13.378 -17.991 -10.886 1.00 0.00 4 GLY A C 14
ATOM 20456 O O . GLY A 1 4 ? -13.386 -18.265 -12.085 1.00 0.00 4 GLY A O 14
ATOM 20460 N N . SER A 1 5 ? -12.766 -18.709 -9.956 1.00 0.00 5 SER A N 14
ATOM 20461 C CA . SER A 1 5 ? -12.034 -19.915 -10.303 1.00 0.00 5 SER A CA 14
ATOM 20462 C C . SER A 1 5 ? -11.587 -20.640 -9.031 1.00 0.00 5 SER A C 14
ATOM 20463 O O . SER A 1 5 ? -11.617 -20.067 -7.943 1.00 0.00 5 SER A O 14
ATOM 20471 N N . SER A 1 6 ? -11.183 -21.889 -9.212 1.00 0.00 6 SER A N 14
ATOM 20472 C CA . SER A 1 6 ? -10.731 -22.697 -8.093 1.00 0.00 6 SER A CA 14
ATOM 20473 C C . SER A 1 6 ? -9.492 -22.064 -7.456 1.00 0.00 6 SER A C 14
ATOM 20474 O O . SER A 1 6 ? -8.708 -21.405 -8.137 1.00 0.00 6 SER A O 14
ATOM 20482 N N . GLY A 1 7 ? -9.354 -22.286 -6.157 1.00 0.00 7 GLY A N 14
ATOM 20483 C CA . GLY A 1 7 ? -8.224 -21.745 -5.421 1.00 0.00 7 GLY A CA 14
ATOM 20484 C C . GLY A 1 7 ? -8.460 -20.278 -5.055 1.00 0.00 7 GLY A C 14
ATOM 20485 O O . GLY A 1 7 ? -8.924 -19.975 -3.957 1.00 0.00 7 GLY A O 14
ATOM 20489 N N . GLU A 1 8 ? -8.130 -19.406 -5.996 1.00 0.00 8 GLU A N 14
ATOM 20490 C CA . GLU A 1 8 ? -8.299 -17.978 -5.786 1.00 0.00 8 GLU A CA 14
ATOM 20491 C C . GLU A 1 8 ? -7.867 -17.595 -4.370 1.00 0.00 8 GLU A C 14
ATOM 20492 O O . GLU A 1 8 ? -8.619 -16.950 -3.640 1.00 0.00 8 GLU A O 14
ATOM 20504 N N . GLU A 1 9 ? -6.657 -18.007 -4.022 1.00 0.00 9 GLU A N 14
ATOM 20505 C CA . GLU A 1 9 ? -6.116 -17.715 -2.706 1.00 0.00 9 GLU A CA 14
ATOM 20506 C C . GLU A 1 9 ? -4.833 -16.891 -2.831 1.00 0.00 9 GLU A C 14
ATOM 20507 O O . GLU A 1 9 ? -3.782 -17.421 -3.187 1.00 0.00 9 GLU A O 14
ATOM 20519 N N . ILE A 1 10 ? -4.961 -15.607 -2.530 1.00 0.00 10 ILE A N 14
ATOM 20520 C CA . ILE A 1 10 ? -3.825 -14.704 -2.603 1.00 0.00 10 ILE A CA 14
ATOM 20521 C C . ILE A 1 10 ? -4.080 -13.495 -1.701 1.00 0.00 10 ILE A C 14
ATOM 20522 O O . ILE A 1 10 ? -5.224 -13.208 -1.351 1.00 0.00 10 ILE A O 14
ATOM 20538 N N . PHE A 1 11 ? -2.996 -12.819 -1.351 1.00 0.00 11 PHE A N 14
ATOM 20539 C CA . PHE A 1 11 ? -3.088 -11.648 -0.496 1.00 0.00 11 PHE A CA 14
ATOM 20540 C C . PHE A 1 11 ? -2.303 -10.475 -1.087 1.00 0.00 11 PHE A C 14
ATOM 20541 O O . PHE A 1 11 ? -1.449 -10.667 -1.951 1.00 0.00 11 PHE A O 14
ATOM 20558 N N . CYS A 1 12 ? -2.621 -9.285 -0.598 1.00 0.00 12 CYS A N 14
ATOM 20559 C CA . CYS A 1 12 ? -1.957 -8.081 -1.066 1.00 0.00 12 CYS A CA 14
ATOM 20560 C C . CYS A 1 12 ? -1.316 -7.386 0.137 1.00 0.00 12 CYS A C 14
ATOM 20561 O O . CYS A 1 12 ? -1.984 -6.650 0.861 1.00 0.00 12 CYS A O 14
ATOM 20569 N N . HIS A 1 13 ? -0.029 -7.645 0.313 1.00 0.00 13 HIS A N 14
ATOM 20570 C CA . HIS A 1 13 ? 0.709 -7.054 1.416 1.00 0.00 13 HIS A CA 14
ATOM 20571 C C . HIS A 1 13 ? 1.193 -5.657 1.020 1.00 0.00 13 HIS A C 14
ATOM 20572 O O . HIS A 1 13 ? 2.079 -5.519 0.178 1.00 0.00 13 HIS A O 14
ATOM 20586 N N . VAL A 1 14 ? 0.589 -4.657 1.645 1.00 0.00 14 VAL A N 14
ATOM 20587 C CA . VAL A 1 14 ? 0.947 -3.277 1.368 1.00 0.00 14 VAL A CA 14
ATOM 20588 C C . VAL A 1 14 ? 1.713 -2.704 2.562 1.00 0.00 14 VAL A C 14
ATOM 20589 O O . VAL A 1 14 ? 1.252 -2.789 3.699 1.00 0.00 14 VAL A O 14
ATOM 20602 N N . TYR A 1 15 ? 2.871 -2.133 2.263 1.00 0.00 15 TYR A N 14
ATOM 20603 C CA . TYR A 1 15 ? 3.706 -1.546 3.298 1.00 0.00 15 TYR A CA 14
ATOM 20604 C C . TYR A 1 15 ? 3.489 -0.034 3.385 1.00 0.00 15 TYR A C 14
ATOM 20605 O O . TYR A 1 15 ? 3.722 0.687 2.416 1.00 0.00 15 TYR A O 14
ATOM 20623 N N . ILE A 1 16 ? 3.046 0.401 4.555 1.00 0.00 16 ILE A N 14
ATOM 20624 C CA . ILE A 1 16 ? 2.796 1.815 4.782 1.00 0.00 16 ILE A CA 14
ATOM 20625 C C . ILE A 1 16 ? 4.131 2.556 4.878 1.00 0.00 16 ILE A C 14
ATOM 20626 O O . ILE A 1 16 ? 4.394 3.472 4.100 1.00 0.00 16 ILE A O 14
ATOM 20642 N N . THR A 1 17 ? 4.939 2.132 5.838 1.00 0.00 17 THR A N 14
ATOM 20643 C CA . THR A 1 17 ? 6.240 2.744 6.046 1.00 0.00 17 THR A CA 14
ATOM 20644 C C . THR A 1 17 ? 7.356 1.745 5.730 1.00 0.00 17 THR A C 14
ATOM 20645 O O . THR A 1 17 ? 7.275 1.009 4.748 1.00 0.00 17 THR A O 14
ATOM 20656 N N . GLU A 1 18 ? 8.371 1.753 6.581 1.00 0.00 18 GLU A N 14
ATOM 20657 C CA . GLU A 1 18 ? 9.502 0.857 6.404 1.00 0.00 18 GLU A CA 14
ATOM 20658 C C . GLU A 1 18 ? 9.248 -0.467 7.128 1.00 0.00 18 GLU A C 14
ATOM 20659 O O . GLU A 1 18 ? 9.653 -1.526 6.651 1.00 0.00 18 GLU A O 14
ATOM 20671 N N . HIS A 1 19 ? 8.579 -0.364 8.267 1.00 0.00 19 HIS A N 14
ATOM 20672 C CA . HIS A 1 19 ? 8.266 -1.540 9.060 1.00 0.00 19 HIS A CA 14
ATOM 20673 C C . HIS A 1 19 ? 6.768 -1.566 9.371 1.00 0.00 19 HIS A C 14
ATOM 20674 O O . HIS A 1 19 ? 6.362 -1.987 10.453 1.00 0.00 19 HIS A O 14
ATOM 20688 N N . SER A 1 20 ? 5.988 -1.110 8.402 1.00 0.00 20 SER A N 14
ATOM 20689 C CA . SER A 1 20 ? 4.543 -1.076 8.559 1.00 0.00 20 SER A CA 14
ATOM 20690 C C . SER A 1 20 ? 3.866 -1.499 7.254 1.00 0.00 20 SER A C 14
ATOM 20691 O O . SER A 1 20 ? 4.244 -1.041 6.177 1.00 0.00 20 SER A O 14
ATOM 20699 N N . TYR A 1 21 ? 2.876 -2.369 7.394 1.00 0.00 21 TYR A N 14
ATOM 20700 C CA . TYR A 1 21 ? 2.142 -2.859 6.240 1.00 0.00 21 TYR A CA 14
ATOM 20701 C C . TYR A 1 21 ? 0.795 -3.453 6.658 1.00 0.00 21 TYR A C 14
ATOM 20702 O O . TYR A 1 21 ? 0.519 -3.597 7.848 1.00 0.00 21 TYR A O 14
ATOM 20720 N N . VAL A 1 22 ? -0.007 -3.782 5.656 1.00 0.00 22 VAL A N 14
ATOM 20721 C CA . VAL A 1 22 ? -1.318 -4.357 5.905 1.00 0.00 22 VAL A CA 14
ATOM 20722 C C . VAL A 1 22 ? -1.675 -5.315 4.766 1.00 0.00 22 VAL A C 14
ATOM 20723 O O . VAL A 1 22 ? -1.698 -4.918 3.602 1.00 0.00 22 VAL A O 14
ATOM 20736 N N . SER A 1 23 ? -1.943 -6.556 5.142 1.00 0.00 23 SER A N 14
ATOM 20737 C CA . SER A 1 23 ? -2.297 -7.573 4.167 1.00 0.00 23 SER A CA 14
ATOM 20738 C C . SER A 1 23 ? -3.787 -7.481 3.832 1.00 0.00 23 SER A C 14
ATOM 20739 O O . SER A 1 23 ? -4.593 -7.084 4.673 1.00 0.00 23 SER A O 14
ATOM 20747 N N . VAL A 1 24 ? -4.109 -7.853 2.601 1.00 0.00 24 VAL A N 14
ATOM 20748 C CA . VAL A 1 24 ? -5.488 -7.816 2.145 1.00 0.00 24 VAL A CA 14
ATOM 20749 C C . VAL A 1 24 ? -5.768 -9.050 1.284 1.00 0.00 24 VAL A C 14
ATOM 20750 O O . VAL A 1 24 ? -5.027 -9.338 0.346 1.00 0.00 24 VAL A O 14
ATOM 20763 N N . LYS A 1 25 ? -6.840 -9.745 1.635 1.00 0.00 25 LYS A N 14
ATOM 20764 C CA . LYS A 1 25 ? -7.227 -10.941 0.906 1.00 0.00 25 LYS A CA 14
ATOM 20765 C C . LYS A 1 25 ? -8.042 -10.541 -0.326 1.00 0.00 25 LYS A C 14
ATOM 20766 O O . LYS A 1 25 ? -9.238 -10.274 -0.223 1.00 0.00 25 LYS A O 14
ATOM 20785 N N . ALA A 1 26 ? -7.361 -10.513 -1.462 1.00 0.00 26 ALA A N 14
ATOM 20786 C CA . ALA A 1 26 ? -8.007 -10.150 -2.712 1.00 0.00 26 ALA A CA 14
ATOM 20787 C C . ALA A 1 26 ? -7.985 -11.351 -3.660 1.00 0.00 26 ALA A C 14
ATOM 20788 O O . ALA A 1 26 ? -7.476 -12.415 -3.309 1.00 0.00 26 ALA A O 14
ATOM 20795 N N . LYS A 1 27 ? -8.545 -11.142 -4.843 1.00 0.00 27 LYS A N 14
ATOM 20796 C CA . LYS A 1 27 ? -8.596 -12.194 -5.843 1.00 0.00 27 LYS A CA 14
ATOM 20797 C C . LYS A 1 27 ? -7.303 -12.177 -6.662 1.00 0.00 27 LYS A C 14
ATOM 20798 O O . LYS A 1 27 ? -6.459 -11.302 -6.477 1.00 0.00 27 LYS A O 14
ATOM 20817 N N . VAL A 1 28 ? -7.190 -13.153 -7.550 1.00 0.00 28 VAL A N 14
ATOM 20818 C CA . VAL A 1 28 ? -6.015 -13.261 -8.398 1.00 0.00 28 VAL A CA 14
ATOM 20819 C C . VAL A 1 28 ? -6.088 -12.203 -9.501 1.00 0.00 28 VAL A C 14
ATOM 20820 O O . VAL A 1 28 ? -5.104 -11.957 -10.196 1.00 0.00 28 VAL A O 14
ATOM 20833 N N . SER A 1 29 ? -7.264 -11.606 -9.627 1.00 0.00 29 SER A N 14
ATOM 20834 C CA . SER A 1 29 ? -7.479 -10.581 -10.634 1.00 0.00 29 SER A CA 14
ATOM 20835 C C . SER A 1 29 ? -8.113 -9.344 -9.994 1.00 0.00 29 SER A C 14
ATOM 20836 O O . SER A 1 29 ? -8.813 -8.585 -10.662 1.00 0.00 29 SER A O 14
ATOM 20844 N N . SER A 1 30 ? -7.845 -9.179 -8.707 1.00 0.00 30 SER A N 14
ATOM 20845 C CA . SER A 1 30 ? -8.380 -8.048 -7.969 1.00 0.00 30 SER A CA 14
ATOM 20846 C C . SER A 1 30 ? -7.547 -6.796 -8.253 1.00 0.00 30 SER A C 14
ATOM 20847 O O . SER A 1 30 ? -6.348 -6.890 -8.512 1.00 0.00 30 SER A O 14
ATOM 20855 N N . ILE A 1 31 ? -8.215 -5.654 -8.196 1.00 0.00 31 ILE A N 14
ATOM 20856 C CA . ILE A 1 31 ? -7.551 -4.385 -8.444 1.00 0.00 31 ILE A CA 14
ATOM 20857 C C . ILE A 1 31 ? -7.000 -3.837 -7.126 1.00 0.00 31 ILE A C 14
ATOM 20858 O O . ILE A 1 31 ? -7.371 -4.306 -6.051 1.00 0.00 31 ILE A O 14
ATOM 20874 N N . ALA A 1 32 ? -6.123 -2.852 -7.252 1.00 0.00 32 ALA A N 14
ATOM 20875 C CA . ALA A 1 32 ? -5.517 -2.235 -6.085 1.00 0.00 32 ALA A CA 14
ATOM 20876 C C . ALA A 1 32 ? -6.610 -1.593 -5.227 1.00 0.00 32 ALA A C 14
ATOM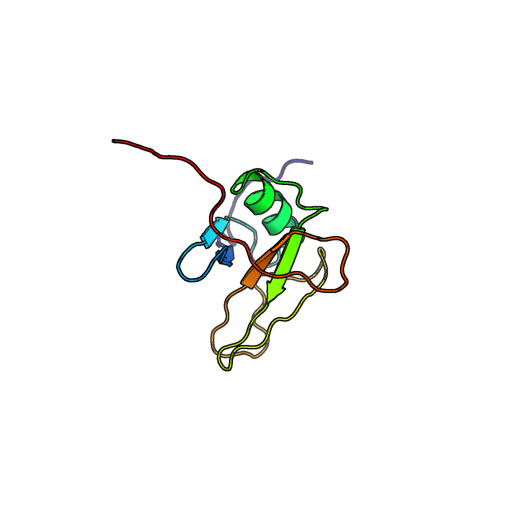 20877 O O . ALA A 1 32 ? -6.596 -1.715 -4.003 1.00 0.00 32 ALA A O 14
ATOM 20884 N N . GLN A 1 33 ? -7.532 -0.924 -5.904 1.00 0.00 33 GLN A N 14
ATOM 20885 C CA . GLN A 1 33 ? -8.630 -0.263 -5.220 1.00 0.00 33 GLN A CA 14
ATOM 20886 C C . GLN A 1 33 ? -9.282 -1.217 -4.217 1.00 0.00 33 GLN A C 14
ATOM 20887 O O . GLN A 1 33 ? -9.597 -0.824 -3.095 1.00 0.00 33 GLN A O 14
ATOM 20901 N N . GLU A 1 34 ? -9.465 -2.453 -4.658 1.00 0.00 34 GLU A N 14
ATOM 20902 C CA . GLU A 1 34 ? -10.073 -3.467 -3.813 1.00 0.00 34 GLU A CA 14
ATOM 20903 C C . GLU A 1 34 ? -9.246 -3.665 -2.542 1.00 0.00 34 GLU A C 14
ATOM 20904 O O . GLU A 1 34 ? -9.720 -4.258 -1.574 1.00 0.00 34 GLU A O 14
ATOM 20916 N N . ILE A 1 35 ? -8.023 -3.157 -2.585 1.00 0.00 35 ILE A N 14
ATOM 20917 C CA . ILE A 1 35 ? -7.125 -3.271 -1.448 1.00 0.00 35 ILE A CA 14
ATOM 20918 C C . ILE A 1 35 ? -7.111 -1.948 -0.680 1.00 0.00 35 ILE A C 14
ATOM 20919 O O . ILE A 1 35 ? -7.349 -1.924 0.527 1.00 0.00 35 ILE A O 14
ATOM 20935 N N . LEU A 1 36 ? -6.830 -0.879 -1.411 1.00 0.00 36 LEU A N 14
ATOM 20936 C CA . LEU A 1 36 ? -6.782 0.445 -0.813 1.00 0.00 36 LEU A CA 14
ATOM 20937 C C . LEU A 1 36 ? -8.062 0.683 -0.010 1.00 0.00 36 LEU A C 14
ATOM 20938 O O . LEU A 1 36 ? -8.015 1.230 1.091 1.00 0.00 36 LEU A O 14
ATOM 20954 N N . LYS A 1 37 ? -9.175 0.261 -0.591 1.00 0.00 37 LYS A N 14
ATOM 20955 C CA . LYS A 1 37 ? -10.466 0.422 0.058 1.00 0.00 37 LYS A CA 14
ATOM 20956 C C . LYS A 1 37 ? -10.471 -0.360 1.373 1.00 0.00 37 LYS A C 14
ATOM 20957 O O . LYS A 1 37 ? -11.152 0.023 2.323 1.00 0.00 37 LYS A O 14
ATOM 20976 N N . VAL A 1 38 ? -9.705 -1.441 1.385 1.00 0.00 38 VAL A N 14
ATOM 20977 C CA . VAL A 1 38 ? -9.614 -2.280 2.568 1.00 0.00 38 VAL A CA 14
ATOM 20978 C C . VAL A 1 38 ? -8.562 -1.702 3.517 1.00 0.00 38 VAL A C 14
ATOM 20979 O O . VAL A 1 38 ? -8.827 -1.516 4.704 1.00 0.00 38 VAL A O 14
ATOM 20992 N N . VAL A 1 39 ? -7.391 -1.434 2.959 1.00 0.00 39 VAL A N 14
ATOM 20993 C CA . VAL A 1 39 ? -6.298 -0.882 3.741 1.00 0.00 39 VAL A CA 14
ATOM 20994 C C . VAL A 1 39 ? -6.772 0.393 4.442 1.00 0.00 39 VAL A C 14
ATOM 20995 O O . VAL A 1 39 ? -6.616 0.534 5.654 1.00 0.00 39 VAL A O 14
ATOM 21008 N N . ALA A 1 40 ? -7.341 1.289 3.649 1.00 0.00 40 ALA A N 14
ATOM 21009 C CA . ALA A 1 40 ? -7.839 2.548 4.178 1.00 0.00 40 ALA A CA 14
ATOM 21010 C C . ALA A 1 40 ? -8.507 2.298 5.532 1.00 0.00 40 ALA A C 14
ATOM 21011 O O . ALA A 1 40 ? -8.274 3.036 6.488 1.00 0.00 40 ALA A O 14
ATOM 21018 N N . GLU A 1 41 ? -9.324 1.256 5.569 1.00 0.00 41 GLU A N 14
ATOM 21019 C CA . GLU A 1 41 ? -10.028 0.900 6.790 1.00 0.00 41 GLU A CA 14
ATOM 21020 C C . GLU A 1 41 ? -9.051 0.324 7.817 1.00 0.00 41 GLU A C 14
ATOM 21021 O O . GLU A 1 41 ? -9.155 0.612 9.008 1.00 0.00 41 GLU A O 14
ATOM 21033 N N . LYS A 1 42 ? -8.123 -0.480 7.318 1.00 0.00 42 LYS A N 14
ATOM 21034 C CA . LYS A 1 42 ? -7.129 -1.099 8.177 1.00 0.00 42 LYS A CA 14
ATOM 21035 C C . LYS A 1 42 ? -6.256 -0.011 8.805 1.00 0.00 42 LYS A C 14
ATOM 21036 O O . LYS A 1 42 ? -5.591 -0.249 9.813 1.00 0.00 42 LYS A O 14
ATOM 21055 N N . ILE A 1 43 ? -6.285 1.159 8.185 1.00 0.00 43 ILE A N 14
ATOM 21056 C CA . ILE A 1 43 ? -5.505 2.284 8.670 1.00 0.00 43 ILE A CA 14
ATOM 21057 C C . ILE A 1 43 ? -6.449 3.418 9.072 1.00 0.00 43 ILE A C 14
ATOM 21058 O O . ILE A 1 43 ? -6.002 4.482 9.499 1.00 0.00 43 ILE A O 14
ATOM 21074 N N . GLN A 1 44 ? -7.739 3.154 8.921 1.00 0.00 44 GLN A N 14
ATOM 21075 C CA . GLN A 1 44 ? -8.750 4.139 9.263 1.00 0.00 44 GLN A CA 14
ATOM 21076 C C . GLN A 1 44 ? -8.486 5.451 8.520 1.00 0.00 44 GLN A C 14
ATOM 21077 O O . GLN A 1 44 ? -8.201 6.474 9.141 1.00 0.00 44 GLN A O 14
ATOM 21091 N N . TYR A 1 45 ? -8.589 5.378 7.201 1.00 0.00 45 TYR A N 14
ATOM 21092 C CA . TYR A 1 45 ? -8.364 6.547 6.368 1.00 0.00 45 TYR A CA 14
ATOM 21093 C C . TYR A 1 45 ? -9.320 6.560 5.173 1.00 0.00 45 TYR A C 14
ATOM 21094 O O . TYR A 1 45 ? -10.333 5.862 5.176 1.00 0.00 45 TYR A O 14
ATOM 21112 N N . ALA A 1 46 ? -8.965 7.362 4.180 1.00 0.00 46 ALA A N 14
ATOM 21113 C CA . ALA A 1 46 ? -9.778 7.476 2.982 1.00 0.00 46 ALA A CA 14
ATOM 21114 C C . ALA A 1 46 ? -8.990 6.945 1.783 1.00 0.00 46 ALA A C 14
ATOM 21115 O O . ALA A 1 46 ? -8.048 7.587 1.321 1.00 0.00 46 ALA A O 14
ATOM 21122 N N . GLU A 1 47 ? -9.404 5.777 1.314 1.00 0.00 47 GLU A N 14
ATOM 21123 C CA . GLU A 1 47 ? -8.748 5.152 0.177 1.00 0.00 47 GLU A CA 14
ATOM 21124 C C . GLU A 1 47 ? -8.532 6.176 -0.939 1.00 0.00 47 GLU A C 14
ATOM 21125 O O . GLU A 1 47 ? -7.476 6.198 -1.570 1.00 0.00 47 GLU A O 14
ATOM 21137 N N . GLU A 1 48 ? -9.549 6.998 -1.149 1.00 0.00 48 GLU A N 14
ATOM 21138 C CA . GLU A 1 48 ? -9.483 8.021 -2.179 1.00 0.00 48 GLU A CA 14
ATOM 21139 C C . GLU A 1 48 ? -8.325 8.981 -1.901 1.00 0.00 48 GLU A C 14
ATOM 21140 O O . GLU A 1 48 ? -7.798 9.607 -2.819 1.00 0.00 48 GLU A O 14
ATOM 21152 N N . ASP A 1 49 ? -7.962 9.067 -0.629 1.00 0.00 49 ASP A N 14
ATOM 21153 C CA . ASP A 1 49 ? -6.875 9.940 -0.218 1.00 0.00 49 ASP A CA 14
ATOM 21154 C C . ASP A 1 49 ? -5.569 9.144 -0.193 1.00 0.00 49 ASP A C 14
ATOM 21155 O O . ASP A 1 49 ? -4.496 9.711 0.008 1.00 0.00 49 ASP A O 14
ATOM 21164 N N . LEU A 1 50 ? -5.703 7.842 -0.399 1.00 0.00 50 LEU A N 14
ATOM 21165 C CA . LEU A 1 50 ? -4.546 6.962 -0.402 1.00 0.00 50 LEU A CA 14
ATOM 21166 C C . LEU A 1 50 ? -4.256 6.515 -1.836 1.00 0.00 50 LEU A C 14
ATOM 21167 O O . LEU A 1 50 ? -4.955 6.909 -2.768 1.00 0.00 50 LEU A O 14
ATOM 21183 N N . ALA A 1 51 ? -3.222 5.697 -1.969 1.00 0.00 51 ALA A N 14
ATOM 21184 C CA . ALA A 1 51 ? -2.830 5.191 -3.273 1.00 0.00 51 ALA A CA 14
ATOM 21185 C C . ALA A 1 51 ? -1.786 4.086 -3.095 1.00 0.00 51 ALA A C 14
ATOM 21186 O O . ALA A 1 51 ? -0.944 4.162 -2.202 1.00 0.00 51 ALA A O 14
ATOM 21193 N N . LEU A 1 52 ? -1.877 3.086 -3.959 1.00 0.00 52 LEU A N 14
ATOM 21194 C CA . LEU A 1 52 ? -0.951 1.967 -3.908 1.00 0.00 52 LEU A CA 14
ATOM 21195 C C . LEU A 1 52 ? 0.326 2.332 -4.668 1.00 0.00 52 LEU A C 14
ATOM 21196 O O . LEU A 1 52 ? 0.297 2.520 -5.883 1.00 0.00 52 LEU A O 14
ATOM 21212 N N . VAL A 1 53 ? 1.416 2.422 -3.920 1.00 0.00 53 VAL A N 14
ATOM 21213 C CA . VAL A 1 53 ? 2.701 2.762 -4.508 1.00 0.00 53 VAL A CA 14
ATOM 21214 C C . VAL A 1 53 ? 3.672 1.597 -4.307 1.00 0.00 53 VAL A C 14
ATOM 21215 O O . VAL A 1 53 ? 3.922 1.180 -3.177 1.00 0.00 53 VAL A O 14
ATOM 21228 N N . ALA A 1 54 ? 4.194 1.104 -5.420 1.00 0.00 54 ALA A N 14
ATOM 21229 C CA . ALA A 1 54 ? 5.133 -0.004 -5.381 1.00 0.00 54 ALA A CA 14
ATOM 21230 C C . ALA A 1 54 ? 6.559 0.537 -5.499 1.00 0.00 54 ALA A C 14
ATOM 21231 O O . ALA A 1 54 ? 6.775 1.611 -6.058 1.00 0.00 54 ALA A O 14
ATOM 21238 N N . ILE A 1 55 ? 7.496 -0.232 -4.964 1.00 0.00 55 ILE A N 14
ATOM 21239 C CA . ILE A 1 55 ? 8.895 0.156 -5.002 1.00 0.00 55 ILE A CA 14
ATOM 21240 C C . ILE A 1 55 ? 9.711 -0.956 -5.665 1.00 0.00 55 ILE A C 14
ATOM 21241 O O . ILE A 1 55 ? 9.296 -2.114 -5.674 1.00 0.00 55 ILE A O 14
ATOM 21257 N N . THR A 1 56 ? 10.856 -0.565 -6.205 1.00 0.00 56 THR A N 14
ATOM 21258 C CA . THR A 1 56 ? 11.733 -1.515 -6.869 1.00 0.00 56 THR A CA 14
ATOM 21259 C C . THR A 1 56 ? 12.994 -1.749 -6.035 1.00 0.00 56 THR A C 14
ATOM 21260 O O . THR A 1 56 ? 13.103 -1.253 -4.914 1.00 0.00 56 THR A O 14
ATOM 21271 N N . PHE A 1 57 ? 13.916 -2.505 -6.613 1.00 0.00 57 PHE A N 14
ATOM 21272 C CA . PHE A 1 57 ? 15.165 -2.811 -5.937 1.00 0.00 57 PHE A CA 14
ATOM 21273 C C . PHE A 1 57 ? 16.026 -1.556 -5.783 1.00 0.00 57 PHE A C 14
ATOM 21274 O O . PHE A 1 57 ? 16.432 -1.210 -4.674 1.00 0.00 57 PHE A O 14
ATOM 21291 N N . SER A 1 58 ? 16.281 -0.909 -6.911 1.00 0.00 58 SER A N 14
ATOM 21292 C CA . SER A 1 58 ? 17.087 0.299 -6.915 1.00 0.00 58 SER A CA 14
ATOM 21293 C C . SER A 1 58 ? 16.611 1.250 -5.814 1.00 0.00 58 SER A C 14
ATOM 21294 O O . SER A 1 58 ? 17.415 1.956 -5.208 1.00 0.00 58 SER A O 14
ATOM 21302 N N . GLY A 1 59 ? 15.305 1.236 -5.589 1.00 0.00 59 GLY A N 14
ATOM 21303 C CA . GLY A 1 59 ? 14.713 2.088 -4.572 1.00 0.00 59 GLY A CA 14
ATOM 21304 C C . GLY A 1 59 ? 14.026 3.300 -5.204 1.00 0.00 59 GLY A C 14
ATOM 21305 O O . GLY A 1 59 ? 14.627 4.367 -5.322 1.00 0.00 59 GLY A O 14
ATOM 21309 N N . GLU A 1 60 ? 12.776 3.096 -5.594 1.00 0.00 60 GLU A N 14
ATOM 21310 C CA . GLU A 1 60 ? 12.002 4.159 -6.211 1.00 0.00 60 GLU A CA 14
ATOM 21311 C C . GLU A 1 60 ? 10.505 3.888 -6.050 1.00 0.00 60 GLU A C 14
ATOM 21312 O O . GLU A 1 60 ? 10.028 2.804 -6.383 1.00 0.00 60 GLU A O 14
ATOM 21324 N N . LYS A 1 61 ? 9.806 4.891 -5.540 1.00 0.00 61 LYS A N 14
ATOM 21325 C CA . LYS A 1 61 ? 8.372 4.773 -5.330 1.00 0.00 61 LYS A CA 14
ATOM 21326 C C . LYS A 1 61 ? 7.650 4.944 -6.668 1.00 0.00 61 LYS A C 14
ATOM 21327 O O . LYS A 1 61 ? 8.119 5.671 -7.543 1.00 0.00 61 LYS A O 14
ATOM 21346 N N . HIS A 1 62 ? 6.521 4.261 -6.786 1.00 0.00 62 HIS A N 14
ATOM 21347 C CA . HIS A 1 62 ? 5.730 4.327 -8.003 1.00 0.00 62 HIS A CA 14
ATOM 21348 C C . HIS A 1 62 ? 4.254 4.101 -7.668 1.00 0.00 62 HIS A C 14
ATOM 21349 O O . HIS A 1 62 ? 3.858 2.993 -7.309 1.00 0.00 62 HIS A O 14
ATOM 21363 N N . GLU A 1 63 ? 3.480 5.168 -7.798 1.00 0.00 63 GLU A N 14
ATOM 21364 C CA . GLU A 1 63 ? 2.057 5.100 -7.514 1.00 0.00 63 GLU A CA 14
ATOM 21365 C C . GLU A 1 63 ? 1.311 4.462 -8.688 1.00 0.00 63 GLU A C 14
ATOM 21366 O O . GLU A 1 63 ? 1.290 5.013 -9.787 1.00 0.00 63 GLU A O 14
ATOM 21378 N N . LEU A 1 64 ? 0.718 3.309 -8.414 1.00 0.00 64 LEU A N 14
ATOM 21379 C CA . LEU A 1 64 ? -0.026 2.590 -9.434 1.00 0.00 64 LEU A CA 14
ATOM 21380 C C . LEU A 1 64 ? -1.362 3.296 -9.677 1.00 0.00 64 LEU A C 14
ATOM 21381 O O . LEU A 1 64 ? -1.391 4.480 -10.007 1.00 0.00 64 LEU A O 14
ATOM 21397 N N . GLN A 1 65 ? -2.435 2.538 -9.503 1.00 0.00 65 GLN A N 14
ATOM 21398 C CA . GLN A 1 65 ? -3.771 3.076 -9.699 1.00 0.00 65 GLN A CA 14
ATOM 21399 C C . GLN A 1 65 ? -4.802 2.219 -8.963 1.00 0.00 65 GLN A C 14
ATOM 21400 O O . GLN A 1 65 ? -4.478 1.139 -8.470 1.00 0.00 65 GLN A O 14
ATOM 21414 N N . PRO A 1 66 ? -6.055 2.745 -8.910 1.00 0.00 66 PRO A N 14
ATOM 21415 C CA . PRO A 1 66 ? -7.135 2.039 -8.242 1.00 0.00 66 PRO A CA 14
ATOM 21416 C C . PRO A 1 66 ? -7.627 0.863 -9.088 1.00 0.00 66 PRO A C 14
ATOM 21417 O O . PRO A 1 66 ? -8.637 0.240 -8.764 1.00 0.00 66 PRO A O 14
ATOM 21428 N N . ASN A 1 67 ? -6.890 0.594 -10.156 1.00 0.00 67 ASN A N 14
ATOM 21429 C CA . ASN A 1 67 ? -7.239 -0.497 -11.050 1.00 0.00 67 ASN A CA 14
ATOM 21430 C C . ASN A 1 67 ? -6.035 -1.429 -11.204 1.00 0.00 67 ASN A C 14
ATOM 21431 O O . ASN A 1 67 ? -6.197 -2.642 -11.326 1.00 0.00 67 ASN A O 14
ATOM 21442 N N . ASP A 1 68 ? -4.856 -0.826 -11.193 1.00 0.00 68 ASP A N 14
ATOM 21443 C CA . ASP A 1 68 ? -3.625 -1.588 -11.330 1.00 0.00 68 ASP A CA 14
ATOM 21444 C C . ASP A 1 68 ? -3.706 -2.840 -10.455 1.00 0.00 68 ASP A C 14
ATOM 21445 O O . ASP A 1 68 ? -3.553 -2.762 -9.237 1.00 0.00 68 ASP A O 14
ATOM 21454 N N . LEU A 1 69 ? -3.946 -3.966 -11.110 1.00 0.00 69 LEU A N 14
ATOM 21455 C CA . LEU A 1 69 ? -4.048 -5.234 -10.407 1.00 0.00 69 LEU A CA 14
ATOM 21456 C C . LEU A 1 69 ? -2.957 -5.308 -9.338 1.00 0.00 69 LEU A C 14
ATOM 21457 O O . LEU A 1 69 ? -1.876 -4.747 -9.509 1.00 0.00 69 LEU A O 14
ATOM 21473 N N . VAL A 1 70 ? -3.278 -6.006 -8.258 1.00 0.00 70 VAL A N 14
ATOM 21474 C CA . VAL A 1 70 ? -2.338 -6.161 -7.160 1.00 0.00 70 VAL A CA 14
ATOM 21475 C C . VAL A 1 70 ? -1.997 -7.643 -6.992 1.00 0.00 70 VAL A C 14
ATOM 21476 O O . VAL A 1 70 ? -2.355 -8.256 -5.987 1.00 0.00 70 VAL A O 14
ATOM 21489 N N . ILE A 1 71 ? -1.310 -8.177 -7.992 1.00 0.00 71 ILE A N 14
ATOM 21490 C CA . ILE A 1 71 ? -0.917 -9.575 -7.967 1.00 0.00 71 ILE A CA 14
ATOM 21491 C C . ILE A 1 71 ? 0.099 -9.835 -9.081 1.00 0.00 71 ILE A C 14
ATOM 21492 O O . ILE A 1 71 ? 1.115 -10.493 -8.859 1.00 0.00 71 ILE A O 14
ATOM 21508 N N . SER A 1 72 ? -0.209 -9.304 -10.255 1.00 0.00 72 SER A N 14
ATOM 21509 C CA . SER A 1 72 ? 0.665 -9.470 -11.404 1.00 0.00 72 SER A CA 14
ATOM 21510 C C . SER A 1 72 ? 1.690 -8.336 -11.450 1.00 0.00 72 SER A C 14
ATOM 21511 O O . SER A 1 72 ? 2.834 -8.544 -11.852 1.00 0.00 72 SER A O 14
ATOM 21519 N N . LYS A 1 73 ? 1.244 -7.160 -11.031 1.00 0.00 73 LYS A N 14
ATOM 21520 C CA . LYS A 1 73 ? 2.109 -5.993 -11.019 1.00 0.00 73 LYS A CA 14
ATOM 21521 C C . LYS A 1 73 ? 3.172 -6.162 -9.932 1.00 0.00 73 LYS A C 14
ATOM 21522 O O . LYS A 1 73 ? 2.933 -6.823 -8.923 1.00 0.00 73 LYS A O 14
ATOM 21541 N N . SER A 1 74 ? 4.324 -5.554 -10.176 1.00 0.00 74 SER A N 14
ATOM 21542 C CA . SER A 1 74 ? 5.425 -5.629 -9.230 1.00 0.00 74 SER A CA 14
ATOM 21543 C C . SER A 1 74 ? 5.875 -7.082 -9.066 1.00 0.00 74 SER A C 14
ATOM 21544 O O . SER A 1 74 ? 5.616 -7.704 -8.036 1.00 0.00 74 SER A O 14
ATOM 21552 N N . LEU A 1 75 ? 6.541 -7.582 -10.097 1.00 0.00 75 LEU A N 14
ATOM 21553 C CA . LEU A 1 75 ? 7.030 -8.950 -10.079 1.00 0.00 75 LEU A CA 14
ATOM 21554 C C . LEU A 1 75 ? 8.362 -9.020 -10.829 1.00 0.00 75 LEU A C 14
ATOM 21555 O O . LEU A 1 75 ? 8.387 -9.243 -12.039 1.00 0.00 75 LEU A O 14
ATOM 21571 N N . GLU A 1 76 ? 9.438 -8.826 -10.080 1.00 0.00 76 GLU A N 14
ATOM 21572 C CA . GLU A 1 76 ? 10.770 -8.865 -10.658 1.00 0.00 76 GLU A CA 14
ATOM 21573 C C . GLU A 1 76 ? 11.797 -9.268 -9.598 1.00 0.00 76 GLU A C 14
ATOM 21574 O O . GLU A 1 76 ? 12.549 -10.223 -9.789 1.00 0.00 76 GLU A O 14
ATOM 21586 N N . ALA A 1 77 ? 11.797 -8.520 -8.505 1.00 0.00 77 ALA A N 14
ATOM 21587 C CA . ALA A 1 77 ? 12.719 -8.787 -7.415 1.00 0.00 77 ALA A CA 14
ATOM 21588 C C . ALA A 1 77 ? 12.028 -8.489 -6.083 1.00 0.00 77 ALA A C 14
ATOM 21589 O O . ALA A 1 77 ? 12.081 -7.362 -5.591 1.00 0.00 77 ALA A O 14
ATOM 21596 N N . SER A 1 78 ? 11.397 -9.517 -5.537 1.00 0.00 78 SER A N 14
ATOM 21597 C CA . SER A 1 78 ? 10.697 -9.379 -4.271 1.00 0.00 78 SER A CA 14
ATOM 21598 C C . SER A 1 78 ? 9.969 -8.034 -4.220 1.00 0.00 78 SER A C 14
ATOM 21599 O O . SER A 1 78 ? 10.229 -7.218 -3.337 1.00 0.00 78 SER A O 14
ATOM 21607 N N . GLY A 1 79 ? 9.073 -7.845 -5.177 1.00 0.00 79 GLY A N 14
ATOM 21608 C CA . GLY A 1 79 ? 8.306 -6.613 -5.251 1.00 0.00 79 GLY A CA 14
ATOM 21609 C C . GLY A 1 79 ? 7.659 -6.287 -3.904 1.00 0.00 79 GLY A C 14
ATOM 21610 O O . GLY A 1 79 ? 7.500 -7.167 -3.059 1.00 0.00 79 GLY A O 14
ATOM 21614 N N . ARG A 1 80 ? 7.304 -5.021 -3.745 1.00 0.00 80 ARG A N 14
ATOM 21615 C CA . ARG A 1 80 ? 6.678 -4.568 -2.515 1.00 0.00 80 ARG A CA 14
ATOM 21616 C C . ARG A 1 80 ? 5.774 -3.365 -2.790 1.00 0.00 80 ARG A C 14
ATOM 21617 O O . ARG A 1 80 ? 6.211 -2.378 -3.381 1.00 0.00 80 ARG A O 14
ATOM 21638 N N . ILE A 1 81 ? 4.530 -3.485 -2.350 1.00 0.00 81 ILE A N 14
ATOM 21639 C CA . ILE A 1 81 ? 3.562 -2.420 -2.542 1.00 0.00 81 ILE A CA 14
ATOM 21640 C C . ILE A 1 81 ? 3.418 -1.627 -1.241 1.00 0.00 81 ILE A C 14
ATOM 21641 O O . ILE A 1 81 ? 3.611 -2.169 -0.154 1.00 0.00 81 ILE A O 14
ATOM 21657 N N . TYR A 1 82 ? 3.081 -0.355 -1.396 1.00 0.00 82 TYR A N 14
ATOM 21658 C CA . TYR A 1 82 ? 2.909 0.519 -0.247 1.00 0.00 82 TYR A CA 14
ATOM 21659 C C . TYR A 1 82 ? 1.721 1.462 -0.448 1.00 0.00 82 TYR A C 14
ATOM 21660 O O . TYR A 1 82 ? 1.212 1.596 -1.560 1.00 0.00 82 TYR A O 14
ATOM 21678 N N . VAL A 1 83 ? 1.315 2.092 0.645 1.00 0.00 83 VAL A N 14
ATOM 21679 C CA . VAL A 1 83 ? 0.197 3.018 0.602 1.00 0.00 83 VAL A CA 14
ATOM 21680 C C . VAL A 1 83 ? 0.598 4.326 1.287 1.00 0.00 83 VAL A C 14
ATOM 21681 O O . VAL A 1 83 ? 1.008 4.323 2.447 1.00 0.00 83 VAL A O 14
ATOM 21694 N N . TYR A 1 84 ? 0.465 5.413 0.541 1.00 0.00 84 TYR A N 14
ATOM 21695 C CA . TYR A 1 84 ? 0.809 6.725 1.062 1.00 0.00 84 TYR A CA 14
ATOM 21696 C C . TYR A 1 84 ? -0.429 7.619 1.156 1.00 0.00 84 TYR A C 14
ATOM 21697 O O . TYR A 1 84 ? -1.513 7.233 0.719 1.00 0.00 84 TYR A O 14
ATOM 21715 N N . ARG A 1 85 ? -0.228 8.797 1.728 1.00 0.00 85 ARG A N 14
ATOM 21716 C CA . ARG A 1 85 ? -1.314 9.749 1.885 1.00 0.00 85 ARG A CA 14
ATOM 21717 C C . ARG A 1 85 ? -1.243 10.819 0.793 1.00 0.00 85 ARG A C 14
ATOM 21718 O O . ARG A 1 85 ? -0.162 11.302 0.462 1.00 0.00 85 ARG A O 14
ATOM 21739 N N . LYS A 1 86 ? -2.411 11.158 0.266 1.00 0.00 86 LYS A N 14
ATOM 21740 C CA . LYS A 1 86 ? -2.495 12.162 -0.781 1.00 0.00 86 LYS A CA 14
ATOM 21741 C C . LYS A 1 86 ? -2.588 13.550 -0.145 1.00 0.00 86 LYS A C 14
ATOM 21742 O O . LYS A 1 86 ? -3.563 13.859 0.539 1.00 0.00 86 LYS A O 14
ATOM 21761 N N . ASP A 1 87 ? -1.561 14.350 -0.392 1.00 0.00 87 ASP A N 14
ATOM 21762 C CA . ASP A 1 87 ? -1.515 15.697 0.148 1.00 0.00 87 ASP A CA 14
ATOM 21763 C C . ASP A 1 87 ? -0.066 16.189 0.158 1.00 0.00 87 ASP A C 14
ATOM 21764 O O . ASP A 1 87 ? 0.820 15.531 -0.385 1.00 0.00 87 ASP A O 14
ATOM 21773 N N . LEU A 1 88 ? 0.130 17.341 0.782 1.00 0.00 88 LEU A N 14
ATOM 21774 C CA . LEU A 1 88 ? 1.457 17.929 0.870 1.00 0.00 88 LEU A CA 14
ATOM 21775 C C . LEU A 1 88 ? 1.912 18.359 -0.526 1.00 0.00 88 LEU A C 14
ATOM 21776 O O . LEU A 1 88 ? 2.951 17.911 -1.010 1.00 0.00 88 LEU A O 14
ATOM 21792 N N . ALA A 1 89 ? 1.114 19.224 -1.134 1.00 0.00 89 ALA A N 14
ATOM 21793 C CA . ALA A 1 89 ? 1.422 19.720 -2.465 1.00 0.00 89 ALA A CA 14
ATOM 21794 C C . ALA A 1 89 ? 0.944 18.706 -3.506 1.00 0.00 89 ALA A C 14
ATOM 21795 O O . ALA A 1 89 ? -0.066 18.925 -4.173 1.00 0.00 89 ALA A O 14
ATOM 21802 N N . ASP A 1 90 ? 1.692 17.617 -3.612 1.00 0.00 90 ASP A N 14
ATOM 21803 C CA . ASP A 1 90 ? 1.357 16.569 -4.560 1.00 0.00 90 ASP A CA 14
ATOM 21804 C C . ASP A 1 90 ? 2.025 15.263 -4.127 1.00 0.00 90 ASP A C 14
ATOM 21805 O O . ASP A 1 90 ? 1.394 14.207 -4.131 1.00 0.00 90 ASP A O 14
ATOM 21814 N N . THR A 1 91 ? 3.294 15.376 -3.763 1.00 0.00 91 THR A N 14
ATOM 21815 C CA . THR A 1 91 ? 4.055 14.218 -3.327 1.00 0.00 91 THR A CA 14
ATOM 21816 C C . THR A 1 91 ? 3.210 13.343 -2.399 1.00 0.00 91 THR A C 14
ATOM 21817 O O . THR A 1 91 ? 2.175 13.782 -1.898 1.00 0.00 91 THR A O 14
ATOM 21828 N N . LEU A 1 92 ? 3.681 12.122 -2.197 1.00 0.00 92 LEU A N 14
ATOM 21829 C CA . LEU A 1 92 ? 2.982 11.182 -1.337 1.00 0.00 92 LEU A CA 14
ATOM 21830 C C . LEU A 1 92 ? 3.629 11.188 0.050 1.00 0.00 92 LEU A C 14
ATOM 21831 O O . LEU A 1 92 ? 2.950 11.401 1.054 1.00 0.00 92 LEU A O 14
ATOM 21847 N N . ASN A 1 93 ? 4.932 10.952 0.061 1.00 0.00 93 ASN A N 14
ATOM 21848 C CA . ASN A 1 93 ? 5.678 10.927 1.308 1.00 0.00 93 ASN A CA 14
ATOM 21849 C C . ASN A 1 93 ? 5.146 9.798 2.193 1.00 0.00 93 ASN A C 14
ATOM 21850 O O . ASN A 1 93 ? 3.935 9.612 2.308 1.00 0.00 93 ASN A O 14
ATOM 21861 N N . PRO A 1 94 ? 6.101 9.054 2.812 1.00 0.00 94 PRO A N 14
ATOM 21862 C CA . PRO A 1 94 ? 5.741 7.948 3.683 1.00 0.00 94 PRO A CA 14
ATOM 21863 C C . PRO A 1 94 ? 5.218 8.458 5.028 1.00 0.00 94 PRO A C 14
ATOM 21864 O O . PRO A 1 94 ? 5.632 9.516 5.498 1.00 0.00 94 PRO A O 14
ATOM 21875 N N . PHE A 1 95 ? 4.315 7.680 5.608 1.00 0.00 95 PHE A N 14
ATOM 21876 C CA . PHE A 1 95 ? 3.731 8.039 6.889 1.00 0.00 95 PHE A CA 14
ATOM 21877 C C . PHE A 1 95 ? 4.800 8.102 7.981 1.00 0.00 95 PHE A C 14
ATOM 21878 O O . PHE A 1 95 ? 5.994 8.038 7.690 1.00 0.00 95 PHE A O 14
ATOM 21895 N N . ALA A 1 96 ? 4.334 8.227 9.215 1.00 0.00 96 ALA A N 14
ATOM 21896 C CA . ALA A 1 96 ? 5.235 8.299 10.352 1.00 0.00 96 ALA A CA 14
ATOM 21897 C C . ALA A 1 96 ? 6.178 9.492 10.175 1.00 0.00 96 ALA A C 14
ATOM 21898 O O . ALA A 1 96 ? 7.185 9.394 9.476 1.00 0.00 96 ALA A O 14
ATOM 21905 N N . GLU A 1 97 ? 5.817 10.590 10.822 1.00 0.00 97 GLU A N 14
ATOM 21906 C CA . GLU A 1 97 ? 6.618 11.801 10.745 1.00 0.00 97 GLU A CA 14
ATOM 21907 C C . GLU A 1 97 ? 6.958 12.302 12.150 1.00 0.00 97 GLU A C 14
ATOM 21908 O O . GLU A 1 97 ? 6.064 12.542 12.961 1.00 0.00 97 GLU A O 14
ATOM 21920 N N . ASN A 1 98 ? 8.252 12.446 12.396 1.00 0.00 98 ASN A N 14
ATOM 21921 C CA . ASN A 1 98 ? 8.721 12.915 13.689 1.00 0.00 98 ASN A CA 14
ATOM 21922 C C . ASN A 1 98 ? 8.092 12.064 14.793 1.00 0.00 98 ASN A C 14
ATOM 21923 O O . ASN A 1 98 ? 6.998 12.367 15.268 1.00 0.00 98 ASN A O 14
ATOM 21934 N N . SER A 1 99 ? 8.809 11.016 15.171 1.00 0.00 99 SER A N 14
ATOM 21935 C CA . SER A 1 99 ? 8.335 10.119 16.211 1.00 0.00 99 SER A CA 14
ATOM 21936 C C . SER A 1 99 ? 8.954 10.504 17.556 1.00 0.00 99 SER A C 14
ATOM 21937 O O . SER A 1 99 ? 10.021 11.115 17.600 1.00 0.00 99 SER A O 14
ATOM 21945 N N . GLY A 1 100 ? 8.259 10.130 18.620 1.00 0.00 100 GLY A N 14
ATOM 21946 C CA . GLY A 1 100 ? 8.727 10.428 19.963 1.00 0.00 100 GLY A CA 14
ATOM 21947 C C . GLY A 1 100 ? 8.648 9.191 20.859 1.00 0.00 100 GLY A C 14
ATOM 21948 O O . GLY A 1 100 ? 9.294 8.180 20.586 1.00 0.00 100 GLY A O 14
ATOM 21952 N N . PRO A 1 101 ? 7.829 9.314 21.937 1.00 0.00 101 PRO A N 14
ATOM 21953 C CA . PRO A 1 101 ? 7.657 8.217 22.875 1.00 0.00 101 PRO A CA 14
ATOM 21954 C C . PRO A 1 101 ? 6.768 7.123 22.281 1.00 0.00 101 PRO A C 14
ATOM 21955 O O . PRO A 1 101 ? 5.795 7.416 21.588 1.00 0.00 101 PRO A O 14
ATOM 21966 N N . SER A 1 102 ? 7.134 5.883 22.575 1.00 0.00 102 SER A N 14
ATOM 21967 C CA . SER A 1 102 ? 6.381 4.744 22.079 1.00 0.00 102 SER A CA 14
ATOM 21968 C C . SER A 1 102 ? 6.377 3.625 23.123 1.00 0.00 102 SER A C 14
ATOM 21969 O O . SER A 1 102 ? 7.194 3.626 24.042 1.00 0.00 102 SER A O 14
ATOM 21977 N N . SER A 1 103 ? 5.446 2.699 22.947 1.00 0.00 103 SER A N 14
ATOM 21978 C CA . SER A 1 103 ? 5.324 1.577 23.863 1.00 0.00 103 SER A CA 14
ATOM 21979 C C . SER A 1 103 ? 4.184 0.659 23.417 1.00 0.00 103 SER A C 14
ATOM 21980 O O . SER A 1 103 ? 3.234 1.109 22.778 1.00 0.00 103 SER A O 14
ATOM 21988 N N . GLY A 1 104 ? 4.317 -0.611 23.770 1.00 0.00 104 GLY A N 14
ATOM 21989 C CA . GLY A 1 104 ? 3.310 -1.596 23.414 1.00 0.00 104 GLY A CA 14
ATOM 21990 C C . GLY A 1 104 ? 3.930 -2.988 23.272 1.00 0.00 104 GLY A C 14
ATOM 21991 O O . GLY A 1 104 ? 4.274 -3.408 22.169 1.00 0.00 104 GLY A O 14
ATOM 21995 N N . GLY A 1 1 ? -8.125 -19.416 15.005 1.00 0.00 1 GLY A N 15
ATOM 21996 C CA . GLY A 1 1 ? -9.159 -19.857 14.083 1.00 0.00 1 GLY A CA 15
ATOM 21997 C C . GLY A 1 1 ? -9.530 -18.742 13.103 1.00 0.00 1 GLY A C 15
ATOM 21998 O O . GLY A 1 1 ? -9.890 -17.641 13.516 1.00 0.00 1 GLY A O 15
ATOM 22002 N N . SER A 1 2 ? -9.430 -19.067 11.822 1.00 0.00 2 SER A N 15
ATOM 22003 C CA . SER A 1 2 ? -9.750 -18.108 10.779 1.00 0.00 2 SER A CA 15
ATOM 22004 C C . SER A 1 2 ? -10.651 -18.759 9.727 1.00 0.00 2 SER A C 15
ATOM 22005 O O . SER A 1 2 ? -11.752 -18.278 9.463 1.00 0.00 2 SER A O 15
ATOM 22013 N N . SER A 1 3 ? -10.150 -19.844 9.156 1.00 0.00 3 SER A N 15
ATOM 22014 C CA . SER A 1 3 ? -10.895 -20.567 8.139 1.00 0.00 3 SER A CA 15
ATOM 22015 C C . SER A 1 3 ? -11.198 -19.643 6.957 1.00 0.00 3 SER A C 15
ATOM 22016 O O . SER A 1 3 ? -12.269 -19.042 6.893 1.00 0.00 3 SER A O 15
ATOM 22024 N N . GLY A 1 4 ? -10.235 -19.560 6.051 1.00 0.00 4 GLY A N 15
ATOM 22025 C CA . GLY A 1 4 ? -10.385 -18.720 4.875 1.00 0.00 4 GLY A CA 15
ATOM 22026 C C . GLY A 1 4 ? -9.579 -19.274 3.699 1.00 0.00 4 GLY A C 15
ATOM 22027 O O . GLY A 1 4 ? -8.355 -19.156 3.670 1.00 0.00 4 GLY A O 15
ATOM 22031 N N . SER A 1 5 ? -10.298 -19.868 2.757 1.00 0.00 5 SER A N 15
ATOM 22032 C CA . SER A 1 5 ? -9.664 -20.440 1.581 1.00 0.00 5 SER A CA 15
ATOM 22033 C C . SER A 1 5 ? -10.729 -20.881 0.576 1.00 0.00 5 SER A C 15
ATOM 22034 O O . SER A 1 5 ? -11.577 -21.716 0.889 1.00 0.00 5 SER A O 15
ATOM 22042 N N . SER A 1 6 ? -10.651 -20.302 -0.613 1.00 0.00 6 SER A N 15
ATOM 22043 C CA . SER A 1 6 ? -11.598 -20.624 -1.667 1.00 0.00 6 SER A CA 15
ATOM 22044 C C . SER A 1 6 ? -11.026 -20.219 -3.027 1.00 0.00 6 SER A C 15
ATOM 22045 O O . SER A 1 6 ? -11.064 -19.046 -3.396 1.00 0.00 6 SER A O 15
ATOM 22053 N N . GLY A 1 7 ? -10.508 -21.212 -3.735 1.00 0.00 7 GLY A N 15
ATOM 22054 C CA . GLY A 1 7 ? -9.929 -20.974 -5.046 1.00 0.00 7 GLY A CA 15
ATOM 22055 C C . GLY A 1 7 ? -8.719 -20.041 -4.950 1.00 0.00 7 GLY A C 15
ATOM 22056 O O . GLY A 1 7 ? -7.786 -20.306 -4.194 1.00 0.00 7 GLY A O 15
ATOM 22060 N N . GLU A 1 8 ? -8.776 -18.969 -5.726 1.00 0.00 8 GLU A N 15
ATOM 22061 C CA . GLU A 1 8 ? -7.697 -17.996 -5.738 1.00 0.00 8 GLU A CA 15
ATOM 22062 C C . GLU A 1 8 ? -7.307 -17.618 -4.307 1.00 0.00 8 GLU A C 15
ATOM 22063 O O . GLU A 1 8 ? -8.119 -17.070 -3.563 1.00 0.00 8 GLU A O 15
ATOM 22075 N N . GLU A 1 9 ? -6.065 -17.926 -3.966 1.00 0.00 9 GLU A N 15
ATOM 22076 C CA . GLU A 1 9 ? -5.558 -17.626 -2.638 1.00 0.00 9 GLU A CA 15
ATOM 22077 C C . GLU A 1 9 ? -4.296 -16.766 -2.733 1.00 0.00 9 GLU A C 15
ATOM 22078 O O . GLU A 1 9 ? -3.225 -17.264 -3.077 1.00 0.00 9 GLU A O 15
ATOM 22090 N N . ILE A 1 10 ? -4.464 -15.488 -2.423 1.00 0.00 10 ILE A N 15
ATOM 22091 C CA . ILE A 1 10 ? -3.352 -14.555 -2.470 1.00 0.00 10 ILE A CA 15
ATOM 22092 C C . ILE A 1 10 ? -3.636 -13.383 -1.527 1.00 0.00 10 ILE A C 15
ATOM 22093 O O . ILE A 1 10 ? -4.785 -13.138 -1.165 1.00 0.00 10 ILE A O 15
ATOM 22109 N N . PHE A 1 11 ? -2.568 -12.690 -1.158 1.00 0.00 11 PHE A N 15
ATOM 22110 C CA . PHE A 1 11 ? -2.688 -11.551 -0.265 1.00 0.00 11 PHE A CA 15
ATOM 22111 C C . PHE A 1 11 ? -1.878 -10.361 -0.783 1.00 0.00 11 PHE A C 15
ATOM 22112 O O . PHE A 1 11 ? -0.755 -10.528 -1.257 1.00 0.00 11 PHE A O 15
ATOM 22129 N N . CYS A 1 12 ? -2.479 -9.185 -0.675 1.00 0.00 12 CYS A N 15
ATOM 22130 C CA . CYS A 1 12 ? -1.827 -7.967 -1.127 1.00 0.00 12 CYS A CA 15
ATOM 22131 C C . CYS A 1 12 ? -1.147 -7.311 0.077 1.00 0.00 12 CYS A C 15
ATOM 22132 O O . CYS A 1 12 ? -1.820 -6.820 0.983 1.00 0.00 12 CYS A O 15
ATOM 22140 N N . HIS A 1 13 ? 0.177 -7.324 0.048 1.00 0.00 13 HIS A N 15
ATOM 22141 C CA . HIS A 1 13 ? 0.955 -6.736 1.125 1.00 0.00 13 HIS A CA 15
ATOM 22142 C C . HIS A 1 13 ? 1.044 -5.221 0.927 1.00 0.00 13 HIS A C 15
ATOM 22143 O O . HIS A 1 13 ? 1.660 -4.752 -0.029 1.00 0.00 13 HIS A O 15
ATOM 22157 N N . VAL A 1 14 ? 0.419 -4.499 1.846 1.00 0.00 14 VAL A N 15
ATOM 22158 C CA . VAL A 1 14 ? 0.420 -3.048 1.784 1.00 0.00 14 VAL A CA 15
ATOM 22159 C C . VAL A 1 14 ? 1.165 -2.490 2.998 1.00 0.00 14 VAL A C 15
ATOM 22160 O O . VAL A 1 14 ? 0.598 -2.385 4.085 1.00 0.00 14 VAL A O 15
ATOM 22173 N N . TYR A 1 15 ? 2.425 -2.148 2.773 1.00 0.00 15 TYR A N 15
ATOM 22174 C CA . TYR A 1 15 ? 3.254 -1.604 3.835 1.00 0.00 15 TYR A CA 15
ATOM 22175 C C . TYR A 1 15 ? 2.822 -0.181 4.194 1.00 0.00 15 TYR A C 15
ATOM 22176 O O . TYR A 1 15 ? 2.476 0.607 3.314 1.00 0.00 15 TYR A O 15
ATOM 22194 N N . ILE A 1 16 ? 2.857 0.106 5.487 1.00 0.00 16 ILE A N 15
ATOM 22195 C CA . ILE A 1 16 ? 2.473 1.421 5.972 1.00 0.00 16 ILE A CA 15
ATOM 22196 C C . ILE A 1 16 ? 3.732 2.237 6.270 1.00 0.00 16 ILE A C 15
ATOM 22197 O O . ILE A 1 16 ? 3.912 3.327 5.728 1.00 0.00 16 ILE A O 15
ATOM 22213 N N . THR A 1 17 ? 4.571 1.679 7.130 1.00 0.00 17 THR A N 15
ATOM 22214 C CA . THR A 1 17 ? 5.808 2.342 7.506 1.00 0.00 17 THR A CA 15
ATOM 22215 C C . THR A 1 17 ? 7.014 1.547 7.001 1.00 0.00 17 THR A C 15
ATOM 22216 O O . THR A 1 17 ? 7.003 1.042 5.879 1.00 0.00 17 THR A O 15
ATOM 22227 N N . GLU A 1 18 ? 8.025 1.462 7.852 1.00 0.00 18 GLU A N 15
ATOM 22228 C CA . GLU A 1 18 ? 9.236 0.737 7.506 1.00 0.00 18 GLU A CA 15
ATOM 22229 C C . GLU A 1 18 ? 9.113 -0.731 7.919 1.00 0.00 18 GLU A C 15
ATOM 22230 O O . GLU A 1 18 ? 9.627 -1.617 7.238 1.00 0.00 18 GLU A O 15
ATOM 22242 N N . HIS A 1 19 ? 8.428 -0.944 9.033 1.00 0.00 19 HIS A N 15
ATOM 22243 C CA . HIS A 1 19 ? 8.231 -2.289 9.545 1.00 0.00 19 HIS A CA 15
ATOM 22244 C C . HIS A 1 19 ? 6.755 -2.495 9.892 1.00 0.00 19 HIS A C 15
ATOM 22245 O O . HIS A 1 19 ? 6.432 -3.132 10.893 1.00 0.00 19 HIS A O 15
ATOM 22259 N N . SER A 1 20 ? 5.899 -1.943 9.045 1.00 0.00 20 SER A N 15
ATOM 22260 C CA . SER A 1 20 ? 4.465 -2.058 9.249 1.00 0.00 20 SER A CA 15
ATOM 22261 C C . SER A 1 20 ? 3.765 -2.317 7.913 1.00 0.00 20 SER A C 15
ATOM 22262 O O . SER A 1 20 ? 4.149 -1.755 6.889 1.00 0.00 20 SER A O 15
ATOM 22270 N N . TYR A 1 21 ? 2.750 -3.167 7.968 1.00 0.00 21 TYR A N 15
ATOM 22271 C CA . TYR A 1 21 ? 1.993 -3.507 6.775 1.00 0.00 21 TYR A CA 15
ATOM 22272 C C . TYR A 1 21 ? 0.614 -4.060 7.140 1.00 0.00 21 TYR A C 15
ATOM 22273 O O . TYR A 1 21 ? 0.285 -4.189 8.318 1.00 0.00 21 TYR A O 15
ATOM 22291 N N . VAL A 1 22 ? -0.155 -4.373 6.107 1.00 0.00 22 VAL A N 15
ATOM 22292 C CA . VAL A 1 22 ? -1.490 -4.910 6.304 1.00 0.00 22 VAL A CA 15
ATOM 22293 C C . VAL A 1 22 ? -1.716 -6.073 5.336 1.00 0.00 22 VAL A C 15
ATOM 22294 O O . VAL A 1 22 ? -1.370 -5.981 4.159 1.00 0.00 22 VAL A O 15
ATOM 22307 N N . SER A 1 23 ? -2.294 -7.140 5.867 1.00 0.00 23 SER A N 15
ATOM 22308 C CA . SER A 1 23 ? -2.570 -8.319 5.064 1.00 0.00 23 SER A CA 15
ATOM 22309 C C . SER A 1 23 ? -3.965 -8.217 4.446 1.00 0.00 23 SER A C 15
ATOM 22310 O O . SER A 1 23 ? -4.969 -8.378 5.138 1.00 0.00 23 SER A O 15
ATOM 22318 N N . VAL A 1 24 ? -3.984 -7.948 3.148 1.00 0.00 24 VAL A N 15
ATOM 22319 C CA . VAL A 1 24 ? -5.240 -7.822 2.428 1.00 0.00 24 VAL A CA 15
ATOM 22320 C C . VAL A 1 24 ? -5.454 -9.065 1.563 1.00 0.00 24 VAL A C 15
ATOM 22321 O O . VAL A 1 24 ? -4.624 -9.385 0.713 1.00 0.00 24 VAL A O 15
ATOM 22334 N N . LYS A 1 25 ? -6.571 -9.733 1.810 1.00 0.00 25 LYS A N 15
ATOM 22335 C CA . LYS A 1 25 ? -6.905 -10.935 1.064 1.00 0.00 25 LYS A CA 15
ATOM 22336 C C . LYS A 1 25 ? -7.782 -10.560 -0.133 1.00 0.00 25 LYS A C 15
ATOM 22337 O O . LYS A 1 25 ? -8.989 -10.370 0.013 1.00 0.00 25 LYS A O 15
ATOM 22356 N N . ALA A 1 26 ? -7.141 -10.465 -1.288 1.00 0.00 26 ALA A N 15
ATOM 22357 C CA . ALA A 1 26 ? -7.848 -10.116 -2.509 1.00 0.00 26 ALA A CA 15
ATOM 22358 C C . ALA A 1 26 ? -7.713 -11.261 -3.516 1.00 0.00 26 ALA A C 15
ATOM 22359 O O . ALA A 1 26 ? -7.087 -12.278 -3.224 1.00 0.00 26 ALA A O 15
ATOM 22366 N N . LYS A 1 27 ? -8.311 -11.055 -4.680 1.00 0.00 27 LYS A N 15
ATOM 22367 C CA . LYS A 1 27 ? -8.265 -12.057 -5.732 1.00 0.00 27 LYS A CA 15
ATOM 22368 C C . LYS A 1 27 ? -6.858 -12.096 -6.332 1.00 0.00 27 LYS A C 15
ATOM 22369 O O . LYS A 1 27 ? -5.997 -11.302 -5.958 1.00 0.00 27 LYS A O 15
ATOM 22388 N N . VAL A 1 28 ? -6.669 -13.029 -7.254 1.00 0.00 28 VAL A N 15
ATOM 22389 C CA . VAL A 1 28 ? -5.381 -13.183 -7.910 1.00 0.00 28 VAL A CA 15
ATOM 22390 C C . VAL A 1 28 ? -5.257 -12.147 -9.029 1.00 0.00 28 VAL A C 15
ATOM 22391 O O . VAL A 1 28 ? -4.162 -11.898 -9.530 1.00 0.00 28 VAL A O 15
ATOM 22404 N N . SER A 1 29 ? -6.395 -11.571 -9.387 1.00 0.00 29 SER A N 15
ATOM 22405 C CA . SER A 1 29 ? -6.428 -10.568 -10.438 1.00 0.00 29 SER A CA 15
ATOM 22406 C C . SER A 1 29 ? -7.234 -9.352 -9.976 1.00 0.00 29 SER A C 15
ATOM 22407 O O . SER A 1 29 ? -7.893 -8.697 -10.782 1.00 0.00 29 SER A O 15
ATOM 22415 N N . SER A 1 30 ? -7.156 -9.088 -8.680 1.00 0.00 30 SER A N 15
ATOM 22416 C CA . SER A 1 30 ? -7.870 -7.963 -8.101 1.00 0.00 30 SER A CA 15
ATOM 22417 C C . SER A 1 30 ? -7.086 -6.670 -8.334 1.00 0.00 30 SER A C 15
ATOM 22418 O O . SER A 1 30 ? -5.869 -6.701 -8.509 1.00 0.00 30 SER A O 15
ATOM 22426 N N . ILE A 1 31 ? -7.816 -5.564 -8.327 1.00 0.00 31 ILE A N 15
ATOM 22427 C CA . ILE A 1 31 ? -7.204 -4.262 -8.535 1.00 0.00 31 ILE A CA 15
ATOM 22428 C C . ILE A 1 31 ? -6.691 -3.725 -7.198 1.00 0.00 31 ILE A C 15
ATOM 22429 O O . ILE A 1 31 ? -7.020 -4.263 -6.142 1.00 0.00 31 ILE A O 15
ATOM 22445 N N . ALA A 1 32 ? -5.894 -2.670 -7.286 1.00 0.00 32 ALA A N 15
ATOM 22446 C CA . ALA A 1 32 ? -5.333 -2.054 -6.096 1.00 0.00 32 ALA A CA 15
ATOM 22447 C C . ALA A 1 32 ? -6.453 -1.385 -5.297 1.00 0.00 32 ALA A C 15
ATOM 22448 O O . ALA A 1 32 ? -6.519 -1.526 -4.077 1.00 0.00 32 ALA A O 15
ATOM 22455 N N . GLN A 1 33 ? -7.305 -0.671 -6.018 1.00 0.00 33 GLN A N 15
ATOM 22456 C CA . GLN A 1 33 ? -8.418 0.021 -5.391 1.00 0.00 33 GLN A CA 15
ATOM 22457 C C . GLN A 1 33 ? -9.088 -0.882 -4.353 1.00 0.00 33 GLN A C 15
ATOM 22458 O O . GLN A 1 33 ? -9.361 -0.450 -3.234 1.00 0.00 33 GLN A O 15
ATOM 22472 N N . GLU A 1 34 ? -9.332 -2.118 -4.761 1.00 0.00 34 GLU A N 15
ATOM 22473 C CA . GLU A 1 34 ? -9.964 -3.086 -3.880 1.00 0.00 34 GLU A CA 15
ATOM 22474 C C . GLU A 1 34 ? -9.211 -3.165 -2.551 1.00 0.00 34 GLU A C 15
ATOM 22475 O O . GLU A 1 34 ? -9.825 -3.192 -1.486 1.00 0.00 34 GLU A O 15
ATOM 22487 N N . ILE A 1 35 ? -7.890 -3.199 -2.656 1.00 0.00 35 ILE A N 15
ATOM 22488 C CA . ILE A 1 35 ? -7.047 -3.275 -1.476 1.00 0.00 35 ILE A CA 15
ATOM 22489 C C . ILE A 1 35 ? -7.182 -1.978 -0.675 1.00 0.00 35 ILE A C 15
ATOM 22490 O O . ILE A 1 35 ? -7.237 -2.006 0.554 1.00 0.00 35 ILE A O 15
ATOM 22506 N N . LEU A 1 36 ? -7.230 -0.872 -1.403 1.00 0.00 36 LEU A N 15
ATOM 22507 C CA . LEU A 1 36 ? -7.357 0.432 -0.775 1.00 0.00 36 LEU A CA 15
ATOM 22508 C C . LEU A 1 36 ? -8.544 0.415 0.190 1.00 0.00 36 LEU A C 15
ATOM 22509 O O . LEU A 1 36 ? -8.365 0.538 1.401 1.00 0.00 36 LEU A O 15
ATOM 22525 N N . LYS A 1 37 ? -9.729 0.262 -0.381 1.00 0.00 37 LYS A N 15
ATOM 22526 C CA . LYS A 1 37 ? -10.945 0.228 0.414 1.00 0.00 37 LYS A CA 15
ATOM 22527 C C . LYS A 1 37 ? -10.708 -0.624 1.663 1.00 0.00 37 LYS A C 15
ATOM 22528 O O . LYS A 1 37 ? -11.291 -0.365 2.714 1.00 0.00 37 LYS A O 15
ATOM 22547 N N . VAL A 1 38 ? -9.851 -1.622 1.506 1.00 0.00 38 VAL A N 15
ATOM 22548 C CA . VAL A 1 38 ? -9.530 -2.512 2.608 1.00 0.00 38 VAL A CA 15
ATOM 22549 C C . VAL A 1 38 ? -8.498 -1.841 3.517 1.00 0.00 38 VAL A C 15
ATOM 22550 O O . VAL A 1 38 ? -8.778 -1.568 4.684 1.00 0.00 38 VAL A O 15
ATOM 22563 N N . VAL A 1 39 ? -7.327 -1.594 2.948 1.00 0.00 39 VAL A N 15
ATOM 22564 C CA . VAL A 1 39 ? -6.253 -0.959 3.693 1.00 0.00 39 VAL A CA 15
ATOM 22565 C C . VAL A 1 39 ? -6.773 0.329 4.333 1.00 0.00 39 VAL A C 15
ATOM 22566 O O . VAL A 1 39 ? -6.654 0.517 5.543 1.00 0.00 39 VAL A O 15
ATOM 22579 N N . ALA A 1 40 ? -7.339 1.183 3.493 1.00 0.00 40 ALA A N 15
ATOM 22580 C CA . ALA A 1 40 ? -7.878 2.448 3.962 1.00 0.00 40 ALA A CA 15
ATOM 22581 C C . ALA A 1 40 ? -8.486 2.255 5.353 1.00 0.00 40 ALA A C 15
ATOM 22582 O O . ALA A 1 40 ? -8.215 3.033 6.266 1.00 0.00 40 ALA A O 15
ATOM 22589 N N . GLU A 1 41 ? -9.296 1.213 5.470 1.00 0.00 41 GLU A N 15
ATOM 22590 C CA . GLU A 1 41 ? -9.944 0.907 6.734 1.00 0.00 41 GLU A CA 15
ATOM 22591 C C . GLU A 1 41 ? -8.934 0.314 7.718 1.00 0.00 41 GLU A C 15
ATOM 22592 O O . GLU A 1 41 ? -8.831 0.769 8.857 1.00 0.00 41 GLU A O 15
ATOM 22604 N N . LYS A 1 42 ? -8.215 -0.692 7.244 1.00 0.00 42 LYS A N 15
ATOM 22605 C CA . LYS A 1 42 ? -7.217 -1.352 8.068 1.00 0.00 42 LYS A CA 15
ATOM 22606 C C . LYS A 1 42 ? -6.347 -0.296 8.753 1.00 0.00 42 LYS A C 15
ATOM 22607 O O . LYS A 1 42 ? -5.771 -0.551 9.810 1.00 0.00 42 LYS A O 15
ATOM 22626 N N . ILE A 1 43 ? -6.281 0.868 8.124 1.00 0.00 43 ILE A N 15
ATOM 22627 C CA . ILE A 1 43 ? -5.491 1.964 8.660 1.00 0.00 43 ILE A CA 15
ATOM 22628 C C . ILE A 1 43 ? -6.429 3.045 9.201 1.00 0.00 43 ILE A C 15
ATOM 22629 O O . ILE A 1 43 ? -6.041 3.834 10.061 1.00 0.00 43 ILE A O 15
ATOM 22645 N N . GLN A 1 44 ? -7.645 3.047 8.674 1.00 0.00 44 GLN A N 15
ATOM 22646 C CA . GLN A 1 44 ? -8.641 4.018 9.093 1.00 0.00 44 GLN A CA 15
ATOM 22647 C C . GLN A 1 44 ? -8.413 5.353 8.382 1.00 0.00 44 GLN A C 15
ATOM 22648 O O . GLN A 1 44 ? -8.248 6.386 9.029 1.00 0.00 44 GLN A O 15
ATOM 22662 N N . TYR A 1 45 ? -8.410 5.289 7.058 1.00 0.00 45 TYR A N 15
ATOM 22663 C CA . TYR A 1 45 ? -8.205 6.480 6.252 1.00 0.00 45 TYR A CA 15
ATOM 22664 C C . TYR A 1 45 ? -9.172 6.513 5.067 1.00 0.00 45 TYR A C 15
ATOM 22665 O O . TYR A 1 45 ? -10.191 5.824 5.073 1.00 0.00 45 TYR A O 15
ATOM 22683 N N . ALA A 1 46 ? -8.818 7.321 4.078 1.00 0.00 46 ALA A N 15
ATOM 22684 C CA . ALA A 1 46 ? -9.642 7.452 2.888 1.00 0.00 46 ALA A CA 15
ATOM 22685 C C . ALA A 1 46 ? -8.844 6.992 1.667 1.00 0.00 46 ALA A C 15
ATOM 22686 O O . ALA A 1 46 ? -7.914 7.672 1.236 1.00 0.00 46 ALA A O 15
ATOM 22693 N N . GLU A 1 47 ? -9.236 5.840 1.143 1.00 0.00 47 GLU A N 15
ATOM 22694 C CA . GLU A 1 47 ? -8.569 5.280 -0.020 1.00 0.00 47 GLU A CA 15
ATOM 22695 C C . GLU A 1 47 ? -8.378 6.356 -1.091 1.00 0.00 47 GLU A C 15
ATOM 22696 O O . GLU A 1 47 ? -7.333 6.415 -1.737 1.00 0.00 47 GLU A O 15
ATOM 22708 N N . GLU A 1 48 ? -9.404 7.181 -1.246 1.00 0.00 48 GLU A N 15
ATOM 22709 C CA . GLU A 1 48 ? -9.362 8.251 -2.227 1.00 0.00 48 GLU A CA 15
ATOM 22710 C C . GLU A 1 48 ? -8.198 9.199 -1.930 1.00 0.00 48 GLU A C 15
ATOM 22711 O O . GLU A 1 48 ? -7.703 9.881 -2.826 1.00 0.00 48 GLU A O 15
ATOM 22723 N N . ASP A 1 49 ? -7.795 9.211 -0.667 1.00 0.00 49 ASP A N 15
ATOM 22724 C CA . ASP A 1 49 ? -6.699 10.064 -0.240 1.00 0.00 49 ASP A CA 15
ATOM 22725 C C . ASP A 1 49 ? -5.414 9.236 -0.164 1.00 0.00 49 ASP A C 15
ATOM 22726 O O . ASP A 1 49 ? -4.331 9.782 0.044 1.00 0.00 49 ASP A O 15
ATOM 22735 N N . LEU A 1 50 ? -5.577 7.933 -0.338 1.00 0.00 50 LEU A N 15
ATOM 22736 C CA . LEU A 1 50 ? -4.444 7.025 -0.291 1.00 0.00 50 LEU A CA 15
ATOM 22737 C C . LEU A 1 50 ? -4.113 6.555 -1.710 1.00 0.00 50 LEU A C 15
ATOM 22738 O O . LEU A 1 50 ? -4.772 6.955 -2.669 1.00 0.00 50 LEU A O 15
ATOM 22754 N N . ALA A 1 51 ? -3.094 5.713 -1.798 1.00 0.00 51 ALA A N 15
ATOM 22755 C CA . ALA A 1 51 ? -2.669 5.185 -3.083 1.00 0.00 51 ALA A CA 15
ATOM 22756 C C . ALA A 1 51 ? -1.584 4.130 -2.861 1.00 0.00 51 ALA A C 15
ATOM 22757 O O . ALA A 1 51 ? -0.747 4.271 -1.971 1.00 0.00 51 ALA A O 15
ATOM 22764 N N . LEU A 1 52 ? -1.632 3.095 -3.687 1.00 0.00 52 LEU A N 15
ATOM 22765 C CA . LEU A 1 52 ? -0.664 2.015 -3.593 1.00 0.00 52 LEU A CA 15
ATOM 22766 C C . LEU A 1 52 ? 0.626 2.430 -4.304 1.00 0.00 52 LEU A C 15
ATOM 22767 O O . LEU A 1 52 ? 0.628 2.648 -5.515 1.00 0.00 52 LEU A O 15
ATOM 22783 N N . VAL A 1 53 ? 1.691 2.525 -3.522 1.00 0.00 53 VAL A N 15
ATOM 22784 C CA . VAL A 1 53 ? 2.984 2.909 -4.063 1.00 0.00 53 VAL A CA 15
ATOM 22785 C C . VAL A 1 53 ? 3.929 1.706 -4.016 1.00 0.00 53 VAL A C 15
ATOM 22786 O O . VAL A 1 53 ? 4.353 1.287 -2.940 1.00 0.00 53 VAL A O 15
ATOM 22799 N N . ALA A 1 54 ? 4.230 1.185 -5.196 1.00 0.00 54 ALA A N 15
ATOM 22800 C CA . ALA A 1 54 ? 5.117 0.039 -5.304 1.00 0.00 54 ALA A CA 15
ATOM 22801 C C . ALA A 1 54 ? 6.490 0.506 -5.792 1.00 0.00 54 ALA A C 15
ATOM 22802 O O . ALA A 1 54 ? 6.585 1.254 -6.764 1.00 0.00 54 ALA A O 15
ATOM 22809 N N . ILE A 1 55 ? 7.518 0.045 -5.095 1.00 0.00 55 ILE A N 15
ATOM 22810 C CA . ILE A 1 55 ? 8.881 0.406 -5.446 1.00 0.00 55 ILE A CA 15
ATOM 22811 C C . ILE A 1 55 ? 9.696 -0.867 -5.685 1.00 0.00 55 ILE A C 15
ATOM 22812 O O . ILE A 1 55 ? 9.353 -1.933 -5.176 1.00 0.00 55 ILE A O 15
ATOM 22828 N N . THR A 1 56 ? 10.759 -0.713 -6.461 1.00 0.00 56 THR A N 15
ATOM 22829 C CA . THR A 1 56 ? 11.625 -1.837 -6.774 1.00 0.00 56 THR A CA 15
ATOM 22830 C C . THR A 1 56 ? 12.959 -1.704 -6.037 1.00 0.00 56 THR A C 15
ATOM 22831 O O . THR A 1 56 ? 13.210 -0.696 -5.378 1.00 0.00 56 THR A O 15
ATOM 22842 N N . PHE A 1 57 ? 13.779 -2.736 -6.174 1.00 0.00 57 PHE A N 15
ATOM 22843 C CA . PHE A 1 57 ? 15.081 -2.747 -5.529 1.00 0.00 57 PHE A CA 15
ATOM 22844 C C . PHE A 1 57 ? 15.809 -1.417 -5.740 1.00 0.00 57 PHE A C 15
ATOM 22845 O O . PHE A 1 57 ? 16.044 -0.676 -4.787 1.00 0.00 57 PHE A O 15
ATOM 22862 N N . SER A 1 58 ? 16.145 -1.156 -6.994 1.00 0.00 58 SER A N 15
ATOM 22863 C CA . SER A 1 58 ? 16.841 0.071 -7.343 1.00 0.00 58 SER A CA 15
ATOM 22864 C C . SER A 1 58 ? 16.260 1.245 -6.551 1.00 0.00 58 SER A C 15
ATOM 22865 O O . SER A 1 58 ? 16.976 1.908 -5.802 1.00 0.00 58 SER A O 15
ATOM 22873 N N . GLY A 1 59 ? 14.968 1.466 -6.745 1.00 0.00 59 GLY A N 15
ATOM 22874 C CA . GLY A 1 59 ? 14.283 2.548 -6.059 1.00 0.00 59 GLY A CA 15
ATOM 22875 C C . GLY A 1 59 ? 13.504 3.418 -7.047 1.00 0.00 59 GLY A C 15
ATOM 22876 O O . GLY A 1 59 ? 14.011 4.437 -7.516 1.00 0.00 59 GLY A O 15
ATOM 22880 N N . GLU A 1 60 ? 12.285 2.986 -7.335 1.00 0.00 60 GLU A N 15
ATOM 22881 C CA . GLU A 1 60 ? 11.432 3.712 -8.259 1.00 0.00 60 GLU A CA 15
ATOM 22882 C C . GLU A 1 60 ? 10.002 3.782 -7.718 1.00 0.00 60 GLU A C 15
ATOM 22883 O O . GLU A 1 60 ? 9.351 2.754 -7.540 1.00 0.00 60 GLU A O 15
ATOM 22895 N N . LYS A 1 61 ? 9.556 5.005 -7.472 1.00 0.00 61 LYS A N 15
ATOM 22896 C CA . LYS A 1 61 ? 8.215 5.223 -6.955 1.00 0.00 61 LYS A CA 15
ATOM 22897 C C . LYS A 1 61 ? 7.198 4.991 -8.074 1.00 0.00 61 LYS A C 15
ATOM 22898 O O . LYS A 1 61 ? 7.416 5.405 -9.211 1.00 0.00 61 LYS A O 15
ATOM 22917 N N . HIS A 1 62 ? 6.109 4.330 -7.712 1.00 0.00 62 HIS A N 15
ATOM 22918 C CA . HIS A 1 62 ? 5.057 4.038 -8.671 1.00 0.00 62 HIS A CA 15
ATOM 22919 C C . HIS A 1 62 ? 3.712 3.952 -7.947 1.00 0.00 62 HIS A C 15
ATOM 22920 O O . HIS A 1 62 ? 3.468 3.012 -7.191 1.00 0.00 62 HIS A O 15
ATOM 22934 N N . GLU A 1 63 ? 2.873 4.945 -8.205 1.00 0.00 63 GLU A N 15
ATOM 22935 C CA . GLU A 1 63 ? 1.559 4.994 -7.587 1.00 0.00 63 GLU A CA 15
ATOM 22936 C C . GLU A 1 63 ? 0.546 4.220 -8.433 1.00 0.00 63 GLU A C 15
ATOM 22937 O O . GLU A 1 63 ? -0.612 4.075 -8.044 1.00 0.00 63 GLU A O 15
ATOM 22949 N N . LEU A 1 64 ? 1.019 3.743 -9.575 1.00 0.00 64 LEU A N 15
ATOM 22950 C CA . LEU A 1 64 ? 0.169 2.987 -10.480 1.00 0.00 64 LEU A CA 15
ATOM 22951 C C . LEU A 1 64 ? -1.233 3.600 -10.487 1.00 0.00 64 LEU A C 15
ATOM 22952 O O . LEU A 1 64 ? -1.398 4.784 -10.197 1.00 0.00 64 LEU A O 15
ATOM 22968 N N . GLN A 1 65 ? -2.207 2.767 -10.822 1.00 0.00 65 GLN A N 15
ATOM 22969 C CA . GLN A 1 65 ? -3.589 3.212 -10.871 1.00 0.00 65 GLN A CA 15
ATOM 22970 C C . GLN A 1 65 ? -4.447 2.387 -9.910 1.00 0.00 65 GLN A C 15
ATOM 22971 O O . GLN A 1 65 ? -4.035 1.315 -9.469 1.00 0.00 65 GLN A O 15
ATOM 22985 N N . PRO A 1 66 ? -5.655 2.932 -9.606 1.00 0.00 66 PRO A N 15
ATOM 22986 C CA . PRO A 1 66 ? -6.575 2.257 -8.705 1.00 0.00 66 PRO A CA 15
ATOM 22987 C C . PRO A 1 66 ? -7.246 1.068 -9.396 1.00 0.00 66 PRO A C 15
ATOM 22988 O O . PRO A 1 66 ? -8.051 0.365 -8.787 1.00 0.00 66 PRO A O 15
ATOM 22999 N N . ASN A 1 67 ? -6.890 0.880 -10.658 1.00 0.00 67 ASN A N 15
ATOM 23000 C CA . ASN A 1 67 ? -7.448 -0.211 -11.439 1.00 0.00 67 ASN A CA 15
ATOM 23001 C C . ASN A 1 67 ? -6.334 -1.197 -11.798 1.00 0.00 67 ASN A C 15
ATOM 23002 O O . ASN A 1 67 ? -6.587 -2.222 -12.429 1.00 0.00 67 ASN A O 15
ATOM 23013 N N . ASP A 1 68 ? -5.125 -0.851 -11.381 1.00 0.00 68 ASP A N 15
ATOM 23014 C CA . ASP A 1 68 ? -3.971 -1.692 -11.651 1.00 0.00 68 ASP A CA 15
ATOM 23015 C C . ASP A 1 68 ? -4.021 -2.925 -10.746 1.00 0.00 68 ASP A C 15
ATOM 23016 O O . ASP A 1 68 ? -4.596 -2.878 -9.659 1.00 0.00 68 ASP A O 15
ATOM 23025 N N . LEU A 1 69 ? -3.411 -3.998 -11.227 1.00 0.00 69 LEU A N 15
ATOM 23026 C CA . LEU A 1 69 ? -3.378 -5.240 -10.474 1.00 0.00 69 LEU A CA 15
ATOM 23027 C C . LEU A 1 69 ? -2.368 -5.114 -9.332 1.00 0.00 69 LEU A C 15
ATOM 23028 O O . LEU A 1 69 ? -1.334 -4.464 -9.483 1.00 0.00 69 LEU A O 15
ATOM 23044 N N . VAL A 1 70 ? -2.702 -5.744 -8.216 1.00 0.00 70 VAL A N 15
ATOM 23045 C CA . VAL A 1 70 ? -1.837 -5.710 -7.049 1.00 0.00 70 VAL A CA 15
ATOM 23046 C C . VAL A 1 70 ? -1.189 -7.083 -6.859 1.00 0.00 70 VAL A C 15
ATOM 23047 O O . VAL A 1 70 ? -0.714 -7.404 -5.771 1.00 0.00 70 VAL A O 15
ATOM 23060 N N . ILE A 1 71 ? -1.191 -7.856 -7.935 1.00 0.00 71 ILE A N 15
ATOM 23061 C CA . ILE A 1 71 ? -0.610 -9.188 -7.901 1.00 0.00 71 ILE A CA 15
ATOM 23062 C C . ILE A 1 71 ? 0.434 -9.312 -9.013 1.00 0.00 71 ILE A C 15
ATOM 23063 O O . ILE A 1 71 ? 1.631 -9.382 -8.740 1.00 0.00 71 ILE A O 15
ATOM 23079 N N . SER A 1 72 ? -0.058 -9.335 -10.243 1.00 0.00 72 SER A N 15
ATOM 23080 C CA . SER A 1 72 ? 0.817 -9.450 -11.397 1.00 0.00 72 SER A CA 15
ATOM 23081 C C . SER A 1 72 ? 1.965 -10.415 -11.090 1.00 0.00 72 SER A C 15
ATOM 23082 O O . SER A 1 72 ? 3.133 -10.037 -11.160 1.00 0.00 72 SER A O 15
ATOM 23090 N N . LYS A 1 73 ? 1.591 -11.641 -10.756 1.00 0.00 73 LYS A N 15
ATOM 23091 C CA . LYS A 1 73 ? 2.574 -12.663 -10.438 1.00 0.00 73 LYS A CA 15
ATOM 23092 C C . LYS A 1 73 ? 3.586 -12.763 -11.580 1.00 0.00 73 LYS A C 15
ATOM 23093 O O . LYS A 1 73 ? 3.296 -13.348 -12.623 1.00 0.00 73 LYS A O 15
ATOM 23112 N N . SER A 1 74 ? 4.755 -12.184 -11.346 1.00 0.00 74 SER A N 15
ATOM 23113 C CA . SER A 1 74 ? 5.812 -12.201 -12.343 1.00 0.00 74 SER A CA 15
ATOM 23114 C C . SER A 1 74 ? 6.795 -13.334 -12.043 1.00 0.00 74 SER A C 15
ATOM 23115 O O . SER A 1 74 ? 6.475 -14.258 -11.297 1.00 0.00 74 SER A O 15
ATOM 23123 N N . LEU A 1 75 ? 7.973 -13.225 -12.640 1.00 0.00 75 LEU A N 15
ATOM 23124 C CA . LEU A 1 75 ? 9.006 -14.229 -12.446 1.00 0.00 75 LEU A CA 15
ATOM 23125 C C . LEU A 1 75 ? 10.358 -13.536 -12.265 1.00 0.00 75 LEU A C 15
ATOM 23126 O O . LEU A 1 75 ? 11.320 -13.854 -12.961 1.00 0.00 75 LEU A O 15
ATOM 23142 N N . GLU A 1 76 ? 10.386 -12.601 -11.326 1.00 0.00 76 GLU A N 15
ATOM 23143 C CA . GLU A 1 76 ? 11.604 -11.860 -11.045 1.00 0.00 76 GLU A CA 15
ATOM 23144 C C . GLU A 1 76 ? 11.516 -11.196 -9.670 1.00 0.00 76 GLU A C 15
ATOM 23145 O O . GLU A 1 76 ? 11.360 -9.980 -9.573 1.00 0.00 76 GLU A O 15
ATOM 23157 N N . ALA A 1 77 ? 11.619 -12.024 -8.640 1.00 0.00 77 ALA A N 15
ATOM 23158 C CA . ALA A 1 77 ? 11.553 -11.532 -7.275 1.00 0.00 77 ALA A CA 15
ATOM 23159 C C . ALA A 1 77 ? 10.234 -10.783 -7.071 1.00 0.00 77 ALA A C 15
ATOM 23160 O O . ALA A 1 77 ? 9.446 -10.641 -8.004 1.00 0.00 77 ALA A O 15
ATOM 23167 N N . SER A 1 78 ? 10.036 -10.323 -5.844 1.00 0.00 78 SER A N 15
ATOM 23168 C CA . SER A 1 78 ? 8.826 -9.592 -5.506 1.00 0.00 78 SER A CA 15
ATOM 23169 C C . SER A 1 78 ? 9.188 -8.241 -4.885 1.00 0.00 78 SER A C 15
ATOM 23170 O O . SER A 1 78 ? 10.175 -8.132 -4.159 1.00 0.00 78 SER A O 15
ATOM 23178 N N . GLY A 1 79 ? 8.369 -7.246 -5.192 1.00 0.00 79 GLY A N 15
ATOM 23179 C CA . GLY A 1 79 ? 8.590 -5.907 -4.673 1.00 0.00 79 GLY A CA 15
ATOM 23180 C C . GLY A 1 79 ? 7.812 -5.687 -3.374 1.00 0.00 79 GLY A C 15
ATOM 23181 O O . GLY A 1 79 ? 7.247 -6.627 -2.817 1.00 0.00 79 GLY A O 15
ATOM 23185 N N . ARG A 1 80 ? 7.807 -4.439 -2.929 1.00 0.00 80 ARG A N 15
ATOM 23186 C CA . ARG A 1 80 ? 7.107 -4.084 -1.706 1.00 0.00 80 ARG A CA 15
ATOM 23187 C C . ARG A 1 80 ? 6.170 -2.900 -1.955 1.00 0.00 80 ARG A C 15
ATOM 23188 O O . ARG A 1 80 ? 6.625 -1.780 -2.183 1.00 0.00 80 ARG A O 15
ATOM 23209 N N . ILE A 1 81 ? 4.878 -3.189 -1.905 1.00 0.00 81 ILE A N 15
ATOM 23210 C CA . ILE A 1 81 ? 3.873 -2.162 -2.122 1.00 0.00 81 ILE A CA 15
ATOM 23211 C C . ILE A 1 81 ? 3.732 -1.316 -0.856 1.00 0.00 81 ILE A C 15
ATOM 23212 O O . ILE A 1 81 ? 3.907 -1.818 0.254 1.00 0.00 81 ILE A O 15
ATOM 23228 N N . TYR A 1 82 ? 3.416 -0.046 -1.063 1.00 0.00 82 TYR A N 15
ATOM 23229 C CA . TYR A 1 82 ? 3.250 0.875 0.048 1.00 0.00 82 TYR A CA 15
ATOM 23230 C C . TYR A 1 82 ? 2.004 1.743 -0.141 1.00 0.00 82 TYR A C 15
ATOM 23231 O O . TYR A 1 82 ? 1.350 1.678 -1.180 1.00 0.00 82 TYR A O 15
ATOM 23249 N N . VAL A 1 83 ? 1.714 2.536 0.880 1.00 0.00 83 VAL A N 15
ATOM 23250 C CA . VAL A 1 83 ? 0.559 3.416 0.840 1.00 0.00 83 VAL A CA 15
ATOM 23251 C C . VAL A 1 83 ? 0.961 4.803 1.346 1.00 0.00 83 VAL A C 15
ATOM 23252 O O . VAL A 1 83 ? 1.581 4.926 2.401 1.00 0.00 83 VAL A O 15
ATOM 23265 N N . TYR A 1 84 ? 0.592 5.811 0.570 1.00 0.00 84 TYR A N 15
ATOM 23266 C CA . TYR A 1 84 ? 0.906 7.184 0.927 1.00 0.00 84 TYR A CA 15
ATOM 23267 C C . TYR A 1 84 ? -0.358 8.045 0.964 1.00 0.00 84 TYR A C 15
ATOM 23268 O O . TYR A 1 84 ? -1.399 7.648 0.442 1.00 0.00 84 TYR A O 15
ATOM 23286 N N . ARG A 1 85 ? -0.227 9.207 1.586 1.00 0.00 85 ARG A N 15
ATOM 23287 C CA . ARG A 1 85 ? -1.346 10.127 1.698 1.00 0.00 85 ARG A CA 15
ATOM 23288 C C . ARG A 1 85 ? -1.320 11.136 0.549 1.00 0.00 85 ARG A C 15
ATOM 23289 O O . ARG A 1 85 ? -0.252 11.582 0.133 1.00 0.00 85 ARG A O 15
ATOM 23310 N N . LYS A 1 86 ? -2.509 11.468 0.068 1.00 0.00 86 LYS A N 15
ATOM 23311 C CA . LYS A 1 86 ? -2.637 12.417 -1.025 1.00 0.00 86 LYS A CA 15
ATOM 23312 C C . LYS A 1 86 ? -3.099 13.766 -0.472 1.00 0.00 86 LYS A C 15
ATOM 23313 O O . LYS A 1 86 ? -4.066 13.833 0.285 1.00 0.00 86 LYS A O 15
ATOM 23332 N N . ASP A 1 87 ? -2.385 14.809 -0.871 1.00 0.00 87 ASP A N 15
ATOM 23333 C CA . ASP A 1 87 ? -2.710 16.153 -0.425 1.00 0.00 87 ASP A CA 15
ATOM 23334 C C . ASP A 1 87 ? -2.719 17.097 -1.629 1.00 0.00 87 ASP A C 15
ATOM 23335 O O . ASP A 1 87 ? -3.140 16.715 -2.719 1.00 0.00 87 ASP A O 15
ATOM 23344 N N . LEU A 1 88 ? -2.248 18.313 -1.390 1.00 0.00 88 LEU A N 15
ATOM 23345 C CA . LEU A 1 88 ? -2.196 19.315 -2.441 1.00 0.00 88 LEU A CA 15
ATOM 23346 C C . LEU A 1 88 ? -0.828 19.259 -3.126 1.00 0.00 88 LEU A C 15
ATOM 23347 O O . LEU A 1 88 ? -0.293 20.288 -3.536 1.00 0.00 88 LEU A O 15
ATOM 23363 N N . ALA A 1 89 ? -0.302 18.047 -3.227 1.00 0.00 89 ALA A N 15
ATOM 23364 C CA . ALA A 1 89 ? 0.993 17.844 -3.855 1.00 0.00 89 ALA A CA 15
ATOM 23365 C C . ALA A 1 89 ? 1.029 16.458 -4.502 1.00 0.00 89 ALA A C 15
ATOM 23366 O O . ALA A 1 89 ? 0.978 15.444 -3.809 1.00 0.00 89 ALA A O 15
ATOM 23373 N N . ASP A 1 90 ? 1.116 16.460 -5.824 1.00 0.00 90 ASP A N 15
ATOM 23374 C CA . ASP A 1 90 ? 1.160 15.215 -6.573 1.00 0.00 90 ASP A CA 15
ATOM 23375 C C . ASP A 1 90 ? 2.037 14.207 -5.828 1.00 0.00 90 ASP A C 15
ATOM 23376 O O . ASP A 1 90 ? 1.618 13.077 -5.582 1.00 0.00 90 ASP A O 15
ATOM 23385 N N . THR A 1 91 ? 3.238 14.653 -5.489 1.00 0.00 91 THR A N 15
ATOM 23386 C CA . THR A 1 91 ? 4.177 13.804 -4.777 1.00 0.00 91 THR A CA 15
ATOM 23387 C C . THR A 1 91 ? 3.488 13.121 -3.594 1.00 0.00 91 THR A C 15
ATOM 23388 O O . THR A 1 91 ? 2.450 13.584 -3.124 1.00 0.00 91 THR A O 15
ATOM 23399 N N . LEU A 1 92 ? 4.095 12.032 -3.145 1.00 0.00 92 LEU A N 15
ATOM 23400 C CA . LEU A 1 92 ? 3.553 11.281 -2.026 1.00 0.00 92 LEU A CA 15
ATOM 23401 C C . LEU A 1 92 ? 4.568 11.276 -0.881 1.00 0.00 92 LEU A C 15
ATOM 23402 O O . LEU A 1 92 ? 5.768 11.133 -1.111 1.00 0.00 92 LEU A O 15
ATOM 23418 N N . ASN A 1 93 ? 4.049 11.435 0.328 1.00 0.00 93 ASN A N 15
ATOM 23419 C CA . ASN A 1 93 ? 4.895 11.451 1.509 1.00 0.00 93 ASN A CA 15
ATOM 23420 C C . ASN A 1 93 ? 4.692 10.154 2.295 1.00 0.00 93 ASN A C 15
ATOM 23421 O O . ASN A 1 93 ? 3.597 9.593 2.301 1.00 0.00 93 ASN A O 15
ATOM 23432 N N . PRO A 1 94 ? 5.792 9.704 2.955 1.00 0.00 94 PRO A N 15
ATOM 23433 C CA . PRO A 1 94 ? 5.745 8.483 3.742 1.00 0.00 94 PRO A CA 15
ATOM 23434 C C . PRO A 1 94 ? 5.003 8.710 5.061 1.00 0.00 94 PRO A C 15
ATOM 23435 O O . PRO A 1 94 ? 4.752 9.850 5.449 1.00 0.00 94 PRO A O 15
ATOM 23446 N N . PHE A 1 95 ? 4.672 7.605 5.714 1.00 0.00 95 PHE A N 15
ATOM 23447 C CA . PHE A 1 95 ? 3.963 7.669 6.981 1.00 0.00 95 PHE A CA 15
ATOM 23448 C C . PHE A 1 95 ? 4.942 7.793 8.151 1.00 0.00 95 PHE A C 15
ATOM 23449 O O . PHE A 1 95 ? 6.149 7.909 7.945 1.00 0.00 95 PHE A O 15
ATOM 23466 N N . ALA A 1 96 ? 4.385 7.764 9.352 1.00 0.00 96 ALA A N 15
ATOM 23467 C CA . ALA A 1 96 ? 5.193 7.872 10.555 1.00 0.00 96 ALA A CA 15
ATOM 23468 C C . ALA A 1 96 ? 5.012 6.610 11.401 1.00 0.00 96 ALA A C 15
ATOM 23469 O O . ALA A 1 96 ? 4.380 5.650 10.963 1.00 0.00 96 ALA A O 15
ATOM 23476 N N . GLU A 1 97 ? 5.578 6.653 12.598 1.00 0.00 97 GLU A N 15
ATOM 23477 C CA . GLU A 1 97 ? 5.486 5.525 13.510 1.00 0.00 97 GLU A CA 15
ATOM 23478 C C . GLU A 1 97 ? 6.080 4.271 12.864 1.00 0.00 97 GLU A C 15
ATOM 23479 O O . GLU A 1 97 ? 6.376 4.264 11.670 1.00 0.00 97 GLU A O 15
ATOM 23491 N N . ASN A 1 98 ? 6.238 3.241 13.682 1.00 0.00 98 ASN A N 15
ATOM 23492 C CA . ASN A 1 98 ? 6.791 1.985 13.206 1.00 0.00 98 ASN A CA 15
ATOM 23493 C C . ASN A 1 98 ? 6.305 0.845 14.103 1.00 0.00 98 ASN A C 15
ATOM 23494 O O . ASN A 1 98 ? 5.869 1.080 15.229 1.00 0.00 98 ASN A O 15
ATOM 23505 N N . SER A 1 99 ? 6.395 -0.365 13.571 1.00 0.00 99 SER A N 15
ATOM 23506 C CA . SER A 1 99 ? 5.970 -1.541 14.310 1.00 0.00 99 SER A CA 15
ATOM 23507 C C . SER A 1 99 ? 4.461 -1.487 14.557 1.00 0.00 99 SER A C 15
ATOM 23508 O O . SER A 1 99 ? 3.991 -0.696 15.373 1.00 0.00 99 SER A O 15
ATOM 23516 N N . GLY A 1 100 ? 3.745 -2.338 13.837 1.00 0.00 100 GLY A N 15
ATOM 23517 C CA . GLY A 1 100 ? 2.299 -2.396 13.968 1.00 0.00 100 GLY A CA 15
ATOM 23518 C C . GLY A 1 100 ? 1.857 -3.730 14.574 1.00 0.00 100 GLY A C 15
ATOM 23519 O O . GLY A 1 100 ? 2.650 -4.666 14.670 1.00 0.00 100 GLY A O 15
ATOM 23523 N N . PRO A 1 101 ? 0.559 -3.777 14.976 1.00 0.00 101 PRO A N 15
ATOM 23524 C CA . PRO A 1 101 ? 0.002 -4.980 15.569 1.00 0.00 101 PRO A CA 15
ATOM 23525 C C . PRO A 1 101 ? -0.254 -6.049 14.504 1.00 0.00 101 PRO A C 15
ATOM 23526 O O . PRO A 1 101 ? -1.279 -6.019 13.824 1.00 0.00 101 PRO A O 15
ATOM 23537 N N . SER A 1 102 ? 0.694 -6.967 14.393 1.00 0.00 102 SER A N 15
ATOM 23538 C CA . SER A 1 102 ? 0.584 -8.042 13.422 1.00 0.00 102 SER A CA 15
ATOM 23539 C C . SER A 1 102 ? 1.410 -9.246 13.880 1.00 0.00 102 SER A C 15
ATOM 23540 O O . SER A 1 102 ? 2.488 -9.084 14.450 1.00 0.00 102 SER A O 15
ATOM 23548 N N . SER A 1 103 ? 0.874 -10.428 13.612 1.00 0.00 103 SER A N 15
ATOM 23549 C CA . SER A 1 103 ? 1.548 -11.659 13.989 1.00 0.00 103 SER A CA 15
ATOM 23550 C C . SER A 1 103 ? 1.841 -11.656 15.491 1.00 0.00 103 SER A C 15
ATOM 23551 O O . SER A 1 103 ? 2.769 -10.989 15.944 1.00 0.00 103 SER A O 15
ATOM 23559 N N . GLY A 1 104 ? 1.032 -12.410 16.220 1.00 0.00 104 GLY A N 15
ATOM 23560 C CA . GLY A 1 104 ? 1.193 -12.503 17.661 1.00 0.00 104 GLY A CA 15
ATOM 23561 C C . GLY A 1 104 ? -0.158 -12.394 18.372 1.00 0.00 104 GLY A C 15
ATOM 23562 O O . GLY A 1 104 ? -1.195 -12.262 17.725 1.00 0.00 104 GLY A O 15
ATOM 23566 N N . GLY A 1 1 ? -16.466 -8.041 6.569 1.00 0.00 1 GLY A N 16
ATOM 23567 C CA . GLY A 1 1 ? -16.460 -9.429 6.140 1.00 0.00 1 GLY A CA 16
ATOM 23568 C C . GLY A 1 1 ? -17.881 -9.924 5.863 1.00 0.00 1 GLY A C 16
ATOM 23569 O O . GLY A 1 1 ? -18.679 -10.079 6.786 1.00 0.00 1 GLY A O 16
ATOM 23573 N N . SER A 1 2 ? -18.154 -10.158 4.588 1.00 0.00 2 SER A N 16
ATOM 23574 C CA . SER A 1 2 ? -19.465 -10.632 4.178 1.00 0.00 2 SER A CA 16
ATOM 23575 C C . SER A 1 2 ? -19.330 -11.571 2.977 1.00 0.00 2 SER A C 16
ATOM 23576 O O . SER A 1 2 ? -19.773 -12.717 3.028 1.00 0.00 2 SER A O 16
ATOM 23584 N N . SER A 1 3 ? -18.717 -11.049 1.925 1.00 0.00 3 SER A N 16
ATOM 23585 C CA . SER A 1 3 ? -18.518 -11.826 0.713 1.00 0.00 3 SER A CA 16
ATOM 23586 C C . SER A 1 3 ? -17.024 -12.055 0.477 1.00 0.00 3 SER A C 16
ATOM 23587 O O . SER A 1 3 ? -16.187 -11.397 1.093 1.00 0.00 3 SER A O 16
ATOM 23595 N N . GLY A 1 4 ? -16.735 -12.989 -0.417 1.00 0.00 4 GLY A N 16
ATOM 23596 C CA . GLY A 1 4 ? -15.356 -13.312 -0.742 1.00 0.00 4 GLY A CA 16
ATOM 23597 C C . GLY A 1 4 ? -14.620 -13.867 0.480 1.00 0.00 4 GLY A C 16
ATOM 23598 O O . GLY A 1 4 ? -14.830 -13.403 1.599 1.00 0.00 4 GLY A O 16
ATOM 23602 N N . SER A 1 5 ? -13.772 -14.852 0.223 1.00 0.00 5 SER A N 16
ATOM 23603 C CA . SER A 1 5 ? -13.004 -15.475 1.288 1.00 0.00 5 SER A CA 16
ATOM 23604 C C . SER A 1 5 ? -12.150 -16.611 0.721 1.00 0.00 5 SER A C 16
ATOM 23605 O O . SER A 1 5 ? -10.923 -16.566 0.793 1.00 0.00 5 SER A O 16
ATOM 23613 N N . SER A 1 6 ? -12.834 -17.604 0.171 1.00 0.00 6 SER A N 16
ATOM 23614 C CA . SER A 1 6 ? -12.153 -18.750 -0.408 1.00 0.00 6 SER A CA 16
ATOM 23615 C C . SER A 1 6 ? -11.803 -18.468 -1.870 1.00 0.00 6 SER A C 16
ATOM 23616 O O . SER A 1 6 ? -12.200 -17.442 -2.420 1.00 0.00 6 SER A O 16
ATOM 23624 N N . GLY A 1 7 ? -11.063 -19.396 -2.458 1.00 0.00 7 GLY A N 16
ATOM 23625 C CA . GLY A 1 7 ? -10.655 -19.260 -3.846 1.00 0.00 7 GLY A CA 16
ATOM 23626 C C . GLY A 1 7 ? -9.767 -18.029 -4.038 1.00 0.00 7 GLY A C 16
ATOM 23627 O O . GLY A 1 7 ? -9.911 -17.038 -3.324 1.00 0.00 7 GLY A O 16
ATOM 23631 N N . GLU A 1 8 ? -8.868 -18.132 -5.006 1.00 0.00 8 GLU A N 16
ATOM 23632 C CA . GLU A 1 8 ? -7.957 -17.039 -5.301 1.00 0.00 8 GLU A CA 16
ATOM 23633 C C . GLU A 1 8 ? -7.022 -16.793 -4.115 1.00 0.00 8 GLU A C 16
ATOM 23634 O O . GLU A 1 8 ? -6.932 -15.674 -3.613 1.00 0.00 8 GLU A O 16
ATOM 23646 N N . GLU A 1 9 ? -6.349 -17.857 -3.703 1.00 0.00 9 GLU A N 16
ATOM 23647 C CA . GLU A 1 9 ? -5.424 -17.771 -2.586 1.00 0.00 9 GLU A CA 16
ATOM 23648 C C . GLU A 1 9 ? -4.293 -16.792 -2.908 1.00 0.00 9 GLU A C 16
ATOM 23649 O O . GLU A 1 9 ? -3.367 -17.128 -3.644 1.00 0.00 9 GLU A O 16
ATOM 23661 N N . ILE A 1 10 ? -4.406 -15.600 -2.340 1.00 0.00 10 ILE A N 16
ATOM 23662 C CA . ILE A 1 10 ? -3.404 -14.570 -2.558 1.00 0.00 10 ILE A CA 16
ATOM 23663 C C . ILE A 1 10 ? -3.670 -13.398 -1.610 1.00 0.00 10 ILE A C 16
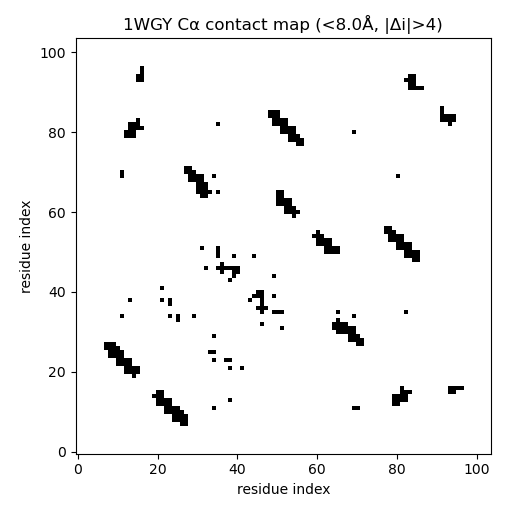ATOM 23664 O O . ILE A 1 10 ? -4.802 -13.189 -1.178 1.00 0.00 10 ILE A O 16
ATOM 23680 N N . PHE A 1 11 ? -2.607 -12.665 -1.314 1.00 0.00 11 PHE A N 16
ATOM 23681 C CA . PHE A 1 11 ? -2.710 -11.521 -0.425 1.00 0.00 11 PHE A CA 16
ATOM 23682 C C . PHE A 1 11 ? -1.972 -10.311 -1.001 1.00 0.00 11 PHE A C 16
ATOM 23683 O O . PHE A 1 11 ? -0.958 -10.463 -1.681 1.00 0.00 11 PHE A O 16
ATOM 23700 N N . CYS A 1 12 ? -2.508 -9.135 -0.707 1.00 0.00 12 CYS A N 16
ATOM 23701 C CA . CYS A 1 12 ? -1.913 -7.900 -1.187 1.00 0.00 12 CYS A CA 16
ATOM 23702 C C . CYS A 1 12 ? -1.313 -7.159 0.010 1.00 0.00 12 CYS A C 16
ATOM 23703 O O . CYS A 1 12 ? -2.004 -6.396 0.682 1.00 0.00 12 CYS A O 16
ATOM 23711 N N . HIS A 1 13 ? -0.032 -7.411 0.239 1.00 0.00 13 HIS A N 16
ATOM 23712 C CA . HIS A 1 13 ? 0.669 -6.778 1.343 1.00 0.00 13 HIS A CA 16
ATOM 23713 C C . HIS A 1 13 ? 0.877 -5.294 1.035 1.00 0.00 13 HIS A C 16
ATOM 23714 O O . HIS A 1 13 ? 1.523 -4.946 0.047 1.00 0.00 13 HIS A O 16
ATOM 23728 N N . VAL A 1 14 ? 0.318 -4.459 1.898 1.00 0.00 14 VAL A N 16
ATOM 23729 C CA . VAL A 1 14 ? 0.434 -3.020 1.731 1.00 0.00 14 VAL A CA 16
ATOM 23730 C C . VAL A 1 14 ? 1.264 -2.442 2.880 1.00 0.00 14 VAL A C 16
ATOM 23731 O O . VAL A 1 14 ? 0.745 -2.219 3.973 1.00 0.00 14 VAL A O 16
ATOM 23744 N N . TYR A 1 15 ? 2.537 -2.218 2.593 1.00 0.00 15 TYR A N 16
ATOM 23745 C CA . TYR A 1 15 ? 3.443 -1.670 3.589 1.00 0.00 15 TYR A CA 16
ATOM 23746 C C . TYR A 1 15 ? 3.158 -0.187 3.834 1.00 0.00 15 TYR A C 16
ATOM 23747 O O . TYR A 1 15 ? 3.460 0.655 2.990 1.00 0.00 15 TYR A O 16
ATOM 23765 N N . ILE A 1 16 ? 2.578 0.087 4.993 1.00 0.00 16 ILE A N 16
ATOM 23766 C CA . ILE A 1 16 ? 2.248 1.453 5.360 1.00 0.00 16 ILE A CA 16
ATOM 23767 C C . ILE A 1 16 ? 3.539 2.254 5.543 1.00 0.00 16 ILE A C 16
ATOM 23768 O O . ILE A 1 16 ? 3.728 3.288 4.905 1.00 0.00 16 ILE A O 16
ATOM 23784 N N . THR A 1 17 ? 4.395 1.745 6.417 1.00 0.00 17 THR A N 16
ATOM 23785 C CA . THR A 1 17 ? 5.663 2.399 6.692 1.00 0.00 17 THR A CA 16
ATOM 23786 C C . THR A 1 17 ? 6.828 1.471 6.344 1.00 0.00 17 THR A C 16
ATOM 23787 O O . THR A 1 17 ? 6.780 0.756 5.344 1.00 0.00 17 THR A O 16
ATOM 23798 N N . GLU A 1 18 ? 7.849 1.513 7.188 1.00 0.00 18 GLU A N 16
ATOM 23799 C CA . GLU A 1 18 ? 9.025 0.685 6.982 1.00 0.00 18 GLU A CA 16
ATOM 23800 C C . GLU A 1 18 ? 8.867 -0.651 7.711 1.00 0.00 18 GLU A C 16
ATOM 23801 O O . GLU A 1 18 ? 9.374 -1.674 7.255 1.00 0.00 18 GLU A O 16
ATOM 23813 N N . HIS A 1 19 ? 8.163 -0.598 8.832 1.00 0.00 19 HIS A N 16
ATOM 23814 C CA . HIS A 1 19 ? 7.932 -1.791 9.628 1.00 0.00 19 HIS A CA 16
ATOM 23815 C C . HIS A 1 19 ? 6.432 -1.960 9.876 1.00 0.00 19 HIS A C 16
ATOM 23816 O O . HIS A 1 19 ? 6.024 -2.439 10.934 1.00 0.00 19 HIS A O 16
ATOM 23830 N N . SER A 1 20 ? 5.651 -1.558 8.885 1.00 0.00 20 SER A N 16
ATOM 23831 C CA . SER A 1 20 ? 4.205 -1.659 8.982 1.00 0.00 20 SER A CA 16
ATOM 23832 C C . SER A 1 20 ? 3.621 -2.120 7.645 1.00 0.00 20 SER A C 16
ATOM 23833 O O . SER A 1 20 ? 4.045 -1.659 6.587 1.00 0.00 20 SER A O 16
ATOM 23841 N N . TYR A 1 21 ? 2.658 -3.026 7.737 1.00 0.00 21 TYR A N 16
ATOM 23842 C CA . TYR A 1 21 ? 2.012 -3.554 6.548 1.00 0.00 21 TYR A CA 16
ATOM 23843 C C . TYR A 1 21 ? 0.650 -4.162 6.888 1.00 0.00 21 TYR A C 16
ATOM 23844 O O . TYR A 1 21 ? 0.287 -4.264 8.059 1.00 0.00 21 TYR A O 16
ATOM 23862 N N . VAL A 1 22 ? -0.067 -4.551 5.844 1.00 0.00 22 VAL A N 16
ATOM 23863 C CA . VAL A 1 22 ? -1.381 -5.146 6.018 1.00 0.00 22 VAL A CA 16
ATOM 23864 C C . VAL A 1 22 ? -1.573 -6.258 4.984 1.00 0.00 22 VAL A C 16
ATOM 23865 O O . VAL A 1 22 ? -1.274 -6.073 3.806 1.00 0.00 22 VAL A O 16
ATOM 23878 N N . SER A 1 23 ? -2.071 -7.388 5.464 1.00 0.00 23 SER A N 16
ATOM 23879 C CA . SER A 1 23 ? -2.307 -8.529 4.596 1.00 0.00 23 SER A CA 16
ATOM 23880 C C . SER A 1 23 ? -3.751 -8.513 4.090 1.00 0.00 23 SER A C 16
ATOM 23881 O O . SER A 1 23 ? -4.659 -8.976 4.779 1.00 0.00 23 SER A O 16
ATOM 23889 N N . VAL A 1 24 ? -3.918 -7.975 2.891 1.00 0.00 24 VAL A N 16
ATOM 23890 C CA . VAL A 1 24 ? -5.236 -7.892 2.285 1.00 0.00 24 VAL A CA 16
ATOM 23891 C C . VAL A 1 24 ? -5.458 -9.113 1.389 1.00 0.00 24 VAL A C 16
ATOM 23892 O O . VAL A 1 24 ? -4.713 -9.330 0.435 1.00 0.00 24 VAL A O 16
ATOM 23905 N N . LYS A 1 25 ? -6.486 -9.876 1.728 1.00 0.00 25 LYS A N 16
ATOM 23906 C CA . LYS A 1 25 ? -6.816 -11.069 0.966 1.00 0.00 25 LYS A CA 16
ATOM 23907 C C . LYS A 1 25 ? -7.765 -10.695 -0.174 1.00 0.00 25 LYS A C 16
ATOM 23908 O O . LYS A 1 25 ? -8.971 -10.569 0.034 1.00 0.00 25 LYS A O 16
ATOM 23927 N N . ALA A 1 26 ? -7.185 -10.526 -1.353 1.00 0.00 26 ALA A N 16
ATOM 23928 C CA . ALA A 1 26 ? -7.964 -10.169 -2.526 1.00 0.00 26 ALA A CA 16
ATOM 23929 C C . ALA A 1 26 ? -7.949 -11.334 -3.518 1.00 0.00 26 ALA A C 16
ATOM 23930 O O . ALA A 1 26 ? -7.341 -12.370 -3.254 1.00 0.00 26 ALA A O 16
ATOM 23937 N N . LYS A 1 27 ? -8.626 -11.125 -4.638 1.00 0.00 27 LYS A N 16
ATOM 23938 C CA . LYS A 1 27 ? -8.698 -12.145 -5.670 1.00 0.00 27 LYS A CA 16
ATOM 23939 C C . LYS A 1 27 ? -7.413 -12.116 -6.500 1.00 0.00 27 LYS A C 16
ATOM 23940 O O . LYS A 1 27 ? -6.576 -11.231 -6.325 1.00 0.00 27 LYS A O 16
ATOM 23959 N N . VAL A 1 28 ? -7.296 -13.095 -7.385 1.00 0.00 28 VAL A N 16
ATOM 23960 C CA . VAL A 1 28 ? -6.126 -13.193 -8.242 1.00 0.00 28 VAL A CA 16
ATOM 23961 C C . VAL A 1 28 ? -6.234 -12.159 -9.365 1.00 0.00 28 VAL A C 16
ATOM 23962 O O . VAL A 1 28 ? -5.287 -11.961 -10.124 1.00 0.00 28 VAL A O 16
ATOM 23975 N N . SER A 1 29 ? -7.396 -11.526 -9.433 1.00 0.00 29 SER A N 16
ATOM 23976 C CA . SER A 1 29 ? -7.640 -10.517 -10.450 1.00 0.00 29 SER A CA 16
ATOM 23977 C C . SER A 1 29 ? -8.193 -9.245 -9.804 1.00 0.00 29 SER A C 16
ATOM 23978 O O . SER A 1 29 ? -8.783 -8.406 -10.482 1.00 0.00 29 SER A O 16
ATOM 23986 N N . SER A 1 30 ? -7.982 -9.143 -8.499 1.00 0.00 30 SER A N 16
ATOM 23987 C CA . SER A 1 30 ? -8.452 -7.988 -7.754 1.00 0.00 30 SER A CA 16
ATOM 23988 C C . SER A 1 30 ? -7.584 -6.770 -8.075 1.00 0.00 30 SER A C 16
ATOM 23989 O O . SER A 1 30 ? -6.385 -6.903 -8.314 1.00 0.00 30 SER A O 16
ATOM 23997 N N . ILE A 1 31 ? -8.224 -5.609 -8.070 1.00 0.00 31 ILE A N 16
ATOM 23998 C CA . ILE A 1 31 ? -7.526 -4.368 -8.358 1.00 0.00 31 ILE A CA 16
ATOM 23999 C C . ILE A 1 31 ? -6.982 -3.780 -7.054 1.00 0.00 31 ILE A C 16
ATOM 24000 O O . ILE A 1 31 ? -7.360 -4.215 -5.967 1.00 0.00 31 ILE A O 16
ATOM 24016 N N . ALA A 1 32 ? -6.105 -2.799 -7.205 1.00 0.00 32 ALA A N 16
ATOM 24017 C CA . ALA A 1 32 ? -5.506 -2.147 -6.054 1.00 0.00 32 ALA A CA 16
ATOM 24018 C C . ALA A 1 32 ? -6.608 -1.516 -5.200 1.00 0.00 32 ALA A C 16
ATOM 24019 O O . ALA A 1 32 ? -6.591 -1.631 -3.975 1.00 0.00 32 ALA A O 16
ATOM 24026 N N . GLN A 1 33 ? -7.539 -0.863 -5.880 1.00 0.00 33 GLN A N 16
ATOM 24027 C CA . GLN A 1 33 ? -8.646 -0.215 -5.199 1.00 0.00 33 GLN A CA 16
ATOM 24028 C C . GLN A 1 33 ? -9.286 -1.174 -4.193 1.00 0.00 33 GLN A C 16
ATOM 24029 O O . GLN A 1 33 ? -9.580 -0.788 -3.063 1.00 0.00 33 GLN A O 16
ATOM 24043 N N . GLU A 1 34 ? -9.482 -2.405 -4.640 1.00 0.00 34 GLU A N 16
ATOM 24044 C CA . GLU A 1 34 ? -10.081 -3.423 -3.793 1.00 0.00 34 GLU A CA 16
ATOM 24045 C C . GLU A 1 34 ? -9.237 -3.630 -2.534 1.00 0.00 34 GLU A C 16
ATOM 24046 O O . GLU A 1 34 ? -9.699 -4.229 -1.564 1.00 0.00 34 GLU A O 16
ATOM 24058 N N . ILE A 1 35 ? -8.014 -3.123 -2.590 1.00 0.00 35 ILE A N 16
ATOM 24059 C CA . ILE A 1 35 ? -7.101 -3.246 -1.467 1.00 0.00 35 ILE A CA 16
ATOM 24060 C C . ILE A 1 35 ? -7.053 -1.918 -0.707 1.00 0.00 35 ILE A C 16
ATOM 24061 O O . ILE A 1 35 ? -7.248 -1.887 0.507 1.00 0.00 35 ILE A O 16
ATOM 24077 N N . LEU A 1 36 ? -6.793 -0.855 -1.454 1.00 0.00 36 LEU A N 16
ATOM 24078 C CA . LEU A 1 36 ? -6.718 0.472 -0.866 1.00 0.00 36 LEU A CA 16
ATOM 24079 C C . LEU A 1 36 ? -7.986 0.738 -0.053 1.00 0.00 36 LEU A C 16
ATOM 24080 O O . LEU A 1 36 ? -7.923 1.316 1.031 1.00 0.00 36 LEU A O 16
ATOM 24096 N N . LYS A 1 37 ? -9.108 0.304 -0.608 1.00 0.00 37 LYS A N 16
ATOM 24097 C CA . LYS A 1 37 ? -10.390 0.488 0.052 1.00 0.00 37 LYS A CA 16
ATOM 24098 C C . LYS A 1 37 ? -10.397 -0.292 1.368 1.00 0.00 37 LYS A C 16
ATOM 24099 O O . LYS A 1 37 ? -11.067 0.100 2.322 1.00 0.00 37 LYS A O 16
ATOM 24118 N N . VAL A 1 38 ? -9.645 -1.383 1.377 1.00 0.00 38 VAL A N 16
ATOM 24119 C CA . VAL A 1 38 ? -9.557 -2.221 2.560 1.00 0.00 38 VAL A CA 16
ATOM 24120 C C . VAL A 1 38 ? -8.482 -1.663 3.497 1.00 0.00 38 VAL A C 16
ATOM 24121 O O . VAL A 1 38 ? -8.749 -1.405 4.669 1.00 0.00 38 VAL A O 16
ATOM 24134 N N . VAL A 1 39 ? -7.291 -1.494 2.943 1.00 0.00 39 VAL A N 16
ATOM 24135 C CA . VAL A 1 39 ? -6.175 -0.971 3.714 1.00 0.00 39 VAL A CA 16
ATOM 24136 C C . VAL A 1 39 ? -6.591 0.342 4.380 1.00 0.00 39 VAL A C 16
ATOM 24137 O O . VAL A 1 39 ? -6.461 0.495 5.593 1.00 0.00 39 VAL A O 16
ATOM 24150 N N . ALA A 1 40 ? -7.084 1.256 3.556 1.00 0.00 40 ALA A N 16
ATOM 24151 C CA . ALA A 1 40 ? -7.520 2.551 4.050 1.00 0.00 40 ALA A CA 16
ATOM 24152 C C . ALA A 1 40 ? -8.165 2.376 5.427 1.00 0.00 40 ALA A C 16
ATOM 24153 O O . ALA A 1 40 ? -7.892 3.146 6.346 1.00 0.00 40 ALA A O 16
ATOM 24160 N N . GLU A 1 41 ? -9.008 1.358 5.525 1.00 0.00 41 GLU A N 16
ATOM 24161 C CA . GLU A 1 41 ? -9.693 1.073 6.774 1.00 0.00 41 GLU A CA 16
ATOM 24162 C C . GLU A 1 41 ? -8.716 0.486 7.794 1.00 0.00 41 GLU A C 16
ATOM 24163 O O . GLU A 1 41 ? -8.691 0.908 8.949 1.00 0.00 41 GLU A O 16
ATOM 24175 N N . LYS A 1 42 ? -7.935 -0.479 7.330 1.00 0.00 42 LYS A N 16
ATOM 24176 C CA . LYS A 1 42 ? -6.958 -1.128 8.188 1.00 0.00 42 LYS A CA 16
ATOM 24177 C C . LYS A 1 42 ? -6.073 -0.064 8.842 1.00 0.00 42 LYS A C 16
ATOM 24178 O O . LYS A 1 42 ? -5.452 -0.317 9.873 1.00 0.00 42 LYS A O 16
ATOM 24197 N N . ILE A 1 43 ? -6.043 1.102 8.214 1.00 0.00 43 ILE A N 16
ATOM 24198 C CA . ILE A 1 43 ? -5.245 2.205 8.722 1.00 0.00 43 ILE A CA 16
ATOM 24199 C C . ILE A 1 43 ? -6.173 3.301 9.249 1.00 0.00 43 ILE A C 16
ATOM 24200 O O . ILE A 1 43 ? -5.759 4.139 10.048 1.00 0.00 43 ILE A O 16
ATOM 24216 N N . GLN A 1 44 ? -7.411 3.260 8.778 1.00 0.00 44 GLN A N 16
ATOM 24217 C CA . GLN A 1 44 ? -8.402 4.240 9.192 1.00 0.00 44 GLN A CA 16
ATOM 24218 C C . GLN A 1 44 ? -8.186 5.559 8.448 1.00 0.00 44 GLN A C 16
ATOM 24219 O O . GLN A 1 44 ? -7.985 6.601 9.070 1.00 0.00 44 GLN A O 16
ATOM 24233 N N . TYR A 1 45 ? -8.234 5.472 7.127 1.00 0.00 45 TYR A N 16
ATOM 24234 C CA . TYR A 1 45 ? -8.046 6.646 6.292 1.00 0.00 45 TYR A CA 16
ATOM 24235 C C . TYR A 1 45 ? -9.039 6.655 5.127 1.00 0.00 45 TYR A C 16
ATOM 24236 O O . TYR A 1 45 ? -10.044 5.946 5.158 1.00 0.00 45 TYR A O 16
ATOM 24254 N N . ALA A 1 46 ? -8.722 7.465 4.128 1.00 0.00 46 ALA A N 16
ATOM 24255 C CA . ALA A 1 46 ? -9.573 7.576 2.956 1.00 0.00 46 ALA A CA 16
ATOM 24256 C C . ALA A 1 46 ? -8.831 7.022 1.738 1.00 0.00 46 ALA A C 16
ATOM 24257 O O . ALA A 1 46 ? -7.900 7.650 1.236 1.00 0.00 46 ALA A O 16
ATOM 24264 N N . GLU A 1 47 ? -9.271 5.853 1.297 1.00 0.00 47 GLU A N 16
ATOM 24265 C CA . GLU A 1 47 ? -8.660 5.208 0.147 1.00 0.00 47 GLU A CA 16
ATOM 24266 C C . GLU A 1 47 ? -8.498 6.208 -0.999 1.00 0.00 47 GLU A C 16
ATOM 24267 O O . GLU A 1 47 ? -7.466 6.231 -1.667 1.00 0.00 47 GLU A O 16
ATOM 24279 N N . GLU A 1 48 ? -9.534 7.012 -1.191 1.00 0.00 48 GLU A N 16
ATOM 24280 C CA . GLU A 1 48 ? -9.520 8.012 -2.245 1.00 0.00 48 GLU A CA 16
ATOM 24281 C C . GLU A 1 48 ? -8.386 9.012 -2.012 1.00 0.00 48 GLU A C 16
ATOM 24282 O O . GLU A 1 48 ? -7.951 9.690 -2.941 1.00 0.00 48 GLU A O 16
ATOM 24294 N N . ASP A 1 49 ? -7.941 9.073 -0.766 1.00 0.00 49 ASP A N 16
ATOM 24295 C CA . ASP A 1 49 ? -6.866 9.980 -0.398 1.00 0.00 49 ASP A CA 16
ATOM 24296 C C . ASP A 1 49 ? -5.542 9.213 -0.378 1.00 0.00 49 ASP A C 16
ATOM 24297 O O . ASP A 1 49 ? -4.479 9.806 -0.204 1.00 0.00 49 ASP A O 16
ATOM 24306 N N . LEU A 1 50 ? -5.650 7.904 -0.557 1.00 0.00 50 LEU A N 16
ATOM 24307 C CA . LEU A 1 50 ? -4.475 7.050 -0.562 1.00 0.00 50 LEU A CA 16
ATOM 24308 C C . LEU A 1 50 ? -4.204 6.569 -1.989 1.00 0.00 50 LEU A C 16
ATOM 24309 O O . LEU A 1 50 ? -4.938 6.915 -2.913 1.00 0.00 50 LEU A O 16
ATOM 24325 N N . ALA A 1 51 ? -3.148 5.780 -2.123 1.00 0.00 51 ALA A N 16
ATOM 24326 C CA . ALA A 1 51 ? -2.772 5.249 -3.422 1.00 0.00 51 ALA A CA 16
ATOM 24327 C C . ALA A 1 51 ? -1.696 4.177 -3.237 1.00 0.00 51 ALA A C 16
ATOM 24328 O O . ALA A 1 51 ? -0.829 4.305 -2.374 1.00 0.00 51 ALA A O 16
ATOM 24335 N N . LEU A 1 52 ? -1.787 3.144 -4.061 1.00 0.00 52 LEU A N 16
ATOM 24336 C CA . LEU A 1 52 ? -0.833 2.050 -3.999 1.00 0.00 52 LEU A CA 16
ATOM 24337 C C . LEU A 1 52 ? 0.413 2.420 -4.807 1.00 0.00 52 LEU A C 16
ATOM 24338 O O . LEU A 1 52 ? 0.331 2.640 -6.015 1.00 0.00 52 LEU A O 16
ATOM 24354 N N . VAL A 1 53 ? 1.537 2.477 -4.108 1.00 0.00 53 VAL A N 16
ATOM 24355 C CA . VAL A 1 53 ? 2.798 2.816 -4.746 1.00 0.00 53 VAL A CA 16
ATOM 24356 C C . VAL A 1 53 ? 3.778 1.653 -4.579 1.00 0.00 53 VAL A C 16
ATOM 24357 O O . VAL A 1 53 ? 4.063 1.232 -3.459 1.00 0.00 53 VAL A O 16
ATOM 24370 N N . ALA A 1 54 ? 4.267 1.166 -5.710 1.00 0.00 54 ALA A N 16
ATOM 24371 C CA . ALA A 1 54 ? 5.209 0.060 -5.703 1.00 0.00 54 ALA A CA 16
ATOM 24372 C C . ALA A 1 54 ? 6.627 0.602 -5.894 1.00 0.00 54 ALA A C 16
ATOM 24373 O O . ALA A 1 54 ? 6.811 1.691 -6.434 1.00 0.00 54 ALA A O 16
ATOM 24380 N N . ILE A 1 55 ? 7.592 -0.184 -5.440 1.00 0.00 55 ILE A N 16
ATOM 24381 C CA . ILE A 1 55 ? 8.988 0.204 -5.554 1.00 0.00 55 ILE A CA 16
ATOM 24382 C C . ILE A 1 55 ? 9.766 -0.909 -6.258 1.00 0.00 55 ILE A C 16
ATOM 24383 O O . ILE A 1 55 ? 9.349 -2.067 -6.246 1.00 0.00 55 ILE A O 16
ATOM 24399 N N . THR A 1 56 ? 10.883 -0.520 -6.856 1.00 0.00 56 THR A N 16
ATOM 24400 C CA . THR A 1 56 ? 11.723 -1.471 -7.564 1.00 0.00 56 THR A CA 16
ATOM 24401 C C . THR A 1 56 ? 13.069 -1.626 -6.854 1.00 0.00 56 THR A C 16
ATOM 24402 O O . THR A 1 56 ? 13.389 -0.857 -5.948 1.00 0.00 56 THR A O 16
ATOM 24413 N N . PHE A 1 57 ? 13.821 -2.624 -7.292 1.00 0.00 57 PHE A N 16
ATOM 24414 C CA . PHE A 1 57 ? 15.126 -2.889 -6.710 1.00 0.00 57 PHE A CA 16
ATOM 24415 C C . PHE A 1 57 ? 16.105 -1.755 -7.017 1.00 0.00 57 PHE A C 16
ATOM 24416 O O . PHE A 1 57 ? 16.877 -1.838 -7.971 1.00 0.00 57 PHE A O 16
ATOM 24433 N N . SER A 1 58 ? 16.041 -0.720 -6.192 1.00 0.00 58 SER A N 16
ATOM 24434 C CA . SER A 1 58 ? 16.912 0.430 -6.364 1.00 0.00 58 SER A CA 16
ATOM 24435 C C . SER A 1 58 ? 16.453 1.574 -5.457 1.00 0.00 58 SER A C 16
ATOM 24436 O O . SER A 1 58 ? 17.271 2.362 -4.985 1.00 0.00 58 SER A O 16
ATOM 24444 N N . GLY A 1 59 ? 15.147 1.628 -5.241 1.00 0.00 59 GLY A N 16
ATOM 24445 C CA . GLY A 1 59 ? 14.570 2.662 -4.399 1.00 0.00 59 GLY A CA 16
ATOM 24446 C C . GLY A 1 59 ? 13.867 3.727 -5.243 1.00 0.00 59 GLY A C 16
ATOM 24447 O O . GLY A 1 59 ? 14.313 4.872 -5.302 1.00 0.00 59 GLY A O 16
ATOM 24451 N N . GLU A 1 60 ? 12.779 3.312 -5.876 1.00 0.00 60 GLU A N 16
ATOM 24452 C CA . GLU A 1 60 ? 12.010 4.215 -6.714 1.00 0.00 60 GLU A CA 16
ATOM 24453 C C . GLU A 1 60 ? 10.512 3.968 -6.526 1.00 0.00 60 GLU A C 16
ATOM 24454 O O . GLU A 1 60 ? 9.999 2.918 -6.910 1.00 0.00 60 GLU A O 16
ATOM 24466 N N . LYS A 1 61 ? 9.852 4.953 -5.934 1.00 0.00 61 LYS A N 16
ATOM 24467 C CA . LYS A 1 61 ? 8.423 4.856 -5.690 1.00 0.00 61 LYS A CA 16
ATOM 24468 C C . LYS A 1 61 ? 7.672 5.018 -7.013 1.00 0.00 61 LYS A C 16
ATOM 24469 O O . LYS A 1 61 ? 8.118 5.745 -7.899 1.00 0.00 61 LYS A O 16
ATOM 24488 N N . HIS A 1 62 ? 6.545 4.328 -7.105 1.00 0.00 62 HIS A N 16
ATOM 24489 C CA . HIS A 1 62 ? 5.727 4.386 -8.305 1.00 0.00 62 HIS A CA 16
ATOM 24490 C C . HIS A 1 62 ? 4.260 4.155 -7.938 1.00 0.00 62 HIS A C 16
ATOM 24491 O O . HIS A 1 62 ? 3.876 3.046 -7.570 1.00 0.00 62 HIS A O 16
ATOM 24505 N N . GLU A 1 63 ? 3.480 5.220 -8.052 1.00 0.00 63 GLU A N 16
ATOM 24506 C CA . GLU A 1 63 ? 2.063 5.147 -7.737 1.00 0.00 63 GLU A CA 16
ATOM 24507 C C . GLU A 1 63 ? 1.294 4.508 -8.896 1.00 0.00 63 GLU A C 16
ATOM 24508 O O . GLU A 1 63 ? 1.279 5.041 -10.004 1.00 0.00 63 GLU A O 16
ATOM 24520 N N . LEU A 1 64 ? 0.675 3.375 -8.599 1.00 0.00 64 LEU A N 16
ATOM 24521 C CA . LEU A 1 64 ? -0.094 2.658 -9.602 1.00 0.00 64 LEU A CA 16
ATOM 24522 C C . LEU A 1 64 ? -1.437 3.361 -9.808 1.00 0.00 64 LEU A C 16
ATOM 24523 O O . LEU A 1 64 ? -1.477 4.546 -10.135 1.00 0.00 64 LEU A O 16
ATOM 24539 N N . GLN A 1 65 ? -2.504 2.601 -9.607 1.00 0.00 65 GLN A N 16
ATOM 24540 C CA . GLN A 1 65 ? -3.845 3.137 -9.767 1.00 0.00 65 GLN A CA 16
ATOM 24541 C C . GLN A 1 65 ? -4.851 2.293 -8.982 1.00 0.00 65 GLN A C 16
ATOM 24542 O O . GLN A 1 65 ? -4.512 1.220 -8.485 1.00 0.00 65 GLN A O 16
ATOM 24556 N N . PRO A 1 66 ? -6.100 2.824 -8.891 1.00 0.00 66 PRO A N 16
ATOM 24557 C CA . PRO A 1 66 ? -7.157 2.131 -8.175 1.00 0.00 66 PRO A CA 16
ATOM 24558 C C . PRO A 1 66 ? -7.682 0.944 -8.985 1.00 0.00 66 PRO A C 16
ATOM 24559 O O . PRO A 1 66 ? -8.708 0.358 -8.641 1.00 0.00 66 PRO A O 16
ATOM 24570 N N . ASN A 1 67 ? -6.955 0.625 -10.046 1.00 0.00 67 ASN A N 16
ATOM 24571 C CA . ASN A 1 67 ? -7.335 -0.481 -10.908 1.00 0.00 67 ASN A CA 16
ATOM 24572 C C . ASN A 1 67 ? -6.133 -1.407 -11.102 1.00 0.00 67 ASN A C 16
ATOM 24573 O O . ASN A 1 67 ? -6.288 -2.626 -11.169 1.00 0.00 67 ASN A O 16
ATOM 24584 N N . ASP A 1 68 ? -4.961 -0.794 -11.186 1.00 0.00 68 ASP A N 16
ATOM 24585 C CA . ASP A 1 68 ? -3.733 -1.548 -11.371 1.00 0.00 68 ASP A CA 16
ATOM 24586 C C . ASP A 1 68 ? -3.774 -2.802 -10.496 1.00 0.00 68 ASP A C 16
ATOM 24587 O O . ASP A 1 68 ? -3.807 -2.707 -9.270 1.00 0.00 68 ASP A O 16
ATOM 24596 N N . LEU A 1 69 ? -3.769 -3.949 -11.160 1.00 0.00 69 LEU A N 16
ATOM 24597 C CA . LEU A 1 69 ? -3.804 -5.220 -10.458 1.00 0.00 69 LEU A CA 16
ATOM 24598 C C . LEU A 1 69 ? -2.714 -5.236 -9.384 1.00 0.00 69 LEU A C 16
ATOM 24599 O O . LEU A 1 69 ? -1.633 -4.685 -9.584 1.00 0.00 69 LEU A O 16
ATOM 24615 N N . VAL A 1 70 ? -3.036 -5.874 -8.269 1.00 0.00 70 VAL A N 16
ATOM 24616 C CA . VAL A 1 70 ? -2.098 -5.969 -7.163 1.00 0.00 70 VAL A CA 16
ATOM 24617 C C . VAL A 1 70 ? -1.673 -7.428 -6.984 1.00 0.00 70 VAL A C 16
ATOM 24618 O O . VAL A 1 70 ? -1.722 -7.961 -5.877 1.00 0.00 70 VAL A O 16
ATOM 24631 N N . ILE A 1 71 ? -1.267 -8.033 -8.091 1.00 0.00 71 ILE A N 16
ATOM 24632 C CA . ILE A 1 71 ? -0.834 -9.419 -8.070 1.00 0.00 71 ILE A CA 16
ATOM 24633 C C . ILE A 1 71 ? -0.232 -9.782 -9.429 1.00 0.00 71 ILE A C 16
ATOM 24634 O O . ILE A 1 71 ? 0.817 -10.421 -9.497 1.00 0.00 71 ILE A O 16
ATOM 24650 N N . SER A 1 72 ? -0.922 -9.358 -10.478 1.00 0.00 72 SER A N 16
ATOM 24651 C CA . SER A 1 72 ? -0.469 -9.630 -11.831 1.00 0.00 72 SER A CA 16
ATOM 24652 C C . SER A 1 72 ? -0.153 -8.317 -12.551 1.00 0.00 72 SER A C 16
ATOM 24653 O O . SER A 1 72 ? -0.868 -7.329 -12.389 1.00 0.00 72 SER A O 16
ATOM 24661 N N . LYS A 1 73 ? 0.917 -8.349 -13.331 1.00 0.00 73 LYS A N 16
ATOM 24662 C CA . LYS A 1 73 ? 1.335 -7.174 -14.076 1.00 0.00 73 LYS A CA 16
ATOM 24663 C C . LYS A 1 73 ? 2.271 -7.601 -15.209 1.00 0.00 73 LYS A C 16
ATOM 24664 O O . LYS A 1 73 ? 3.489 -7.479 -15.092 1.00 0.00 73 LYS A O 16
ATOM 24683 N N . SER A 1 74 ? 1.665 -8.092 -16.281 1.00 0.00 74 SER A N 16
ATOM 24684 C CA . SER A 1 74 ? 2.429 -8.537 -17.434 1.00 0.00 74 SER A CA 16
ATOM 24685 C C . SER A 1 74 ? 3.185 -9.824 -17.096 1.00 0.00 74 SER A C 16
ATOM 24686 O O . SER A 1 74 ? 2.861 -10.892 -17.611 1.00 0.00 74 SER A O 16
ATOM 24694 N N . LEU A 1 75 ? 4.180 -9.678 -16.232 1.00 0.00 75 LEU A N 16
ATOM 24695 C CA . LEU A 1 75 ? 4.985 -10.815 -15.819 1.00 0.00 75 LEU A CA 16
ATOM 24696 C C . LEU A 1 75 ? 5.637 -10.509 -14.470 1.00 0.00 75 LEU A C 16
ATOM 24697 O O . LEU A 1 75 ? 6.713 -11.022 -14.166 1.00 0.00 75 LEU A O 16
ATOM 24713 N N . GLU A 1 76 ? 4.958 -9.676 -13.695 1.00 0.00 76 GLU A N 16
ATOM 24714 C CA . GLU A 1 76 ? 5.458 -9.296 -12.385 1.00 0.00 76 GLU A CA 16
ATOM 24715 C C . GLU A 1 76 ? 4.445 -9.670 -11.301 1.00 0.00 76 GLU A C 16
ATOM 24716 O O . GLU A 1 76 ? 3.252 -9.791 -11.577 1.00 0.00 76 GLU A O 16
ATOM 24728 N N . ALA A 1 77 ? 4.957 -9.844 -10.092 1.00 0.00 77 ALA A N 16
ATOM 24729 C CA . ALA A 1 77 ? 4.112 -10.201 -8.965 1.00 0.00 77 ALA A CA 16
ATOM 24730 C C . ALA A 1 77 ? 4.811 -9.807 -7.663 1.00 0.00 77 ALA A C 16
ATOM 24731 O O . ALA A 1 77 ? 4.345 -8.921 -6.948 1.00 0.00 77 ALA A O 16
ATOM 24738 N N . SER A 1 78 ? 5.918 -10.484 -7.394 1.00 0.00 78 SER A N 16
ATOM 24739 C CA . SER A 1 78 ? 6.686 -10.216 -6.191 1.00 0.00 78 SER A CA 16
ATOM 24740 C C . SER A 1 78 ? 6.994 -8.721 -6.089 1.00 0.00 78 SER A C 16
ATOM 24741 O O . SER A 1 78 ? 6.860 -7.988 -7.068 1.00 0.00 78 SER A O 16
ATOM 24749 N N . GLY A 1 79 ? 7.401 -8.313 -4.896 1.00 0.00 79 GLY A N 16
ATOM 24750 C CA . GLY A 1 79 ? 7.729 -6.918 -4.654 1.00 0.00 79 GLY A CA 16
ATOM 24751 C C . GLY A 1 79 ? 7.137 -6.438 -3.328 1.00 0.00 79 GLY A C 16
ATOM 24752 O O . GLY A 1 79 ? 6.636 -7.239 -2.540 1.00 0.00 79 GLY A O 16
ATOM 24756 N N . ARG A 1 80 ? 7.213 -5.131 -3.121 1.00 0.00 80 ARG A N 16
ATOM 24757 C CA . ARG A 1 80 ? 6.690 -4.534 -1.904 1.00 0.00 80 ARG A CA 16
ATOM 24758 C C . ARG A 1 80 ? 5.814 -3.326 -2.239 1.00 0.00 80 ARG A C 16
ATOM 24759 O O . ARG A 1 80 ? 6.316 -2.294 -2.680 1.00 0.00 80 ARG A O 16
ATOM 24780 N N . ILE A 1 81 ? 4.518 -3.495 -2.016 1.00 0.00 81 ILE A N 16
ATOM 24781 C CA . ILE A 1 81 ? 3.567 -2.431 -2.289 1.00 0.00 81 ILE A CA 16
ATOM 24782 C C . ILE A 1 81 ? 3.440 -1.537 -1.054 1.00 0.00 81 ILE A C 16
ATOM 24783 O O . ILE A 1 81 ? 3.573 -2.009 0.075 1.00 0.00 81 ILE A O 16
ATOM 24799 N N . TYR A 1 82 ? 3.184 -0.263 -1.309 1.00 0.00 82 TYR A N 16
ATOM 24800 C CA . TYR A 1 82 ? 3.037 0.702 -0.232 1.00 0.00 82 TYR A CA 16
ATOM 24801 C C . TYR A 1 82 ? 1.805 1.582 -0.448 1.00 0.00 82 TYR A C 16
ATOM 24802 O O . TYR A 1 82 ? 1.117 1.456 -1.460 1.00 0.00 82 TYR A O 16
ATOM 24820 N N . VAL A 1 83 ? 1.563 2.454 0.520 1.00 0.00 83 VAL A N 16
ATOM 24821 C CA . VAL A 1 83 ? 0.426 3.356 0.448 1.00 0.00 83 VAL A CA 16
ATOM 24822 C C . VAL A 1 83 ? 0.806 4.701 1.071 1.00 0.00 83 VAL A C 16
ATOM 24823 O O . VAL A 1 83 ? 1.316 4.749 2.189 1.00 0.00 83 VAL A O 16
ATOM 24836 N N . TYR A 1 84 ? 0.544 5.760 0.320 1.00 0.00 84 TYR A N 16
ATOM 24837 C CA . TYR A 1 84 ? 0.853 7.102 0.784 1.00 0.00 84 TYR A CA 16
ATOM 24838 C C . TYR A 1 84 ? -0.407 7.970 0.828 1.00 0.00 84 TYR A C 16
ATOM 24839 O O . TYR A 1 84 ? -1.456 7.574 0.322 1.00 0.00 84 TYR A O 16
ATOM 24857 N N . ARG A 1 85 ? -0.261 9.136 1.439 1.00 0.00 85 ARG A N 16
ATOM 24858 C CA . ARG A 1 85 ? -1.374 10.064 1.556 1.00 0.00 85 ARG A CA 16
ATOM 24859 C C . ARG A 1 85 ? -1.347 11.073 0.406 1.00 0.00 85 ARG A C 16
ATOM 24860 O O . ARG A 1 85 ? -0.282 11.557 0.025 1.00 0.00 85 ARG A O 16
ATOM 24881 N N . LYS A 1 86 ? -2.531 11.362 -0.114 1.00 0.00 86 LYS A N 16
ATOM 24882 C CA . LYS A 1 86 ? -2.656 12.305 -1.212 1.00 0.00 86 LYS A CA 16
ATOM 24883 C C . LYS A 1 86 ? -3.237 13.619 -0.686 1.00 0.00 86 LYS A C 16
ATOM 24884 O O . LYS A 1 86 ? -4.265 13.621 -0.010 1.00 0.00 86 LYS A O 16
ATOM 24903 N N . ASP A 1 87 ? -2.554 14.705 -1.015 1.00 0.00 87 ASP A N 16
ATOM 24904 C CA . ASP A 1 87 ? -2.990 16.023 -0.584 1.00 0.00 87 ASP A CA 16
ATOM 24905 C C . ASP A 1 87 ? -2.915 16.991 -1.766 1.00 0.00 87 ASP A C 16
ATOM 24906 O O . ASP A 1 87 ? -3.095 16.590 -2.915 1.00 0.00 87 ASP A O 16
ATOM 24915 N N . LEU A 1 88 ? -2.649 18.249 -1.444 1.00 0.00 88 LEU A N 16
ATOM 24916 C CA . LEU A 1 88 ? -2.548 19.278 -2.465 1.00 0.00 88 LEU A CA 16
ATOM 24917 C C . LEU A 1 88 ? -1.265 19.067 -3.270 1.00 0.00 88 LEU A C 16
ATOM 24918 O O . LEU A 1 88 ? -1.069 19.697 -4.308 1.00 0.00 88 LEU A O 16
ATOM 24934 N N . ALA A 1 89 ? -0.423 18.180 -2.761 1.00 0.00 89 ALA A N 16
ATOM 24935 C CA . ALA A 1 89 ? 0.836 17.878 -3.420 1.00 0.00 89 ALA A CA 16
ATOM 24936 C C . ALA A 1 89 ? 0.728 16.524 -4.122 1.00 0.00 89 ALA A C 16
ATOM 24937 O O . ALA A 1 89 ? 0.588 15.491 -3.469 1.00 0.00 89 ALA A O 16
ATOM 24944 N N . ASP A 1 90 ? 0.796 16.572 -5.445 1.00 0.00 90 ASP A N 16
ATOM 24945 C CA . ASP A 1 90 ? 0.707 15.361 -6.243 1.00 0.00 90 ASP A CA 16
ATOM 24946 C C . ASP A 1 90 ? 1.615 14.288 -5.638 1.00 0.00 90 ASP A C 16
ATOM 24947 O O . ASP A 1 90 ? 1.245 13.116 -5.583 1.00 0.00 90 ASP A O 16
ATOM 24956 N N . THR A 1 91 ? 2.785 14.728 -5.198 1.00 0.00 91 THR A N 16
ATOM 24957 C CA . THR A 1 91 ? 3.748 13.820 -4.599 1.00 0.00 91 THR A CA 16
ATOM 24958 C C . THR A 1 91 ? 3.079 12.974 -3.513 1.00 0.00 91 THR A C 16
ATOM 24959 O O . THR A 1 91 ? 1.888 13.128 -3.246 1.00 0.00 91 THR A O 16
ATOM 24970 N N . LEU A 1 92 ? 3.875 12.099 -2.915 1.00 0.00 92 LEU A N 16
ATOM 24971 C CA . LEU A 1 92 ? 3.375 11.229 -1.864 1.00 0.00 92 LEU A CA 16
ATOM 24972 C C . LEU A 1 92 ? 4.344 11.257 -0.681 1.00 0.00 92 LEU A C 16
ATOM 24973 O O . LEU A 1 92 ? 5.559 11.220 -0.868 1.00 0.00 92 LEU A O 16
ATOM 24989 N N . ASN A 1 93 ? 3.770 11.323 0.511 1.00 0.00 93 ASN A N 16
ATOM 24990 C CA . ASN A 1 93 ? 4.568 11.357 1.725 1.00 0.00 93 ASN A CA 16
ATOM 24991 C C . ASN A 1 93 ? 4.210 10.154 2.600 1.00 0.00 93 ASN A C 16
ATOM 24992 O O . ASN A 1 93 ? 3.037 9.810 2.738 1.00 0.00 93 ASN A O 16
ATOM 25003 N N . PRO A 1 94 ? 5.269 9.531 3.182 1.00 0.00 94 PRO A N 16
ATOM 25004 C CA . PRO A 1 94 ? 5.078 8.373 4.039 1.00 0.00 94 PRO A CA 16
ATOM 25005 C C . PRO A 1 94 ? 4.526 8.787 5.405 1.00 0.00 94 PRO A C 16
ATOM 25006 O O . PRO A 1 94 ? 5.058 9.694 6.045 1.00 0.00 94 PRO A O 16
ATOM 25017 N N . PHE A 1 95 ? 3.466 8.104 5.812 1.00 0.00 95 PHE A N 16
ATOM 25018 C CA . PHE A 1 95 ? 2.837 8.389 7.090 1.00 0.00 95 PHE A CA 16
ATOM 25019 C C . PHE A 1 95 ? 3.883 8.533 8.196 1.00 0.00 95 PHE A C 16
ATOM 25020 O O . PHE A 1 95 ? 3.993 9.589 8.818 1.00 0.00 95 PHE A O 16
ATOM 25037 N N . ALA A 1 96 ? 4.625 7.456 8.409 1.00 0.00 96 ALA A N 16
ATOM 25038 C CA . ALA A 1 96 ? 5.659 7.450 9.430 1.00 0.00 96 ALA A CA 16
ATOM 25039 C C . ALA A 1 96 ? 7.018 7.710 8.775 1.00 0.00 96 ALA A C 16
ATOM 25040 O O . ALA A 1 96 ? 7.693 6.775 8.346 1.00 0.00 96 ALA A O 16
ATOM 25047 N N . GLU A 1 97 ? 7.378 8.983 8.720 1.00 0.00 97 GLU A N 16
ATOM 25048 C CA . GLU A 1 97 ? 8.644 9.378 8.126 1.00 0.00 97 GLU A CA 16
ATOM 25049 C C . GLU A 1 97 ? 9.777 8.497 8.656 1.00 0.00 97 GLU A C 16
ATOM 25050 O O . GLU A 1 97 ? 9.593 7.758 9.622 1.00 0.00 97 GLU A O 16
ATOM 25062 N N . ASN A 1 98 ? 10.923 8.605 8.001 1.00 0.00 98 ASN A N 16
ATOM 25063 C CA . ASN A 1 98 ? 12.086 7.827 8.394 1.00 0.00 98 ASN A CA 16
ATOM 25064 C C . ASN A 1 98 ? 12.753 8.490 9.600 1.00 0.00 98 ASN A C 16
ATOM 25065 O O . ASN A 1 98 ? 12.538 9.673 9.861 1.00 0.00 98 ASN A O 16
ATOM 25076 N N . SER A 1 99 ? 13.550 7.699 10.304 1.00 0.00 99 SER A N 16
ATOM 25077 C CA . SER A 1 99 ? 14.251 8.195 11.477 1.00 0.00 99 SER A CA 16
ATOM 25078 C C . SER A 1 99 ? 13.249 8.521 12.586 1.00 0.00 99 SER A C 16
ATOM 25079 O O . SER A 1 99 ? 12.176 9.061 12.319 1.00 0.00 99 SER A O 16
ATOM 25087 N N . GLY A 1 100 ? 13.634 8.180 13.807 1.00 0.00 100 GLY A N 16
ATOM 25088 C CA . GLY A 1 100 ? 12.782 8.430 14.957 1.00 0.00 100 GLY A CA 16
ATOM 25089 C C . GLY A 1 100 ? 12.726 7.206 15.874 1.00 0.00 100 GLY A C 16
ATOM 25090 O O . GLY A 1 100 ? 13.744 6.795 16.430 1.00 0.00 100 GLY A O 16
ATOM 25094 N N . PRO A 1 101 ? 11.495 6.643 16.007 1.00 0.00 101 PRO A N 16
ATOM 25095 C CA . PRO A 1 101 ? 11.293 5.475 16.846 1.00 0.00 101 PRO A CA 16
ATOM 25096 C C . PRO A 1 101 ? 11.835 4.214 16.170 1.00 0.00 101 PRO A C 16
ATOM 25097 O O . PRO A 1 101 ? 11.984 4.174 14.950 1.00 0.00 101 PRO A O 16
ATOM 25108 N N . SER A 1 102 ? 12.114 3.214 16.993 1.00 0.00 102 SER A N 16
ATOM 25109 C CA . SER A 1 102 ? 12.636 1.954 16.490 1.00 0.00 102 SER A CA 16
ATOM 25110 C C . SER A 1 102 ? 14.012 2.173 15.858 1.00 0.00 102 SER A C 16
ATOM 25111 O O . SER A 1 102 ? 14.252 3.200 15.225 1.00 0.00 102 SER A O 16
ATOM 25119 N N . SER A 1 103 ? 14.880 1.191 16.053 1.00 0.00 103 SER A N 16
ATOM 25120 C CA . SER A 1 103 ? 16.226 1.263 15.510 1.00 0.00 103 SER A CA 16
ATOM 25121 C C . SER A 1 103 ? 16.764 -0.146 15.256 1.00 0.00 103 SER A C 16
ATOM 25122 O O . SER A 1 103 ? 17.014 -0.898 16.197 1.00 0.00 103 SER A O 16
ATOM 25130 N N . GLY A 1 104 ? 16.927 -0.462 13.979 1.00 0.00 104 GLY A N 16
ATOM 25131 C CA . GLY A 1 104 ? 17.431 -1.768 13.590 1.00 0.00 104 GLY A CA 16
ATOM 25132 C C . GLY A 1 104 ? 18.937 -1.871 13.839 1.00 0.00 104 GLY A C 16
ATOM 25133 O O . GLY A 1 104 ? 19.471 -1.204 14.724 1.00 0.00 104 GLY A O 16
ATOM 25137 N N . GLY A 1 1 ? 5.181 -28.157 2.800 1.00 0.00 1 GLY A N 17
ATOM 25138 C CA . GLY A 1 1 ? 5.323 -26.716 2.918 1.00 0.00 1 GLY A CA 17
ATOM 25139 C C . GLY A 1 1 ? 5.955 -26.122 1.657 1.00 0.00 1 GLY A C 17
ATOM 25140 O O . GLY A 1 1 ? 7.112 -25.704 1.676 1.00 0.00 1 GLY A O 17
ATOM 25144 N N . SER A 1 2 ? 5.167 -26.104 0.592 1.00 0.00 2 SER A N 17
ATOM 25145 C CA . SER A 1 2 ? 5.635 -25.568 -0.675 1.00 0.00 2 SER A CA 17
ATOM 25146 C C . SER A 1 2 ? 4.508 -25.611 -1.709 1.00 0.00 2 SER A C 17
ATOM 25147 O O . SER A 1 2 ? 4.113 -24.577 -2.245 1.00 0.00 2 SER A O 17
ATOM 25155 N N . SER A 1 3 ? 4.023 -26.818 -1.959 1.00 0.00 3 SER A N 17
ATOM 25156 C CA . SER A 1 3 ? 2.949 -27.010 -2.919 1.00 0.00 3 SER A CA 17
ATOM 25157 C C . SER A 1 3 ? 1.659 -26.375 -2.396 1.00 0.00 3 SER A C 17
ATOM 25158 O O . SER A 1 3 ? 0.761 -27.077 -1.933 1.00 0.00 3 SER A O 17
ATOM 25166 N N . GLY A 1 4 ? 1.609 -25.054 -2.486 1.00 0.00 4 GLY A N 17
ATOM 25167 C CA . GLY A 1 4 ? 0.444 -24.317 -2.027 1.00 0.00 4 GLY A CA 17
ATOM 25168 C C . GLY A 1 4 ? -0.504 -24.011 -3.188 1.00 0.00 4 GLY A C 17
ATOM 25169 O O . GLY A 1 4 ? -0.249 -23.106 -3.981 1.00 0.00 4 GLY A O 17
ATOM 25173 N N . SER A 1 5 ? -1.579 -24.783 -3.251 1.00 0.00 5 SER A N 17
ATOM 25174 C CA . SER A 1 5 ? -2.567 -24.607 -4.303 1.00 0.00 5 SER A CA 17
ATOM 25175 C C . SER A 1 5 ? -3.297 -23.275 -4.116 1.00 0.00 5 SER A C 17
ATOM 25176 O O . SER A 1 5 ? -4.417 -23.243 -3.609 1.00 0.00 5 SER A O 17
ATOM 25184 N N . SER A 1 6 ? -2.633 -22.209 -4.537 1.00 0.00 6 SER A N 17
ATOM 25185 C CA . SER A 1 6 ? -3.204 -20.878 -4.423 1.00 0.00 6 SER A CA 17
ATOM 25186 C C . SER A 1 6 ? -4.488 -20.787 -5.251 1.00 0.00 6 SER A C 17
ATOM 25187 O O . SER A 1 6 ? -5.587 -20.776 -4.699 1.00 0.00 6 SER A O 17
ATOM 25195 N N . GLY A 1 7 ? -4.305 -20.723 -6.561 1.00 0.00 7 GLY A N 17
ATOM 25196 C CA . GLY A 1 7 ? -5.434 -20.633 -7.471 1.00 0.00 7 GLY A CA 17
ATOM 25197 C C . GLY A 1 7 ? -5.813 -19.174 -7.732 1.00 0.00 7 GLY A C 17
ATOM 25198 O O . GLY A 1 7 ? -5.123 -18.472 -8.469 1.00 0.00 7 GLY A O 17
ATOM 25202 N N . GLU A 1 8 ? -6.909 -18.761 -7.113 1.00 0.00 8 GLU A N 17
ATOM 25203 C CA . GLU A 1 8 ? -7.388 -17.398 -7.269 1.00 0.00 8 GLU A CA 17
ATOM 25204 C C . GLU A 1 8 ? -7.317 -16.654 -5.934 1.00 0.00 8 GLU A C 17
ATOM 25205 O O . GLU A 1 8 ? -7.545 -15.446 -5.880 1.00 0.00 8 GLU A O 17
ATOM 25217 N N . GLU A 1 9 ? -7.000 -17.406 -4.891 1.00 0.00 9 GLU A N 17
ATOM 25218 C CA . GLU A 1 9 ? -6.896 -16.833 -3.559 1.00 0.00 9 GLU A CA 17
ATOM 25219 C C . GLU A 1 9 ? -5.457 -16.392 -3.282 1.00 0.00 9 GLU A C 17
ATOM 25220 O O . GLU A 1 9 ? -4.556 -17.225 -3.192 1.00 0.00 9 GLU A O 17
ATOM 25232 N N . ILE A 1 10 ? -5.286 -15.084 -3.155 1.00 0.00 10 ILE A N 17
ATOM 25233 C CA . ILE A 1 10 ? -3.972 -14.524 -2.890 1.00 0.00 10 ILE A CA 17
ATOM 25234 C C . ILE A 1 10 ? -4.088 -13.458 -1.798 1.00 0.00 10 ILE A C 17
ATOM 25235 O O . ILE A 1 10 ? -5.181 -13.189 -1.302 1.00 0.00 10 ILE A O 17
ATOM 25251 N N . PHE A 1 11 ? -2.946 -12.881 -1.456 1.00 0.00 11 PHE A N 17
ATOM 25252 C CA . PHE A 1 11 ? -2.906 -11.851 -0.431 1.00 0.00 11 PHE A CA 17
ATOM 25253 C C . PHE A 1 11 ? -2.045 -10.667 -0.878 1.00 0.00 11 PHE A C 17
ATOM 25254 O O . PHE A 1 11 ? -0.954 -10.855 -1.415 1.00 0.00 11 PHE A O 17
ATOM 25271 N N . CYS A 1 12 ? -2.568 -9.473 -0.640 1.00 0.00 12 CYS A N 17
ATOM 25272 C CA . CYS A 1 12 ? -1.861 -8.259 -1.010 1.00 0.00 12 CYS A CA 17
ATOM 25273 C C . CYS A 1 12 ? -1.353 -7.589 0.268 1.00 0.00 12 CYS A C 17
ATOM 25274 O O . CYS A 1 12 ? -2.140 -7.259 1.155 1.00 0.00 12 CYS A O 17
ATOM 25282 N N . HIS A 1 13 ? -0.042 -7.409 0.323 1.00 0.00 13 HIS A N 17
ATOM 25283 C CA . HIS A 1 13 ? 0.580 -6.785 1.478 1.00 0.00 13 HIS A CA 17
ATOM 25284 C C . HIS A 1 13 ? 1.060 -5.380 1.106 1.00 0.00 13 HIS A C 17
ATOM 25285 O O . HIS A 1 13 ? 1.873 -5.219 0.197 1.00 0.00 13 HIS A O 17
ATOM 25299 N N . VAL A 1 14 ? 0.536 -4.400 1.828 1.00 0.00 14 VAL A N 17
ATOM 25300 C CA . VAL A 1 14 ? 0.901 -3.015 1.585 1.00 0.00 14 VAL A CA 17
ATOM 25301 C C . VAL A 1 14 ? 1.693 -2.484 2.781 1.00 0.00 14 VAL A C 17
ATOM 25302 O O . VAL A 1 14 ? 1.210 -2.511 3.912 1.00 0.00 14 VAL A O 17
ATOM 25315 N N . TYR A 1 15 ? 2.897 -2.012 2.491 1.00 0.00 15 TYR A N 17
ATOM 25316 C CA . TYR A 1 15 ? 3.761 -1.475 3.529 1.00 0.00 15 TYR A CA 17
ATOM 25317 C C . TYR A 1 15 ? 3.538 0.028 3.704 1.00 0.00 15 TYR A C 17
ATOM 25318 O O . TYR A 1 15 ? 3.790 0.808 2.786 1.00 0.00 15 TYR A O 17
ATOM 25336 N N . ILE A 1 16 ? 3.068 0.391 4.888 1.00 0.00 16 ILE A N 17
ATOM 25337 C CA . ILE A 1 16 ? 2.809 1.787 5.196 1.00 0.00 16 ILE A CA 17
ATOM 25338 C C . ILE A 1 16 ? 4.139 2.525 5.355 1.00 0.00 16 ILE A C 17
ATOM 25339 O O . ILE A 1 16 ? 4.381 3.529 4.686 1.00 0.00 16 ILE A O 17
ATOM 25355 N N . THR A 1 17 ? 4.968 2.000 6.246 1.00 0.00 17 THR A N 17
ATOM 25356 C CA . THR A 1 17 ? 6.268 2.596 6.502 1.00 0.00 17 THR A CA 17
ATOM 25357 C C . THR A 1 17 ? 7.385 1.613 6.148 1.00 0.00 17 THR A C 17
ATOM 25358 O O . THR A 1 17 ? 7.324 0.942 5.119 1.00 0.00 17 THR A O 17
ATOM 25369 N N . GLU A 1 18 ? 8.380 1.558 7.021 1.00 0.00 18 GLU A N 17
ATOM 25370 C CA . GLU A 1 18 ? 9.509 0.668 6.814 1.00 0.00 18 GLU A CA 17
ATOM 25371 C C . GLU A 1 18 ? 9.227 -0.702 7.435 1.00 0.00 18 GLU A C 17
ATOM 25372 O O . GLU A 1 18 ? 9.560 -1.732 6.852 1.00 0.00 18 GLU A O 17
ATOM 25384 N N . HIS A 1 19 ? 8.614 -0.669 8.609 1.00 0.00 19 HIS A N 17
ATOM 25385 C CA . HIS A 1 19 ? 8.283 -1.894 9.316 1.00 0.00 19 HIS A CA 17
ATOM 25386 C C . HIS A 1 19 ? 6.781 -1.930 9.605 1.00 0.00 19 HIS A C 17
ATOM 25387 O O . HIS A 1 19 ? 6.354 -2.466 10.626 1.00 0.00 19 HIS A O 17
ATOM 25401 N N . SER A 1 20 ? 6.020 -1.352 8.687 1.00 0.00 20 SER A N 17
ATOM 25402 C CA . SER A 1 20 ? 4.575 -1.311 8.830 1.00 0.00 20 SER A CA 17
ATOM 25403 C C . SER A 1 20 ? 3.907 -1.635 7.493 1.00 0.00 20 SER A C 17
ATOM 25404 O O . SER A 1 20 ? 4.321 -1.131 6.450 1.00 0.00 20 SER A O 17
ATOM 25412 N N . TYR A 1 21 ? 2.884 -2.474 7.566 1.00 0.00 21 TYR A N 17
ATOM 25413 C CA . TYR A 1 21 ? 2.155 -2.871 6.374 1.00 0.00 21 TYR A CA 17
ATOM 25414 C C . TYR A 1 21 ? 0.777 -3.431 6.735 1.00 0.00 21 TYR A C 17
ATOM 25415 O O . TYR A 1 21 ? 0.443 -3.556 7.912 1.00 0.00 21 TYR A O 17
ATOM 25433 N N . VAL A 1 22 ? 0.016 -3.754 5.700 1.00 0.00 22 VAL A N 17
ATOM 25434 C CA . VAL A 1 22 ? -1.318 -4.298 5.894 1.00 0.00 22 VAL A CA 17
ATOM 25435 C C . VAL A 1 22 ? -1.495 -5.531 5.005 1.00 0.00 22 VAL A C 17
ATOM 25436 O O . VAL A 1 22 ? -1.147 -5.506 3.826 1.00 0.00 22 VAL A O 17
ATOM 25449 N N . SER A 1 23 ? -2.036 -6.581 5.606 1.00 0.00 23 SER A N 17
ATOM 25450 C CA . SER A 1 23 ? -2.264 -7.821 4.884 1.00 0.00 23 SER A CA 17
ATOM 25451 C C . SER A 1 23 ? -3.701 -7.867 4.363 1.00 0.00 23 SER A C 17
ATOM 25452 O O . SER A 1 23 ? -4.643 -8.012 5.140 1.00 0.00 23 SER A O 17
ATOM 25460 N N . VAL A 1 24 ? -3.825 -7.740 3.050 1.00 0.00 24 VAL A N 17
ATOM 25461 C CA . VAL A 1 24 ? -5.132 -7.765 2.415 1.00 0.00 24 VAL A CA 17
ATOM 25462 C C . VAL A 1 24 ? -5.302 -9.084 1.659 1.00 0.00 24 VAL A C 17
ATOM 25463 O O . VAL A 1 24 ? -4.342 -9.611 1.099 1.00 0.00 24 VAL A O 17
ATOM 25476 N N . LYS A 1 25 ? -6.531 -9.580 1.666 1.00 0.00 25 LYS A N 17
ATOM 25477 C CA . LYS A 1 25 ? -6.839 -10.827 0.988 1.00 0.00 25 LYS A CA 17
ATOM 25478 C C . LYS A 1 25 ? -7.724 -10.538 -0.226 1.00 0.00 25 LYS A C 17
ATOM 25479 O O . LYS A 1 25 ? -8.936 -10.375 -0.090 1.00 0.00 25 LYS A O 17
ATOM 25498 N N . ALA A 1 26 ? -7.085 -10.483 -1.385 1.00 0.00 26 ALA A N 17
ATOM 25499 C CA . ALA A 1 26 ? -7.799 -10.215 -2.622 1.00 0.00 26 ALA A CA 17
ATOM 25500 C C . ALA A 1 26 ? -7.529 -11.346 -3.616 1.00 0.00 26 ALA A C 17
ATOM 25501 O O . ALA A 1 26 ? -6.808 -12.293 -3.305 1.00 0.00 26 ALA A O 17
ATOM 25508 N N . LYS A 1 27 ? -8.122 -11.210 -4.793 1.00 0.00 27 LYS A N 17
ATOM 25509 C CA . LYS A 1 27 ? -7.954 -12.209 -5.835 1.00 0.00 27 LYS A CA 17
ATOM 25510 C C . LYS A 1 27 ? -6.724 -11.860 -6.677 1.00 0.00 27 LYS A C 17
ATOM 25511 O O . LYS A 1 27 ? -6.100 -10.821 -6.469 1.00 0.00 27 LYS A O 17
ATOM 25530 N N . VAL A 1 28 ? -6.413 -12.749 -7.608 1.00 0.00 28 VAL A N 17
ATOM 25531 C CA . VAL A 1 28 ? -5.269 -12.548 -8.482 1.00 0.00 28 VAL A CA 17
ATOM 25532 C C . VAL A 1 28 ? -5.629 -11.523 -9.559 1.00 0.00 28 VAL A C 17
ATOM 25533 O O . VAL A 1 28 ? -4.750 -11.000 -10.241 1.00 0.00 28 VAL A O 17
ATOM 25546 N N . SER A 1 29 ? -6.923 -11.267 -9.678 1.00 0.00 29 SER A N 17
ATOM 25547 C CA . SER A 1 29 ? -7.410 -10.314 -10.660 1.00 0.00 29 SER A CA 17
ATOM 25548 C C . SER A 1 29 ? -8.008 -9.095 -9.955 1.00 0.00 29 SER A C 17
ATOM 25549 O O . SER A 1 29 ? -8.598 -8.228 -10.599 1.00 0.00 29 SER A O 17
ATOM 25557 N N . SER A 1 30 ? -7.834 -9.066 -8.642 1.00 0.00 30 SER A N 17
ATOM 25558 C CA . SER A 1 30 ? -8.349 -7.967 -7.843 1.00 0.00 30 SER A CA 17
ATOM 25559 C C . SER A 1 30 ? -7.509 -6.710 -8.079 1.00 0.00 30 SER A C 17
ATOM 25560 O O . SER A 1 30 ? -6.284 -6.748 -7.972 1.00 0.00 30 SER A O 17
ATOM 25568 N N . ILE A 1 31 ? -8.201 -5.626 -8.395 1.00 0.00 31 ILE A N 17
ATOM 25569 C CA . ILE A 1 31 ? -7.535 -4.359 -8.647 1.00 0.00 31 ILE A CA 17
ATOM 25570 C C . ILE A 1 31 ? -6.916 -3.846 -7.346 1.00 0.00 31 ILE A C 17
ATOM 25571 O O . ILE A 1 31 ? -7.252 -4.324 -6.263 1.00 0.00 31 ILE A O 17
ATOM 25587 N N . ALA A 1 32 ? -6.022 -2.879 -7.494 1.00 0.00 32 ALA A N 17
ATOM 25588 C CA . ALA A 1 32 ? -5.353 -2.296 -6.344 1.00 0.00 32 ALA A CA 17
ATOM 25589 C C . ALA A 1 32 ? -6.395 -1.664 -5.419 1.00 0.00 32 ALA A C 17
ATOM 25590 O O . ALA A 1 32 ? -6.327 -1.821 -4.201 1.00 0.00 32 ALA A O 17
ATOM 25597 N N . GLN A 1 33 ? -7.337 -0.962 -6.033 1.00 0.00 33 GLN A N 17
ATOM 25598 C CA . GLN A 1 33 ? -8.392 -0.306 -5.281 1.00 0.00 33 GLN A CA 17
ATOM 25599 C C . GLN A 1 33 ? -9.017 -1.282 -4.282 1.00 0.00 33 GLN A C 17
ATOM 25600 O O . GLN A 1 33 ? -9.322 -0.907 -3.150 1.00 0.00 33 GLN A O 17
ATOM 25614 N N . GLU A 1 34 ? -9.191 -2.514 -4.737 1.00 0.00 34 GLU A N 17
ATOM 25615 C CA . GLU A 1 34 ? -9.774 -3.546 -3.897 1.00 0.00 34 GLU A CA 17
ATOM 25616 C C . GLU A 1 34 ? -8.924 -3.754 -2.642 1.00 0.00 34 GLU A C 17
ATOM 25617 O O . GLU A 1 34 ? -9.376 -4.365 -1.675 1.00 0.00 34 GLU A O 17
ATOM 25629 N N . ILE A 1 35 ? -7.706 -3.234 -2.699 1.00 0.00 35 ILE A N 17
ATOM 25630 C CA . ILE A 1 35 ? -6.788 -3.354 -1.579 1.00 0.00 35 ILE A CA 17
ATOM 25631 C C . ILE A 1 35 ? -6.757 -2.034 -0.806 1.00 0.00 35 ILE A C 17
ATOM 25632 O O . ILE A 1 35 ? -6.932 -2.019 0.411 1.00 0.00 35 ILE A O 17
ATOM 25648 N N . LEU A 1 36 ? -6.533 -0.957 -1.546 1.00 0.00 36 LEU A N 17
ATOM 25649 C CA . LEU A 1 36 ? -6.477 0.365 -0.945 1.00 0.00 36 LEU A CA 17
ATOM 25650 C C . LEU A 1 36 ? -7.751 0.606 -0.134 1.00 0.00 36 LEU A C 17
ATOM 25651 O O . LEU A 1 36 ? -7.699 1.177 0.955 1.00 0.00 36 LEU A O 17
ATOM 25667 N N . LYS A 1 37 ? -8.865 0.159 -0.694 1.00 0.00 37 LYS A N 17
ATOM 25668 C CA . LYS A 1 37 ? -10.151 0.320 -0.036 1.00 0.00 37 LYS A CA 17
ATOM 25669 C C . LYS A 1 37 ? -10.142 -0.452 1.285 1.00 0.00 37 LYS A C 17
ATOM 25670 O O . LYS A 1 37 ? -10.816 -0.065 2.238 1.00 0.00 37 LYS A O 17
ATOM 25689 N N . VAL A 1 38 ? -9.372 -1.530 1.299 1.00 0.00 38 VAL A N 17
ATOM 25690 C CA . VAL A 1 38 ? -9.267 -2.360 2.487 1.00 0.00 38 VAL A CA 17
ATOM 25691 C C . VAL A 1 38 ? -8.234 -1.752 3.438 1.00 0.00 38 VAL A C 17
ATOM 25692 O O . VAL A 1 38 ? -8.554 -1.428 4.581 1.00 0.00 38 VAL A O 17
ATOM 25705 N N . VAL A 1 39 ? -7.018 -1.615 2.932 1.00 0.00 39 VAL A N 17
ATOM 25706 C CA . VAL A 1 39 ? -5.937 -1.052 3.722 1.00 0.00 39 VAL A CA 17
ATOM 25707 C C . VAL A 1 39 ? -6.421 0.232 4.399 1.00 0.00 39 VAL A C 17
ATOM 25708 O O . VAL A 1 39 ? -6.335 0.365 5.619 1.00 0.00 39 VAL A O 17
ATOM 25721 N N . ALA A 1 40 ? -6.919 1.144 3.577 1.00 0.00 40 ALA A N 17
ATOM 25722 C CA . ALA A 1 40 ? -7.417 2.413 4.081 1.00 0.00 40 ALA A CA 17
ATOM 25723 C C . ALA A 1 40 ? -8.162 2.177 5.396 1.00 0.00 40 ALA A C 17
ATOM 25724 O O . ALA A 1 40 ? -7.977 2.918 6.361 1.00 0.00 40 ALA A O 17
ATOM 25731 N N . GLU A 1 41 ? -8.990 1.143 5.393 1.00 0.00 41 GLU A N 17
ATOM 25732 C CA . GLU A 1 41 ? -9.764 0.800 6.574 1.00 0.00 41 GLU A CA 17
ATOM 25733 C C . GLU A 1 41 ? -8.847 0.258 7.672 1.00 0.00 41 GLU A C 17
ATOM 25734 O O . GLU A 1 41 ? -8.972 0.639 8.835 1.00 0.00 41 GLU A O 17
ATOM 25746 N N . LYS A 1 42 ? -7.945 -0.622 7.263 1.00 0.00 42 LYS A N 17
ATOM 25747 C CA . LYS A 1 42 ? -7.006 -1.221 8.197 1.00 0.00 42 LYS A CA 17
ATOM 25748 C C . LYS A 1 42 ? -6.299 -0.114 8.982 1.00 0.00 42 LYS A C 17
ATOM 25749 O O . LYS A 1 42 ? -5.896 -0.319 10.126 1.00 0.00 42 LYS A O 17
ATOM 25768 N N . ILE A 1 43 ? -6.169 1.035 8.336 1.00 0.00 43 ILE A N 17
ATOM 25769 C CA . ILE A 1 43 ? -5.517 2.175 8.959 1.00 0.00 43 ILE A CA 17
ATOM 25770 C C . ILE A 1 43 ? -6.577 3.192 9.386 1.00 0.00 43 ILE A C 17
ATOM 25771 O O . ILE A 1 43 ? -6.312 4.056 10.221 1.00 0.00 43 ILE A O 17
ATOM 25787 N N . GLN A 1 44 ? -7.755 3.056 8.795 1.00 0.00 44 GLN A N 17
ATOM 25788 C CA . GLN A 1 44 ? -8.855 3.953 9.105 1.00 0.00 44 GLN A CA 17
ATOM 25789 C C . GLN A 1 44 ? -8.652 5.302 8.412 1.00 0.00 44 GLN A C 17
ATOM 25790 O O . GLN A 1 44 ? -8.646 6.344 9.065 1.00 0.00 44 GLN A O 17
ATOM 25804 N N . TYR A 1 45 ? -8.489 5.238 7.099 1.00 0.00 45 TYR A N 17
ATOM 25805 C CA . TYR A 1 45 ? -8.286 6.442 6.311 1.00 0.00 45 TYR A CA 17
ATOM 25806 C C . TYR A 1 45 ? -9.218 6.467 5.098 1.00 0.00 45 TYR A C 17
ATOM 25807 O O . TYR A 1 45 ? -10.207 5.737 5.055 1.00 0.00 45 TYR A O 17
ATOM 25825 N N . ALA A 1 46 ? -8.870 7.316 4.142 1.00 0.00 46 ALA A N 17
ATOM 25826 C CA . ALA A 1 46 ? -9.664 7.446 2.932 1.00 0.00 46 ALA A CA 17
ATOM 25827 C C . ALA A 1 46 ? -8.870 6.896 1.745 1.00 0.00 46 ALA A C 17
ATOM 25828 O O . ALA A 1 46 ? -7.981 7.567 1.224 1.00 0.00 46 ALA A O 17
ATOM 25835 N N . GLU A 1 47 ? -9.220 5.679 1.353 1.00 0.00 47 GLU A N 17
ATOM 25836 C CA . GLU A 1 47 ? -8.551 5.031 0.237 1.00 0.00 47 GLU A CA 17
ATOM 25837 C C . GLU A 1 47 ? -8.340 6.027 -0.905 1.00 0.00 47 GLU A C 17
ATOM 25838 O O . GLU A 1 47 ? -7.266 6.071 -1.504 1.00 0.00 47 GLU A O 17
ATOM 25850 N N . GLU A 1 48 ? -9.381 6.801 -1.174 1.00 0.00 48 GLU A N 17
ATOM 25851 C CA . GLU A 1 48 ? -9.322 7.792 -2.234 1.00 0.00 48 GLU A CA 17
ATOM 25852 C C . GLU A 1 48 ? -8.186 8.783 -1.972 1.00 0.00 48 GLU A C 17
ATOM 25853 O O . GLU A 1 48 ? -7.542 9.255 -2.907 1.00 0.00 48 GLU A O 17
ATOM 25865 N N . ASP A 1 49 ? -7.976 9.069 -0.696 1.00 0.00 49 ASP A N 17
ATOM 25866 C CA . ASP A 1 49 ? -6.929 9.995 -0.299 1.00 0.00 49 ASP A CA 17
ATOM 25867 C C . ASP A 1 49 ? -5.581 9.271 -0.313 1.00 0.00 49 ASP A C 17
ATOM 25868 O O . ASP A 1 49 ? -4.530 9.908 -0.266 1.00 0.00 49 ASP A O 17
ATOM 25877 N N . LEU A 1 50 ? -5.656 7.950 -0.378 1.00 0.00 50 LEU A N 17
ATOM 25878 C CA . LEU A 1 50 ? -4.455 7.132 -0.399 1.00 0.00 50 LEU A CA 17
ATOM 25879 C C . LEU A 1 50 ? -4.197 6.650 -1.828 1.00 0.00 50 LEU A C 17
ATOM 25880 O O . LEU A 1 50 ? -4.952 6.974 -2.742 1.00 0.00 50 LEU A O 17
ATOM 25896 N N . ALA A 1 51 ? -3.126 5.884 -1.975 1.00 0.00 51 ALA A N 17
ATOM 25897 C CA . ALA A 1 51 ? -2.758 5.354 -3.277 1.00 0.00 51 ALA A CA 17
ATOM 25898 C C . ALA A 1 51 ? -1.772 4.199 -3.092 1.00 0.00 51 ALA A C 17
ATOM 25899 O O . ALA A 1 51 ? -1.005 4.180 -2.131 1.00 0.00 51 ALA A O 17
ATOM 25906 N N . LEU A 1 52 ? -1.824 3.263 -4.029 1.00 0.00 52 LEU A N 17
ATOM 25907 C CA . LEU A 1 52 ? -0.944 2.108 -3.982 1.00 0.00 52 LEU A CA 17
ATOM 25908 C C . LEU A 1 52 ? 0.419 2.485 -4.564 1.00 0.00 52 LEU A C 17
ATOM 25909 O O . LEU A 1 52 ? 0.543 2.713 -5.767 1.00 0.00 52 LEU A O 17
ATOM 25925 N N . VAL A 1 53 ? 1.408 2.540 -3.684 1.00 0.00 53 VAL A N 17
ATOM 25926 C CA . VAL A 1 53 ? 2.758 2.887 -4.096 1.00 0.00 53 VAL A CA 17
ATOM 25927 C C . VAL A 1 53 ? 3.608 1.616 -4.163 1.00 0.00 53 VAL A C 17
ATOM 25928 O O . VAL A 1 53 ? 3.929 1.025 -3.133 1.00 0.00 53 VAL A O 17
ATOM 25941 N N . ALA A 1 54 ? 3.948 1.233 -5.385 1.00 0.00 54 ALA A N 17
ATOM 25942 C CA . ALA A 1 54 ? 4.754 0.044 -5.599 1.00 0.00 54 ALA A CA 17
ATOM 25943 C C . ALA A 1 54 ? 6.214 0.453 -5.805 1.00 0.00 54 ALA A C 17
ATOM 25944 O O . ALA A 1 54 ? 6.536 1.157 -6.760 1.00 0.00 54 ALA A O 17
ATOM 25951 N N . ILE A 1 55 ? 7.058 -0.007 -4.893 1.00 0.00 55 ILE A N 17
ATOM 25952 C CA . ILE A 1 55 ? 8.476 0.302 -4.963 1.00 0.00 55 ILE A CA 17
ATOM 25953 C C . ILE A 1 55 ? 9.205 -0.827 -5.693 1.00 0.00 55 ILE A C 17
ATOM 25954 O O . ILE A 1 55 ? 8.705 -1.949 -5.765 1.00 0.00 55 ILE A O 17
ATOM 25970 N N . THR A 1 56 ? 10.375 -0.493 -6.217 1.00 0.00 56 THR A N 17
ATOM 25971 C CA . THR A 1 56 ? 11.178 -1.465 -6.939 1.00 0.00 56 THR A CA 17
ATOM 25972 C C . THR A 1 56 ? 12.482 -1.742 -6.189 1.00 0.00 56 THR A C 17
ATOM 25973 O O . THR A 1 56 ? 12.745 -1.140 -5.149 1.00 0.00 56 THR A O 17
ATOM 25984 N N . PHE A 1 57 ? 13.265 -2.654 -6.746 1.00 0.00 57 PHE A N 17
ATOM 25985 C CA . PHE A 1 57 ? 14.536 -3.018 -6.144 1.00 0.00 57 PHE A CA 17
ATOM 25986 C C . PHE A 1 57 ? 15.451 -1.798 -6.013 1.00 0.00 57 PHE A C 17
ATOM 25987 O O . PHE A 1 57 ? 15.917 -1.481 -4.920 1.00 0.00 57 PHE A O 17
ATOM 26004 N N . SER A 1 58 ? 15.680 -1.146 -7.144 1.00 0.00 58 SER A N 17
ATOM 26005 C CA . SER A 1 58 ? 16.530 0.031 -7.169 1.00 0.00 58 SER A CA 17
ATOM 26006 C C . SER A 1 58 ? 16.227 0.922 -5.962 1.00 0.00 58 SER A C 17
ATOM 26007 O O . SER A 1 58 ? 17.116 1.599 -5.447 1.00 0.00 58 SER A O 17
ATOM 26015 N N . GLY A 1 59 ? 14.970 0.892 -5.546 1.00 0.00 59 GLY A N 17
ATOM 26016 C CA . GLY A 1 59 ? 14.539 1.688 -4.409 1.00 0.00 59 GLY A CA 17
ATOM 26017 C C . GLY A 1 59 ? 13.902 3.001 -4.869 1.00 0.00 59 GLY A C 17
ATOM 26018 O O . GLY A 1 59 ? 14.453 4.076 -4.638 1.00 0.00 59 GLY A O 17
ATOM 26022 N N . GLU A 1 60 ? 12.751 2.870 -5.512 1.00 0.00 60 GLU A N 17
ATOM 26023 C CA . GLU A 1 60 ? 12.034 4.033 -6.006 1.00 0.00 60 GLU A CA 17
ATOM 26024 C C . GLU A 1 60 ? 10.524 3.799 -5.925 1.00 0.00 60 GLU A C 17
ATOM 26025 O O . GLU A 1 60 ? 10.032 2.749 -6.337 1.00 0.00 60 GLU A O 17
ATOM 26037 N N . LYS A 1 61 ? 9.831 4.794 -5.392 1.00 0.00 61 LYS A N 17
ATOM 26038 C CA . LYS A 1 61 ? 8.387 4.710 -5.252 1.00 0.00 61 LYS A CA 17
ATOM 26039 C C . LYS A 1 61 ? 7.738 4.815 -6.634 1.00 0.00 61 LYS A C 17
ATOM 26040 O O . LYS A 1 61 ? 8.273 5.471 -7.527 1.00 0.00 61 LYS A O 17
ATOM 26059 N N . HI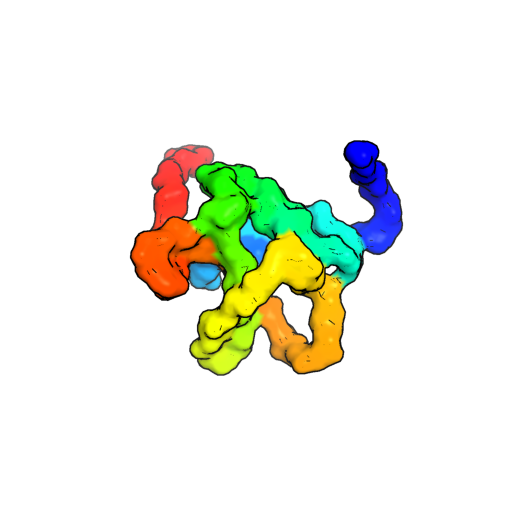S A 1 62 ? 6.594 4.160 -6.766 1.00 0.00 62 HIS A N 17
ATOM 26060 C CA . HIS A 1 62 ? 5.867 4.171 -8.024 1.00 0.00 62 HIS A CA 17
ATOM 26061 C C . HIS A 1 62 ? 4.364 4.090 -7.748 1.00 0.00 62 HIS A C 17
ATOM 26062 O O . HIS A 1 62 ? 3.913 3.229 -6.994 1.00 0.00 62 HIS A O 17
ATOM 26076 N N . GLU A 1 63 ? 3.630 4.998 -8.375 1.00 0.00 63 GLU A N 17
ATOM 26077 C CA . GLU A 1 63 ? 2.187 5.039 -8.206 1.00 0.00 63 GLU A CA 17
ATOM 26078 C C . GLU A 1 63 ? 1.491 4.503 -9.459 1.00 0.00 63 GLU A C 17
ATOM 26079 O O . GLU A 1 63 ? 1.935 4.756 -10.577 1.00 0.00 63 GLU A O 17
ATOM 26091 N N . LEU A 1 64 ? 0.411 3.771 -9.228 1.00 0.00 64 LEU A N 17
ATOM 26092 C CA . LEU A 1 64 ? -0.351 3.196 -10.324 1.00 0.00 64 LEU A CA 17
ATOM 26093 C C . LEU A 1 64 ? -1.804 3.668 -10.232 1.00 0.00 64 LEU A C 17
ATOM 26094 O O . LEU A 1 64 ? -2.093 4.677 -9.590 1.00 0.00 64 LEU A O 17
ATOM 26110 N N . GLN A 1 65 ? -2.679 2.917 -10.884 1.00 0.00 65 GLN A N 17
ATOM 26111 C CA . GLN A 1 65 ? -4.094 3.246 -10.884 1.00 0.00 65 GLN A CA 17
ATOM 26112 C C . GLN A 1 65 ? -4.843 2.372 -9.875 1.00 0.00 65 GLN A C 17
ATOM 26113 O O . GLN A 1 65 ? -4.328 1.344 -9.437 1.00 0.00 65 GLN A O 17
ATOM 26127 N N . PRO A 1 66 ? -6.077 2.824 -9.527 1.00 0.00 66 PRO A N 17
ATOM 26128 C CA . PRO A 1 66 ? -6.901 2.095 -8.578 1.00 0.00 66 PRO A CA 17
ATOM 26129 C C . PRO A 1 66 ? -7.503 0.845 -9.223 1.00 0.00 66 PRO A C 17
ATOM 26130 O O . PRO A 1 66 ? -8.151 0.045 -8.549 1.00 0.00 66 PRO A O 17
ATOM 26141 N N . ASN A 1 67 ? -7.267 0.714 -10.520 1.00 0.00 67 ASN A N 17
ATOM 26142 C CA . ASN A 1 67 ? -7.778 -0.425 -11.263 1.00 0.00 67 ASN A CA 17
ATOM 26143 C C . ASN A 1 67 ? -6.611 -1.329 -11.667 1.00 0.00 67 ASN A C 17
ATOM 26144 O O . ASN A 1 67 ? -6.818 -2.388 -12.258 1.00 0.00 67 ASN A O 17
ATOM 26155 N N . ASP A 1 68 ? -5.411 -0.879 -11.331 1.00 0.00 68 ASP A N 17
ATOM 26156 C CA . ASP A 1 68 ? -4.212 -1.634 -11.652 1.00 0.00 68 ASP A CA 17
ATOM 26157 C C . ASP A 1 68 ? -4.154 -2.887 -10.776 1.00 0.00 68 ASP A C 17
ATOM 26158 O O . ASP A 1 68 ? -4.306 -2.804 -9.558 1.00 0.00 68 ASP A O 17
ATOM 26167 N N . LEU A 1 69 ? -3.934 -4.018 -11.430 1.00 0.00 69 LEU A N 17
ATOM 26168 C CA . LEU A 1 69 ? -3.855 -5.286 -10.725 1.00 0.00 69 LEU A CA 17
ATOM 26169 C C . LEU A 1 69 ? -2.784 -5.193 -9.636 1.00 0.00 69 LEU A C 17
ATOM 26170 O O . LEU A 1 69 ? -1.792 -4.483 -9.795 1.00 0.00 69 LEU A O 17
ATOM 26186 N N . VAL A 1 70 ? -3.021 -5.921 -8.555 1.00 0.00 70 VAL A N 17
ATOM 26187 C CA . VAL A 1 70 ? -2.089 -5.930 -7.440 1.00 0.00 70 VAL A CA 17
ATOM 26188 C C . VAL A 1 70 ? -1.395 -7.292 -7.371 1.00 0.00 70 VAL A C 17
ATOM 26189 O O . VAL A 1 70 ? -1.269 -7.874 -6.296 1.00 0.00 70 VAL A O 17
ATOM 26202 N N . ILE A 1 71 ? -0.964 -7.760 -8.533 1.00 0.00 71 ILE A N 17
ATOM 26203 C CA . ILE A 1 71 ? -0.286 -9.042 -8.619 1.00 0.00 71 ILE A CA 17
ATOM 26204 C C . ILE A 1 71 ? 0.256 -9.234 -10.037 1.00 0.00 71 ILE A C 17
ATOM 26205 O O . ILE A 1 71 ? 0.224 -8.310 -10.848 1.00 0.00 71 ILE A O 17
ATOM 26221 N N . SER A 1 72 ? 0.742 -10.440 -10.292 1.00 0.00 72 SER A N 17
ATOM 26222 C CA . SER A 1 72 ? 1.290 -10.765 -11.598 1.00 0.00 72 SER A CA 17
ATOM 26223 C C . SER A 1 72 ? 2.556 -9.943 -11.853 1.00 0.00 72 SER A C 17
ATOM 26224 O O . SER A 1 72 ? 2.535 -8.717 -11.750 1.00 0.00 72 SER A O 17
ATOM 26232 N N . LYS A 1 73 ? 3.626 -10.651 -12.181 1.00 0.00 73 LYS A N 17
ATOM 26233 C CA . LYS A 1 73 ? 4.898 -10.003 -12.452 1.00 0.00 73 LYS A CA 17
ATOM 26234 C C . LYS A 1 73 ? 5.488 -10.566 -13.746 1.00 0.00 73 LYS A C 17
ATOM 26235 O O . LYS A 1 73 ? 5.328 -11.750 -14.041 1.00 0.00 73 LYS A O 17
ATOM 26254 N N . SER A 1 74 ? 6.157 -9.693 -14.484 1.00 0.00 74 SER A N 17
ATOM 26255 C CA . SER A 1 74 ? 6.771 -10.088 -15.740 1.00 0.00 74 SER A CA 17
ATOM 26256 C C . SER A 1 74 ? 7.757 -11.234 -15.502 1.00 0.00 74 SER A C 17
ATOM 26257 O O . SER A 1 74 ? 7.503 -12.369 -15.900 1.00 0.00 74 SER A O 17
ATOM 26265 N N . LEU A 1 75 ? 8.862 -10.895 -14.854 1.00 0.00 75 LEU A N 17
ATOM 26266 C CA . LEU A 1 75 ? 9.888 -11.881 -14.558 1.00 0.00 75 LEU A CA 17
ATOM 26267 C C . LEU A 1 75 ? 10.401 -11.665 -13.133 1.00 0.00 75 LEU A C 17
ATOM 26268 O O . LEU A 1 75 ? 10.445 -12.601 -12.336 1.00 0.00 75 LEU A O 17
ATOM 26284 N N . GLU A 1 76 ? 10.777 -10.425 -12.855 1.00 0.00 76 GLU A N 17
ATOM 26285 C CA . GLU A 1 76 ? 11.286 -10.074 -11.540 1.00 0.00 76 GLU A CA 17
ATOM 26286 C C . GLU A 1 76 ? 10.349 -10.599 -10.451 1.00 0.00 76 GLU A C 17
ATOM 26287 O O . GLU A 1 76 ? 9.147 -10.338 -10.482 1.00 0.00 76 GLU A O 17
ATOM 26299 N N . ALA A 1 77 ? 10.934 -11.330 -9.513 1.00 0.00 77 ALA A N 17
ATOM 26300 C CA . ALA A 1 77 ? 10.166 -11.894 -8.416 1.00 0.00 77 ALA A CA 17
ATOM 26301 C C . ALA A 1 77 ? 10.533 -11.172 -7.118 1.00 0.00 77 ALA A C 17
ATOM 26302 O O . ALA A 1 77 ? 11.226 -11.729 -6.268 1.00 0.00 77 ALA A O 17
ATOM 26309 N N . SER A 1 78 ? 10.052 -9.942 -7.006 1.00 0.00 78 SER A N 17
ATOM 26310 C CA . SER A 1 78 ? 10.321 -9.138 -5.826 1.00 0.00 78 SER A CA 17
ATOM 26311 C C . SER A 1 78 ? 9.617 -7.785 -5.944 1.00 0.00 78 SER A C 17
ATOM 26312 O O . SER A 1 78 ? 9.365 -7.306 -7.048 1.00 0.00 78 SER A O 17
ATOM 26320 N N . GLY A 1 79 ? 9.317 -7.208 -4.789 1.00 0.00 79 GLY A N 17
ATOM 26321 C CA . GLY A 1 79 ? 8.647 -5.920 -4.748 1.00 0.00 79 GLY A CA 17
ATOM 26322 C C . GLY A 1 79 ? 7.761 -5.802 -3.507 1.00 0.00 79 GLY A C 17
ATOM 26323 O O . GLY A 1 79 ? 7.681 -6.732 -2.706 1.00 0.00 79 GLY A O 17
ATOM 26327 N N . ARG A 1 80 ? 7.116 -4.650 -3.386 1.00 0.00 80 ARG A N 17
ATOM 26328 C CA . ARG A 1 80 ? 6.239 -4.399 -2.255 1.00 0.00 80 ARG A CA 17
ATOM 26329 C C . ARG A 1 80 ? 5.397 -3.146 -2.505 1.00 0.00 80 ARG A C 17
ATOM 26330 O O . ARG A 1 80 ? 5.920 -2.118 -2.934 1.00 0.00 80 ARG A O 17
ATOM 26351 N N . ILE A 1 81 ? 4.108 -3.272 -2.225 1.00 0.00 81 ILE A N 17
ATOM 26352 C CA . ILE A 1 81 ? 3.189 -2.163 -2.414 1.00 0.00 81 ILE A CA 17
ATOM 26353 C C . ILE A 1 81 ? 3.083 -1.367 -1.112 1.00 0.00 81 ILE A C 17
ATOM 26354 O O . ILE A 1 81 ? 3.293 -1.911 -0.029 1.00 0.00 81 ILE A O 17
ATOM 26370 N N . TYR A 1 82 ? 2.757 -0.091 -1.261 1.00 0.00 82 TYR A N 17
ATOM 26371 C CA . TYR A 1 82 ? 2.621 0.785 -0.110 1.00 0.00 82 TYR A CA 17
ATOM 26372 C C . TYR A 1 82 ? 1.370 1.658 -0.230 1.00 0.00 82 TYR A C 17
ATOM 26373 O O . TYR A 1 82 ? 0.671 1.611 -1.242 1.00 0.00 82 TYR A O 17
ATOM 26391 N N . VAL A 1 83 ? 1.126 2.434 0.815 1.00 0.00 83 VAL A N 17
ATOM 26392 C CA . VAL A 1 83 ? -0.029 3.316 0.839 1.00 0.00 83 VAL A CA 17
ATOM 26393 C C . VAL A 1 83 ? 0.369 4.652 1.469 1.00 0.00 83 VAL A C 17
ATOM 26394 O O . VAL A 1 83 ? 0.675 4.715 2.659 1.00 0.00 83 VAL A O 17
ATOM 26407 N N . TYR A 1 84 ? 0.351 5.688 0.644 1.00 0.00 84 TYR A N 17
ATOM 26408 C CA . TYR A 1 84 ? 0.706 7.020 1.105 1.00 0.00 84 TYR A CA 17
ATOM 26409 C C . TYR A 1 84 ? -0.533 7.912 1.210 1.00 0.00 84 TYR A C 17
ATOM 26410 O O . TYR A 1 84 ? -1.627 7.509 0.819 1.00 0.00 84 TYR A O 17
ATOM 26428 N N . ARG A 1 85 ? -0.318 9.108 1.738 1.00 0.00 85 ARG A N 17
ATOM 26429 C CA . ARG A 1 85 ? -1.403 10.061 1.899 1.00 0.00 85 ARG A CA 17
ATOM 26430 C C . ARG A 1 85 ? -1.300 11.166 0.845 1.00 0.00 85 ARG A C 17
ATOM 26431 O O . ARG A 1 85 ? -0.208 11.654 0.558 1.00 0.00 85 ARG A O 17
ATOM 26452 N N . LYS A 1 86 ? -2.451 11.528 0.299 1.00 0.00 86 LYS A N 17
ATOM 26453 C CA . LYS A 1 86 ? -2.503 12.566 -0.717 1.00 0.00 86 LYS A CA 17
ATOM 26454 C C . LYS A 1 86 ? -2.672 13.927 -0.039 1.00 0.00 86 LYS A C 17
ATOM 26455 O O . LYS A 1 86 ? -3.653 14.157 0.666 1.00 0.00 86 LYS A O 17
ATOM 26474 N N . ASP A 1 87 ? -1.699 14.795 -0.277 1.00 0.00 87 ASP A N 17
ATOM 26475 C CA . ASP A 1 87 ? -1.728 16.128 0.301 1.00 0.00 87 ASP A CA 17
ATOM 26476 C C . ASP A 1 87 ? -0.677 17.001 -0.387 1.00 0.00 87 ASP A C 17
ATOM 26477 O O . ASP A 1 87 ? 0.478 16.600 -0.519 1.00 0.00 87 ASP A O 17
ATOM 26486 N N . LEU A 1 88 ? -1.115 18.178 -0.808 1.00 0.00 88 LEU A N 17
ATOM 26487 C CA . LEU A 1 88 ? -0.226 19.111 -1.479 1.00 0.00 88 LEU A CA 17
ATOM 26488 C C . LEU A 1 88 ? 0.297 18.473 -2.768 1.00 0.00 88 LEU A C 17
ATOM 26489 O O . LEU A 1 88 ? 1.084 17.529 -2.722 1.00 0.00 88 LEU A O 17
ATOM 26505 N N . ALA A 1 89 ? -0.162 19.014 -3.887 1.00 0.00 89 ALA A N 17
ATOM 26506 C CA . ALA A 1 89 ? 0.250 18.510 -5.186 1.00 0.00 89 ALA A CA 17
ATOM 26507 C C . ALA A 1 89 ? -0.060 17.014 -5.268 1.00 0.00 89 ALA A C 17
ATOM 26508 O O . ALA A 1 89 ? -0.822 16.488 -4.458 1.00 0.00 89 ALA A O 17
ATOM 26515 N N . ASP A 1 90 ? 0.547 16.370 -6.255 1.00 0.00 90 ASP A N 17
ATOM 26516 C CA . ASP A 1 90 ? 0.345 14.945 -6.453 1.00 0.00 90 ASP A CA 17
ATOM 26517 C C . ASP A 1 90 ? 1.552 14.182 -5.903 1.00 0.00 90 ASP A C 17
ATOM 26518 O O . ASP A 1 90 ? 2.059 13.266 -6.549 1.00 0.00 90 ASP A O 17
ATOM 26527 N N . THR A 1 91 ? 1.976 14.587 -4.715 1.00 0.00 91 THR A N 17
ATOM 26528 C CA . THR A 1 91 ? 3.114 13.953 -4.070 1.00 0.00 91 THR A CA 17
ATOM 26529 C C . THR A 1 91 ? 2.639 12.939 -3.027 1.00 0.00 91 THR A C 17
ATOM 26530 O O . THR A 1 91 ? 1.442 12.828 -2.764 1.00 0.00 91 THR A O 17
ATOM 26541 N N . LEU A 1 92 ? 3.601 12.226 -2.461 1.00 0.00 92 LEU A N 17
ATOM 26542 C CA . LEU A 1 92 ? 3.296 11.225 -1.452 1.00 0.00 92 LEU A CA 17
ATOM 26543 C C . LEU A 1 92 ? 4.463 11.128 -0.468 1.00 0.00 92 LEU A C 17
ATOM 26544 O O . LEU A 1 92 ? 5.618 11.016 -0.877 1.00 0.00 92 LEU A O 17
ATOM 26560 N N . ASN A 1 93 ? 4.122 11.175 0.812 1.00 0.00 93 ASN A N 17
ATOM 26561 C CA . ASN A 1 93 ? 5.127 11.093 1.858 1.00 0.00 93 ASN A CA 17
ATOM 26562 C C . ASN A 1 93 ? 4.944 9.787 2.634 1.00 0.00 93 ASN A C 17
ATOM 26563 O O . ASN A 1 93 ? 3.826 9.293 2.769 1.00 0.00 93 ASN A O 17
ATOM 26574 N N . PRO A 1 94 ? 6.088 9.252 3.137 1.00 0.00 94 PRO A N 17
ATOM 26575 C CA . PRO A 1 94 ? 6.065 8.014 3.896 1.00 0.00 94 PRO A CA 17
ATOM 26576 C C . PRO A 1 94 ? 5.513 8.244 5.305 1.00 0.00 94 PRO A C 17
ATOM 26577 O O . PRO A 1 94 ? 6.053 9.047 6.064 1.00 0.00 94 PRO A O 17
ATOM 26588 N N . PHE A 1 95 ? 4.443 7.525 5.611 1.00 0.00 95 PHE A N 17
ATOM 26589 C CA . PHE A 1 95 ? 3.812 7.641 6.915 1.00 0.00 95 PHE A CA 17
ATOM 26590 C C . PHE A 1 95 ? 4.860 7.718 8.027 1.00 0.00 95 PHE A C 17
ATOM 26591 O O . PHE A 1 95 ? 6.007 7.320 7.832 1.00 0.00 95 PHE A O 17
ATOM 26608 N N . ALA A 1 96 ? 4.428 8.233 9.168 1.00 0.00 96 ALA A N 17
ATOM 26609 C CA . ALA A 1 96 ? 5.315 8.368 10.311 1.00 0.00 96 ALA A CA 17
ATOM 26610 C C . ALA A 1 96 ? 5.639 6.980 10.867 1.00 0.00 96 ALA A C 17
ATOM 26611 O O . ALA A 1 96 ? 6.729 6.456 10.642 1.00 0.00 96 ALA A O 17
ATOM 26618 N N . GLU A 1 97 ? 4.672 6.423 11.581 1.00 0.00 97 GLU A N 17
ATOM 26619 C CA . GLU A 1 97 ? 4.840 5.105 12.170 1.00 0.00 97 GLU A CA 17
ATOM 26620 C C . GLU A 1 97 ? 3.489 4.553 12.630 1.00 0.00 97 GLU A C 17
ATOM 26621 O O . GLU A 1 97 ? 2.649 5.297 13.133 1.00 0.00 97 GLU A O 17
ATOM 26633 N N . ASN A 1 98 ? 3.323 3.252 12.441 1.00 0.00 98 ASN A N 17
ATOM 26634 C CA . ASN A 1 98 ? 2.089 2.591 12.830 1.00 0.00 98 ASN A CA 17
ATOM 26635 C C . ASN A 1 98 ? 2.117 1.141 12.343 1.00 0.00 98 ASN A C 17
ATOM 26636 O O . ASN A 1 98 ? 1.723 0.853 11.214 1.00 0.00 98 ASN A O 17
ATOM 26647 N N . SER A 1 99 ? 2.586 0.265 13.220 1.00 0.00 99 SER A N 17
ATOM 26648 C CA . SER A 1 99 ? 2.670 -1.148 12.894 1.00 0.00 99 SER A CA 17
ATOM 26649 C C . SER A 1 99 ? 1.303 -1.810 13.076 1.00 0.00 99 SER A C 17
ATOM 26650 O O . SER A 1 99 ? 0.756 -2.383 12.134 1.00 0.00 99 SER A O 17
ATOM 26658 N N . GLY A 1 100 ? 0.789 -1.709 14.293 1.00 0.00 100 GLY A N 17
ATOM 26659 C CA . GLY A 1 100 ? -0.504 -2.290 14.610 1.00 0.00 100 GLY A CA 17
ATOM 26660 C C . GLY A 1 100 ? -0.401 -3.809 14.757 1.00 0.00 100 GLY A C 17
ATOM 26661 O O . GLY A 1 100 ? 0.696 -4.365 14.738 1.00 0.00 100 GLY A O 17
ATOM 26665 N N . PRO A 1 101 ? -1.589 -4.454 14.905 1.00 0.00 101 PRO A N 17
ATOM 26666 C CA . PRO A 1 101 ? -1.643 -5.899 15.056 1.00 0.00 101 PRO A CA 17
ATOM 26667 C C . PRO A 1 101 ? -1.390 -6.599 13.719 1.00 0.00 101 PRO A C 17
ATOM 26668 O O . PRO A 1 101 ? -1.512 -5.986 12.660 1.00 0.00 101 PRO A O 17
ATOM 26679 N N . SER A 1 102 ? -1.041 -7.874 13.812 1.00 0.00 102 SER A N 17
ATOM 26680 C CA . SER A 1 102 ? -0.769 -8.664 12.624 1.00 0.00 102 SER A CA 17
ATOM 26681 C C . SER A 1 102 ? -0.862 -10.155 12.954 1.00 0.00 102 SER A C 17
ATOM 26682 O O . SER A 1 102 ? -0.603 -10.561 14.086 1.00 0.00 102 SER A O 17
ATOM 26690 N N . SER A 1 103 ? -1.232 -10.930 11.946 1.00 0.00 103 SER A N 17
ATOM 26691 C CA . SER A 1 103 ? -1.362 -12.367 12.115 1.00 0.00 103 SER A CA 17
ATOM 26692 C C . SER A 1 103 ? -0.206 -13.084 11.415 1.00 0.00 103 SER A C 17
ATOM 26693 O O . SER A 1 103 ? 0.566 -13.796 12.056 1.00 0.00 103 SER A O 17
ATOM 26701 N N . GLY A 1 104 ? -0.122 -12.870 10.111 1.00 0.00 104 GLY A N 17
ATOM 26702 C CA . GLY A 1 104 ? 0.928 -13.487 9.317 1.00 0.00 104 GLY A CA 17
ATOM 26703 C C . GLY A 1 104 ? 0.336 -14.376 8.221 1.00 0.00 104 GLY A C 17
ATOM 26704 O O . GLY A 1 104 ? -0.852 -14.691 8.247 1.00 0.00 104 GLY A O 17
ATOM 26708 N N . GLY A 1 1 ? -15.728 -18.293 -14.649 1.00 0.00 1 GLY A N 18
ATOM 26709 C CA . GLY A 1 1 ? -14.280 -18.181 -14.679 1.00 0.00 1 GLY A CA 18
ATOM 26710 C C . GLY A 1 1 ? -13.622 -19.562 -14.640 1.00 0.00 1 GLY A C 18
ATOM 26711 O O . GLY A 1 1 ? -14.248 -20.541 -14.237 1.00 0.00 1 GLY A O 18
ATOM 26715 N N . SER A 1 2 ? -12.368 -19.596 -15.066 1.00 0.00 2 SER A N 18
ATOM 26716 C CA . SER A 1 2 ? -11.618 -20.841 -15.086 1.00 0.00 2 SER A CA 18
ATOM 26717 C C . SER A 1 2 ? -11.175 -21.207 -13.668 1.00 0.00 2 SER A C 18
ATOM 26718 O O . SER A 1 2 ? -11.064 -20.338 -12.805 1.00 0.00 2 SER A O 18
ATOM 26726 N N . SER A 1 3 ? -10.932 -22.495 -13.472 1.00 0.00 3 SER A N 18
ATOM 26727 C CA . SER A 1 3 ? -10.503 -22.987 -12.174 1.00 0.00 3 SER A CA 18
ATOM 26728 C C . SER A 1 3 ? -9.169 -23.723 -12.309 1.00 0.00 3 SER A C 18
ATOM 26729 O O . SER A 1 3 ? -9.108 -24.802 -12.895 1.00 0.00 3 SER A O 18
ATOM 26737 N N . GLY A 1 4 ? -8.133 -23.110 -11.755 1.00 0.00 4 GLY A N 18
ATOM 26738 C CA . GLY A 1 4 ? -6.803 -23.694 -11.806 1.00 0.00 4 GLY A CA 18
ATOM 26739 C C . GLY A 1 4 ? -5.861 -23.000 -10.820 1.00 0.00 4 GLY A C 18
ATOM 26740 O O . GLY A 1 4 ? -4.991 -22.230 -11.225 1.00 0.00 4 GLY A O 18
ATOM 26744 N N . SER A 1 5 ? -6.067 -23.296 -9.545 1.00 0.00 5 SER A N 18
ATOM 26745 C CA . SER A 1 5 ? -5.247 -22.710 -8.499 1.00 0.00 5 SER A CA 18
ATOM 26746 C C . SER A 1 5 ? -5.705 -23.216 -7.130 1.00 0.00 5 SER A C 18
ATOM 26747 O O . SER A 1 5 ? -6.896 -23.428 -6.909 1.00 0.00 5 SER A O 18
ATOM 26755 N N . SER A 1 6 ? -4.735 -23.396 -6.246 1.00 0.00 6 SER A N 18
ATOM 26756 C CA . SER A 1 6 ? -5.023 -23.873 -4.904 1.00 0.00 6 SER A CA 18
ATOM 26757 C C . SER A 1 6 ? -5.697 -22.767 -4.089 1.00 0.00 6 SER A C 18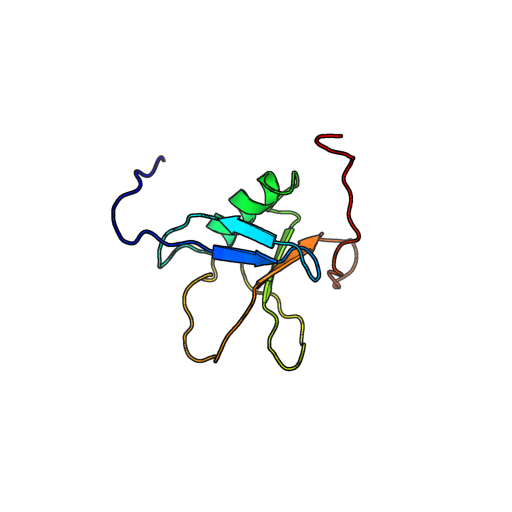
ATOM 26758 O O . SER A 1 6 ? -5.049 -22.107 -3.278 1.00 0.00 6 SER A O 18
ATOM 26766 N N . GLY A 1 7 ? -6.988 -22.600 -4.332 1.00 0.00 7 GLY A N 18
ATOM 26767 C CA . GLY A 1 7 ? -7.756 -21.585 -3.630 1.00 0.00 7 GLY A CA 18
ATOM 26768 C C . GLY A 1 7 ? -7.399 -20.184 -4.130 1.00 0.00 7 GLY A C 18
ATOM 26769 O O . GLY A 1 7 ? -6.245 -19.766 -4.045 1.00 0.00 7 GLY A O 18
ATOM 26773 N N . GLU A 1 8 ? -8.411 -19.497 -4.640 1.00 0.00 8 GLU A N 18
ATOM 26774 C CA . GLU A 1 8 ? -8.218 -18.151 -5.153 1.00 0.00 8 GLU A CA 18
ATOM 26775 C C . GLU A 1 8 ? -8.244 -17.137 -4.008 1.00 0.00 8 GLU A C 18
ATOM 26776 O O . GLU A 1 8 ? -9.019 -16.183 -4.036 1.00 0.00 8 GLU A O 18
ATOM 26788 N N . GLU A 1 9 ? -7.386 -17.379 -3.027 1.00 0.00 9 GLU A N 18
ATOM 26789 C CA . GLU A 1 9 ? -7.300 -16.499 -1.874 1.00 0.00 9 GLU A CA 18
ATOM 26790 C C . GLU A 1 9 ? -6.221 -15.437 -2.095 1.00 0.00 9 GLU A C 18
ATOM 26791 O O . GLU A 1 9 ? -6.526 -14.304 -2.465 1.00 0.00 9 GLU A O 18
ATOM 26803 N N . ILE A 1 10 ? -4.981 -15.841 -1.860 1.00 0.00 10 ILE A N 18
ATOM 26804 C CA . ILE A 1 10 ? -3.855 -14.939 -2.029 1.00 0.00 10 ILE A CA 18
ATOM 26805 C C . ILE A 1 10 ? -4.070 -13.695 -1.165 1.00 0.00 10 ILE A C 18
ATOM 26806 O O . ILE A 1 10 ? -5.182 -13.438 -0.706 1.00 0.00 10 ILE A O 18
ATOM 26822 N N . PHE A 1 11 ? -2.988 -12.955 -0.971 1.00 0.00 11 PHE A N 18
ATOM 26823 C CA . PHE A 1 11 ? -3.045 -11.743 -0.170 1.00 0.00 11 PHE A CA 18
ATOM 26824 C C . PHE A 1 11 ? -2.291 -10.600 -0.852 1.00 0.00 11 PHE A C 18
ATOM 26825 O O . PHE A 1 11 ? -1.393 -10.837 -1.659 1.00 0.00 11 PHE A O 18
ATOM 26842 N N . CYS A 1 12 ? -2.685 -9.383 -0.504 1.00 0.00 12 CYS A N 18
ATOM 26843 C CA . CYS A 1 12 ? -2.058 -8.202 -1.072 1.00 0.00 12 CYS A CA 18
ATOM 26844 C C . CYS A 1 12 ? -1.295 -7.481 0.040 1.00 0.00 12 CYS A C 18
ATOM 26845 O O . CYS A 1 12 ? -1.893 -6.775 0.851 1.00 0.00 12 CYS A O 18
ATOM 26853 N N . HIS A 1 13 ? 0.014 -7.682 0.043 1.00 0.00 13 HIS A N 18
ATOM 26854 C CA . HIS A 1 13 ? 0.865 -7.059 1.043 1.00 0.00 13 HIS A CA 18
ATOM 26855 C C . HIS A 1 13 ? 0.962 -5.557 0.770 1.00 0.00 13 HIS A C 18
ATOM 26856 O O . HIS A 1 13 ? 1.585 -5.138 -0.204 1.00 0.00 13 HIS A O 18
ATOM 26870 N N . VAL A 1 14 ? 0.337 -4.787 1.649 1.00 0.00 14 VAL A N 18
ATOM 26871 C CA . VAL A 1 14 ? 0.344 -3.340 1.515 1.00 0.00 14 VAL A CA 18
ATOM 26872 C C . VAL A 1 14 ? 1.272 -2.740 2.573 1.00 0.00 14 VAL A C 18
ATOM 26873 O O . VAL A 1 14 ? 0.929 -2.696 3.753 1.00 0.00 14 VAL A O 18
ATOM 26886 N N . TYR A 1 15 ? 2.431 -2.292 2.112 1.00 0.00 15 TYR A N 18
ATOM 26887 C CA . TYR A 1 15 ? 3.411 -1.696 3.003 1.00 0.00 15 TYR A CA 18
ATOM 26888 C C . TYR A 1 15 ? 3.130 -0.206 3.211 1.00 0.00 15 TYR A C 18
ATOM 26889 O O . TYR A 1 15 ? 3.173 0.576 2.262 1.00 0.00 15 TYR A O 18
ATOM 26907 N N . ILE A 1 16 ? 2.847 0.142 4.458 1.00 0.00 16 ILE A N 18
ATOM 26908 C CA . ILE A 1 16 ? 2.558 1.524 4.802 1.00 0.00 16 ILE A CA 18
ATOM 26909 C C . ILE A 1 16 ? 3.856 2.332 4.780 1.00 0.00 16 ILE A C 18
ATOM 26910 O O . ILE A 1 16 ? 3.985 3.286 4.014 1.00 0.00 16 ILE A O 18
ATOM 26926 N N . THR A 1 17 ? 4.786 1.921 5.630 1.00 0.00 17 THR A N 18
ATOM 26927 C CA . THR A 1 17 ? 6.070 2.595 5.718 1.00 0.00 17 THR A CA 18
ATOM 26928 C C . THR A 1 17 ? 7.190 1.678 5.222 1.00 0.00 17 THR A C 18
ATOM 26929 O O . THR A 1 17 ? 7.048 1.020 4.192 1.00 0.00 17 THR A O 18
ATOM 26940 N N . GLU A 1 18 ? 8.278 1.663 5.978 1.00 0.00 18 GLU A N 18
ATOM 26941 C CA . GLU A 1 18 ? 9.421 0.837 5.628 1.00 0.00 18 GLU A CA 18
ATOM 26942 C C . GLU A 1 18 ? 9.361 -0.496 6.376 1.00 0.00 18 GLU A C 18
ATOM 26943 O O . GLU A 1 18 ? 9.774 -1.528 5.848 1.00 0.00 18 GLU A O 18
ATOM 26955 N N . HIS A 1 19 ? 8.844 -0.432 7.594 1.00 0.00 19 HIS A N 18
ATOM 26956 C CA . HIS A 1 19 ? 8.725 -1.621 8.421 1.00 0.00 19 HIS A CA 18
ATOM 26957 C C . HIS A 1 19 ? 7.277 -1.780 8.886 1.00 0.00 19 HIS A C 18
ATOM 26958 O O . HIS A 1 19 ? 7.025 -2.249 9.995 1.00 0.00 19 HIS A O 18
ATOM 26972 N N . SER A 1 20 ? 6.362 -1.380 8.015 1.00 0.00 20 SER A N 18
ATOM 26973 C CA . SER A 1 20 ? 4.945 -1.473 8.323 1.00 0.00 20 SER A CA 18
ATOM 26974 C C . SER A 1 20 ? 4.169 -1.929 7.085 1.00 0.00 20 SER A C 18
ATOM 26975 O O . SER A 1 20 ? 4.475 -1.514 5.969 1.00 0.00 20 SER A O 18
ATOM 26983 N N . TYR A 1 21 ? 3.180 -2.777 7.326 1.00 0.00 21 TYR A N 18
ATOM 26984 C CA . TYR A 1 21 ? 2.358 -3.294 6.245 1.00 0.00 21 TYR A CA 18
ATOM 26985 C C . TYR A 1 21 ? 1.017 -3.808 6.773 1.00 0.00 21 TYR A C 18
ATOM 26986 O O . TYR A 1 21 ? 0.745 -3.727 7.970 1.00 0.00 21 TYR A O 18
ATOM 27004 N N . VAL A 1 22 ? 0.215 -4.325 5.854 1.00 0.00 22 VAL A N 18
ATOM 27005 C CA . VAL A 1 22 ? -1.091 -4.853 6.213 1.00 0.00 22 VAL A CA 18
ATOM 27006 C C . VAL A 1 22 ? -1.501 -5.920 5.196 1.00 0.00 22 VAL A C 18
ATOM 27007 O O . VAL A 1 22 ? -1.313 -5.743 3.994 1.00 0.00 22 VAL A O 18
ATOM 27020 N N . SER A 1 23 ? -2.054 -7.006 5.717 1.00 0.00 23 SER A N 18
ATOM 27021 C CA . SER A 1 23 ? -2.493 -8.102 4.870 1.00 0.00 23 SER A CA 18
ATOM 27022 C C . SER A 1 23 ? -3.939 -7.874 4.427 1.00 0.00 23 SER A C 18
ATOM 27023 O O . SER A 1 23 ? -4.804 -7.573 5.248 1.00 0.00 23 SER A O 18
ATOM 27031 N N . VAL A 1 24 ? -4.158 -8.027 3.129 1.00 0.00 24 VAL A N 18
ATOM 27032 C CA . VAL A 1 24 ? -5.485 -7.842 2.566 1.00 0.00 24 VAL A CA 18
ATOM 27033 C C . VAL A 1 24 ? -5.848 -9.060 1.715 1.00 0.00 24 VAL A C 18
ATOM 27034 O O . VAL A 1 24 ? -5.199 -9.332 0.706 1.00 0.00 24 VAL A O 18
ATOM 27047 N N . LYS A 1 25 ? -6.883 -9.761 2.153 1.00 0.00 25 LYS A N 18
ATOM 27048 C CA . LYS A 1 25 ? -7.340 -10.944 1.444 1.00 0.00 25 LYS A CA 18
ATOM 27049 C C . LYS A 1 25 ? -8.236 -10.520 0.279 1.00 0.00 25 LYS A C 18
ATOM 27050 O O . LYS A 1 25 ? -9.420 -10.244 0.470 1.00 0.00 25 LYS A O 18
ATOM 27069 N N . ALA A 1 26 ? -7.639 -10.483 -0.903 1.00 0.00 26 ALA A N 18
ATOM 27070 C CA . ALA A 1 26 ? -8.368 -10.097 -2.099 1.00 0.00 26 ALA A CA 18
ATOM 27071 C C . ALA A 1 26 ? -8.416 -11.282 -3.066 1.00 0.00 26 ALA A C 18
ATOM 27072 O O . ALA A 1 26 ? -7.881 -12.350 -2.772 1.00 0.00 26 ALA A O 18
ATOM 27079 N N . LYS A 1 27 ? -9.060 -11.052 -4.201 1.00 0.00 27 LYS A N 18
ATOM 27080 C CA . LYS A 1 27 ? -9.184 -12.087 -5.214 1.00 0.00 27 LYS A CA 18
ATOM 27081 C C . LYS A 1 27 ? -7.821 -12.318 -5.870 1.00 0.00 27 LYS A C 18
ATOM 27082 O O . LYS A 1 27 ? -6.854 -11.624 -5.561 1.00 0.00 27 LYS A O 18
ATOM 27101 N N . VAL A 1 28 ? -7.789 -13.295 -6.764 1.00 0.00 28 VAL A N 18
ATOM 27102 C CA . VAL A 1 28 ? -6.561 -13.626 -7.467 1.00 0.00 28 VAL A CA 18
ATOM 27103 C C . VAL A 1 28 ? -6.345 -12.627 -8.605 1.00 0.00 28 VAL A C 18
ATOM 27104 O O . VAL A 1 28 ? -5.316 -12.661 -9.279 1.00 0.00 28 VAL A O 18
ATOM 27117 N N . SER A 1 29 ? -7.332 -11.762 -8.786 1.00 0.00 29 SER A N 18
ATOM 27118 C CA . SER A 1 29 ? -7.263 -10.756 -9.832 1.00 0.00 29 SER A CA 18
ATOM 27119 C C . SER A 1 29 ? -7.925 -9.461 -9.356 1.00 0.00 29 SER A C 18
ATOM 27120 O O . SER A 1 29 ? -8.540 -8.747 -10.146 1.00 0.00 29 SER A O 18
ATOM 27128 N N . SER A 1 30 ? -7.776 -9.197 -8.066 1.00 0.00 30 SER A N 18
ATOM 27129 C CA . SER A 1 30 ? -8.351 -8.000 -7.476 1.00 0.00 30 SER A CA 18
ATOM 27130 C C . SER A 1 30 ? -7.501 -6.779 -7.833 1.00 0.00 30 SER A C 18
ATOM 27131 O O . SER A 1 30 ? -6.319 -6.912 -8.147 1.00 0.00 30 SER A O 18
ATOM 27139 N N . ILE A 1 31 ? -8.136 -5.618 -7.774 1.00 0.00 31 ILE A N 18
ATOM 27140 C CA . ILE A 1 31 ? -7.453 -4.375 -8.088 1.00 0.00 31 ILE A CA 18
ATOM 27141 C C . ILE A 1 31 ? -6.975 -3.719 -6.791 1.00 0.00 31 ILE A C 18
ATOM 27142 O O . ILE A 1 31 ? -7.443 -4.064 -5.707 1.00 0.00 31 ILE A O 18
ATOM 27158 N N . ALA A 1 32 ? -6.048 -2.785 -6.944 1.00 0.00 32 ALA A N 18
ATOM 27159 C CA . ALA A 1 32 ? -5.501 -2.078 -5.799 1.00 0.00 32 ALA A CA 18
ATOM 27160 C C . ALA A 1 32 ? -6.634 -1.372 -5.052 1.00 0.00 32 ALA A C 18
ATOM 27161 O O . ALA A 1 32 ? -6.705 -1.430 -3.825 1.00 0.00 32 ALA A O 18
ATOM 27168 N N . GLN A 1 33 ? -7.493 -0.722 -5.823 1.00 0.00 33 GLN A N 18
ATOM 27169 C CA . GLN A 1 33 ? -8.620 -0.005 -5.250 1.00 0.00 33 GLN A CA 18
ATOM 27170 C C . GLN A 1 33 ? -9.313 -0.866 -4.192 1.00 0.00 33 GLN A C 18
ATOM 27171 O O . GLN A 1 33 ? -9.580 -0.400 -3.085 1.00 0.00 33 GLN A O 18
ATOM 27185 N N . GLU A 1 34 ? -9.585 -2.106 -4.570 1.00 0.00 34 GLU A N 18
ATOM 27186 C CA . GLU A 1 34 ? -10.243 -3.036 -3.667 1.00 0.00 34 GLU A CA 18
ATOM 27187 C C . GLU A 1 34 ? -9.425 -3.198 -2.384 1.00 0.00 34 GLU A C 18
ATOM 27188 O O . GLU A 1 34 ? -9.981 -3.459 -1.318 1.00 0.00 34 GLU A O 18
ATOM 27200 N N . ILE A 1 35 ? -8.118 -3.037 -2.529 1.00 0.00 35 ILE A N 18
ATOM 27201 C CA . ILE A 1 35 ? -7.218 -3.163 -1.395 1.00 0.00 35 ILE A CA 18
ATOM 27202 C C . ILE A 1 35 ? -7.173 -1.834 -0.636 1.00 0.00 35 ILE A C 18
ATOM 27203 O O . ILE A 1 35 ? -7.163 -1.818 0.594 1.00 0.00 35 ILE A O 18
ATOM 27219 N N . LEU A 1 36 ? -7.146 -0.753 -1.402 1.00 0.00 36 LEU A N 18
ATOM 27220 C CA . LEU A 1 36 ? -7.102 0.576 -0.817 1.00 0.00 36 LEU A CA 18
ATOM 27221 C C . LEU A 1 36 ? -8.296 0.756 0.123 1.00 0.00 36 LEU A C 18
ATOM 27222 O O . LEU A 1 36 ? -8.128 1.148 1.277 1.00 0.00 36 LEU A O 18
ATOM 27238 N N . LYS A 1 37 ? -9.474 0.460 -0.406 1.00 0.00 37 LYS A N 18
ATOM 27239 C CA . LYS A 1 37 ? -10.695 0.583 0.371 1.00 0.00 37 LYS A CA 18
ATOM 27240 C C . LYS A 1 37 ? -10.566 -0.245 1.651 1.00 0.00 37 LYS A C 18
ATOM 27241 O O . LYS A 1 37 ? -11.132 0.110 2.684 1.00 0.00 37 LYS A O 18
ATOM 27260 N N . VAL A 1 38 ? -9.818 -1.333 1.541 1.00 0.00 38 VAL A N 18
ATOM 27261 C CA . VAL A 1 38 ? -9.607 -2.214 2.677 1.00 0.00 38 VAL A CA 18
ATOM 27262 C C . VAL A 1 38 ? -8.532 -1.618 3.588 1.00 0.00 38 VAL A C 18
ATOM 27263 O O . VAL A 1 38 ? -8.814 -1.247 4.726 1.00 0.00 38 VAL A O 18
ATOM 27276 N N . VAL A 1 39 ? -7.323 -1.543 3.052 1.00 0.00 39 VAL A N 18
ATOM 27277 C CA . VAL A 1 39 ? -6.205 -0.997 3.802 1.00 0.00 39 VAL A CA 18
ATOM 27278 C C . VAL A 1 39 ? -6.642 0.296 4.493 1.00 0.00 39 VAL A C 18
ATOM 27279 O O . VAL A 1 39 ? -6.487 0.439 5.705 1.00 0.00 39 VAL A O 18
ATOM 27292 N N . ALA A 1 40 ? -7.179 1.204 3.693 1.00 0.00 40 ALA A N 18
ATOM 27293 C CA . ALA A 1 40 ? -7.640 2.481 4.212 1.00 0.00 40 ALA A CA 18
ATOM 27294 C C . ALA A 1 40 ? -8.276 2.267 5.587 1.00 0.00 40 ALA A C 18
ATOM 27295 O O . ALA A 1 40 ? -8.023 3.031 6.518 1.00 0.00 40 ALA A O 18
ATOM 27302 N N . GLU A 1 41 ? -9.090 1.225 5.672 1.00 0.00 41 GLU A N 18
ATOM 27303 C CA . GLU A 1 41 ? -9.764 0.901 6.918 1.00 0.00 41 GLU A CA 18
ATOM 27304 C C . GLU A 1 41 ? -8.770 0.315 7.923 1.00 0.00 41 GLU A C 18
ATOM 27305 O O . GLU A 1 41 ? -8.772 0.691 9.094 1.00 0.00 41 GLU A O 18
ATOM 27317 N N . LYS A 1 42 ? -7.944 -0.595 7.428 1.00 0.00 42 LYS A N 18
ATOM 27318 C CA . LYS A 1 42 ? -6.947 -1.236 8.268 1.00 0.00 42 LYS A CA 18
ATOM 27319 C C . LYS A 1 42 ? -6.077 -0.165 8.928 1.00 0.00 42 LYS A C 18
ATOM 27320 O O . LYS A 1 42 ? -5.450 -0.415 9.956 1.00 0.00 42 LYS A O 18
ATOM 27339 N N . ILE A 1 43 ? -6.066 1.007 8.310 1.00 0.00 43 ILE A N 18
ATOM 27340 C CA . ILE A 1 43 ? -5.284 2.118 8.825 1.00 0.00 43 ILE A CA 18
ATOM 27341 C C . ILE A 1 43 ? -6.228 3.210 9.331 1.00 0.00 43 ILE A C 18
ATOM 27342 O O . ILE A 1 43 ? -5.813 4.101 10.071 1.00 0.00 43 ILE A O 18
ATOM 27358 N N . GLN A 1 44 ? -7.481 3.106 8.911 1.00 0.00 44 GLN A N 18
ATOM 27359 C CA . GLN A 1 44 ? -8.487 4.074 9.313 1.00 0.00 44 GLN A CA 18
ATOM 27360 C C . GLN A 1 44 ? -8.270 5.400 8.581 1.00 0.00 44 GLN A C 18
ATOM 27361 O O . GLN A 1 44 ? -8.073 6.437 9.213 1.00 0.00 44 GLN A O 18
ATOM 27375 N N . TYR A 1 45 ? -8.314 5.324 7.259 1.00 0.00 45 TYR A N 18
ATOM 27376 C CA . TYR A 1 45 ? -8.124 6.506 6.435 1.00 0.00 45 TYR A CA 18
ATOM 27377 C C . TYR A 1 45 ? -9.115 6.526 5.270 1.00 0.00 45 TYR A C 18
ATOM 27378 O O . TYR A 1 45 ? -10.121 5.817 5.293 1.00 0.00 45 TYR A O 18
ATOM 27396 N N . ALA A 1 46 ? -8.797 7.345 4.278 1.00 0.00 46 ALA A N 18
ATOM 27397 C CA . ALA A 1 46 ? -9.647 7.467 3.106 1.00 0.00 46 ALA A CA 18
ATOM 27398 C C . ALA A 1 46 ? -8.901 6.931 1.882 1.00 0.00 46 ALA A C 18
ATOM 27399 O O . ALA A 1 46 ? -7.968 7.566 1.393 1.00 0.00 46 ALA A O 18
ATOM 27406 N N . GLU A 1 47 ? -9.340 5.768 1.423 1.00 0.00 47 GLU A N 18
ATOM 27407 C CA . GLU A 1 47 ? -8.726 5.140 0.266 1.00 0.00 47 GLU A CA 18
ATOM 27408 C C . GLU A 1 47 ? -8.513 6.169 -0.846 1.00 0.00 47 GLU A C 18
ATOM 27409 O O . GLU A 1 47 ? -7.452 6.207 -1.466 1.00 0.00 47 GLU A O 18
ATOM 27421 N N . GLU A 1 48 ? -9.540 6.977 -1.064 1.00 0.00 48 GLU A N 18
ATOM 27422 C CA . GLU A 1 48 ? -9.479 8.004 -2.091 1.00 0.00 48 GLU A CA 18
ATOM 27423 C C . GLU A 1 48 ? -8.332 8.975 -1.803 1.00 0.00 48 GLU A C 18
ATOM 27424 O O . GLU A 1 48 ? -7.802 9.603 -2.718 1.00 0.00 48 GLU A O 18
ATOM 27436 N N . ASP A 1 49 ? -7.984 9.068 -0.528 1.00 0.00 49 ASP A N 18
ATOM 27437 C CA . ASP A 1 49 ? -6.910 9.953 -0.108 1.00 0.00 49 ASP A CA 18
ATOM 27438 C C . ASP A 1 49 ? -5.586 9.188 -0.135 1.00 0.00 49 ASP A C 18
ATOM 27439 O O . ASP A 1 49 ? -4.523 9.773 0.065 1.00 0.00 49 ASP A O 18
ATOM 27448 N N . LEU A 1 50 ? -5.693 7.891 -0.385 1.00 0.00 50 LEU A N 18
ATOM 27449 C CA . LEU A 1 50 ? -4.516 7.040 -0.441 1.00 0.00 50 LEU A CA 18
ATOM 27450 C C . LEU A 1 50 ? -4.239 6.655 -1.896 1.00 0.00 50 LEU A C 18
ATOM 27451 O O . LEU A 1 50 ? -5.070 6.890 -2.773 1.00 0.00 50 LEU A O 18
ATOM 27467 N N . ALA A 1 51 ? -3.069 6.071 -2.108 1.00 0.00 51 ALA A N 18
ATOM 27468 C CA . ALA A 1 51 ? -2.673 5.651 -3.441 1.00 0.00 51 ALA A CA 18
ATOM 27469 C C . ALA A 1 51 ? -1.692 4.482 -3.332 1.00 0.00 51 ALA A C 18
ATOM 27470 O O . ALA A 1 51 ? -0.749 4.529 -2.544 1.00 0.00 51 ALA A O 18
ATOM 27477 N N . LEU A 1 52 ? -1.948 3.460 -4.135 1.00 0.00 52 LEU A N 18
ATOM 27478 C CA . LEU A 1 52 ? -1.099 2.280 -4.139 1.00 0.00 52 LEU A CA 18
ATOM 27479 C C . LEU A 1 52 ? 0.108 2.529 -5.046 1.00 0.00 52 LEU A C 18
ATOM 27480 O O . LEU A 1 52 ? -0.048 2.759 -6.244 1.00 0.00 52 LEU A O 18
ATOM 27496 N N . VAL A 1 53 ? 1.285 2.475 -4.439 1.00 0.00 53 VAL A N 18
ATOM 27497 C CA . VAL A 1 53 ? 2.518 2.691 -5.176 1.00 0.00 53 VAL A CA 18
ATOM 27498 C C . VAL A 1 53 ? 3.527 1.602 -4.806 1.00 0.00 53 VAL A C 18
ATOM 27499 O O . VAL A 1 53 ? 3.718 1.303 -3.628 1.00 0.00 53 VAL A O 18
ATOM 27512 N N . ALA A 1 54 ? 4.145 1.038 -5.833 1.00 0.00 54 ALA A N 18
ATOM 27513 C CA . ALA A 1 54 ? 5.129 -0.011 -5.630 1.00 0.00 54 ALA A CA 18
ATOM 27514 C C . ALA A 1 54 ? 6.529 0.607 -5.601 1.00 0.00 54 ALA A C 18
ATOM 27515 O O . ALA A 1 54 ? 6.741 1.697 -6.130 1.00 0.00 54 ALA A O 18
ATOM 27522 N N . ILE A 1 55 ? 7.447 -0.116 -4.978 1.00 0.00 55 ILE A N 18
ATOM 27523 C CA . ILE A 1 55 ? 8.820 0.347 -4.873 1.00 0.00 55 ILE A CA 18
ATOM 27524 C C . ILE A 1 55 ? 9.764 -0.750 -5.370 1.00 0.00 55 ILE A C 18
ATOM 27525 O O . ILE A 1 55 ? 9.405 -1.927 -5.376 1.00 0.00 55 ILE A O 18
ATOM 27541 N N . THR A 1 56 ? 10.952 -0.326 -5.774 1.00 0.00 56 THR A N 18
ATOM 27542 C CA . THR A 1 56 ? 11.950 -1.258 -6.271 1.00 0.00 56 THR A CA 18
ATOM 27543 C C . THR A 1 56 ? 13.099 -1.394 -5.270 1.00 0.00 56 THR A C 18
ATOM 27544 O O . THR A 1 56 ? 13.214 -0.596 -4.340 1.00 0.00 56 THR A O 18
ATOM 27555 N N . PHE A 1 57 ? 13.919 -2.410 -5.493 1.00 0.00 57 PHE A N 18
ATOM 27556 C CA . PHE A 1 57 ? 15.054 -2.661 -4.622 1.00 0.00 57 PHE A CA 18
ATOM 27557 C C . PHE A 1 57 ? 15.856 -1.380 -4.384 1.00 0.00 57 PHE A C 18
ATOM 27558 O O . PHE A 1 57 ? 16.068 -0.979 -3.240 1.00 0.00 57 PHE A O 18
ATOM 27575 N N . SER A 1 58 ? 16.280 -0.772 -5.482 1.00 0.00 58 SER A N 18
ATOM 27576 C CA . SER A 1 58 ? 17.054 0.455 -5.407 1.00 0.00 58 SER A CA 18
ATOM 27577 C C . SER A 1 58 ? 16.467 1.379 -4.339 1.00 0.00 58 SER A C 18
ATOM 27578 O O . SER A 1 58 ? 17.111 1.650 -3.326 1.00 0.00 58 SER A O 18
ATOM 27586 N N . GLY A 1 59 ? 15.252 1.838 -4.601 1.00 0.00 59 GLY A N 18
ATOM 27587 C CA . GLY A 1 59 ? 14.571 2.726 -3.674 1.00 0.00 59 GLY A CA 18
ATOM 27588 C C . GLY A 1 59 ? 13.866 3.860 -4.420 1.00 0.00 59 GLY A C 18
ATOM 27589 O O . GLY A 1 59 ? 14.313 5.006 -4.381 1.00 0.00 59 GLY A O 18
ATOM 27593 N N . GLU A 1 60 ? 12.775 3.502 -5.081 1.00 0.00 60 GLU A N 18
ATOM 27594 C CA . GLU A 1 60 ? 12.003 4.476 -5.835 1.00 0.00 60 GLU A CA 18
ATOM 27595 C C . GLU A 1 60 ? 10.514 4.127 -5.784 1.00 0.00 60 GLU A C 18
ATOM 27596 O O . GLU A 1 60 ? 10.132 2.986 -6.037 1.00 0.00 60 GLU A O 18
ATOM 27608 N N . LYS A 1 61 ? 9.715 5.131 -5.456 1.00 0.00 61 LYS A N 18
ATOM 27609 C CA . LYS A 1 61 ? 8.277 4.945 -5.369 1.00 0.00 61 LYS A CA 18
ATOM 27610 C C . LYS A 1 61 ? 7.675 4.991 -6.775 1.00 0.00 61 LYS A C 18
ATOM 27611 O O . LYS A 1 61 ? 8.135 5.751 -7.626 1.00 0.00 61 LYS A O 18
ATOM 27630 N N . HIS A 1 62 ? 6.655 4.169 -6.975 1.00 0.00 62 HIS A N 18
ATOM 27631 C CA . HIS A 1 62 ? 5.986 4.107 -8.263 1.00 0.00 62 HIS A CA 18
ATOM 27632 C C . HIS A 1 62 ? 4.478 3.955 -8.051 1.00 0.00 62 HIS A C 18
ATOM 27633 O O . HIS A 1 62 ? 4.015 2.919 -7.577 1.00 0.00 62 HIS A O 18
ATOM 27647 N N . GLU A 1 63 ? 3.754 5.004 -8.413 1.00 0.00 63 GLU A N 18
ATOM 27648 C CA . GLU A 1 63 ? 2.308 5.001 -8.268 1.00 0.00 63 GLU A CA 18
ATOM 27649 C C . GLU A 1 63 ? 1.654 4.357 -9.492 1.00 0.00 63 GLU A C 18
ATOM 27650 O O . GLU A 1 63 ? 2.190 4.429 -10.597 1.00 0.00 63 GLU A O 18
ATOM 27662 N N . LEU A 1 64 ? 0.505 3.741 -9.254 1.00 0.00 64 LEU A N 18
ATOM 27663 C CA . LEU A 1 64 ? -0.228 3.085 -10.323 1.00 0.00 64 LEU A CA 18
ATOM 27664 C C . LEU A 1 64 ? -1.669 3.598 -10.338 1.00 0.00 64 LEU A C 18
ATOM 27665 O O . LEU A 1 64 ? -1.940 4.712 -9.891 1.00 0.00 64 LEU A O 18
ATOM 27681 N N . GLN A 1 65 ? -2.557 2.762 -10.856 1.00 0.00 65 GLN A N 18
ATOM 27682 C CA . GLN A 1 65 ? -3.963 3.117 -10.935 1.00 0.00 65 GLN A CA 18
ATOM 27683 C C . GLN A 1 65 ? -4.773 2.307 -9.920 1.00 0.00 65 GLN A C 18
ATOM 27684 O O . GLN A 1 65 ? -4.298 1.294 -9.408 1.00 0.00 65 GLN A O 18
ATOM 27698 N N . PRO A 1 66 ? -6.013 2.797 -9.651 1.00 0.00 66 PRO A N 18
ATOM 27699 C CA . PRO A 1 66 ? -6.892 2.130 -8.707 1.00 0.00 66 PRO A CA 18
ATOM 27700 C C . PRO A 1 66 ? -7.488 0.859 -9.315 1.00 0.00 66 PRO A C 18
ATOM 27701 O O . PRO A 1 66 ? -8.218 0.129 -8.647 1.00 0.00 66 PRO A O 18
ATOM 27712 N N . ASN A 1 67 ? -7.155 0.633 -10.578 1.00 0.00 67 ASN A N 18
ATOM 27713 C CA . ASN A 1 67 ? -7.647 -0.537 -11.284 1.00 0.00 67 ASN A CA 18
ATOM 27714 C C . ASN A 1 67 ? -6.477 -1.474 -11.589 1.00 0.00 67 ASN A C 18
ATOM 27715 O O . ASN A 1 67 ? -6.674 -2.570 -12.112 1.00 0.00 67 ASN A O 18
ATOM 27726 N N . ASP A 1 68 ? -5.284 -1.008 -11.250 1.00 0.00 68 ASP A N 18
ATOM 27727 C CA . ASP A 1 68 ? -4.081 -1.790 -11.481 1.00 0.00 68 ASP A CA 18
ATOM 27728 C C . ASP A 1 68 ? -4.083 -3.006 -10.552 1.00 0.00 68 ASP A C 18
ATOM 27729 O O . ASP A 1 68 ? -4.201 -2.863 -9.337 1.00 0.00 68 ASP A O 18
ATOM 27738 N N . LEU A 1 69 ? -3.950 -4.176 -11.161 1.00 0.00 69 LEU A N 18
ATOM 27739 C CA . LEU A 1 69 ? -3.935 -5.416 -10.404 1.00 0.00 69 LEU A CA 18
ATOM 27740 C C . LEU A 1 69 ? -2.867 -5.328 -9.311 1.00 0.00 69 LEU A C 18
ATOM 27741 O O . LEU A 1 69 ? -1.796 -4.764 -9.529 1.00 0.00 69 LEU A O 18
ATOM 27757 N N . VAL A 1 70 ? -3.197 -5.894 -8.159 1.00 0.00 70 VAL A N 18
ATOM 27758 C CA . VAL A 1 70 ? -2.280 -5.886 -7.032 1.00 0.00 70 VAL A CA 18
ATOM 27759 C C . VAL A 1 70 ? -1.724 -7.297 -6.823 1.00 0.00 70 VAL A C 18
ATOM 27760 O O . VAL A 1 70 ? -1.216 -7.614 -5.749 1.00 0.00 70 VAL A O 18
ATOM 27773 N N . ILE A 1 71 ? -1.839 -8.104 -7.867 1.00 0.00 71 ILE A N 18
ATOM 27774 C CA . ILE A 1 71 ? -1.355 -9.473 -7.812 1.00 0.00 71 ILE A CA 18
ATOM 27775 C C . ILE A 1 71 ? -0.930 -9.916 -9.213 1.00 0.00 71 ILE A C 18
ATOM 27776 O O . ILE A 1 71 ? -1.772 -10.112 -10.088 1.00 0.00 71 ILE A O 18
ATOM 27792 N N . SER A 1 72 ? 0.376 -10.062 -9.382 1.00 0.00 72 SER A N 18
ATOM 27793 C CA . SER A 1 72 ? 0.923 -10.478 -10.663 1.00 0.00 72 SER A CA 18
ATOM 27794 C C . SER A 1 72 ? 2.447 -10.575 -10.574 1.00 0.00 72 SER A C 18
ATOM 27795 O O . SER A 1 72 ? 3.049 -10.087 -9.619 1.00 0.00 72 SER A O 18
ATOM 27803 N N . LYS A 1 73 ? 3.027 -11.209 -11.583 1.00 0.00 73 LYS A N 18
ATOM 27804 C CA . LYS A 1 73 ? 4.470 -11.376 -11.631 1.00 0.00 73 LYS A CA 18
ATOM 27805 C C . LYS A 1 73 ? 4.939 -12.093 -10.363 1.00 0.00 73 LYS A C 18
ATOM 27806 O O . LYS A 1 73 ? 5.244 -11.450 -9.359 1.00 0.00 73 LYS A O 18
ATOM 27825 N N . SER A 1 74 ? 4.980 -13.414 -10.449 1.00 0.00 74 SER A N 18
ATOM 27826 C CA . SER A 1 74 ? 5.406 -14.225 -9.321 1.00 0.00 74 SER A CA 18
ATOM 27827 C C . SER A 1 74 ? 6.845 -13.872 -8.937 1.00 0.00 74 SER A C 18
ATOM 27828 O O . SER A 1 74 ? 7.090 -13.344 -7.854 1.00 0.00 74 SER A O 18
ATOM 27836 N N . LEU A 1 75 ? 7.758 -14.178 -9.847 1.00 0.00 75 LEU A N 18
ATOM 27837 C CA . LEU A 1 75 ? 9.166 -13.900 -9.617 1.00 0.00 75 LEU A CA 18
ATOM 27838 C C . LEU A 1 75 ? 9.749 -13.195 -10.843 1.00 0.00 75 LEU A C 18
ATOM 27839 O O . LEU A 1 75 ? 10.616 -13.740 -11.523 1.00 0.00 75 LEU A O 18
ATOM 27855 N N . GLU A 1 76 ? 9.249 -11.992 -11.087 1.00 0.00 76 GLU A N 18
ATOM 27856 C CA . GLU A 1 76 ? 9.709 -11.206 -12.219 1.00 0.00 76 GLU A CA 18
ATOM 27857 C C . GLU A 1 76 ? 9.408 -9.724 -11.994 1.00 0.00 76 GLU A C 18
ATOM 27858 O O . GLU A 1 76 ? 8.883 -9.051 -12.881 1.00 0.00 76 GLU A O 18
ATOM 27870 N N . ALA A 1 77 ? 9.752 -9.257 -10.803 1.00 0.00 77 ALA A N 18
ATOM 27871 C CA . ALA A 1 77 ? 9.524 -7.866 -10.450 1.00 0.00 77 ALA A CA 18
ATOM 27872 C C . ALA A 1 77 ? 10.516 -7.451 -9.361 1.00 0.00 77 ALA A C 18
ATOM 27873 O O . ALA A 1 77 ? 11.325 -6.548 -9.565 1.00 0.00 77 ALA A O 18
ATOM 27880 N N . SER A 1 78 ? 10.421 -8.132 -8.228 1.00 0.00 78 SER A N 18
ATOM 27881 C CA . SER A 1 78 ? 11.300 -7.846 -7.107 1.00 0.00 78 SER A CA 18
ATOM 27882 C C . SER A 1 78 ? 11.002 -6.452 -6.551 1.00 0.00 78 SER A C 18
ATOM 27883 O O . SER A 1 78 ? 11.712 -5.494 -6.855 1.00 0.00 78 SER A O 18
ATOM 27891 N N . GLY A 1 79 ? 9.952 -6.382 -5.747 1.00 0.00 79 GLY A N 18
ATOM 27892 C CA . GLY A 1 79 ? 9.551 -5.122 -5.146 1.00 0.00 79 GLY A CA 18
ATOM 27893 C C . GLY A 1 79 ? 8.452 -5.336 -4.104 1.00 0.00 79 GLY A C 18
ATOM 27894 O O . GLY A 1 79 ? 8.556 -6.224 -3.260 1.00 0.00 79 GLY A O 18
ATOM 27898 N N . ARG A 1 80 ? 7.423 -4.506 -4.198 1.00 0.00 80 ARG A N 18
ATOM 27899 C CA . ARG A 1 80 ? 6.305 -4.593 -3.274 1.00 0.00 80 ARG A CA 18
ATOM 27900 C C . ARG A 1 80 ? 5.427 -3.345 -3.383 1.00 0.00 80 ARG A C 18
ATOM 27901 O O . ARG A 1 80 ? 5.906 -2.275 -3.755 1.00 0.00 80 ARG A O 18
ATOM 27922 N N . ILE A 1 81 ? 4.156 -3.524 -3.053 1.00 0.00 81 ILE A N 18
ATOM 27923 C CA . ILE A 1 81 ? 3.207 -2.425 -3.110 1.00 0.00 81 ILE A CA 18
ATOM 27924 C C . ILE A 1 81 ? 3.259 -1.643 -1.796 1.00 0.00 81 ILE A C 18
ATOM 27925 O O . ILE A 1 81 ? 3.478 -2.222 -0.733 1.00 0.00 81 ILE A O 18
ATOM 27941 N N . TYR A 1 82 ? 3.055 -0.339 -1.912 1.00 0.00 82 TYR A N 18
ATOM 27942 C CA . TYR A 1 82 ? 3.076 0.529 -0.747 1.00 0.00 82 TYR A CA 18
ATOM 27943 C C . TYR A 1 82 ? 1.989 1.600 -0.841 1.00 0.00 82 TYR A C 18
ATOM 27944 O O . TYR A 1 82 ? 1.761 2.167 -1.909 1.00 0.00 82 TYR A O 18
ATOM 27962 N N . VAL A 1 83 ? 1.345 1.846 0.291 1.00 0.00 83 VAL A N 18
ATOM 27963 C CA . VAL A 1 83 ? 0.287 2.840 0.349 1.00 0.00 83 VAL A CA 18
ATOM 27964 C C . VAL A 1 83 ? 0.811 4.096 1.050 1.00 0.00 83 VAL A C 18
ATOM 27965 O O . VAL A 1 83 ? 1.735 4.020 1.858 1.00 0.00 83 VAL A O 18
ATOM 27978 N N . TYR A 1 84 ? 0.198 5.221 0.714 1.00 0.00 84 TYR A N 18
ATOM 27979 C CA . TYR A 1 84 ? 0.590 6.491 1.300 1.00 0.00 84 TYR A CA 18
ATOM 27980 C C . TYR A 1 84 ? -0.565 7.494 1.261 1.00 0.00 84 TYR A C 18
ATOM 27981 O O . TYR A 1 84 ? -1.626 7.202 0.712 1.00 0.00 84 TYR A O 18
ATOM 27999 N N . ARG A 1 85 ? -0.319 8.654 1.852 1.00 0.00 85 ARG A N 18
ATOM 28000 C CA . ARG A 1 85 ? -1.326 9.701 1.892 1.00 0.00 85 ARG A CA 18
ATOM 28001 C C . ARG A 1 85 ? -1.173 10.631 0.686 1.00 0.00 85 ARG A C 18
ATOM 28002 O O . ARG A 1 85 ? -0.103 11.195 0.465 1.00 0.00 85 ARG A O 18
ATOM 28023 N N . LYS A 1 86 ? -2.259 10.761 -0.062 1.00 0.00 86 LYS A N 18
ATOM 28024 C CA . LYS A 1 86 ? -2.259 11.612 -1.240 1.00 0.00 86 LYS A CA 18
ATOM 28025 C C . LYS A 1 86 ? -2.088 13.070 -0.809 1.00 0.00 86 LYS A C 18
ATOM 28026 O O . LYS A 1 86 ? -2.741 13.525 0.129 1.00 0.00 86 LYS A O 18
ATOM 28045 N N . ASP A 1 87 ? -1.207 13.763 -1.516 1.00 0.00 87 ASP A N 18
ATOM 28046 C CA . ASP A 1 87 ? -0.942 15.160 -1.219 1.00 0.00 87 ASP A CA 18
ATOM 28047 C C . ASP A 1 87 ? 0.344 15.593 -1.927 1.00 0.00 87 ASP A C 18
ATOM 28048 O O . ASP A 1 87 ? 0.302 16.381 -2.870 1.00 0.00 87 ASP A O 18
ATOM 28057 N N . LEU A 1 88 ? 1.456 15.058 -1.444 1.00 0.00 88 LEU A N 18
ATOM 28058 C CA . LEU A 1 88 ? 2.751 15.379 -2.019 1.00 0.00 88 LEU A CA 18
ATOM 28059 C C . LEU A 1 88 ? 2.700 15.164 -3.533 1.00 0.00 88 LEU A C 18
ATOM 28060 O O . LEU A 1 88 ? 2.973 14.067 -4.017 1.00 0.00 88 LEU A O 18
ATOM 28076 N N . ALA A 1 89 ? 2.348 16.229 -4.238 1.00 0.00 89 ALA A N 18
ATOM 28077 C CA . ALA A 1 89 ? 2.257 16.171 -5.687 1.00 0.00 89 ALA A CA 18
ATOM 28078 C C . ALA A 1 89 ? 1.700 14.809 -6.104 1.00 0.00 89 ALA A C 18
ATOM 28079 O O . ALA A 1 89 ? 0.974 14.171 -5.343 1.00 0.00 89 ALA A O 18
ATOM 28086 N N . ASP A 1 90 ? 2.061 14.402 -7.312 1.00 0.00 90 ASP A N 18
ATOM 28087 C CA . ASP A 1 90 ? 1.607 13.127 -7.840 1.00 0.00 90 ASP A CA 18
ATOM 28088 C C . ASP A 1 90 ? 2.174 11.994 -6.983 1.00 0.00 90 ASP A C 18
ATOM 28089 O O . ASP A 1 90 ? 1.424 11.266 -6.335 1.00 0.00 90 ASP A O 18
ATOM 28098 N N . THR A 1 91 ? 3.494 11.880 -7.008 1.00 0.00 91 THR A N 18
ATOM 28099 C CA . THR A 1 91 ? 4.171 10.847 -6.242 1.00 0.00 91 THR A CA 18
ATOM 28100 C C . THR A 1 91 ? 3.622 10.797 -4.814 1.00 0.00 91 THR A C 18
ATOM 28101 O O . THR A 1 91 ? 2.937 11.720 -4.376 1.00 0.00 91 THR A O 18
ATOM 28112 N N . LEU A 1 92 ? 3.945 9.711 -4.128 1.00 0.00 92 LEU A N 18
ATOM 28113 C CA . LEU A 1 92 ? 3.493 9.528 -2.759 1.00 0.00 92 LEU A CA 18
ATOM 28114 C C . LEU A 1 92 ? 4.697 9.592 -1.817 1.00 0.00 92 LEU A C 18
ATOM 28115 O O . LEU A 1 92 ? 5.799 9.945 -2.234 1.00 0.00 92 LEU A O 18
ATOM 28131 N N . ASN A 1 93 ? 4.446 9.244 -0.564 1.00 0.00 93 ASN A N 18
ATOM 28132 C CA . ASN A 1 93 ? 5.495 9.257 0.441 1.00 0.00 93 ASN A CA 18
ATOM 28133 C C . ASN A 1 93 ? 5.033 8.464 1.666 1.00 0.00 93 ASN A C 18
ATOM 28134 O O . ASN A 1 93 ? 3.834 8.331 1.907 1.00 0.00 93 ASN A O 18
ATOM 28145 N N . PRO A 1 94 ? 6.034 7.946 2.426 1.00 0.00 94 PRO A N 18
ATOM 28146 C CA . PRO A 1 94 ? 5.742 7.170 3.620 1.00 0.00 94 PRO A CA 18
ATOM 28147 C C . PRO A 1 94 ? 5.293 8.078 4.767 1.00 0.00 94 PRO A C 18
ATOM 28148 O O . PRO A 1 94 ? 6.002 9.011 5.139 1.00 0.00 94 PRO A O 18
ATOM 28159 N N . PHE A 1 95 ? 4.118 7.771 5.297 1.00 0.00 95 PHE A N 18
ATOM 28160 C CA . PHE A 1 95 ? 3.566 8.547 6.394 1.00 0.00 95 PHE A CA 18
ATOM 28161 C C . PHE A 1 95 ? 4.633 8.837 7.451 1.00 0.00 95 PHE A C 18
ATOM 28162 O O . PHE A 1 95 ? 5.243 9.906 7.446 1.00 0.00 95 PHE A O 18
ATOM 28179 N N . ALA A 1 96 ? 4.826 7.867 8.333 1.00 0.00 96 ALA A N 18
ATOM 28180 C CA . ALA A 1 96 ? 5.809 8.005 9.394 1.00 0.00 96 ALA A CA 18
ATOM 28181 C C . ALA A 1 96 ? 7.182 7.578 8.870 1.00 0.00 96 ALA A C 18
ATOM 28182 O O . ALA A 1 96 ? 7.340 7.309 7.680 1.00 0.00 96 ALA A O 18
ATOM 28189 N N . GLU A 1 97 ? 8.140 7.530 9.784 1.00 0.00 97 GLU A N 18
ATOM 28190 C CA . GLU A 1 97 ? 9.494 7.141 9.429 1.00 0.00 97 GLU A CA 18
ATOM 28191 C C . GLU A 1 97 ? 10.137 6.353 10.572 1.00 0.00 97 GLU A C 18
ATOM 28192 O O . GLU A 1 97 ? 10.083 6.773 11.727 1.00 0.00 97 GLU A O 18
ATOM 28204 N N . ASN A 1 98 ? 10.730 5.224 10.211 1.00 0.00 98 ASN A N 18
ATOM 28205 C CA . ASN A 1 98 ? 11.382 4.374 11.192 1.00 0.00 98 ASN A CA 18
ATOM 28206 C C . ASN A 1 98 ? 10.349 3.901 12.217 1.00 0.00 98 ASN A C 18
ATOM 28207 O O . ASN A 1 98 ? 9.404 4.623 12.530 1.00 0.00 98 ASN A O 18
ATOM 28218 N N . SER A 1 99 ? 10.565 2.691 12.711 1.00 0.00 99 SER A N 18
ATOM 28219 C CA . SER A 1 99 ? 9.665 2.113 13.695 1.00 0.00 99 SER A CA 18
ATOM 28220 C C . SER A 1 99 ? 10.191 0.750 14.148 1.00 0.00 99 SER A C 18
ATOM 28221 O O . SER A 1 99 ? 10.939 0.096 13.422 1.00 0.00 99 SER A O 18
ATOM 28229 N N . GLY A 1 100 ? 9.780 0.361 15.346 1.00 0.00 100 GLY A N 18
ATOM 28230 C CA . GLY A 1 100 ? 10.200 -0.913 15.905 1.00 0.00 100 GLY A CA 18
ATOM 28231 C C . GLY A 1 100 ? 9.795 -2.072 14.992 1.00 0.00 100 GLY A C 18
ATOM 28232 O O . GLY A 1 100 ? 8.609 -2.298 14.758 1.00 0.00 100 GLY A O 18
ATOM 28236 N N . PRO A 1 101 ? 10.831 -2.796 14.489 1.00 0.00 101 PRO A N 18
ATOM 28237 C CA . PRO A 1 101 ? 10.594 -3.927 13.607 1.00 0.00 101 PRO A CA 18
ATOM 28238 C C . PRO A 1 101 ? 10.085 -5.137 14.392 1.00 0.00 101 PRO A C 18
ATOM 28239 O O . PRO A 1 101 ? 10.384 -5.284 15.576 1.00 0.00 101 PRO A O 18
ATOM 28250 N N . SER A 1 102 ? 9.324 -5.973 13.700 1.00 0.00 102 SER A N 18
ATOM 28251 C CA . SER A 1 102 ? 8.770 -7.166 14.318 1.00 0.00 102 SER A CA 18
ATOM 28252 C C . SER A 1 102 ? 7.834 -6.775 15.463 1.00 0.00 102 SER A C 18
ATOM 28253 O O . SER A 1 102 ? 8.253 -6.119 16.415 1.00 0.00 102 SER A O 18
ATOM 28261 N N . SER A 1 103 ? 6.584 -7.196 15.334 1.00 0.00 103 SER A N 18
ATOM 28262 C CA . SER A 1 103 ? 5.586 -6.899 16.347 1.00 0.00 103 SER A CA 18
ATOM 28263 C C . SER A 1 103 ? 5.212 -8.175 17.104 1.00 0.00 103 SER A C 18
ATOM 28264 O O . SER A 1 103 ? 4.620 -9.089 16.533 1.00 0.00 103 SER A O 18
ATOM 28272 N N . GLY A 1 104 ? 5.574 -8.196 18.378 1.00 0.00 104 GLY A N 18
ATOM 28273 C CA . GLY A 1 104 ? 5.284 -9.345 19.220 1.00 0.00 104 GLY A CA 18
ATOM 28274 C C . GLY A 1 104 ? 4.175 -9.023 20.223 1.00 0.00 104 GLY A C 18
ATOM 28275 O O . GLY A 1 104 ? 3.993 -9.743 21.204 1.00 0.00 104 GLY A O 18
ATOM 28279 N N . GLY A 1 1 ? -13.758 -9.947 -19.109 1.00 0.00 1 GLY A N 19
ATOM 28280 C CA . GLY A 1 1 ? -14.851 -9.521 -18.251 1.00 0.00 1 GLY A CA 19
ATOM 28281 C C . GLY A 1 1 ? -15.100 -10.537 -17.134 1.00 0.00 1 GLY A C 19
ATOM 28282 O O . GLY A 1 1 ? -14.559 -10.404 -16.037 1.00 0.00 1 GLY A O 19
ATOM 28286 N N . SER A 1 2 ? -15.919 -11.528 -17.452 1.00 0.00 2 SER A N 19
ATOM 28287 C CA . SER A 1 2 ? -16.247 -12.566 -16.489 1.00 0.00 2 SER A CA 19
ATOM 28288 C C . SER A 1 2 ? -15.617 -13.894 -16.916 1.00 0.00 2 SER A C 19
ATOM 28289 O O . SER A 1 2 ? -16.179 -14.615 -17.740 1.00 0.00 2 SER A O 19
ATOM 28297 N N . SER A 1 3 ? -14.459 -14.176 -16.337 1.00 0.00 3 SER A N 19
ATOM 28298 C CA . SER A 1 3 ? -13.747 -15.404 -16.648 1.00 0.00 3 SER A CA 19
ATOM 28299 C C . SER A 1 3 ? -13.477 -16.191 -15.364 1.00 0.00 3 SER A C 19
ATOM 28300 O O . SER A 1 3 ? -13.914 -17.333 -15.227 1.00 0.00 3 SER A O 19
ATOM 28308 N N . GLY A 1 4 ? -12.756 -15.550 -14.456 1.00 0.00 4 GLY A N 19
ATOM 28309 C CA . GLY A 1 4 ? -12.422 -16.175 -13.188 1.00 0.00 4 GLY A CA 19
ATOM 28310 C C . GLY A 1 4 ? -13.154 -15.493 -12.030 1.00 0.00 4 GLY A C 19
ATOM 28311 O O . GLY A 1 4 ? -12.559 -14.710 -11.291 1.00 0.00 4 GLY A O 19
ATOM 28315 N N . SER A 1 5 ? -14.433 -15.816 -11.908 1.00 0.00 5 SER A N 19
ATOM 28316 C CA . SER A 1 5 ? -15.252 -15.243 -10.853 1.00 0.00 5 SER A CA 19
ATOM 28317 C C . SER A 1 5 ? -14.488 -15.265 -9.527 1.00 0.00 5 SER A C 19
ATOM 28318 O O . SER A 1 5 ? -14.223 -14.216 -8.942 1.00 0.00 5 SER A O 19
ATOM 28326 N N . SER A 1 6 ? -14.154 -16.472 -9.093 1.00 0.00 6 SER A N 19
ATOM 28327 C CA . SER A 1 6 ? -13.425 -16.644 -7.848 1.00 0.00 6 SER A CA 19
ATOM 28328 C C . SER A 1 6 ? -11.921 -16.525 -8.101 1.00 0.00 6 SER A C 19
ATOM 28329 O O . SER A 1 6 ? -11.416 -17.024 -9.105 1.00 0.00 6 SER A O 19
ATOM 28337 N N . GLY A 1 7 ? -11.248 -15.862 -7.172 1.00 0.00 7 GLY A N 19
ATOM 28338 C CA . GLY A 1 7 ? -9.811 -15.672 -7.282 1.00 0.00 7 GLY A CA 19
ATOM 28339 C C . GLY A 1 7 ? -9.069 -17.001 -7.129 1.00 0.00 7 GLY A C 19
ATOM 28340 O O . GLY A 1 7 ? -9.623 -18.062 -7.412 1.00 0.00 7 GLY A O 19
ATOM 28344 N N . GLU A 1 8 ? -7.826 -16.900 -6.682 1.00 0.00 8 GLU A N 19
ATOM 28345 C CA . GLU A 1 8 ? -7.002 -18.080 -6.488 1.00 0.00 8 GLU A CA 19
ATOM 28346 C C . GLU A 1 8 ? -6.486 -18.137 -5.048 1.00 0.00 8 GLU A C 19
ATOM 28347 O O . GLU A 1 8 ? -5.467 -18.769 -4.774 1.00 0.00 8 GLU A O 19
ATOM 28359 N N . GLU A 1 9 ? -7.214 -17.468 -4.166 1.00 0.00 9 GLU A N 19
ATOM 28360 C CA . GLU A 1 9 ? -6.843 -17.435 -2.761 1.00 0.00 9 GLU A CA 19
ATOM 28361 C C . GLU A 1 9 ? -5.420 -16.897 -2.601 1.00 0.00 9 GLU A C 19
ATOM 28362 O O . GLU A 1 9 ? -4.452 -17.646 -2.721 1.00 0.00 9 GLU A O 19
ATOM 28374 N N . ILE A 1 10 ? -5.338 -15.602 -2.332 1.00 0.00 10 ILE A N 19
ATOM 28375 C CA . ILE A 1 10 ? -4.049 -14.955 -2.154 1.00 0.00 10 ILE A CA 19
ATOM 28376 C C . ILE A 1 10 ? -4.205 -13.773 -1.195 1.00 0.00 10 ILE A C 19
ATOM 28377 O O . ILE A 1 10 ? -5.302 -13.504 -0.708 1.00 0.00 10 ILE A O 19
ATOM 28393 N N . PHE A 1 11 ? -3.090 -13.099 -0.952 1.00 0.00 11 PHE A N 19
ATOM 28394 C CA . PHE A 1 11 ? -3.089 -11.952 -0.059 1.00 0.00 11 PHE A CA 19
ATOM 28395 C C . PHE A 1 11 ? -2.297 -10.790 -0.661 1.00 0.00 11 PHE A C 19
ATOM 28396 O O . PHE A 1 11 ? -1.329 -11.005 -1.390 1.00 0.00 11 PHE A O 19
ATOM 28413 N N . CYS A 1 12 ? -2.736 -9.584 -0.335 1.00 0.00 12 CYS A N 19
ATOM 28414 C CA . CYS A 1 12 ? -2.080 -8.387 -0.834 1.00 0.00 12 CYS A CA 19
ATOM 28415 C C . CYS A 1 12 ? -1.438 -7.662 0.350 1.00 0.00 12 CYS A C 19
ATOM 28416 O O . CYS A 1 12 ? -2.135 -7.194 1.248 1.00 0.00 12 CYS A O 19
ATOM 28424 N N . HIS A 1 13 ? -0.115 -7.592 0.313 1.00 0.00 13 HIS A N 19
ATOM 28425 C CA . HIS A 1 13 ? 0.629 -6.932 1.372 1.00 0.00 13 HIS A CA 19
ATOM 28426 C C . HIS A 1 13 ? 0.818 -5.454 1.022 1.00 0.00 13 HIS A C 19
ATOM 28427 O O . HIS A 1 13 ? 1.387 -5.126 -0.018 1.00 0.00 13 HIS A O 19
ATOM 28441 N N . VAL A 1 14 ? 0.329 -4.602 1.911 1.00 0.00 14 VAL A N 19
ATOM 28442 C CA . VAL A 1 14 ? 0.436 -3.167 1.709 1.00 0.00 14 VAL A CA 19
ATOM 28443 C C . VAL A 1 14 ? 1.226 -2.552 2.866 1.00 0.00 14 VAL A C 19
ATOM 28444 O O . VAL A 1 14 ? 0.673 -2.302 3.937 1.00 0.00 14 VAL A O 19
ATOM 28457 N N . TYR A 1 15 ? 2.506 -2.324 2.612 1.00 0.00 15 TYR A N 19
ATOM 28458 C CA . TYR A 1 15 ? 3.377 -1.743 3.619 1.00 0.00 15 TYR A CA 19
ATOM 28459 C C . TYR A 1 15 ? 3.025 -0.275 3.867 1.00 0.00 15 TYR A C 19
ATOM 28460 O O . TYR A 1 15 ? 3.204 0.567 2.989 1.00 0.00 15 TYR A O 19
ATOM 28478 N N . ILE A 1 16 ? 2.530 -0.013 5.068 1.00 0.00 16 ILE A N 19
ATOM 28479 C CA . ILE A 1 16 ? 2.151 1.339 5.443 1.00 0.00 16 ILE A CA 19
ATOM 28480 C C . ILE A 1 16 ? 3.413 2.177 5.655 1.00 0.00 16 ILE A C 19
ATOM 28481 O O . ILE A 1 16 ? 3.624 3.173 4.965 1.00 0.00 16 ILE A O 19
ATOM 28497 N N . THR A 1 17 ? 4.219 1.744 6.613 1.00 0.00 17 THR A N 19
ATOM 28498 C CA . THR A 1 17 ? 5.455 2.442 6.925 1.00 0.00 17 THR A CA 19
ATOM 28499 C C . THR A 1 17 ? 6.660 1.644 6.423 1.00 0.00 17 THR A C 19
ATOM 28500 O O . THR A 1 17 ? 6.652 1.141 5.301 1.00 0.00 17 THR A O 19
ATOM 28511 N N . GLU A 1 18 ? 7.666 1.552 7.280 1.00 0.00 18 GLU A N 19
ATOM 28512 C CA . GLU A 1 18 ? 8.876 0.823 6.938 1.00 0.00 18 GLU A CA 19
ATOM 28513 C C . GLU A 1 18 ? 8.817 -0.598 7.502 1.00 0.00 18 GLU A C 19
ATOM 28514 O O . GLU A 1 18 ? 9.344 -1.532 6.899 1.00 0.00 18 GLU A O 19
ATOM 28526 N N . HIS A 1 19 ? 8.171 -0.717 8.653 1.00 0.00 19 HIS A N 19
ATOM 28527 C CA . HIS A 1 19 ? 8.037 -2.009 9.305 1.00 0.00 19 HIS A CA 19
ATOM 28528 C C . HIS A 1 19 ? 6.566 -2.266 9.637 1.00 0.00 19 HIS A C 19
ATOM 28529 O O . HIS A 1 19 ? 6.252 -2.858 10.668 1.00 0.00 19 HIS A O 19
ATOM 28543 N N . SER A 1 20 ? 5.702 -1.807 8.743 1.00 0.00 20 SER A N 19
ATOM 28544 C CA . SER A 1 20 ? 4.271 -1.979 8.927 1.00 0.00 20 SER A CA 19
ATOM 28545 C C . SER A 1 20 ? 3.611 -2.340 7.595 1.00 0.00 20 SER A C 19
ATOM 28546 O O . SER A 1 20 ? 4.007 -1.836 6.545 1.00 0.00 20 SER A O 19
ATOM 28554 N N . TYR A 1 21 ? 2.616 -3.211 7.681 1.00 0.00 21 TYR A N 19
ATOM 28555 C CA . TYR A 1 21 ? 1.898 -3.645 6.495 1.00 0.00 21 TYR A CA 19
ATOM 28556 C C . TYR A 1 21 ? 0.524 -4.211 6.862 1.00 0.00 21 TYR A C 19
ATOM 28557 O O . TYR A 1 21 ? 0.149 -4.229 8.034 1.00 0.00 21 TYR A O 19
ATOM 28575 N N . VAL A 1 22 ? -0.189 -4.659 5.839 1.00 0.00 22 VAL A N 19
ATOM 28576 C CA . VAL A 1 22 ? -1.512 -5.224 6.040 1.00 0.00 22 VAL A CA 19
ATOM 28577 C C . VAL A 1 22 ? -1.711 -6.400 5.082 1.00 0.00 22 VAL A C 19
ATOM 28578 O O . VAL A 1 22 ? -1.275 -6.350 3.933 1.00 0.00 22 VAL A O 19
ATOM 28591 N N . SER A 1 23 ? -2.368 -7.432 5.591 1.00 0.00 23 SER A N 19
ATOM 28592 C CA . SER A 1 23 ? -2.630 -8.619 4.795 1.00 0.00 23 SER A CA 19
ATOM 28593 C C . SER A 1 23 ? -4.069 -8.595 4.276 1.00 0.00 23 SER A C 19
ATOM 28594 O O . SER A 1 23 ? -4.981 -9.078 4.944 1.00 0.00 23 SER A O 19
ATOM 28602 N N . VAL A 1 24 ? -4.226 -8.028 3.089 1.00 0.00 24 VAL A N 19
ATOM 28603 C CA . VAL A 1 24 ? -5.539 -7.934 2.473 1.00 0.00 24 VAL A CA 19
ATOM 28604 C C . VAL A 1 24 ? -5.779 -9.171 1.605 1.00 0.00 24 VAL A C 19
ATOM 28605 O O . VAL A 1 24 ? -4.993 -9.466 0.706 1.00 0.00 24 VAL A O 19
ATOM 28618 N N . LYS A 1 25 ? -6.870 -9.861 1.904 1.00 0.00 25 LYS A N 19
ATOM 28619 C CA . LYS A 1 25 ? -7.224 -11.060 1.162 1.00 0.00 25 LYS A CA 19
ATOM 28620 C C . LYS A 1 25 ? -8.056 -10.670 -0.061 1.00 0.00 25 LYS A C 19
ATOM 28621 O O . LYS A 1 25 ? -9.261 -10.446 0.050 1.00 0.00 25 LYS A O 19
ATOM 28640 N N . ALA A 1 26 ? -7.381 -10.602 -1.199 1.00 0.00 26 ALA A N 19
ATOM 28641 C CA . ALA A 1 26 ? -8.044 -10.243 -2.441 1.00 0.00 26 ALA A CA 19
ATOM 28642 C C . ALA A 1 26 ? -7.940 -11.410 -3.425 1.00 0.00 26 ALA A C 19
ATOM 28643 O O . ALA A 1 26 ? -7.364 -12.448 -3.104 1.00 0.00 26 ALA A O 19
ATOM 28650 N N . LYS A 1 27 ? -8.507 -11.201 -4.604 1.00 0.00 27 LYS A N 19
ATOM 28651 C CA . LYS A 1 27 ? -8.486 -12.223 -5.637 1.00 0.00 27 LYS A CA 19
ATOM 28652 C C . LYS A 1 27 ? -7.084 -12.299 -6.244 1.00 0.00 27 LYS A C 19
ATOM 28653 O O . LYS A 1 27 ? -6.205 -11.516 -5.887 1.00 0.00 27 LYS A O 19
ATOM 28672 N N . VAL A 1 28 ? -6.917 -13.250 -7.152 1.00 0.00 28 VAL A N 19
ATOM 28673 C CA . VAL A 1 28 ? -5.637 -13.438 -7.812 1.00 0.00 28 VAL A CA 19
ATOM 28674 C C . VAL A 1 28 ? -5.493 -12.414 -8.939 1.00 0.00 28 VAL A C 19
ATOM 28675 O O . VAL A 1 28 ? -4.428 -12.295 -9.543 1.00 0.00 28 VAL A O 19
ATOM 28688 N N . SER A 1 29 ? -6.581 -11.700 -9.189 1.00 0.00 29 SER A N 19
ATOM 28689 C CA . SER A 1 29 ? -6.589 -10.689 -10.233 1.00 0.00 29 SER A CA 19
ATOM 28690 C C . SER A 1 29 ? -7.361 -9.456 -9.761 1.00 0.00 29 SER A C 19
ATOM 28691 O O . SER A 1 29 ? -7.982 -8.762 -10.565 1.00 0.00 29 SER A O 19
ATOM 28699 N N . SER A 1 30 ? -7.297 -9.219 -8.459 1.00 0.00 30 SER A N 19
ATOM 28700 C CA . SER A 1 30 ? -7.982 -8.081 -7.870 1.00 0.00 30 SER A CA 19
ATOM 28701 C C . SER A 1 30 ? -7.206 -6.795 -8.162 1.00 0.00 30 SER A C 19
ATOM 28702 O O . SER A 1 30 ? -6.018 -6.840 -8.475 1.00 0.00 30 SER A O 19
ATOM 28710 N N . ILE A 1 31 ? -7.911 -5.679 -8.049 1.00 0.00 31 ILE A N 19
ATOM 28711 C CA . ILE A 1 31 ? -7.303 -4.382 -8.298 1.00 0.00 31 ILE A CA 19
ATOM 28712 C C . ILE A 1 31 ? -6.778 -3.809 -6.980 1.00 0.00 31 ILE A C 19
ATOM 28713 O O . ILE A 1 31 ? -7.119 -4.301 -5.905 1.00 0.00 31 ILE A O 19
ATOM 28729 N N . ALA A 1 32 ? -5.957 -2.777 -7.106 1.00 0.00 32 ALA A N 19
ATOM 28730 C CA . ALA A 1 32 ? -5.382 -2.131 -5.938 1.00 0.00 32 ALA A CA 19
ATOM 28731 C C . ALA A 1 32 ? -6.506 -1.571 -5.065 1.00 0.00 32 ALA A C 19
ATOM 28732 O O . ALA A 1 32 ? -6.475 -1.709 -3.843 1.00 0.00 32 ALA A O 19
ATOM 28739 N N . GLN A 1 33 ? -7.472 -0.949 -5.726 1.00 0.00 33 GLN A N 19
ATOM 28740 C CA . GLN A 1 33 ? -8.603 -0.367 -5.025 1.00 0.00 33 GLN A CA 19
ATOM 28741 C C . GLN A 1 33 ? -9.189 -1.375 -4.034 1.00 0.00 33 GLN A C 19
ATOM 28742 O O . GLN A 1 33 ? -9.511 -1.020 -2.901 1.00 0.00 33 GLN A O 19
ATOM 28756 N N . GLU A 1 34 ? -9.309 -2.610 -4.496 1.00 0.00 34 GLU A N 19
ATOM 28757 C CA . GLU A 1 34 ? -9.851 -3.671 -3.664 1.00 0.00 34 GLU A CA 19
ATOM 28758 C C . GLU A 1 34 ? -9.018 -3.824 -2.390 1.00 0.00 34 GLU A C 19
ATOM 28759 O O . GLU A 1 34 ? -9.493 -4.371 -1.396 1.00 0.00 34 GLU A O 19
ATOM 28771 N N . ILE A 1 35 ? -7.791 -3.330 -2.460 1.00 0.00 35 ILE A N 19
ATOM 28772 C CA . ILE A 1 35 ? -6.888 -3.405 -1.324 1.00 0.00 35 ILE A CA 19
ATOM 28773 C C . ILE A 1 35 ? -6.855 -2.049 -0.615 1.00 0.00 35 ILE A C 19
ATOM 28774 O O . ILE A 1 35 ? -6.984 -1.981 0.607 1.00 0.00 35 ILE A O 19
ATOM 28790 N N . LEU A 1 36 ? -6.683 -1.004 -1.411 1.00 0.00 36 LEU A N 19
ATOM 28791 C CA . LEU A 1 36 ? -6.632 0.345 -0.874 1.00 0.00 36 LEU A CA 19
ATOM 28792 C C . LEU A 1 36 ? -7.910 0.622 -0.081 1.00 0.00 36 LEU A C 19
ATOM 28793 O O . LEU A 1 36 ? -7.867 1.256 0.972 1.00 0.00 36 LEU A O 19
ATOM 28809 N N . LYS A 1 37 ? -9.019 0.135 -0.618 1.00 0.00 37 LYS A N 19
ATOM 28810 C CA . LYS A 1 37 ? -10.308 0.322 0.026 1.00 0.00 37 LYS A CA 19
ATOM 28811 C C . LYS A 1 37 ? -10.296 -0.367 1.392 1.00 0.00 37 LYS A C 19
ATOM 28812 O O . LYS A 1 37 ? -10.964 0.080 2.323 1.00 0.00 37 LYS A O 19
ATOM 28831 N N . VAL A 1 38 ? -9.529 -1.445 1.468 1.00 0.00 38 VAL A N 19
ATOM 28832 C CA . VAL A 1 38 ? -9.421 -2.201 2.704 1.00 0.00 38 VAL A CA 19
ATOM 28833 C C . VAL A 1 38 ? -8.376 -1.545 3.609 1.00 0.00 38 VAL A C 19
ATOM 28834 O O . VAL A 1 38 ? -8.674 -1.179 4.745 1.00 0.00 38 VAL A O 19
ATOM 28847 N N . VAL A 1 39 ? -7.172 -1.415 3.070 1.00 0.00 39 VAL A N 19
ATOM 28848 C CA . VAL A 1 39 ? -6.081 -0.809 3.814 1.00 0.00 39 VAL A CA 19
ATOM 28849 C C . VAL A 1 39 ? -6.560 0.505 4.434 1.00 0.00 39 VAL A C 19
ATOM 28850 O O . VAL A 1 39 ? -6.438 0.707 5.642 1.00 0.00 39 VAL A O 19
ATOM 28863 N N . ALA A 1 40 ? -7.094 1.365 3.580 1.00 0.00 40 ALA A N 19
ATOM 28864 C CA . ALA A 1 40 ? -7.592 2.654 4.029 1.00 0.00 40 ALA A CA 19
ATOM 28865 C C . ALA A 1 40 ? -8.318 2.479 5.364 1.00 0.00 40 ALA A C 19
ATOM 28866 O O . ALA A 1 40 ? -8.061 3.215 6.316 1.00 0.00 40 ALA A O 19
ATOM 28873 N N . GLU A 1 41 ? -9.210 1.500 5.393 1.00 0.00 41 GLU A N 19
ATOM 28874 C CA . GLU A 1 41 ? -9.974 1.219 6.596 1.00 0.00 41 GLU A CA 19
ATOM 28875 C C . GLU A 1 41 ? -9.063 0.644 7.682 1.00 0.00 41 GLU A C 19
ATOM 28876 O O . GLU A 1 41 ? -9.142 1.046 8.842 1.00 0.00 41 GLU A O 19
ATOM 28888 N N . LYS A 1 42 ? -8.217 -0.289 7.268 1.00 0.00 42 LYS A N 19
ATOM 28889 C CA . LYS A 1 42 ? -7.292 -0.923 8.191 1.00 0.00 42 LYS A CA 19
ATOM 28890 C C . LYS A 1 42 ? -6.518 0.156 8.952 1.00 0.00 42 LYS A C 19
ATOM 28891 O O . LYS A 1 42 ? -6.114 -0.056 10.095 1.00 0.00 42 LYS A O 19
ATOM 28910 N N . ILE A 1 43 ? -6.336 1.288 8.289 1.00 0.00 43 ILE A N 19
ATOM 28911 C CA . ILE A 1 43 ? -5.619 2.400 8.890 1.00 0.00 43 ILE A CA 19
ATOM 28912 C C . ILE A 1 43 ? -6.620 3.473 9.322 1.00 0.00 43 ILE A C 19
ATOM 28913 O O . ILE A 1 43 ? -6.300 4.331 10.143 1.00 0.00 43 ILE A O 19
ATOM 28929 N N . GLN A 1 44 ? -7.812 3.391 8.749 1.00 0.00 44 GLN A N 19
ATOM 28930 C CA . GLN A 1 44 ? -8.862 4.344 9.064 1.00 0.00 44 GLN A CA 19
ATOM 28931 C C . GLN A 1 44 ? -8.628 5.658 8.317 1.00 0.00 44 GLN A C 19
ATOM 28932 O O . GLN A 1 44 ? -8.550 6.721 8.931 1.00 0.00 44 GLN A O 19
ATOM 28946 N N . TYR A 1 45 ? -8.521 5.543 7.001 1.00 0.00 45 TYR A N 19
ATOM 28947 C CA . TYR A 1 45 ? -8.297 6.708 6.163 1.00 0.00 45 TYR A CA 19
ATOM 28948 C C . TYR A 1 45 ? -9.253 6.716 4.969 1.00 0.00 45 TYR A C 19
ATOM 28949 O O . TYR A 1 45 ? -10.286 6.048 4.991 1.00 0.00 45 TYR A O 19
ATOM 28967 N N . ALA A 1 46 ? -8.875 7.480 3.954 1.00 0.00 46 ALA A N 19
ATOM 28968 C CA . ALA A 1 46 ? -9.686 7.584 2.753 1.00 0.00 46 ALA A CA 19
ATOM 28969 C C . ALA A 1 46 ? -8.921 6.982 1.573 1.00 0.00 46 ALA A C 19
ATOM 28970 O O . ALA A 1 46 ? -7.999 7.601 1.045 1.00 0.00 46 ALA A O 19
ATOM 28977 N N . GLU A 1 47 ? -9.333 5.781 1.193 1.00 0.00 47 GLU A N 19
ATOM 28978 C CA . GLU A 1 47 ? -8.698 5.088 0.085 1.00 0.00 47 GLU A CA 19
ATOM 28979 C C . GLU A 1 47 ? -8.495 6.044 -1.093 1.00 0.00 47 GLU A C 19
ATOM 28980 O O . GLU A 1 47 ? -7.440 6.041 -1.725 1.00 0.00 47 GLU A O 19
ATOM 28992 N N . GLU A 1 48 ? -9.523 6.839 -1.352 1.00 0.00 48 GLU A N 19
ATOM 28993 C CA . GLU A 1 48 ? -9.471 7.798 -2.442 1.00 0.00 48 GLU A CA 19
ATOM 28994 C C . GLU A 1 48 ? -8.323 8.787 -2.225 1.00 0.00 48 GLU A C 19
ATOM 28995 O O . GLU A 1 48 ? -7.735 9.281 -3.186 1.00 0.00 48 GLU A O 19
ATOM 29007 N N . ASP A 1 49 ? -8.040 9.046 -0.957 1.00 0.00 49 ASP A N 19
ATOM 29008 C CA . ASP A 1 49 ? -6.973 9.967 -0.602 1.00 0.00 49 ASP A CA 19
ATOM 29009 C C . ASP A 1 49 ? -5.653 9.200 -0.511 1.00 0.00 49 ASP A C 19
ATOM 29010 O O . ASP A 1 49 ? -4.599 9.796 -0.292 1.00 0.00 49 ASP A O 19
ATOM 29019 N N . LEU A 1 50 ? -5.753 7.890 -0.684 1.00 0.00 50 LEU A N 19
ATOM 29020 C CA . LEU A 1 50 ? -4.579 7.036 -0.624 1.00 0.00 50 LEU A CA 19
ATOM 29021 C C . LEU A 1 50 ? -4.238 6.545 -2.032 1.00 0.00 50 LEU A C 19
ATOM 29022 O O . LEU A 1 50 ? -4.955 6.841 -2.987 1.00 0.00 50 LEU A O 19
ATOM 29038 N N . ALA A 1 51 ? -3.145 5.802 -2.117 1.00 0.00 51 ALA A N 19
ATOM 29039 C CA . ALA A 1 51 ? -2.700 5.267 -3.393 1.00 0.00 51 ALA A CA 19
ATOM 29040 C C . ALA A 1 51 ? -1.601 4.231 -3.151 1.00 0.00 51 ALA A C 19
ATOM 29041 O O . ALA A 1 51 ? -0.793 4.379 -2.236 1.00 0.00 51 ALA A O 19
ATOM 29048 N N . LEU A 1 52 ? -1.605 3.204 -3.989 1.00 0.00 52 LEU A N 19
ATOM 29049 C CA . LEU A 1 52 ? -0.618 2.144 -3.878 1.00 0.00 52 LEU A CA 19
ATOM 29050 C C . LEU A 1 52 ? 0.667 2.573 -4.588 1.00 0.00 52 LEU A C 19
ATOM 29051 O O . LEU A 1 52 ? 0.661 2.825 -5.792 1.00 0.00 52 LEU A O 19
ATOM 29067 N N . VAL A 1 53 ? 1.739 2.643 -3.812 1.00 0.00 53 VAL A N 19
ATOM 29068 C CA . VAL A 1 53 ? 3.029 3.038 -4.352 1.00 0.00 53 VAL A CA 19
ATOM 29069 C C . VAL A 1 53 ? 3.945 1.814 -4.420 1.00 0.00 53 VAL A C 19
ATOM 29070 O O . VAL A 1 53 ? 4.384 1.305 -3.390 1.00 0.00 53 VAL A O 19
ATOM 29083 N N . ALA A 1 54 ? 4.205 1.376 -5.643 1.00 0.00 54 ALA A N 19
ATOM 29084 C CA . ALA A 1 54 ? 5.060 0.222 -5.859 1.00 0.00 54 ALA A CA 19
ATOM 29085 C C . ALA A 1 54 ? 6.515 0.683 -5.969 1.00 0.00 54 ALA A C 19
ATOM 29086 O O . ALA A 1 54 ? 6.792 1.749 -6.516 1.00 0.00 54 ALA A O 19
ATOM 29093 N N . ILE A 1 55 ? 7.406 -0.143 -5.440 1.00 0.00 55 ILE A N 19
ATOM 29094 C CA . ILE A 1 55 ? 8.825 0.167 -5.472 1.00 0.00 55 ILE A CA 19
ATOM 29095 C C . ILE A 1 55 ? 9.551 -0.875 -6.324 1.00 0.00 55 ILE A C 19
ATOM 29096 O O . ILE A 1 55 ? 9.168 -2.044 -6.343 1.00 0.00 55 ILE A O 19
ATOM 29112 N N . THR A 1 56 ? 10.587 -0.414 -7.010 1.00 0.00 56 THR A N 19
ATOM 29113 C CA . THR A 1 56 ? 11.371 -1.292 -7.862 1.00 0.00 56 THR A CA 19
ATOM 29114 C C . THR A 1 56 ? 12.832 -1.312 -7.408 1.00 0.00 56 THR A C 19
ATOM 29115 O O . THR A 1 56 ? 13.190 -0.661 -6.428 1.00 0.00 56 THR A O 19
ATOM 29126 N N . PHE A 1 57 ? 13.636 -2.065 -8.144 1.00 0.00 57 PHE A N 19
ATOM 29127 C CA . PHE A 1 57 ? 15.050 -2.178 -7.829 1.00 0.00 57 PHE A CA 19
ATOM 29128 C C . PHE A 1 57 ? 15.654 -0.807 -7.518 1.00 0.00 57 PHE A C 19
ATOM 29129 O O . PHE A 1 57 ? 15.040 0.222 -7.794 1.00 0.00 57 PHE A O 19
ATOM 29146 N N . SER A 1 58 ? 16.850 -0.838 -6.948 1.00 0.00 58 SER A N 19
ATOM 29147 C CA . SER A 1 58 ? 17.543 0.389 -6.597 1.00 0.00 58 SER A CA 19
ATOM 29148 C C . SER A 1 58 ? 16.824 1.084 -5.439 1.00 0.00 58 SER A C 19
ATOM 29149 O O . SER A 1 58 ? 17.317 1.092 -4.312 1.00 0.00 58 SER A O 19
ATOM 29157 N N . GLY A 1 59 ? 15.669 1.651 -5.757 1.00 0.00 59 GLY A N 19
ATOM 29158 C CA . GLY A 1 59 ? 14.876 2.346 -4.757 1.00 0.00 59 GLY A CA 19
ATOM 29159 C C . GLY A 1 59 ? 14.062 3.476 -5.392 1.00 0.00 59 GLY A C 19
ATOM 29160 O O . GLY A 1 59 ? 14.333 4.651 -5.152 1.00 0.00 59 GLY A O 19
ATOM 29164 N N . GLU A 1 60 ? 13.081 3.079 -6.189 1.00 0.00 60 GLU A N 19
ATOM 29165 C CA . GLU A 1 60 ? 12.226 4.043 -6.860 1.00 0.00 60 GLU A CA 19
ATOM 29166 C C . GLU A 1 60 ? 10.754 3.736 -6.575 1.00 0.00 60 GLU A C 19
ATOM 29167 O O . GLU A 1 60 ? 10.287 2.628 -6.833 1.00 0.00 60 GLU A O 19
ATOM 29179 N N . LYS A 1 61 ? 10.065 4.737 -6.047 1.00 0.00 61 LYS A N 19
ATOM 29180 C CA . LYS A 1 61 ? 8.656 4.587 -5.725 1.00 0.00 61 LYS A CA 19
ATOM 29181 C C . LYS A 1 61 ? 7.814 4.999 -6.934 1.00 0.00 61 LYS A C 19
ATOM 29182 O O . LYS A 1 61 ? 8.213 5.870 -7.705 1.00 0.00 61 LYS A O 19
ATOM 29201 N N . HIS A 1 62 ? 6.664 4.353 -7.062 1.00 0.00 62 HIS A N 19
ATOM 29202 C CA . HIS A 1 62 ? 5.763 4.641 -8.165 1.00 0.00 62 HIS A CA 19
ATOM 29203 C C . HIS A 1 62 ? 4.319 4.388 -7.726 1.00 0.00 62 HIS A C 19
ATOM 29204 O O . HIS A 1 62 ? 3.994 3.305 -7.242 1.00 0.00 62 HIS A O 19
ATOM 29218 N N . GLU A 1 63 ? 3.491 5.405 -7.912 1.00 0.00 63 GLU A N 19
ATOM 29219 C CA . GLU A 1 63 ? 2.089 5.306 -7.542 1.00 0.00 63 GLU A CA 19
ATOM 29220 C C . GLU A 1 63 ? 1.269 4.755 -8.711 1.00 0.00 63 GLU A C 19
ATOM 29221 O O . GLU A 1 63 ? 1.167 5.393 -9.758 1.00 0.00 63 GLU A O 19
ATOM 29233 N N . LEU A 1 64 ? 0.706 3.576 -8.492 1.00 0.00 64 LEU A N 19
ATOM 29234 C CA . LEU A 1 64 ? -0.102 2.932 -9.514 1.00 0.00 64 LEU A CA 19
ATOM 29235 C C . LEU A 1 64 ? -1.463 3.626 -9.595 1.00 0.00 64 LEU A C 19
ATOM 29236 O O . LEU A 1 64 ? -1.535 4.836 -9.801 1.00 0.00 64 LEU A O 19
ATOM 29252 N N . GLN A 1 65 ? -2.509 2.829 -9.428 1.00 0.00 65 GLN A N 19
ATOM 29253 C CA . GLN A 1 65 ? -3.863 3.352 -9.480 1.00 0.00 65 GLN A CA 19
ATOM 29254 C C . GLN A 1 65 ? -4.822 2.415 -8.742 1.00 0.00 65 GLN A C 19
ATOM 29255 O O . GLN A 1 65 ? -4.444 1.309 -8.360 1.00 0.00 65 GLN A O 19
ATOM 29269 N N . PRO A 1 66 ? -6.077 2.906 -8.558 1.00 0.00 66 PRO A N 19
ATOM 29270 C CA . PRO A 1 66 ? -7.093 2.125 -7.872 1.00 0.00 66 PRO A CA 19
ATOM 29271 C C . PRO A 1 66 ? -7.624 1.007 -8.771 1.00 0.00 66 PRO A C 19
ATOM 29272 O O . PRO A 1 66 ? -8.596 0.336 -8.425 1.00 0.00 66 PRO A O 19
ATOM 29283 N N . ASN A 1 67 ? -6.964 0.840 -9.908 1.00 0.00 67 ASN A N 19
ATOM 29284 C CA . ASN A 1 67 ? -7.358 -0.185 -10.859 1.00 0.00 67 ASN A CA 19
ATOM 29285 C C . ASN A 1 67 ? -6.166 -1.103 -11.135 1.00 0.00 67 ASN A C 19
ATOM 29286 O O . ASN A 1 67 ? -6.338 -2.303 -11.348 1.00 0.00 67 ASN A O 19
ATOM 29297 N N . ASP A 1 68 ? -4.983 -0.505 -11.122 1.00 0.00 68 ASP A N 19
ATOM 29298 C CA . ASP A 1 68 ? -3.763 -1.255 -11.369 1.00 0.00 68 ASP A CA 19
ATOM 29299 C C . ASP A 1 68 ? -3.739 -2.492 -10.469 1.00 0.00 68 ASP A C 19
ATOM 29300 O O . ASP A 1 68 ? -3.867 -2.381 -9.251 1.00 0.00 68 ASP A O 19
ATOM 29309 N N . LEU A 1 69 ? -3.574 -3.643 -11.104 1.00 0.00 69 LEU A N 19
ATOM 29310 C CA . LEU A 1 69 ? -3.531 -4.900 -10.377 1.00 0.00 69 LEU A CA 19
ATOM 29311 C C . LEU A 1 69 ? -2.533 -4.783 -9.223 1.00 0.00 69 LEU A C 19
ATOM 29312 O O . LEU A 1 69 ? -1.579 -4.010 -9.299 1.00 0.00 69 LEU A O 19
ATOM 29328 N N . VAL A 1 70 ? -2.787 -5.562 -8.182 1.00 0.00 70 VAL A N 19
ATOM 29329 C CA . VAL A 1 70 ? -1.923 -5.555 -7.014 1.00 0.00 70 VAL A CA 19
ATOM 29330 C C . VAL A 1 70 ? -1.153 -6.876 -6.947 1.00 0.00 70 VAL A C 19
ATOM 29331 O O . VAL A 1 70 ? -0.177 -6.993 -6.207 1.00 0.00 70 VAL A O 19
ATOM 29344 N N . ILE A 1 71 ? -1.622 -7.837 -7.729 1.00 0.00 71 ILE A N 19
ATOM 29345 C CA . ILE A 1 71 ? -0.990 -9.145 -7.767 1.00 0.00 71 ILE A CA 19
ATOM 29346 C C . ILE A 1 71 ? -1.193 -9.764 -9.152 1.00 0.00 71 ILE A C 19
ATOM 29347 O O . ILE A 1 71 ? -2.293 -10.201 -9.486 1.00 0.00 71 ILE A O 19
ATOM 29363 N N . SER A 1 72 ? -0.114 -9.781 -9.921 1.00 0.00 72 SER A N 19
ATOM 29364 C CA . SER A 1 72 ? -0.159 -10.339 -11.262 1.00 0.00 72 SER A CA 19
ATOM 29365 C C . SER A 1 72 ? 1.216 -10.226 -11.923 1.00 0.00 72 SER A C 19
ATOM 29366 O O . SER A 1 72 ? 2.135 -9.638 -11.354 1.00 0.00 72 SER A O 19
ATOM 29374 N N . LYS A 1 73 ? 1.314 -10.798 -13.114 1.00 0.00 73 LYS A N 19
ATOM 29375 C CA . LYS A 1 73 ? 2.561 -10.768 -13.858 1.00 0.00 73 LYS A CA 19
ATOM 29376 C C . LYS A 1 73 ? 3.652 -11.470 -13.046 1.00 0.00 73 LYS A C 19
ATOM 29377 O O . LYS A 1 73 ? 3.372 -12.056 -12.001 1.00 0.00 73 LYS A O 19
ATOM 29396 N N . SER A 1 74 ? 4.871 -11.387 -13.556 1.00 0.00 74 SER A N 19
ATOM 29397 C CA . SER A 1 74 ? 6.005 -12.007 -12.891 1.00 0.00 74 SER A CA 19
ATOM 29398 C C . SER A 1 74 ? 7.305 -11.607 -13.592 1.00 0.00 74 SER A C 19
ATOM 29399 O O . SER A 1 74 ? 8.155 -12.455 -13.861 1.00 0.00 74 SER A O 19
ATOM 29407 N N . LEU A 1 75 ? 7.419 -10.316 -13.868 1.00 0.00 75 LEU A N 19
ATOM 29408 C CA . LEU A 1 75 ? 8.601 -9.795 -14.532 1.00 0.00 75 LEU A CA 19
ATOM 29409 C C . LEU A 1 75 ? 9.302 -8.798 -13.607 1.00 0.00 75 LEU A C 19
ATOM 29410 O O . LEU A 1 75 ? 10.023 -7.916 -14.072 1.00 0.00 75 LEU A O 19
ATOM 29426 N N . GLU A 1 76 ? 9.067 -8.972 -12.315 1.00 0.00 76 GLU A N 19
ATOM 29427 C CA . GLU A 1 76 ? 9.667 -8.098 -11.321 1.00 0.00 76 GLU A CA 19
ATOM 29428 C C . GLU A 1 76 ? 10.454 -8.920 -10.298 1.00 0.00 76 GLU A C 19
ATOM 29429 O O . GLU A 1 76 ? 11.678 -8.820 -10.227 1.00 0.00 76 GLU A O 19
ATOM 29441 N N . ALA A 1 77 ? 9.720 -9.714 -9.533 1.00 0.00 77 ALA A N 19
ATOM 29442 C CA . ALA A 1 77 ? 10.334 -10.552 -8.518 1.00 0.00 77 ALA A CA 19
ATOM 29443 C C . ALA A 1 77 ? 10.940 -9.665 -7.428 1.00 0.00 77 ALA A C 19
ATOM 29444 O O . ALA A 1 77 ? 11.467 -8.593 -7.718 1.00 0.00 77 ALA A O 19
ATOM 29451 N N . SER A 1 78 ? 10.845 -10.147 -6.197 1.00 0.00 78 SER A N 19
ATOM 29452 C CA . SER A 1 78 ? 11.378 -9.411 -5.063 1.00 0.00 78 SER A CA 19
ATOM 29453 C C . SER A 1 78 ? 10.981 -7.937 -5.163 1.00 0.00 78 SER A C 19
ATOM 29454 O O . SER A 1 78 ? 11.691 -7.139 -5.773 1.00 0.00 78 SER A O 19
ATOM 29462 N N . GLY A 1 79 ? 9.847 -7.619 -4.554 1.00 0.00 79 GLY A N 19
ATOM 29463 C CA . GLY A 1 79 ? 9.347 -6.255 -4.567 1.00 0.00 79 GLY A CA 19
ATOM 29464 C C . GLY A 1 79 ? 8.504 -5.969 -3.323 1.00 0.00 79 GLY A C 19
ATOM 29465 O O . GLY A 1 79 ? 8.527 -6.738 -2.363 1.00 0.00 79 GLY A O 19
ATOM 29469 N N . ARG A 1 80 ? 7.781 -4.860 -3.380 1.00 0.00 80 ARG A N 19
ATOM 29470 C CA . ARG A 1 80 ? 6.932 -4.462 -2.269 1.00 0.00 80 ARG A CA 19
ATOM 29471 C C . ARG A 1 80 ? 6.154 -3.194 -2.624 1.00 0.00 80 ARG A C 19
ATOM 29472 O O . ARG A 1 80 ? 6.688 -2.294 -3.271 1.00 0.00 80 ARG A O 19
ATOM 29493 N N . ILE A 1 81 ? 4.904 -3.163 -2.184 1.00 0.00 81 ILE A N 19
ATOM 29494 C CA . ILE A 1 81 ? 4.047 -2.019 -2.447 1.00 0.00 81 ILE A CA 19
ATOM 29495 C C . ILE A 1 81 ? 3.794 -1.266 -1.140 1.00 0.00 81 ILE A C 19
ATOM 29496 O O . ILE A 1 81 ? 3.939 -1.829 -0.057 1.00 0.00 81 ILE A O 19
ATOM 29512 N N . TYR A 1 82 ? 3.420 -0.003 -1.285 1.00 0.00 82 TYR A N 19
ATOM 29513 C CA . TYR A 1 82 ? 3.146 0.834 -0.130 1.00 0.00 82 TYR A CA 19
ATOM 29514 C C . TYR A 1 82 ? 1.935 1.735 -0.380 1.00 0.00 82 TYR A C 19
ATOM 29515 O O . TYR A 1 82 ? 1.368 1.729 -1.472 1.00 0.00 82 TYR A O 19
ATOM 29533 N N . VAL A 1 83 ? 1.575 2.488 0.649 1.00 0.00 83 VAL A N 19
ATOM 29534 C CA . VAL A 1 83 ? 0.441 3.392 0.554 1.00 0.00 83 VAL A CA 19
ATOM 29535 C C . VAL A 1 83 ? 0.829 4.752 1.139 1.00 0.00 83 VAL A C 19
ATOM 29536 O O . VAL A 1 83 ? 1.325 4.830 2.262 1.00 0.00 83 VAL A O 19
ATOM 29549 N N . TYR A 1 84 ? 0.590 5.789 0.350 1.00 0.00 84 TYR A N 19
ATOM 29550 C CA . TYR A 1 84 ? 0.908 7.142 0.776 1.00 0.00 84 TYR A CA 19
ATOM 29551 C C . TYR A 1 84 ? -0.358 7.994 0.886 1.00 0.00 84 TYR A C 19
ATOM 29552 O O . TYR A 1 84 ? -1.432 7.575 0.456 1.00 0.00 84 TYR A O 19
ATOM 29570 N N . ARG A 1 85 ? -0.190 9.175 1.463 1.00 0.00 85 ARG A N 19
ATOM 29571 C CA . ARG A 1 85 ? -1.306 10.089 1.635 1.00 0.00 85 ARG A CA 19
ATOM 29572 C C . ARG A 1 85 ? -1.324 11.122 0.506 1.00 0.00 85 ARG A C 19
ATOM 29573 O O . ARG A 1 85 ? -0.362 11.867 0.326 1.00 0.00 85 ARG A O 19
ATOM 29594 N N . LYS A 1 86 ? -2.429 11.133 -0.225 1.00 0.00 86 LYS A N 19
ATOM 29595 C CA . LYS A 1 86 ? -2.585 12.062 -1.331 1.00 0.00 86 LYS A CA 19
ATOM 29596 C C . LYS A 1 86 ? -2.491 13.496 -0.805 1.00 0.00 86 LYS A C 19
ATOM 29597 O O . LYS A 1 86 ? -2.612 13.729 0.396 1.00 0.00 86 LYS A O 19
ATOM 29616 N N . ASP A 1 87 ? -2.276 14.419 -1.731 1.00 0.00 87 ASP A N 19
ATOM 29617 C CA . ASP A 1 87 ? -2.164 15.823 -1.375 1.00 0.00 87 ASP A CA 19
ATOM 29618 C C . ASP A 1 87 ? -2.623 16.682 -2.556 1.00 0.00 87 ASP A C 19
ATOM 29619 O O . ASP A 1 87 ? -3.233 16.175 -3.496 1.00 0.00 87 ASP A O 19
ATOM 29628 N N . LEU A 1 88 ? -2.311 17.966 -2.468 1.00 0.00 88 LEU A N 19
ATOM 29629 C CA . LEU A 1 88 ? -2.684 18.900 -3.517 1.00 0.00 88 LEU A CA 19
ATOM 29630 C C . LEU A 1 88 ? -1.456 19.214 -4.375 1.00 0.00 88 LEU A C 19
ATOM 29631 O O . LEU A 1 88 ? -1.033 20.365 -4.462 1.00 0.00 88 LEU A O 19
ATOM 29647 N N . ALA A 1 89 ? -0.919 18.168 -4.987 1.00 0.00 89 ALA A N 19
ATOM 29648 C CA . ALA A 1 89 ? 0.252 18.318 -5.834 1.00 0.00 89 ALA A CA 19
ATOM 29649 C C . ALA A 1 89 ? 0.562 16.980 -6.509 1.00 0.00 89 ALA A C 19
ATOM 29650 O O . ALA A 1 89 ? -0.321 16.136 -6.657 1.00 0.00 89 ALA A O 19
ATOM 29657 N N . ASP A 1 90 ? 1.819 16.827 -6.899 1.00 0.00 90 ASP A N 19
ATOM 29658 C CA . ASP A 1 90 ? 2.257 15.606 -7.554 1.00 0.00 90 ASP A CA 19
ATOM 29659 C C . ASP A 1 90 ? 3.171 14.825 -6.608 1.00 0.00 90 ASP A C 19
ATOM 29660 O O . ASP A 1 90 ? 4.026 14.062 -7.055 1.00 0.00 90 ASP A O 19
ATOM 29669 N N . THR A 1 91 ? 2.959 15.041 -5.318 1.00 0.00 91 THR A N 19
ATOM 29670 C CA . THR A 1 91 ? 3.753 14.367 -4.306 1.00 0.00 91 THR A CA 19
ATOM 29671 C C . THR A 1 91 ? 2.867 13.459 -3.450 1.00 0.00 91 THR A C 19
ATOM 29672 O O . THR A 1 91 ? 1.648 13.620 -3.426 1.00 0.00 91 THR A O 19
ATOM 29683 N N . LEU A 1 92 ? 3.514 12.525 -2.770 1.00 0.00 92 LEU A N 19
ATOM 29684 C CA . LEU A 1 92 ? 2.800 11.591 -1.915 1.00 0.00 92 LEU A CA 19
ATOM 29685 C C . LEU A 1 92 ? 3.386 11.649 -0.503 1.00 0.00 92 LEU A C 19
ATOM 29686 O O . LEU A 1 92 ? 2.650 11.799 0.472 1.00 0.00 92 LEU A O 19
ATOM 29702 N N . ASN A 1 93 ? 4.703 11.527 -0.437 1.00 0.00 93 ASN A N 19
ATOM 29703 C CA . ASN A 1 93 ? 5.396 11.564 0.840 1.00 0.00 93 ASN A CA 19
ATOM 29704 C C . ASN A 1 93 ? 4.975 10.355 1.678 1.00 0.00 93 ASN A C 19
ATOM 29705 O O . ASN A 1 93 ? 3.788 10.047 1.777 1.00 0.00 93 ASN A O 19
ATOM 29716 N N . PRO A 1 94 ? 5.997 9.687 2.276 1.00 0.00 94 PRO A N 19
ATOM 29717 C CA . PRO A 1 94 ? 5.745 8.519 3.103 1.00 0.00 94 PRO A CA 19
ATOM 29718 C C . PRO A 1 94 ? 5.168 8.923 4.461 1.00 0.00 94 PRO A C 19
ATOM 29719 O O . PRO A 1 94 ? 4.951 10.105 4.721 1.00 0.00 94 PRO A O 19
ATOM 29730 N N . PHE A 1 95 ? 4.937 7.917 5.293 1.00 0.00 95 PHE A N 19
ATOM 29731 C CA . PHE A 1 95 ? 4.389 8.153 6.618 1.00 0.00 95 PHE A CA 19
ATOM 29732 C C . PHE A 1 95 ? 5.480 8.058 7.686 1.00 0.00 95 PHE A C 19
ATOM 29733 O O . PHE A 1 95 ? 6.637 7.778 7.375 1.00 0.00 95 PHE A O 19
ATOM 29750 N N . ALA A 1 96 ? 5.073 8.296 8.925 1.00 0.00 96 ALA A N 19
ATOM 29751 C CA . ALA A 1 96 ? 6.002 8.241 10.041 1.00 0.00 96 ALA A CA 19
ATOM 29752 C C . ALA A 1 96 ? 7.194 9.155 9.753 1.00 0.00 96 ALA A C 19
ATOM 29753 O O . ALA A 1 96 ? 7.309 9.705 8.658 1.00 0.00 96 ALA A O 19
ATOM 29760 N N . GLU A 1 97 ? 8.051 9.290 10.754 1.00 0.00 97 GLU A N 19
ATOM 29761 C CA . GLU A 1 97 ? 9.231 10.128 10.622 1.00 0.00 97 GLU A CA 19
ATOM 29762 C C . GLU A 1 97 ? 8.833 11.606 10.610 1.00 0.00 97 GLU A C 19
ATOM 29763 O O . GLU A 1 97 ? 9.259 12.374 11.471 1.00 0.00 97 GLU A O 19
ATOM 29775 N N . ASN A 1 98 ? 8.022 11.959 9.624 1.00 0.00 98 ASN A N 19
ATOM 29776 C CA . ASN A 1 98 ? 7.562 13.331 9.488 1.00 0.00 98 ASN A CA 19
ATOM 29777 C C . ASN A 1 98 ? 6.596 13.655 10.628 1.00 0.00 98 ASN A C 19
ATOM 29778 O O . ASN A 1 98 ? 5.975 12.757 11.196 1.00 0.00 98 ASN A O 19
ATOM 29789 N N . SER A 1 99 ? 6.498 14.942 10.930 1.00 0.00 99 SER A N 19
ATOM 29790 C CA . SER A 1 99 ? 5.617 15.396 11.993 1.00 0.00 99 SER A CA 19
ATOM 29791 C C . SER A 1 99 ? 4.234 14.762 11.834 1.00 0.00 99 SER A C 19
ATOM 29792 O O . SER A 1 99 ? 3.731 14.632 10.719 1.00 0.00 99 SER A O 19
ATOM 29800 N N . GLY A 1 100 ? 3.658 14.382 12.965 1.00 0.00 100 GLY A N 19
ATOM 29801 C CA . GLY A 1 100 ? 2.343 13.765 12.965 1.00 0.00 100 GLY A CA 19
ATOM 29802 C C . GLY A 1 100 ? 2.392 12.371 13.594 1.00 0.00 100 GLY A C 19
ATOM 29803 O O . GLY A 1 100 ? 3.159 12.132 14.525 1.00 0.00 100 GLY A O 19
ATOM 29807 N N . PRO A 1 101 ? 1.542 11.462 13.045 1.00 0.00 101 PRO A N 19
ATOM 29808 C CA . PRO A 1 101 ? 1.481 10.098 13.542 1.00 0.00 101 PRO A CA 19
ATOM 29809 C C . PRO A 1 101 ? 2.696 9.292 13.079 1.00 0.00 101 PRO A C 19
ATOM 29810 O O . PRO A 1 101 ? 3.337 9.640 12.089 1.00 0.00 101 PRO A O 19
ATOM 29821 N N . SER A 1 102 ? 2.977 8.228 13.819 1.00 0.00 102 SER A N 19
ATOM 29822 C CA . SER A 1 102 ? 4.104 7.369 13.497 1.00 0.00 102 SER A CA 19
ATOM 29823 C C . SER A 1 102 ? 3.690 5.901 13.605 1.00 0.00 102 SER A C 19
ATOM 29824 O O . SER A 1 102 ? 3.793 5.150 12.636 1.00 0.00 102 SER A O 19
ATOM 29832 N N . SER A 1 103 ? 3.230 5.534 14.793 1.00 0.00 103 SER A N 19
ATOM 29833 C CA . SER A 1 103 ? 2.800 4.169 15.040 1.00 0.00 103 SER A CA 19
ATOM 29834 C C . SER A 1 103 ? 1.887 3.694 13.907 1.00 0.00 103 SER A C 19
ATOM 29835 O O . SER A 1 103 ? 0.932 4.380 13.546 1.00 0.00 103 SER A O 19
ATOM 29843 N N . GLY A 1 104 ? 2.214 2.524 13.379 1.00 0.00 104 GLY A N 19
ATOM 29844 C CA . GLY A 1 104 ? 1.435 1.950 12.294 1.00 0.00 104 GLY A CA 19
ATOM 29845 C C . GLY A 1 104 ? 0.755 0.652 12.735 1.00 0.00 104 GLY A C 19
ATOM 29846 O O . GLY A 1 104 ? -0.022 0.068 11.982 1.00 0.00 104 GLY A O 19
ATOM 29850 N N . GLY A 1 1 ? -19.874 -5.207 -12.966 1.00 0.00 1 GLY A N 20
ATOM 29851 C CA . GLY A 1 1 ? -19.408 -5.751 -11.701 1.00 0.00 1 GLY A CA 20
ATOM 29852 C C . GLY A 1 1 ? -17.954 -5.353 -11.437 1.00 0.00 1 GLY A C 20
ATOM 29853 O O . GLY A 1 1 ? -17.606 -4.175 -11.509 1.00 0.00 1 GLY A O 20
ATOM 29857 N N . SER A 1 2 ? -17.144 -6.357 -11.136 1.00 0.00 2 SER A N 20
ATOM 29858 C CA . SER A 1 2 ? -15.736 -6.127 -10.861 1.00 0.00 2 SER A CA 20
ATOM 29859 C C . SER A 1 2 ? -14.932 -7.396 -11.151 1.00 0.00 2 SER A C 20
ATOM 29860 O O . SER A 1 2 ? -14.010 -7.378 -11.964 1.00 0.00 2 SER A O 20
ATOM 29868 N N . SER A 1 3 ? -15.311 -8.467 -10.469 1.00 0.00 3 SER A N 20
ATOM 29869 C CA . SER A 1 3 ? -14.636 -9.742 -10.643 1.00 0.00 3 SER A CA 20
ATOM 29870 C C . SER A 1 3 ? -15.281 -10.802 -9.748 1.00 0.00 3 SER A C 20
ATOM 29871 O O . SER A 1 3 ? -16.043 -10.472 -8.840 1.00 0.00 3 SER A O 20
ATOM 29879 N N . GLY A 1 4 ? -14.953 -12.053 -10.035 1.00 0.00 4 GLY A N 20
ATOM 29880 C CA . GLY A 1 4 ? -15.490 -13.163 -9.267 1.00 0.00 4 GLY A CA 20
ATOM 29881 C C . GLY A 1 4 ? -14.935 -14.497 -9.769 1.00 0.00 4 GLY A C 20
ATOM 29882 O O . GLY A 1 4 ? -15.365 -15.001 -10.806 1.00 0.00 4 GLY A O 20
ATOM 29886 N N . SER A 1 5 ? -13.989 -15.031 -9.012 1.00 0.00 5 SER A N 20
ATOM 29887 C CA . SER A 1 5 ? -13.370 -16.297 -9.367 1.00 0.00 5 SER A CA 20
ATOM 29888 C C . SER A 1 5 ? -13.384 -17.242 -8.165 1.00 0.00 5 SER A C 20
ATOM 29889 O O . SER A 1 5 ? -13.696 -16.829 -7.049 1.00 0.00 5 SER A O 20
ATOM 29897 N N . SER A 1 6 ? -13.043 -18.494 -8.432 1.00 0.00 6 SER A N 20
ATOM 29898 C CA . SER A 1 6 ? -13.012 -19.501 -7.386 1.00 0.00 6 SER A CA 20
ATOM 29899 C C . SER A 1 6 ? -11.607 -20.096 -7.272 1.00 0.00 6 SER A C 20
ATOM 29900 O O . SER A 1 6 ? -10.839 -20.070 -8.233 1.00 0.00 6 SER A O 20
ATOM 29908 N N . GLY A 1 7 ? -11.313 -20.617 -6.090 1.00 0.00 7 GLY A N 20
ATOM 29909 C CA . GLY A 1 7 ? -10.014 -21.217 -5.839 1.00 0.00 7 GLY A CA 20
ATOM 29910 C C . GLY A 1 7 ? -8.886 -20.306 -6.328 1.00 0.00 7 GLY A C 20
ATOM 29911 O O . GLY A 1 7 ? -8.407 -20.453 -7.451 1.00 0.00 7 GLY A O 20
ATOM 29915 N N . GLU A 1 8 ? -8.494 -19.385 -5.459 1.00 0.00 8 GLU A N 20
ATOM 29916 C CA . GLU A 1 8 ? -7.431 -18.450 -5.788 1.00 0.00 8 GLU A CA 20
ATOM 29917 C C . GLU A 1 8 ? -6.444 -18.338 -4.625 1.00 0.00 8 GLU A C 20
ATOM 29918 O O . GLU A 1 8 ? -5.296 -18.767 -4.737 1.00 0.00 8 GLU A O 20
ATOM 29930 N N . GLU A 1 9 ? -6.926 -17.760 -3.535 1.00 0.00 9 GLU A N 20
ATOM 29931 C CA . GLU A 1 9 ? -6.100 -17.586 -2.352 1.00 0.00 9 GLU A CA 20
ATOM 29932 C C . GLU A 1 9 ? -4.896 -16.697 -2.671 1.00 0.00 9 GLU A C 20
ATOM 29933 O O . GLU A 1 9 ? -3.992 -17.108 -3.397 1.00 0.00 9 GLU A O 20
ATOM 29945 N N . ILE A 1 10 ? -4.924 -15.496 -2.114 1.00 0.00 10 ILE A N 20
ATOM 29946 C CA . ILE A 1 10 ? -3.846 -14.546 -2.330 1.00 0.00 10 ILE A CA 20
ATOM 29947 C C . ILE A 1 10 ? -4.046 -13.337 -1.414 1.00 0.00 10 ILE A C 20
ATOM 29948 O O . ILE A 1 10 ? -5.165 -13.054 -0.989 1.00 0.00 10 ILE A O 20
ATOM 29964 N N . PHE A 1 11 ? -2.944 -12.656 -1.137 1.00 0.00 11 PHE A N 20
ATOM 29965 C CA . PHE A 1 11 ? -2.984 -11.483 -0.279 1.00 0.00 11 PHE A CA 20
ATOM 29966 C C . PHE A 1 11 ? -2.148 -10.345 -0.867 1.00 0.00 11 PHE A C 20
ATOM 29967 O O . PHE A 1 11 ? -1.133 -10.588 -1.518 1.00 0.00 11 PHE A O 20
ATOM 29984 N N . CYS A 1 12 ? -2.605 -9.127 -0.615 1.00 0.00 12 CYS A N 20
ATOM 29985 C CA . CYS A 1 12 ? -1.912 -7.950 -1.111 1.00 0.00 12 CYS A CA 20
ATOM 29986 C C . CYS A 1 12 ? -1.257 -7.242 0.077 1.00 0.00 12 CYS A C 20
ATOM 29987 O O . CYS A 1 12 ? -1.900 -6.448 0.762 1.00 0.00 12 CYS A O 20
ATOM 29995 N N . HIS A 1 13 ? 0.014 -7.555 0.284 1.00 0.00 13 HIS A N 20
ATOM 29996 C CA . HIS A 1 13 ? 0.762 -6.959 1.377 1.00 0.00 13 HIS A CA 20
ATOM 29997 C C . HIS A 1 13 ? 1.239 -5.563 0.971 1.00 0.00 13 HIS A C 20
ATOM 29998 O O . HIS A 1 13 ? 2.094 -5.424 0.098 1.00 0.00 13 HIS A O 20
ATOM 30012 N N . VAL A 1 14 ? 0.665 -4.563 1.625 1.00 0.00 14 VAL A N 20
ATOM 30013 C CA . VAL A 1 14 ? 1.021 -3.183 1.343 1.00 0.00 14 VAL A CA 20
ATOM 30014 C C . VAL A 1 14 ? 1.831 -2.620 2.513 1.00 0.00 14 VAL A C 20
ATOM 30015 O O . VAL A 1 14 ? 1.413 -2.719 3.666 1.00 0.00 14 VAL A O 20
ATOM 30028 N N . TYR A 1 15 ? 2.975 -2.043 2.176 1.00 0.00 15 TYR A N 20
ATOM 30029 C CA . TYR A 1 15 ? 3.847 -1.465 3.184 1.00 0.00 15 TYR A CA 20
ATOM 30030 C C . TYR A 1 15 ? 3.598 0.038 3.327 1.00 0.00 15 TYR A C 20
ATOM 30031 O O . TYR A 1 15 ? 3.843 0.803 2.395 1.00 0.00 15 TYR A O 20
ATOM 30049 N N . ILE A 1 16 ? 3.115 0.417 4.501 1.00 0.00 16 ILE A N 20
ATOM 30050 C CA . ILE A 1 16 ? 2.831 1.814 4.778 1.00 0.00 16 ILE A CA 20
ATOM 30051 C C . ILE A 1 16 ? 4.137 2.611 4.750 1.00 0.00 16 ILE A C 20
ATOM 30052 O O . ILE A 1 16 ? 4.264 3.575 3.996 1.00 0.00 16 ILE A O 20
ATOM 30068 N N . THR A 1 17 ? 5.074 2.180 5.581 1.00 0.00 17 THR A N 20
ATOM 30069 C CA . THR A 1 17 ? 6.365 2.841 5.661 1.00 0.00 17 THR A CA 20
ATOM 30070 C C . THR A 1 17 ? 7.485 1.872 5.278 1.00 0.00 17 THR A C 20
ATOM 30071 O O . THR A 1 17 ? 7.377 1.153 4.285 1.00 0.00 17 THR A O 20
ATOM 30082 N N . GLU A 1 18 ? 8.536 1.882 6.085 1.00 0.00 18 GLU A N 20
ATOM 30083 C CA . GLU A 1 18 ? 9.675 1.013 5.842 1.00 0.00 18 GLU A CA 20
ATOM 30084 C C . GLU A 1 18 ? 9.496 -0.314 6.582 1.00 0.00 18 GLU A C 20
ATOM 30085 O O . GLU A 1 18 ? 9.856 -1.371 6.064 1.00 0.00 18 GLU A O 20
ATOM 30097 N N . HIS A 1 19 ? 8.941 -0.217 7.781 1.00 0.00 19 HIS A N 20
ATOM 30098 C CA . HIS A 1 19 ? 8.711 -1.397 8.597 1.00 0.00 19 HIS A CA 20
ATOM 30099 C C . HIS A 1 19 ? 7.238 -1.459 9.005 1.00 0.00 19 HIS A C 20
ATOM 30100 O O . HIS A 1 19 ? 6.913 -1.892 10.110 1.00 0.00 19 HIS A O 20
ATOM 30114 N N . SER A 1 20 ? 6.385 -1.020 8.091 1.00 0.00 20 SER A N 20
ATOM 30115 C CA . SER A 1 20 ? 4.953 -1.020 8.342 1.00 0.00 20 SER A CA 20
ATOM 30116 C C . SER A 1 20 ? 4.201 -1.452 7.082 1.00 0.00 20 SER A C 20
ATOM 30117 O O . SER A 1 20 ? 4.531 -1.019 5.979 1.00 0.00 20 SER A O 20
ATOM 30125 N N . TYR A 1 21 ? 3.205 -2.300 7.288 1.00 0.00 21 TYR A N 20
ATOM 30126 C CA . TYR A 1 21 ? 2.403 -2.796 6.183 1.00 0.00 21 TYR A CA 20
ATOM 30127 C C . TYR A 1 21 ? 1.066 -3.350 6.680 1.00 0.00 21 TYR A C 20
ATOM 30128 O O . TYR A 1 21 ? 0.855 -3.483 7.884 1.00 0.00 21 TYR A O 20
ATOM 30146 N N . VAL A 1 22 ? 0.198 -3.657 5.727 1.00 0.00 22 VAL A N 20
ATOM 30147 C CA . VAL A 1 22 ? -1.112 -4.194 6.053 1.00 0.00 22 VAL A CA 20
ATOM 30148 C C . VAL A 1 22 ? -1.519 -5.216 4.989 1.00 0.00 22 VAL A C 20
ATOM 30149 O O . VAL A 1 22 ? -1.572 -4.895 3.803 1.00 0.00 22 VAL A O 20
ATOM 30162 N N . SER A 1 23 ? -1.797 -6.425 5.452 1.00 0.00 23 SER A N 20
ATOM 30163 C CA . SER A 1 23 ? -2.197 -7.496 4.556 1.00 0.00 23 SER A CA 20
ATOM 30164 C C . SER A 1 23 ? -3.652 -7.301 4.124 1.00 0.00 23 SER A C 20
ATOM 30165 O O . SER A 1 23 ? -4.467 -6.788 4.890 1.00 0.00 23 SER A O 20
ATOM 30173 N N . VAL A 1 24 ? -3.934 -7.720 2.900 1.00 0.00 24 VAL A N 20
ATOM 30174 C CA . VAL A 1 24 ? -5.276 -7.598 2.357 1.00 0.00 24 VAL A CA 20
ATOM 30175 C C . VAL A 1 24 ? -5.623 -8.866 1.575 1.00 0.00 24 VAL A C 20
ATOM 30176 O O . VAL A 1 24 ? -4.872 -9.281 0.694 1.00 0.00 24 VAL A O 20
ATOM 30189 N N . LYS A 1 25 ? -6.762 -9.446 1.924 1.00 0.00 25 LYS A N 20
ATOM 30190 C CA . LYS A 1 25 ? -7.217 -10.658 1.266 1.00 0.00 25 LYS A CA 20
ATOM 30191 C C . LYS A 1 25 ? -8.107 -10.285 0.078 1.00 0.00 25 LYS A C 20
ATOM 30192 O O . LYS A 1 25 ? -9.292 -10.004 0.250 1.00 0.00 25 LYS A O 20
ATOM 30211 N N . ALA A 1 26 ? -7.502 -10.294 -1.100 1.00 0.00 26 ALA A N 20
ATOM 30212 C CA . ALA A 1 26 ? -8.224 -9.960 -2.315 1.00 0.00 26 ALA A CA 20
ATOM 30213 C C . ALA A 1 26 ? -8.162 -11.144 -3.283 1.00 0.00 26 ALA A C 20
ATOM 30214 O O . ALA A 1 26 ? -7.546 -12.165 -2.981 1.00 0.00 26 ALA A O 20
ATOM 30221 N N . LYS A 1 27 ? -8.807 -10.968 -4.426 1.00 0.00 27 LYS A N 20
ATOM 30222 C CA . LYS A 1 27 ? -8.833 -12.009 -5.439 1.00 0.00 27 LYS A CA 20
ATOM 30223 C C . LYS A 1 27 ? -7.527 -11.972 -6.235 1.00 0.00 27 LYS A C 20
ATOM 30224 O O . LYS A 1 27 ? -6.730 -11.047 -6.084 1.00 0.00 27 LYS A O 20
ATOM 30243 N N . VAL A 1 28 ? -7.349 -12.988 -7.066 1.00 0.00 28 VAL A N 20
ATOM 30244 C CA . VAL A 1 28 ? -6.153 -13.084 -7.886 1.00 0.00 28 VAL A CA 20
ATOM 30245 C C . VAL A 1 28 ? -6.214 -12.028 -8.993 1.00 0.00 28 VAL A C 20
ATOM 30246 O O . VAL A 1 28 ? -5.212 -11.758 -9.653 1.00 0.00 28 VAL A O 20
ATOM 30259 N N . SER A 1 29 ? -7.399 -11.461 -9.161 1.00 0.00 29 SER A N 20
ATOM 30260 C CA . SER A 1 29 ? -7.603 -10.441 -10.176 1.00 0.00 29 SER A CA 20
ATOM 30261 C C . SER A 1 29 ? -8.207 -9.186 -9.543 1.00 0.00 29 SER A C 20
ATOM 30262 O O . SER A 1 29 ? -8.900 -8.421 -10.212 1.00 0.00 29 SER A O 20
ATOM 30270 N N . SER A 1 30 ? -7.922 -9.013 -8.260 1.00 0.00 30 SER A N 20
ATOM 30271 C CA . SER A 1 30 ? -8.428 -7.864 -7.530 1.00 0.00 30 SER A CA 20
ATOM 30272 C C . SER A 1 30 ? -7.539 -6.646 -7.788 1.00 0.00 30 SER A C 20
ATOM 30273 O O . SER A 1 30 ? -6.320 -6.722 -7.647 1.00 0.00 30 SER A O 20
ATOM 30281 N N . ILE A 1 31 ? -8.184 -5.551 -8.162 1.00 0.00 31 ILE A N 20
ATOM 30282 C CA . ILE A 1 31 ? -7.467 -4.318 -8.441 1.00 0.00 31 ILE A CA 20
ATOM 30283 C C . ILE A 1 31 ? -6.930 -3.737 -7.132 1.00 0.00 31 ILE A C 20
ATOM 30284 O O . ILE A 1 31 ? -7.370 -4.125 -6.050 1.00 0.00 31 ILE A O 20
ATOM 30300 N N . ALA A 1 32 ? -5.988 -2.817 -7.272 1.00 0.00 32 ALA A N 20
ATOM 30301 C CA . ALA A 1 32 ? -5.387 -2.179 -6.113 1.00 0.00 32 ALA A CA 20
ATOM 30302 C C . ALA A 1 32 ? -6.481 -1.508 -5.281 1.00 0.00 32 ALA A C 20
ATOM 30303 O O . ALA A 1 32 ? -6.456 -1.569 -4.052 1.00 0.00 32 ALA A O 20
ATOM 30310 N N . GLN A 1 33 ? -7.416 -0.884 -5.983 1.00 0.00 33 GLN A N 20
ATOM 30311 C CA . GLN A 1 33 ? -8.517 -0.203 -5.324 1.00 0.00 33 GLN A CA 20
ATOM 30312 C C . GLN A 1 33 ? -9.192 -1.137 -4.317 1.00 0.00 33 GLN A C 20
ATOM 30313 O O . GLN A 1 33 ? -9.498 -0.731 -3.197 1.00 0.00 33 GLN A O 20
ATOM 30327 N N . GLU A 1 34 ? -9.406 -2.370 -4.753 1.00 0.00 34 GLU A N 20
ATOM 30328 C CA . GLU A 1 34 ? -10.040 -3.364 -3.903 1.00 0.00 34 GLU A CA 20
ATOM 30329 C C . GLU A 1 34 ? -9.202 -3.598 -2.645 1.00 0.00 34 GLU A C 20
ATOM 30330 O O . GLU A 1 34 ? -9.684 -4.179 -1.673 1.00 0.00 34 GLU A O 20
ATOM 30342 N N . ILE A 1 35 ? -7.962 -3.136 -2.703 1.00 0.00 35 ILE A N 20
ATOM 30343 C CA . ILE A 1 35 ? -7.053 -3.288 -1.580 1.00 0.00 35 ILE A CA 20
ATOM 30344 C C . ILE A 1 35 ? -7.051 -2.001 -0.752 1.00 0.00 35 ILE A C 20
ATOM 30345 O O . ILE A 1 35 ? -7.215 -2.042 0.466 1.00 0.00 35 ILE A O 20
ATOM 30361 N N . LEU A 1 36 ? -6.864 -0.889 -1.447 1.00 0.00 36 LEU A N 20
ATOM 30362 C CA . LEU A 1 36 ? -6.839 0.408 -0.792 1.00 0.00 36 LEU A CA 20
ATOM 30363 C C . LEU A 1 36 ? -8.092 0.562 0.072 1.00 0.00 36 LEU A C 20
ATOM 30364 O O . LEU A 1 36 ? -8.009 0.994 1.221 1.00 0.00 36 LEU A O 20
ATOM 30380 N N . LYS A 1 37 ? -9.224 0.199 -0.513 1.00 0.00 37 LYS A N 20
ATOM 30381 C CA . LYS A 1 37 ? -10.492 0.292 0.189 1.00 0.00 37 LYS A CA 20
ATOM 30382 C C . LYS A 1 37 ? -10.428 -0.553 1.463 1.00 0.00 37 LYS A C 20
ATOM 30383 O O . LYS A 1 37 ? -11.116 -0.262 2.441 1.00 0.00 37 LYS A O 20
ATOM 30402 N N . VAL A 1 38 ? -9.595 -1.582 1.411 1.00 0.00 38 VAL A N 20
ATOM 30403 C CA . VAL A 1 38 ? -9.432 -2.471 2.548 1.00 0.00 38 VAL A CA 20
ATOM 30404 C C . VAL A 1 38 ? -8.384 -1.890 3.499 1.00 0.00 38 VAL A C 20
ATOM 30405 O O . VAL A 1 38 ? -8.611 -1.807 4.705 1.00 0.00 38 VAL A O 20
ATOM 30418 N N . VAL A 1 39 ? -7.257 -1.501 2.919 1.00 0.00 39 VAL A N 20
ATOM 30419 C CA . VAL A 1 39 ? -6.173 -0.929 3.699 1.00 0.00 39 VAL A CA 20
ATOM 30420 C C . VAL A 1 39 ? -6.684 0.304 4.448 1.00 0.00 39 VAL A C 20
ATOM 30421 O O . VAL A 1 39 ? -6.511 0.414 5.661 1.00 0.00 39 VAL A O 20
ATOM 30434 N N . ALA A 1 40 ? -7.302 1.201 3.693 1.00 0.00 40 ALA A N 20
ATOM 30435 C CA . ALA A 1 40 ? -7.839 2.421 4.270 1.00 0.00 40 ALA A CA 20
ATOM 30436 C C . ALA A 1 40 ? -8.474 2.104 5.625 1.00 0.00 40 ALA A C 20
ATOM 30437 O O . ALA A 1 40 ? -8.243 2.811 6.604 1.00 0.00 40 ALA A O 20
ATOM 30444 N N . GLU A 1 41 ? -9.263 1.039 5.637 1.00 0.00 41 GLU A N 20
ATOM 30445 C CA . GLU A 1 41 ? -9.934 0.619 6.856 1.00 0.00 41 GLU A CA 20
ATOM 30446 C C . GLU A 1 41 ? -8.920 0.055 7.853 1.00 0.00 41 GLU A C 20
ATOM 30447 O O . GLU A 1 41 ? -9.023 0.299 9.054 1.00 0.00 41 GLU A O 20
ATOM 30459 N N . LYS A 1 42 ? -7.963 -0.689 7.317 1.00 0.00 42 LYS A N 20
ATOM 30460 C CA . LYS A 1 42 ? -6.931 -1.290 8.145 1.00 0.00 42 LYS A CA 20
ATOM 30461 C C . LYS A 1 42 ? -6.117 -0.184 8.820 1.00 0.00 42 LYS A C 20
ATOM 30462 O O . LYS A 1 42 ? -5.452 -0.424 9.827 1.00 0.00 42 LYS A O 20
ATOM 30481 N N . ILE A 1 43 ? -6.195 1.004 8.238 1.00 0.00 43 ILE A N 20
ATOM 30482 C CA . ILE A 1 43 ? -5.474 2.147 8.771 1.00 0.00 43 ILE A CA 20
ATOM 30483 C C . ILE A 1 43 ? -6.471 3.248 9.139 1.00 0.00 43 ILE A C 20
ATOM 30484 O O . ILE A 1 43 ? -6.074 4.350 9.512 1.00 0.00 43 ILE A O 20
ATOM 30500 N N . GLN A 1 44 ? -7.747 2.910 9.021 1.00 0.00 44 GLN A N 20
ATOM 30501 C CA . GLN A 1 44 ? -8.804 3.855 9.336 1.00 0.00 44 GLN A CA 20
ATOM 30502 C C . GLN A 1 44 ? -8.555 5.186 8.624 1.00 0.00 44 GLN A C 20
ATOM 30503 O O . GLN A 1 44 ? -8.365 6.215 9.271 1.00 0.00 44 GLN A O 20
ATOM 30517 N N . TYR A 1 45 ? -8.563 5.124 7.300 1.00 0.00 45 TYR A N 20
ATOM 30518 C CA . TYR A 1 45 ? -8.341 6.311 6.493 1.00 0.00 45 TYR A CA 20
ATOM 30519 C C . TYR A 1 45 ? -9.337 6.380 5.334 1.00 0.00 45 TYR A C 20
ATOM 30520 O O . TYR A 1 45 ? -10.375 5.722 5.363 1.00 0.00 45 TYR A O 20
ATOM 30538 N N . ALA A 1 46 ? -8.985 7.184 4.341 1.00 0.00 46 ALA A N 20
ATOM 30539 C CA . ALA A 1 46 ? -9.835 7.348 3.174 1.00 0.00 46 ALA A CA 20
ATOM 30540 C C . ALA A 1 46 ? -9.096 6.839 1.935 1.00 0.00 46 ALA A C 20
ATOM 30541 O O . ALA A 1 46 ? -8.186 7.499 1.436 1.00 0.00 46 ALA A O 20
ATOM 30548 N N . GLU A 1 47 ? -9.515 5.670 1.473 1.00 0.00 47 GLU A N 20
ATOM 30549 C CA . GLU A 1 47 ? -8.904 5.065 0.302 1.00 0.00 47 GLU A CA 20
ATOM 30550 C C . GLU A 1 47 ? -8.699 6.115 -0.792 1.00 0.00 47 GLU A C 20
ATOM 30551 O O . GLU A 1 47 ? -7.623 6.202 -1.380 1.00 0.00 47 GLU A O 20
ATOM 30563 N N . GLU A 1 48 ? -9.750 6.887 -1.031 1.00 0.00 48 GLU A N 20
ATOM 30564 C CA . GLU A 1 48 ? -9.698 7.928 -2.044 1.00 0.00 48 GLU A CA 20
ATOM 30565 C C . GLU A 1 48 ? -8.553 8.899 -1.749 1.00 0.00 48 GLU A C 20
ATOM 30566 O O . GLU A 1 48 ? -8.014 9.524 -2.662 1.00 0.00 48 GLU A O 20
ATOM 30578 N N . ASP A 1 49 ? -8.214 8.995 -0.472 1.00 0.00 49 ASP A N 20
ATOM 30579 C CA . ASP A 1 49 ? -7.143 9.879 -0.046 1.00 0.00 49 ASP A CA 20
ATOM 30580 C C . ASP A 1 49 ? -5.823 9.105 -0.034 1.00 0.00 49 ASP A C 20
ATOM 30581 O O . ASP A 1 49 ? -4.765 9.679 0.218 1.00 0.00 49 ASP A O 20
ATOM 30590 N N . LEU A 1 50 ? -5.929 7.813 -0.308 1.00 0.00 50 LEU A N 20
ATOM 30591 C CA . LEU A 1 50 ? -4.758 6.954 -0.331 1.00 0.00 50 LEU A CA 20
ATOM 30592 C C . LEU A 1 50 ? -4.424 6.593 -1.780 1.00 0.00 50 LEU A C 20
ATOM 30593 O O . LEU A 1 50 ? -5.218 6.845 -2.685 1.00 0.00 50 LEU A O 20
ATOM 30609 N N . ALA A 1 51 ? -3.247 6.009 -1.955 1.00 0.00 51 ALA A N 20
ATOM 30610 C CA . ALA A 1 51 ? -2.799 5.611 -3.279 1.00 0.00 51 ALA A CA 20
ATOM 30611 C C . ALA A 1 51 ? -1.822 4.441 -3.151 1.00 0.00 51 ALA A C 20
ATOM 30612 O O . ALA A 1 51 ? -0.949 4.448 -2.284 1.00 0.00 51 ALA A O 20
ATOM 30619 N N . LEU A 1 52 ? -2.001 3.464 -4.028 1.00 0.00 52 LEU A N 20
ATOM 30620 C CA . LEU A 1 52 ? -1.146 2.289 -4.024 1.00 0.00 52 LEU A CA 20
ATOM 30621 C C . LEU A 1 52 ? 0.146 2.601 -4.782 1.00 0.00 52 LEU A C 20
ATOM 30622 O O . LEU A 1 52 ? 0.127 2.785 -5.998 1.00 0.00 52 LEU A O 20
ATOM 30638 N N . VAL A 1 53 ? 1.237 2.652 -4.032 1.00 0.00 53 VAL A N 20
ATOM 30639 C CA . VAL A 1 53 ? 2.536 2.939 -4.618 1.00 0.00 53 VAL A CA 20
ATOM 30640 C C . VAL A 1 53 ? 3.445 1.719 -4.454 1.00 0.00 53 VAL A C 20
ATOM 30641 O O . VAL A 1 53 ? 3.545 1.157 -3.365 1.00 0.00 53 VAL A O 20
ATOM 30654 N N . ALA A 1 54 ? 4.085 1.346 -5.553 1.00 0.00 54 ALA A N 20
ATOM 30655 C CA . ALA A 1 54 ? 4.982 0.203 -5.545 1.00 0.00 54 ALA A CA 20
ATOM 30656 C C . ALA A 1 54 ? 6.430 0.698 -5.575 1.00 0.00 54 ALA A C 20
ATOM 30657 O O . ALA A 1 54 ? 6.700 1.811 -6.023 1.00 0.00 54 ALA A O 20
ATOM 30664 N N . ILE A 1 55 ? 7.323 -0.155 -5.093 1.00 0.00 55 ILE A N 20
ATOM 30665 C CA . ILE A 1 55 ? 8.736 0.182 -5.059 1.00 0.00 55 ILE A CA 20
ATOM 30666 C C . ILE A 1 55 ? 9.536 -0.927 -5.746 1.00 0.00 55 ILE A C 20
ATOM 30667 O O . ILE A 1 55 ? 9.067 -2.059 -5.855 1.00 0.00 55 ILE A O 20
ATOM 30683 N N . THR A 1 56 ? 10.729 -0.563 -6.191 1.00 0.00 56 THR A N 20
ATOM 30684 C CA . THR A 1 56 ? 11.599 -1.513 -6.865 1.00 0.00 56 THR A CA 20
ATOM 30685 C C . THR A 1 56 ? 12.771 -1.897 -5.960 1.00 0.00 56 THR A C 20
ATOM 30686 O O . THR A 1 56 ? 12.991 -1.271 -4.923 1.00 0.00 56 THR A O 20
ATOM 30697 N N . PHE A 1 57 ? 13.494 -2.923 -6.384 1.00 0.00 57 PHE A N 20
ATOM 30698 C CA . PHE A 1 57 ? 14.638 -3.397 -5.625 1.00 0.00 57 PHE A CA 20
ATOM 30699 C C . PHE A 1 57 ? 15.522 -2.230 -5.179 1.00 0.00 57 PHE A C 20
ATOM 30700 O O . PHE A 1 57 ? 15.752 -2.043 -3.985 1.00 0.00 57 PHE A O 20
ATOM 30717 N N . SER A 1 58 ? 15.993 -1.477 -6.161 1.00 0.00 58 SER A N 20
ATOM 30718 C CA . SER A 1 58 ? 16.846 -0.333 -5.884 1.00 0.00 58 SER A CA 20
ATOM 30719 C C . SER A 1 58 ? 16.276 0.473 -4.715 1.00 0.00 58 SER A C 20
ATOM 30720 O O . SER A 1 58 ? 16.892 0.554 -3.654 1.00 0.00 58 SER A O 20
ATOM 30728 N N . GLY A 1 59 ? 15.107 1.050 -4.950 1.00 0.00 59 GLY A N 20
ATOM 30729 C CA . GLY A 1 59 ? 14.448 1.848 -3.930 1.00 0.00 59 GLY A CA 20
ATOM 30730 C C . GLY A 1 59 ? 13.847 3.120 -4.532 1.00 0.00 59 GLY A C 20
ATOM 30731 O O . GLY A 1 59 ? 14.382 4.212 -4.346 1.00 0.00 59 GLY A O 20
ATOM 30735 N N . GLU A 1 60 ? 12.742 2.936 -5.241 1.00 0.00 60 GLU A N 20
ATOM 30736 C CA . GLU A 1 60 ? 12.063 4.055 -5.871 1.00 0.00 60 GLU A CA 20
ATOM 30737 C C . GLU A 1 60 ? 10.550 3.828 -5.866 1.00 0.00 60 GLU A C 20
ATOM 30738 O O . GLU A 1 60 ? 10.068 2.818 -6.377 1.00 0.00 60 GLU A O 20
ATOM 30750 N N . LYS A 1 61 ? 9.842 4.785 -5.283 1.00 0.00 61 LYS A N 20
ATOM 30751 C CA . LYS A 1 61 ? 8.394 4.702 -5.204 1.00 0.00 61 LYS A CA 20
ATOM 30752 C C . LYS A 1 61 ? 7.799 4.910 -6.598 1.00 0.00 61 LYS A C 20
ATOM 30753 O O . LYS A 1 61 ? 8.291 5.730 -7.371 1.00 0.00 61 LYS A O 20
ATOM 30772 N N . HIS A 1 62 ? 6.749 4.151 -6.878 1.00 0.00 62 HIS A N 20
ATOM 30773 C CA . HIS A 1 62 ? 6.082 4.242 -8.165 1.00 0.00 62 HIS A CA 20
ATOM 30774 C C . HIS A 1 62 ? 4.567 4.170 -7.965 1.00 0.00 62 HIS A C 20
ATOM 30775 O O . HIS A 1 62 ? 4.037 3.131 -7.575 1.00 0.00 62 HIS A O 20
ATOM 30789 N N . GLU A 1 63 ? 3.913 5.289 -8.240 1.00 0.00 63 GLU A N 20
ATOM 30790 C CA . GLU A 1 63 ? 2.469 5.366 -8.094 1.00 0.00 63 GLU A CA 20
ATOM 30791 C C . GLU A 1 63 ? 1.779 4.776 -9.326 1.00 0.00 63 GLU A C 20
ATOM 30792 O O . GLU A 1 63 ? 2.142 5.094 -10.457 1.00 0.00 63 GLU A O 20
ATOM 30804 N N . LEU A 1 64 ? 0.796 3.927 -9.064 1.00 0.00 64 LEU A N 20
ATOM 30805 C CA . LEU A 1 64 ? 0.052 3.289 -10.136 1.00 0.00 64 LEU A CA 20
ATOM 30806 C C . LEU A 1 64 ? -1.399 3.771 -10.101 1.00 0.00 64 LEU A C 20
ATOM 30807 O O . LEU A 1 64 ? -1.695 4.822 -9.535 1.00 0.00 64 LEU A O 20
ATOM 30823 N N . GLN A 1 65 ? -2.268 2.978 -10.711 1.00 0.00 65 GLN A N 20
ATOM 30824 C CA . GLN A 1 65 ? -3.681 3.310 -10.756 1.00 0.00 65 GLN A CA 20
ATOM 30825 C C . GLN A 1 65 ? -4.467 2.418 -9.793 1.00 0.00 65 GLN A C 20
ATOM 30826 O O . GLN A 1 65 ? -3.966 1.387 -9.348 1.00 0.00 65 GLN A O 20
ATOM 30840 N N . PRO A 1 66 ? -5.718 2.859 -9.492 1.00 0.00 66 PRO A N 20
ATOM 30841 C CA . PRO A 1 66 ? -6.577 2.113 -8.589 1.00 0.00 66 PRO A CA 20
ATOM 30842 C C . PRO A 1 66 ? -7.144 0.868 -9.276 1.00 0.00 66 PRO A C 20
ATOM 30843 O O . PRO A 1 66 ? -7.850 0.078 -8.652 1.00 0.00 66 PRO A O 20
ATOM 30854 N N . ASN A 1 67 ? -6.814 0.733 -10.552 1.00 0.00 67 ASN A N 20
ATOM 30855 C CA . ASN A 1 67 ? -7.281 -0.401 -11.330 1.00 0.00 67 ASN A CA 20
ATOM 30856 C C . ASN A 1 67 ? -6.090 -1.291 -11.691 1.00 0.00 67 ASN A C 20
ATOM 30857 O O . ASN A 1 67 ? -6.246 -2.285 -12.400 1.00 0.00 67 ASN A O 20
ATOM 30868 N N . ASP A 1 68 ? -4.928 -0.903 -11.188 1.00 0.00 68 ASP A N 20
ATOM 30869 C CA . ASP A 1 68 ? -3.711 -1.654 -11.449 1.00 0.00 68 ASP A CA 20
ATOM 30870 C C . ASP A 1 68 ? -3.691 -2.906 -10.570 1.00 0.00 68 ASP A C 20
ATOM 30871 O O . ASP A 1 68 ? -3.571 -2.809 -9.349 1.00 0.00 68 ASP A O 20
ATOM 30880 N N . LEU A 1 69 ? -3.809 -4.051 -11.224 1.00 0.00 69 LEU A N 20
ATOM 30881 C CA . LEU A 1 69 ? -3.806 -5.321 -10.517 1.00 0.00 69 LEU A CA 20
ATOM 30882 C C . LEU A 1 69 ? -2.639 -5.346 -9.528 1.00 0.00 69 LEU A C 20
ATOM 30883 O O . LEU A 1 69 ? -1.508 -5.026 -9.890 1.00 0.00 69 LEU A O 20
ATOM 30899 N N . VAL A 1 70 ? -2.954 -5.730 -8.300 1.00 0.00 70 VAL A N 20
ATOM 30900 C CA . VAL A 1 70 ? -1.945 -5.801 -7.256 1.00 0.00 70 VAL A CA 20
ATOM 30901 C C . VAL A 1 70 ? -1.385 -7.223 -7.191 1.00 0.00 70 VAL A C 20
ATOM 30902 O O . VAL A 1 70 ? -0.887 -7.650 -6.150 1.00 0.00 70 VAL A O 20
ATOM 30915 N N . ILE A 1 71 ? -1.485 -7.917 -8.315 1.00 0.00 71 ILE A N 20
ATOM 30916 C CA . ILE A 1 71 ? -0.994 -9.282 -8.398 1.00 0.00 71 ILE A CA 20
ATOM 30917 C C . ILE A 1 71 ? -0.129 -9.433 -9.650 1.00 0.00 71 ILE A C 20
ATOM 30918 O O . ILE A 1 71 ? 1.096 -9.506 -9.558 1.00 0.00 71 ILE A O 20
ATOM 30934 N N . SER A 1 72 ? -0.799 -9.475 -10.793 1.00 0.00 72 SER A N 20
ATOM 30935 C CA . SER A 1 72 ? -0.106 -9.616 -12.062 1.00 0.00 72 SER A CA 20
ATOM 30936 C C . SER A 1 72 ? 0.990 -8.554 -12.181 1.00 0.00 72 SER A C 20
ATOM 30937 O O . SER A 1 72 ? 1.002 -7.582 -11.427 1.00 0.00 72 SER A O 20
ATOM 30945 N N . LYS A 1 73 ? 1.883 -8.775 -13.134 1.00 0.00 73 LYS A N 20
ATOM 30946 C CA . LYS A 1 73 ? 2.980 -7.849 -13.361 1.00 0.00 73 LYS A CA 20
ATOM 30947 C C . LYS A 1 73 ? 3.418 -7.934 -14.824 1.00 0.00 73 LYS A C 20
ATOM 30948 O O . LYS A 1 73 ? 4.402 -8.601 -15.144 1.00 0.00 73 LYS A O 20
ATOM 30967 N N . SER A 1 74 ? 2.667 -7.250 -15.675 1.00 0.00 74 SER A N 20
ATOM 30968 C CA . SER A 1 74 ? 2.966 -7.240 -17.097 1.00 0.00 74 SER A CA 20
ATOM 30969 C C . SER A 1 74 ? 4.462 -7.005 -17.315 1.00 0.00 74 SER A C 20
ATOM 30970 O O . SER A 1 74 ? 5.153 -7.858 -17.870 1.00 0.00 74 SER A O 20
ATOM 30978 N N . LEU A 1 75 ? 4.919 -5.845 -16.867 1.00 0.00 75 LEU A N 20
ATOM 30979 C CA . LEU A 1 75 ? 6.320 -5.488 -17.007 1.00 0.00 75 LEU A CA 20
ATOM 30980 C C . LEU A 1 75 ? 6.616 -4.257 -16.149 1.00 0.00 75 LEU A C 20
ATOM 30981 O O . LEU A 1 75 ? 7.149 -3.264 -16.643 1.00 0.00 75 LEU A O 20
ATOM 30997 N N . GLU A 1 76 ? 6.258 -4.361 -14.877 1.00 0.00 76 GLU A N 20
ATOM 30998 C CA . GLU A 1 76 ? 6.479 -3.269 -13.945 1.00 0.00 76 GLU A CA 20
ATOM 30999 C C . GLU A 1 76 ? 7.291 -3.753 -12.742 1.00 0.00 76 GLU A C 20
ATOM 31000 O O . GLU A 1 76 ? 8.229 -3.084 -12.312 1.00 0.00 76 GLU A O 20
ATOM 31012 N N . ALA A 1 77 ? 6.901 -4.913 -12.234 1.00 0.00 77 ALA A N 20
ATOM 31013 C CA . ALA A 1 77 ? 7.581 -5.495 -11.089 1.00 0.00 77 ALA A CA 20
ATOM 31014 C C . ALA A 1 77 ? 7.493 -4.531 -9.905 1.00 0.00 77 ALA A C 20
ATOM 31015 O O . ALA A 1 77 ? 6.818 -3.506 -9.983 1.00 0.00 77 ALA A O 20
ATOM 31022 N N . SER A 1 78 ? 8.186 -4.893 -8.835 1.00 0.00 78 SER A N 20
ATOM 31023 C CA . SER A 1 78 ? 8.195 -4.072 -7.636 1.00 0.00 78 SER A CA 20
ATOM 31024 C C . SER A 1 78 ? 8.709 -4.887 -6.448 1.00 0.00 78 SER A C 20
ATOM 31025 O O . SER A 1 78 ? 9.816 -4.654 -5.963 1.00 0.00 78 SER A O 20
ATOM 31033 N N . GLY A 1 79 ? 7.883 -5.827 -6.013 1.00 0.00 79 GLY A N 20
ATOM 31034 C CA . GLY A 1 79 ? 8.241 -6.678 -4.891 1.00 0.00 79 GLY A CA 20
ATOM 31035 C C . GLY A 1 79 ? 7.232 -6.534 -3.750 1.00 0.00 79 GLY A C 20
ATOM 31036 O O . GLY A 1 79 ? 6.833 -7.525 -3.140 1.00 0.00 79 GLY A O 20
ATOM 31040 N N . ARG A 1 80 ? 6.848 -5.291 -3.495 1.00 0.00 80 ARG A N 20
ATOM 31041 C CA . ARG A 1 80 ? 5.893 -5.005 -2.438 1.00 0.00 80 ARG A CA 20
ATOM 31042 C C . ARG A 1 80 ? 5.213 -3.657 -2.688 1.00 0.00 80 ARG A C 20
ATOM 31043 O O . ARG A 1 80 ? 5.865 -2.693 -3.088 1.00 0.00 80 ARG A O 20
ATOM 31064 N N . ILE A 1 81 ? 3.912 -3.632 -2.442 1.00 0.00 81 ILE A N 20
ATOM 31065 C CA . ILE A 1 81 ? 3.137 -2.418 -2.635 1.00 0.00 81 ILE A CA 20
ATOM 31066 C C . ILE A 1 81 ? 3.188 -1.576 -1.358 1.00 0.00 81 ILE A C 20
ATOM 31067 O O . ILE A 1 81 ? 3.475 -2.095 -0.280 1.00 0.00 81 ILE A O 20
ATOM 31083 N N . TYR A 1 82 ? 2.907 -0.292 -1.522 1.00 0.00 82 TYR A N 20
ATOM 31084 C CA . TYR A 1 82 ? 2.918 0.626 -0.396 1.00 0.00 82 TYR A CA 20
ATOM 31085 C C . TYR A 1 82 ? 1.773 1.635 -0.501 1.00 0.00 82 TYR A C 20
ATOM 31086 O O . TYR A 1 82 ? 1.437 2.087 -1.594 1.00 0.00 82 TYR A O 20
ATOM 31104 N N . VAL A 1 83 ? 1.205 1.959 0.652 1.00 0.00 83 VAL A N 20
ATOM 31105 C CA . VAL A 1 83 ? 0.104 2.906 0.704 1.00 0.00 83 VAL A CA 20
ATOM 31106 C C . VAL A 1 83 ? 0.578 4.196 1.377 1.00 0.00 83 VAL A C 20
ATOM 31107 O O . VAL A 1 83 ? 1.497 4.172 2.194 1.00 0.00 83 VAL A O 20
ATOM 31120 N N . TYR A 1 84 ? -0.070 5.291 1.008 1.00 0.00 84 TYR A N 20
ATOM 31121 C CA . TYR A 1 84 ? 0.274 6.587 1.566 1.00 0.00 84 TYR A CA 20
ATOM 31122 C C . TYR A 1 84 ? -0.923 7.540 1.517 1.00 0.00 84 TYR A C 20
ATOM 31123 O O . TYR A 1 84 ? -1.984 7.183 1.008 1.00 0.00 84 TYR A O 20
ATOM 31141 N N . ARG A 1 85 ? -0.711 8.732 2.054 1.00 0.00 85 ARG A N 20
ATOM 31142 C CA . ARG A 1 85 ? -1.759 9.739 2.079 1.00 0.00 85 ARG A CA 20
ATOM 31143 C C . ARG A 1 85 ? -1.564 10.737 0.936 1.00 0.00 85 ARG A C 20
ATOM 31144 O O . ARG A 1 85 ? -0.551 11.432 0.881 1.00 0.00 85 ARG A O 20
ATOM 31165 N N . LYS A 1 86 ? -2.550 10.775 0.052 1.00 0.00 86 LYS A N 20
ATOM 31166 C CA . LYS A 1 86 ? -2.499 11.677 -1.087 1.00 0.00 86 LYS A CA 20
ATOM 31167 C C . LYS A 1 86 ? -2.387 13.118 -0.586 1.00 0.00 86 LYS A C 20
ATOM 31168 O O . LYS A 1 86 ? -3.178 13.551 0.251 1.00 0.00 86 LYS A O 20
ATOM 31187 N N . ASP A 1 87 ? -1.399 13.821 -1.119 1.00 0.00 87 ASP A N 20
ATOM 31188 C CA . ASP A 1 87 ? -1.174 15.205 -0.737 1.00 0.00 87 ASP A CA 20
ATOM 31189 C C . ASP A 1 87 ? 0.096 15.718 -1.419 1.00 0.00 87 ASP A C 20
ATOM 31190 O O . ASP A 1 87 ? 0.068 16.739 -2.104 1.00 0.00 87 ASP A O 20
ATOM 31199 N N . LEU A 1 88 ? 1.180 14.985 -1.209 1.00 0.00 88 LEU A N 20
ATOM 31200 C CA . LEU A 1 88 ? 2.457 15.353 -1.795 1.00 0.00 88 LEU A CA 20
ATOM 31201 C C . LEU A 1 88 ? 2.393 15.156 -3.311 1.00 0.00 88 LEU A C 20
ATOM 31202 O O . LEU A 1 88 ? 2.797 14.114 -3.823 1.00 0.00 88 LEU A O 20
ATOM 31218 N N . ALA A 1 89 ? 1.883 16.176 -3.986 1.00 0.00 89 ALA A N 20
ATOM 31219 C CA . ALA A 1 89 ? 1.761 16.128 -5.434 1.00 0.00 89 ALA A CA 20
ATOM 31220 C C . ALA A 1 89 ? 1.331 14.723 -5.859 1.00 0.00 89 ALA A C 20
ATOM 31221 O O . ALA A 1 89 ? 0.727 13.991 -5.077 1.00 0.00 89 ALA A O 20
ATOM 31228 N N . ASP A 1 90 ? 1.661 14.388 -7.098 1.00 0.00 90 ASP A N 20
ATOM 31229 C CA . ASP A 1 90 ? 1.317 13.083 -7.637 1.00 0.00 90 ASP A CA 20
ATOM 31230 C C . ASP A 1 90 ? 1.907 11.994 -6.740 1.00 0.00 90 ASP A C 20
ATOM 31231 O O . ASP A 1 90 ? 1.180 11.334 -5.999 1.00 0.00 90 ASP A O 20
ATOM 31240 N N . THR A 1 91 ? 3.219 11.839 -6.836 1.00 0.00 91 THR A N 20
ATOM 31241 C CA . THR A 1 91 ? 3.915 10.840 -6.042 1.00 0.00 91 THR A CA 20
ATOM 31242 C C . THR A 1 91 ? 3.366 10.817 -4.614 1.00 0.00 91 THR A C 20
ATOM 31243 O O . THR A 1 91 ? 2.691 11.753 -4.189 1.00 0.00 91 THR A O 20
ATOM 31254 N N . LEU A 1 92 ? 3.675 9.736 -3.913 1.00 0.00 92 LEU A N 20
ATOM 31255 C CA . LEU A 1 92 ? 3.221 9.578 -2.542 1.00 0.00 92 LEU A CA 20
ATOM 31256 C C . LEU A 1 92 ? 4.423 9.661 -1.599 1.00 0.00 92 LEU A C 20
ATOM 31257 O O . LEU A 1 92 ? 5.530 9.986 -2.025 1.00 0.00 92 LEU A O 20
ATOM 31273 N N . ASN A 1 93 ? 4.164 9.361 -0.334 1.00 0.00 93 ASN A N 20
ATOM 31274 C CA . ASN A 1 93 ? 5.211 9.397 0.673 1.00 0.00 93 ASN A CA 20
ATOM 31275 C C . ASN A 1 93 ? 4.764 8.592 1.895 1.00 0.00 93 ASN A C 20
ATOM 31276 O O . ASN A 1 93 ? 3.569 8.471 2.160 1.00 0.00 93 ASN A O 20
ATOM 31287 N N . PRO A 1 94 ? 5.774 8.049 2.626 1.00 0.00 94 PRO A N 20
ATOM 31288 C CA . PRO A 1 94 ? 5.498 7.259 3.814 1.00 0.00 94 PRO A CA 20
ATOM 31289 C C . PRO A 1 94 ? 5.087 8.155 4.984 1.00 0.00 94 PRO A C 20
ATOM 31290 O O . PRO A 1 94 ? 5.735 9.165 5.255 1.00 0.00 94 PRO A O 20
ATOM 31301 N N . PHE A 1 95 ? 4.012 7.753 5.646 1.00 0.00 95 PHE A N 20
ATOM 31302 C CA . PHE A 1 95 ? 3.506 8.506 6.781 1.00 0.00 95 PHE A CA 20
ATOM 31303 C C . PHE A 1 95 ? 4.607 8.741 7.817 1.00 0.00 95 PHE A C 20
ATOM 31304 O O . PHE A 1 95 ? 5.733 8.275 7.649 1.00 0.00 95 PHE A O 20
ATOM 31321 N N . ALA A 1 96 ? 4.243 9.464 8.866 1.00 0.00 96 ALA A N 20
ATOM 31322 C CA . ALA A 1 96 ? 5.186 9.766 9.930 1.00 0.00 96 ALA A CA 20
ATOM 31323 C C . ALA A 1 96 ? 4.893 8.870 11.135 1.00 0.00 96 ALA A C 20
ATOM 31324 O O . ALA A 1 96 ? 3.749 8.768 11.574 1.00 0.00 96 ALA A O 20
ATOM 31331 N N . GLU A 1 97 ? 5.948 8.243 11.636 1.00 0.00 97 GLU A N 20
ATOM 31332 C CA . GLU A 1 97 ? 5.818 7.359 12.782 1.00 0.00 97 GLU A CA 20
ATOM 31333 C C . GLU A 1 97 ? 5.164 8.098 13.951 1.00 0.00 97 GLU A C 20
ATOM 31334 O O . GLU A 1 97 ? 5.048 9.322 13.930 1.00 0.00 97 GLU A O 20
ATOM 31346 N N . ASN A 1 98 ? 4.753 7.322 14.944 1.00 0.00 98 ASN A N 20
ATOM 31347 C CA . ASN A 1 98 ? 4.113 7.888 16.119 1.00 0.00 98 ASN A CA 20
ATOM 31348 C C . ASN A 1 98 ? 2.865 8.664 15.692 1.00 0.00 98 ASN A C 20
ATOM 31349 O O . ASN A 1 98 ? 2.739 9.053 14.532 1.00 0.00 98 ASN A O 20
ATOM 31360 N N . SER A 1 99 ? 1.976 8.866 16.653 1.00 0.00 99 SER A N 20
ATOM 31361 C CA . SER A 1 99 ? 0.743 9.589 16.391 1.00 0.00 99 SER A CA 20
ATOM 31362 C C . SER A 1 99 ? -0.083 8.850 15.335 1.00 0.00 99 SER A C 20
ATOM 31363 O O . SER A 1 99 ? 0.405 8.577 14.240 1.00 0.00 99 SER A O 20
ATOM 31371 N N . GLY A 1 100 ? -1.319 8.546 15.703 1.00 0.00 100 GLY A N 20
ATOM 31372 C CA . GLY A 1 100 ? -2.217 7.844 14.801 1.00 0.00 100 GLY A CA 20
ATOM 31373 C C . GLY A 1 100 ? -3.446 7.322 15.548 1.00 0.00 100 GLY A C 20
ATOM 31374 O O . GLY A 1 100 ? -3.425 7.194 16.771 1.00 0.00 100 GLY A O 20
ATOM 31378 N N . PRO A 1 101 ? -4.514 7.027 14.760 1.00 0.00 101 PRO A N 20
ATOM 31379 C CA . PRO A 1 101 ? -5.750 6.521 15.334 1.00 0.00 101 PRO A CA 20
ATOM 31380 C C . PRO A 1 101 ? -5.604 5.055 15.745 1.00 0.00 101 PRO A C 20
ATOM 31381 O O . PRO A 1 101 ? -5.697 4.159 14.907 1.00 0.00 101 PRO A O 20
ATOM 31392 N N . SER A 1 102 ? -5.378 4.855 17.035 1.00 0.00 102 SER A N 20
ATOM 31393 C CA . SER A 1 102 ? -5.218 3.512 17.567 1.00 0.00 102 SER A CA 20
ATOM 31394 C C . SER A 1 102 ? -3.815 2.988 17.253 1.00 0.00 102 SER A C 20
ATOM 31395 O O . SER A 1 102 ? -3.051 2.667 18.162 1.00 0.00 102 SER A O 20
ATOM 31403 N N . SER A 1 103 ? -3.519 2.918 15.964 1.00 0.00 103 SER A N 20
ATOM 31404 C CA . SER A 1 103 ? -2.222 2.439 15.519 1.00 0.00 103 SER A CA 20
ATOM 31405 C C . SER A 1 103 ? -1.128 3.422 15.940 1.00 0.00 103 SER A C 20
ATOM 31406 O O . SER A 1 103 ? -0.874 4.407 15.249 1.00 0.00 103 SER A O 20
ATOM 31414 N N . GLY A 1 104 ? -0.509 3.120 17.072 1.00 0.00 104 GLY A N 20
ATOM 31415 C CA . GLY A 1 104 ? 0.551 3.965 17.594 1.00 0.00 104 GLY A CA 20
ATOM 31416 C C . GLY A 1 104 ? 0.240 4.418 19.022 1.00 0.00 104 GLY A C 20
ATOM 31417 O O . GLY A 1 104 ? -0.017 3.592 19.896 1.00 0.00 104 GLY A O 20
#

Organism: Homo sapiens (NCBI:txid9606)

Nearest PDB structures (foldseek):
  1wgy-assembly1_A  TM=8.356E-01  e=8.140E-18  Homo sapiens
  5sxa-assembly1_A  TM=6.680E-01  e=1.572E-03  Homo sapiens
  8au4-assembly1_A  TM=6.420E-01  e=2.018E-03  Homo sapiens
  1v6e-assembly1_A  TM=5.743E-01  e=1.304E-03  Mus musculus
  1isn-assembly1_A  TM=6.783E-01  e=8.538E-02  Mus musculus

Sequence (104 aa):
GSSGSSGEEIFCHVYITEHSYVSVKAKVSSIAQEILKVVAEKIQYAEEDLALVAITFSGEKHELQPNDLVISKSLEASGRIYVYRKDLADTLNPFAENSGPSSGGSSGSSGEEIFCHVYITEHSYVSVKAKVSSIAQEILKVVAEKIQYAEEDLALVAITFSGEKHELQPNDLVISKSLEASGRIYVYRKDLADTLNPFAENSGPSSGGSSGSSGEEIFCHVYITEHSYVSVKAKVSSIAQEILKVVAEKIQYAEEDLALVAITFSGEKHELQPNDLVISKSLEASGRIYVYRKDLADTLNPFAENSGPSSGGSSGSSGEEIFCHVYITEHSYVSVKAKVSSIAQEILKVVAEKIQYAEEDLALVAITFSGEKHELQPNDLVISKSLEASGRIYVYRKDLADTLNPFAENSGPSSGGSSGSSGEEIFCHVYITEHSYVSVKAKVSSIAQEILKVVAEKIQYAEEDLALVAITFSGEKHELQPNDLVISKSLEASGRIYVYRKDLADTLNPFAENSGPSSGGSSGSSGEEIFCHVYITEHSYVSVKAKVSSIAQEILKVVAEKIQYAEEDLALVAITFSGEKHELQPNDLVISKSLEASGRIYVYRKDLADTLNPFAENSGPSSGGSSGSSGEEIFCHVYITEHSYVSVKAKVSSIAQEILKVVAEKIQYAEEDLALVAITFSGEKHELQPNDLVISKSLEASGRIYVYRKDLADTLNPFAENSGPSSGGSSGSSGEEIFCHVYITEHSYVSVKAKVSSIAQEILKVVAEKIQYAEEDLALVAITFSGEKHELQPNDLVISKSLEASGRIYVYRKDLADTLNPFAENSGPSSGGSSGSSGEEIFCHVYITEHSYVSVKAKVSSIAQEILKVVAEKIQYAEEDLALVAITFSGEKHELQPNDLVISKSLEASGRIYVYRKDLADTLNPFAENSGPSSGGSSGSSGEEIFCHVYITEHSYVSVKAKVSSIAQEILKVVAEKIQYAEEDLALVAITFSGEKHELQPNDLVISKSLEASGRIYVYRKDLADTLNPFAENSGPSSGGSSGSSGEEIFCHVYITEHSYVSVKAKVSSIAQEILKVVAEKIQYAEEDLALVAITFSGEKHELQPNDLVISKSLEASGRIYVYRKDLADTLNPFAENSGPSSGGSSGSSGEEIFCHVYITEHSYVSVKAKVSSIAQEILKVVAEKIQYAEEDLALVAITFSGEKHELQPNDLVISKSLEASGRIYVYRKDLADTLNPFAENSGPSSGGSSGSSGEEIFCHVYITEHSYVSVKAKVSSIAQEILKVVAEKIQYAEEDLALVAITFSGEKHELQPNDLVISKSLEASGRIYVYRKDLADTLNPFAENSGPSSGGSSGSSGEEIFCHVYITEHSYVSVKAKVSSIAQEILKVVAEKIQYAEEDLALVAITFSGEKHELQPNDLVISKSLEASGRIYVYRKDLADTLNPFAENSGPSSGGSSGSSGEEIFCHVYITEHSYVSVKAKVSSIAQEILKVVAEKIQYAEEDLALVAITFSGEKHELQPNDLVISKSLEASGRIYVYRKDLADTLNPFAENSGPSSGGSSGSSGEEIFCHVYITEHSYVSVKAKVSSIAQEILKVVAEKIQYAEEDLALVAITFSGEKHELQPNDLVISKSLEASGRIYVYRKDLADTLNPFAENSGPSSGGSSGSSGEEIFCHVYITEHSYVSVKAKVSSIAQEILKVVAEKIQYAEEDLALVAITFSGEKHELQPNDLVISKSLEASGRIYVYRKDLADTLNPFAENSGPSSGGSSGSSGEEIFCHVYITEHSYVSVKAKVSSIAQEILKVVAEKIQYAEEDLALVAITFSGEKHELQPNDLVISKSLEASGRIYVYRKDLADTLNPFAENSGPSSGGSSGSSGEEIFCHVYITEHSYVSVKAKVSSIAQEILKVVAEKIQYAEEDLALVAITFSGEKHELQPNDLVISKSLEASGRIYVYRKDLADTLNPFAENSGPSSGGSSGSSGEEIFCHVYITEHSYVSVKAKVSSIAQEILKVVAEKIQYAEEDLALVAITFSGEKHELQPNDLVISKSLEASGRIYVYRKDLADTLNPFAENSGPSSG

GO terms:
  GO:0005515 protein binding (F, IPI)
  GO:0005654 nucleoplasm (C, IDA)
  GO:0016604 nuclear body (C, IDA)
  GO:0005085 guanyl-nucleotide exchange factor activity (F, IDA)
  GO:0005634 nucleus (C, IDA)
  GO:0005085 guanyl-nucleotide exchange factor activity (F, TAS)
  GO:0030742 GTP-dependent protein binding (F, IPI)

Radius of gyration: 14.04 Å; Cα contacts (8 Å, |Δi|>4): 174; chains: 1; bounding box: 39×40×43 Å

InterPro domains:
  IPR000651 Ras-like guanine nucleotide exchange factor, N-terminal [PF00618] (72-165)
  IPR000651 Ras-like guanine nucleotide exchange factor, N-terminal [PS50212] (68-201)
  IPR000651 Ras-like guanine nucleotide exchange factor, N-terminal [SM00229] (67-201)
  IPR000651 Ras-like guanine nucleotide exchange factor, N-terminal [cd06224] (76-199)
  IPR001895 Ras guanine-nucleotide exchange factors catalytic domain [PF00617] (349-524)
  IPR001895 Ras guanine-nucleotide exchange factors catalytic domain [PS50009] (345-579)
  IPR001895 Ras guanine-nucleotide exchange factors catalytic domain [SM00147] (341-580)
  IPR001895 Ras guanine-nucleotide exchange factors catalytic domain [cd00155] (341-575)
  IPR008937 Ras-like guanine nucleotide exchange factor [PTHR23113] (53-579)
  IPR019804 Ras guanine-nucleotide exchange factor, conserved site [PS00720] (494-523)
  IPR023578 Ras guanine nucleotide exchange factor domain superfamily [SSF48366] (27-579)
  IPR029071 Ubiquitin-like domain superfamily [SSF54236] (234-336)
  IPR036964 Ras guanine-nucleotide exchange factor, catalytic domain superfamily [G3DSA:1.10.840.10] (333-580)

Foldseek 3Di:
DADDDPDAWDWAWAAQADPRTDIGTDGLQQFQLSVLVVVCVVQVHDSVQKFKWAAAPVGDTHTDDSNHGSHDPPDDDGPHIYMAGHDPPPTGHHDDPDDGDVRD